Protein AF-0000000071191266 (afdb_homodimer)

Foldseek 3Di:
DPDDDPDDPPDCPPPPQQQKEKEWEFEAADDPVDDRDRPDIDIDIDGLPDFPVNVCVVVCVVVVDDAPFKKKWAQFQVGDIDIGGHRVVSNVCSVTGWDDDPSHTYTYMYMYGDHPPPPCPPCPVDFFDVFCVVFPLDQDDADDDDPDDADFDFDPCVQQQKAFDLLQQLAWFWAFAQQQFTWTQGSQRFIAQGTRLQWGARGDDQAPFFKKKWKDWDPDIFIATAGACQNQDDPRDDFFPQDCSRHDDPSSVVVCVQTPHQHTKMWRDLPPWIKIWRDDPSDQKTKMKIKGQQAFFLCNLSRRQGKMKIKIKIWRQDQTKMKMKMKGKGWQQQQPNRHDDDPPNWFDQRFWQKFWDWDDDQFKTWIKIFHPVDDPADSRGKIKIKIKGDDPPKDKAKARWDRDVNVVVVCVSVVNGPHDHDDGIDHRRGTTMMMMMIIDMDHHGDMDIIMMMIGMDRFRHWDDDDDPLVPCPPPVDTATFGAQNCVVPVGRVRSVVVCRVCVVVSVQSSVQVSCQQCVWPDRSLLSLLQSLLLSLSNHVQWHQTNVRAIWGAQAARNIGGRRATDQLFLCLLADNCCFRPVVRLLRSLCCQQPQAQDPQLAGARHDDPPSVDDHSCVSPPPCVPDVVSHNGALLSRLSSLLSLLSSVQLPPDPVSLVVRLVSLVSNLVCCCCPACNPQLFGADWGHHPLSRTAGAGAQQSSLSNLLSLLSNLVSCVVVVNNVSSVVSVVSLVRSQVCQQVPQQPPQAGAGDHDPVDRAQHLGRKQFLRRNLSQLSCVLSVSPDSYDLVRLLRSLVVQLVFFWDPADPQVQWPPHRRGGRSATAGQGIDDPPDARPHHHRRNGYGDFLLSLLSSLLVCLLSLVNVSSVVRSVRVCRVQSSSNHHSSWGDDSYTSRRSSSSSSCSQCSQQVWDWAADPVHRLAMAIETEGSPPRQWTWGWDTGSFFIGIWTWHHDVQPLWTKIKDATAAGKHHYFKYKYAHDFPDKWKWKDDDPDIDTDDWDWDDDPRMIMTGFDPPVPTDTRHRPMMMMMTTHD/DPPPPPDCPDDCPPPPQQQKEKEWEFEAADDPVDDRDRPDIDIDIDGLPDFPVNVCVVVCVVVVDDAPFKKKWAQFQVGDIDIGTHRVVSNVCSVTGWDDDPSHTYTYMYMYGDHPPPPCPPCPVDFFDVFCVVFPLDFDDADDDDPDDADFDFDPCVQQQKAFDLLQQLAWFWAFAQQQFTWTQGSQRFIAQGTRLQWGARGDDQAPFFKKKWKDWDPDIFIATAGACQNQDDPRDDFFPQDCSRHDDPRSVVLCVLTPHQHTKMWRDLPPWIKIWRDDPSDQKTKMKIKGQQA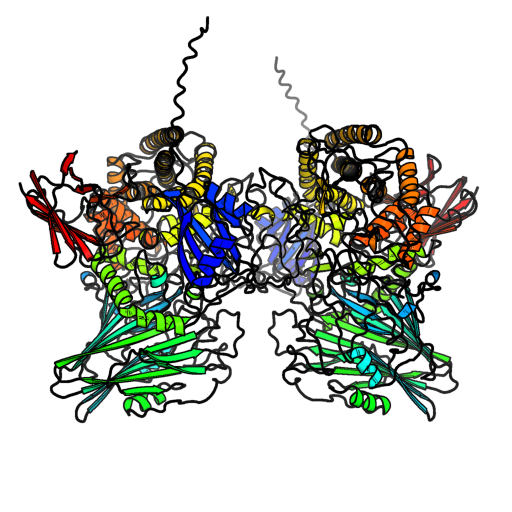FFLCNLSRRQGKMKIKIKIWRQDQTKMKMKMKGKGWQQQQPNRHDDDPPNWFDQRFWQKFWDWDDDQFKTWIKIFHPVDDPADSRGKIKIKIKGDDPPKDKAKARWDRDVNVVVVCVSVVNGPHPHDDGIDHRRGTTMMMMMIIDMDHHGDMDIIMMMIGMDRFRHWDDDDDPLVPCPPPVDTATFGAQNCVVPVGRVRSVVVCRVCVVVSVQSSVQVSCQQCVWPDRSLLSLLQSLLLSLSNHVQWHQTNVRAIWGAQAARNIGGRRATDQLFLCLLADNCCFRPVVRLLRSLCCQQPQAQDPQLAGARHDDPPSVDDHSCVSPPPCVPDVVSHNGALLSRLSSLLSLLSSVQLPPDPVSLVVRLVSLVSNLVCCCCPQCNVQLFGADWGHHPLSRTAGAGAQQSSLSNLLSLLSNLVSCVVVVNNVSSVVSVVSLVRSQVCQQVPQQPPQAGAGDHDPVDRAQHLGRKQFLRRNLSQLSCVLSVSPDSYDLVRLLSSLVVQLVFFWDPADPQVQWPPHRRGGRSATAGQGIDDPDDARPHHHRRNGHGDFLLSLLSSLLVCLLSLVNVSSVVRSVRVCRVQSSSNHPSNWGDDSYTSRRSSSSSSCSQCSQQVWDWAADPVHRLAMAIETEGSPPRQWTWGWDTGSFFIGIWTWHHDVQPLWTKIKDATAAGKHHYFKYKYAHDFPDKWKWKDDDPDIGTDDWDWDDDPRMIMTGFDPPVPTDTRHRPMMMMMTTHD

Structure (mmCIF, N/CA/C/O backbone):
data_AF-0000000071191266-model_v1
#
loop_
_entity.id
_entity.type
_entity.pdbx_description
1 polymer Glucosylceramidase
#
loop_
_atom_site.group_PDB
_atom_site.id
_atom_site.type_symbol
_atom_site.label_atom_id
_atom_site.label_alt_id
_atom_site.label_comp_id
_atom_site.label_asym_id
_atom_site.label_entity_id
_atom_site.label_seq_id
_atom_site.pdbx_PDB_ins_code
_atom_site.Cartn_x
_atom_site.Cartn_y
_atom_site.Cartn_z
_atom_site.occupancy
_atom_site.B_iso_or_equiv
_atom_site.auth_seq_id
_atom_site.auth_comp_id
_atom_site.auth_asym_id
_atom_site.auth_atom_id
_atom_site.pdbx_PDB_model_num
ATOM 1 N N . MET A 1 1 ? 50.812 16.344 -48.719 1 19.44 1 MET A N 1
ATOM 2 C CA . MET A 1 1 ? 50.156 17.281 -49.656 1 19.44 1 MET A CA 1
ATOM 3 C C . MET A 1 1 ? 48.812 16.734 -50.125 1 19.44 1 MET A C 1
ATOM 5 O O . MET A 1 1 ? 48.781 15.773 -50.906 1 19.44 1 MET A O 1
ATOM 9 N N . TYR A 1 2 ? 47.906 16.734 -49.125 1 17.91 2 TYR A N 1
ATOM 10 C CA . TYR A 1 2 ? 46.531 16.219 -49.125 1 17.91 2 TYR A CA 1
ATOM 11 C C . TYR A 1 2 ? 45.688 16.938 -50.188 1 17.91 2 TYR A C 1
ATOM 13 O O . TYR A 1 2 ? 45.375 18.125 -50.062 1 17.91 2 TYR A O 1
ATOM 21 N N . ARG A 1 3 ? 45.875 16.375 -51.375 1 16.72 3 ARG A N 1
ATOM 22 C CA . ARG A 1 3 ? 45.375 16.875 -52.625 1 16.72 3 ARG A CA 1
ATOM 23 C C . ARG A 1 3 ? 43.844 16.859 -52.656 1 16.72 3 ARG A C 1
ATOM 25 O O . ARG A 1 3 ? 43.219 16.156 -51.844 1 16.72 3 ARG A O 1
ATOM 32 N N . THR A 1 4 ? 43.188 17.172 -53.75 1 16.09 4 THR A N 1
ATOM 33 C CA . THR A 1 4 ? 41.969 17.594 -54.406 1 16.09 4 THR A CA 1
ATOM 34 C C . THR A 1 4 ? 40.969 16.422 -54.5 1 16.09 4 THR A C 1
ATOM 36 O O . THR A 1 4 ? 39.781 16.609 -54.375 1 16.09 4 THR A O 1
ATOM 39 N N . ARG A 1 5 ? 40.906 15.07 -54.719 1 17.2 5 ARG A N 1
ATOM 40 C CA . ARG A 1 5 ? 39.969 14.859 -55.812 1 17.2 5 ARG A CA 1
ATOM 41 C C . ARG A 1 5 ? 38.531 15.008 -55.344 1 17.2 5 ARG A C 1
ATOM 43 O O . ARG A 1 5 ? 38.094 14.367 -54.375 1 17.2 5 ARG A O 1
ATOM 50 N N . ARG A 1 6 ? 37.562 16.047 -55.812 1 19.8 6 ARG A N 1
ATOM 51 C CA . ARG A 1 6 ? 36.25 16.594 -55.625 1 19.8 6 ARG A CA 1
ATOM 52 C C . ARG A 1 6 ? 35.188 15.734 -56.281 1 19.8 6 ARG A C 1
ATOM 54 O O . ARG A 1 6 ? 34 16.109 -56.344 1 19.8 6 ARG A O 1
ATOM 61 N N . GLU A 1 7 ? 35.281 14.594 -56.812 1 20.5 7 GLU A N 1
ATOM 62 C CA . GLU A 1 7 ? 34.438 14.383 -57.969 1 20.5 7 GLU A CA 1
ATOM 63 C C . GLU A 1 7 ? 32.969 14.438 -57.594 1 20.5 7 GLU A C 1
ATOM 65 O O . GLU A 1 7 ? 32.594 14.227 -56.438 1 20.5 7 GLU A O 1
ATOM 70 N N . VAL A 1 8 ? 31.875 14.766 -58.594 1 21.28 8 VAL A N 1
ATOM 71 C CA . VAL A 1 8 ? 30.609 15.359 -59.031 1 21.28 8 VAL A CA 1
ATOM 72 C C . VAL A 1 8 ? 29.469 14.359 -58.812 1 21.28 8 VAL A C 1
ATOM 74 O O . VAL A 1 8 ? 29.25 13.477 -59.625 1 21.28 8 VAL A O 1
ATOM 77 N N . PHE A 1 9 ? 29.453 13.305 -58.031 1 21.31 9 PHE A N 1
ATOM 78 C CA . PHE A 1 9 ? 28.438 12.289 -58.281 1 21.31 9 PHE A CA 1
ATOM 79 C C . PHE A 1 9 ? 27.031 12.844 -58.031 1 21.31 9 PHE A C 1
ATOM 81 O O . PHE A 1 9 ? 26.656 13.07 -56.875 1 21.31 9 PHE A O 1
ATOM 88 N N . SER A 1 10 ? 26.375 13.734 -59 1 20.53 10 SER A N 1
ATOM 89 C CA . SER A 1 10 ? 25.156 14.523 -58.938 1 20.53 10 SER A CA 1
ATOM 90 C C . SER A 1 10 ? 23.922 13.633 -58.969 1 20.53 10 SER A C 1
ATOM 92 O O . SER A 1 10 ? 22.797 14.109 -58.812 1 20.53 10 SER A O 1
ATOM 94 N N . ASP A 1 11 ? 23.844 12.5 -59.625 1 23.22 11 ASP A N 1
ATOM 95 C CA . ASP A 1 11 ? 22.531 12.211 -60.219 1 23.22 11 ASP A CA 1
ATOM 96 C C . ASP A 1 11 ? 21.516 11.883 -59.125 1 23.22 11 ASP A C 1
ATOM 98 O O . ASP A 1 11 ? 21.719 10.984 -58.312 1 23.22 11 ASP A O 1
ATOM 102 N N . ASN A 1 12 ? 20.562 12.844 -58.719 1 23.64 12 ASN A N 1
ATOM 103 C CA . ASN A 1 12 ? 19.484 13.047 -57.75 1 23.64 12 ASN A CA 1
ATOM 104 C C . ASN A 1 12 ? 18.297 12.141 -58.062 1 23.64 12 ASN A C 1
ATOM 106 O O . ASN A 1 12 ? 17.344 12.547 -58.75 1 23.64 12 ASN A O 1
ATOM 110 N N . THR A 1 13 ? 18.406 10.953 -58.656 1 24.3 13 THR A N 1
ATOM 111 C CA . THR A 1 13 ? 17.141 10.281 -58.969 1 24.3 13 THR A CA 1
ATOM 112 C C . THR A 1 13 ? 16.266 10.195 -57.719 1 24.3 13 THR A C 1
ATOM 114 O O . THR A 1 13 ? 16.672 9.625 -56.688 1 24.3 13 THR A O 1
ATOM 117 N N . CYS A 1 14 ? 15.336 11.188 -57.594 1 25.84 14 CYS A N 1
ATOM 118 C CA . CYS A 1 14 ? 14.289 11.422 -56.594 1 25.84 14 CYS A CA 1
ATOM 119 C C . CYS A 1 14 ? 13.391 10.203 -56.469 1 25.84 14 CYS A C 1
ATOM 121 O O . CYS A 1 14 ? 12.711 9.812 -57.438 1 25.84 14 CYS A O 1
ATOM 123 N N . PHE A 1 15 ? 13.703 9.133 -56.031 1 29.28 15 PHE A N 1
ATOM 124 C CA . PHE A 1 15 ? 12.742 8.086 -55.688 1 29.28 15 PHE A CA 1
ATOM 125 C C . PHE A 1 15 ? 11.453 8.695 -55.125 1 29.28 15 PHE A C 1
ATOM 127 O O . PHE A 1 15 ? 11.484 9.438 -54.156 1 29.28 15 PHE A O 1
ATOM 134 N N . LYS A 1 16 ? 10.555 8.953 -56.125 1 36.62 16 LYS A N 1
ATOM 135 C CA . LYS A 1 16 ? 9.219 9.516 -55.906 1 36.62 16 LYS A CA 1
ATOM 136 C C . LYS A 1 16 ? 8.492 8.805 -54.75 1 36.62 16 LYS A C 1
ATOM 138 O O . LYS A 1 16 ? 8.297 7.59 -54.812 1 36.62 16 LYS A O 1
ATOM 143 N N . MET A 1 17 ? 8.492 9.273 -53.594 1 47.19 17 MET A N 1
ATOM 144 C CA . MET A 1 17 ? 7.75 8.836 -52.406 1 47.19 17 MET A CA 1
ATOM 145 C C . MET A 1 17 ? 6.281 8.594 -52.75 1 47.19 17 MET A C 1
ATOM 147 O O . MET A 1 17 ? 5.648 9.422 -53.406 1 47.19 17 MET A O 1
ATOM 151 N N . SER A 1 18 ? 5.82 7.418 -53.031 1 60.31 18 SER A N 1
ATOM 152 C CA . SER A 1 18 ? 4.441 7.039 -53.312 1 60.31 18 SER A CA 1
ATOM 153 C C . SER A 1 18 ? 3.453 7.887 -52.531 1 60.31 18 SER A C 1
ATOM 155 O O . SER A 1 18 ? 3.684 8.18 -51.344 1 60.31 18 SER A O 1
ATOM 157 N N . ASP A 1 19 ? 2.424 8.625 -53.281 1 74.06 19 ASP A N 1
ATOM 158 C CA . ASP A 1 19 ? 1.38 9.445 -52.688 1 74.06 19 ASP A CA 1
ATOM 159 C C . ASP A 1 19 ? 0.231 8.578 -52.156 1 74.06 19 ASP A C 1
ATOM 161 O O . ASP A 1 19 ? -0.742 9.094 -51.625 1 74.06 19 ASP A O 1
ATOM 165 N N . LYS A 1 20 ? 0.346 7.359 -52.375 1 80.62 20 LYS A N 1
ATOM 166 C CA . LYS A 1 20 ? -0.723 6.469 -51.938 1 80.62 20 LYS A CA 1
ATOM 167 C C . LYS A 1 20 ? -0.579 6.121 -50.438 1 80.62 20 LYS A C 1
ATOM 169 O O . LYS A 1 20 ? 0.528 5.859 -49.969 1 80.62 20 LYS A O 1
ATOM 174 N N . LEU A 1 21 ? -1.624 6.141 -49.719 1 80.81 21 LEU A N 1
ATOM 175 C CA . LEU A 1 21 ? -1.658 5.934 -48.281 1 80.81 21 LEU A CA 1
ATOM 176 C C . LEU A 1 21 ? -2.756 4.945 -47.875 1 80.81 21 LEU A C 1
ATOM 178 O O . LEU A 1 21 ? -3.914 5.121 -48.281 1 80.81 21 LEU A O 1
ATOM 182 N N . ASP A 1 22 ? -2.42 3.92 -47.312 1 83.5 22 ASP A N 1
ATOM 183 C CA . ASP A 1 22 ? -3.338 3.027 -46.594 1 83.5 22 ASP A CA 1
ATOM 184 C C . ASP A 1 22 ? -3.398 3.363 -45.094 1 83.5 22 ASP A C 1
ATOM 186 O O . ASP A 1 22 ? -2.365 3.414 -44.438 1 83.5 22 ASP A O 1
ATOM 190 N N . ILE A 1 23 ? -4.516 3.645 -44.688 1 84.19 23 ILE A N 1
ATOM 191 C CA . ILE A 1 23 ? -4.719 3.939 -43.25 1 84.19 23 ILE A CA 1
ATOM 192 C C . ILE A 1 23 ? -5.516 2.814 -42.594 1 84.19 23 ILE A C 1
ATOM 194 O O . ILE A 1 23 ? -6.684 2.6 -42.938 1 84.19 23 ILE A O 1
ATOM 198 N N . HIS A 1 24 ? -4.945 2.201 -41.75 1 81.19 24 HIS A N 1
ATOM 199 C CA . HIS A 1 24 ? -5.645 1.265 -40.875 1 81.19 24 HIS A CA 1
ATOM 200 C C . HIS A 1 24 ? -6.168 1.96 -39.625 1 81.19 24 HIS A C 1
ATOM 202 O O . HIS A 1 24 ? -5.395 2.301 -38.719 1 81.19 24 HIS A O 1
ATOM 208 N N . VAL A 1 25 ? -7.371 2.174 -39.594 1 80.81 25 VAL A N 1
ATOM 209 C CA . VAL A 1 25 ? -8.008 2.855 -38.469 1 80.81 25 VAL A CA 1
ATOM 210 C C . VAL A 1 25 ? -8.656 1.829 -37.531 1 80.81 25 VAL A C 1
ATOM 212 O O . VAL A 1 25 ? -9.602 1.144 -37.906 1 80.81 25 VAL A O 1
ATOM 215 N N . HIS A 1 26 ? -8.203 1.865 -36.406 1 77.31 26 HIS A N 1
ATOM 216 C CA . HIS A 1 26 ? -8.844 1.126 -35.312 1 77.31 26 HIS A CA 1
ATOM 217 C C . HIS A 1 26 ? -9.734 2.039 -34.469 1 77.31 26 HIS A C 1
ATOM 219 O O . HIS A 1 26 ? -9.234 2.859 -33.688 1 77.31 26 HIS A O 1
ATOM 225 N N . ILE A 1 27 ? -10.906 1.937 -34.688 1 73.56 27 ILE A N 1
ATOM 226 C CA . ILE A 1 27 ? -11.875 2.781 -34 1 73.56 27 ILE A CA 1
ATOM 227 C C . ILE A 1 27 ? -12.141 2.223 -32.594 1 73.56 27 ILE A C 1
ATOM 229 O O . ILE A 1 27 ? -12.617 1.091 -32.469 1 73.56 27 ILE A O 1
ATOM 233 N N . CYS A 1 28 ? -11.82 3.145 -31.703 1 65.75 28 CYS A N 1
ATOM 234 C CA . CYS A 1 28 ? -11.984 2.793 -30.297 1 65.75 28 CYS A CA 1
ATOM 235 C C . CYS A 1 28 ? -13.094 3.625 -29.656 1 65.75 28 CYS A C 1
ATOM 237 O O . CYS A 1 28 ? -13.188 4.828 -29.906 1 65.75 28 CYS A O 1
ATOM 239 N N . MET A 1 29 ? -14.141 3.271 -29.203 1 60 29 MET A N 1
ATOM 240 C CA . MET A 1 29 ? -15.273 4.027 -28.688 1 60 29 MET A CA 1
ATOM 241 C C . MET A 1 29 ? -15.008 4.52 -27.281 1 60 29 MET A C 1
ATOM 243 O O . MET A 1 29 ? -15.75 5.352 -26.75 1 60 29 MET A O 1
ATOM 247 N N . TYR A 1 30 ? -14.125 4.094 -26.5 1 53.12 30 TYR A N 1
ATOM 248 C CA . TYR A 1 30 ? -13.867 4.609 -25.156 1 53.12 30 TYR A CA 1
ATOM 249 C C . TYR A 1 30 ? -12.523 5.328 -25.109 1 53.12 30 TYR A C 1
ATOM 251 O O . TYR A 1 30 ? -11.648 5.094 -25.938 1 53.12 30 TYR A O 1
ATOM 259 N N . SER A 1 31 ? -12.312 6.398 -24.156 1 47.41 31 SER A N 1
ATOM 260 C CA . SER A 1 31 ? -11.125 7.234 -24.031 1 47.41 31 SER A CA 1
ATOM 261 C C . SER A 1 31 ? -9.875 6.387 -23.844 1 47.41 31 SER A C 1
ATOM 263 O O . SER A 1 31 ? -9.953 5.246 -23.375 1 47.41 31 SER A O 1
ATOM 265 N N . PRO A 1 32 ? -8.711 6.926 -24.281 1 45.31 32 PRO A N 1
ATOM 266 C CA . PRO A 1 32 ? -7.449 6.188 -24.203 1 45.31 32 PRO A CA 1
ATOM 267 C C . PRO A 1 32 ? -7.25 5.512 -22.844 1 45.31 32 PRO A C 1
ATOM 269 O O . PRO A 1 32 ? -6.523 4.52 -22.75 1 45.31 32 PRO A O 1
ATOM 272 N N . ASP A 1 33 ? -7.562 6.172 -21.766 1 39.09 33 ASP A N 1
ATOM 273 C CA . ASP A 1 33 ? -7.379 5.656 -20.406 1 39.09 33 ASP A CA 1
ATOM 274 C C . ASP A 1 33 ? -8.258 4.434 -20.156 1 39.09 33 ASP A C 1
ATOM 276 O O . ASP A 1 33 ? -8.125 3.764 -19.141 1 39.09 33 ASP A O 1
ATOM 280 N N . GLN A 1 34 ? -9.32 4.297 -20.906 1 37.78 34 GLN A N 1
ATOM 281 C CA . GLN A 1 34 ? -10.25 3.18 -20.766 1 37.78 34 GLN A CA 1
ATOM 282 C C . GLN A 1 34 ? -9.867 2.029 -21.688 1 37.78 34 GLN A C 1
ATOM 284 O O . GLN A 1 34 ? -9.203 2.242 -22.719 1 37.78 34 GLN A O 1
ATOM 289 N N . GLN A 1 35 ? -10.117 0.902 -21.328 1 36.84 35 GLN A N 1
ATOM 290 C CA . GLN A 1 35 ? -9.875 -0.32 -22.094 1 36.84 35 GLN A CA 1
ATOM 291 C C . GLN A 1 35 ? -10.141 -0.104 -23.578 1 36.84 35 GLN A C 1
ATOM 293 O O . GLN A 1 35 ? -11.18 0.451 -23.953 1 36.84 35 GLN A O 1
ATOM 298 N N . HIS A 1 36 ? -9.188 0.003 -24.375 1 46.22 36 HIS A N 1
ATOM 299 C CA . HIS A 1 36 ? -9.125 0.142 -25.828 1 46.22 36 HIS A CA 1
ATOM 300 C C . HIS A 1 36 ? -10 -0.897 -26.516 1 46.22 36 HIS A C 1
ATOM 302 O O . HIS A 1 36 ? -9.617 -2.062 -26.625 1 46.22 36 HIS A O 1
ATOM 308 N N . THR A 1 37 ? -11.188 -0.958 -26.281 1 49.53 37 THR A N 1
ATOM 309 C CA . THR A 1 37 ? -11.93 -1.855 -27.172 1 49.53 37 THR A CA 1
ATOM 310 C C . THR A 1 37 ? -12.016 -1.271 -28.578 1 49.53 37 THR A C 1
ATOM 312 O O . THR A 1 37 ? -12.523 -0.163 -28.75 1 49.53 37 THR A O 1
ATOM 315 N N . VAL A 1 38 ? -11.32 -1.872 -29.484 1 57.53 38 VAL A N 1
ATOM 316 C CA . VAL A 1 38 ? -11.461 -1.537 -30.891 1 57.53 38 VAL A CA 1
ATOM 317 C C . VAL A 1 38 ? -12.836 -1.975 -31.391 1 57.53 38 VAL A C 1
ATOM 319 O O . VAL A 1 38 ? -13.172 -3.16 -31.344 1 57.53 38 VAL A O 1
ATOM 322 N N . GLU A 1 39 ? -13.719 -1.205 -31.656 1 62.19 39 GLU A N 1
ATOM 323 C CA . GLU A 1 39 ? -15.047 -1.539 -32.156 1 62.19 39 GLU A CA 1
ATOM 324 C C . GLU A 1 39 ? -14.977 -1.963 -33.625 1 62.19 39 GLU A C 1
ATOM 326 O O . GLU A 1 39 ? -15.641 -2.918 -34.031 1 62.19 39 GLU A O 1
ATOM 331 N N . LYS A 1 40 ? -14.211 -1.247 -34.406 1 73.06 40 LYS A N 1
ATOM 332 C CA . LYS A 1 40 ? -14.148 -1.489 -35.844 1 73.06 40 LYS A CA 1
ATOM 333 C C . LYS A 1 40 ? -12.789 -1.087 -36.406 1 73.06 40 LYS A C 1
ATOM 335 O O . LYS A 1 40 ? -12.219 -0.069 -36 1 73.06 40 LYS A O 1
ATOM 340 N N . SER A 1 41 ? -12.203 -1.945 -37.125 1 76.81 41 SER A N 1
ATOM 341 C CA . SER A 1 41 ? -11.023 -1.562 -37.906 1 76.81 41 SER A CA 1
ATOM 342 C C . SER A 1 41 ? -11.367 -1.36 -39.375 1 76.81 41 SER A C 1
ATOM 344 O O . SER A 1 41 ? -12.047 -2.195 -39.969 1 76.81 41 SER A O 1
ATOM 346 N N . ILE A 1 42 ? -11.055 -0.197 -39.844 1 78.75 42 ILE A N 1
ATOM 347 C CA . ILE A 1 42 ? -11.367 0.144 -41.219 1 78.75 42 ILE A CA 1
ATOM 348 C C . ILE A 1 42 ? -10.078 0.435 -42 1 78.75 42 ILE A C 1
ATOM 350 O O . ILE A 1 42 ? -9.125 0.975 -41.406 1 78.75 42 ILE A O 1
ATOM 354 N N . LEU A 1 43 ? -10.023 -0.072 -43.156 1 80.56 43 LEU A N 1
ATOM 355 C CA . LEU A 1 43 ? -8.938 0.282 -44.062 1 80.56 43 LEU A CA 1
ATOM 356 C C . LEU A 1 43 ? -9.375 1.369 -45.031 1 80.56 43 LEU A C 1
ATOM 358 O O . LEU A 1 43 ? -10.352 1.195 -45.75 1 80.56 43 LEU A O 1
ATOM 362 N N . LEU A 1 44 ? -8.742 2.525 -44.938 1 80.69 44 LEU A N 1
ATOM 363 C CA . LEU A 1 44 ? -8.961 3.621 -45.906 1 80.69 44 LEU A CA 1
ATOM 364 C C . LEU A 1 44 ? -7.82 3.699 -46.906 1 80.69 44 LEU A C 1
ATOM 366 O O . LEU A 1 44 ? -6.648 3.699 -46.531 1 80.69 44 LEU A O 1
ATOM 370 N N . ARG A 1 45 ? -8.039 3.695 -48.188 1 82.25 45 ARG A N 1
ATOM 371 C CA . ARG A 1 45 ? -7.059 3.852 -49.25 1 82.25 45 ARG A CA 1
ATOM 372 C C . ARG A 1 45 ? -7.16 5.23 -49.906 1 82.25 45 ARG A C 1
ATOM 374 O O . ARG A 1 45 ? -8.109 5.516 -50.625 1 82.25 45 ARG A O 1
ATOM 381 N N . GLU A 1 46 ? -6.289 6.051 -49.406 1 82.44 46 GLU A N 1
ATOM 382 C CA . GLU A 1 46 ? -6.348 7.461 -49.781 1 82.44 46 GLU A CA 1
ATOM 383 C C . GLU A 1 46 ? -4.98 7.969 -50.25 1 82.44 46 GLU A C 1
ATOM 385 O O . GLU A 1 46 ? -4.039 7.188 -50.375 1 82.44 46 GLU A O 1
ATOM 390 N N . ASN A 1 47 ? -4.875 9.18 -50.594 1 80.88 47 ASN A N 1
ATOM 391 C CA . ASN A 1 47 ? -3.609 9.828 -50.906 1 80.88 47 ASN A CA 1
ATOM 392 C C . ASN A 1 47 ? -3.008 10.508 -49.688 1 80.88 47 ASN A C 1
ATOM 394 O O . ASN A 1 47 ? -3.73 10.883 -48.75 1 80.88 47 ASN A O 1
ATOM 398 N N . LYS A 1 48 ? -1.767 10.594 -49.625 1 80.5 48 LYS A N 1
ATOM 399 C CA . LYS A 1 48 ? -1.035 11.148 -48.5 1 80.5 48 LYS A CA 1
ATOM 400 C C . LYS A 1 48 ? -1.549 12.539 -48.125 1 80.5 48 LYS A C 1
ATOM 402 O O . LYS A 1 48 ? -1.35 13.016 -47 1 80.5 48 LYS A O 1
ATOM 407 N N . ASP A 1 49 ? -2.232 13.211 -48.938 1 81.06 49 ASP A N 1
ATOM 408 C CA . ASP A 1 49 ? -2.719 14.57 -48.719 1 81.06 49 ASP A CA 1
ATOM 409 C C . ASP A 1 49 ? -4.07 14.547 -48 1 81.06 49 ASP A C 1
ATOM 411 O O . ASP A 1 49 ? -4.676 15.602 -47.781 1 81.06 49 ASP A O 1
ATOM 415 N N . ILE A 1 50 ? -4.562 13.43 -47.625 1 81.94 50 ILE A N 1
ATOM 416 C CA . ILE A 1 50 ? -5.859 13.367 -46.938 1 81.94 50 ILE A CA 1
ATOM 417 C C . ILE A 1 50 ? -5.77 14.055 -45.562 1 81.94 50 ILE A C 1
ATOM 419 O O . ILE A 1 50 ? -4.77 13.906 -44.875 1 81.94 50 ILE A O 1
ATOM 423 N N . SER A 1 51 ? -6.691 14.891 -45.312 1 83.56 51 SER A N 1
ATOM 424 C CA . SER A 1 51 ? -6.777 15.555 -44 1 83.56 51 SER A CA 1
ATOM 425 C C . SER A 1 51 ? -7.359 14.625 -42.969 1 83.56 51 SER A C 1
ATOM 427 O O . SER A 1 51 ? -8.031 13.641 -43.281 1 83.56 51 SER A O 1
ATOM 429 N N . TRP A 1 52 ? -7.082 14.984 -41.688 1 85.19 52 TRP A N 1
ATOM 430 C CA . TRP A 1 52 ? -7.676 14.219 -40.594 1 85.19 52 TRP A CA 1
ATOM 431 C C . TRP A 1 52 ? -9.195 14.344 -40.594 1 85.19 52 TRP A C 1
ATOM 433 O O . TRP A 1 52 ? -9.906 13.352 -40.406 1 85.19 52 TRP A O 1
ATOM 443 N N . SER A 1 53 ? -9.656 15.469 -40.812 1 81.75 53 SER A N 1
ATOM 444 C CA . SER A 1 53 ? -11.094 15.695 -40.875 1 81.75 53 SER A CA 1
ATOM 445 C C . SER A 1 53 ? -11.734 14.781 -41.938 1 81.75 53 SER A C 1
ATOM 447 O O . SER A 1 53 ? -12.844 14.273 -41.719 1 81.75 53 SER A O 1
ATOM 449 N N . ASP A 1 54 ? -11.055 14.602 -43.031 1 84.62 54 ASP A N 1
ATOM 450 C CA . ASP A 1 54 ? -11.578 13.727 -44.094 1 84.62 54 ASP A CA 1
ATOM 451 C C . ASP A 1 54 ? -11.516 12.258 -43.656 1 84.62 54 ASP A C 1
ATOM 453 O O . ASP A 1 54 ? -12.43 11.484 -43.969 1 84.62 54 ASP A O 1
ATOM 457 N N . VAL A 1 55 ? -10.469 11.914 -42.938 1 84.5 55 VAL A N 1
ATOM 458 C CA . VAL A 1 55 ? -10.352 10.562 -42.406 1 84.5 55 VAL A CA 1
ATOM 459 C C . VAL A 1 55 ? -11.508 10.289 -41.469 1 84.5 55 VAL A C 1
ATOM 461 O O . VAL A 1 55 ? -12.141 9.234 -41.531 1 84.5 55 VAL A O 1
ATOM 464 N N . VAL A 1 56 ? -11.758 11.211 -40.625 1 80.25 56 VAL A N 1
ATOM 465 C CA . VAL A 1 56 ? -12.836 11.078 -39.656 1 80.25 56 VAL A CA 1
ATOM 466 C C . VAL A 1 56 ? -14.172 10.898 -40.406 1 80.25 56 VAL A C 1
ATOM 468 O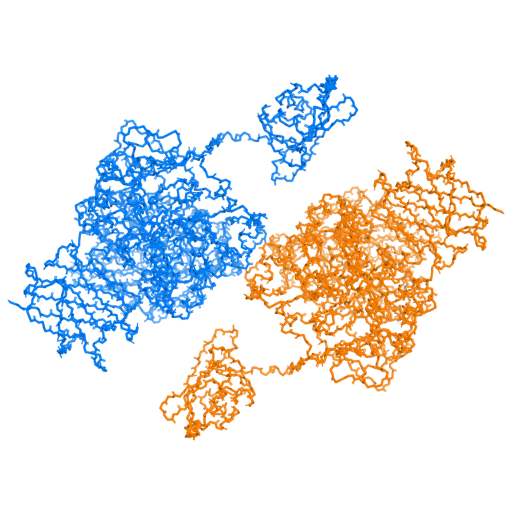 O . VAL A 1 56 ? -14.961 10.016 -40.062 1 80.25 56 VAL A O 1
ATOM 471 N N . LYS A 1 57 ? -14.453 11.711 -41.344 1 81.62 57 LYS A N 1
ATOM 472 C CA . LYS A 1 57 ? -15.688 11.586 -42.125 1 81.62 57 LYS A CA 1
ATOM 473 C C . LYS A 1 57 ? -15.805 10.203 -42.75 1 81.62 57 LYS A C 1
ATOM 475 O O . LYS A 1 57 ? -16.906 9.641 -42.812 1 81.62 57 LYS A O 1
ATOM 480 N N . LEU A 1 58 ? -14.703 9.727 -43.156 1 79.19 58 LEU A N 1
ATOM 481 C CA . LEU A 1 58 ? -14.719 8.445 -43.875 1 79.19 58 LEU A CA 1
ATOM 482 C C . LEU A 1 58 ? -15.031 7.305 -42.906 1 79.19 58 LEU A C 1
ATOM 484 O O . LEU A 1 58 ? -15.797 6.398 -43.25 1 79.19 58 LEU A O 1
ATOM 488 N N . PHE A 1 59 ? -14.375 7.477 -41.688 1 78.5 59 PHE A N 1
ATOM 489 C CA . PHE A 1 59 ? -14.688 6.312 -40.875 1 78.5 59 PHE A CA 1
ATOM 490 C C . PHE A 1 59 ? -15.977 6.535 -40.094 1 78.5 59 PHE A C 1
ATOM 492 O O . PHE A 1 59 ? -16.641 5.574 -39.688 1 78.5 59 PHE A O 1
ATOM 499 N N . GLU A 1 60 ? -16.391 7.684 -39.844 1 75.12 60 GLU A N 1
ATOM 500 C CA . GLU A 1 60 ? -17.703 7.91 -39.219 1 75.12 60 GLU A CA 1
ATOM 501 C C . GLU A 1 60 ? -18.828 7.328 -40.094 1 75.12 60 GLU A C 1
ATOM 503 O O . GLU A 1 60 ? -19.844 6.859 -39.562 1 75.12 60 GLU A O 1
ATOM 508 N N . LYS A 1 61 ? -18.766 7.426 -41.344 1 74.31 61 LYS A N 1
ATOM 509 C CA . LYS A 1 61 ? -19.75 6.844 -42.25 1 74.31 61 LYS A CA 1
ATOM 510 C C . LYS A 1 61 ? -19.859 5.336 -42.062 1 74.31 61 LYS A C 1
ATOM 512 O O . LYS A 1 61 ? -20.906 4.742 -42.312 1 74.31 61 LYS A O 1
ATOM 517 N N . GLN A 1 62 ? -18.766 4.859 -41.562 1 68.94 62 GLN A N 1
ATOM 518 C CA . GLN A 1 62 ? -18.766 3.404 -41.438 1 68.94 62 GLN A CA 1
ATOM 519 C C . GLN A 1 62 ? -19.094 2.969 -40.031 1 68.94 62 GLN A C 1
ATOM 521 O O . GLN A 1 62 ? -19.469 1.815 -39.812 1 68.94 62 GLN A O 1
ATOM 526 N N . VAL A 1 63 ? -18.812 3.875 -39.031 1 65 63 VAL A N 1
ATOM 527 C CA . VAL A 1 63 ? -19.172 3.555 -37.656 1 65 63 VAL A CA 1
ATOM 528 C C . VAL A 1 63 ? -20.438 4.32 -37.281 1 65 63 VAL A C 1
ATOM 530 O O . VAL A 1 63 ? -20.609 5.48 -37.656 1 65 63 VAL A O 1
ATOM 533 N N . SER A 1 64 ? -21.578 4.102 -37.594 1 59.94 64 SER A N 1
ATOM 534 C CA . SER A 1 64 ? -22.844 4.77 -37.344 1 59.94 64 SER A CA 1
ATOM 535 C C . SER A 1 64 ? -22.781 5.609 -36.062 1 59.94 64 SER A C 1
ATOM 537 O O . SER A 1 64 ? -23.766 5.711 -35.344 1 59.94 64 SER A O 1
ATOM 539 N N . HIS A 1 65 ? -21.672 6.137 -35.594 1 54.84 65 HIS A N 1
ATOM 540 C CA . HIS A 1 65 ? -21.516 7.012 -34.438 1 54.84 65 HIS A CA 1
ATOM 541 C C . HIS A 1 65 ? -20.844 8.32 -34.812 1 54.84 65 HIS A C 1
ATOM 543 O O . HIS A 1 65 ? -19.734 8.32 -35.344 1 54.84 65 HIS A O 1
ATOM 549 N N . LYS A 1 66 ? -21.5 9.352 -34.812 1 56.88 66 LYS A N 1
ATOM 550 C CA . LYS A 1 66 ? -21.016 10.711 -35.031 1 56.88 66 LYS A CA 1
ATOM 551 C C . LYS A 1 66 ? -20.594 11.375 -33.719 1 56.88 66 LYS A C 1
ATOM 553 O O . LYS A 1 66 ? -21.344 11.398 -32.75 1 56.88 66 LYS A O 1
ATOM 558 N N . GLU A 1 67 ? -19.328 11.469 -33.5 1 55.88 67 GLU A N 1
ATOM 559 C CA . GLU A 1 67 ? -18.828 12.242 -32.375 1 55.88 67 GLU A CA 1
ATOM 560 C C . GLU A 1 67 ? -18.328 13.609 -32.812 1 55.88 67 GLU A C 1
ATOM 562 O O . GLU A 1 67 ? -18.016 13.812 -34 1 55.88 67 GLU A O 1
ATOM 567 N N . ASN A 1 68 ? -18.375 14.672 -31.953 1 59.41 68 ASN A N 1
ATOM 568 C CA . ASN A 1 68 ? -17.969 16.031 -32.312 1 59.41 68 ASN A CA 1
ATOM 569 C C . ASN A 1 68 ? -16.5 16.109 -32.688 1 59.41 68 ASN A C 1
ATOM 571 O O . ASN A 1 68 ? -16.094 16.938 -33.5 1 59.41 68 ASN A O 1
ATOM 575 N N . ALA A 1 69 ? -15.664 15.25 -31.938 1 71.19 69 ALA A N 1
ATOM 576 C CA . ALA A 1 69 ? -14.234 15.297 -32.25 1 71.19 69 ALA A CA 1
ATOM 577 C C . ALA A 1 69 ? -13.578 13.945 -31.953 1 71.19 69 ALA A C 1
ATOM 579 O O . ALA A 1 69 ? -14.031 13.195 -31.078 1 71.19 69 ALA A O 1
ATOM 580 N N . TRP A 1 70 ? -12.703 13.555 -32.781 1 75.69 70 TRP A N 1
ATOM 581 C CA . TRP A 1 70 ? -11.93 12.32 -32.688 1 75.69 70 TRP A CA 1
ATOM 582 C C . TRP A 1 70 ? -10.445 12.625 -32.531 1 75.69 70 TRP A C 1
ATOM 584 O O . TRP A 1 70 ? -9.922 13.57 -33.125 1 75.69 70 TRP A O 1
ATOM 594 N N . PHE A 1 71 ? -9.773 11.914 -31.594 1 76.75 71 PHE A N 1
ATOM 595 C CA . PHE A 1 71 ? -8.312 11.953 -31.641 1 76.75 71 PHE A CA 1
ATOM 596 C C . PHE A 1 71 ? -7.746 10.609 -32.094 1 76.75 71 PHE A C 1
ATOM 598 O O . PHE A 1 71 ? -8.445 9.594 -32.062 1 76.75 71 PHE A O 1
ATOM 605 N N . PHE A 1 72 ? -6.578 10.664 -32.656 1 80.31 72 PHE A N 1
ATOM 606 C CA . PHE A 1 72 ? -5.918 9.461 -33.125 1 80.31 72 PHE A CA 1
ATOM 607 C C . PHE A 1 72 ? -4.613 9.211 -32.406 1 80.31 72 PHE A C 1
ATOM 609 O O . PHE A 1 72 ? -3.988 10.156 -31.891 1 80.31 72 PHE A O 1
ATOM 616 N N . GLN A 1 73 ? -4.367 7.992 -32.312 1 79.5 73 GLN A N 1
ATOM 617 C CA . GLN A 1 73 ? -3.105 7.484 -31.797 1 79.5 73 GLN A CA 1
ATOM 618 C C . GLN A 1 73 ? -2.324 6.723 -32.875 1 79.5 73 GLN A C 1
ATOM 620 O O . GLN A 1 73 ? -2.906 5.969 -33.656 1 79.5 73 GLN A O 1
ATOM 625 N N . TYR A 1 74 ? -0.992 7.07 -32.875 1 80.88 74 TYR A N 1
ATOM 626 C CA . TYR A 1 74 ? -0.127 6.371 -33.812 1 80.88 74 TYR A CA 1
ATOM 627 C C . TYR A 1 74 ? 1.27 6.18 -33.219 1 80.88 74 TYR A C 1
ATOM 629 O O . TYR A 1 74 ? 1.627 6.812 -32.25 1 80.88 74 TYR A O 1
ATOM 637 N N . PHE A 1 75 ? 2.025 5.367 -33.969 1 74.38 75 PHE A N 1
ATOM 638 C CA . PHE A 1 75 ? 3.434 5.172 -33.625 1 74.38 75 PHE A CA 1
ATOM 639 C C . PHE A 1 75 ? 4.324 5.855 -34.656 1 74.38 75 PHE A C 1
ATOM 641 O O . PHE A 1 75 ? 4.105 5.723 -35.875 1 74.38 75 PHE A O 1
ATOM 648 N N . ASP A 1 76 ? 5.27 6.574 -34.188 1 68.75 76 ASP A N 1
ATOM 649 C CA . ASP A 1 76 ? 6.18 7.215 -35.156 1 68.75 76 ASP A CA 1
ATOM 650 C C . ASP A 1 76 ? 7.32 6.277 -35.531 1 68.75 76 ASP A C 1
ATOM 652 O O . ASP A 1 76 ? 7.332 5.109 -35.125 1 68.75 76 ASP A O 1
ATOM 656 N N . ASP A 1 77 ? 8.297 6.77 -36.375 1 66.88 77 ASP A N 1
ATOM 657 C CA . ASP A 1 77 ? 9.422 6.023 -36.938 1 66.88 77 ASP A CA 1
ATOM 658 C C . ASP A 1 77 ? 10.305 5.453 -35.844 1 66.88 77 ASP A C 1
ATOM 660 O O . ASP A 1 77 ? 11.016 4.469 -36.031 1 66.88 77 ASP A O 1
ATOM 664 N N . GLU A 1 78 ? 10.18 6.008 -34.719 1 61.94 78 GLU A N 1
ATOM 665 C CA . GLU A 1 78 ? 10.945 5.547 -33.562 1 61.94 78 GLU A CA 1
ATOM 666 C C . GLU A 1 78 ? 10.094 4.672 -32.656 1 61.94 78 GLU A C 1
ATOM 668 O O . GLU A 1 78 ? 10.523 4.305 -31.547 1 61.94 78 GLU A O 1
ATOM 673 N N . GLN A 1 79 ? 8.773 4.395 -32.969 1 59 79 GLN A N 1
ATOM 674 C CA . GLN A 1 79 ? 7.777 3.527 -32.344 1 59 79 GLN A CA 1
ATOM 675 C C . GLN A 1 79 ? 7.254 4.133 -31.047 1 59 79 GLN A C 1
ATOM 677 O O . GLN A 1 79 ? 6.777 3.41 -30.172 1 59 79 GLN A O 1
ATOM 682 N N . ASP A 1 80 ? 7.352 5.359 -30.969 1 64.06 80 ASP A N 1
ATOM 683 C CA . ASP A 1 80 ? 6.691 6.09 -29.891 1 64.06 80 ASP A CA 1
ATOM 684 C C . ASP A 1 80 ? 5.199 6.25 -30.156 1 64.06 80 ASP A C 1
ATOM 686 O O . ASP A 1 80 ? 4.797 6.527 -31.297 1 64.06 80 ASP A O 1
ATOM 690 N N . MET A 1 81 ? 4.473 6.059 -29.203 1 66.12 81 MET A N 1
ATOM 691 C CA . MET A 1 81 ? 3.035 6.293 -29.328 1 66.12 81 MET A CA 1
ATOM 692 C C . MET A 1 81 ? 2.719 7.785 -29.25 1 66.12 81 MET A C 1
ATOM 694 O O . MET A 1 81 ? 3.035 8.438 -28.25 1 66.12 81 MET A O 1
ATOM 698 N N . ILE A 1 82 ? 2.057 8.234 -30.266 1 72.75 82 ILE A N 1
ATOM 699 C CA . ILE A 1 82 ? 1.711 9.648 -30.391 1 72.75 82 ILE A CA 1
ATOM 700 C C . ILE A 1 82 ? 0.202 9.797 -30.562 1 72.75 82 ILE A C 1
ATOM 702 O O . ILE A 1 82 ? -0.416 9.055 -31.328 1 72.75 82 ILE A O 1
ATOM 706 N N . PHE A 1 83 ? -0.266 10.727 -29.703 1 69.56 83 PHE A N 1
ATOM 707 C CA . PHE A 1 83 ? -1.662 11.094 -29.906 1 69.56 83 PHE A CA 1
ATOM 708 C C . PHE A 1 83 ? -1.771 12.375 -30.719 1 69.56 83 PHE A C 1
ATOM 710 O O . PHE A 1 83 ? -0.924 13.266 -30.609 1 69.56 83 PHE A O 1
ATOM 717 N N . GLY A 1 84 ? -2.811 12.391 -31.656 1 75.94 84 GLY A N 1
ATOM 718 C CA . GLY A 1 84 ? -3.104 13.57 -32.469 1 75.94 84 GLY A CA 1
ATOM 719 C C . GLY A 1 84 ? -4.59 13.82 -32.625 1 75.94 84 GLY A C 1
ATOM 720 O O . GLY A 1 84 ? -5.398 12.906 -32.5 1 75.94 84 GLY A O 1
ATOM 721 N N . LYS A 1 85 ? -4.871 15.156 -32.688 1 73.88 85 LYS A N 1
ATOM 722 C CA . LYS A 1 85 ? -6.266 15.523 -32.938 1 73.88 85 LYS A CA 1
ATOM 723 C C . LYS A 1 85 ? -6.363 16.609 -34 1 73.88 85 LYS A C 1
ATOM 725 O O . LYS A 1 85 ? -7.461 16.953 -34.469 1 73.88 85 LYS A O 1
ATOM 730 N N . THR A 1 86 ? -5.281 17.172 -34.406 1 78.44 86 THR A N 1
ATOM 731 C CA . THR A 1 86 ? -5.293 18.266 -35.375 1 78.44 86 THR A CA 1
ATOM 732 C C . THR A 1 86 ? -4.762 17.812 -36.719 1 78.44 86 THR A C 1
ATOM 734 O O . THR A 1 86 ? -4.141 16.766 -36.844 1 78.44 86 THR A O 1
ATOM 737 N N . GLU A 1 87 ? -4.992 18.766 -37.719 1 80.25 87 GLU A N 1
ATOM 738 C CA . GLU A 1 87 ? -4.523 18.531 -39.094 1 80.25 87 GLU A CA 1
ATOM 739 C C . GLU A 1 87 ? -2.998 18.531 -39.156 1 80.25 87 GLU A C 1
ATOM 741 O O . GLU A 1 87 ? -2.402 17.766 -39.938 1 80.25 87 GLU A O 1
ATOM 746 N N . LEU A 1 88 ? -2.428 19.328 -38.344 1 77.88 88 LEU A N 1
ATOM 747 C CA . LEU A 1 88 ? -0.97 19.391 -38.344 1 77.88 88 LEU A CA 1
ATOM 748 C C . LEU A 1 88 ? -0.373 18.109 -37.75 1 77.88 88 LEU A C 1
ATOM 750 O O . LEU A 1 88 ? 0.6 17.578 -38.281 1 77.88 88 LEU A O 1
ATOM 754 N N . GLU A 1 89 ? -0.917 17.656 -36.75 1 80.06 89 GLU A N 1
ATOM 755 C CA . GLU A 1 89 ? -0.467 16.422 -36.125 1 80.06 89 GLU A CA 1
ATOM 756 C C . GLU A 1 89 ? -0.696 15.227 -37.062 1 80.06 89 GLU A C 1
ATOM 758 O O . GLU A 1 89 ? 0.09 14.281 -37.062 1 80.06 89 GLU A O 1
ATOM 763 N N . TRP A 1 90 ? -1.699 15.391 -37.656 1 84.06 90 TRP A N 1
ATOM 764 C CA . TRP A 1 90 ? -2.01 14.352 -38.625 1 84.06 90 TRP A CA 1
ATOM 765 C C . TRP A 1 90 ? -0.966 14.32 -39.719 1 84.06 90 TRP A C 1
ATOM 767 O O . TRP A 1 90 ? -0.49 13.25 -40.125 1 84.06 90 TRP A O 1
ATOM 777 N N . LYS A 1 91 ? -0.611 15.438 -40.188 1 80.94 91 LYS A N 1
ATOM 778 C CA . LYS A 1 91 ? 0.452 15.516 -41.188 1 80.94 91 LYS A CA 1
ATOM 779 C C . LYS A 1 91 ? 1.746 14.906 -40.656 1 80.94 91 LYS A C 1
ATOM 781 O O . LYS A 1 91 ? 2.465 14.227 -41.406 1 80.94 91 LYS A O 1
ATOM 786 N N . GLU A 1 92 ? 1.957 15.109 -39.438 1 81.19 92 GLU A N 1
ATOM 787 C CA . GLU A 1 92 ? 3.143 14.523 -38.812 1 81.19 92 GLU A CA 1
ATOM 788 C C . GLU A 1 92 ? 3.02 13.008 -38.719 1 81.19 92 GLU A C 1
ATOM 790 O O . GLU A 1 92 ? 3.994 12.281 -38.938 1 81.19 92 GLU A O 1
ATOM 795 N N . ALA A 1 93 ? 1.922 12.594 -38.406 1 82.75 93 ALA A N 1
ATOM 796 C CA . ALA A 1 93 ? 1.687 11.156 -38.344 1 82.75 93 ALA A CA 1
ATOM 797 C C . ALA A 1 93 ? 1.969 10.484 -39.688 1 82.75 93 ALA A C 1
ATOM 799 O O . ALA A 1 93 ? 2.588 9.422 -39.719 1 82.75 93 ALA A O 1
ATOM 800 N N . ILE A 1 94 ? 1.452 11.133 -40.719 1 83.12 94 ILE A N 1
ATOM 801 C CA . ILE A 1 94 ? 1.664 10.594 -42.062 1 83.12 94 ILE A CA 1
ATOM 802 C C . ILE A 1 94 ? 3.152 10.617 -42.406 1 83.12 94 ILE A C 1
ATOM 804 O O . ILE A 1 94 ? 3.68 9.664 -42.969 1 83.12 94 ILE A O 1
ATOM 808 N N . ASN A 1 95 ? 3.799 11.656 -41.906 1 79.25 95 ASN A N 1
ATOM 809 C CA . ASN A 1 95 ? 5.199 11.836 -42.281 1 79.25 95 ASN A CA 1
ATOM 810 C C . ASN A 1 95 ? 6.109 10.891 -41.5 1 79.25 95 ASN A C 1
ATOM 812 O O . ASN A 1 95 ? 7.117 10.414 -42 1 79.25 95 ASN A O 1
ATOM 816 N N . THR A 1 96 ? 5.664 10.578 -40.281 1 78.75 96 THR A N 1
ATOM 817 C CA . THR A 1 96 ? 6.605 9.859 -39.438 1 78.75 96 THR A CA 1
ATOM 818 C C . THR A 1 96 ? 6.078 8.469 -39.094 1 78.75 96 THR A C 1
ATOM 820 O O . THR A 1 96 ? 6.844 7.598 -38.688 1 78.75 96 THR A O 1
ATOM 823 N N . GLY A 1 97 ? 4.844 8.305 -39.219 1 75.38 97 GLY A N 1
ATOM 824 C CA . GLY A 1 97 ? 4.234 7.062 -38.781 1 75.38 97 GLY A CA 1
ATOM 825 C C . GLY A 1 97 ? 4.02 6.062 -39.906 1 75.38 97 GLY A C 1
ATOM 826 O O . GLY A 1 97 ? 3.627 4.918 -39.656 1 75.38 97 GLY A O 1
ATOM 827 N N . CYS A 1 98 ? 4.246 6.395 -41 1 78.56 98 CYS A N 1
ATOM 828 C CA . CYS A 1 98 ? 3.947 5.523 -42.125 1 78.56 98 CYS A CA 1
ATOM 829 C C . CYS A 1 98 ? 5.086 4.535 -42.375 1 78.56 98 CYS A C 1
ATOM 831 O O . CYS A 1 98 ? 6.258 4.895 -42.281 1 78.56 98 CYS A O 1
ATOM 833 N N . GLU A 1 99 ? 4.707 3.318 -42.781 1 75.25 99 GLU A N 1
ATOM 834 C CA . GLU A 1 99 ? 5.609 2.297 -43.312 1 75.25 99 GLU A CA 1
ATOM 835 C C . GLU A 1 99 ? 5.332 2.023 -44.781 1 75.25 99 GLU A C 1
ATOM 837 O O . GLU A 1 99 ? 4.176 1.912 -45.188 1 75.25 99 GLU A O 1
ATOM 842 N N . LEU A 1 100 ? 6.336 2.01 -45.594 1 72.44 100 LEU A N 1
ATOM 843 C CA . LEU A 1 100 ? 6.188 1.695 -47 1 72.44 100 LEU A CA 1
ATOM 844 C C . LEU A 1 100 ? 5.969 0.2 -47.219 1 72.44 100 LEU A C 1
ATOM 846 O O . LEU A 1 100 ? 6.793 -0.615 -46.781 1 72.44 100 LEU A O 1
ATOM 850 N N . GLN A 1 101 ? 4.746 -0.17 -47.594 1 67.19 101 GLN A N 1
ATOM 851 C CA . GLN A 1 101 ? 4.461 -1.541 -48 1 67.19 101 GLN A CA 1
ATOM 852 C C . GLN A 1 101 ? 4.102 -1.61 -49.5 1 67.19 101 GLN A C 1
ATOM 854 O O . GLN A 1 101 ? 3.008 -1.204 -49.875 1 67.19 101 GLN A O 1
ATOM 859 N N . GLY A 1 102 ? 4.977 -2.01 -50.406 1 65.31 102 GLY A N 1
ATOM 860 C CA . GLY A 1 102 ? 4.82 -1.976 -51.844 1 65.31 102 GLY A CA 1
ATOM 861 C C . GLY A 1 102 ? 4.902 -0.575 -52.438 1 65.31 102 GLY A C 1
ATOM 862 O O . GLY A 1 102 ? 5.891 0.13 -52.219 1 65.31 102 GLY A O 1
ATOM 863 N N . ASN A 1 103 ? 3.986 -0.174 -53.094 1 73.62 103 ASN A N 1
ATOM 864 C CA . ASN A 1 103 ? 3.928 1.16 -53.688 1 73.62 103 ASN A CA 1
ATOM 865 C C . ASN A 1 103 ? 3.002 2.082 -52.906 1 73.62 103 ASN A C 1
ATOM 867 O O . ASN A 1 103 ? 2.559 3.109 -53.406 1 73.62 103 ASN A O 1
ATOM 871 N N . ARG A 1 104 ? 2.711 1.649 -51.625 1 78.12 104 ARG A N 1
ATOM 872 C CA . ARG A 1 104 ? 1.808 2.451 -50.812 1 78.12 104 ARG A CA 1
ATOM 873 C C . ARG A 1 104 ? 2.379 2.662 -49.406 1 78.12 104 ARG A C 1
ATOM 875 O O . ARG A 1 104 ? 3.029 1.773 -48.844 1 78.12 104 ARG A O 1
ATOM 882 N N . ASN A 1 105 ? 2.244 3.811 -48.875 1 80.38 105 ASN A N 1
ATOM 883 C CA . ASN A 1 105 ? 2.51 4.117 -47.469 1 80.38 105 ASN A CA 1
ATOM 884 C C . ASN A 1 105 ? 1.404 3.582 -46.562 1 80.38 105 ASN A C 1
ATOM 886 O O . ASN A 1 105 ? 0.221 3.684 -46.875 1 80.38 105 ASN A O 1
ATOM 890 N N . THR A 1 106 ? 1.757 2.93 -45.562 1 81.19 106 THR A N 1
ATOM 891 C CA . THR A 1 106 ? 0.767 2.389 -44.625 1 81.19 106 THR A CA 1
ATOM 892 C C . THR A 1 106 ? 0.886 3.053 -43.25 1 81.19 106 THR A C 1
ATOM 894 O O . THR A 1 106 ? 1.977 3.117 -42.688 1 81.19 106 THR A O 1
ATOM 897 N N . LEU A 1 107 ? -0.189 3.568 -42.75 1 84.5 107 LEU A N 1
ATOM 898 C CA . LEU A 1 107 ? -0.316 4.16 -41.406 1 84.5 107 LEU A CA 1
ATOM 899 C C . LEU A 1 107 ? -1.352 3.414 -40.594 1 84.5 107 LEU A C 1
ATOM 901 O O . LEU A 1 107 ? -2.477 3.193 -41.031 1 84.5 107 LEU A O 1
ATOM 905 N N . HIS A 1 108 ? -0.99 3.084 -39.406 1 82.19 108 HIS A N 1
ATOM 906 C CA . HIS A 1 108 ? -1.913 2.51 -38.438 1 82.19 108 HIS A CA 1
ATOM 907 C C . HIS A 1 108 ? -2.273 3.523 -37.375 1 82.19 108 HIS A C 1
ATOM 909 O O . HIS A 1 108 ? -1.387 4.105 -36.719 1 82.19 108 HIS A O 1
ATOM 915 N N . ILE A 1 109 ? -3.537 3.703 -37.219 1 82 109 ILE A N 1
ATOM 916 C CA . ILE A 1 109 ? -3.969 4.598 -36.125 1 82 109 ILE A CA 1
ATOM 917 C C . ILE A 1 109 ? -5.082 3.936 -35.344 1 82 109 ILE A C 1
ATOM 919 O O . ILE A 1 109 ? -5.82 3.094 -35.844 1 82 109 ILE A O 1
ATOM 923 N N . SER A 1 110 ? -5.25 4.363 -34.062 1 78.81 110 SER A N 1
ATOM 924 C CA . SER A 1 110 ? -6.441 4.156 -33.25 1 78.81 110 SER A CA 1
ATOM 925 C C . SER A 1 110 ? -7.219 5.453 -33.062 1 78.81 110 SER A C 1
ATOM 927 O O . SER A 1 110 ? -6.645 6.477 -32.688 1 78.81 110 SER A O 1
ATOM 929 N N . ALA A 1 111 ? -8.398 5.355 -33.406 1 77.56 111 ALA A N 1
ATOM 930 C CA . ALA A 1 111 ? -9.258 6.535 -33.281 1 77.56 111 ALA A CA 1
ATOM 931 C C . ALA A 1 111 ? -10.18 6.422 -32.062 1 77.56 111 ALA A C 1
ATOM 933 O O . ALA A 1 111 ? -10.805 5.379 -31.859 1 77.56 111 ALA A O 1
ATOM 934 N N . PHE A 1 112 ? -10.305 7.516 -31.328 1 73.62 112 PHE A N 1
ATOM 935 C CA . PHE A 1 11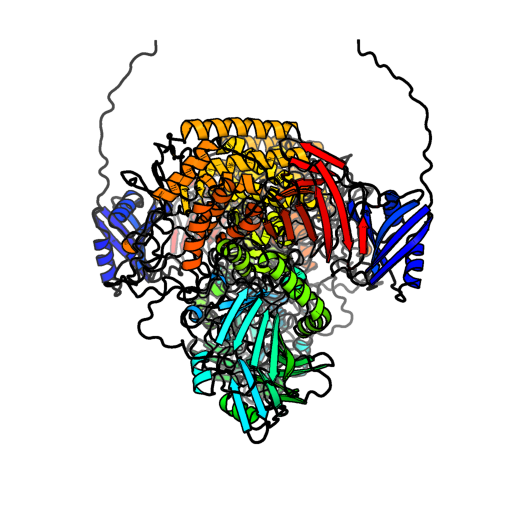2 ? -11.125 7.621 -30.141 1 73.62 112 PHE A CA 1
ATOM 936 C C . PHE A 1 112 ? -12.109 8.781 -30.25 1 73.62 112 PHE A C 1
ATOM 938 O O . PHE A 1 112 ? -11.766 9.836 -30.797 1 73.62 112 PHE A O 1
ATOM 945 N N . PRO A 1 113 ? -13.383 8.586 -29.781 1 66.62 113 PRO A N 1
ATOM 946 C CA . PRO A 1 113 ? -14.305 9.719 -29.734 1 66.62 113 PRO A CA 1
ATOM 947 C C . PRO A 1 113 ? -13.93 10.75 -28.688 1 66.62 113 PRO A C 1
ATOM 949 O O . PRO A 1 113 ? -13.414 10.391 -27.625 1 66.62 113 PRO A O 1
ATOM 952 N N . MET A 1 114 ? -13.93 12.023 -29.125 1 55.03 114 MET A N 1
ATOM 953 C CA . MET A 1 114 ? -13.82 13.102 -28.156 1 55.03 114 MET A CA 1
ATOM 954 C C . MET A 1 114 ? -15.164 13.352 -27.469 1 55.03 114 MET A C 1
ATOM 956 O O . MET A 1 114 ? -16.156 13.617 -28.141 1 55.03 114 MET A O 1
ATOM 960 N N . LYS A 1 115 ? -15.617 12.945 -26.391 1 42.44 115 LYS A N 1
ATOM 961 C CA . LYS A 1 115 ? -16.797 13.523 -25.75 1 42.44 115 LYS A CA 1
ATOM 962 C C . LYS A 1 115 ? -16.703 15.039 -25.672 1 42.44 115 LYS A C 1
ATOM 964 O O . LYS A 1 115 ? -15.641 15.586 -25.359 1 42.44 115 LYS A O 1
ATOM 969 N N . SER A 1 116 ? -17.641 15.75 -26.297 1 32.72 116 SER A N 1
ATOM 970 C CA . SER A 1 116 ? -17.781 17.203 -26.234 1 32.72 116 SER A CA 1
ATOM 971 C C . SER A 1 116 ? -17.781 17.703 -24.797 1 32.72 116 SER A C 1
ATOM 973 O O . SER A 1 116 ? -18.312 18.781 -24.516 1 32.72 116 SER A O 1
ATOM 975 N N . ASN A 1 117 ? -17.859 17.172 -23.641 1 29.75 117 ASN A N 1
ATOM 976 C CA . ASN A 1 117 ? -18.016 18.297 -22.734 1 29.75 117 ASN A CA 1
ATOM 977 C C . ASN A 1 117 ? -17.094 19.453 -23.078 1 29.75 117 ASN A C 1
ATOM 979 O O . ASN A 1 117 ? -15.867 19.266 -23.156 1 29.75 117 ASN A O 1
ATOM 983 N N . ASN A 1 118 ? -17.625 20.391 -23.797 1 26.94 118 ASN A N 1
ATOM 984 C CA . ASN A 1 118 ? -17.016 21.625 -24.266 1 26.94 118 ASN A CA 1
ATOM 985 C C . ASN A 1 118 ? -16.078 22.219 -23.203 1 26.94 118 ASN A C 1
ATOM 987 O O . ASN A 1 118 ? -15.766 23.406 -23.25 1 26.94 118 ASN A O 1
ATOM 991 N N . LYS A 1 119 ? -16.422 22.094 -21.844 1 25.97 119 LYS A N 1
ATOM 992 C CA . LYS A 1 119 ? -15.625 23.219 -21.359 1 25.97 119 LYS A CA 1
ATOM 993 C C . LYS A 1 119 ? -14.203 23.172 -21.938 1 25.97 119 LYS A C 1
ATOM 995 O O . LYS A 1 119 ? -13.531 22.141 -21.859 1 25.97 119 LYS A O 1
ATOM 1000 N N . GLU A 1 120 ? -14 23.953 -22.875 1 22.83 120 GLU A N 1
ATOM 1001 C CA . GLU A 1 120 ? -12.711 24.391 -23.406 1 22.83 120 GLU A CA 1
ATOM 1002 C C . GLU A 1 120 ? -11.617 24.328 -22.344 1 22.83 120 GLU A C 1
ATOM 1004 O O . GLU A 1 120 ? -11.617 25.109 -21.406 1 22.83 120 GLU A O 1
ATOM 1009 N N . ARG A 1 121 ? -11.414 23.266 -21.719 1 24.59 121 ARG A N 1
ATOM 1010 C CA . ARG A 1 121 ? -10.156 23.5 -21.016 1 24.59 121 ARG A CA 1
ATOM 1011 C C . ARG A 1 121 ? -9.125 24.125 -21.953 1 24.59 121 ARG A C 1
ATOM 1013 O O . ARG A 1 121 ? -8.734 23.516 -22.953 1 24.59 121 ARG A O 1
ATOM 1020 N N . SER A 1 122 ? -9.289 25.391 -22.234 1 21.78 122 SER A N 1
ATOM 1021 C CA . SER A 1 122 ? -8.211 26.203 -22.797 1 21.78 122 SER A CA 1
ATOM 1022 C C . SER A 1 122 ? -6.844 25.688 -22.344 1 21.78 122 SER A C 1
ATOM 1024 O O . SER A 1 122 ? -6.672 25.297 -21.188 1 21.78 122 SER A O 1
ATOM 1026 N N . SER A 1 123 ? -6.129 25.156 -23.219 1 24.53 123 SER A N 1
ATOM 1027 C CA . SER A 1 123 ? -4.695 24.891 -23.188 1 24.53 123 SER A CA 1
ATOM 1028 C C . SER A 1 123 ? -3.943 25.984 -22.453 1 24.53 123 SER A C 1
ATOM 1030 O O . SER A 1 123 ? -3.527 26.984 -23.047 1 24.53 123 SER A O 1
ATOM 1032 N N . ILE A 1 124 ? -4.516 26.594 -21.516 1 25.52 124 ILE A N 1
ATOM 1033 C CA . ILE A 1 124 ? -3.492 27.516 -21.031 1 25.52 124 ILE A CA 1
ATOM 1034 C C . ILE A 1 124 ? -2.162 26.781 -20.891 1 25.52 124 ILE A C 1
ATOM 1036 O O . ILE A 1 124 ? -2.043 25.844 -20.109 1 25.52 124 ILE A O 1
ATOM 1040 N N . SER A 1 125 ? -1.395 26.656 -22.016 1 26.14 125 SER A N 1
ATOM 1041 C CA . SER A 1 125 ? -0.022 26.297 -22.359 1 26.14 125 SER A CA 1
ATOM 1042 C C . SER A 1 125 ? 0.941 26.672 -21.234 1 26.14 125 SER A C 1
ATOM 1044 O O . SER A 1 125 ? 2.133 26.359 -21.297 1 26.14 125 SER A O 1
ATOM 1046 N N . GLY A 1 126 ? 0.729 27.906 -20.828 1 25.03 126 GLY A N 1
ATOM 1047 C CA . GLY A 1 126 ? 1.946 28.422 -20.219 1 25.03 126 GLY A CA 1
ATOM 1048 C C . GLY A 1 126 ? 2.523 27.516 -19.156 1 25.03 126 GLY A C 1
ATOM 1049 O O . GLY A 1 126 ? 3.732 27.516 -18.922 1 25.03 126 GLY A O 1
ATOM 1050 N N . CYS A 1 127 ? 1.723 27.438 -18.234 1 27.08 127 CYS A N 1
ATOM 1051 C CA . CYS A 1 127 ? 2.568 27.391 -17.047 1 27.08 127 CYS A CA 1
ATOM 1052 C C . CYS A 1 127 ? 3.393 26.109 -17 1 27.08 127 CYS A C 1
ATOM 1054 O O . CYS A 1 127 ? 4.609 26.156 -16.812 1 27.08 127 CYS A O 1
ATOM 1056 N N . CYS A 1 128 ? 2.848 25.141 -16.234 1 29.33 128 CYS A N 1
ATOM 1057 C CA . CYS A 1 128 ? 3.74 24.266 -15.484 1 29.33 128 CYS A CA 1
ATOM 1058 C C . CYS A 1 128 ? 4.344 23.188 -16.375 1 29.33 128 CYS A C 1
ATOM 1060 O O . CYS A 1 128 ? 3.699 22.734 -17.328 1 29.33 128 CYS A O 1
ATOM 1062 N N . SER A 1 129 ? 5.594 23.188 -16.547 1 31.31 129 SER A N 1
ATOM 1063 C CA . SER A 1 129 ? 6.316 22 -17 1 31.31 129 SER A CA 1
ATOM 1064 C C . SER A 1 129 ? 5.527 20.734 -16.703 1 31.31 129 SER A C 1
ATOM 1066 O O . SER A 1 129 ? 4.715 20.688 -15.773 1 31.31 129 SER A O 1
ATOM 1068 N N . LYS A 1 130 ? 5.5 19.859 -17.609 1 35.31 130 LYS A N 1
ATOM 1069 C CA . LYS A 1 130 ? 4.992 18.5 -17.453 1 35.31 130 LYS A CA 1
ATOM 1070 C C . LYS A 1 130 ? 5.082 18.031 -16 1 35.31 130 LYS A C 1
ATOM 1072 O O . LYS A 1 130 ? 4.613 16.938 -15.664 1 35.31 130 LYS A O 1
ATOM 1077 N N . ILE A 1 131 ? 5.91 18.562 -15.305 1 36.31 131 ILE A N 1
ATOM 1078 C CA . ILE A 1 131 ? 6.371 18.094 -14 1 36.31 131 ILE A CA 1
ATOM 1079 C C . ILE A 1 131 ? 5.281 18.328 -12.961 1 36.31 131 ILE A C 1
ATOM 1081 O O . ILE A 1 131 ? 5.012 17.453 -12.133 1 36.31 131 ILE A O 1
ATOM 1085 N N . CYS A 1 132 ? 4.809 19.625 -12.773 1 39.62 132 CYS A N 1
ATOM 1086 C CA . CYS A 1 132 ? 3.793 19.922 -11.773 1 39.62 132 CYS A CA 1
ATOM 1087 C C . CYS A 1 132 ? 2.396 19.625 -12.297 1 39.62 132 CYS A C 1
ATOM 1089 O O . CYS A 1 132 ? 1.398 19.938 -11.648 1 39.62 132 CYS A O 1
ATOM 1091 N N . GLY A 1 133 ? 2.223 19.219 -13.422 1 36.97 133 GLY A N 1
ATOM 1092 C CA . GLY A 1 133 ? 0.948 19.188 -14.117 1 36.97 133 GLY A CA 1
ATOM 1093 C C . GLY A 1 133 ? -0.149 18.5 -13.336 1 36.97 133 GLY A C 1
ATOM 1094 O O . GLY A 1 133 ? -1.275 19 -13.258 1 36.97 133 GLY A O 1
ATOM 1095 N N . ASP A 1 134 ? 0.201 17.297 -12.992 1 42.66 134 ASP A N 1
ATOM 1096 C CA . ASP A 1 134 ? -0.947 16.594 -12.422 1 42.66 134 ASP A CA 1
ATOM 1097 C C . ASP A 1 134 ? -1.351 17.219 -11.078 1 42.66 134 ASP A C 1
ATOM 1099 O O . ASP A 1 134 ? -2.361 16.828 -10.492 1 42.66 134 ASP A O 1
ATOM 1103 N N . PHE A 1 135 ? -0.449 18.141 -10.602 1 45.69 135 PHE A N 1
ATOM 1104 C CA . PHE A 1 135 ? -0.776 18.719 -9.297 1 45.69 135 PHE A CA 1
ATOM 1105 C C . PHE A 1 135 ? -0.982 20.219 -9.406 1 45.69 135 PHE A C 1
ATOM 1107 O O . PHE A 1 135 ? -0.788 20.953 -8.43 1 45.69 135 PHE A O 1
ATOM 1114 N N . CYS A 1 136 ? -1.189 20.672 -10.633 1 47.78 136 CYS A N 1
ATOM 1115 C CA . CYS A 1 136 ? -1.45 22.094 -10.727 1 47.78 136 CYS A CA 1
ATOM 1116 C C . CYS A 1 136 ? -2.635 22.5 -9.852 1 47.78 136 CYS A C 1
ATOM 1118 O O . CYS A 1 136 ? -3.609 21.75 -9.742 1 47.78 136 CYS A O 1
ATOM 1120 N N . ARG A 1 137 ? -2.312 23.594 -9.164 1 60.66 137 ARG A N 1
ATOM 1121 C CA . ARG A 1 137 ? -3.41 24.234 -8.445 1 60.66 137 ARG A CA 1
ATOM 1122 C C . ARG A 1 137 ? -4.641 24.359 -9.328 1 60.66 137 ARG A C 1
ATOM 1124 O O . ARG A 1 137 ? -4.57 24.953 -10.414 1 60.66 137 ARG A O 1
ATOM 1131 N N . PRO A 1 138 ? -5.57 23.656 -9.016 1 58.91 138 PRO A N 1
ATOM 1132 C CA . PRO A 1 138 ? -6.785 23.891 -9.797 1 58.91 138 PRO A CA 1
ATOM 1133 C C . PRO A 1 138 ? -7.152 25.375 -9.891 1 58.91 138 PRO A C 1
ATOM 1135 O O . PRO A 1 138 ? -7.098 26.078 -8.883 1 58.91 138 PRO A O 1
ATOM 1138 N N . ILE A 1 139 ? -7.227 25.906 -11.156 1 68.44 139 ILE A N 1
ATOM 1139 C CA . ILE A 1 139 ? -7.66 27.281 -11.336 1 68.44 139 ILE A CA 1
ATOM 1140 C C . ILE A 1 139 ? -9.188 27.344 -11.352 1 68.44 139 ILE A C 1
ATOM 1142 O O . ILE A 1 139 ? -9.828 26.781 -12.242 1 68.44 139 ILE A O 1
ATOM 1146 N N . PRO A 1 140 ? -9.711 27.969 -10.352 1 72.38 140 PRO A N 1
ATOM 1147 C CA . PRO A 1 140 ? -11.172 28.094 -10.352 1 72.38 140 PRO A CA 1
ATOM 1148 C C . PRO A 1 140 ? -11.688 29.016 -11.445 1 72.38 140 PRO A C 1
ATOM 1150 O O . PRO A 1 140 ? -10.93 29.828 -11.977 1 72.38 140 PRO A O 1
ATOM 1153 N N . GLU A 1 141 ? -12.984 28.953 -11.766 1 71.75 141 GLU A N 1
ATOM 1154 C CA . GLU A 1 141 ? -13.641 29.859 -12.711 1 71.75 141 GLU A CA 1
ATOM 1155 C C . GLU A 1 141 ? -13.648 31.297 -12.188 1 71.75 141 GLU A C 1
ATOM 1157 O O . GLU A 1 141 ? -13.82 31.516 -10.984 1 71.75 141 GLU A O 1
ATOM 1162 N N . PRO A 1 142 ? -13.43 32.219 -13.117 1 78.56 142 PRO A N 1
ATOM 1163 C CA . PRO A 1 142 ? -13.484 33.594 -12.68 1 78.56 142 PRO A CA 1
ATOM 1164 C C . PRO A 1 142 ? -14.836 33.969 -12.086 1 78.56 142 PRO A C 1
ATOM 1166 O O . PRO A 1 142 ? -15.875 33.531 -12.578 1 78.56 142 PRO A O 1
ATOM 1169 N N . PRO A 1 143 ? -14.742 34.75 -10.992 1 80.62 143 PRO A N 1
ATOM 1170 C CA . PRO A 1 143 ? -16.016 35.219 -10.43 1 80.62 143 PRO A CA 1
ATOM 1171 C C . PRO A 1 143 ? -16.734 36.219 -11.336 1 80.62 143 PRO A C 1
ATOM 1173 O O . PRO A 1 143 ? -16.109 36.812 -12.234 1 80.62 143 PRO A O 1
ATOM 1176 N N . PRO A 1 144 ? -18.109 36.406 -11.156 1 74.5 144 PRO A N 1
ATOM 1177 C CA . PRO A 1 144 ? -18.844 37.406 -11.953 1 74.5 144 PRO A CA 1
ATOM 1178 C C . PRO A 1 144 ? -18.328 38.812 -11.75 1 74.5 144 PRO A C 1
ATOM 1180 O O . PRO A 1 144 ? -17.969 39.219 -10.633 1 74.5 144 PRO A O 1
ATOM 1183 N N . LEU A 1 145 ? -18.234 39.5 -12.875 1 79.38 145 LEU A N 1
ATOM 1184 C CA . LEU A 1 145 ? -17.891 40.906 -12.797 1 79.38 145 LEU A CA 1
ATOM 1185 C C . LEU A 1 145 ? -19.141 41.75 -12.562 1 79.38 145 LEU A C 1
ATOM 1187 O O . LEU A 1 145 ? -20.188 41.469 -13.133 1 79.38 145 LEU A O 1
ATOM 1191 N N . TYR A 1 146 ? -18.984 42.688 -11.625 1 77.31 146 TYR A N 1
ATOM 1192 C CA . TYR A 1 146 ? -20.125 43.531 -11.297 1 77.31 146 TYR A CA 1
ATOM 1193 C C . TYR A 1 146 ? -20.016 44.875 -11.984 1 77.31 146 TYR A C 1
ATOM 1195 O O . TYR A 1 146 ? -18.922 45.438 -12.086 1 77.31 146 TYR A O 1
ATOM 1203 N N . ASP A 1 147 ? -21.203 45.375 -12.539 1 71.81 147 ASP A N 1
ATOM 1204 C CA . ASP A 1 147 ? -21.266 46.656 -13.195 1 71.81 147 ASP A CA 1
ATOM 1205 C C . ASP A 1 147 ? -21.078 47.812 -12.195 1 71.81 147 ASP A C 1
ATOM 1207 O O . ASP A 1 147 ? -20.469 48.812 -12.516 1 71.81 147 ASP A O 1
ATOM 1211 N N . THR A 1 148 ? -21.609 47.562 -11.023 1 81.06 148 THR A N 1
ATOM 1212 C CA . THR A 1 148 ? -21.453 48.531 -9.93 1 81.06 148 THR A CA 1
ATOM 1213 C C . THR A 1 148 ? -20.641 47.906 -8.797 1 81.06 148 THR A C 1
ATOM 1215 O O . THR A 1 148 ? -20.734 46.719 -8.539 1 81.06 148 THR A O 1
ATOM 1218 N N . ILE A 1 149 ? -19.844 48.688 -8.266 1 80.62 149 ILE A N 1
ATOM 1219 C CA . ILE A 1 149 ? -19.047 48.219 -7.133 1 80.62 149 ILE A CA 1
ATOM 1220 C C . ILE A 1 149 ? -19.969 47.781 -5.996 1 80.62 149 ILE A C 1
ATOM 1222 O O . ILE A 1 149 ? -20.781 48.594 -5.512 1 80.62 149 ILE A O 1
ATOM 1226 N N . PRO A 1 150 ? -19.844 46.562 -5.68 1 83.25 150 PRO A N 1
ATOM 1227 C CA . PRO A 1 150 ? -20.656 46.125 -4.547 1 83.25 150 PRO A CA 1
ATOM 1228 C C . PRO A 1 150 ? -20.391 46.938 -3.277 1 83.25 150 PRO A C 1
ATOM 1230 O O . PRO A 1 150 ? -19.312 47.5 -3.125 1 83.25 150 PRO A O 1
ATOM 1233 N N . ASN A 1 151 ? -21.344 46.938 -2.402 1 83.81 151 ASN A N 1
ATOM 1234 C CA . ASN A 1 151 ? -21.234 47.688 -1.147 1 83.81 151 ASN A CA 1
ATOM 1235 C C . ASN A 1 151 ? -20.094 47.156 -0.288 1 83.81 151 ASN A C 1
ATOM 1237 O O . ASN A 1 151 ? -19.953 45.938 -0.1 1 83.81 151 ASN A O 1
ATOM 1241 N N . LYS A 1 152 ? -19.219 48.062 0.113 1 89.56 152 LYS A N 1
ATOM 1242 C CA . LYS A 1 152 ? -18.109 47.688 0.997 1 89.56 152 LYS A CA 1
ATOM 1243 C C . LYS A 1 152 ? -18.5 47.875 2.461 1 89.56 152 LYS A C 1
ATOM 1245 O O . LYS A 1 152 ? -18.891 48.969 2.869 1 89.56 152 LYS A O 1
ATOM 1250 N N . VAL A 1 153 ? -18.469 46.781 3.207 1 89.5 153 VAL A N 1
ATOM 1251 C CA . VAL A 1 153 ? -18.656 46.781 4.656 1 89.5 153 VAL A CA 1
ATOM 1252 C C . VAL A 1 153 ? -17.344 46.406 5.344 1 89.5 153 VAL A C 1
ATOM 1254 O O . VAL A 1 153 ? -16.641 45.5 4.875 1 89.5 153 VAL A O 1
ATOM 1257 N N . THR A 1 154 ? -16.922 47.125 6.367 1 91 154 THR A N 1
ATOM 1258 C CA . THR A 1 154 ? -15.727 46.812 7.141 1 91 154 THR A CA 1
ATOM 1259 C C . THR A 1 154 ? -16.078 46.656 8.617 1 91 154 THR A C 1
ATOM 1261 O O . THR A 1 154 ? -16.922 47.375 9.148 1 91 154 THR A O 1
ATOM 1264 N N . ASN A 1 155 ? -15.492 45.75 9.258 1 95.62 155 ASN A N 1
ATOM 1265 C CA . ASN A 1 155 ? -15.641 45.562 10.703 1 95.62 155 ASN A CA 1
ATOM 1266 C C . ASN A 1 155 ? -14.922 46.688 11.477 1 95.62 155 ASN A C 1
ATOM 1268 O O . ASN A 1 155 ? -13.695 46.688 11.523 1 95.62 155 ASN A O 1
ATOM 1272 N N . MET A 1 156 ? -15.562 47.438 12.156 1 91.81 156 MET A N 1
ATOM 1273 C CA . MET A 1 156 ? -15 48.594 12.828 1 91.81 156 MET A CA 1
ATOM 1274 C C . MET A 1 156 ? -14.414 48.219 14.18 1 91.81 156 MET A C 1
ATOM 1276 O O . MET A 1 156 ? -13.664 49 14.781 1 91.81 156 MET A O 1
ATOM 1280 N N . ASN A 1 157 ? -14.703 47 14.625 1 94.38 157 ASN A N 1
ATOM 1281 C CA . ASN A 1 157 ? -14.266 46.594 15.953 1 94.38 157 ASN A CA 1
ATOM 1282 C C . ASN A 1 157 ? -13.109 45.594 15.883 1 94.38 157 ASN A C 1
ATOM 1284 O O . ASN A 1 157 ? -12.867 44.844 16.828 1 94.38 157 ASN A O 1
ATOM 1288 N N . GLN A 1 158 ? -12.43 45.594 14.812 1 94.19 158 GLN A N 1
ATOM 1289 C CA . GLN A 1 158 ? -11.336 44.656 14.625 1 94.19 158 GLN A CA 1
ATOM 1290 C C . GLN A 1 158 ? -10.25 44.844 15.68 1 94.19 158 GLN A C 1
ATOM 1292 O O . GLN A 1 158 ? -9.641 43.875 16.125 1 94.19 158 GLN A O 1
ATOM 1297 N N . SER A 1 159 ? -10.039 46.062 16.062 1 94.88 159 SER A N 1
ATOM 1298 C CA . SER A 1 159 ? -8.969 46.375 17.016 1 94.88 159 SER A CA 1
ATOM 1299 C C . SER A 1 159 ? -9.273 45.781 18.391 1 94.88 159 SER A C 1
ATOM 1301 O O . SER A 1 159 ? -8.367 45.625 19.219 1 94.88 159 SER A O 1
ATOM 1303 N N . GLU A 1 160 ? -10.492 45.469 18.562 1 96.44 160 GLU A N 1
ATOM 1304 C CA . GLU A 1 160 ? -10.898 44.844 19.812 1 96.44 160 GLU A CA 1
ATOM 1305 C C . GLU A 1 160 ? -11.102 43.344 19.641 1 96.44 160 GLU A C 1
ATOM 1307 O O . GLU A 1 160 ? -11.539 42.656 20.578 1 96.44 160 GLU A O 1
ATOM 1312 N N . TYR A 1 161 ? -10.758 42.875 18.5 1 97.81 161 TYR A N 1
ATOM 1313 C CA . TYR A 1 161 ? -10.922 41.469 18.172 1 97.81 161 TYR A CA 1
ATOM 1314 C C . TYR A 1 161 ? -12.383 41.062 18.312 1 97.81 161 TYR A C 1
ATOM 1316 O O . TYR A 1 161 ? -12.672 39.938 18.75 1 97.81 161 TYR A O 1
ATOM 1324 N N . LYS A 1 162 ? -13.289 41.938 17.953 1 97.81 162 LYS A N 1
ATOM 1325 C CA . LYS A 1 162 ? -14.719 41.719 18.156 1 97.81 162 LYS A CA 1
ATOM 1326 C C . LYS A 1 162 ? -15.461 41.719 16.812 1 97.81 162 LYS A C 1
ATOM 1328 O O . LYS A 1 162 ? -15.109 42.469 15.898 1 97.81 162 LYS A O 1
ATOM 1333 N N . TYR A 1 163 ? -16.469 40.938 16.75 1 98.12 163 TYR A N 1
ATOM 1334 C CA . TYR A 1 163 ? -17.328 40.781 15.578 1 98.12 163 TYR A CA 1
ATOM 1335 C C . TYR A 1 163 ? -18.797 40.938 15.961 1 98.12 163 TYR A C 1
ATOM 1337 O O . TYR A 1 163 ? -19.25 40.25 16.891 1 98.12 163 TYR A O 1
ATOM 1345 N N . SER A 1 164 ? -19.422 41.781 15.281 1 96.38 164 SER A N 1
ATOM 1346 C CA . SER A 1 164 ? -20.844 42.031 15.5 1 96.38 164 SER A CA 1
ATOM 1347 C C . SER A 1 164 ? -21.547 42.406 14.195 1 96.38 164 SER A C 1
ATOM 1349 O O . SER A 1 164 ? -20.891 42.75 13.211 1 96.38 164 SER A O 1
ATOM 1351 N N . ASN A 1 165 ? -22.797 42.219 14.234 1 94.06 165 ASN A N 1
ATOM 1352 C CA . ASN A 1 165 ? -23.609 42.562 13.078 1 94.06 165 ASN A CA 1
ATOM 1353 C C . ASN A 1 165 ? -23.109 41.906 11.805 1 94.06 165 ASN A C 1
ATOM 1355 O O . ASN A 1 165 ? -22.891 40.688 11.789 1 94.06 165 ASN A O 1
ATOM 1359 N N . GLU A 1 166 ? -22.812 42.688 10.797 1 93.5 166 GLU A N 1
ATOM 1360 C CA . GLU A 1 166 ? -22.469 42.094 9.508 1 93.5 166 GLU A CA 1
ATOM 1361 C C . GLU A 1 166 ? -21.125 41.375 9.57 1 93.5 166 GLU A C 1
ATOM 1363 O O . GLU A 1 166 ? -20.844 40.5 8.758 1 93.5 166 GLU A O 1
ATOM 1368 N N . ALA A 1 167 ? -20.344 41.75 10.523 1 96.25 167 ALA A N 1
ATOM 1369 C CA . ALA A 1 167 ? -19.016 41.156 10.656 1 96.25 167 ALA A CA 1
ATOM 1370 C C . ALA A 1 167 ? -19.109 39.75 11.203 1 96.25 167 ALA A C 1
ATOM 1372 O O . ALA A 1 167 ? -18.125 39 11.203 1 96.25 167 ALA A O 1
ATOM 1373 N N . LEU A 1 168 ? -20.312 39.281 11.523 1 96.75 168 LEU A N 1
ATOM 1374 C CA . LEU A 1 168 ? -20.547 37.938 12.008 1 96.75 168 LEU A CA 1
ATOM 1375 C C . LEU A 1 168 ? -20.734 36.969 10.844 1 96.75 168 LEU A C 1
ATOM 1377 O O . LEU A 1 168 ? -20.625 35.75 11.008 1 96.75 168 LEU A O 1
ATOM 1381 N N . ARG A 1 169 ? -20.938 37.438 9.688 1 95.75 169 ARG A N 1
ATOM 1382 C CA . ARG A 1 169 ? -21.438 36.688 8.547 1 95.75 169 ARG A CA 1
ATOM 1383 C C . ARG A 1 169 ? -20.469 35.562 8.18 1 95.75 169 ARG A C 1
ATOM 1385 O O . ARG A 1 169 ? -20.891 34.438 7.852 1 95.75 169 ARG A O 1
ATOM 1392 N N . ALA A 1 170 ? -19.188 35.906 8.125 1 96.75 170 ALA A N 1
ATOM 1393 C CA . ALA A 1 170 ? -18.219 34.938 7.621 1 96.75 170 ALA A CA 1
ATOM 1394 C C . ALA A 1 170 ? -17.359 34.375 8.758 1 96.75 170 ALA A C 1
ATOM 1396 O O . ALA A 1 170 ? -16.391 33.656 8.516 1 96.75 170 ALA A O 1
ATOM 1397 N N . VAL A 1 171 ? -17.766 34.656 9.953 1 97.31 171 VAL A N 1
ATOM 1398 C CA . VAL A 1 171 ? -17 34.156 11.102 1 97.31 171 VAL A CA 1
ATOM 1399 C C . VAL A 1 171 ? -17.125 32.656 11.211 1 97.31 171 VAL A C 1
ATOM 1401 O O . VAL A 1 171 ? -18.234 32.094 11.273 1 97.31 171 VAL A O 1
ATOM 1404 N N . ALA A 1 172 ? -16.078 31.984 11.18 1 97.31 172 ALA A N 1
ATOM 1405 C CA . ALA A 1 172 ? -15.922 30.562 11.43 1 97.31 172 ALA A CA 1
ATOM 1406 C C . ALA A 1 172 ? -14.562 30.25 12.047 1 97.31 172 ALA A C 1
ATOM 1408 O O . ALA A 1 172 ? -13.547 30.203 11.352 1 97.31 172 ALA A O 1
ATOM 1409 N N . LEU A 1 173 ? -14.516 30.031 13.312 1 97.31 173 LEU A N 1
ATOM 1410 C CA . LEU A 1 173 ? -13.273 29.797 14.039 1 97.31 173 LEU A CA 1
ATOM 1411 C C . LEU A 1 173 ? -13.062 28.312 14.297 1 97.31 173 LEU A C 1
ATOM 1413 O O . LEU A 1 173 ? -13.844 27.688 15.023 1 97.31 173 LEU A O 1
ATOM 1417 N N . PRO A 1 174 ? -12.047 27.719 13.789 1 96.94 174 PRO A N 1
ATOM 1418 C CA . PRO A 1 174 ? -11.82 26.281 13.961 1 96.94 174 PRO A CA 1
ATOM 1419 C C . PRO A 1 174 ? -11.414 25.922 15.383 1 96.94 174 PRO A C 1
ATOM 1421 O O . PRO A 1 174 ? -10.547 26.578 15.969 1 96.94 174 PRO A O 1
ATOM 1424 N N . LEU A 1 175 ? -11.992 24.891 15.906 1 97.94 175 LEU A N 1
ATOM 1425 C CA . LEU A 1 175 ? -11.68 24.312 17.203 1 97.94 175 LEU A CA 1
ATOM 1426 C C . LEU A 1 175 ? -11.469 22.797 17.094 1 97.94 175 LEU A C 1
ATOM 1428 O O . LEU A 1 175 ? -12.25 22.109 16.438 1 97.94 175 LEU A O 1
ATOM 1432 N N . GLY A 1 176 ? -10.391 22.344 17.609 1 97.19 176 GLY A N 1
ATOM 1433 C CA . GLY A 1 176 ? -10.117 20.922 17.547 1 97.19 176 GLY A CA 1
ATOM 1434 C C . GLY A 1 176 ? -8.672 20.578 17.859 1 97.19 176 GLY A C 1
ATOM 1435 O O . GLY A 1 176 ? -7.965 21.359 18.484 1 97.19 176 GLY A O 1
ATOM 1436 N N . GLY A 1 177 ? -8.273 19.344 17.531 1 96.25 177 GLY A N 1
ATOM 1437 C CA . GLY A 1 177 ? -6.949 18.844 17.859 1 96.25 177 GLY A CA 1
ATOM 1438 C C . GLY A 1 177 ? -5.93 19.094 16.766 1 96.25 177 GLY A C 1
ATOM 1439 O O . GLY A 1 177 ? -6.273 19.109 15.578 1 96.25 177 GLY A O 1
ATOM 1440 N N . LEU A 1 178 ? -4.688 19.25 17.188 1 97.19 178 LEU A N 1
ATOM 1441 C CA . LEU A 1 178 ? -3.555 19.375 16.281 1 97.19 178 LEU A CA 1
ATOM 1442 C C . LEU A 1 178 ? -3.49 18.172 15.344 1 97.19 178 LEU A C 1
ATOM 1444 O O . LEU A 1 178 ? -3.15 17.062 15.773 1 97.19 178 LEU A O 1
ATOM 1448 N N . GLY A 1 179 ? -3.887 18.375 14.102 1 95.62 179 GLY A N 1
ATOM 1449 C CA . GLY A 1 179 ? -3.875 17.312 13.102 1 95.62 179 GLY A CA 1
ATOM 1450 C C . GLY A 1 179 ? -4.949 16.281 13.328 1 95.62 179 GLY A C 1
ATOM 1451 O O . GLY A 1 179 ? -4.84 15.148 12.836 1 95.62 179 GLY A O 1
ATOM 1452 N N . GLY A 1 180 ? -5.988 16.562 14.086 1 94.75 180 GLY A N 1
ATOM 1453 C CA . GLY A 1 180 ? -6.945 15.547 14.477 1 94.75 180 GLY A CA 1
ATOM 1454 C C . GLY A 1 180 ? -8.375 15.906 14.133 1 94.75 180 GLY A C 1
ATOM 1455 O O . GLY A 1 180 ? -9.312 15.266 14.609 1 94.75 180 GLY A O 1
ATOM 1456 N N . GLY A 1 181 ? -8.602 16.938 13.336 1 95.31 181 GLY A N 1
ATOM 1457 C CA . GLY A 1 181 ? -9.938 17.359 12.953 1 95.31 181 GLY A CA 1
ATOM 1458 C C . GLY A 1 181 ? -10.438 18.562 13.734 1 95.31 181 GLY A C 1
ATOM 1459 O O . GLY A 1 181 ? -9.883 18.906 14.781 1 95.31 181 GLY A O 1
ATOM 1460 N N . ASN A 1 182 ? -11.492 19.203 13.133 1 96.88 182 ASN A N 1
ATOM 1461 C CA . ASN A 1 182 ? -11.992 20.391 13.805 1 96.88 182 ASN A CA 1
ATOM 1462 C C . ASN A 1 182 ? -13.477 20.609 13.523 1 96.88 182 ASN A C 1
ATOM 1464 O O . ASN A 1 182 ? -14.039 20 12.609 1 96.88 182 ASN A O 1
ATOM 1468 N N . ILE A 1 183 ? -14.094 21.391 14.352 1 98.31 183 ILE A N 1
ATOM 1469 C CA . ILE A 1 183 ? -15.414 21.984 14.25 1 98.31 183 ILE A CA 1
ATOM 1470 C C . ILE A 1 183 ? -15.312 23.5 14.414 1 98.31 183 ILE A C 1
ATOM 1472 O O . ILE A 1 183 ? -14.562 23.984 15.273 1 98.31 183 ILE A O 1
ATOM 1476 N N . ALA A 1 184 ? -16.016 24.234 13.609 1 98.12 184 ALA A N 1
ATOM 1477 C CA . ALA A 1 184 ? -15.867 25.688 13.695 1 98.12 184 ALA A CA 1
ATOM 1478 C C . ALA A 1 184 ? -17.016 26.312 14.492 1 98.12 184 ALA A C 1
ATOM 1480 O O . ALA A 1 184 ? -18.172 25.891 14.359 1 98.12 184 ALA A O 1
ATOM 1481 N N . LEU A 1 185 ? -16.703 27.219 15.367 1 98.31 185 LEU A N 1
ATOM 1482 C CA . LEU A 1 185 ? -17.688 28.125 15.938 1 98.31 185 LEU A CA 1
ATOM 1483 C C . LEU A 1 185 ? -18.031 29.25 14.969 1 98.31 185 LEU A C 1
ATOM 1485 O O . LEU A 1 185 ? -17.141 30.031 14.586 1 98.31 185 LEU A O 1
ATOM 1489 N N . ALA A 1 186 ? -19.266 29.359 14.609 1 98.06 186 ALA A N 1
ATOM 1490 C CA . ALA A 1 186 ? -19.688 30.312 13.586 1 98.06 186 ALA A CA 1
ATOM 1491 C C . ALA A 1 186 ? -20.188 31.609 14.219 1 98.06 186 ALA A C 1
ATOM 1493 O O . ALA A 1 186 ? -20.406 31.688 15.43 1 98.06 186 ALA A O 1
ATOM 1494 N N . GLY A 1 187 ? -20.328 32.594 13.359 1 97.69 187 GLY A N 1
ATOM 1495 C CA . GLY A 1 187 ? -20.719 33.938 13.805 1 97.69 187 GLY A CA 1
ATOM 1496 C C . GLY A 1 187 ? -22.109 33.969 14.391 1 97.69 187 GLY A C 1
ATOM 1497 O O . GLY A 1 187 ? -22.438 34.906 15.133 1 97.69 187 GLY A O 1
ATOM 1498 N N . ASP A 1 188 ? -22.906 33 14.125 1 97.81 188 ASP A N 1
ATOM 1499 C CA . ASP A 1 188 ? -24.266 32.969 14.641 1 97.81 188 ASP A CA 1
ATOM 1500 C C . ASP A 1 188 ? -24.328 32.281 16 1 97.81 188 ASP A C 1
ATOM 1502 O O . ASP A 1 188 ? -25.406 32.094 16.562 1 97.81 188 ASP A O 1
ATOM 1506 N N . GLY A 1 189 ? -23.156 31.844 16.438 1 97.69 189 GLY A N 1
ATOM 1507 C CA . GLY A 1 189 ? -23.094 31.156 17.719 1 97.69 189 GLY A CA 1
ATOM 1508 C C . GLY A 1 189 ? -23.219 29.656 17.609 1 97.69 189 GLY A C 1
ATOM 1509 O O . GLY A 1 189 ? -23.016 28.938 18.578 1 97.69 189 GLY A O 1
ATOM 1510 N N . GLY A 1 190 ? -23.516 29.203 16.484 1 97.75 190 GLY A N 1
ATOM 1511 C CA . GLY A 1 190 ? -23.641 27.781 16.25 1 97.75 190 GLY A CA 1
ATOM 1512 C C . GLY A 1 190 ? -22.344 27.125 15.805 1 97.75 190 GLY A C 1
ATOM 1513 O O . GLY A 1 190 ? -21.328 27.797 15.672 1 97.75 190 GLY A O 1
ATOM 1514 N N . LEU A 1 191 ? -22.391 25.75 15.633 1 97.81 191 LEU A N 1
ATOM 1515 C CA . LEU A 1 191 ? -21.25 24.969 15.188 1 97.81 191 LEU A CA 1
ATOM 1516 C C . LEU A 1 191 ? -21.391 24.594 13.711 1 97.81 191 LEU A C 1
ATOM 1518 O O . LEU A 1 191 ? -22.469 24.219 13.266 1 97.81 191 LEU A O 1
ATOM 1522 N N . ARG A 1 192 ? -20.266 24.781 13 1 96.56 192 ARG A N 1
ATOM 1523 C CA . ARG A 1 192 ? -20.219 24.484 11.57 1 96.56 192 ARG A CA 1
ATOM 1524 C C . ARG A 1 192 ? -18.906 23.828 11.18 1 96.56 192 ARG A C 1
ATOM 1526 O O . ARG A 1 192 ? -18.062 23.578 12.039 1 96.56 192 ARG A O 1
ATOM 1533 N N . GLN A 1 193 ? -18.828 23.422 9.828 1 97.06 193 GLN A N 1
ATOM 1534 C CA . GLN A 1 193 ? -17.625 22.859 9.242 1 97.06 193 GLN A CA 1
ATOM 1535 C C . GLN A 1 193 ? -17.141 21.641 10.031 1 97.06 193 GLN A C 1
ATOM 1537 O O . GLN A 1 193 ? -15.977 21.594 10.445 1 97.06 193 GLN A O 1
ATOM 1542 N N . TRP A 1 194 ? -18.031 20.688 10.203 1 97.75 194 TRP A N 1
ATOM 1543 C CA . TRP A 1 194 ? -17.719 19.453 10.906 1 97.75 194 TRP A CA 1
ATOM 1544 C C . TRP A 1 194 ? -16.766 18.578 10.102 1 97.75 194 TRP A C 1
ATOM 1546 O O . TRP A 1 194 ? -17.188 17.828 9.211 1 97.75 194 TRP A O 1
ATOM 1556 N N . GLN A 1 195 ? -15.5 18.656 10.438 1 97.31 195 GLN A N 1
ATOM 1557 C CA . GLN A 1 195 ? -14.445 17.938 9.734 1 97.31 195 GLN A CA 1
ATOM 1558 C C . GLN A 1 195 ? -13.641 17.062 10.688 1 97.31 195 GLN A C 1
ATOM 1560 O O . GLN A 1 195 ? -12.422 17.219 10.805 1 97.31 195 GLN A O 1
ATOM 1565 N N . ILE A 1 196 ? -14.336 16.094 11.305 1 97.25 196 ILE A N 1
ATOM 1566 C CA . ILE A 1 196 ? -13.711 15.289 12.344 1 97.25 196 ILE A CA 1
ATOM 1567 C C . ILE A 1 196 ? -13.742 13.812 11.945 1 97.25 196 ILE A C 1
ATOM 1569 O O . ILE A 1 196 ? -13.227 12.961 12.672 1 97.25 196 ILE A O 1
ATOM 1573 N N . CYS A 1 197 ? -14.32 13.477 10.727 1 94.75 197 CYS A N 1
ATOM 1574 C CA . CYS A 1 197 ? -14.438 12.094 10.266 1 94.75 197 CYS A CA 1
ATOM 1575 C C . CYS A 1 197 ? -13.375 11.773 9.227 1 94.75 197 CYS A C 1
ATOM 1577 O O . CYS A 1 197 ? -13.633 11.031 8.273 1 94.75 197 CYS A O 1
ATOM 1579 N N . ASN A 1 198 ? -12.258 12.414 9.359 1 93.38 198 ASN A N 1
ATOM 1580 C CA . ASN A 1 198 ? -11.094 12.094 8.547 1 93.38 198 ASN A CA 1
ATOM 1581 C C . ASN A 1 198 ? -11.266 12.57 7.109 1 93.38 198 ASN A C 1
ATOM 1583 O O . ASN A 1 198 ? -10.562 12.109 6.211 1 93.38 198 ASN A O 1
ATOM 1587 N N . GLU A 1 199 ? -12.281 13.469 6.836 1 95 199 GLU A N 1
ATOM 1588 C CA . GLU A 1 199 ? -12.539 14 5.5 1 95 199 GLU A CA 1
ATOM 1589 C C . GLU A 1 199 ? -12.609 15.523 5.516 1 95 199 GLU A C 1
ATOM 1591 O O . GLU A 1 199 ? -13.008 16.125 6.516 1 95 199 GLU A O 1
ATOM 1596 N N . VAL A 1 200 ? -12.164 16.078 4.371 1 96.31 200 VAL A N 1
ATOM 1597 C CA . VAL A 1 200 ? -12.312 17.516 4.188 1 96.31 200 VAL A CA 1
ATOM 1598 C C . VAL A 1 200 ? -13.742 17.844 3.758 1 96.31 200 VAL A C 1
ATOM 1600 O O . VAL A 1 200 ? -14.273 17.219 2.842 1 96.31 200 VAL A O 1
ATOM 1603 N N . ASN A 1 201 ? -14.359 18.719 4.441 1 96.75 201 ASN A N 1
ATOM 1604 C CA . ASN A 1 201 ? -15.68 19.219 4.094 1 96.75 201 ASN A CA 1
ATOM 1605 C C . ASN A 1 201 ? -15.938 20.594 4.688 1 96.75 201 ASN A C 1
ATOM 1607 O O . ASN A 1 201 ? -16.453 20.719 5.797 1 96.75 201 ASN A O 1
ATOM 1611 N N . HIS A 1 202 ? -15.664 21.609 3.941 1 96.12 202 HIS A N 1
ATOM 1612 C CA . HIS A 1 202 ? -15.703 22.969 4.438 1 96.12 202 HIS A CA 1
ATOM 1613 C C . HIS A 1 202 ? -17.125 23.375 4.832 1 96.12 202 HIS A C 1
ATOM 1615 O O . HIS A 1 202 ? -17.312 24.281 5.648 1 96.12 202 HIS A O 1
ATOM 1621 N N . LEU A 1 203 ? -18.125 22.75 4.273 1 95.88 203 LEU A N 1
ATOM 1622 C CA . LEU A 1 203 ? -19.5 23.094 4.582 1 95.88 203 LEU A CA 1
ATOM 1623 C C . LEU A 1 203 ? -20.156 22 5.414 1 95.88 203 LEU A C 1
ATOM 1625 O O . LEU A 1 203 ? -21.391 21.969 5.551 1 95.88 203 LEU A O 1
ATOM 1629 N N . GLY A 1 204 ? -19.375 21.125 5.922 1 96.12 204 GLY A N 1
ATOM 1630 C CA . GLY A 1 204 ? -19.891 20.016 6.707 1 96.12 204 GLY A CA 1
ATOM 1631 C C . GLY A 1 204 ? -20.734 20.469 7.891 1 96.12 204 GLY A C 1
ATOM 1632 O O . GLY A 1 204 ? -20.406 21.453 8.547 1 96.12 204 GLY A O 1
ATOM 1633 N N . ILE A 1 205 ? -21.891 19.75 8.133 1 97.44 205 ILE A N 1
ATOM 1634 C CA . ILE A 1 205 ? -22.781 20.125 9.219 1 97.44 205 ILE A CA 1
ATOM 1635 C C . ILE A 1 205 ? -23.359 18.875 9.867 1 97.44 205 ILE A C 1
ATOM 1637 O O . ILE A 1 205 ? -23.688 17.891 9.18 1 97.44 205 ILE A O 1
ATOM 1641 N N . ALA A 1 206 ? -23.344 18.828 11.148 1 97.94 206 ALA A N 1
ATOM 1642 C CA . ALA A 1 206 ? -24.109 17.859 11.922 1 97.94 206 ALA A CA 1
ATOM 1643 C C . ALA A 1 206 ? -25.438 18.469 12.398 1 97.94 206 ALA A C 1
ATOM 1645 O O . ALA A 1 206 ? -25.469 19.203 13.391 1 97.94 206 ALA A O 1
ATOM 1646 N N . PRO A 1 207 ? -26.516 18.125 11.805 1 98 207 PRO A N 1
ATOM 1647 C CA . PRO A 1 207 ? -27.797 18.766 12.156 1 98 207 PRO A CA 1
ATOM 1648 C C . PRO A 1 207 ? -28.172 18.547 13.617 1 98 207 PRO A C 1
ATOM 1650 O O . PRO A 1 207 ? -27.812 17.547 14.219 1 98 207 PRO A O 1
ATOM 1653 N N . ASP A 1 208 ? -28.875 19.562 14.164 1 97.94 208 ASP A N 1
ATOM 1654 C CA . ASP A 1 208 ? -29.484 19.516 15.492 1 97.94 208 ASP A CA 1
ATOM 1655 C C . ASP A 1 208 ? -28.422 19.359 16.578 1 97.94 208 ASP A C 1
ATOM 1657 O O . ASP A 1 208 ? -28.672 18.719 17.609 1 97.94 208 ASP A O 1
ATOM 1661 N N . SER A 1 209 ? -27.234 19.703 16.281 1 98.44 209 SER A N 1
ATOM 1662 C CA . SER A 1 209 ? -26.156 19.859 17.266 1 98.44 209 SER A CA 1
ATOM 1663 C C . SER A 1 209 ? -26.016 21.312 17.719 1 98.44 209 SER A C 1
ATOM 1665 O O . SER A 1 209 ? -25.531 22.156 16.969 1 98.44 209 SER A O 1
ATOM 1667 N N . PHE A 1 210 ? -26.438 21.578 18.891 1 98.38 210 PHE A N 1
ATOM 1668 C CA . PHE A 1 210 ? -26.547 22.969 19.344 1 98.38 210 PHE A CA 1
ATOM 1669 C C . PHE A 1 210 ? -26.641 23.031 20.875 1 98.38 210 PHE A C 1
ATOM 1671 O O . PHE A 1 210 ? -26.734 22 21.531 1 98.38 210 PHE A O 1
ATOM 1678 N N . PHE A 1 211 ? -26.531 24.234 21.438 1 98.69 211 PHE A N 1
ATOM 1679 C CA . PHE A 1 211 ? -26.766 24.5 22.859 1 98.69 211 PHE A CA 1
ATOM 1680 C C . PHE A 1 211 ? -27.984 25.391 23.047 1 98.69 211 PHE A C 1
ATOM 1682 O O . PHE A 1 211 ? -28.344 26.172 22.156 1 98.69 211 PHE A O 1
ATOM 1689 N N . ALA A 1 212 ? -28.625 25.25 24.172 1 98.38 212 ALA A N 1
ATOM 1690 C CA . ALA A 1 212 ? -29.812 26.031 24.531 1 98.38 212 ALA A CA 1
ATOM 1691 C C . ALA A 1 212 ? -29.891 26.25 26.031 1 98.38 212 ALA A C 1
ATOM 1693 O O . ALA A 1 212 ? -29.156 25.625 26.797 1 98.38 212 ALA A O 1
ATOM 1694 N N . ILE A 1 213 ? -30.781 27.188 26.391 1 98 213 ILE A N 1
ATOM 1695 C CA . ILE A 1 213 ? -30.953 27.5 27.812 1 98 213 ILE A CA 1
ATOM 1696 C C . ILE A 1 213 ? -32.438 27.688 28.125 1 98 213 ILE A C 1
ATOM 1698 O O . ILE A 1 213 ? -33.188 28.234 27.297 1 98 213 ILE A O 1
ATOM 1702 N N . ARG A 1 214 ? -32.875 27.219 29.234 1 97.31 214 ARG A N 1
ATOM 1703 C CA . ARG A 1 214 ? -34.188 27.469 29.812 1 97.31 214 ARG A CA 1
ATOM 1704 C C . ARG A 1 214 ? -34.062 28.094 31.203 1 97.31 214 ARG A C 1
ATOM 1706 O O . ARG A 1 214 ? -33.25 27.656 32 1 97.31 214 ARG A O 1
ATOM 1713 N N . VAL A 1 215 ? -34.781 29.094 31.422 1 96.81 215 VAL A N 1
ATOM 1714 C CA . VAL A 1 215 ? -34.781 29.781 32.719 1 96.81 215 VAL A CA 1
ATOM 1715 C C . VAL A 1 215 ? -36.156 29.828 33.312 1 96.81 215 VAL A C 1
ATOM 1717 O O . VAL A 1 215 ? -37.094 30.359 32.688 1 96.81 215 VAL A O 1
ATOM 1720 N N . ASP A 1 216 ? -36.312 29.234 34.469 1 95.25 216 ASP A N 1
ATOM 1721 C CA . ASP A 1 216 ? -37.531 29.312 35.25 1 95.25 216 ASP A CA 1
ATOM 1722 C C . ASP A 1 216 ? -37.375 30.297 36.406 1 95.25 216 ASP A C 1
ATOM 1724 O O . ASP A 1 216 ? -36.531 30.094 37.312 1 95.25 216 ASP A O 1
ATOM 1728 N N . GLN A 1 217 ? -38.062 31.297 36.344 1 92.12 217 GLN A N 1
ATOM 1729 C CA . GLN A 1 217 ? -38 32.344 37.375 1 92.12 217 GLN A CA 1
ATOM 1730 C C . GLN A 1 217 ? -39.406 32.812 37.719 1 92.12 217 GLN A C 1
ATOM 1732 O O . GLN A 1 217 ? -40.094 33.406 36.875 1 92.12 217 GLN A O 1
ATOM 1737 N N . GLY A 1 218 ? -39.781 32.688 38.969 1 86.69 218 GLY A N 1
ATOM 1738 C CA . GLY A 1 218 ? -41.156 32.969 39.344 1 86.69 218 GLY A CA 1
ATOM 1739 C C . GLY A 1 218 ? -42.188 32.156 38.594 1 86.69 218 GLY A C 1
ATOM 1740 O O . GLY A 1 218 ? -42.125 30.938 38.562 1 86.69 218 GLY A O 1
ATOM 1741 N N . SER A 1 219 ? -43.062 32.906 37.938 1 85.62 219 SER A N 1
ATOM 1742 C CA . SER A 1 219 ? -44.125 32.219 37.188 1 85.62 219 SER A CA 1
ATOM 1743 C C . SER A 1 219 ? -43.781 32.156 35.719 1 85.62 219 SER A C 1
ATOM 1745 O O . SER A 1 219 ? -44.594 31.625 34.906 1 85.62 219 SER A O 1
ATOM 1747 N N . THR A 1 220 ? -42.594 32.5 35.375 1 88.69 220 THR A N 1
ATOM 1748 C CA . THR A 1 220 ? -42.25 32.562 33.969 1 88.69 220 THR A CA 1
ATOM 1749 C C . THR A 1 220 ? -41.188 31.5 33.625 1 88.69 220 THR A C 1
ATOM 1751 O O . THR A 1 220 ? -40.312 31.234 34.438 1 88.69 220 THR A O 1
ATOM 1754 N N . SER A 1 221 ? -41.375 30.844 32.5 1 93 221 SER A N 1
ATOM 1755 C CA . SER A 1 221 ? -40.406 29.906 31.922 1 93 221 SER A CA 1
ATOM 1756 C C . SER A 1 221 ? -40.094 30.25 30.469 1 93 221 SER A C 1
ATOM 1758 O O . SER A 1 221 ? -41 30.297 29.625 1 93 221 SER A O 1
ATOM 1760 N N . LYS A 1 222 ? -38.844 30.625 30.203 1 95.69 222 LYS A N 1
ATOM 1761 C CA . LY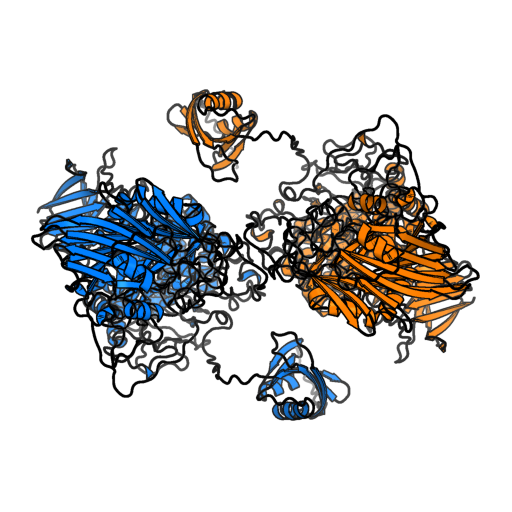S A 1 222 ? -38.406 31 28.859 1 95.69 222 LYS A CA 1
ATOM 1762 C C . LYS A 1 222 ? -37.219 30.125 28.406 1 95.69 222 LYS A C 1
ATOM 1764 O O . LYS A 1 222 ? -36.344 29.797 29.219 1 95.69 222 LYS A O 1
ATOM 1769 N N . ALA A 1 223 ? -37.281 29.719 27.203 1 96.56 223 ALA A N 1
ATOM 1770 C CA . ALA A 1 223 ? -36.219 28.906 26.641 1 96.56 223 ALA A CA 1
ATOM 1771 C C . ALA A 1 223 ? -35.812 29.406 25.25 1 96.56 223 ALA A C 1
ATOM 1773 O O . ALA A 1 223 ? -36.688 29.859 24.484 1 96.56 223 ALA A O 1
ATOM 1774 N N . VAL A 1 224 ? -34.531 29.328 24.891 1 97.75 224 VAL A N 1
ATOM 1775 C CA . VAL A 1 224 ? -34.031 29.781 23.609 1 97.75 224 VAL A CA 1
ATOM 1776 C C . VAL A 1 224 ? -32.781 29.016 23.219 1 97.75 224 VAL A C 1
ATOM 1778 O O . VAL A 1 224 ? -31.984 28.641 24.094 1 97.75 224 VAL A O 1
ATOM 1781 N N . ALA A 1 225 ? -32.656 28.703 21.922 1 98.19 225 ALA A N 1
ATOM 1782 C CA . ALA A 1 225 ? -31.375 28.188 21.422 1 98.19 225 ALA A CA 1
ATOM 1783 C C . ALA A 1 225 ? -30.312 29.266 21.391 1 98.19 225 ALA A C 1
ATOM 1785 O O . ALA A 1 225 ? -30.594 30.438 21.078 1 98.19 225 ALA A O 1
ATOM 1786 N N . LEU A 1 226 ? -29.125 28.938 21.75 1 98.44 226 LEU A N 1
ATOM 1787 C CA . LEU A 1 226 ? -28.016 29.891 21.75 1 98.44 226 LEU A CA 1
ATOM 1788 C C . LEU A 1 226 ? -27.391 30 20.375 1 98.44 226 LEU A C 1
ATOM 1790 O O . LEU A 1 226 ? -26.172 29.812 20.219 1 98.44 226 LEU A O 1
ATOM 1794 N N . GLN A 1 227 ? -28.141 30.312 19.359 1 98.25 227 GLN A N 1
ATOM 1795 C CA . GLN A 1 227 ? -27.844 30.516 17.953 1 98.25 227 GLN A CA 1
ATOM 1796 C C . GLN A 1 227 ? -28.781 31.562 17.344 1 98.25 227 GLN A C 1
ATOM 1798 O O . GLN A 1 227 ? -29.953 31.609 17.672 1 98.25 227 GLN A O 1
ATOM 1803 N N . SER A 1 228 ? -28.188 32.375 16.453 1 97.88 228 SER A N 1
ATOM 1804 C CA . SER A 1 228 ? -28.953 33.5 15.922 1 97.88 228 SER A CA 1
ATOM 1805 C C . SER A 1 228 ? -29.125 33.375 14.414 1 97.88 228 SER A C 1
ATOM 1807 O O . SER A 1 228 ? -28.188 33.031 13.703 1 97.88 228 SER A O 1
ATOM 1809 N N . ASP A 1 229 ? -30.297 33.688 13.898 1 96.5 229 ASP A N 1
ATOM 1810 C CA . ASP A 1 229 ? -30.531 33.688 12.453 1 96.5 229 ASP A CA 1
ATOM 1811 C C . ASP A 1 229 ? -30.641 35.125 11.914 1 96.5 229 ASP A C 1
ATOM 1813 O O . ASP A 1 229 ? -31.062 35.344 10.773 1 96.5 229 ASP A O 1
ATOM 1817 N N . THR A 1 230 ? -30.203 36.062 12.695 1 94.75 230 THR A N 1
ATOM 1818 C CA . THR A 1 230 ? -30.375 37.469 12.367 1 94.75 230 THR A CA 1
ATOM 1819 C C . THR A 1 230 ? -29.641 37.812 11.07 1 94.75 230 THR A C 1
ATOM 1821 O O . THR A 1 230 ? -30.125 38.656 10.289 1 94.75 230 THR A O 1
ATOM 1824 N N . TRP A 1 231 ? -28.547 37.219 10.734 1 92.19 231 TRP A N 1
ATOM 1825 C CA . TRP A 1 231 ? -27.734 37.625 9.594 1 92.19 231 TRP A CA 1
ATOM 1826 C C . TRP A 1 231 ? -27.672 36.5 8.555 1 92.19 231 TRP A C 1
ATOM 1828 O O . TRP A 1 231 ? -26.719 36.406 7.781 1 92.19 231 TRP A O 1
ATOM 1838 N N . TYR A 1 232 ? -28.656 35.562 8.523 1 91.69 232 TYR A N 1
ATOM 1839 C CA . TYR A 1 232 ? -28.703 34.438 7.574 1 91.69 232 TYR A CA 1
ATOM 1840 C C . TYR A 1 232 ? -29.016 34.938 6.168 1 91.69 232 TYR A C 1
ATOM 1842 O O . TYR A 1 232 ? -28.531 34.406 5.184 1 91.69 232 TYR A O 1
ATOM 1850 N N . ASN A 1 233 ? -29.984 35.938 6.051 1 82.5 233 ASN A N 1
ATOM 1851 C CA . ASN A 1 233 ? -30.484 36.344 4.746 1 82.5 233 ASN A CA 1
ATOM 1852 C C . ASN A 1 233 ? -30.375 37.875 4.574 1 82.5 233 ASN A C 1
ATOM 1854 O O . ASN A 1 233 ? -31.156 38.625 5.168 1 82.5 233 ASN A O 1
ATOM 1858 N N . GLN A 1 234 ? -29.234 38.25 4.172 1 78.5 234 GLN A N 1
ATOM 1859 C CA . GLN A 1 234 ? -29.125 39.688 3.953 1 78.5 234 GLN A CA 1
ATOM 1860 C C . GLN A 1 234 ? -29.234 40.031 2.473 1 78.5 234 GLN A C 1
ATOM 1862 O O . GLN A 1 234 ? -28.516 39.469 1.642 1 78.5 234 GLN A O 1
ATOM 1867 N N . GLU A 1 235 ? -30.078 40.906 2.24 1 81.75 235 GLU A N 1
ATOM 1868 C CA . GLU A 1 235 ? -30.281 41.375 0.874 1 81.75 235 GLU A CA 1
ATOM 1869 C C . GLU A 1 235 ? -29.078 42.156 0.383 1 81.75 235 GLU A C 1
ATOM 1871 O O . GLU A 1 235 ? -28.5 42.969 1.134 1 81.75 235 GLU A O 1
ATOM 1876 N N . GLY A 1 236 ? -28.625 41.906 -0.758 1 83.94 236 GLY A N 1
ATOM 1877 C CA . GLY A 1 236 ? -27.578 42.688 -1.399 1 83.94 236 GLY A CA 1
ATOM 1878 C C . GLY A 1 236 ? -26.188 42.188 -1.074 1 83.94 236 GLY A C 1
ATOM 1879 O O . GLY A 1 236 ? -25.188 42.75 -1.574 1 83.94 236 GLY A O 1
ATOM 1880 N N . PHE A 1 237 ? -26.062 41.25 -0.257 1 90.56 237 PHE A N 1
ATOM 1881 C CA . PHE A 1 237 ? -24.75 40.688 0.068 1 90.56 237 PHE A CA 1
ATOM 1882 C C . PHE A 1 237 ? -24.125 40.031 -1.151 1 90.56 237 PHE A C 1
ATOM 1884 O O . PHE A 1 237 ? -24.766 39.219 -1.822 1 90.56 237 PHE A O 1
ATOM 1891 N N . VAL A 1 238 ? -22.906 40.438 -1.536 1 90.44 238 VAL A N 1
ATOM 1892 C CA . VAL A 1 238 ? -22.094 39.812 -2.576 1 90.44 238 VAL A CA 1
ATOM 1893 C C . VAL A 1 238 ? -20.875 39.125 -1.949 1 90.44 238 VAL A C 1
ATOM 1895 O O . VAL A 1 238 ? -20.016 39.781 -1.365 1 90.44 238 VAL A O 1
ATOM 1898 N N . PRO A 1 239 ? -20.781 37.844 -2.006 1 91.5 239 PRO A N 1
ATOM 1899 C CA . PRO A 1 239 ? -19.672 37.125 -1.386 1 91.5 239 PRO A CA 1
ATOM 1900 C C . PRO A 1 239 ? -18.328 37.438 -2.057 1 91.5 239 PRO A C 1
ATOM 1902 O O . PRO A 1 239 ? -18.297 37.938 -3.182 1 91.5 239 PRO A O 1
ATOM 1905 N N . ALA A 1 240 ? -17.203 37.188 -1.281 1 92.81 240 ALA A N 1
ATOM 1906 C CA . ALA A 1 240 ? -15.867 37.188 -1.873 1 92.81 240 ALA A CA 1
ATOM 1907 C C . ALA A 1 240 ? -15.656 36 -2.779 1 92.81 240 ALA A C 1
ATOM 1909 O O . ALA A 1 240 ? -16.328 34.969 -2.621 1 92.81 240 ALA A O 1
ATOM 1910 N N . ALA A 1 241 ? -14.695 36.156 -3.678 1 91.38 241 ALA A N 1
ATOM 1911 C CA . ALA A 1 241 ? -14.406 35.062 -4.633 1 91.38 241 ALA A CA 1
ATOM 1912 C C . ALA A 1 241 ? -13.734 33.875 -3.945 1 91.38 241 ALA A C 1
ATOM 1914 O O . ALA A 1 241 ? -12.906 34.062 -3.047 1 91.38 241 ALA A O 1
ATOM 1915 N N . TYR A 1 242 ? -14.086 32.625 -4.312 1 91 242 TYR A N 1
ATOM 1916 C CA . TYR A 1 242 ? -13.391 31.359 -4.062 1 91 242 TYR A CA 1
ATOM 1917 C C . TYR A 1 242 ? -13.484 30.969 -2.594 1 91 242 TYR A C 1
ATOM 1919 O O . TYR A 1 242 ? -12.648 30.219 -2.09 1 91 242 TYR A O 1
ATOM 1927 N N . ILE A 1 243 ? -14.344 31.469 -1.854 1 92.94 243 ILE A N 1
ATOM 1928 C CA . ILE A 1 243 ? -14.469 31.156 -0.433 1 92.94 243 ILE A CA 1
ATOM 1929 C C . ILE A 1 243 ? -15.945 31 -0.066 1 92.94 243 ILE A C 1
ATOM 1931 O O . ILE A 1 243 ? -16.812 31.656 -0.665 1 92.94 243 ILE A O 1
ATOM 1935 N N . THR A 1 244 ? -16.25 30.109 0.9 1 94.56 244 THR A N 1
ATOM 1936 C CA . THR A 1 244 ? -17.641 29.828 1.228 1 94.56 244 THR A CA 1
ATOM 1937 C C . THR A 1 244 ? -17.891 30 2.725 1 94.56 244 THR A C 1
ATOM 1939 O O . THR A 1 244 ? -18.781 29.359 3.283 1 94.56 244 THR A O 1
ATOM 1942 N N . ASP A 1 245 ? -17.141 30.812 3.398 1 94.31 245 ASP A N 1
ATOM 1943 C CA . ASP A 1 245 ? -17.25 31 4.84 1 94.31 245 ASP A CA 1
ATOM 1944 C C . ASP A 1 245 ? -18.625 31.578 5.215 1 94.31 245 ASP A C 1
ATOM 1946 O O . ASP A 1 245 ? -19.125 31.312 6.309 1 94.31 245 ASP A O 1
ATOM 1950 N N . HIS A 1 246 ? -19.25 32.312 4.309 1 94.31 246 HIS A N 1
ATOM 1951 C CA . HIS A 1 246 ? -20.5 33.031 4.562 1 94.31 246 HIS A CA 1
ATOM 1952 C C . HIS A 1 246 ? -21.703 32.094 4.441 1 94.31 246 HIS A C 1
ATOM 1954 O O . HIS A 1 246 ? -22.812 32.406 4.871 1 94.31 246 HIS A O 1
ATOM 1960 N N . VAL A 1 247 ? -21.469 30.969 3.859 1 95.12 247 VAL A N 1
ATOM 1961 C CA . VAL A 1 247 ? -22.578 30.078 3.547 1 95.12 247 VAL A CA 1
ATOM 1962 C C . VAL A 1 247 ? -23.141 29.469 4.832 1 95.12 247 VAL A C 1
ATOM 1964 O O . VAL A 1 247 ? -22.391 28.922 5.645 1 95.12 247 VAL A O 1
ATOM 1967 N N . VAL A 1 248 ? -24.406 29.609 5.051 1 95.88 248 VAL A N 1
ATOM 1968 C CA . VAL A 1 248 ? -25.125 28.984 6.16 1 95.88 248 VAL A CA 1
ATOM 1969 C C . VAL A 1 248 ? -25.75 27.672 5.703 1 95.88 248 VAL A C 1
ATOM 1971 O O . VAL A 1 248 ? -26.562 27.641 4.777 1 95.88 248 VAL A O 1
ATOM 1974 N N . PRO A 1 249 ? -25.391 26.594 6.355 1 94.81 249 PRO A N 1
ATOM 1975 C CA . PRO A 1 249 ? -25.969 25.312 5.965 1 94.81 249 PRO A CA 1
ATOM 1976 C C . PRO A 1 249 ? -27.484 25.266 6.16 1 94.81 249 PRO A C 1
ATOM 1978 O O . PRO A 1 249 ? -28 25.859 7.109 1 94.81 249 PRO A O 1
ATOM 1981 N N . GLU A 1 250 ? -28.188 24.531 5.332 1 94.31 250 GLU A N 1
ATOM 1982 C CA . GLU A 1 250 ? -29.641 24.406 5.398 1 94.31 250 GLU A CA 1
ATOM 1983 C C . GLU A 1 250 ? -30.094 23.859 6.754 1 94.31 250 GLU A C 1
ATOM 1985 O O . GLU A 1 250 ? -31.141 24.25 7.27 1 94.31 250 GLU A O 1
ATOM 1990 N N . ALA A 1 251 ? -29.344 22.969 7.27 1 95.81 251 ALA A N 1
ATOM 1991 C CA . ALA A 1 251 ? -29.672 22.359 8.555 1 95.81 251 ALA A CA 1
ATOM 1992 C C . ALA A 1 251 ? -29.719 23.422 9.656 1 95.81 251 ALA A C 1
ATOM 1994 O O . ALA A 1 251 ? -30.531 23.312 10.586 1 95.81 251 ALA A O 1
ATOM 1995 N N . SER A 1 252 ? -28.828 24.391 9.609 1 95.69 252 SER A N 1
ATOM 1996 C CA . SER A 1 252 ? -28.828 25.469 10.586 1 95.69 252 SER A CA 1
ATOM 1997 C C . SER A 1 252 ? -30.078 26.328 10.461 1 95.69 252 SER A C 1
ATOM 1999 O O . SER A 1 252 ? -30.656 26.75 11.469 1 95.69 252 SER A O 1
ATOM 2001 N N . LYS A 1 253 ? -30.484 26.625 9.266 1 95.69 253 LYS A N 1
ATOM 2002 C CA . LYS A 1 253 ? -31.703 27.375 9.016 1 95.69 253 LYS A CA 1
ATOM 2003 C C . LYS A 1 253 ? -32.938 26.625 9.516 1 95.69 253 LYS A C 1
ATOM 2005 O O . LYS A 1 253 ? -33.812 27.203 10.141 1 95.69 253 LYS A O 1
ATOM 2010 N N . GLN A 1 254 ? -32.906 25.375 9.195 1 96 254 GLN A N 1
ATOM 2011 C CA . GLN A 1 254 ? -34.031 24.531 9.609 1 96 254 GLN A CA 1
ATOM 2012 C C . GLN A 1 254 ? -34.156 24.484 11.125 1 96 254 GLN A C 1
ATOM 2014 O O . GLN A 1 254 ? -35.25 24.547 11.672 1 96 254 GLN A O 1
ATOM 2019 N N . LEU A 1 255 ? -33.094 24.344 11.812 1 97.44 255 LEU A N 1
ATOM 2020 C CA . LEU A 1 255 ? -33.094 24.312 13.273 1 97.44 255 LEU A CA 1
ATOM 2021 C C . LEU A 1 255 ? -33.844 25.516 13.844 1 97.44 255 LEU A C 1
ATOM 2023 O O . LEU A 1 255 ? -34.719 25.359 14.688 1 97.44 255 LEU A O 1
ATOM 2027 N N . LEU A 1 256 ? -33.531 26.734 13.336 1 96.94 256 LEU A N 1
ATOM 2028 C CA . LEU A 1 256 ? -34.062 27.969 13.914 1 96.94 256 LEU A CA 1
ATOM 2029 C C . LEU A 1 256 ? -35.469 28.25 13.344 1 96.94 256 LEU A C 1
ATOM 2031 O O . LEU A 1 256 ? -36.156 29.141 13.836 1 96.94 256 LEU A O 1
ATOM 2035 N N . SER A 1 257 ? -35.844 27.547 12.344 1 96.25 257 SER A N 1
ATOM 2036 C CA . SER A 1 257 ? -37.25 27.547 11.938 1 96.25 257 SER A CA 1
ATOM 2037 C C . SER A 1 257 ? -38.094 26.703 12.891 1 96.25 257 SER A C 1
ATOM 2039 O O . SER A 1 257 ? -39.281 26.969 13.07 1 96.25 257 SER A O 1
ATOM 2041 N N . ASP A 1 258 ? -37.5 25.719 13.492 1 97 258 ASP A N 1
ATOM 2042 C CA . ASP A 1 258 ? -38.219 24.766 14.344 1 97 258 ASP A CA 1
ATOM 2043 C C . ASP A 1 258 ? -38.281 25.25 15.789 1 97 258 ASP A C 1
ATOM 2045 O O . ASP A 1 258 ? -39.219 24.984 16.5 1 97 258 ASP A O 1
ATOM 2049 N N . ILE A 1 259 ? -37.25 25.844 16.234 1 97.44 259 ILE A N 1
ATOM 2050 C CA . ILE A 1 259 ? -37.219 26.312 17.609 1 97.44 259 ILE A CA 1
ATOM 2051 C C . ILE A 1 259 ? -36.719 27.75 17.656 1 97.44 259 ILE A C 1
ATOM 2053 O O . ILE A 1 259 ? -36.031 28.203 16.734 1 97.44 259 ILE A O 1
ATOM 2057 N N . PRO A 1 260 ? -37 28.562 18.703 1 97.31 260 PRO A N 1
ATOM 2058 C CA . PRO A 1 260 ? -36.562 29.953 18.781 1 97.31 260 PRO A CA 1
ATOM 2059 C C . PRO A 1 260 ? -35.062 30.094 19.078 1 97.31 260 PRO A C 1
ATOM 2061 O O . PRO A 1 260 ? -34.531 29.312 19.875 1 97.31 260 PRO A O 1
ATOM 2064 N N . GLY A 1 261 ? -34.438 31.062 18.469 1 97.62 261 GLY A N 1
ATOM 2065 C CA . GLY A 1 261 ? -33.031 31.359 18.703 1 97.62 261 GLY A CA 1
ATOM 2066 C C . GLY A 1 261 ? -32.812 32.75 19.281 1 97.62 261 GLY A C 1
ATOM 2067 O O . GLY A 1 261 ? -33.688 33.594 19.234 1 97.62 261 GLY A O 1
ATOM 2068 N N . ILE A 1 262 ? -31.625 32.906 19.797 1 97 262 ILE A N 1
ATOM 2069 C CA . ILE A 1 262 ? -31.234 34.25 20.281 1 97 262 ILE A CA 1
ATOM 2070 C C . ILE A 1 262 ? -31.203 35.219 19.109 1 97 262 ILE A C 1
ATOM 2072 O O . ILE A 1 262 ? -31.062 34.812 17.953 1 97 262 ILE A O 1
ATOM 2076 N N . LYS A 1 263 ? -31.359 36.469 19.406 1 96 263 LYS A N 1
ATOM 2077 C CA . LYS A 1 263 ? -31.438 37.438 18.312 1 96 263 LYS A CA 1
ATOM 2078 C C . LYS A 1 263 ? -30.094 38.125 18.109 1 96 263 LYS A C 1
ATOM 2080 O O . LYS A 1 263 ? -29.688 38.375 16.969 1 96 263 LYS A O 1
ATOM 2085 N N . THR A 1 264 ? -29.516 38.594 19.203 1 96.75 264 THR A N 1
ATOM 2086 C CA . THR A 1 264 ? -28.297 39.375 19.109 1 96.75 264 THR A CA 1
ATOM 2087 C C . THR A 1 264 ? -27.188 38.75 19.938 1 96.75 264 THR A C 1
ATOM 2089 O O . THR A 1 264 ? -27.391 38.375 21.094 1 96.75 264 THR A O 1
ATOM 2092 N N . LEU A 1 265 ? -26.062 38.656 19.297 1 97.44 265 LEU A N 1
ATOM 2093 C CA . LEU A 1 265 ? -24.859 38.219 20 1 97.44 265 LEU A CA 1
ATOM 2094 C C . LEU A 1 265 ? -23.625 38.906 19.438 1 97.44 265 LEU A C 1
ATOM 2096 O O . LEU A 1 265 ? -23.703 39.594 18.422 1 97.44 265 LEU A O 1
ATOM 2100 N N . GLU A 1 266 ? -22.531 38.844 20.125 1 97.75 266 GLU A N 1
ATOM 2101 C CA . GLU A 1 266 ? -21.219 39.344 19.75 1 97.75 266 GLU A CA 1
ATOM 2102 C C . GLU A 1 266 ? -20.125 38.312 20.047 1 97.75 266 GLU A C 1
ATOM 2104 O O . GLU A 1 266 ? -20.203 37.594 21.062 1 97.75 266 GLU A O 1
ATOM 2109 N N . ILE A 1 267 ? -19.203 38.281 19.125 1 98.19 267 ILE A N 1
ATOM 2110 C CA . ILE A 1 267 ? -18.109 37.344 19.312 1 98.19 267 ILE A CA 1
ATOM 2111 C C . ILE A 1 267 ? -16.797 38.094 19.5 1 98.19 267 ILE A C 1
ATOM 2113 O O . ILE A 1 267 ? -16.5 39.031 18.734 1 98.19 267 ILE A O 1
ATOM 2117 N N . THR A 1 268 ? -16.094 37.844 20.516 1 98.12 268 THR A N 1
ATOM 2118 C CA . THR A 1 268 ? -14.703 38.25 20.703 1 98.12 268 THR A CA 1
ATOM 2119 C C . THR A 1 268 ? -13.773 37.031 20.531 1 98.12 268 THR A C 1
ATOM 2121 O O . THR A 1 268 ? -13.914 36.031 21.234 1 98.12 268 THR A O 1
ATOM 2124 N N . ALA A 1 269 ? -12.883 37.219 19.609 1 96.25 269 ALA A N 1
ATOM 2125 C CA . ALA A 1 269 ? -12.062 36.062 19.328 1 96.25 269 ALA A CA 1
ATOM 2126 C C . ALA A 1 269 ? -10.578 36.406 19.391 1 96.25 269 ALA A C 1
ATOM 2128 O O . ALA A 1 269 ? -10.07 37.125 18.531 1 96.25 269 ALA A O 1
ATOM 2129 N N . LYS A 1 270 ? -9.906 35.969 20.359 1 97.81 270 LYS A N 1
ATOM 2130 C CA . LYS A 1 270 ? -8.453 35.938 20.531 1 97.81 270 LYS A CA 1
ATOM 2131 C C . LYS A 1 270 ? -7.938 34.5 20.484 1 97.81 270 LYS A C 1
ATOM 2133 O O . LYS A 1 270 ? -7.852 33.812 21.516 1 97.81 270 LYS A O 1
ATOM 2138 N N . TYR A 1 271 ? -7.672 34.094 19.266 1 96.75 271 TYR A N 1
ATOM 2139 C CA . TYR A 1 271 ? -7.34 32.688 19.047 1 96.75 271 TYR A CA 1
ATOM 2140 C C . TYR A 1 271 ? -6.238 32.219 20 1 96.75 271 TYR A C 1
ATOM 2142 O O . TYR A 1 271 ? -5.234 32.906 20.172 1 96.75 271 TYR A O 1
ATOM 2150 N N . PRO A 1 272 ? -6.457 31.094 20.672 1 97.31 272 PRO A N 1
ATOM 2151 C CA . PRO A 1 272 ? -7.293 29.938 20.344 1 97.31 272 PRO A CA 1
ATOM 2152 C C . PRO A 1 272 ? -8.609 29.922 21.109 1 97.31 272 PRO A C 1
ATOM 2154 O O . PRO A 1 272 ? -9.273 28.891 21.172 1 97.31 272 PRO A O 1
ATOM 2157 N N . ILE A 1 273 ? -8.992 31 21.641 1 98.5 273 ILE A N 1
ATOM 2158 C CA . ILE A 1 273 ? -10.211 31.047 22.438 1 98.5 273 ILE A CA 1
ATOM 2159 C C . ILE A 1 273 ? -11.234 31.969 21.766 1 98.5 273 ILE A C 1
ATOM 2161 O O . ILE A 1 273 ? -10.883 33.031 21.281 1 98.5 273 ILE A O 1
ATOM 2165 N N . ALA A 1 274 ? -12.406 31.547 21.703 1 97.75 274 ALA A N 1
ATOM 2166 C CA . ALA A 1 274 ? -13.531 32.375 21.266 1 97.75 274 ALA A CA 1
ATOM 2167 C C . ALA A 1 274 ? -14.523 32.594 22.406 1 97.75 274 ALA A C 1
ATOM 2169 O O . ALA A 1 274 ? -14.781 31.688 23.203 1 97.75 274 ALA A O 1
ATOM 2170 N N . GLU A 1 275 ? -15.008 33.75 22.438 1 98.31 275 GLU A N 1
ATOM 2171 C CA . GLU A 1 275 ? -16.016 34.125 23.422 1 98.31 275 GLU A CA 1
ATOM 2172 C C . GLU A 1 275 ? -17.281 34.688 22.766 1 98.31 275 GLU A C 1
ATOM 2174 O O . GLU A 1 275 ? -17.188 35.406 21.781 1 98.31 275 GLU A O 1
ATOM 2179 N N . VAL A 1 276 ? -18.375 34.281 23.234 1 98.62 276 VAL A N 1
ATOM 2180 C CA . VAL A 1 276 ? -19.641 34.781 22.719 1 98.62 276 VAL A CA 1
ATOM 2181 C C . VAL A 1 276 ? -20.438 35.469 23.844 1 98.62 276 VAL A C 1
ATOM 2183 O O . VAL A 1 276 ? -20.656 34.844 24.906 1 98.62 276 VAL A O 1
ATOM 2186 N N . ASP A 1 277 ? -20.812 36.656 23.625 1 98.25 277 ASP A N 1
ATOM 2187 C CA . ASP A 1 277 ? -21.766 37.344 24.484 1 98.25 277 ASP A CA 1
ATOM 2188 C C . ASP A 1 277 ? -23.172 37.375 23.875 1 98.25 277 ASP A C 1
ATOM 2190 O O . ASP A 1 277 ? -23.359 37.906 22.797 1 98.25 277 ASP A O 1
ATOM 2194 N N . TYR A 1 278 ? -24.031 36.719 24.609 1 97.56 278 TYR A N 1
ATOM 2195 C CA . TYR A 1 278 ? -25.438 36.75 24.188 1 97.56 278 TYR A CA 1
ATOM 2196 C C . TYR A 1 278 ? -26.156 37.969 24.75 1 97.56 278 TYR A C 1
ATOM 2198 O O . TYR A 1 278 ? -26.375 38.062 25.953 1 97.56 278 TYR A O 1
ATOM 2206 N N . LEU A 1 279 ? -26.578 38.844 23.891 1 93.88 279 LEU A N 1
ATOM 2207 C CA . LEU A 1 279 ? -26.891 40.219 24.312 1 93.88 279 LEU A CA 1
ATOM 2208 C C . LEU A 1 279 ? -28.406 40.406 24.406 1 93.88 279 LEU A C 1
ATOM 2210 O O . LEU A 1 279 ? -28.875 41.312 25.109 1 93.88 279 LEU A O 1
ATOM 2214 N N . SER A 1 280 ? -29.156 39.625 23.719 1 86.94 280 SER A N 1
ATOM 2215 C CA . SER A 1 280 ? -30.594 39.875 23.719 1 86.94 280 SER A CA 1
ATOM 2216 C C . SER A 1 280 ? -31.25 39.281 24.953 1 86.94 280 SER A C 1
ATOM 2218 O O . SER A 1 280 ? -30.609 38.562 25.734 1 86.94 280 SER A O 1
ATOM 2220 N N . ASP A 1 281 ? -32.562 39.688 25.125 1 89.88 281 ASP A N 1
ATOM 2221 C CA . ASP A 1 281 ? -33.219 39.438 26.406 1 89.88 281 ASP A CA 1
ATOM 2222 C C . ASP A 1 281 ? -34.312 38.406 26.297 1 89.88 281 ASP A C 1
ATOM 2224 O O . ASP A 1 281 ? -35.375 38.531 26.938 1 89.88 281 ASP A O 1
ATOM 2228 N N . GLU A 1 282 ? -34.125 37.469 25.484 1 89.56 282 GLU A N 1
ATOM 2229 C CA . GLU A 1 282 ? -35.125 36.406 25.359 1 89.56 282 GLU A CA 1
ATOM 2230 C C . GLU A 1 282 ? -35.281 35.656 26.688 1 89.56 282 GLU A C 1
ATOM 2232 O O . GLU A 1 282 ? -36.375 35.125 26.969 1 89.56 282 GLU A O 1
ATOM 2237 N N . VAL A 1 283 ? -34.25 35.594 27.453 1 93.12 283 VAL A N 1
ATOM 2238 C CA . VAL A 1 283 ? -34.25 35 28.781 1 93.12 283 VAL A CA 1
ATOM 2239 C C . VAL A 1 283 ? -33.75 36 29.812 1 93.12 283 VAL A C 1
ATOM 2241 O O . VAL A 1 283 ? -32.938 36.875 29.469 1 93.12 283 VAL A O 1
ATOM 2244 N N . PRO A 1 284 ? -34.188 35.906 31.047 1 93.75 284 PRO A N 1
ATOM 2245 C CA . PRO A 1 284 ? -33.875 36.938 32.031 1 93.75 284 PRO A CA 1
ATOM 2246 C C . PRO A 1 284 ? -32.531 36.688 32.719 1 93.75 284 PRO A C 1
ATOM 2248 O O . PRO A 1 284 ? -32.406 36.875 33.938 1 93.75 284 PRO A O 1
ATOM 2251 N N . VAL A 1 285 ? -31.531 36.188 32.094 1 96.12 285 VAL A N 1
ATOM 2252 C CA . VAL A 1 285 ? -30.172 36 32.594 1 96.12 285 VAL A CA 1
ATOM 2253 C C . VAL A 1 285 ? -29.156 36.469 31.562 1 96.12 285 VAL A C 1
ATOM 2255 O O . VAL A 1 285 ? -29.5 36.625 30.391 1 96.12 285 VAL A O 1
ATOM 2258 N N . GLN A 1 286 ? -27.953 36.781 32 1 96.75 286 GLN A N 1
ATOM 2259 C CA . GLN A 1 286 ? -26.844 37.031 31.109 1 96.75 286 GLN A CA 1
ATOM 2260 C C . GLN A 1 286 ? -26.031 35.781 30.828 1 96.75 286 GLN A C 1
ATOM 2262 O O . GLN A 1 286 ? -25.75 35 31.75 1 96.75 286 GLN A O 1
ATOM 2267 N N . ILE A 1 287 ? -25.766 35.531 29.578 1 98.06 287 ILE A N 1
ATOM 2268 C CA . ILE A 1 287 ? -25.047 34.344 29.203 1 98.06 287 ILE A CA 1
ATOM 2269 C C . ILE A 1 287 ? -23.766 34.719 28.469 1 98.06 287 ILE A C 1
ATOM 2271 O O . ILE A 1 287 ? -23.766 35.594 27.609 1 98.06 287 ILE A O 1
ATOM 2275 N N . HIS A 1 288 ? -22.656 34.094 28.844 1 98.44 288 HIS A N 1
ATOM 2276 C CA . HIS A 1 288 ? -21.344 34.219 28.203 1 98.44 288 HIS A CA 1
ATOM 2277 C C . HIS A 1 288 ? -20.719 32.844 27.938 1 98.44 288 HIS A C 1
ATOM 2279 O O . HIS A 1 288 ? -20.625 32.031 28.844 1 98.44 288 HIS A O 1
ATOM 2285 N N . LEU A 1 289 ? -20.281 32.656 26.703 1 98.75 289 LEU A N 1
ATOM 2286 C CA . LEU A 1 289 ? -19.609 31.406 26.328 1 98.75 289 LEU A CA 1
ATOM 2287 C C . LEU A 1 289 ? -18.125 31.641 26.109 1 98.75 289 LEU A C 1
ATOM 2289 O O . LEU A 1 289 ? -17.734 32.594 25.438 1 98.75 289 LEU A O 1
ATOM 2293 N N . GLU A 1 290 ? -17.234 30.828 26.703 1 98.75 290 GLU A N 1
ATOM 2294 C CA . GLU A 1 290 ? -15.844 30.625 26.312 1 98.75 290 GLU A CA 1
ATOM 2295 C C . GLU A 1 290 ? -15.641 29.25 25.688 1 98.75 290 GLU A C 1
ATOM 2297 O O . GLU A 1 290 ? -15.938 28.234 26.312 1 98.75 290 GLU A O 1
ATOM 2302 N N . ALA A 1 291 ? -15.227 29.172 24.469 1 98.75 291 ALA A N 1
ATOM 2303 C CA . ALA A 1 291 ? -15 27.922 23.781 1 98.75 291 ALA A CA 1
ATOM 2304 C C . ALA A 1 291 ? -13.555 27.797 23.297 1 98.75 291 ALA A C 1
ATOM 2306 O O . ALA A 1 291 ? -12.992 28.766 22.766 1 98.75 291 ALA A O 1
ATOM 2307 N N . PHE A 1 292 ? -12.898 26.641 23.5 1 98.62 292 PHE A N 1
ATOM 2308 C CA . PHE A 1 292 ? -11.539 26.438 23.016 1 98.62 292 PHE A CA 1
ATOM 2309 C C . PHE A 1 292 ? -11.203 24.953 22.984 1 98.62 292 PHE A C 1
ATOM 2311 O O . PHE A 1 292 ? -11.922 24.125 23.562 1 98.62 292 PHE A O 1
ATOM 2318 N N . SER A 1 293 ? -10.32 24.609 22.219 1 98.75 293 SER A N 1
ATOM 2319 C CA . SER A 1 293 ? -9.578 23.359 22.328 1 98.75 293 SER A CA 1
ATOM 2320 C C . SER A 1 293 ? -8.172 23.594 22.875 1 98.75 293 SER A C 1
ATOM 2322 O O . SER A 1 293 ? -7.543 24.609 22.562 1 98.75 293 SER A O 1
ATOM 2324 N N . PRO A 1 294 ? -7.664 22.672 23.703 1 98.69 294 PRO A N 1
ATOM 2325 C CA . PRO A 1 294 ? -6.32 22.891 24.25 1 98.69 294 PRO A CA 1
ATOM 2326 C C . PRO A 1 294 ? -5.293 23.219 23.156 1 98.69 294 PRO A C 1
ATOM 2328 O O . PRO A 1 294 ? -5.199 22.5 22.156 1 98.69 294 PRO A O 1
ATOM 2331 N N . THR A 1 295 ? -4.652 24.312 23.281 1 98.69 295 THR A N 1
ATOM 2332 C CA . THR A 1 295 ? -3.588 24.797 22.406 1 98.69 295 THR A CA 1
ATOM 2333 C C . THR A 1 295 ? -2.402 25.297 23.234 1 98.69 295 THR A C 1
ATOM 2335 O O . THR A 1 295 ? -2.4 26.438 23.703 1 98.69 295 THR A O 1
ATOM 2338 N N . ILE A 1 296 ? -1.467 24.438 23.406 1 98.69 296 ILE A N 1
ATOM 2339 C CA . ILE A 1 296 ? -0.338 24.688 24.297 1 98.69 296 ILE A CA 1
ATOM 2340 C C . ILE A 1 296 ? 0.971 24.469 23.531 1 98.69 296 ILE A C 1
ATOM 2342 O O . ILE A 1 296 ? 1.487 23.344 23.484 1 98.69 296 ILE A O 1
ATOM 2346 N N . PRO A 1 297 ? 1.548 25.547 22.969 1 98.38 297 PRO A N 1
ATOM 2347 C CA . PRO A 1 297 ? 2.834 25.391 22.281 1 98.38 297 PRO A CA 1
ATOM 2348 C C . PRO A 1 297 ? 3.85 24.609 23.109 1 98.38 297 PRO A C 1
ATOM 2350 O O . PRO A 1 297 ? 3.912 24.781 24.344 1 98.38 297 PRO A O 1
ATOM 2353 N N . LEU A 1 298 ? 4.609 23.75 22.469 1 98 298 LEU A N 1
ATOM 2354 C CA . LEU A 1 298 ? 5.645 22.891 23.047 1 98 298 LEU A CA 1
ATOM 2355 C C . LEU A 1 298 ? 5.031 21.703 23.766 1 98 298 LEU A C 1
ATOM 2357 O O . LEU A 1 298 ? 5.754 20.844 24.281 1 98 298 LEU A O 1
ATOM 2361 N N . ASP A 1 299 ? 3.73 21.547 23.797 1 98.38 299 ASP A N 1
ATOM 2362 C CA . ASP A 1 299 ? 3 20.375 24.281 1 98.38 299 ASP A CA 1
ATOM 2363 C C . ASP A 1 299 ? 2.072 19.812 23.203 1 98.38 299 ASP A C 1
ATOM 2365 O O . ASP A 1 299 ? 0.855 20.016 23.266 1 98.38 299 ASP A O 1
ATOM 2369 N N . SER A 1 300 ? 2.648 19.109 22.281 1 98.31 300 SER A N 1
ATOM 2370 C CA . SER A 1 300 ? 1.926 18.641 21.109 1 98.31 300 SER A CA 1
ATOM 2371 C C . SER A 1 300 ? 0.829 17.656 21.484 1 98.31 300 SER A C 1
ATOM 2373 O O . SER A 1 300 ? -0.253 17.656 20.891 1 98.31 300 SER A O 1
ATOM 2375 N N . LYS A 1 301 ? 1.076 16.734 22.438 1 98.06 301 LYS A N 1
ATOM 2376 C CA . LYS A 1 301 ? 0.087 15.742 22.844 1 98.06 301 LYS A CA 1
ATOM 2377 C C . LYS A 1 301 ? -1.202 16.406 23.312 1 98.06 301 LYS A C 1
ATOM 2379 O O . LYS A 1 301 ? -2.285 16.094 22.812 1 98.06 301 LYS A O 1
ATOM 2384 N N . ASN A 1 302 ? -1.058 17.344 24.281 1 98.56 302 ASN A N 1
ATOM 2385 C CA . ASN A 1 302 ? -2.248 17.984 24.828 1 98.56 302 ASN A CA 1
ATOM 2386 C C . ASN A 1 302 ? -2.932 18.859 23.766 1 98.56 302 ASN A C 1
ATOM 2388 O O . ASN A 1 302 ? -4.152 19.016 23.781 1 98.56 302 ASN A O 1
ATOM 2392 N N . SER A 1 303 ? -2.146 19.391 22.859 1 98.69 303 SER A N 1
ATOM 2393 C CA . SER A 1 303 ? -2.709 20.203 21.797 1 98.69 303 SER A CA 1
ATOM 2394 C C . SER A 1 303 ? -3.416 19.359 20.75 1 98.69 303 SER A C 1
ATOM 2396 O O . SER A 1 303 ? -4.152 19.875 19.906 1 98.69 303 SER A O 1
ATOM 2398 N N . ALA A 1 304 ? -3.23 18.031 20.812 1 98.31 304 ALA A N 1
ATOM 2399 C CA . ALA A 1 304 ? -3.828 17.109 19.859 1 98.31 304 ALA A CA 1
ATOM 2400 C C . ALA A 1 304 ? -5.148 16.547 20.375 1 98.31 304 ALA A C 1
ATOM 2402 O O . ALA A 1 304 ? -5.828 15.797 19.672 1 98.31 304 ALA A O 1
ATOM 2403 N N . LEU A 1 305 ? -5.566 16.891 21.594 1 98.44 305 LEU A N 1
ATOM 2404 C CA . LEU A 1 305 ? -6.797 16.391 22.188 1 98.44 305 LEU A CA 1
ATOM 2405 C C . LEU A 1 305 ? -7.992 16.656 21.281 1 98.44 305 LEU A C 1
ATOM 2407 O O . LEU A 1 305 ? -8.273 17.812 20.953 1 98.44 305 LEU A O 1
ATOM 2411 N N . PRO A 1 306 ? -8.672 15.578 20.875 1 98.44 306 PRO A N 1
ATOM 2412 C CA . PRO A 1 306 ? -9.828 15.781 20.016 1 98.44 306 PRO A CA 1
ATOM 2413 C C . PRO A 1 306 ? -11.094 16.156 20.781 1 98.44 306 PRO A C 1
ATOM 2415 O O . PRO A 1 306 ? -12.039 15.375 20.844 1 98.44 306 PRO A O 1
ATOM 2418 N N . VAL A 1 307 ? -11.102 17.359 21.281 1 98.75 307 VAL A N 1
ATOM 2419 C CA . VAL A 1 307 ? -12.188 17.828 22.141 1 98.75 307 VAL A CA 1
ATOM 2420 C C . VAL A 1 307 ? -12.359 19.328 22 1 98.75 307 VAL A C 1
ATOM 2422 O O . VAL A 1 307 ? -11.391 20.047 21.719 1 98.75 307 VAL A O 1
ATOM 2425 N N . VAL A 1 308 ? -13.523 19.812 22.078 1 98.81 308 VAL A N 1
ATOM 2426 C CA . VAL A 1 308 ? -13.836 21.234 22.297 1 98.81 308 VAL A CA 1
ATOM 2427 C C . VAL A 1 308 ? -14.43 21.422 23.688 1 98.81 308 VAL A C 1
ATOM 2429 O O . VAL A 1 308 ? -15.312 20.672 24.094 1 98.81 308 VAL A O 1
ATOM 2432 N N . ILE A 1 309 ? -13.961 22.359 24.422 1 98.88 309 ILE A N 1
ATOM 2433 C CA . ILE A 1 309 ? -14.438 22.688 25.766 1 98.88 309 ILE A CA 1
ATOM 2434 C C . ILE A 1 309 ? -15.297 23.953 25.703 1 98.88 309 ILE A C 1
ATOM 2436 O O . ILE A 1 309 ? -14.883 24.969 25.141 1 98.88 309 ILE A O 1
ATOM 2440 N N . PHE A 1 310 ? -16.484 23.875 26.25 1 98.81 310 PHE A N 1
ATOM 2441 C CA . PHE A 1 310 ? -17.422 25 26.312 1 98.81 310 PHE A CA 1
ATOM 2442 C C . PHE A 1 310 ? -17.703 25.391 27.75 1 98.81 310 PHE A C 1
ATOM 2444 O O . PHE A 1 310 ? -18.266 24.594 28.516 1 98.81 310 PHE A O 1
ATOM 2451 N N . ASN A 1 311 ? -17.328 26.562 28.156 1 98.75 311 ASN A N 1
ATOM 2452 C CA . ASN A 1 311 ? -17.656 27.125 29.469 1 98.75 311 ASN A CA 1
ATOM 2453 C C . ASN A 1 311 ? -18.75 28.188 29.359 1 98.75 311 ASN A C 1
ATOM 2455 O O . ASN A 1 311 ? -18.484 29.328 28.953 1 98.75 311 ASN A O 1
ATOM 2459 N N . PHE A 1 312 ? -19.938 27.875 29.766 1 98.69 312 PHE A N 1
ATOM 2460 C CA . PHE A 1 312 ? -21.031 28.844 29.797 1 98.69 312 PHE A CA 1
ATOM 2461 C C . PHE A 1 312 ? -21.141 29.484 31.172 1 98.69 312 PHE A C 1
ATOM 2463 O O . PHE A 1 312 ? -21.453 28.812 32.156 1 98.69 312 PHE A O 1
ATOM 2470 N N . THR A 1 313 ? -20.844 30.75 31.234 1 98.62 313 THR A N 1
ATOM 2471 C CA . THR A 1 313 ? -21.094 31.516 32.438 1 98.62 313 THR A CA 1
ATOM 2472 C C . THR A 1 313 ? -22.469 32.156 32.406 1 98.62 313 THR A C 1
ATOM 2474 O O . THR A 1 313 ? -22.766 32.969 31.484 1 98.62 313 THR A O 1
ATOM 2477 N N . VAL A 1 314 ? -23.312 31.828 33.344 1 98.31 314 VAL A N 1
ATOM 2478 C CA . VAL A 1 314 ? -24.656 32.375 33.406 1 98.31 314 VAL A CA 1
ATOM 2479 C C . VAL A 1 314 ? -24.797 33.219 34.688 1 98.31 314 VAL A C 1
ATOM 2481 O O . VAL A 1 314 ? -24.438 32.781 35.781 1 98.31 314 VAL A O 1
ATOM 2484 N N . THR A 1 315 ? -25.281 34.438 34.5 1 97.88 315 THR A N 1
ATOM 2485 C CA . THR A 1 315 ? -25.469 35.344 35.625 1 97.88 315 THR A CA 1
ATOM 2486 C C . THR A 1 315 ? -26.938 35.719 35.781 1 97.88 315 THR A C 1
ATOM 2488 O O . THR A 1 315 ? -27.578 36.156 34.844 1 97.88 315 THR A O 1
ATOM 2491 N N . ASN A 1 316 ? -27.5 35.469 37 1 97.06 316 ASN A N 1
ATOM 2492 C CA . ASN A 1 316 ? -28.844 35.938 37.344 1 97.06 316 ASN A CA 1
ATOM 2493 C C . ASN A 1 316 ? -28.844 37.406 37.781 1 97.06 316 ASN A C 1
ATOM 2495 O O . ASN A 1 316 ? -28.5 37.719 38.938 1 97.06 316 ASN A O 1
ATOM 2499 N N . THR A 1 317 ? -29.266 38.188 36.906 1 92.88 317 THR A N 1
ATOM 2500 C CA . THR A 1 317 ? -29.234 39.625 37.188 1 92.88 317 THR A CA 1
ATOM 2501 C C . THR A 1 317 ? -30.547 40.062 37.812 1 92.88 317 THR A C 1
ATOM 2503 O O . THR A 1 317 ? -30.734 41.25 38.094 1 92.88 317 THR A O 1
ATOM 2506 N N . GLY A 1 318 ? -31.438 39.156 38 1 90.06 318 GLY A N 1
ATOM 2507 C CA . GLY A 1 318 ? -32.719 39.469 38.562 1 90.06 318 GLY A CA 1
ATOM 2508 C C . GLY A 1 318 ? -32.75 39.438 40.094 1 90.06 318 GLY A C 1
ATOM 2509 O O . GLY A 1 318 ? -31.719 39.188 40.719 1 90.06 318 GLY A O 1
ATOM 2510 N N . LYS A 1 319 ? -33.969 39.625 40.656 1 91.75 319 LYS A N 1
ATOM 2511 C CA . LYS A 1 319 ? -34.125 39.719 42.125 1 91.75 319 LYS A CA 1
ATOM 2512 C C . LYS A 1 319 ? -34.625 38.406 42.688 1 91.75 319 LYS A C 1
ATOM 2514 O O . LYS A 1 319 ? -34.562 38.188 43.906 1 91.75 319 LYS A O 1
ATOM 2519 N N . GLU A 1 320 ? -35 37.531 41.875 1 94.62 320 GLU A N 1
ATOM 2520 C CA . GLU A 1 320 ? -35.5 36.219 42.312 1 94.62 320 GLU A CA 1
ATOM 2521 C C . GLU A 1 320 ? -34.531 35.125 41.906 1 94.62 320 GLU A C 1
ATOM 2523 O O . GLU A 1 320 ? -33.75 35.281 40.969 1 94.62 320 GLU A O 1
ATOM 2528 N N . GLU A 1 321 ? -34.688 34.062 42.688 1 95.69 321 GLU A N 1
ATOM 2529 C CA . GLU A 1 321 ? -33.938 32.875 42.312 1 95.69 321 GLU A CA 1
ATOM 2530 C C . GLU A 1 321 ? -34.375 32.375 40.938 1 95.69 321 GLU A C 1
ATOM 2532 O O . GLU A 1 321 ? -35.531 32.438 40.562 1 95.69 321 GLU A O 1
ATOM 2537 N N . ALA A 1 322 ? -33.406 31.922 40.156 1 96.44 322 ALA A N 1
ATOM 2538 C CA . ALA A 1 322 ? -33.656 31.406 38.844 1 96.44 322 ALA A CA 1
ATOM 2539 C C . ALA A 1 322 ? -33.188 29.953 38.688 1 96.44 322 ALA A C 1
ATOM 2541 O O . ALA A 1 322 ? -32.031 29.641 39.062 1 96.44 322 ALA A O 1
ATOM 2542 N N . LYS A 1 323 ? -34.062 29.094 38.344 1 96.12 323 LYS A N 1
ATOM 2543 C CA . LYS A 1 323 ? -33.656 27.75 37.938 1 96.12 323 LYS A CA 1
ATOM 2544 C C . LYS A 1 323 ? -33.219 27.719 36.469 1 96.12 323 LYS A C 1
ATOM 2546 O O . LYS A 1 323 ? -34.031 27.906 35.562 1 96.12 323 LYS A O 1
ATOM 2551 N N . VAL A 1 324 ? -31.938 27.453 36.25 1 97.38 324 VAL A N 1
ATOM 2552 C CA . VAL A 1 324 ? -31.359 27.531 34.938 1 97.38 324 VAL A CA 1
ATOM 2553 C C . VAL A 1 324 ? -31.031 26.125 34.438 1 97.38 324 VAL A C 1
ATOM 2555 O O . VAL A 1 324 ? -30.344 25.359 35.125 1 97.38 324 VAL A O 1
ATOM 2558 N N . SER A 1 325 ? -31.547 25.75 33.281 1 97 325 SER A N 1
ATOM 2559 C CA . SER A 1 325 ? -31.219 24.516 32.594 1 97 325 SER A CA 1
ATOM 2560 C C . SER A 1 325 ? -30.453 24.766 31.297 1 97 325 SER A C 1
ATOM 2562 O O . SER A 1 325 ? -30.969 25.391 30.375 1 97 325 SER A O 1
ATOM 2564 N N . LEU A 1 326 ? -29.219 24.328 31.25 1 97.75 326 LEU A N 1
ATOM 2565 C CA . LEU A 1 326 ? -28.422 24.422 30.031 1 97.75 326 LEU A CA 1
ATOM 2566 C C . LEU A 1 326 ? -28.391 23.094 29.297 1 97.75 326 LEU A C 1
ATOM 2568 O O . LEU A 1 326 ? -28.047 22.062 29.875 1 97.75 326 LEU A O 1
ATOM 2572 N N . LEU A 1 327 ? -28.719 23.141 28.031 1 97.75 327 LEU A N 1
ATOM 2573 C CA . LEU A 1 327 ? -28.875 21.953 27.203 1 97.75 327 LEU A CA 1
ATOM 2574 C C . LEU A 1 327 ? -27.75 21.844 26.172 1 97.75 327 LEU A C 1
ATOM 2576 O O . LEU A 1 327 ? -27.375 22.859 25.562 1 97.75 327 LEU A O 1
ATOM 2580 N N . GLY A 1 328 ? -27.141 20.656 26 1 98.25 328 GLY A N 1
ATOM 2581 C CA . GLY A 1 328 ? -26.312 20.281 24.875 1 98.25 328 GLY A CA 1
ATOM 2582 C C . GLY A 1 328 ? -26.891 19.141 24.062 1 98.25 328 GLY A C 1
ATOM 2583 O O . GLY A 1 328 ? -27.25 18.094 24.594 1 98.25 328 GLY A O 1
ATOM 2584 N N . SER A 1 329 ? -27.062 19.375 22.734 1 98.25 329 SER A N 1
ATOM 2585 C CA . SER A 1 329 ? -27.562 18.375 21.797 1 98.25 329 SER A CA 1
ATOM 2586 C C . SER A 1 329 ? -26.516 18.016 20.75 1 98.25 329 SER A C 1
ATOM 2588 O O . SER A 1 329 ? -25.734 18.875 20.344 1 98.25 329 SER A O 1
ATOM 2590 N N . LEU A 1 330 ? -26.484 16.766 20.359 1 98.44 330 LEU A N 1
ATOM 2591 C CA . LEU A 1 330 ? -25.516 16.281 19.391 1 98.44 330 LEU A CA 1
ATOM 2592 C C . LEU A 1 330 ? -26.094 15.172 18.531 1 98.44 330 LEU A C 1
ATOM 2594 O O . LEU A 1 330 ? -26.859 14.344 19.031 1 98.44 330 LEU A O 1
ATOM 2598 N N . GLN A 1 331 ? -25.719 15.188 17.25 1 98.56 331 GLN A N 1
ATOM 2599 C CA . GLN A 1 331 ? -26.109 14.078 16.391 1 98.56 331 GLN A CA 1
ATOM 2600 C C . GLN A 1 331 ? -25.047 12.977 16.391 1 98.56 331 GLN A C 1
ATOM 2602 O O . GLN A 1 331 ? -23.859 13.266 16.359 1 98.56 331 GLN A O 1
ATOM 2607 N N . ASN A 1 332 ? -25.516 11.719 16.5 1 98.69 332 ASN A N 1
ATOM 2608 C CA . ASN A 1 332 ? -24.641 10.57 16.281 1 98.69 332 ASN A CA 1
ATOM 2609 C C . ASN A 1 332 ? -24.219 10.453 14.82 1 98.69 332 ASN A C 1
ATOM 2611 O O . ASN A 1 332 ? -24.953 9.898 14 1 98.69 332 ASN A O 1
ATOM 2615 N N . ILE A 1 333 ? -22.969 10.828 14.555 1 98.44 333 ILE A N 1
ATOM 2616 C CA . ILE A 1 333 ? -22.578 10.906 13.148 1 98.44 333 ILE A CA 1
ATOM 2617 C C . ILE A 1 333 ? -21.734 9.688 12.781 1 98.44 333 ILE A C 1
ATOM 2619 O O . ILE A 1 333 ? -21.078 9.672 11.734 1 98.44 333 ILE A O 1
ATOM 2623 N N . ALA A 1 334 ? -21.672 8.688 13.664 1 98.12 334 ALA A N 1
ATOM 2624 C CA . ALA A 1 334 ? -21 7.449 13.289 1 98.12 334 ALA A CA 1
ATOM 2625 C C . ALA A 1 334 ? -21.625 6.84 12.039 1 98.12 334 ALA A C 1
ATOM 2627 O O . ALA A 1 334 ? -22.859 6.672 11.969 1 98.12 334 ALA A O 1
ATOM 2628 N N . GLY A 1 335 ? -20.828 6.555 11.062 1 97.19 335 GLY A N 1
ATOM 2629 C CA . GLY A 1 335 ? -21.328 6.02 9.805 1 97.19 335 GLY A CA 1
ATOM 2630 C C . GLY A 1 335 ? -21.359 7.055 8.695 1 97.19 335 GLY A C 1
ATOM 2631 O O . GLY A 1 335 ? -21.453 6.707 7.516 1 97.19 335 GLY A O 1
ATOM 2632 N N . TRP A 1 336 ? -21.312 8.336 9.008 1 97.19 336 TRP A N 1
ATOM 2633 C CA . TRP A 1 336 ? -21.25 9.406 8.016 1 97.19 336 TRP A CA 1
ATOM 2634 C C . TRP A 1 336 ? -19.906 9.422 7.32 1 97.19 336 TRP A C 1
ATOM 2636 O O . TRP A 1 336 ? -18.859 9.391 7.977 1 97.19 336 TRP A O 1
ATOM 2646 N N . ASP A 1 337 ? -19.859 9.484 6.016 1 93.5 337 ASP A N 1
ATOM 2647 C CA . ASP A 1 337 ? -18.609 9.43 5.262 1 93.5 337 ASP A CA 1
ATOM 2648 C C . ASP A 1 337 ? -17.891 10.766 5.309 1 93.5 337 ASP A C 1
ATOM 2650 O O . ASP A 1 337 ? -16.781 10.898 4.777 1 93.5 337 ASP A O 1
ATOM 2654 N N . GLY A 1 338 ? -18.5 11.766 5.902 1 93.94 338 GLY A N 1
ATOM 2655 C CA . GLY A 1 338 ? -17.859 13.062 6.098 1 93.94 338 GLY A CA 1
ATOM 2656 C C . GLY A 1 338 ? -18.062 14.008 4.93 1 93.94 338 GLY A C 1
ATOM 2657 O O . GLY A 1 338 ? -17.781 15.203 5.039 1 93.94 338 GLY A O 1
ATOM 2658 N N . THR A 1 339 ? -18.609 13.57 3.812 1 93.75 339 THR A N 1
ATOM 2659 C CA . THR A 1 339 ? -18.672 14.422 2.629 1 93.75 339 THR A CA 1
ATOM 2660 C C . THR A 1 339 ? -20.094 14.516 2.105 1 93.75 339 THR A C 1
ATOM 2662 O O . THR A 1 339 ? -20.516 15.57 1.624 1 93.75 339 THR A O 1
ATOM 2665 N N . SER A 1 340 ? -20.891 13.438 2.227 1 93.12 340 SER A N 1
ATOM 2666 C CA . SER A 1 340 ? -22.266 13.453 1.724 1 93.12 340 SER A CA 1
ATOM 2667 C C . SER A 1 340 ? -23.172 14.289 2.619 1 93.12 340 SER A C 1
ATOM 2669 O O . SER A 1 340 ? -22.859 14.5 3.795 1 93.12 340 SER A O 1
ATOM 2671 N N . ASP A 1 341 ? -24.219 14.719 2.098 1 93.19 341 ASP A N 1
ATOM 2672 C CA . ASP A 1 341 ? -25.156 15.555 2.852 1 93.19 341 ASP A CA 1
ATOM 2673 C C . ASP A 1 341 ? -25.984 14.719 3.824 1 93.19 341 ASP A C 1
ATOM 2675 O O . ASP A 1 341 ? -26.375 13.586 3.508 1 93.19 341 ASP A O 1
ATOM 2679 N N . ILE A 1 342 ? -26.141 15.258 4.957 1 94.75 342 ILE A N 1
ATOM 2680 C CA . ILE A 1 342 ? -27.141 14.734 5.883 1 94.75 342 ILE A CA 1
ATOM 2681 C C . ILE A 1 342 ? -28.469 15.469 5.672 1 94.75 342 ILE A C 1
ATOM 2683 O O . ILE A 1 342 ? -28.516 16.703 5.754 1 94.75 342 ILE A O 1
ATOM 2687 N N . THR A 1 343 ? -29.5 14.734 5.406 1 89.5 343 THR A N 1
ATOM 2688 C CA . THR A 1 343 ? -30.781 15.328 5.012 1 89.5 343 THR A CA 1
ATOM 2689 C C . THR A 1 343 ? -31.875 14.984 6.012 1 89.5 343 THR A C 1
ATOM 2691 O O . THR A 1 343 ? -31.719 14.07 6.824 1 89.5 343 THR A O 1
ATOM 2694 N N . SER A 1 344 ? -32.906 15.719 6.035 1 86.56 344 SER A N 1
ATOM 2695 C CA . SER A 1 344 ? -34.094 15.469 6.855 1 86.56 344 SER A CA 1
ATOM 2696 C C . SER A 1 344 ? -33.688 15.234 8.312 1 86.56 344 SER A C 1
ATOM 2698 O O . SER A 1 344 ? -34.156 14.273 8.938 1 86.56 344 SER A O 1
ATOM 2700 N N . GLU A 1 345 ? -32.844 15.977 8.766 1 88.12 345 GLU A N 1
ATOM 2701 C CA . GLU A 1 345 ? -32.375 16.062 10.156 1 88.12 345 GLU A CA 1
ATOM 2702 C C . GLU A 1 345 ? -31.5 14.875 10.523 1 88.12 345 GLU A C 1
ATOM 2704 O O . GLU A 1 345 ? -30.453 15.047 11.148 1 88.12 345 GLU A O 1
ATOM 2709 N N . VAL A 1 346 ? -31.953 13.586 10.055 1 95.75 346 VAL A N 1
ATOM 2710 C CA . VAL A 1 346 ? -31.219 12.438 10.586 1 95.75 346 VAL A CA 1
ATOM 2711 C C . VAL A 1 346 ? -30.969 11.422 9.469 1 95.75 346 VAL A C 1
ATOM 2713 O O . VAL A 1 346 ? -30.703 10.25 9.734 1 95.75 346 VAL A O 1
ATOM 2716 N N . HIS A 1 347 ? -31.062 11.812 8.188 1 95.88 347 HIS A N 1
ATOM 2717 C CA . HIS A 1 347 ? -30.969 10.844 7.098 1 95.88 347 HIS A CA 1
ATOM 2718 C C . HIS A 1 347 ? -29.625 10.93 6.391 1 95.88 347 HIS A C 1
ATOM 2720 O O . HIS A 1 347 ? -29.156 12.016 6.055 1 95.88 347 HIS A O 1
ATOM 2726 N N . ASN A 1 348 ? -28.953 9.836 6.203 1 96.19 348 ASN A N 1
ATOM 2727 C CA . ASN A 1 348 ? -27.734 9.633 5.426 1 96.19 348 ASN A CA 1
ATOM 2728 C C . ASN A 1 348 ? -27.531 8.164 5.078 1 96.19 348 ASN A C 1
ATOM 2730 O O . ASN A 1 348 ? -27.875 7.277 5.867 1 96.19 348 ASN A O 1
ATOM 2734 N N . ALA A 1 349 ? -26.984 7.875 3.957 1 91.69 349 ALA A N 1
ATOM 2735 C CA . ALA A 1 349 ? -26.828 6.504 3.475 1 91.69 349 ALA A CA 1
ATOM 2736 C C . ALA A 1 349 ? -25.938 5.691 4.406 1 91.69 349 ALA A C 1
ATOM 2738 O O . ALA A 1 349 ? -26.094 4.473 4.52 1 91.69 349 ALA A O 1
ATOM 2739 N N . GLY A 1 350 ? -25 6.355 5.074 1 94.06 350 GLY A N 1
ATOM 2740 C CA . GLY A 1 350 ? -24.078 5.656 5.941 1 94.06 350 GLY A CA 1
ATOM 2741 C C . GLY A 1 350 ? -24.641 5.375 7.32 1 94.06 350 GLY A C 1
ATOM 2742 O O . GLY A 1 350 ? -23.984 4.723 8.141 1 94.06 350 GLY A O 1
ATOM 2743 N N . TYR A 1 351 ? -25.844 5.809 7.578 1 96.25 351 TYR A N 1
ATOM 2744 C CA . TYR A 1 351 ? -26.469 5.637 8.883 1 96.25 351 TYR A CA 1
ATOM 2745 C C . TYR A 1 351 ? -27.234 4.32 8.953 1 96.25 351 TYR A C 1
ATOM 2747 O O . TYR A 1 351 ? -27.5 3.693 7.926 1 96.25 351 TYR A O 1
ATOM 2755 N N . GLY A 1 352 ? -27.609 3.938 10.133 1 95.38 352 GLY A N 1
ATOM 2756 C CA . GLY A 1 352 ? -28.266 2.686 10.469 1 95.38 352 GLY A CA 1
ATOM 2757 C C . GLY A 1 352 ? -27.5 1.863 11.492 1 95.38 352 GLY A C 1
ATOM 2758 O O . GLY A 1 352 ? -26.312 1.553 11.281 1 95.38 352 GLY A O 1
ATOM 2759 N N . GLY A 1 353 ? -28.156 1.475 12.609 1 95 353 GLY A N 1
ATOM 2760 C CA . GLY A 1 353 ? -27.5 0.729 13.672 1 95 353 GLY A CA 1
ATOM 2761 C C . GLY A 1 353 ? -26.891 1.62 14.742 1 95 353 GLY A C 1
ATOM 2762 O O . GLY A 1 353 ? -26.219 1.134 15.656 1 95 353 GLY A O 1
ATOM 2763 N N . ASN A 1 354 ? -27.062 2.928 14.672 1 97.69 354 ASN A N 1
ATOM 2764 C CA . ASN A 1 354 ? -26.5 3.885 15.617 1 97.69 354 ASN A CA 1
ATOM 2765 C C . ASN A 1 354 ? -27.109 3.734 17 1 97.69 354 ASN A C 1
ATOM 2767 O O . ASN A 1 354 ? -28.312 3.514 17.141 1 97.69 354 ASN A O 1
ATOM 2771 N N . ILE A 1 355 ? -26.281 3.852 17.984 1 97.31 355 ILE A N 1
ATOM 2772 C CA . ILE A 1 355 ? -26.703 3.734 19.375 1 97.31 355 ILE A CA 1
ATOM 2773 C C . ILE A 1 355 ? -26.078 4.863 20.203 1 97.31 355 ILE A C 1
ATOM 2775 O O . ILE A 1 355 ? -24.906 5.219 20 1 97.31 355 ILE A O 1
ATOM 2779 N N . ASN A 1 356 ? -26.875 5.492 21.125 1 97.88 356 ASN A N 1
ATOM 2780 C CA . ASN A 1 356 ? -26.406 6.422 22.141 1 97.88 356 ASN A CA 1
ATOM 2781 C C . ASN A 1 356 ? -26.406 5.789 23.531 1 97.88 356 ASN A C 1
ATOM 2783 O O . ASN A 1 356 ? -27.406 5.184 23.938 1 97.88 356 ASN A O 1
ATOM 2787 N N . SER A 1 357 ? -25.297 5.91 24.156 1 96.38 357 SER A N 1
ATOM 2788 C CA . SER A 1 357 ? -25.203 5.352 25.5 1 96.38 357 SER A CA 1
ATOM 2789 C C . SER A 1 357 ? -24.859 6.43 26.531 1 96.38 357 SER A C 1
ATOM 2791 O O . SER A 1 357 ? -24.172 7.398 26.203 1 96.38 357 SER A O 1
ATOM 2793 N N . LEU A 1 358 ? -25.375 6.234 27.703 1 95.12 358 LEU A N 1
ATOM 2794 C CA . LEU A 1 358 ? -25.125 7.168 28.797 1 95.12 358 LEU A CA 1
ATOM 2795 C C . LEU A 1 358 ? -23.703 7.016 29.328 1 95.12 358 LEU A C 1
ATOM 2797 O O . LEU A 1 358 ? -23.219 5.898 29.5 1 95.12 358 LEU A O 1
ATOM 2801 N N . ILE A 1 359 ? -23 8.07 29.406 1 93.88 359 ILE A N 1
ATOM 2802 C CA . ILE A 1 359 ? -21.75 8.18 30.156 1 93.88 359 ILE A CA 1
ATOM 2803 C C . ILE A 1 359 ? -21.984 8.891 31.484 1 93.88 359 ILE A C 1
ATOM 2805 O O . ILE A 1 359 ? -22.469 10.023 31.5 1 93.88 359 ILE A O 1
ATOM 2809 N N . GLN A 1 360 ? -21.609 8.203 32.562 1 91.62 360 GLN A N 1
ATOM 2810 C CA . GLN A 1 360 ? -21.828 8.867 33.844 1 91.62 360 GLN A CA 1
ATOM 2811 C C . GLN A 1 360 ? -20.781 8.438 34.844 1 91.62 360 GLN A C 1
ATOM 2813 O O . GLN A 1 360 ? -20.5 7.246 35 1 91.62 360 GLN A O 1
ATOM 2818 N N . ASN A 1 361 ? -20.125 9.32 35.312 1 88.81 361 ASN A N 1
ATOM 2819 C CA . ASN A 1 361 ? -19.312 9.195 36.531 1 88.81 361 ASN A CA 1
ATOM 2820 C C . ASN A 1 361 ? -19.312 10.484 37.344 1 88.81 361 ASN A C 1
ATOM 2822 O O . ASN A 1 361 ? -20.188 11.336 37.156 1 88.81 361 ASN A O 1
ATOM 2826 N N . SER A 1 362 ? -18.438 10.594 38.344 1 86.62 362 SER A N 1
ATOM 2827 C CA . SER A 1 362 ? -18.438 11.75 39.219 1 86.62 362 SER A CA 1
ATOM 2828 C C . SER A 1 362 ? -18.062 13.023 38.469 1 86.62 362 SER A C 1
ATOM 2830 O O . SER A 1 362 ? -18.5 14.117 38.812 1 86.62 362 SER A O 1
ATOM 2832 N N . ASP A 1 363 ? -17.375 12.906 37.375 1 89.56 363 ASP A N 1
ATOM 2833 C CA . ASP A 1 363 ? -16.812 14.078 36.719 1 89.56 363 ASP A CA 1
ATOM 2834 C C . ASP A 1 363 ? -17.531 14.359 35.406 1 89.56 363 ASP A C 1
ATOM 2836 O O . ASP A 1 363 ? -17.328 15.398 34.781 1 89.56 363 ASP A O 1
ATOM 2840 N N . MET A 1 364 ? -18.406 13.547 35.062 1 93.81 364 MET A N 1
ATOM 2841 C CA . MET A 1 364 ? -19.016 13.75 33.75 1 93.81 364 MET A CA 1
ATOM 2842 C C . MET A 1 364 ? -20.391 13.102 33.688 1 93.81 364 MET A C 1
ATOM 2844 O O . MET A 1 364 ? -20.625 12.039 34.281 1 93.81 364 MET A O 1
ATOM 2848 N N . TYR A 1 365 ? -21.281 13.68 33.062 1 95.81 365 TYR A N 1
ATOM 2849 C CA . TYR A 1 365 ? -22.594 13.195 32.656 1 95.81 365 TYR A CA 1
ATOM 2850 C C . TYR A 1 365 ? -22.859 13.523 31.203 1 95.81 365 TYR A C 1
ATOM 2852 O O . TYR A 1 365 ? -22.766 14.68 30.797 1 95.81 365 TYR A O 1
ATOM 2860 N N . GLY A 1 366 ? -23.141 12.469 30.406 1 96.94 366 GLY A N 1
ATOM 2861 C CA . GLY A 1 366 ? -23.391 12.789 29 1 96.94 366 GLY A CA 1
ATOM 2862 C C . GLY A 1 366 ? -23.656 11.562 28.156 1 96.94 366 GLY A C 1
ATOM 2863 O O . GLY A 1 366 ? -24.266 10.594 28.625 1 96.94 366 GLY A O 1
ATOM 2864 N N . ILE A 1 367 ? -23.359 11.688 26.828 1 97.75 367 ILE A N 1
ATOM 2865 C CA . ILE A 1 367 ? -23.812 10.703 25.859 1 97.75 367 ILE A CA 1
ATOM 2866 C C . ILE A 1 367 ? -22.641 10.289 24.969 1 97.75 367 ILE A C 1
ATOM 2868 O O . ILE A 1 367 ? -21.938 11.133 24.406 1 97.75 367 ILE A O 1
ATOM 2872 N N . ASP A 1 368 ? -22.359 8.953 24.938 1 97.94 368 ASP A N 1
ATOM 2873 C CA . ASP A 1 368 ? -21.469 8.344 23.938 1 97.94 368 ASP A CA 1
ATOM 2874 C C . ASP A 1 368 ? -22.266 7.879 22.719 1 97.94 368 ASP A C 1
ATOM 2876 O O . ASP A 1 368 ? -23.234 7.125 22.844 1 97.94 368 ASP A O 1
ATOM 2880 N N . MET A 1 369 ? -21.859 8.266 21.531 1 98.56 369 MET A N 1
ATOM 2881 C CA . MET A 1 369 ? -22.594 8.008 20.281 1 98.56 369 MET A CA 1
ATOM 2882 C C . MET A 1 369 ? -21.734 7.203 19.312 1 98.56 369 MET A C 1
ATOM 2884 O O . MET A 1 369 ? -20.672 7.656 18.891 1 98.56 369 MET A O 1
ATOM 2888 N N . TYR A 1 370 ? -22.141 6.031 18.906 1 97.81 370 TYR A N 1
ATOM 2889 C CA . TYR A 1 370 ? -21.375 5.121 18.062 1 97.81 370 TYR A CA 1
ATOM 2890 C C . TYR A 1 370 ? -22.297 4.195 17.281 1 97.81 370 TYR A C 1
ATOM 2892 O O . TYR A 1 370 ? -23.516 4.316 17.359 1 97.81 370 TYR A O 1
ATOM 2900 N N . ASN A 1 371 ? -21.812 3.404 16.391 1 97.5 371 ASN A N 1
ATOM 2901 C CA . ASN A 1 371 ? -22.5 2.402 15.594 1 97.5 371 ASN A CA 1
ATOM 2902 C C . ASN A 1 371 ? -21.766 1.063 15.609 1 97.5 371 ASN A C 1
ATOM 2904 O O . ASN A 1 371 ? -20.812 0.867 14.867 1 97.5 371 ASN A O 1
ATOM 2908 N N . PRO A 1 372 ? -22.25 0.105 16.391 1 93.31 372 PRO A N 1
ATOM 2909 C CA . PRO A 1 372 ? -21.531 -1.167 16.562 1 93.31 372 PRO A CA 1
ATOM 2910 C C . PRO A 1 372 ? -21.672 -2.076 15.336 1 93.31 372 PRO A C 1
ATOM 2912 O O . PRO A 1 372 ? -20.984 -3.102 15.25 1 93.31 372 PRO A O 1
ATOM 2915 N N . THR A 1 373 ? -22.484 -1.687 14.383 1 90.06 373 THR A N 1
ATOM 2916 C CA . THR A 1 373 ? -22.75 -2.557 13.242 1 90.06 373 THR A CA 1
ATOM 2917 C C . THR A 1 373 ? -21.766 -2.258 12.109 1 90.06 373 THR A C 1
ATOM 2919 O O . THR A 1 373 ? -21.703 -3.008 11.133 1 90.06 373 THR A O 1
ATOM 2922 N N . LEU A 1 374 ? -21 -1.23 12.219 1 90.94 374 LEU A N 1
ATOM 2923 C CA . LEU A 1 374 ? -20.062 -0.845 11.156 1 90.94 374 LEU A CA 1
ATOM 2924 C C . LEU A 1 374 ? -18.844 -1.763 11.141 1 90.94 374 LEU A C 1
ATOM 2926 O O . LEU A 1 374 ? -18.406 -2.227 12.188 1 90.94 374 LEU A O 1
ATOM 2930 N N . PRO A 1 375 ? -18.297 -2.014 9.867 1 85.5 375 PRO A N 1
ATOM 2931 C CA . PRO A 1 375 ? -16.984 -2.658 9.844 1 85.5 375 PRO A CA 1
ATOM 2932 C C . PRO A 1 375 ? -15.93 -1.888 10.641 1 85.5 375 PRO A C 1
ATOM 2934 O O . PRO A 1 375 ? -15.938 -0.654 10.648 1 85.5 375 PRO A O 1
ATOM 2937 N N . GLU A 1 376 ? -15.078 -2.582 11.18 1 85.56 376 GLU A N 1
ATOM 2938 C CA . GLU A 1 376 ? -14.094 -1.985 12.078 1 85.56 376 GLU A CA 1
ATOM 2939 C C . GLU A 1 376 ? -13.164 -1.037 11.328 1 85.56 376 GLU A C 1
ATOM 2941 O O . GLU A 1 376 ? -12.875 0.062 11.805 1 85.56 376 GLU A O 1
ATOM 2946 N N . LYS A 1 377 ? -12.766 -1.374 10.125 1 89.44 377 LYS A N 1
ATOM 2947 C CA . LYS A 1 377 ? -11.664 -0.682 9.461 1 89.44 377 LYS A CA 1
ATOM 2948 C C . LYS A 1 377 ? -12.18 0.235 8.352 1 89.44 377 LYS A C 1
ATOM 2950 O O . LYS A 1 377 ? -11.773 0.112 7.199 1 89.44 377 LYS A O 1
ATOM 2955 N N . ILE A 1 378 ? -13.008 1.193 8.688 1 90.62 378 ILE A N 1
ATOM 2956 C CA . ILE A 1 378 ? -13.461 2.197 7.734 1 90.62 378 ILE A CA 1
ATOM 2957 C C . ILE A 1 378 ? -13.383 3.584 8.367 1 90.62 378 ILE A C 1
ATOM 2959 O O . ILE A 1 378 ? -13.469 3.719 9.594 1 90.62 378 ILE A O 1
ATOM 2963 N N . ASN A 1 379 ? -13.305 4.617 7.641 1 93.75 379 ASN A N 1
ATOM 2964 C CA . ASN A 1 379 ? -13.094 5.988 8.086 1 93.75 379 ASN A CA 1
ATOM 2965 C C . ASN A 1 379 ? -14.258 6.488 8.938 1 93.75 379 ASN A C 1
ATOM 2967 O O . ASN A 1 379 ? -14.07 7.324 9.82 1 93.75 379 ASN A O 1
ATOM 2971 N N . SER A 1 380 ? -15.461 5.961 8.656 1 95.38 380 SER A N 1
ATOM 2972 C CA . SER A 1 380 ? -16.672 6.492 9.266 1 95.38 380 SER A CA 1
ATOM 2973 C C . SER A 1 380 ? -16.984 5.805 10.594 1 95.38 380 SER A C 1
ATOM 2975 O O . SER A 1 380 ? -17.938 6.168 11.281 1 95.38 380 SER A O 1
ATOM 2977 N N . ASN A 1 381 ? -16.172 4.801 10.914 1 95.81 381 ASN A N 1
ATOM 2978 C CA . ASN A 1 381 ? -16.375 4.129 12.195 1 95.81 381 ASN A CA 1
ATOM 2979 C C . ASN A 1 381 ? -15.633 4.848 13.32 1 95.81 381 ASN A C 1
ATOM 2981 O O . ASN A 1 381 ? -14.406 4.867 13.352 1 95.81 381 ASN A O 1
ATOM 2985 N N . GLY A 1 382 ? -16.391 5.473 14.195 1 97.31 382 GLY A N 1
ATOM 2986 C CA . GLY A 1 382 ? -15.859 6.211 15.336 1 97.31 382 GLY A CA 1
ATOM 2987 C C . GLY A 1 382 ? -16.922 6.605 16.328 1 97.31 382 GLY A C 1
ATOM 2988 O O . GLY A 1 382 ? -18.016 6.035 16.344 1 97.31 382 GLY A O 1
ATOM 2989 N N . HIS A 1 383 ? -16.5 7.391 17.25 1 98.25 383 HIS A N 1
ATOM 2990 C CA . HIS A 1 383 ? -17.359 7.875 18.312 1 98.25 383 HIS A CA 1
ATOM 2991 C C . HIS A 1 383 ? -17.391 9.398 18.359 1 98.25 383 HIS A C 1
ATOM 2993 O O . HIS A 1 383 ? -16.375 10.047 18.078 1 98.25 383 HIS A O 1
ATOM 2999 N N . VAL A 1 384 ? -18.531 9.969 18.672 1 98.56 384 VAL A N 1
ATOM 3000 C CA . VAL A 1 384 ? -18.656 11.352 19.125 1 98.56 384 VAL A CA 1
ATOM 3001 C C . VAL A 1 384 ? -19.391 11.383 20.469 1 98.56 384 VAL A C 1
ATOM 3003 O O . VAL A 1 384 ? -20.062 10.414 20.844 1 98.56 384 VAL A O 1
ATOM 3006 N N . GLY A 1 385 ? -19.172 12.398 21.188 1 98.12 385 GLY A N 1
ATOM 3007 C CA . GLY A 1 385 ? -19.812 12.477 22.484 1 98.12 385 GLY A CA 1
ATOM 3008 C C . GLY A 1 385 ? -19.938 13.891 23.016 1 98.12 385 GLY A C 1
ATOM 3009 O O . GLY A 1 385 ? -19.156 14.773 22.641 1 98.12 385 GLY A O 1
ATOM 3010 N N . ILE A 1 386 ? -20.922 14.109 23.859 1 98.5 386 ILE A N 1
ATOM 3011 C CA . ILE A 1 386 ? -21.141 15.375 24.547 1 98.5 386 ILE A CA 1
ATOM 3012 C C . ILE A 1 386 ? -21.391 15.109 26.031 1 98.5 386 ILE A C 1
ATOM 3014 O O . ILE A 1 386 ? -22.156 14.211 26.391 1 98.5 386 ILE A O 1
ATOM 3018 N N . THR A 1 387 ? -20.672 15.781 26.875 1 98.31 387 THR A N 1
ATOM 3019 C CA . THR A 1 387 ? -20.797 15.609 28.312 1 98.31 387 THR A CA 1
ATOM 3020 C C . THR A 1 387 ? -20.812 16.953 29.031 1 98.31 387 THR A C 1
ATOM 3022 O O . THR A 1 387 ? -20.406 17.969 28.453 1 98.31 387 THR A O 1
ATOM 3025 N N . VAL A 1 388 ? -21.344 17.031 30.219 1 98.25 388 VAL A N 1
ATOM 3026 C CA . VAL A 1 388 ? -21.297 18.188 31.109 1 98.25 388 VAL A CA 1
ATOM 3027 C C . VAL A 1 388 ? -20.656 17.797 32.438 1 98.25 388 VAL A C 1
ATOM 3029 O O . VAL A 1 388 ? -20.797 16.656 32.906 1 98.25 388 VAL A O 1
ATOM 3032 N N . MET A 1 389 ? -19.859 18.688 33 1 97.75 389 MET A N 1
ATOM 3033 C CA . MET A 1 389 ? -19.297 18.453 34.312 1 97.75 389 MET A CA 1
ATOM 3034 C C . MET A 1 389 ? -20.281 18.859 35.406 1 97.75 389 MET A C 1
ATOM 3036 O O . MET A 1 389 ? -20.562 20.047 35.594 1 97.75 389 MET A O 1
ATOM 3040 N N . PRO A 1 390 ? -20.75 17.875 36.188 1 95.75 390 PRO A N 1
ATOM 3041 C CA . PRO A 1 390 ? -21.766 18.188 37.188 1 95.75 390 PRO A CA 1
ATOM 3042 C C . PRO A 1 390 ? -21.141 18.766 38.469 1 95.75 390 PRO A C 1
ATOM 3044 O O . PRO A 1 390 ? -19.953 18.609 38.719 1 95.75 390 PRO A O 1
ATOM 3047 N N . LYS A 1 391 ? -21.953 19.453 39.219 1 94.12 391 LYS A N 1
ATOM 3048 C CA . LYS A 1 391 ? -21.703 19.906 40.562 1 94.12 391 LYS A CA 1
ATOM 3049 C C . LYS A 1 391 ? -22.734 19.328 41.531 1 94.12 391 LYS A C 1
ATOM 3051 O O . LYS A 1 391 ? -23.781 18.828 41.125 1 94.12 391 LYS A O 1
ATOM 3056 N N . ASP A 1 392 ? -22.375 19.422 42.844 1 92.12 392 ASP A N 1
ATOM 3057 C CA . ASP A 1 392 ? -23.328 18.969 43.844 1 92.12 392 ASP A CA 1
ATOM 3058 C C . ASP A 1 392 ? -24.641 19.75 43.75 1 92.12 392 ASP A C 1
ATOM 3060 O O . ASP A 1 392 ? -24.625 20.984 43.688 1 92.12 392 ASP A O 1
ATOM 3064 N N . GLY A 1 393 ? -25.719 19.016 43.688 1 91.88 393 GLY A N 1
ATOM 3065 C CA . GLY A 1 393 ? -27.031 19.656 43.656 1 91.88 393 GLY A CA 1
ATOM 3066 C C . GLY A 1 393 ? -27.609 19.797 42.281 1 91.88 393 GLY A C 1
ATOM 3067 O O . GLY A 1 393 ? -28.781 20.094 42.125 1 91.88 393 GLY A O 1
ATOM 3068 N N . ASP A 1 394 ? -26.875 19.484 41.281 1 94.94 394 ASP A N 1
ATOM 3069 C CA . ASP A 1 394 ? -27.344 19.562 39.906 1 94.94 394 ASP A CA 1
ATOM 3070 C C . ASP A 1 394 ? -28.422 18.516 39.625 1 94.94 394 ASP A C 1
ATOM 3072 O O . ASP A 1 394 ? -28.344 17.391 40.125 1 94.94 394 ASP A O 1
ATOM 3076 N N . LYS A 1 395 ? -29.422 18.891 38.938 1 94.12 395 LYS A N 1
ATOM 3077 C CA . LYS A 1 395 ? -30.328 17.922 38.344 1 94.12 395 LYS A CA 1
ATOM 3078 C C . LYS A 1 395 ? -29.906 17.594 36.906 1 94.12 395 LYS A C 1
ATOM 3080 O O . LYS A 1 395 ? -29.875 18.469 36.062 1 94.12 395 LYS A O 1
ATOM 3085 N N . LEU A 1 396 ? -29.578 16.344 36.719 1 94.31 396 LEU A N 1
ATOM 3086 C CA . LEU A 1 396 ? -29.094 15.891 35.438 1 94.31 396 LEU A CA 1
ATOM 3087 C C . LEU A 1 396 ? -30.141 15.062 34.688 1 94.31 396 LEU A C 1
ATOM 3089 O O . LEU A 1 396 ? -30.781 14.195 35.312 1 94.31 396 LEU A O 1
ATOM 3093 N N . SER A 1 397 ? -30.406 15.406 33.438 1 92.25 397 SER A N 1
ATOM 3094 C CA . SER A 1 397 ? -31.375 14.703 32.594 1 92.25 397 SER A CA 1
ATOM 3095 C C . SER A 1 397 ? -30.875 14.578 31.172 1 92.25 397 SER A C 1
ATOM 3097 O O . SER A 1 397 ? -29.984 15.305 30.75 1 92.25 397 SER A O 1
ATOM 3099 N N . CYS A 1 398 ? -31.422 13.578 30.5 1 93.5 398 CYS A N 1
ATOM 3100 C CA . CYS A 1 398 ? -31.062 13.422 29.109 1 93.5 398 CYS A CA 1
ATOM 3101 C C . CYS A 1 398 ? -32.188 12.789 28.312 1 93.5 398 CYS A C 1
ATOM 3103 O O . CYS A 1 398 ? -33.125 12.234 28.891 1 93.5 398 CYS A O 1
ATOM 3105 N N . GLU A 1 399 ? -32.25 13 27.125 1 95.5 399 GLU A N 1
ATOM 3106 C CA . GLU A 1 399 ? -32.906 12.219 26.094 1 95.5 399 GLU A CA 1
ATOM 3107 C C . GLU A 1 399 ? -31.891 11.562 25.156 1 95.5 399 GLU A C 1
ATOM 3109 O O . GLU A 1 399 ? -31.469 12.172 24.172 1 95.5 399 GLU A O 1
ATOM 3114 N N . LEU A 1 400 ? -31.641 10.305 25.453 1 95.88 400 LEU A N 1
ATOM 3115 C CA . LEU A 1 400 ? -30.516 9.617 24.828 1 95.88 400 LEU A CA 1
ATOM 3116 C C . LEU A 1 400 ? -30.703 9.523 23.312 1 95.88 400 LEU A C 1
ATOM 3118 O O . LEU A 1 400 ? -29.734 9.539 22.562 1 95.88 400 LEU A O 1
ATOM 3122 N N . GLN A 1 401 ? -31.938 9.258 22.906 1 96.81 401 GLN A N 1
ATOM 3123 C CA . GLN A 1 401 ? -32.188 9.07 21.484 1 96.81 401 GLN A CA 1
ATOM 3124 C C . GLN A 1 401 ? -33.469 9.781 21.047 1 96.81 401 GLN A C 1
ATOM 3126 O O . GLN A 1 401 ? -34.531 9.5 21.578 1 96.81 401 GLN A O 1
ATOM 3131 N N . TYR A 1 402 ? -33.312 10.711 20.141 1 96.31 402 TYR A N 1
ATOM 3132 C CA . TYR A 1 402 ? -34.5 11.336 19.531 1 96.31 402 TYR A CA 1
ATOM 3133 C C . TYR A 1 402 ? -34.25 11.617 18.047 1 96.31 402 TYR A C 1
ATOM 3135 O O . TYR A 1 402 ? -33.094 11.688 17.609 1 96.31 402 TYR A O 1
ATOM 3143 N N . SER A 1 403 ? -35.281 11.844 17.234 1 94.94 403 SER A N 1
ATOM 3144 C CA . SER A 1 403 ? -35.156 12.125 15.805 1 94.94 403 SER A CA 1
ATOM 3145 C C . SER A 1 403 ? -35.688 13.516 15.477 1 94.94 403 SER A C 1
ATOM 3147 O O . SER A 1 403 ? -35.219 14.164 14.539 1 94.94 403 SER A O 1
ATOM 3149 N N . SER A 1 404 ? -36.656 13.953 16.25 1 94.38 404 SER A N 1
ATOM 3150 C CA . SER A 1 404 ? -37.281 15.242 15.984 1 94.38 404 SER A CA 1
ATOM 3151 C C . SER A 1 404 ? -36.875 16.281 17.016 1 94.38 404 SER A C 1
ATOM 3153 O O . SER A 1 404 ? -37.188 16.156 18.203 1 94.38 404 SER A O 1
ATOM 3155 N N . VAL A 1 405 ? -36.281 17.312 16.531 1 96.94 405 VAL A N 1
ATOM 3156 C CA . VAL A 1 405 ? -35.812 18.344 17.453 1 96.94 405 VAL A CA 1
ATOM 3157 C C . VAL A 1 405 ? -37 19.078 18.062 1 96.94 405 VAL A C 1
ATOM 3159 O O . VAL A 1 405 ? -36.969 19.5 19.219 1 96.94 405 VAL A O 1
ATOM 3162 N N . LYS A 1 406 ? -38.125 19.172 17.359 1 96 406 LYS A N 1
ATOM 3163 C CA . LYS A 1 406 ? -39.312 19.812 17.859 1 96 406 LYS A CA 1
ATOM 3164 C C . LYS A 1 406 ? -39.875 19.078 19.078 1 96 406 LYS A C 1
ATOM 3166 O O . LYS A 1 406 ? -40.281 19.703 20.062 1 96 406 LYS A O 1
ATOM 3171 N N . GLU A 1 407 ? -39.875 17.797 18.938 1 94.69 407 GLU A N 1
ATOM 3172 C CA . GLU A 1 407 ? -40.375 17 20.062 1 94.69 407 GLU A CA 1
ATOM 3173 C C . GLU A 1 407 ? -39.438 17.094 21.266 1 94.69 407 GLU A C 1
ATOM 3175 O O . GLU A 1 407 ? -39.875 17.25 22.391 1 94.69 407 GLU A O 1
ATOM 3180 N N . MET A 1 408 ? -38.219 16.891 20.984 1 95.88 408 MET A N 1
ATOM 3181 C CA . MET A 1 408 ? -37.219 17.031 22.062 1 95.88 408 MET A CA 1
ATOM 3182 C C . MET A 1 408 ? -37.344 18.391 22.734 1 95.88 408 MET A C 1
ATOM 3184 O O . MET A 1 408 ? -37.25 18.484 23.969 1 95.88 408 MET A O 1
ATOM 3188 N N . TRP A 1 409 ? -37.531 19.484 21.984 1 96.81 409 TRP A N 1
ATOM 3189 C CA . TRP A 1 409 ? -37.656 20.844 22.5 1 96.81 409 TRP A CA 1
ATOM 3190 C C . TRP A 1 409 ? -38.844 20.953 23.438 1 96.81 409 TRP A C 1
ATOM 3192 O O . TRP A 1 409 ? -38.781 21.625 24.469 1 96.81 409 TRP A O 1
ATOM 3202 N N . GLU A 1 410 ? -39.969 20.328 23.109 1 95.19 410 GLU A N 1
ATOM 3203 C CA . GLU A 1 410 ? -41.125 20.312 23.984 1 95.19 410 GLU A CA 1
ATOM 3204 C C . GLU A 1 410 ? -40.812 19.672 25.328 1 95.19 410 GLU A C 1
ATOM 3206 O O . GLU A 1 410 ? -41.25 20.156 26.375 1 95.19 410 GLU A O 1
ATOM 3211 N N . HIS A 1 411 ? -40.094 18.594 25.203 1 95.19 411 HIS A N 1
ATOM 3212 C CA . HIS A 1 411 ? -39.719 17.938 26.453 1 95.19 411 HIS A CA 1
ATOM 3213 C C . HIS A 1 411 ? -38.812 18.844 27.297 1 95.19 411 HIS A C 1
ATOM 3215 O O . HIS A 1 411 ? -38.969 18.906 28.516 1 95.19 411 HIS A O 1
ATOM 3221 N N . PHE A 1 412 ? -37.906 19.5 26.719 1 95.56 412 PHE A N 1
ATOM 3222 C CA . PHE A 1 412 ? -36.969 20.375 27.391 1 95.56 412 PHE A CA 1
ATOM 3223 C C . PHE A 1 412 ? -37.719 21.547 28.047 1 95.56 412 PHE A C 1
ATOM 3225 O O . PHE A 1 412 ? -37.5 21.859 29.219 1 95.56 412 PHE A O 1
ATOM 3232 N N . THR A 1 413 ? -38.625 22.203 27.266 1 95.12 413 THR A N 1
ATOM 3233 C CA . THR A 1 413 ? -39.312 23.406 27.75 1 95.12 413 THR A CA 1
ATOM 3234 C C . THR A 1 413 ? -40.281 23.062 28.875 1 95.12 413 THR A C 1
ATOM 3236 O O . THR A 1 413 ? -40.562 23.906 29.734 1 95.12 413 THR A O 1
ATOM 3239 N N . LYS A 1 414 ? -40.688 21.781 28.938 1 90.88 414 LYS A N 1
ATOM 3240 C CA . LYS A 1 414 ? -41.625 21.359 29.969 1 90.88 414 LYS A CA 1
ATOM 3241 C C . LYS A 1 414 ? -40.906 20.672 31.125 1 90.88 414 LYS A C 1
ATOM 3243 O O . LYS A 1 414 ? -41.531 20.156 32.062 1 90.88 414 LYS A O 1
ATOM 3248 N N . ASP A 1 415 ? -39.562 20.656 31.016 1 87.44 415 ASP A N 1
ATOM 3249 C CA . ASP A 1 415 ? -38.719 19.969 32 1 87.44 415 ASP A CA 1
ATOM 3250 C C . ASP A 1 415 ? -39.188 18.516 32.188 1 87.44 415 ASP A C 1
ATOM 3252 O O . ASP A 1 415 ? -39.281 18.031 33.312 1 87.44 415 ASP A O 1
ATOM 3256 N N . ALA A 1 416 ? -39.562 17.891 31.031 1 78.5 416 ALA A N 1
ATOM 3257 C CA . ALA A 1 416 ? -40.062 16.516 31.031 1 78.5 416 ALA A CA 1
ATOM 3258 C C . ALA A 1 416 ? -38.938 15.531 30.734 1 78.5 416 ALA A C 1
ATOM 3260 O O . ALA A 1 416 ? -38.156 15.742 29.812 1 78.5 416 ALA A O 1
ATOM 3261 N N . LEU A 1 417 ? -38.406 14.852 31.672 1 64.69 417 LEU A N 1
ATOM 3262 C CA . LEU A 1 417 ? -37.312 13.883 31.547 1 64.69 417 LEU A CA 1
ATOM 3263 C C . LEU A 1 417 ? -37.781 12.68 30.719 1 64.69 417 LEU A C 1
ATOM 3265 O O . LEU A 1 417 ? -38.656 11.938 31.125 1 64.69 417 LEU A O 1
ATOM 3269 N N . VAL A 1 418 ? -37.219 12.445 29.578 1 74.19 418 VAL A N 1
ATOM 3270 C CA . VAL A 1 418 ? -37.656 11.266 28.844 1 74.19 418 VAL A CA 1
ATOM 3271 C C . VAL A 1 418 ? -36.625 10.141 29 1 74.19 418 VAL A C 1
ATOM 3273 O O . VAL A 1 418 ? -36.969 8.969 28.812 1 74.19 418 VAL A O 1
ATOM 3276 N N . GLY A 1 419 ? -35.438 10.328 29.516 1 81.75 419 GLY A N 1
ATOM 3277 C CA . GLY A 1 419 ? -34.375 9.344 29.75 1 81.75 419 GLY A CA 1
ATOM 3278 C C . GLY A 1 419 ? -33.844 8.719 28.469 1 81.75 419 GLY A C 1
ATOM 3279 O O . GLY A 1 419 ? -32.938 9.258 27.844 1 81.75 419 GLY A O 1
ATOM 3280 N N . GLN A 1 420 ? -34.438 7.625 28.156 1 79.38 420 GLN A N 1
ATOM 3281 C CA . GLN A 1 420 ? -33.969 6.848 27.016 1 79.38 420 GLN A CA 1
ATOM 3282 C C . GLN A 1 420 ? -34.5 7.438 25.703 1 79.38 420 GLN A C 1
ATOM 3284 O O . GLN A 1 420 ? -33.781 7.457 24.703 1 79.38 420 GLN A O 1
ATOM 3289 N N . GLY A 1 421 ? -35.656 7.953 25.672 1 86.38 421 GLY A N 1
ATOM 3290 C CA . GLY A 1 421 ? -36.312 8.305 24.422 1 86.38 421 GLY A CA 1
ATOM 3291 C C . GLY A 1 421 ? -36.594 7.105 23.547 1 86.38 421 GLY A C 1
ATOM 3292 O O . GLY A 1 421 ? -37.219 6.133 24.016 1 86.38 421 GLY A O 1
ATOM 3293 N N . GLN A 1 422 ? -36.156 7.16 22.297 1 82.94 422 GLN A N 1
ATOM 3294 C CA . GLN A 1 422 ? -36.312 6.039 21.375 1 82.94 422 GLN A CA 1
ATOM 3295 C C . GLN A 1 422 ? -35.406 4.871 21.766 1 82.94 422 GLN A C 1
ATOM 3297 O O . GLN A 1 422 ? -34.312 5.078 22.25 1 82.94 422 GLN A O 1
ATOM 3302 N N . THR A 1 423 ? -35.875 3.668 21.469 1 85.44 423 THR A N 1
ATOM 3303 C CA . THR A 1 423 ? -35.156 2.482 21.938 1 85.44 423 THR A CA 1
ATOM 3304 C C . THR A 1 423 ? -34.5 1.769 20.766 1 85.44 423 THR A C 1
ATOM 3306 O O . THR A 1 423 ? -35 1.79 19.641 1 85.44 423 THR A O 1
ATOM 3309 N N . GLY A 1 424 ? -33.312 1.195 21.078 1 90.06 424 GLY A N 1
ATOM 3310 C CA . GLY A 1 424 ? -32.656 0.313 20.125 1 90.06 424 GLY A CA 1
ATOM 3311 C C . GLY A 1 424 ? -31.828 1.056 19.109 1 90.06 424 GLY A C 1
ATOM 3312 O O . GLY A 1 424 ? -31.734 2.285 19.141 1 90.06 424 GLY A O 1
ATOM 3313 N N . PRO A 1 425 ? -31.156 0.304 18.188 1 94.69 425 PRO A N 1
ATOM 3314 C CA . PRO A 1 425 ? -30.359 0.913 17.125 1 94.69 425 PRO A CA 1
ATOM 3315 C C . PRO A 1 425 ? -31.219 1.645 16.094 1 94.69 425 PRO A C 1
ATOM 3317 O O . PRO A 1 425 ? -32.375 1.291 15.883 1 94.69 425 PRO A O 1
ATOM 3320 N N . SER A 1 426 ? -30.688 2.703 15.539 1 97 426 SER A N 1
ATOM 3321 C CA . SER A 1 426 ? -31.422 3.443 14.531 1 97 426 SER A CA 1
ATOM 3322 C C . SER A 1 426 ? -31.703 2.58 13.305 1 97 426 SER A C 1
ATOM 3324 O O . SER A 1 426 ? -30.953 1.647 13.016 1 97 426 SER A O 1
ATOM 3326 N N . PRO A 1 427 ? -32.781 2.814 12.555 1 93.25 427 PRO A N 1
ATOM 3327 C CA . PRO A 1 427 ? -33.062 2.102 11.312 1 93.25 427 PRO A CA 1
ATOM 3328 C C . PRO A 1 427 ? -32.062 2.416 10.211 1 93.25 427 PRO A C 1
ATOM 3330 O O . PRO A 1 427 ? -31.375 3.434 10.273 1 93.25 427 PRO A O 1
ATOM 3333 N N . PRO A 1 428 ? -31.969 1.519 9.164 1 89.94 428 PRO A N 1
ATOM 3334 C CA . PRO A 1 428 ? -31.078 1.801 8.039 1 89.94 428 PRO A CA 1
ATOM 3335 C C . PRO A 1 428 ? -31.359 3.16 7.398 1 89.94 428 PRO A C 1
ATOM 3337 O O . PRO A 1 428 ? -32.5 3.527 7.184 1 89.94 428 PRO A O 1
ATOM 3340 N N . GLY A 1 429 ? -30.328 3.928 7.195 1 93.81 429 GLY A N 1
ATOM 3341 C CA . GLY A 1 429 ? -30.438 5.207 6.512 1 93.81 429 GLY A CA 1
ATOM 3342 C C . GLY A 1 429 ? -30.719 6.363 7.453 1 93.81 429 GLY A C 1
ATOM 3343 O O . GLY A 1 429 ? -30.797 7.516 7.023 1 93.81 429 GLY A O 1
ATOM 3344 N N . THR A 1 430 ? -30.875 6.043 8.75 1 96.88 430 THR A N 1
ATOM 3345 C CA . THR A 1 430 ? -31.141 7.102 9.719 1 96.88 430 THR A CA 1
ATOM 3346 C C . THR A 1 430 ? -30.234 6.965 10.938 1 96.88 430 THR A C 1
ATOM 3348 O O . THR A 1 430 ? -29.562 5.945 11.109 1 96.88 430 THR A O 1
ATOM 3351 N N . THR A 1 431 ? -30.188 7.984 11.75 1 98.25 431 THR A N 1
ATOM 3352 C CA . THR A 1 431 ? -29.422 7.977 12.992 1 98.25 431 THR A CA 1
ATOM 3353 C C . THR A 1 431 ? -30.25 8.555 14.141 1 98.25 431 THR A C 1
ATOM 3355 O O . THR A 1 431 ? -31.453 8.742 14.008 1 98.25 431 THR A O 1
ATOM 3358 N N . TRP A 1 432 ? -29.609 8.68 15.352 1 98 432 TRP A N 1
ATOM 3359 C CA . TRP A 1 432 ? -30.203 9.312 16.531 1 98 432 TRP A CA 1
ATOM 3360 C C . TRP A 1 432 ? -29.469 10.609 16.875 1 98 432 TRP A C 1
ATOM 3362 O O . TRP A 1 432 ? -28.25 10.688 16.75 1 98 432 TRP A O 1
ATOM 3372 N N . ASN A 1 433 ? -30.25 11.602 17.25 1 97.94 433 ASN A N 1
ATOM 3373 C CA . ASN A 1 433 ? -29.719 12.68 18.062 1 97.94 433 ASN A CA 1
ATOM 3374 C C . ASN A 1 433 ? -29.766 12.344 19.562 1 97.94 433 ASN A C 1
ATOM 3376 O O . ASN A 1 433 ? -30.453 11.406 19.969 1 97.94 433 ASN A O 1
ATOM 3380 N N . GLY A 1 434 ? -29 13 20.281 1 97.75 434 GLY A N 1
ATOM 3381 C CA . GLY A 1 434 ? -29.062 12.93 21.734 1 97.75 434 GLY A CA 1
ATOM 3382 C C . GLY A 1 434 ? -28.906 14.289 22.391 1 97.75 434 GLY A C 1
ATOM 3383 O O . GLY A 1 434 ? -28.188 15.148 21.891 1 97.75 434 GLY A O 1
ATOM 3384 N N . ALA A 1 435 ? -29.609 14.469 23.531 1 97.38 435 ALA A N 1
ATOM 3385 C CA . ALA A 1 435 ? -29.516 15.727 24.266 1 97.38 435 ALA A CA 1
ATOM 3386 C C . ALA A 1 435 ? -29.391 15.469 25.766 1 97.38 435 ALA A C 1
ATOM 3388 O O . ALA A 1 435 ? -29.984 14.523 26.297 1 97.38 435 ALA A O 1
ATOM 3389 N N . LEU A 1 436 ? -28.594 16.234 26.406 1 96.88 436 LEU A N 1
ATOM 3390 C CA . LEU A 1 436 ? -28.516 16.281 27.859 1 96.88 436 LEU A CA 1
ATOM 3391 C C . LEU A 1 436 ? -28.688 17.703 28.375 1 96.88 436 LEU A C 1
ATOM 3393 O O . LEU A 1 436 ? -28.406 18.672 27.656 1 96.88 436 LEU A O 1
ATOM 3397 N N . TRP A 1 437 ? -29.203 17.859 29.578 1 95 437 TRP A N 1
ATOM 3398 C CA . TRP A 1 437 ? -29.203 19.203 30.172 1 95 437 TRP A CA 1
ATOM 3399 C C . TRP A 1 437 ? -28.969 19.125 31.672 1 95 437 TRP A C 1
ATOM 3401 O O . TRP A 1 437 ? -29.297 18.109 32.312 1 95 437 TRP A O 1
ATOM 3411 N N . CYS A 1 438 ? -28.312 20.062 32.094 1 96.44 438 CYS A N 1
ATOM 3412 C CA . CYS A 1 438 ? -27.953 20.281 33.5 1 96.44 438 CYS A CA 1
ATOM 3413 C C . CYS A 1 438 ? -28.703 21.469 34.094 1 96.44 438 CYS A C 1
ATOM 3415 O O . CYS A 1 438 ? -28.656 22.562 33.531 1 96.44 438 CYS A O 1
ATOM 3417 N N . THR A 1 439 ? -29.438 21.25 35.219 1 96.38 439 THR A N 1
ATOM 3418 C CA . THR A 1 439 ? -30.219 22.297 35.844 1 96.38 439 THR A CA 1
ATOM 3419 C C . THR A 1 439 ? -29.594 22.688 37.188 1 96.38 439 THR A C 1
ATOM 3421 O O . THR A 1 439 ? -29.312 21.844 38.031 1 96.38 439 THR A O 1
ATOM 3424 N N . ARG A 1 440 ? -29.422 23.984 37.312 1 97 440 ARG A N 1
ATOM 3425 C CA . ARG A 1 440 ? -28.844 24.562 38.531 1 97 440 ARG A CA 1
ATOM 3426 C C . ARG A 1 440 ? -29.641 25.781 39 1 97 440 ARG A C 1
ATOM 3428 O O . ARG A 1 440 ? -30.125 26.562 38.188 1 97 440 ARG A O 1
ATOM 3435 N N . THR A 1 441 ? -29.781 25.891 40.281 1 96.44 441 THR A N 1
ATOM 3436 C CA . THR A 1 441 ? -30.453 27.062 40.844 1 96.44 441 THR A CA 1
ATOM 3437 C C . THR A 1 441 ? -29.453 28.188 41.125 1 96.44 441 THR A C 1
ATOM 3439 O O . THR A 1 441 ? -28.469 27.969 41.812 1 96.44 441 THR A O 1
ATOM 3442 N N . LEU A 1 442 ? -29.75 29.375 40.562 1 97.31 442 LEU A N 1
ATOM 3443 C CA . LEU A 1 442 ? -28.891 30.531 40.75 1 97.31 442 LEU A CA 1
ATOM 3444 C C . LEU A 1 442 ? -29.562 31.578 41.625 1 97.31 442 LEU A C 1
ATOM 3446 O O . LEU A 1 442 ? -30.688 32 41.344 1 97.31 442 LEU A O 1
ATOM 3450 N N . GLN A 1 443 ? -28.844 32.031 42.688 1 96.31 443 GLN A N 1
ATOM 3451 C CA . GLN A 1 443 ? -29.328 33.094 43.531 1 96.31 443 GLN A CA 1
ATOM 3452 C C . GLN A 1 443 ? -29.234 34.438 42.812 1 96.31 443 GLN A C 1
ATOM 3454 O O . GLN A 1 443 ? -28.469 34.594 41.844 1 96.31 443 GLN A O 1
ATOM 3459 N N . PRO A 1 444 ? -30.031 35.375 43.25 1 95.44 444 PRO A N 1
ATOM 3460 C CA . PRO A 1 444 ? -29.922 36.688 42.656 1 95.44 444 PRO A CA 1
ATOM 3461 C C . PRO A 1 444 ? -28.5 37.25 42.656 1 95.44 444 PRO A C 1
ATOM 3463 O O . PRO A 1 444 ? -27.797 37.094 43.656 1 95.44 444 PRO A O 1
ATOM 3466 N N . ASN A 1 445 ? -28.016 37.781 41.562 1 95.06 445 ASN A N 1
ATOM 3467 C CA . ASN A 1 445 ? -26.734 38.469 41.406 1 95.06 445 ASN A CA 1
ATOM 3468 C C . ASN A 1 445 ? -25.562 37.5 41.562 1 95.06 445 ASN A C 1
ATOM 3470 O O . ASN A 1 445 ? -24.5 37.875 42.062 1 95.06 445 ASN A O 1
ATOM 3474 N N . THR A 1 446 ? -25.797 36.281 41.219 1 96.75 446 THR A N 1
ATOM 3475 C CA . THR A 1 446 ? -24.719 35.312 41.219 1 96.75 446 THR A CA 1
ATOM 3476 C C . THR A 1 446 ? -24.484 34.75 39.844 1 96.75 446 THR A C 1
ATOM 3478 O O . THR A 1 446 ? -25.344 34.875 38.969 1 96.75 446 THR A O 1
ATOM 3481 N N . SER A 1 447 ? -23.281 34.25 39.656 1 97.69 447 SER A N 1
ATOM 3482 C CA . SER A 1 447 ? -22.906 33.594 38.375 1 97.69 447 SER A CA 1
ATOM 3483 C C . SER A 1 447 ? -22.5 32.156 38.594 1 97.69 447 SER A C 1
ATOM 3485 O O . SER A 1 447 ? -21.922 31.812 39.656 1 97.69 447 SER A O 1
ATOM 3487 N N . GLU A 1 448 ? -22.828 31.297 37.75 1 97.06 448 GLU A N 1
ATOM 3488 C CA . GLU A 1 448 ? -22.391 29.906 37.719 1 97.06 448 GLU A CA 1
ATOM 3489 C C . GLU A 1 448 ? -21.844 29.531 36.312 1 97.06 448 GLU A C 1
ATOM 3491 O O . GLU A 1 448 ? -22.234 30.141 35.312 1 97.06 448 GLU A O 1
ATOM 3496 N N . ILE A 1 449 ? -20.906 28.516 36.344 1 97.94 449 ILE A N 1
ATOM 3497 C CA . ILE A 1 449 ? -20.312 28.062 35.094 1 97.94 449 ILE A CA 1
ATOM 3498 C C . ILE A 1 449 ? -20.781 26.656 34.781 1 97.94 449 ILE A C 1
ATOM 3500 O O . ILE A 1 449 ? -20.75 25.781 35.656 1 97.94 449 ILE A O 1
ATOM 3504 N N . PHE A 1 450 ? -21.344 26.391 33.656 1 98.38 450 PHE A N 1
ATOM 3505 C CA . PHE A 1 450 ? -21.641 25.078 33.094 1 98.38 450 PHE A CA 1
ATOM 3506 C C . PHE A 1 450 ? -20.594 24.672 32.062 1 98.38 450 PHE A C 1
ATOM 3508 O O . PHE A 1 450 ? -20.453 25.312 31.016 1 98.38 450 PHE A O 1
ATOM 3515 N N . THR A 1 451 ? -19.797 23.609 32.312 1 98.5 451 THR A N 1
ATOM 3516 C CA . THR A 1 451 ? -18.734 23.172 31.422 1 98.5 451 THR A CA 1
ATOM 3517 C C . THR A 1 451 ? -19.156 21.938 30.625 1 98.5 451 THR A C 1
ATOM 3519 O O . THR A 1 451 ? -19.484 20.906 31.203 1 98.5 451 THR A O 1
ATOM 3522 N N . PHE A 1 452 ? -19.156 22.047 29.297 1 98.69 452 PHE A N 1
ATOM 3523 C CA . PHE A 1 452 ? -19.469 20.938 28.406 1 98.69 452 PHE A CA 1
ATOM 3524 C C . PHE A 1 452 ? -18.234 20.516 27.609 1 98.69 452 PHE A C 1
ATOM 3526 O O . PHE A 1 452 ? -17.375 21.344 27.312 1 98.69 452 PHE A O 1
ATOM 3533 N N . PHE A 1 453 ? -18.094 19.172 27.359 1 98.56 453 PHE A N 1
ATOM 3534 C CA . PHE A 1 453 ? -17.109 18.641 26.422 1 98.56 453 PHE A CA 1
ATOM 3535 C C . PHE A 1 453 ? -17.797 18.047 25.188 1 98.56 453 PHE A C 1
ATOM 3537 O O . PHE A 1 453 ? -18.781 17.312 25.312 1 98.56 453 PHE A O 1
ATOM 3544 N N . LEU A 1 454 ? -17.391 18.469 24.047 1 98.75 454 LEU A N 1
ATOM 3545 C CA . LEU A 1 454 ? -17.672 17.766 22.797 1 98.75 454 LEU A CA 1
ATOM 3546 C C . LEU A 1 454 ? -16.422 17.062 22.281 1 98.75 454 LEU A C 1
ATOM 3548 O O . LEU A 1 454 ? -15.438 17.719 21.922 1 98.75 454 LEU A O 1
ATOM 3552 N N . ALA A 1 455 ? -16.406 15.727 22.219 1 98.62 455 ALA A N 1
ATOM 3553 C CA . ALA A 1 455 ? -15.219 14.945 21.875 1 98.62 455 ALA A CA 1
ATOM 3554 C C . ALA A 1 455 ? -15.508 13.984 20.719 1 98.62 455 ALA A C 1
ATOM 3556 O O . ALA A 1 455 ? -16.672 13.711 20.406 1 98.62 455 ALA A O 1
ATOM 3557 N N . TRP A 1 456 ? -14.453 13.508 20.094 1 98.75 456 TRP A N 1
ATOM 3558 C CA . TRP A 1 456 ? -14.602 12.516 19.031 1 98.75 456 TRP A CA 1
ATOM 3559 C C . TRP A 1 456 ? -13.406 11.57 19 1 98.75 456 TRP A C 1
ATOM 3561 O O . TRP A 1 456 ? -12.359 11.859 19.594 1 98.75 456 TRP A O 1
ATOM 3571 N N . HIS A 1 457 ? -13.555 10.453 18.391 1 98.44 457 HIS A N 1
ATOM 3572 C CA . HIS A 1 457 ? -12.531 9.43 18.203 1 98.44 457 HIS A CA 1
ATOM 3573 C C . HIS A 1 457 ? -12.789 8.602 16.953 1 98.44 457 HIS A C 1
ATOM 3575 O O . HIS A 1 457 ? -13.578 7.652 16.984 1 98.44 457 HIS A O 1
ATOM 3581 N N . PHE A 1 458 ? -12.125 8.922 15.891 1 97.88 458 PHE A N 1
ATOM 3582 C CA . PHE A 1 458 ? -12.156 8.219 14.617 1 97.88 458 PHE A CA 1
ATOM 3583 C C . PHE A 1 458 ? -10.773 7.711 14.242 1 97.88 458 PHE A C 1
ATOM 3585 O O . PHE A 1 458 ? -10.055 8.359 13.477 1 97.88 458 PHE A O 1
ATOM 3592 N N . PRO A 1 459 ? -10.359 6.504 14.641 1 95.88 459 PRO A N 1
ATOM 3593 C CA . PRO A 1 459 ? -8.961 6.059 14.586 1 95.88 459 PRO A CA 1
ATOM 3594 C C . PRO A 1 459 ? -8.539 5.625 13.188 1 95.88 459 PRO A C 1
ATOM 3596 O O . PRO A 1 459 ? -7.348 5.602 12.875 1 95.88 459 PRO A O 1
ATOM 3599 N N . HIS A 1 460 ? -9.539 5.246 12.305 1 94.94 460 HIS A N 1
ATOM 3600 C CA . HIS A 1 460 ? -9.18 4.629 11.031 1 94.94 460 HIS A CA 1
ATOM 3601 C C . HIS A 1 460 ? -9.234 5.645 9.891 1 94.94 460 HIS A C 1
ATOM 3603 O O . HIS A 1 460 ? -10.25 5.754 9.203 1 94.94 460 HIS A O 1
ATOM 3609 N N . ARG A 1 461 ? -8.117 6.305 9.656 1 96.19 461 ARG A N 1
ATOM 3610 C CA . ARG A 1 461 ? -7.973 7.234 8.539 1 96.19 461 ARG A CA 1
ATOM 3611 C C . ARG A 1 461 ? -7.215 6.59 7.387 1 96.19 461 ARG A C 1
ATOM 3613 O O . ARG A 1 461 ? -6.199 5.922 7.598 1 96.19 461 ARG A O 1
ATOM 3620 N N . TYR A 1 462 ? -7.719 6.734 6.184 1 93.75 462 TYR A N 1
ATOM 3621 C CA . TYR A 1 462 ? -7.105 6.184 4.98 1 93.75 462 TYR A CA 1
ATOM 3622 C C . TYR A 1 462 ? -6.812 7.281 3.963 1 93.75 462 TYR A C 1
ATOM 3624 O O . TYR A 1 462 ? -7.426 8.352 4.004 1 93.75 462 TYR A O 1
ATOM 3632 N N . VAL A 1 463 ? -5.84 7.008 3.072 1 93.44 463 VAL A N 1
ATOM 3633 C CA . VAL A 1 463 ? -5.559 7.941 1.985 1 93.44 463 VAL A CA 1
ATOM 3634 C C . VAL A 1 463 ? -6.789 8.086 1.096 1 93.44 463 VAL A C 1
ATOM 3636 O O . VAL A 1 463 ? -7.371 7.09 0.66 1 93.44 463 VAL A O 1
ATOM 3639 N N . ASP A 1 464 ? -7.191 9.305 0.893 1 90.12 464 ASP A N 1
ATOM 3640 C CA . ASP A 1 464 ? -8.375 9.539 0.074 1 90.12 464 ASP A CA 1
ATOM 3641 C C . ASP A 1 464 ? -8.094 10.555 -1.028 1 90.12 464 ASP A C 1
ATOM 3643 O O . ASP A 1 464 ? -9.016 11.188 -1.551 1 90.12 464 ASP A O 1
ATOM 3647 N N . TRP A 1 465 ? -6.828 10.867 -1.273 1 88.81 465 TRP A N 1
ATOM 3648 C CA . TRP A 1 465 ? -6.426 11.773 -2.34 1 88.81 465 TRP A CA 1
ATOM 3649 C C . TRP A 1 465 ? -5.531 11.07 -3.352 1 88.81 465 TRP A C 1
ATOM 3651 O O . TRP A 1 465 ? -5.004 9.984 -3.074 1 88.81 465 TRP A O 1
ATOM 3661 N N . ASN A 1 466 ? -5.391 11.617 -4.527 1 81.69 466 ASN A N 1
ATOM 3662 C CA . ASN A 1 466 ? -4.5 11.07 -5.547 1 81.69 466 ASN A CA 1
ATOM 3663 C C . ASN A 1 466 ? -3.041 11.414 -5.25 1 81.69 466 ASN A C 1
ATOM 3665 O O . ASN A 1 466 ? -2.729 12.523 -4.832 1 81.69 466 ASN A O 1
ATOM 3669 N N . GLN A 1 467 ? -2.232 10.477 -5.273 1 81.81 467 GLN A N 1
ATOM 3670 C CA . GLN A 1 467 ? -0.809 10.711 -5.051 1 81.81 467 GLN A CA 1
ATOM 3671 C C . GLN A 1 467 ? -0.016 10.539 -6.344 1 81.81 467 GLN A C 1
ATOM 3673 O O . GLN A 1 467 ? -0.163 9.539 -7.043 1 81.81 467 GLN A O 1
ATOM 3678 N N . PRO A 1 468 ? 0.707 11.609 -6.656 1 61.03 468 PRO A N 1
ATOM 3679 C CA . PRO A 1 468 ? 1.426 11.672 -7.93 1 61.03 468 PRO A CA 1
ATOM 3680 C C . PRO A 1 468 ? 2.307 10.453 -8.172 1 61.03 468 PRO A C 1
ATOM 3682 O O . PRO A 1 468 ? 2.945 9.953 -7.238 1 61.03 468 PRO A O 1
ATOM 3685 N N . GLY A 1 469 ? 2.559 10.094 -9.406 1 57.19 469 GLY A N 1
ATOM 3686 C CA . GLY A 1 469 ? 3.369 8.961 -9.828 1 57.19 469 GLY A CA 1
ATOM 3687 C C . GLY A 1 469 ? 2.709 7.621 -9.555 1 57.19 469 GLY A C 1
ATOM 3688 O O . GLY A 1 469 ? 3.074 6.609 -10.156 1 57.19 469 GLY A O 1
ATOM 3689 N N . LEU A 1 470 ? 1.987 7.742 -8.422 1 58.62 470 LEU A N 1
ATOM 3690 C CA . LEU A 1 470 ? 1.271 6.508 -8.117 1 58.62 470 LEU A CA 1
ATOM 3691 C C . LEU A 1 470 ? -0.033 6.43 -8.906 1 58.62 470 LEU A C 1
ATOM 3693 O O . LEU A 1 470 ? -1 7.125 -8.586 1 58.62 470 LEU A O 1
ATOM 3697 N N . GLU A 1 471 ? 0.251 6.703 -10.148 1 50.06 471 GLU A N 1
ATOM 3698 C CA . GLU A 1 471 ? -0.983 6.598 -10.922 1 50.06 471 GLU A CA 1
ATOM 3699 C C . GLU A 1 471 ? -2.096 5.957 -10.094 1 50.06 471 GLU A C 1
ATOM 3701 O O . GLU A 1 471 ? -2.928 6.656 -9.516 1 50.06 471 GLU A O 1
ATOM 3706 N N . TYR A 1 472 ? -2.549 4.719 -10.492 1 49.38 472 TYR A N 1
ATOM 3707 C CA . TYR A 1 472 ? -3.85 4.113 -10.234 1 49.38 472 TYR A CA 1
ATOM 3708 C C . TYR A 1 472 ? -3.939 3.609 -8.797 1 49.38 472 TYR A C 1
ATOM 3710 O O . TYR A 1 472 ? -3.26 2.648 -8.43 1 49.38 472 TYR A O 1
ATOM 3718 N N . SER A 1 473 ? -3.861 4.625 -7.902 1 56 473 SER A N 1
ATOM 3719 C CA . SER A 1 473 ? -4.375 4.016 -6.68 1 56 473 SER A CA 1
ATOM 3720 C C . SER A 1 473 ? -5.488 3.02 -6.98 1 56 473 SER A C 1
ATOM 3722 O O . SER A 1 473 ? -6.527 3.389 -7.531 1 56 473 SER A O 1
ATOM 3724 N N . ASN A 1 474 ? -5.07 1.908 -7.156 1 67.06 474 ASN A N 1
ATOM 3725 C CA . ASN A 1 474 ? -6.094 0.876 -7.266 1 67.06 474 ASN A CA 1
ATOM 3726 C C . ASN A 1 474 ? -7.18 1.052 -6.207 1 67.06 474 ASN A C 1
ATOM 3728 O O . ASN A 1 474 ? -6.906 0.979 -5.008 1 67.06 474 ASN A O 1
ATOM 3732 N N . PRO A 1 475 ? -8.328 1.615 -6.664 1 78 475 PRO A N 1
ATOM 3733 C CA . PRO A 1 475 ? -9.422 1.853 -5.723 1 78 475 PRO A CA 1
ATOM 3734 C C . PRO A 1 475 ? -9.727 0.635 -4.852 1 78 475 PRO A C 1
ATOM 3736 O O . PRO A 1 475 ? -10.453 0.745 -3.861 1 78 475 PRO A O 1
ATOM 3739 N N . ASN A 1 476 ? -9.102 -0.454 -5.219 1 86.81 476 ASN A N 1
ATOM 3740 C CA . ASN A 1 476 ? -9.359 -1.663 -4.445 1 86.81 476 ASN A CA 1
ATOM 3741 C C . ASN A 1 476 ? -8.414 -1.781 -3.254 1 86.81 476 ASN A C 1
ATOM 3743 O O . ASN A 1 476 ? -8.617 -2.611 -2.369 1 86.81 476 ASN A O 1
ATOM 3747 N N . SER A 1 477 ? -7.414 -0.939 -3.227 1 89.44 477 SER A N 1
ATOM 3748 C CA . SER A 1 477 ? -6.5 -0.938 -2.09 1 89.44 477 SER A CA 1
ATOM 3749 C C . SER A 1 477 ? -6.914 0.096 -1.048 1 89.44 477 SER A C 1
ATOM 3751 O O . SER A 1 477 ? -7.562 1.091 -1.376 1 89.44 477 SER A O 1
ATOM 3753 N N . ALA A 1 478 ? -6.652 -0.138 0.19 1 90.56 478 ALA A N 1
ATOM 3754 C CA . ALA A 1 478 ? -6.836 0.796 1.298 1 90.56 478 ALA A CA 1
ATOM 3755 C C . ALA A 1 478 ? -5.516 1.061 2.016 1 90.56 478 ALA A C 1
ATOM 3757 O O . ALA A 1 478 ? -4.902 0.139 2.562 1 90.56 478 ALA A O 1
ATOM 3758 N N . PHE A 1 479 ? -5.059 2.279 1.99 1 91.81 479 PHE A N 1
ATOM 3759 C CA . PHE A 1 479 ? -3.791 2.66 2.602 1 91.81 479 PHE A CA 1
ATOM 3760 C C . PHE A 1 479 ? -4.023 3.379 3.926 1 91.81 479 PHE A C 1
ATOM 3762 O O . PHE A 1 479 ? -4.41 4.547 3.945 1 91.81 479 PHE A O 1
ATOM 3769 N N . PHE A 1 480 ? -3.738 2.713 5.012 1 94.56 480 PHE A N 1
ATOM 3770 C CA . PHE A 1 480 ? -3.971 3.211 6.363 1 94.56 480 PHE A CA 1
ATOM 3771 C C . PHE A 1 480 ? -2.906 4.227 6.758 1 94.56 480 PHE A C 1
ATOM 3773 O O . PHE A 1 480 ? -1.709 3.967 6.621 1 94.56 480 PHE A O 1
ATOM 3780 N N . ILE A 1 481 ? -3.391 5.41 7.246 1 95.88 481 ILE A N 1
ATOM 3781 C CA . ILE A 1 481 ? -2.447 6.387 7.777 1 95.88 481 ILE A CA 1
ATOM 3782 C C . ILE A 1 481 ? -2.814 6.727 9.219 1 95.88 481 ILE A C 1
ATOM 3784 O O . ILE A 1 481 ? -1.978 7.219 9.977 1 95.88 481 ILE A O 1
ATOM 3788 N N . GLY A 1 482 ? -4.074 6.566 9.656 1 96.25 482 GLY A N 1
ATOM 3789 C CA . GLY A 1 482 ? -4.535 6.699 11.031 1 96.25 482 GLY A CA 1
ATOM 3790 C C . GLY A 1 482 ? -4.391 8.109 11.57 1 96.25 482 GLY A C 1
ATOM 3791 O O . GLY A 1 482 ? -4.094 9.039 10.82 1 96.25 482 GLY A O 1
ATOM 3792 N N . ASN A 1 483 ? -4.672 8.32 12.891 1 97.75 483 ASN A N 1
ATOM 3793 C CA . ASN A 1 483 ? -4.527 9.555 13.656 1 97.75 483 ASN A CA 1
ATOM 3794 C C . ASN A 1 483 ? -3.666 9.336 14.898 1 97.75 483 ASN A C 1
ATOM 3796 O O . ASN A 1 483 ? -3.916 8.414 15.68 1 97.75 483 ASN A O 1
ATOM 3800 N N . GLN A 1 484 ? -2.73 10.164 15.086 1 97.94 484 GLN A N 1
ATOM 3801 C CA . GLN A 1 484 ? -1.802 10.016 16.203 1 97.94 484 GLN A CA 1
ATOM 3802 C C . GLN A 1 484 ? -2.537 10.047 17.531 1 97.94 484 GLN A C 1
ATOM 3804 O O . GLN A 1 484 ? -2.137 9.375 18.484 1 97.94 484 GLN A O 1
ATOM 3809 N N . TYR A 1 485 ? -3.633 10.852 17.656 1 98.06 485 TYR A N 1
ATOM 3810 C CA . TYR A 1 485 ? -4.312 10.961 18.953 1 98.06 485 TYR A CA 1
ATOM 3811 C C . TYR A 1 485 ? -4.863 9.609 19.391 1 98.06 485 TYR A C 1
ATOM 3813 O O . TYR A 1 485 ? -5.066 9.375 20.578 1 98.06 485 TYR A O 1
ATOM 3821 N N . SER A 1 486 ? -5.137 8.695 18.438 1 97.06 486 SER A N 1
ATOM 3822 C CA . SER A 1 486 ? -5.652 7.371 18.781 1 97.06 486 SER A CA 1
ATOM 3823 C C . SER A 1 486 ? -4.57 6.512 19.422 1 97.06 486 SER A C 1
ATOM 3825 O O . SER A 1 486 ? -4.875 5.496 20.047 1 97.06 486 SER A O 1
ATOM 3827 N N . ASN A 1 487 ? -3.285 6.832 19.172 1 95.94 487 ASN A N 1
ATOM 3828 C CA . ASN A 1 487 ? -2.193 6.172 19.891 1 95.94 487 ASN A CA 1
ATOM 3829 C C . ASN A 1 487 ? -2.078 6.66 21.328 1 95.94 487 ASN A C 1
ATOM 3831 O O . ASN A 1 487 ? -1.591 5.938 22.188 1 95.94 487 ASN A O 1
ATOM 3835 N N . PHE A 1 488 ? -2.535 7.941 21.578 1 97.5 488 PHE A N 1
ATOM 3836 C CA . PHE A 1 488 ? -2.484 8.508 22.922 1 97.5 488 PHE A CA 1
ATOM 3837 C C . PHE A 1 488 ? -3.676 8.047 23.75 1 97.5 488 PHE A C 1
ATOM 3839 O O . PHE A 1 488 ? -3.531 7.742 24.938 1 97.5 488 PHE A O 1
ATOM 3846 N N . TRP A 1 489 ? -4.84 8.148 23.125 1 97.75 489 TRP A N 1
ATOM 3847 C CA . TRP A 1 489 ? -6.09 7.766 23.766 1 97.75 489 TRP A CA 1
ATOM 3848 C C . TRP A 1 489 ? -6.816 6.695 22.953 1 97.75 489 TRP A C 1
ATOM 3850 O O . TRP A 1 489 ? -7.203 6.938 21.812 1 97.75 489 TRP A O 1
ATOM 3860 N N . LYS A 1 490 ? -7.137 5.633 23.531 1 95.5 490 LYS A N 1
ATOM 3861 C CA . LYS A 1 490 ? -7.582 4.426 22.828 1 95.5 490 LYS A CA 1
ATOM 3862 C C . LYS A 1 490 ? -9.039 4.551 22.391 1 95.5 490 LYS A C 1
ATOM 3864 O O . LYS A 1 490 ? -9.469 3.869 21.453 1 95.5 490 LYS A O 1
ATOM 3869 N N . ASP A 1 491 ? -9.805 5.277 23.109 1 96 491 ASP A N 1
ATOM 3870 C CA . ASP A 1 491 ? -11.219 5.461 22.797 1 96 491 ASP A CA 1
ATOM 3871 C C . ASP A 1 491 ? -11.734 6.805 23.312 1 96 491 ASP A C 1
ATOM 3873 O O . ASP A 1 491 ? -10.969 7.586 23.891 1 96 491 ASP A O 1
ATOM 3877 N N . ILE A 1 492 ? -12.961 7.109 23.062 1 97.56 492 ILE A N 1
ATOM 3878 C CA . ILE A 1 492 ? -13.516 8.422 23.391 1 97.56 492 ILE A CA 1
ATOM 3879 C C . ILE A 1 492 ? -13.617 8.586 24.906 1 97.56 492 ILE A C 1
ATOM 3881 O O . ILE A 1 492 ? -13.484 9.688 25.422 1 97.56 492 ILE A O 1
ATOM 3885 N N . LYS A 1 493 ? -13.836 7.484 25.641 1 96.06 493 LYS A N 1
ATOM 3886 C CA . LYS A 1 493 ? -13.914 7.551 27.094 1 96.06 493 LYS A CA 1
ATOM 3887 C C . LYS A 1 493 ? -12.602 8.039 27.703 1 96.06 493 LYS A C 1
ATOM 3889 O O . LYS A 1 493 ? -12.594 8.836 28.641 1 96.06 493 LYS A O 1
ATOM 3894 N N . GLU A 1 494 ? -11.523 7.555 27.094 1 97.06 494 GLU A N 1
ATOM 3895 C CA . GLU A 1 494 ? -10.227 8.023 27.562 1 97.06 494 GLU A CA 1
ATOM 3896 C C . GLU A 1 494 ? -10.016 9.5 27.25 1 97.06 494 GLU A C 1
ATOM 3898 O O . GLU A 1 494 ? -9.43 10.234 28.031 1 97.06 494 GLU A O 1
ATOM 3903 N N . VAL A 1 495 ? -10.453 9.953 26.078 1 98.25 495 VAL A N 1
ATOM 3904 C CA . VAL A 1 495 ? -10.359 11.359 25.703 1 98.25 495 VAL A CA 1
ATOM 3905 C C . VAL A 1 495 ? -11.109 12.219 26.734 1 98.25 495 VAL A C 1
ATOM 3907 O O . VAL A 1 495 ? -10.562 13.195 27.25 1 98.25 495 VAL A O 1
ATOM 3910 N N . LEU A 1 496 ? -12.32 11.844 27.062 1 97.94 496 LEU A N 1
ATOM 3911 C CA . LEU A 1 496 ? -13.188 12.609 27.953 1 97.94 496 LEU A CA 1
ATOM 3912 C C . LEU A 1 496 ? -12.648 12.594 29.375 1 97.94 496 LEU A C 1
ATOM 3914 O O . LEU A 1 496 ? -12.594 13.633 30.047 1 97.94 496 LEU A O 1
ATOM 3918 N N . THR A 1 497 ? -12.258 11.414 29.797 1 96.81 497 THR A N 1
ATOM 3919 C CA . THR A 1 497 ? -11.727 11.289 31.141 1 96.81 497 THR A CA 1
ATOM 3920 C C . THR A 1 497 ? -10.445 12.094 31.312 1 96.81 497 THR A C 1
ATOM 3922 O O . THR A 1 497 ? -10.273 12.812 32.312 1 96.81 497 THR A O 1
ATOM 3925 N N . TYR A 1 498 ? -9.57 11.914 30.312 1 97.81 498 TYR A N 1
ATOM 3926 C CA . TYR A 1 498 ? -8.328 12.68 30.359 1 97.81 498 TYR A CA 1
ATOM 3927 C C . TYR A 1 498 ? -8.602 14.18 30.406 1 97.81 498 TYR A C 1
ATOM 3929 O O . TYR A 1 498 ? -7.961 14.906 31.156 1 97.81 498 TYR A O 1
ATOM 3937 N N . THR A 1 499 ? -9.531 14.68 29.625 1 98.25 499 THR A N 1
ATOM 3938 C CA . THR A 1 499 ? -9.883 16.094 29.578 1 98.25 499 THR A CA 1
ATOM 3939 C C . THR A 1 499 ? -10.414 16.562 30.938 1 98.25 499 THR A C 1
ATOM 3941 O O . THR A 1 499 ? -10 17.609 31.438 1 98.25 499 THR A O 1
ATOM 3944 N N . ALA A 1 500 ? -11.266 15.812 31.516 1 97.12 500 ALA A N 1
ATOM 3945 C CA . ALA A 1 500 ? -11.875 16.188 32.781 1 97.12 500 ALA A CA 1
ATOM 3946 C C . ALA A 1 500 ? -10.828 16.266 33.906 1 97.12 500 ALA A C 1
ATOM 3948 O O . ALA A 1 500 ? -10.812 17.219 34.688 1 97.12 500 ALA A O 1
ATOM 3949 N N . VAL A 1 501 ? -9.984 15.289 33.875 1 96.31 501 VAL A N 1
ATOM 3950 C CA . VAL A 1 501 ? -8.984 15.18 34.938 1 96.31 501 VAL A CA 1
ATOM 3951 C C . VAL A 1 501 ? -7.961 16.312 34.781 1 96.31 501 VAL A C 1
ATOM 3953 O O . VAL A 1 501 ? -7.477 16.844 35.781 1 96.31 501 VAL A O 1
ATOM 3956 N N . ASN A 1 502 ? -7.684 16.719 33.594 1 97.88 502 ASN A N 1
ATOM 3957 C CA . ASN A 1 502 ? -6.625 17.688 33.344 1 97.88 502 ASN A CA 1
ATOM 3958 C C . ASN A 1 502 ? -7.195 19.062 32.969 1 97.88 502 ASN A C 1
ATOM 3960 O O . ASN A 1 502 ? -6.469 19.922 32.5 1 97.88 502 ASN A O 1
ATOM 3964 N N . LEU A 1 503 ? -8.43 19.297 33.188 1 98.06 503 LEU A N 1
ATOM 3965 C CA . LEU A 1 503 ? -9.141 20.469 32.688 1 98.06 503 LEU A CA 1
ATOM 3966 C C . LEU A 1 503 ? -8.477 21.766 33.188 1 98.06 503 LEU A C 1
ATOM 3968 O O . LEU A 1 503 ? -8.312 22.703 32.406 1 98.06 503 LEU A O 1
ATOM 3972 N N . ASP A 1 504 ? -8.078 21.844 34.438 1 97.5 504 ASP A N 1
ATOM 3973 C CA . ASP A 1 504 ? -7.488 23.047 35 1 97.5 504 ASP A CA 1
ATOM 3974 C C . ASP A 1 504 ? -6.188 23.406 34.281 1 97.5 504 ASP A C 1
ATOM 3976 O O . ASP A 1 504 ? -5.988 24.562 33.875 1 97.5 504 ASP A O 1
ATOM 3980 N N . ASN A 1 505 ? -5.383 22.453 34.125 1 97.31 505 ASN A N 1
ATOM 3981 C CA . ASN A 1 505 ? -4.109 22.672 33.438 1 97.31 505 ASN A CA 1
ATOM 3982 C C . ASN A 1 505 ? -4.309 23.031 31.969 1 97.31 505 ASN A C 1
ATOM 3984 O O . ASN A 1 505 ? -3.672 23.938 31.453 1 97.31 505 ASN A O 1
ATOM 3988 N N . LEU A 1 506 ? -5.172 22.266 31.297 1 98.5 506 LEU A N 1
ATOM 3989 C CA . LEU A 1 506 ? -5.457 22.516 29.891 1 98.5 506 LEU A CA 1
ATOM 3990 C C . LEU A 1 506 ? -5.977 23.938 29.688 1 98.5 506 LEU A C 1
ATOM 3992 O O . LEU A 1 506 ? -5.555 24.625 28.766 1 98.5 506 LEU A O 1
ATOM 3996 N N . THR A 1 507 ? -6.84 24.359 30.562 1 98.44 507 THR A N 1
ATOM 3997 C CA . THR A 1 507 ? -7.441 25.688 30.5 1 98.44 507 THR A CA 1
ATOM 3998 C C . THR A 1 507 ? -6.41 26.766 30.812 1 98.44 507 THR A C 1
ATOM 4000 O O . THR A 1 507 ? -6.285 27.75 30.078 1 98.44 507 THR A O 1
ATOM 4003 N N . SER A 1 508 ? -5.672 26.562 31.859 1 98.12 508 SER A N 1
ATOM 4004 C CA . SER A 1 508 ? -4.719 27.562 32.344 1 98.12 508 SER A CA 1
ATOM 4005 C C . SER A 1 508 ? -3.633 27.812 31.297 1 98.12 508 SER A C 1
ATOM 4007 O O . SER A 1 508 ? -3.326 28.969 30.984 1 98.12 508 SER A O 1
ATOM 4009 N N . PHE A 1 509 ? -3.104 26.781 30.734 1 98.06 509 PHE A N 1
ATOM 4010 C CA . PHE A 1 509 ? -2.021 26.953 29.766 1 98.06 509 PHE A CA 1
ATOM 4011 C C . PHE A 1 509 ? -2.549 27.531 28.453 1 98.06 509 PHE A C 1
ATOM 4013 O O . PHE A 1 509 ? -1.873 28.328 27.812 1 98.06 509 PHE A O 1
ATOM 4020 N N . THR A 1 510 ? -3.744 27.156 28.047 1 98.69 510 THR A N 1
ATOM 4021 C CA . THR A 1 510 ? -4.328 27.703 26.828 1 98.69 510 THR A CA 1
ATOM 4022 C C . THR A 1 510 ? -4.586 29.203 27 1 98.69 510 THR A C 1
ATOM 4024 O O . THR A 1 510 ? -4.281 29.984 26.094 1 98.69 510 THR A O 1
ATOM 4027 N N . ARG A 1 511 ? -5.117 29.609 28.141 1 98.5 511 ARG A N 1
ATOM 4028 C CA . ARG A 1 511 ? -5.379 31.016 28.422 1 98.5 511 ARG A CA 1
ATOM 4029 C C . ARG A 1 511 ? -4.078 31.797 28.531 1 98.5 511 ARG A C 1
ATOM 4031 O O . ARG A 1 511 ? -3.982 32.938 28.031 1 98.5 511 ARG A O 1
ATOM 4038 N N . SER A 1 512 ? -3.135 31.156 29.172 1 98.19 512 SER A N 1
ATOM 4039 C CA . SER A 1 512 ? -1.842 31.828 29.297 1 98.19 512 SER A CA 1
ATOM 4040 C C . SER A 1 512 ? -1.212 32.062 27.938 1 98.19 512 SER A C 1
ATOM 4042 O O . SER A 1 512 ? -0.576 33.125 27.719 1 98.19 512 SER A O 1
ATOM 4044 N N . PHE A 1 513 ? -1.307 31.141 27.078 1 98.25 513 PHE A N 1
ATOM 4045 C CA . PHE A 1 513 ? -0.788 31.312 25.734 1 98.25 513 PHE A CA 1
ATOM 4046 C C . PHE A 1 513 ? -1.485 32.469 25.031 1 98.25 513 PHE A C 1
ATOM 4048 O O . PHE A 1 513 ? -0.828 33.375 24.484 1 98.25 513 PHE A O 1
ATOM 4055 N N . ARG A 1 514 ? -2.826 32.438 25.047 1 98.44 514 ARG A N 1
ATOM 4056 C CA . ARG A 1 514 ? -3.604 33.531 24.469 1 98.44 514 ARG A CA 1
ATOM 4057 C C . ARG A 1 514 ? -3.164 34.875 25.047 1 98.44 514 ARG A C 1
ATOM 4059 O O . ARG A 1 514 ? -2.836 35.781 24.297 1 98.44 514 ARG A O 1
ATOM 4066 N N . ASP A 1 515 ? -3.109 34.969 26.344 1 98.19 515 ASP A N 1
ATOM 4067 C CA . ASP A 1 515 ? -2.816 36.219 27.031 1 98.19 515 ASP A CA 1
ATOM 4068 C C . ASP A 1 515 ? -1.403 36.719 26.703 1 98.19 515 ASP A C 1
ATOM 4070 O O . ASP A 1 515 ? -1.171 37.906 26.562 1 98.19 515 ASP A O 1
ATOM 4074 N N . SER A 1 516 ? -0.524 35.781 26.609 1 98.19 516 SER A N 1
ATOM 4075 C CA . SER A 1 516 ? 0.857 36.156 26.312 1 98.19 516 SER A CA 1
ATOM 4076 C C . SER A 1 516 ? 0.975 36.812 24.953 1 98.19 516 SER A C 1
ATOM 4078 O O . SER A 1 516 ? 1.863 37.625 24.719 1 98.19 516 SER A O 1
ATOM 4080 N N . MET A 1 517 ? 0.116 36.469 24.062 1 98.5 517 MET A N 1
ATOM 4081 C CA . MET A 1 517 ? 0.149 37.062 22.719 1 98.5 517 MET A CA 1
ATOM 4082 C C . MET A 1 517 ? -0.646 38.344 22.672 1 98.5 517 MET A C 1
ATOM 4084 O O . MET A 1 517 ? -0.207 39.344 22.062 1 98.5 517 MET A O 1
ATOM 4088 N N . PHE A 1 518 ? -1.763 38.375 23.297 1 98.25 518 PHE A N 1
ATOM 4089 C CA . PHE A 1 518 ? -2.719 39.469 23.062 1 98.25 518 PHE A CA 1
ATOM 4090 C C . PHE A 1 518 ? -2.523 40.594 24.078 1 98.25 518 PHE A C 1
ATOM 4092 O O . PHE A 1 518 ? -2.887 41.719 23.828 1 98.25 518 PHE A O 1
ATOM 4099 N N . GLU A 1 519 ? -2.061 40.281 25.312 1 97.31 519 GLU A N 1
ATOM 4100 C CA . GLU A 1 519 ? -1.716 41.312 26.266 1 97.31 519 GLU A CA 1
ATOM 4101 C C . GLU A 1 519 ? -0.364 41.938 25.922 1 97.31 519 GLU A C 1
ATOM 4103 O O . GLU A 1 519 ? 0.601 41.781 26.688 1 97.31 519 GLU A O 1
ATOM 4108 N N . ALA A 1 520 ? -0.349 42.719 24.938 1 97.5 520 ALA A N 1
ATOM 4109 C CA . ALA A 1 520 ? 0.887 43.281 24.375 1 97.5 520 ALA A CA 1
ATOM 4110 C C . ALA A 1 520 ? 0.705 44.75 23.984 1 97.5 520 ALA A C 1
ATOM 4112 O O . ALA A 1 520 ? -0.419 45.188 23.75 1 97.5 520 ALA A O 1
ATOM 4113 N N . THR A 1 521 ? 1.743 45.438 23.984 1 97.44 521 THR A N 1
ATOM 4114 C CA . THR A 1 521 ? 1.75 46.812 23.484 1 97.44 521 THR A CA 1
ATOM 4115 C C . THR A 1 521 ? 2.146 46.844 22.016 1 97.44 521 THR A C 1
ATOM 4117 O O . THR A 1 521 ? 3.057 47.594 21.625 1 97.44 521 THR A O 1
ATOM 4120 N N . LEU A 1 522 ? 1.61 46.031 21.234 1 97.69 522 LEU A N 1
ATOM 4121 C CA . LEU A 1 522 ? 1.8 45.938 19.797 1 97.69 522 LEU A CA 1
ATOM 4122 C C . LEU A 1 522 ? 0.534 46.344 19.047 1 97.69 522 LEU A C 1
ATOM 4124 O O . LEU A 1 522 ? -0.564 46.281 19.594 1 97.69 522 LEU A O 1
ATOM 4128 N N . PRO A 1 523 ? 0.715 46.812 17.812 1 97.06 523 PRO A N 1
ATOM 4129 C CA . PRO A 1 523 ? -0.488 47.094 17.016 1 97.06 523 PRO A CA 1
ATOM 4130 C C . PRO A 1 523 ? -1.369 45.844 16.859 1 97.06 523 PRO A C 1
ATOM 4132 O O . PRO A 1 523 ? -0.858 44.719 16.688 1 97.06 523 PRO A O 1
ATOM 4135 N N . TRP A 1 524 ? -2.691 46 16.953 1 97.06 524 TRP A N 1
ATOM 4136 C CA . TRP A 1 524 ? -3.625 44.875 16.922 1 97.06 524 TRP A CA 1
ATOM 4137 C C . TRP A 1 524 ? -3.51 44.125 15.617 1 97.06 524 TRP A C 1
ATOM 4139 O O . TRP A 1 524 ? -3.717 42.906 15.578 1 97.06 524 TRP A O 1
ATOM 4149 N N . GLN A 1 525 ? -3.123 44.875 14.492 1 97.31 525 GLN A N 1
ATOM 4150 C CA . GLN A 1 525 ? -2.973 44.219 13.188 1 97.31 525 GLN A CA 1
ATOM 4151 C C . GLN A 1 525 ? -1.896 43.125 13.234 1 97.31 525 GLN A C 1
ATOM 4153 O O . GLN A 1 525 ? -2.053 42.062 12.633 1 97.31 525 GLN A O 1
ATOM 4158 N N . LEU A 1 526 ? -0.854 43.438 13.914 1 98.12 526 LEU A N 1
ATOM 4159 C CA . LEU A 1 526 ? 0.263 42.531 14.039 1 98.12 526 LEU A CA 1
ATOM 4160 C C . LEU A 1 526 ? -0.126 41.312 14.883 1 98.12 526 LEU A C 1
ATOM 4162 O O . LEU A 1 526 ? 0.13 40.156 14.5 1 98.12 526 LEU A O 1
ATOM 4166 N N . ILE A 1 527 ? -0.789 41.531 15.992 1 98.19 527 ILE A N 1
ATOM 4167 C CA . ILE A 1 527 ? -1.166 40.469 16.906 1 98.19 527 ILE A CA 1
ATOM 4168 C C . ILE A 1 527 ? -2.154 39.5 16.234 1 98.19 527 ILE A C 1
ATOM 4170 O O . ILE A 1 527 ? -1.955 38.281 16.219 1 98.19 527 ILE A O 1
ATOM 4174 N N . ASP A 1 528 ? -3.158 40.062 15.641 1 97.5 528 ASP A N 1
ATOM 4175 C CA . ASP A 1 528 ? -4.199 39.25 15 1 97.5 528 ASP A CA 1
ATOM 4176 C C . ASP A 1 528 ? -3.633 38.469 13.828 1 97.5 528 ASP A C 1
ATOM 4178 O O . ASP A 1 528 ? -4.027 37.312 13.609 1 97.5 528 ASP A O 1
ATOM 4182 N N . SER A 1 529 ? -2.742 39.094 13.062 1 97.94 529 SER A N 1
ATOM 4183 C CA . SER A 1 529 ? -2.109 38.406 11.938 1 97.94 529 SER A CA 1
ATOM 4184 C C . SER A 1 529 ? -1.307 37.188 12.406 1 97.94 529 SER A C 1
ATOM 4186 O O . SER A 1 529 ? -1.394 36.125 11.812 1 97.94 529 SER A O 1
ATOM 4188 N N . ALA A 1 530 ? -0.59 37.344 13.422 1 98 530 ALA A N 1
ATOM 4189 C CA . ALA A 1 530 ? 0.308 36.281 13.891 1 98 530 ALA A CA 1
ATOM 4190 C C . ALA A 1 530 ? -0.458 35.219 14.656 1 98 530 ALA A C 1
ATOM 4192 O O . ALA A 1 530 ? -0.359 34.031 14.344 1 98 530 ALA A O 1
ATOM 4193 N N . ALA A 1 531 ? -1.264 35.594 15.594 1 98 531 ALA A N 1
ATOM 4194 C CA . ALA A 1 531 ? -1.951 34.656 16.484 1 98 531 ALA A CA 1
ATOM 4195 C C . ALA A 1 531 ? -3.029 33.875 15.734 1 98 531 ALA A C 1
ATOM 4197 O O . ALA A 1 531 ? -3.227 32.688 15.984 1 98 531 ALA A O 1
ATOM 4198 N N . GLY A 1 532 ? -3.678 34.5 14.859 1 97 532 GLY A N 1
ATOM 4199 C CA . GLY A 1 532 ? -4.809 33.906 14.18 1 97 532 GLY A CA 1
ATOM 4200 C C . GLY A 1 532 ? -4.414 32.75 13.273 1 97 532 GLY A C 1
ATOM 4201 O O . GLY A 1 532 ? -5.195 31.828 13.055 1 97 532 GLY A O 1
ATOM 4202 N N . ARG A 1 533 ? -3.236 32.719 12.742 1 96.62 533 ARG A N 1
ATOM 4203 C CA . ARG A 1 533 ? -2.82 31.734 11.734 1 96.62 533 ARG A CA 1
ATOM 4204 C C . ARG A 1 533 ? -2.432 30.406 12.375 1 96.62 533 ARG A C 1
ATOM 4206 O O . ARG A 1 533 ? -2.273 29.406 11.68 1 96.62 533 ARG A O 1
ATOM 4213 N N . ILE A 1 534 ? -2.414 30.375 13.688 1 97.31 534 ILE A N 1
ATOM 4214 C CA . ILE A 1 534 ? -2.221 29.109 14.391 1 97.31 534 ILE A CA 1
ATOM 4215 C C . ILE A 1 534 ? -3.396 28.188 14.117 1 97.31 534 ILE A C 1
ATOM 4217 O O . ILE A 1 534 ? -3.26 26.953 14.195 1 97.31 534 ILE A O 1
ATOM 4221 N N . SER A 1 535 ? -4.492 28.766 13.695 1 97.19 535 SER A N 1
ATOM 4222 C CA . SER A 1 535 ? -5.711 28.016 13.43 1 97.19 535 SER A CA 1
ATOM 4223 C C . SER A 1 535 ? -5.504 27.016 12.297 1 97.19 535 SER A C 1
ATOM 4225 O O . SER A 1 535 ? -6.16 25.969 12.25 1 97.19 535 SER A O 1
ATOM 4227 N N . VAL A 1 536 ? -4.586 27.281 11.367 1 97.75 536 VAL A N 1
ATOM 4228 C CA . VAL A 1 536 ? -4.328 26.406 10.234 1 97.75 536 VAL A CA 1
ATOM 4229 C C . VAL A 1 536 ? -3.873 25.031 10.734 1 97.75 536 VAL A C 1
ATOM 4231 O O . VAL A 1 536 ? -4.219 24 10.156 1 97.75 536 VAL A O 1
ATOM 4234 N N . LEU A 1 537 ? -3.168 24.984 11.859 1 97.69 537 LEU A N 1
ATOM 4235 C CA . LEU A 1 537 ? -2.631 23.75 12.422 1 97.69 537 LEU A CA 1
ATOM 4236 C C . LEU A 1 537 ? -3.754 22.844 12.898 1 97.69 537 LEU A C 1
ATOM 4238 O O . LEU A 1 537 ? -3.562 21.625 13.031 1 97.69 537 LEU A O 1
ATOM 4242 N N . LYS A 1 538 ? -4.902 23.453 13.172 1 95.69 538 LYS A N 1
ATOM 4243 C CA . LYS A 1 538 ? -6.047 22.688 13.664 1 95.69 538 LYS A CA 1
ATOM 4244 C C . LYS A 1 538 ? -7.059 22.438 12.547 1 95.69 538 LYS A C 1
ATOM 4246 O O . LYS A 1 538 ? -8.102 21.812 12.773 1 95.69 538 LYS A O 1
ATOM 4251 N N . SER A 1 539 ? -6.734 22.859 11.344 1 96.81 539 SER A N 1
ATOM 4252 C CA . SER A 1 539 ? -7.598 22.672 10.188 1 96.81 539 SER A CA 1
ATOM 4253 C C . SER A 1 539 ? -7.293 21.359 9.469 1 96.81 539 SER A C 1
ATOM 4255 O O . SER A 1 539 ? -6.312 20.688 9.789 1 96.81 539 SER A O 1
ATOM 4257 N N . PRO A 1 540 ? -8.125 20.969 8.445 1 96.06 540 PRO A N 1
ATOM 4258 C CA . PRO A 1 540 ? -7.891 19.719 7.723 1 96.06 540 PRO A CA 1
ATOM 4259 C C . PRO A 1 540 ? -6.645 19.781 6.84 1 96.06 540 PRO A C 1
ATOM 4261 O O . PRO A 1 540 ? -6.215 18.75 6.309 1 96.06 540 PRO A O 1
ATOM 4264 N N . THR A 1 541 ? -6.055 20.953 6.73 1 97.62 541 THR A N 1
ATOM 4265 C CA . THR A 1 541 ? -4.801 21.078 6 1 97.62 541 THR A CA 1
ATOM 4266 C C . THR A 1 541 ? -3.701 20.25 6.652 1 97.62 541 THR A C 1
ATOM 4268 O O . THR A 1 541 ? -2.801 19.766 5.973 1 97.62 541 THR A O 1
ATOM 4271 N N . CYS A 1 542 ? -3.834 20.062 7.949 1 98 542 CYS A N 1
ATOM 4272 C CA . CYS A 1 542 ? -2.773 19.422 8.711 1 98 542 CYS A CA 1
ATOM 4273 C C . CYS A 1 542 ? -3.23 18.062 9.242 1 98 542 CYS A C 1
ATOM 4275 O O . CYS A 1 542 ? -4.383 17.906 9.641 1 98 542 CYS A O 1
ATOM 4277 N N . MET A 1 543 ? -2.33 17.094 9.234 1 97.81 543 MET A N 1
ATOM 4278 C CA . MET A 1 543 ? -2.578 15.75 9.75 1 97.81 543 MET A CA 1
ATOM 4279 C C . MET A 1 543 ? -1.406 15.266 10.594 1 97.81 543 MET A C 1
ATOM 4281 O O . MET A 1 543 ? -0.248 15.422 10.203 1 97.81 543 MET A O 1
ATOM 4285 N N . TRP A 1 544 ? -1.684 14.773 11.75 1 98.56 544 TRP A N 1
ATOM 4286 C CA . TRP A 1 544 ? -0.726 14.008 12.547 1 98.56 544 TRP A CA 1
ATOM 4287 C C . TRP A 1 544 ? -1.066 12.523 12.531 1 98.56 544 TRP A C 1
ATOM 4289 O O . TRP A 1 544 ? -1.925 12.07 13.297 1 98.56 544 TRP A O 1
ATOM 4299 N N . ASN A 1 545 ? -0.361 11.789 11.633 1 97.44 545 ASN A N 1
ATOM 4300 C CA . ASN A 1 545 ? -0.719 10.414 11.32 1 97.44 545 ASN A CA 1
ATOM 4301 C C . ASN A 1 545 ? -0.245 9.453 12.406 1 97.44 545 ASN A C 1
ATOM 4303 O O . ASN A 1 545 ? 0.576 9.82 13.25 1 97.44 545 ASN A O 1
ATOM 4307 N N . ALA A 1 546 ? -0.789 8.25 12.406 1 96.25 546 ALA A N 1
ATOM 4308 C CA . ALA A 1 546 ? -0.528 7.234 13.422 1 96.25 546 ALA A CA 1
ATOM 4309 C C . ALA A 1 546 ? 0.937 6.805 13.406 1 96.25 546 ALA A C 1
ATOM 4311 O O . ALA A 1 546 ? 1.448 6.285 14.398 1 96.25 546 ALA A O 1
ATOM 4312 N N . ASP A 1 547 ? 1.672 7.004 12.273 1 93.88 547 ASP A N 1
ATOM 4313 C CA . ASP A 1 547 ? 3.076 6.613 12.195 1 93.88 547 ASP A CA 1
ATOM 4314 C C . ASP A 1 547 ? 3.961 7.578 12.977 1 93.88 547 ASP A C 1
ATOM 4316 O O . ASP A 1 547 ? 5.184 7.418 13.016 1 93.88 547 ASP A O 1
ATOM 4320 N N . GLY A 1 548 ? 3.352 8.672 13.531 1 96.75 548 GLY A N 1
ATOM 4321 C CA . GLY A 1 548 ? 4.059 9.633 14.367 1 96.75 548 GLY A CA 1
ATOM 4322 C C . GLY A 1 548 ? 4.527 10.859 13.617 1 96.75 548 GLY A C 1
ATOM 4323 O O . GLY A 1 548 ? 4.941 11.852 14.219 1 96.75 548 GLY A O 1
ATOM 4324 N N . ASN A 1 549 ? 4.41 10.883 12.328 1 97.75 549 ASN A N 1
ATOM 4325 C CA . ASN A 1 549 ? 4.883 12.008 11.523 1 97.75 549 ASN A CA 1
ATOM 4326 C C . ASN A 1 549 ? 3.764 13 11.242 1 97.75 549 ASN A C 1
ATOM 4328 O O . ASN A 1 549 ? 2.588 12.633 11.211 1 97.75 549 ASN A O 1
ATOM 4332 N N . PHE A 1 550 ? 4.172 14.234 11.125 1 98.31 550 PHE A N 1
ATOM 4333 C CA . PHE A 1 550 ? 3.258 15.305 10.742 1 98.31 550 PHE A CA 1
ATOM 4334 C C . PHE A 1 550 ? 3.258 15.508 9.234 1 98.31 550 PHE A C 1
ATOM 4336 O O . PHE A 1 550 ? 4.32 15.57 8.609 1 98.31 550 PHE A O 1
ATOM 4343 N N . TYR A 1 551 ? 2.055 15.516 8.609 1 97.94 551 TYR A N 1
ATOM 4344 C CA . TYR A 1 551 ? 1.868 15.734 7.176 1 97.94 551 TYR A CA 1
ATOM 4345 C C . TYR A 1 551 ? 0.87 16.859 6.918 1 97.94 551 TYR A C 1
ATOM 4347 O O . TYR A 1 551 ? 0.08 17.203 7.801 1 97.94 551 TYR A O 1
ATOM 4355 N N . ALA A 1 552 ? 0.984 17.406 5.723 1 97.75 552 ALA A N 1
ATOM 4356 C CA . ALA A 1 552 ? 0.044 18.5 5.477 1 97.75 552 ALA A CA 1
ATOM 4357 C C . ALA A 1 552 ? -0.164 18.719 3.98 1 97.75 552 ALA A C 1
ATOM 4359 O O . ALA A 1 552 ? 0.76 18.531 3.186 1 97.75 552 ALA A O 1
ATOM 4360 N N . PHE A 1 553 ? -1.349 19.109 3.643 1 96.5 553 PHE A N 1
ATOM 4361 C CA . PHE A 1 553 ? -1.662 19.688 2.342 1 96.5 553 PHE A CA 1
ATOM 4362 C C . PHE A 1 553 ? -1.14 21.125 2.246 1 96.5 553 PHE A C 1
ATOM 4364 O O . PHE A 1 553 ? -0.551 21.641 3.197 1 96.5 553 PHE A O 1
ATOM 4371 N N . GLU A 1 554 ? -1.312 21.719 1.107 1 96.12 554 GLU A N 1
ATOM 4372 C CA . GLU A 1 554 ? -1.112 23.156 1.012 1 96.12 554 GLU A CA 1
ATOM 4373 C C . GLU A 1 554 ? -2.326 23.922 1.536 1 96.12 554 GLU A C 1
ATOM 4375 O O . GLU A 1 554 ? -2.182 24.969 2.172 1 96.12 554 GLU A O 1
ATOM 4380 N N . GLY A 1 555 ? -3.416 23.438 1.313 1 96.12 555 GLY A N 1
ATOM 4381 C CA . GLY A 1 555 ? -4.742 23.891 1.694 1 96.12 555 GLY A CA 1
ATOM 4382 C C . GLY A 1 555 ? -5.832 22.891 1.379 1 96.12 555 GLY A C 1
ATOM 4383 O O . GLY A 1 555 ? -5.555 21.688 1.211 1 96.12 555 GLY A O 1
ATOM 4384 N N . CYS A 1 556 ? -7.078 23.328 1.389 1 95.38 556 CYS A N 1
ATOM 4385 C CA . CYS A 1 556 ? -8.172 22.406 1.126 1 95.38 556 CYS A CA 1
ATOM 4386 C C . CYS A 1 556 ? -9.195 23.031 0.182 1 95.38 556 CYS A C 1
ATOM 4388 O O . CYS A 1 556 ? -9.523 24.219 0.306 1 95.38 556 CYS A O 1
ATOM 4390 N N . SER A 1 557 ? -9.617 22.219 -0.758 1 91.5 557 SER A N 1
ATOM 4391 C CA . SER A 1 557 ? -10.82 22.594 -1.497 1 91.5 557 SER A CA 1
ATOM 4392 C C . SER A 1 557 ? -12.078 22.312 -0.679 1 91.5 557 SER A C 1
ATOM 4394 O O . SER A 1 557 ? -12 22.094 0.531 1 91.5 557 SER A O 1
ATOM 4396 N N . GLU A 1 558 ? -13.141 22.391 -1.312 1 90.12 558 GLU A N 1
ATOM 4397 C CA . GLU A 1 558 ? -14.406 22.234 -0.602 1 90.12 558 GLU A CA 1
ATOM 4398 C C . GLU A 1 558 ? -14.508 20.859 0.059 1 90.12 558 GLU A C 1
ATOM 4400 O O . GLU A 1 558 ? -15.062 20.734 1.152 1 90.12 558 GLU A O 1
ATOM 4405 N N . LYS A 1 559 ? -13.969 19.875 -0.649 1 93.38 559 LYS A N 1
ATOM 4406 C CA . LYS A 1 559 ? -14.18 18.531 -0.116 1 93.38 559 LYS A CA 1
ATOM 4407 C C . LYS A 1 559 ? -12.898 17.703 -0.186 1 93.38 559 LYS A C 1
ATOM 4409 O O . LYS A 1 559 ? -12.922 16.5 0.08 1 93.38 559 LYS A O 1
ATOM 4414 N N . LYS A 1 560 ? -11.789 18.281 -0.516 1 91.5 560 LYS A N 1
ATOM 4415 C CA . LYS A 1 560 ? -10.547 17.531 -0.666 1 91.5 560 LYS A CA 1
ATOM 4416 C C . LYS A 1 560 ? -9.344 18.375 -0.274 1 91.5 560 LYS A C 1
ATOM 4418 O O . LYS A 1 560 ? -9.391 19.609 -0.348 1 91.5 560 LYS A O 1
ATOM 4423 N N . GLY A 1 561 ? -8.328 17.656 0.136 1 91.81 561 GLY A N 1
ATOM 4424 C CA . GLY A 1 561 ? -7.066 18.359 0.298 1 91.81 561 GLY A CA 1
ATOM 4425 C C . GLY A 1 561 ? -6.461 18.812 -1.018 1 91.81 561 GLY A C 1
ATOM 4426 O O . GLY A 1 561 ? -6.637 18.156 -2.047 1 91.81 561 GLY A O 1
ATOM 4427 N N . CYS A 1 562 ? -5.809 19.938 -0.922 1 90.19 562 CYS A N 1
ATOM 4428 C CA . CYS A 1 562 ? -5.176 20.453 -2.131 1 90.19 562 CYS A CA 1
ATOM 4429 C C . CYS A 1 562 ? -3.664 20.25 -2.088 1 90.19 562 CYS A C 1
ATOM 4431 O O . CYS A 1 562 ? -3.016 20.578 -1.097 1 90.19 562 CYS A O 1
ATOM 4433 N N . CYS A 1 563 ? -3.123 19.594 -3.199 1 86.75 563 CYS A N 1
ATOM 4434 C CA . CYS A 1 563 ? -1.694 19.531 -3.484 1 86.75 563 CYS A CA 1
ATOM 4435 C C . CYS A 1 563 ? -0.953 18.766 -2.398 1 86.75 563 CYS A C 1
ATOM 4437 O O . CYS A 1 563 ? -0.096 19.328 -1.711 1 86.75 563 CYS A O 1
ATOM 4439 N N . PRO A 1 564 ? -1.196 17.453 -2.232 1 89 564 PRO A N 1
ATOM 4440 C CA . PRO A 1 564 ? -0.642 16.625 -1.161 1 89 564 PRO A CA 1
ATOM 4441 C C . PRO A 1 564 ? 0.822 16.266 -1.395 1 89 564 PRO A C 1
ATOM 4443 O O . PRO A 1 564 ? 1.263 16.156 -2.543 1 89 564 PRO A O 1
ATOM 4446 N N . LEU A 1 565 ? 1.743 15.844 -0.487 1 92.62 565 LEU A N 1
ATOM 4447 C CA . LEU A 1 565 ? 1.776 16.406 0.857 1 92.62 565 LEU A CA 1
ATOM 4448 C C . LEU A 1 565 ? 3.125 17.062 1.139 1 92.62 565 LEU A C 1
ATOM 4450 O O . LEU A 1 565 ? 4.094 16.844 0.405 1 92.62 565 LEU A O 1
ATOM 4454 N N . ASN A 1 566 ? 3.211 17.75 2.186 1 95.31 566 ASN A N 1
ATOM 4455 C CA . ASN A 1 566 ? 4.434 18.375 2.68 1 95.31 566 ASN A CA 1
ATOM 4456 C C . ASN A 1 566 ? 5.164 19.125 1.572 1 95.31 566 ASN A C 1
ATOM 4458 O O . ASN A 1 566 ? 6.359 18.922 1.358 1 95.31 566 ASN A O 1
ATOM 4462 N N . CYS A 1 567 ? 4.438 19.906 0.874 1 94.44 567 CYS A N 1
ATOM 4463 C CA . CYS A 1 567 ? 5.031 20.703 -0.196 1 94.44 567 CYS A CA 1
ATOM 4464 C C . CYS A 1 567 ? 6.207 21.531 0.321 1 94.44 567 CYS A C 1
ATOM 4466 O O . CYS A 1 567 ? 6.023 22.469 1.101 1 94.44 567 CYS A O 1
ATOM 4468 N N . THR A 1 568 ? 7.363 21.25 -0.147 1 94.44 568 THR A N 1
ATOM 4469 C CA . THR A 1 568 ? 8.57 21.828 0.427 1 94.44 568 THR A CA 1
ATOM 4470 C C . THR A 1 568 ? 8.586 23.344 0.238 1 94.44 568 THR A C 1
ATOM 4472 O O . THR A 1 568 ? 8.992 24.078 1.139 1 94.44 568 THR A O 1
ATOM 4475 N N . HIS A 1 569 ? 8.133 23.828 -0.86 1 94.94 569 HIS A N 1
ATOM 4476 C CA . HIS A 1 569 ? 8.258 25.25 -1.15 1 94.94 569 HIS A CA 1
ATOM 4477 C C . HIS A 1 569 ? 7.156 26.062 -0.472 1 94.94 569 HIS A C 1
ATOM 4479 O O . HIS A 1 569 ? 7.383 27.188 -0.036 1 94.94 569 HIS A O 1
ATOM 4485 N N . VAL A 1 570 ? 5.973 25.531 -0.351 1 96.44 570 VAL A N 1
ATOM 4486 C CA . VAL A 1 570 ? 4.91 26.25 0.344 1 96.44 570 VAL A CA 1
ATOM 4487 C C . VAL A 1 570 ? 5.215 26.312 1.839 1 96.44 570 VAL A C 1
ATOM 4489 O O . VAL A 1 570 ? 5.09 27.359 2.465 1 96.44 570 VAL A O 1
ATOM 4492 N N . TRP A 1 571 ? 5.68 25.25 2.334 1 97 571 TRP A N 1
ATOM 4493 C CA . TRP A 1 571 ? 5.926 25.156 3.77 1 97 571 TRP A CA 1
ATOM 4494 C C . TRP A 1 571 ? 7.254 25.812 4.141 1 97 571 TRP A C 1
ATOM 4496 O O . TRP A 1 571 ? 7.633 25.828 5.312 1 97 571 TRP A O 1
ATOM 4506 N N . ASN A 1 572 ? 7.902 26.453 3.199 1 96.31 572 ASN A N 1
ATOM 4507 C CA . ASN A 1 572 ? 9.039 27.344 3.459 1 96.31 572 ASN A CA 1
ATOM 4508 C C . ASN A 1 572 ? 8.617 28.578 4.238 1 96.31 572 ASN A C 1
ATOM 4510 O O . ASN A 1 572 ? 9.438 29.188 4.93 1 96.31 572 ASN A O 1
ATOM 4514 N N . TYR A 1 573 ? 7.406 28.875 4.074 1 97.75 573 TYR A N 1
ATOM 4515 C CA . TYR A 1 573 ? 6.949 30.125 4.664 1 97.75 573 TYR A CA 1
ATOM 4516 C C . TYR A 1 573 ? 6.406 29.891 6.07 1 97.75 573 TYR A C 1
ATOM 4518 O O . TYR A 1 573 ? 6.246 30.844 6.84 1 97.75 573 TYR A O 1
ATOM 4526 N N . GLU A 1 574 ? 6.117 28.719 6.383 1 96.75 574 GLU A N 1
ATOM 4527 C CA . GLU A 1 574 ? 5.441 28.391 7.641 1 96.75 574 GLU A CA 1
ATOM 4528 C C . GLU A 1 574 ? 6.371 28.609 8.836 1 96.75 574 GLU A C 1
ATOM 4530 O O . GLU A 1 574 ? 7.508 28.125 8.828 1 96.75 574 GLU A O 1
ATOM 4535 N N . MET A 1 575 ? 5.922 29.344 9.875 1 98.19 575 MET A N 1
ATOM 4536 C CA . MET A 1 575 ? 6.703 29.594 11.086 1 98.19 575 MET A CA 1
ATOM 4537 C C . MET A 1 575 ? 5.91 29.203 12.328 1 98.19 575 MET A C 1
ATOM 4539 O O . MET A 1 575 ? 6.48 29.047 13.414 1 98.19 575 MET A O 1
ATOM 4543 N N . ALA A 1 576 ? 4.621 28.938 12.219 1 98.25 576 ALA A N 1
ATOM 4544 C CA . ALA A 1 576 ? 3.771 28.641 13.367 1 98.25 576 ALA A CA 1
ATOM 4545 C C . ALA A 1 576 ? 4.051 27.234 13.914 1 98.25 576 ALA A C 1
ATOM 4547 O O . ALA A 1 576 ? 4.25 27.062 15.117 1 98.25 576 ALA A O 1
ATOM 4548 N N . LEU A 1 577 ? 4.047 26.25 13.031 1 98.25 577 LEU A N 1
ATOM 4549 C CA . LEU A 1 577 ? 4.34 24.891 13.469 1 98.25 577 LEU A CA 1
ATOM 4550 C C . LEU A 1 577 ? 5.75 24.797 14.047 1 98.25 577 LEU A C 1
ATOM 4552 O O . LEU A 1 577 ? 5.953 24.219 15.117 1 98.25 577 LEU A O 1
ATOM 4556 N N . ALA A 1 578 ? 6.711 25.375 13.328 1 98.06 578 ALA A N 1
ATOM 4557 C CA . ALA A 1 578 ? 8.125 25.25 13.688 1 98.06 578 ALA A CA 1
ATOM 4558 C C . ALA A 1 578 ? 8.383 25.859 15.062 1 98.06 578 ALA A C 1
ATOM 4560 O O . ALA A 1 578 ? 9.219 25.359 15.82 1 98.06 578 ALA A O 1
ATOM 4561 N N . LYS A 1 579 ? 7.715 26.953 15.367 1 98.06 579 LYS A N 1
ATOM 4562 C CA . LYS A 1 579 ? 7.949 27.641 16.641 1 98.06 579 LYS A CA 1
ATOM 4563 C C . LYS A 1 579 ? 7.105 27.031 17.75 1 98.06 579 LYS A C 1
ATOM 4565 O O . LYS A 1 579 ? 7.602 26.797 18.859 1 98.06 579 LYS A O 1
ATOM 4570 N N . CYS A 1 580 ? 5.859 26.688 17.469 1 98.31 580 CYS A N 1
ATOM 4571 C CA . CYS A 1 580 ? 4.945 26.234 18.5 1 98.31 580 CYS A CA 1
ATOM 4572 C C . CYS A 1 580 ? 5.145 24.75 18.797 1 98.31 580 CYS A C 1
ATOM 4574 O O . CYS A 1 580 ? 4.988 24.312 19.938 1 98.31 580 CYS A O 1
ATOM 4576 N N . TYR A 1 581 ? 5.41 23.984 17.797 1 98.25 581 TYR A N 1
ATOM 4577 C CA . TYR A 1 581 ? 5.555 22.547 17.938 1 98.25 581 TYR A CA 1
ATOM 4578 C C . TYR A 1 581 ? 6.754 22.031 17.156 1 98.25 581 TYR A C 1
ATOM 4580 O O . TYR A 1 581 ? 6.605 21.219 16.234 1 98.25 581 TYR A O 1
ATOM 4588 N N . PRO A 1 582 ? 7.941 22.391 17.609 1 97.88 582 PRO A N 1
ATOM 4589 C CA . PRO A 1 582 ? 9.148 22.016 16.859 1 97.88 582 PRO A CA 1
ATOM 4590 C C . PRO A 1 582 ? 9.352 20.516 16.766 1 97.88 582 PRO A C 1
ATOM 4592 O O . PRO A 1 582 ? 9.945 20.031 15.797 1 97.88 582 PRO A O 1
ATOM 4595 N N . ASP A 1 583 ? 8.812 19.75 17.734 1 97.5 583 ASP A N 1
ATOM 4596 C CA . ASP A 1 583 ? 8.914 18.297 17.688 1 97.5 583 ASP A CA 1
ATOM 4597 C C . ASP A 1 583 ? 8.227 17.734 16.438 1 97.5 583 ASP A C 1
ATOM 4599 O O . ASP A 1 583 ? 8.719 16.797 15.812 1 97.5 583 ASP A O 1
ATOM 4603 N N . LEU A 1 584 ? 7.148 18.328 16.016 1 97.94 584 LEU A N 1
ATOM 4604 C CA . LEU A 1 584 ? 6.422 17.875 14.836 1 97.94 584 LEU A CA 1
ATOM 4605 C C . LEU A 1 584 ? 7.125 18.344 13.562 1 97.94 584 LEU A C 1
ATOM 4607 O O . LEU A 1 584 ? 7.203 17.578 12.586 1 97.94 584 LEU A O 1
ATOM 4611 N N . GLU A 1 585 ? 7.602 19.609 13.539 1 97.5 585 GLU A N 1
ATOM 4612 C CA . GLU A 1 585 ? 8.375 20.078 12.398 1 97.5 585 GLU A CA 1
ATOM 4613 C C . GLU A 1 585 ? 9.594 19.203 12.156 1 97.5 585 GLU A C 1
ATOM 4615 O O . GLU A 1 585 ? 9.977 18.969 11.008 1 97.5 585 GLU A O 1
ATOM 4620 N N . GLN A 1 586 ? 10.195 18.719 13.164 1 97.88 586 GLN A N 1
ATOM 4621 C CA . GLN A 1 586 ? 11.367 17.859 13.055 1 97.88 586 GLN A CA 1
ATOM 4622 C C . GLN A 1 586 ? 11.016 16.547 12.352 1 97.88 586 GLN A C 1
ATOM 4624 O O . GLN A 1 586 ? 11.836 15.984 11.633 1 97.88 586 GLN A O 1
ATOM 4629 N N . THR A 1 587 ? 9.812 16.016 12.57 1 97.81 587 THR A N 1
ATOM 4630 C CA . THR A 1 587 ? 9.414 14.805 11.875 1 97.81 587 THR A CA 1
ATOM 4631 C C . THR A 1 587 ? 9.336 15.047 10.367 1 97.81 587 THR A C 1
ATOM 4633 O O . THR A 1 587 ? 9.656 14.156 9.578 1 97.81 587 THR A O 1
ATOM 4636 N N . MET A 1 588 ? 8.867 16.234 9.953 1 97.75 588 MET A N 1
ATOM 4637 C CA . MET A 1 588 ? 8.797 16.562 8.531 1 97.75 588 MET A CA 1
ATOM 4638 C C . MET A 1 588 ? 10.188 16.562 7.906 1 97.75 588 MET A C 1
ATOM 4640 O O . MET A 1 588 ? 10.367 16.078 6.781 1 97.75 588 MET A O 1
ATOM 4644 N N . ARG A 1 589 ? 11.211 17.016 8.648 1 97.75 589 ARG A N 1
ATOM 4645 C CA . ARG A 1 589 ? 12.594 17.016 8.172 1 97.75 589 ARG A CA 1
ATOM 4646 C C . ARG A 1 589 ? 13.125 15.594 8.055 1 97.75 589 ARG A C 1
ATOM 4648 O O . ARG A 1 589 ? 13.844 15.266 7.105 1 97.75 589 ARG A O 1
ATOM 4655 N N . ASN A 1 590 ? 12.758 14.828 9.031 1 96.62 590 ASN A N 1
ATOM 4656 C CA . ASN A 1 590 ? 13.141 13.422 8.953 1 96.62 590 ASN A CA 1
ATOM 4657 C C . ASN A 1 590 ? 12.586 12.758 7.699 1 96.62 590 ASN A C 1
ATOM 4659 O O . ASN A 1 590 ? 13.273 11.984 7.043 1 96.62 590 ASN A O 1
ATOM 4663 N N . VAL A 1 591 ? 11.359 13.016 7.398 1 96.19 591 VAL A N 1
ATOM 4664 C CA . VAL A 1 591 ? 10.719 12.445 6.215 1 96.19 591 VAL A CA 1
ATOM 4665 C C . VAL A 1 591 ? 11.422 12.953 4.957 1 96.19 591 VAL A C 1
ATOM 4667 O O . VAL A 1 591 ? 11.703 12.18 4.039 1 96.19 591 VAL A O 1
ATOM 4670 N N . ASP A 1 592 ? 11.75 14.266 4.926 1 95.88 592 ASP A N 1
ATOM 4671 C CA . ASP A 1 592 ? 12.422 14.859 3.771 1 95.88 592 ASP A CA 1
ATOM 4672 C C . ASP A 1 592 ? 13.789 14.219 3.537 1 95.88 592 ASP A C 1
ATOM 4674 O O . ASP A 1 592 ? 14.102 13.812 2.416 1 95.88 592 ASP A O 1
ATOM 4678 N N . LEU A 1 593 ? 14.531 14.102 4.629 1 95.44 593 LEU A N 1
ATOM 4679 C CA . LEU A 1 593 ? 15.961 13.883 4.477 1 95.44 593 LEU A CA 1
ATOM 4680 C C . LEU A 1 593 ? 16.312 12.406 4.648 1 95.44 593 LEU A C 1
ATOM 4682 O O . LEU A 1 593 ? 17.406 11.977 4.277 1 95.44 593 LEU A O 1
ATOM 4686 N N . ASN A 1 594 ? 15.367 11.641 5.191 1 91.81 594 ASN A N 1
ATOM 4687 C CA . ASN A 1 594 ? 15.656 10.219 5.359 1 91.81 594 ASN A CA 1
ATOM 4688 C C . ASN A 1 594 ? 14.789 9.367 4.441 1 91.81 594 ASN A C 1
ATOM 4690 O O . ASN A 1 594 ? 15.188 8.266 4.055 1 91.81 594 ASN A O 1
ATOM 4694 N N . GLU A 1 595 ? 13.633 9.805 4.133 1 90.88 595 GLU A N 1
ATOM 4695 C CA . GLU A 1 595 ? 12.68 8.961 3.418 1 90.88 595 GLU A CA 1
ATOM 4696 C C . GLU A 1 595 ? 12.539 9.398 1.963 1 90.88 595 GLU A C 1
ATOM 4698 O O . GLU A 1 595 ? 12.484 8.562 1.061 1 90.88 595 GLU A O 1
ATOM 4703 N N . GLN A 1 596 ? 12.531 10.703 1.707 1 90 596 GLN A N 1
ATOM 4704 C CA . GLN A 1 596 ? 12.156 11.234 0.399 1 90 596 GLN A CA 1
ATOM 4705 C C . GLN A 1 596 ? 13.383 11.461 -0.476 1 90 596 GLN A C 1
ATOM 4707 O O . GLN A 1 596 ? 13.297 11.43 -1.704 1 90 596 GLN A O 1
ATOM 4712 N N . ILE A 1 597 ? 14.492 11.781 0.134 1 88.81 597 ILE A N 1
ATOM 4713 C CA . ILE A 1 597 ? 15.672 12.195 -0.625 1 88.81 597 ILE A CA 1
ATOM 4714 C C . ILE A 1 597 ? 16.047 11.102 -1.625 1 88.81 597 ILE A C 1
ATOM 4716 O O . ILE A 1 597 ? 15.969 9.914 -1.314 1 88.81 597 ILE A O 1
ATOM 4720 N N . THR A 1 598 ? 16.406 11.492 -2.789 1 83.5 598 THR A N 1
ATOM 4721 C CA . THR A 1 598 ? 16.75 10.57 -3.863 1 83.5 598 THR A CA 1
ATOM 4722 C C . THR A 1 598 ? 18.172 10.062 -3.701 1 83.5 598 THR A C 1
ATOM 4724 O O . THR A 1 598 ? 18.969 10.664 -2.979 1 83.5 598 THR A O 1
ATOM 4727 N N . PRO A 1 599 ? 18.531 9.016 -4.383 1 76.06 599 PRO A N 1
ATOM 4728 C CA . PRO A 1 599 ? 19.922 8.555 -4.375 1 76.06 599 PRO A CA 1
ATOM 4729 C C . PRO A 1 599 ? 20.891 9.578 -4.969 1 76.06 599 PRO A C 1
ATOM 4731 O O . PRO A 1 599 ? 22.109 9.461 -4.789 1 76.06 599 PRO A O 1
ATOM 4734 N N . HIS A 1 600 ? 20.391 10.648 -5.586 1 76.31 600 HIS A N 1
ATOM 4735 C CA . HIS A 1 600 ? 21.219 11.695 -6.164 1 76.31 600 HIS A CA 1
ATOM 4736 C C . HIS A 1 600 ? 21.125 12.984 -5.355 1 76.31 600 HIS A C 1
ATOM 4738 O O . HIS A 1 600 ? 21.422 14.062 -5.867 1 76.31 600 HIS A O 1
ATOM 4744 N N . ASP A 1 601 ? 20.547 12.867 -4.195 1 83.62 601 ASP A N 1
ATOM 4745 C CA . ASP A 1 601 ? 20.594 13.906 -3.168 1 83.62 601 ASP A CA 1
ATOM 4746 C C . ASP A 1 601 ? 19.672 15.062 -3.512 1 83.62 601 ASP A C 1
ATOM 4748 O O . ASP A 1 601 ? 20 16.234 -3.271 1 83.62 601 ASP A O 1
ATOM 4752 N N . VAL A 1 602 ? 18.578 14.758 -4.164 1 87.62 602 VAL A N 1
ATOM 4753 C CA . VAL A 1 602 ? 17.516 15.719 -4.469 1 87.62 602 VAL A CA 1
ATOM 4754 C C . VAL A 1 602 ? 16.297 15.438 -3.602 1 87.62 602 VAL A C 1
ATOM 4756 O O . VAL A 1 602 ? 15.938 14.281 -3.379 1 87.62 602 VAL A O 1
ATOM 4759 N N . ILE A 1 603 ? 15.688 16.438 -3.115 1 91.12 603 ILE A N 1
ATOM 4760 C CA . ILE A 1 603 ? 14.469 16.281 -2.332 1 91.12 603 ILE A CA 1
ATOM 4761 C C . ILE A 1 603 ? 13.25 16.578 -3.205 1 91.12 603 ILE A C 1
ATOM 4763 O O . ILE A 1 603 ? 13.07 17.703 -3.662 1 91.12 603 ILE A O 1
ATOM 4767 N N . PRO A 1 604 ? 12.43 15.594 -3.434 1 88.19 604 PRO A N 1
ATOM 4768 C CA . PRO A 1 604 ? 11.195 15.875 -4.16 1 88.19 604 PRO A CA 1
ATOM 4769 C C . PRO A 1 604 ? 10.289 16.859 -3.43 1 88.19 604 PRO A C 1
ATOM 4771 O O . PRO A 1 604 ? 10.336 16.953 -2.199 1 88.19 604 PRO A O 1
ATOM 4774 N N . SER A 1 605 ? 9.383 17.562 -4.133 1 90.31 605 SER A N 1
ATOM 4775 C CA . SER A 1 605 ? 8.555 18.625 -3.568 1 90.31 605 SER A CA 1
ATOM 4776 C C . SER A 1 605 ? 7.379 18.062 -2.785 1 90.31 605 SER A C 1
ATOM 4778 O O . SER A 1 605 ? 6.723 18.781 -2.029 1 90.31 605 SER A O 1
ATOM 4780 N N . ARG A 1 606 ? 7.121 16.703 -2.922 1 90.31 606 ARG A N 1
ATOM 4781 C CA . ARG A 1 606 ? 5.926 16.094 -2.34 1 90.31 606 ARG A CA 1
ATOM 4782 C C . ARG A 1 606 ? 6.27 14.797 -1.613 1 90.31 606 ARG A C 1
ATOM 4784 O O . ARG A 1 606 ? 7.262 14.141 -1.936 1 90.31 606 ARG A O 1
ATOM 4791 N N . THR A 1 607 ? 5.449 14.438 -0.715 1 92.69 607 THR A N 1
ATOM 4792 C CA . THR A 1 607 ? 5.633 13.211 0.055 1 92.69 607 THR A CA 1
ATOM 4793 C C . THR A 1 607 ? 4.469 12.25 -0.172 1 92.69 607 THR A C 1
ATOM 4795 O O . THR A 1 607 ? 3.305 12.633 -0.029 1 92.69 607 THR A O 1
ATOM 4798 N N . ILE A 1 608 ? 4.762 11.062 -0.554 1 91 608 ILE A N 1
ATOM 4799 C CA . ILE A 1 608 ? 3.775 10 -0.708 1 91 608 ILE A CA 1
ATOM 4800 C C . ILE A 1 608 ? 3.596 9.266 0.619 1 91 608 ILE A C 1
ATOM 4802 O O . ILE A 1 608 ? 4.574 8.945 1.298 1 91 608 ILE A O 1
ATOM 4806 N N . VAL A 1 609 ? 2.354 9.078 1.092 1 93.12 609 VAL A N 1
ATOM 4807 C CA . VAL A 1 609 ? 2.061 8.328 2.311 1 93.12 609 VAL A CA 1
ATOM 4808 C C . VAL A 1 609 ? 1.079 7.199 2 1 93.12 609 VAL A C 1
ATOM 4810 O O . VAL A 1 609 ? 0.324 7.273 1.028 1 93.12 609 VAL A O 1
ATOM 4813 N N . PRO A 1 610 ? 0.928 6.105 2.787 1 92.31 610 PRO A N 1
ATOM 4814 C CA . PRO A 1 610 ? 1.895 5.887 3.867 1 92.31 610 PRO A CA 1
ATOM 4815 C C . PRO A 1 610 ? 3.314 5.668 3.352 1 92.31 610 PRO A C 1
ATOM 4817 O O . PRO A 1 610 ? 3.516 5.469 2.15 1 92.31 610 PRO A O 1
ATOM 4820 N N . LEU A 1 611 ? 4.301 5.711 4.18 1 91.5 611 LEU A N 1
ATOM 4821 C CA . LEU A 1 611 ? 5.707 5.711 3.791 1 91.5 611 LEU A CA 1
ATOM 4822 C C . LEU A 1 611 ? 6.117 4.352 3.234 1 91.5 611 LEU A C 1
ATOM 4824 O O . LEU A 1 611 ? 7.184 4.223 2.631 1 91.5 611 LEU A O 1
ATOM 4828 N N . VAL A 1 612 ? 5.254 3.354 3.295 1 88.69 612 VAL A N 1
ATOM 4829 C CA . VAL A 1 612 ? 5.547 2.029 2.756 1 88.69 612 VAL A CA 1
ATOM 4830 C C . VAL A 1 612 ? 5.359 2.035 1.24 1 88.69 612 VAL A C 1
ATOM 4832 O O . VAL A 1 612 ? 5.848 1.142 0.545 1 88.69 612 VAL A O 1
ATOM 4835 N N . LEU A 1 613 ? 4.668 2.969 0.712 1 89.44 613 LEU A N 1
ATOM 4836 C CA . LEU A 1 613 ? 4.496 3.098 -0.73 1 89.44 613 LEU A CA 1
ATOM 4837 C C . LEU A 1 613 ? 5.785 3.57 -1.393 1 89.44 613 LEU A C 1
ATOM 4839 O O . LEU A 1 613 ? 6.625 4.199 -0.747 1 89.44 613 LEU A O 1
ATOM 4843 N N . ARG A 1 614 ? 5.961 3.338 -2.613 1 86.75 614 ARG A N 1
ATOM 4844 C CA . ARG A 1 614 ? 7.125 3.75 -3.393 1 86.75 614 ARG A CA 1
ATOM 4845 C C . ARG A 1 614 ? 7.289 5.266 -3.369 1 86.75 614 ARG A C 1
ATOM 4847 O O . ARG A 1 614 ? 6.305 6.004 -3.408 1 86.75 614 ARG A O 1
ATOM 4854 N N . ARG A 1 615 ? 8.562 5.656 -3.295 1 86.75 615 ARG A N 1
ATOM 4855 C CA . ARG A 1 615 ? 8.852 7.082 -3.406 1 86.75 615 ARG A CA 1
ATOM 4856 C C . ARG A 1 615 ? 8.672 7.566 -4.84 1 86.75 615 ARG A C 1
ATOM 4858 O O . ARG A 1 615 ? 8.938 6.828 -5.793 1 86.75 615 ARG A O 1
ATOM 4865 N N . ILE A 1 616 ? 8.305 8.727 -5.02 1 81.25 616 ILE A N 1
ATOM 4866 C CA . ILE A 1 616 ? 7.879 9.273 -6.305 1 81.25 616 ILE A CA 1
ATOM 4867 C C . ILE A 1 616 ? 9.031 9.18 -7.305 1 81.25 616 ILE A C 1
ATOM 4869 O O . ILE A 1 616 ? 8.805 8.977 -8.5 1 81.25 616 ILE A O 1
ATOM 4873 N N . TRP A 1 617 ? 10.242 9.305 -6.859 1 81.25 617 TRP A N 1
ATOM 4874 C CA . TRP A 1 617 ? 11.391 9.375 -7.758 1 81.25 617 TRP A CA 1
ATOM 4875 C C . TRP A 1 617 ? 11.688 8.008 -8.375 1 81.25 617 TRP A C 1
ATOM 4877 O O . TRP A 1 617 ? 12.414 7.914 -9.367 1 81.25 617 TRP A O 1
ATOM 4887 N N . THR A 1 618 ? 11.18 6.973 -7.836 1 78.62 618 THR A N 1
ATOM 4888 C CA . THR A 1 618 ? 11.398 5.641 -8.391 1 78.62 618 THR A CA 1
ATOM 4889 C C . THR A 1 618 ? 10.68 5.492 -9.734 1 78.62 618 THR A C 1
ATOM 4891 O O . THR A 1 618 ? 10.969 4.566 -10.492 1 78.62 618 THR A O 1
ATOM 4894 N N . TYR A 1 619 ? 9.758 6.293 -10.016 1 74.19 619 TYR A N 1
ATOM 4895 C CA . TYR A 1 619 ? 9.016 6.25 -11.266 1 74.19 619 TYR A CA 1
ATOM 4896 C C . TYR A 1 619 ? 9.672 7.133 -12.32 1 74.19 619 TYR A C 1
ATOM 4898 O O . TYR A 1 619 ? 9.234 7.176 -13.469 1 74.19 619 TYR A O 1
ATOM 4906 N N . TRP A 1 620 ? 10.766 7.812 -11.859 1 70.69 620 TRP A N 1
ATOM 4907 C CA . TRP A 1 620 ? 11.438 8.719 -12.781 1 70.69 620 TRP A CA 1
ATOM 4908 C C . TRP A 1 620 ? 12.375 7.953 -13.711 1 70.69 620 TRP A C 1
ATOM 4910 O O . TRP A 1 620 ? 13.117 7.066 -13.266 1 70.69 620 TRP A O 1
ATOM 4920 N N . ASP A 1 621 ? 12.109 7.852 -15.07 1 59.06 621 ASP A N 1
ATOM 4921 C CA . ASP A 1 621 ? 12.945 7.117 -16.016 1 59.06 621 ASP A CA 1
ATOM 4922 C C . ASP A 1 621 ? 14.414 7.492 -15.867 1 59.06 621 ASP A C 1
ATOM 4924 O O . ASP A 1 621 ? 15.289 6.625 -15.922 1 59.06 621 ASP A O 1
ATOM 4928 N N . ASN A 1 622 ? 14.695 8.945 -16.031 1 53.53 622 ASN A N 1
ATOM 4929 C CA . ASN A 1 622 ? 16.094 9.352 -16.094 1 53.53 622 ASN A CA 1
ATOM 4930 C C . ASN A 1 622 ? 16.422 10.383 -15.008 1 53.53 622 ASN A C 1
ATOM 4932 O O . ASN A 1 622 ? 16.875 11.484 -15.312 1 53.53 622 ASN A O 1
ATOM 4936 N N . TYR A 1 623 ? 16.031 10.078 -13.883 1 51.25 623 TYR A N 1
ATOM 4937 C CA . TYR A 1 623 ? 16.234 11.141 -12.914 1 51.25 623 TYR A CA 1
ATOM 4938 C C . TYR A 1 623 ? 17.719 11.422 -12.711 1 51.25 623 TYR A C 1
ATOM 4940 O O . TYR A 1 623 ? 18.109 12.547 -12.383 1 51.25 623 TYR A O 1
ATOM 4948 N N . SER A 1 624 ? 18.531 10.383 -12.938 1 45.09 624 SER A N 1
ATOM 4949 C CA . SER A 1 624 ? 19.969 10.609 -12.742 1 45.09 624 SER A CA 1
ATOM 4950 C C . SER A 1 624 ? 20.531 11.508 -13.836 1 45.09 624 SER A C 1
ATOM 4952 O O . SER A 1 624 ? 21.578 12.148 -13.641 1 45.09 624 SER A O 1
ATOM 4954 N N . ILE A 1 625 ? 19.828 11.406 -15.016 1 44.28 625 ILE A N 1
ATOM 4955 C CA . ILE A 1 625 ? 20.438 12.156 -16.109 1 44.28 625 ILE A CA 1
ATOM 4956 C C . ILE A 1 625 ? 19.703 13.484 -16.281 1 44.28 625 ILE A C 1
ATOM 4958 O O . ILE A 1 625 ? 20.344 14.523 -16.469 1 44.28 625 ILE A O 1
ATOM 4962 N N . ASP A 1 626 ? 18.297 13.516 -16.406 1 47.12 626 ASP A N 1
ATOM 4963 C CA . ASP A 1 626 ? 17.609 14.773 -16.688 1 47.12 626 ASP A CA 1
ATOM 4964 C C . ASP A 1 626 ? 16.734 15.188 -15.516 1 47.12 626 ASP A C 1
ATOM 4966 O O . ASP A 1 626 ? 15.594 14.711 -15.391 1 47.12 626 ASP A O 1
ATOM 4970 N N . GLN A 1 627 ? 17.344 16.016 -14.734 1 44.81 627 GLN A N 1
ATOM 4971 C CA . GLN A 1 627 ? 16.703 16.547 -13.539 1 44.81 627 GLN A CA 1
ATOM 4972 C C . GLN A 1 627 ? 15.438 17.328 -13.891 1 44.81 627 GLN A C 1
ATOM 4974 O O . GLN A 1 627 ? 14.609 17.609 -13.023 1 44.81 627 GLN A O 1
ATOM 4979 N N . SER A 1 628 ? 15.43 17.781 -15.156 1 44.62 628 SER A N 1
ATOM 4980 C CA . SER A 1 628 ? 14.312 18.656 -15.531 1 44.62 628 SER A CA 1
ATOM 4981 C C . SER A 1 628 ? 12.984 17.906 -15.461 1 44.62 628 SER A C 1
ATOM 4983 O O . SER A 1 628 ? 11.922 18.531 -15.398 1 44.62 628 SER A O 1
ATOM 4985 N N . SER A 1 629 ? 13.125 16.594 -15.562 1 49.19 629 SER A N 1
ATOM 4986 C CA . SER A 1 629 ? 11.914 15.781 -15.578 1 49.19 629 SER A CA 1
ATOM 4987 C C . SER A 1 629 ? 11.383 15.547 -14.164 1 49.19 629 SER A C 1
ATOM 4989 O O . SER A 1 629 ? 10.398 14.82 -13.977 1 49.19 629 SER A O 1
ATOM 4991 N N . THR A 1 630 ? 12.078 16.297 -13.289 1 55.84 630 THR A N 1
ATOM 4992 C CA . THR A 1 630 ? 11.766 15.984 -11.898 1 55.84 630 THR A CA 1
ATOM 4993 C C . THR A 1 630 ? 10.781 17 -11.32 1 55.84 630 THR A C 1
ATOM 4995 O O . THR A 1 630 ? 10.672 18.109 -11.828 1 55.84 630 THR A O 1
ATOM 4998 N N . THR A 1 631 ? 9.781 16.594 -10.578 1 61 631 THR A N 1
ATOM 4999 C CA . THR A 1 631 ? 8.82 17.375 -9.82 1 61 631 THR A CA 1
ATOM 5000 C C . THR A 1 631 ? 9.508 18.125 -8.688 1 61 631 THR A C 1
ATOM 5002 O O . THR A 1 631 ? 8.977 18.219 -7.578 1 61 631 THR A O 1
ATOM 5005 N N . ILE A 1 632 ? 10.719 18.75 -9.055 1 78.31 632 ILE A N 1
ATOM 5006 C CA . ILE A 1 632 ? 11.477 19.391 -7.973 1 78.31 632 ILE A CA 1
ATOM 5007 C C . ILE A 1 632 ? 11.32 20.906 -8.055 1 78.31 632 ILE A C 1
ATOM 5009 O O . ILE A 1 632 ? 11.328 21.484 -9.141 1 78.31 632 ILE A O 1
ATOM 5013 N N . CYS A 1 633 ? 10.992 21.531 -6.965 1 89.94 633 CYS A N 1
ATOM 5014 C CA . CYS A 1 633 ? 11.117 22.969 -6.793 1 89.94 633 CYS A CA 1
ATOM 5015 C C . CYS A 1 633 ? 12.391 23.328 -6.023 1 89.94 633 CYS A C 1
ATOM 5017 O O . CYS A 1 633 ? 12.539 22.938 -4.863 1 89.94 633 CYS A O 1
ATOM 5019 N N . VAL A 1 634 ? 13.25 24.094 -6.656 1 93.06 634 VAL A N 1
ATOM 5020 C CA . VAL A 1 634 ? 14.578 24.328 -6.09 1 93.06 634 VAL A CA 1
ATOM 5021 C C . VAL A 1 634 ? 14.461 25.203 -4.848 1 93.06 634 VAL A C 1
ATOM 5023 O O . VAL A 1 634 ? 15.25 25.062 -3.906 1 93.06 634 VAL A O 1
ATOM 5026 N N . ASP A 1 635 ? 13.484 26.141 -4.832 1 95.56 635 ASP A N 1
ATOM 5027 C CA . ASP A 1 635 ? 13.289 26.938 -3.623 1 95.56 635 ASP A CA 1
ATOM 5028 C C . ASP A 1 635 ? 12.938 26.047 -2.432 1 95.56 635 ASP A C 1
ATOM 5030 O O . ASP A 1 635 ? 13.438 26.266 -1.324 1 95.56 635 ASP A O 1
ATOM 5034 N N . GLY A 1 636 ? 12.055 25.047 -2.719 1 95.25 636 GLY A N 1
ATOM 5035 C CA . GLY A 1 636 ? 11.695 24.125 -1.664 1 95.25 636 GLY A CA 1
ATOM 5036 C C . GLY A 1 636 ? 12.867 23.266 -1.201 1 95.25 636 GLY A C 1
ATOM 5037 O O . GLY A 1 636 ? 13.016 23.016 -0.005 1 95.25 636 GLY A O 1
ATOM 5038 N N . GLU A 1 637 ? 13.648 22.828 -2.145 1 93.94 637 GLU A N 1
ATOM 5039 C CA . GLU A 1 637 ? 14.789 21.984 -1.808 1 93.94 637 GLU A CA 1
ATOM 5040 C C . GLU A 1 637 ? 15.805 22.734 -0.95 1 93.94 637 GLU A C 1
ATOM 5042 O O . GLU A 1 637 ? 16.172 22.281 0.134 1 93.94 637 GLU A O 1
ATOM 5047 N N . ILE A 1 638 ? 16.203 23.922 -1.455 1 96.88 638 ILE A N 1
ATOM 5048 C CA . ILE A 1 638 ? 17.219 24.672 -0.726 1 96.88 638 ILE A CA 1
ATOM 5049 C C . ILE A 1 638 ? 16.625 25.219 0.571 1 96.88 638 ILE A C 1
ATOM 5051 O O . ILE A 1 638 ? 17.328 25.406 1.56 1 96.88 638 ILE A O 1
ATOM 5055 N N . GLY A 1 639 ? 15.297 25.453 0.56 1 97.94 639 GLY A N 1
ATOM 5056 C CA . GLY A 1 639 ? 14.586 25.828 1.774 1 97.94 639 GLY A CA 1
ATOM 5057 C C . GLY A 1 639 ? 14.656 24.766 2.857 1 97.94 639 GLY A C 1
ATOM 5058 O O . GLY A 1 639 ? 14.594 25.078 4.047 1 97.94 639 GLY A O 1
ATOM 5059 N N . THR A 1 640 ? 14.805 23.5 2.473 1 97.75 640 THR A N 1
ATOM 5060 C CA . THR A 1 640 ? 14.922 22.422 3.445 1 97.75 640 THR A CA 1
ATOM 5061 C C . THR A 1 640 ? 16.172 22.578 4.289 1 97.75 640 THR A C 1
ATOM 5063 O O . THR A 1 640 ? 16.172 22.266 5.48 1 97.75 640 THR A O 1
ATOM 5066 N N . VAL A 1 641 ? 17.234 23.125 3.695 1 98.25 641 VAL A N 1
ATOM 5067 C CA . VAL A 1 641 ? 18.469 23.406 4.434 1 98.25 641 VAL A CA 1
ATOM 5068 C C . VAL A 1 641 ? 18.203 24.484 5.48 1 98.25 641 VAL A C 1
ATOM 5070 O O . VAL A 1 641 ? 18.672 24.391 6.617 1 98.25 641 VAL A O 1
ATOM 5073 N N . LEU A 1 642 ? 17.469 25.5 5.07 1 98.69 642 LEU A N 1
ATOM 5074 C CA . LEU A 1 642 ? 17.109 26.578 5.984 1 98.69 642 LEU A CA 1
ATOM 5075 C C . LEU A 1 642 ? 16.234 26.062 7.113 1 98.69 642 LEU A C 1
ATOM 5077 O O . LEU A 1 642 ? 16.438 26.422 8.281 1 98.69 642 LEU A O 1
ATOM 5081 N N . LYS A 1 643 ? 15.266 25.219 6.793 1 98.56 643 LYS A N 1
ATOM 5082 C CA . LYS A 1 643 ? 14.375 24.641 7.801 1 98.56 643 LYS A CA 1
ATOM 5083 C C . LYS A 1 643 ? 15.148 23.734 8.758 1 98.56 643 LYS A C 1
ATOM 5085 O O . LYS A 1 643 ? 14.852 23.703 9.953 1 98.56 643 LYS A O 1
ATOM 5090 N N . MET A 1 644 ? 16.141 23.078 8.227 1 97.94 644 MET A N 1
ATOM 5091 C CA . MET A 1 644 ? 17.016 22.266 9.078 1 97.94 644 MET A CA 1
ATOM 5092 C C . MET A 1 644 ? 17.703 23.125 10.125 1 97.94 644 MET A C 1
ATOM 5094 O O . MET A 1 644 ? 17.719 22.781 11.312 1 97.94 644 MET A O 1
ATOM 5098 N N . TYR A 1 645 ? 18.266 24.188 9.719 1 98.44 645 TYR A N 1
ATOM 5099 C CA . TYR A 1 645 ? 18.953 25.062 10.656 1 98.44 645 TYR A CA 1
ATOM 5100 C C . TYR A 1 645 ? 17.984 25.688 11.648 1 98.44 645 TYR A C 1
ATOM 5102 O O . TYR A 1 645 ? 18.328 25.891 12.82 1 98.44 645 TYR A O 1
ATOM 5110 N N . ARG A 1 646 ? 16.812 26.031 11.164 1 98.19 646 ARG A N 1
ATOM 5111 C CA . ARG A 1 646 ? 15.789 26.547 12.062 1 98.19 646 ARG A CA 1
ATOM 5112 C C . ARG A 1 646 ? 15.523 25.578 13.211 1 98.19 646 ARG A C 1
ATOM 5114 O O . ARG A 1 646 ? 15.43 26 14.367 1 98.19 646 ARG A O 1
ATOM 5121 N N . GLU A 1 647 ? 15.391 24.266 12.867 1 97.88 647 GLU A N 1
ATOM 5122 C CA . GLU A 1 647 ? 15.141 23.266 13.906 1 97.88 647 GLU A CA 1
ATOM 5123 C C . GLU A 1 647 ? 16.328 23.172 14.867 1 97.88 647 GLU A C 1
ATOM 5125 O O . GLU A 1 647 ? 16.141 22.984 16.062 1 97.88 647 GLU A O 1
ATOM 5130 N N . VAL A 1 648 ? 17.484 23.281 14.312 1 96.69 648 VAL A N 1
ATOM 5131 C CA . VAL A 1 648 ? 18.688 23.25 15.148 1 96.69 648 VAL A CA 1
ATOM 5132 C C . VAL A 1 648 ? 18.672 24.422 16.125 1 96.69 648 VAL A C 1
ATOM 5134 O O . VAL A 1 648 ? 18.922 24.266 17.312 1 96.69 648 VAL A O 1
ATOM 5137 N N . ARG A 1 649 ? 18.312 25.578 15.609 1 95.25 649 ARG A N 1
ATOM 5138 C CA . ARG A 1 649 ? 18.25 26.781 16.438 1 95.25 649 ARG A CA 1
ATOM 5139 C C . ARG A 1 649 ? 17.141 26.656 17.484 1 95.25 649 ARG A C 1
ATOM 5141 O O . ARG A 1 649 ? 17.25 27.25 18.562 1 95.25 649 ARG A O 1
ATOM 5148 N N . GLN A 1 650 ? 16.125 25.891 17.172 1 94.19 650 GLN A N 1
ATOM 5149 C CA . GLN A 1 650 ? 15 25.719 18.078 1 94.19 650 GLN A CA 1
ATOM 5150 C C . GLN A 1 650 ? 15.289 24.656 19.125 1 94.19 650 GLN A C 1
ATOM 5152 O O . GLN A 1 650 ? 14.453 24.406 20 1 94.19 650 GLN A O 1
ATOM 5157 N N . GLY A 1 651 ? 16.422 24.062 19.031 1 93.5 651 GLY A N 1
ATOM 5158 C CA . GLY A 1 651 ? 16.844 23.141 20.094 1 93.5 651 GLY A CA 1
ATOM 5159 C C . GLY A 1 651 ? 16.656 21.688 19.734 1 93.5 651 GLY A C 1
ATOM 5160 O O . GLY A 1 651 ? 16.469 20.844 20.609 1 93.5 651 GLY A O 1
ATOM 5161 N N . ALA A 1 652 ? 16.625 21.328 18.438 1 95.88 652 ALA A N 1
ATOM 5162 C CA . ALA A 1 652 ? 16.594 19.922 18.031 1 95.88 652 ALA A CA 1
ATOM 5163 C C . ALA A 1 652 ? 17.688 19.125 18.719 1 95.88 652 ALA A C 1
ATOM 5165 O O . ALA A 1 652 ? 18.797 19.641 18.922 1 95.88 652 ALA A O 1
ATOM 5166 N N . PRO A 1 653 ? 17.453 17.859 19.031 1 93 653 PRO A N 1
ATOM 5167 C CA . PRO A 1 653 ? 18.469 17.016 19.688 1 93 653 PRO A CA 1
ATOM 5168 C C . PRO A 1 653 ? 19.719 16.844 18.828 1 93 653 PRO A C 1
ATOM 5170 O O . PRO A 1 653 ? 19.625 16.781 17.594 1 93 653 PRO A O 1
ATOM 5173 N N . HIS A 1 654 ? 20.766 16.703 19.516 1 92.5 654 HIS A N 1
ATOM 5174 C CA . HIS A 1 654 ? 22.047 16.547 18.828 1 92.5 654 HIS A CA 1
ATOM 5175 C C . HIS A 1 654 ? 22.047 15.289 17.953 1 92.5 654 HIS A C 1
ATOM 5177 O O . HIS A 1 654 ? 22.609 15.281 16.859 1 92.5 654 HIS A O 1
ATOM 5183 N N . GLU A 1 655 ? 21.453 14.242 18.5 1 93.75 655 GLU A N 1
ATOM 5184 C CA . GLU A 1 655 ? 21.406 13 17.734 1 93.75 655 GLU A CA 1
ATOM 5185 C C . GLU A 1 655 ? 20.641 13.18 16.422 1 93.75 655 GLU A C 1
ATOM 5187 O O . GLU A 1 655 ? 21.031 12.641 15.398 1 93.75 655 GLU A O 1
ATOM 5192 N N . TRP A 1 656 ? 19.562 13.875 16.531 1 95.94 656 TRP A N 1
ATOM 5193 C CA . TRP A 1 656 ? 18.75 14.195 15.367 1 95.94 656 TRP A CA 1
ATOM 5194 C C . TRP A 1 656 ? 19.562 14.992 14.352 1 95.94 656 TRP A C 1
ATOM 5196 O O . TRP A 1 656 ? 19.562 14.672 13.156 1 95.94 656 TRP A O 1
ATOM 5206 N N . PHE A 1 657 ? 20.328 15.969 14.789 1 96.81 657 PHE A N 1
ATOM 5207 C CA . PHE A 1 657 ? 21.156 16.828 13.953 1 96.81 657 PHE A CA 1
ATOM 5208 C C . PHE A 1 657 ? 22.281 16.031 13.305 1 96.81 657 PHE A C 1
ATOM 5210 O O . PHE A 1 657 ? 22.516 16.141 12.102 1 96.81 657 PHE A O 1
ATOM 5217 N N . ASN A 1 658 ? 22.891 15.188 14.07 1 95.56 658 ASN A N 1
ATOM 5218 C CA . ASN A 1 658 ? 24 14.391 13.578 1 95.56 658 ASN A CA 1
ATOM 5219 C C . ASN A 1 658 ? 23.562 13.438 12.477 1 95.56 658 ASN A C 1
ATOM 5221 O O . ASN A 1 658 ? 24.312 13.203 11.523 1 95.56 658 ASN A O 1
ATOM 5225 N N . LYS A 1 659 ? 22.422 12.969 12.68 1 93.44 659 LYS A N 1
ATOM 5226 C CA . LYS A 1 659 ? 21.906 11.992 11.727 1 93.44 659 LYS A CA 1
ATOM 5227 C C . LYS A 1 659 ? 21.562 12.648 10.398 1 93.44 659 LYS A C 1
ATOM 5229 O O . LYS A 1 659 ? 21.734 12.047 9.336 1 93.44 659 LYS A O 1
ATOM 5234 N N . LEU A 1 660 ? 21.125 13.883 10.352 1 96.56 660 LEU A N 1
ATOM 5235 C CA . LEU A 1 660 ? 20.594 14.508 9.141 1 96.56 660 LEU A CA 1
ATOM 5236 C C . LEU A 1 660 ? 21.641 15.391 8.477 1 96.56 660 LEU A C 1
ATOM 5238 O O . LEU A 1 660 ? 21.547 15.688 7.285 1 96.56 660 LEU A O 1
ATOM 5242 N N . TRP A 1 661 ? 22.688 15.766 9.172 1 97.38 661 TRP A N 1
ATOM 5243 C CA . TRP A 1 661 ? 23.703 16.703 8.703 1 97.38 661 TRP A CA 1
ATOM 5244 C C . TRP A 1 661 ? 24.391 16.172 7.453 1 97.38 661 TRP A C 1
ATOM 5246 O O . TRP A 1 661 ? 24.594 16.922 6.484 1 97.38 661 TRP A O 1
ATOM 5256 N N . PRO A 1 662 ? 24.719 14.852 7.398 1 95.88 662 PRO A N 1
ATOM 5257 C CA . PRO A 1 662 ? 25.344 14.352 6.176 1 95.88 662 PRO A CA 1
ATOM 5258 C C . PRO A 1 662 ? 24.484 14.555 4.938 1 95.88 662 PRO A C 1
ATOM 5260 O O . PRO A 1 662 ? 25 14.781 3.844 1 95.88 662 PRO A O 1
ATOM 5263 N N . LYS A 1 663 ? 23.172 14.414 5.129 1 95.12 663 LYS A N 1
ATOM 5264 C CA . LYS A 1 663 ? 22.25 14.625 4.012 1 95.12 663 LYS A CA 1
ATOM 5265 C C . LYS A 1 663 ? 22.266 16.078 3.547 1 95.12 663 LYS A C 1
ATOM 5267 O O . LYS A 1 663 ? 22.234 16.344 2.344 1 95.12 663 LYS A O 1
ATOM 5272 N N . VAL A 1 664 ? 22.328 17 4.426 1 97.75 664 VAL A N 1
ATOM 5273 C CA . VAL A 1 664 ? 22.406 18.438 4.117 1 97.75 664 VAL A CA 1
ATOM 5274 C C . VAL A 1 664 ? 23.688 18.734 3.348 1 97.75 664 VAL A C 1
ATOM 5276 O O . VAL A 1 664 ? 23.672 19.484 2.373 1 97.75 664 VAL A O 1
ATOM 5279 N N . LYS A 1 665 ? 24.781 18.125 3.828 1 97.31 665 LYS A N 1
ATOM 5280 C CA . LYS A 1 665 ? 26.062 18.312 3.154 1 97.31 665 LYS A CA 1
ATOM 5281 C C . LYS A 1 665 ? 25.984 17.875 1.692 1 97.31 665 LYS A C 1
ATOM 5283 O O . LYS A 1 665 ? 26.516 18.562 0.809 1 97.31 665 LYS A O 1
ATOM 5288 N N . LYS A 1 666 ? 25.344 16.812 1.525 1 94.5 666 LYS A N 1
ATOM 5289 C CA . LYS A 1 666 ? 25.219 16.297 0.167 1 94.5 666 LYS A CA 1
ATOM 5290 C C . LYS A 1 666 ? 24.406 17.234 -0.716 1 94.5 666 LYS A C 1
ATOM 5292 O O . LYS A 1 666 ? 24.766 17.469 -1.873 1 94.5 666 LYS A O 1
ATOM 5297 N N . ILE A 1 667 ? 23.328 17.75 -0.218 1 95.12 667 ILE A N 1
ATOM 5298 C CA . ILE A 1 667 ? 22.516 18.719 -0.949 1 95.12 667 ILE A CA 1
ATOM 5299 C C . ILE A 1 667 ? 23.359 19.953 -1.294 1 95.12 667 ILE A C 1
ATOM 5301 O O . ILE A 1 667 ? 23.375 20.391 -2.443 1 95.12 667 ILE A O 1
ATOM 5305 N N . MET A 1 668 ? 24.094 20.469 -0.326 1 98 668 MET A N 1
ATOM 5306 C CA . MET A 1 668 ? 24.891 21.672 -0.524 1 98 668 MET A CA 1
ATOM 5307 C C . MET A 1 668 ? 26.016 21.406 -1.534 1 98 668 MET A C 1
ATOM 5309 O O . MET A 1 668 ? 26.312 22.281 -2.355 1 98 668 MET A O 1
ATOM 5313 N N . SER A 1 669 ? 26.609 20.234 -1.386 1 96.56 669 SER A N 1
ATOM 5314 C CA . SER A 1 669 ? 27.641 19.891 -2.346 1 96.56 669 SER A CA 1
ATOM 5315 C C . SER A 1 669 ? 27.109 19.906 -3.773 1 96.56 669 SER A C 1
ATOM 5317 O O . SER A 1 669 ? 27.75 20.438 -4.68 1 96.56 669 SER A O 1
ATOM 5319 N N . ARG A 1 670 ? 25.969 19.328 -3.973 1 93.25 670 ARG A N 1
ATOM 5320 C CA . ARG A 1 670 ? 25.344 19.312 -5.297 1 93.25 670 ARG A CA 1
ATOM 5321 C C . ARG A 1 670 ? 25.047 20.719 -5.781 1 93.25 670 ARG A C 1
ATOM 5323 O O . ARG A 1 670 ? 25.328 21.062 -6.934 1 93.25 670 ARG A O 1
ATOM 5330 N N . TRP A 1 671 ? 24.484 21.594 -4.949 1 95.75 671 TRP A N 1
ATOM 5331 C CA . TRP A 1 671 ? 24.188 22.969 -5.309 1 95.75 671 TRP A CA 1
ATOM 5332 C C . TRP A 1 671 ? 25.453 23.734 -5.691 1 95.75 671 TRP A C 1
ATOM 5334 O O . TRP A 1 671 ? 25.453 24.484 -6.668 1 95.75 671 TRP A O 1
ATOM 5344 N N . MET A 1 672 ? 26.562 23.5 -5 1 97 672 MET A N 1
ATOM 5345 C CA . MET A 1 672 ? 27.812 24.266 -5.164 1 97 672 MET A CA 1
ATOM 5346 C C . MET A 1 672 ? 28.562 23.797 -6.402 1 97 672 MET A C 1
ATOM 5348 O O . MET A 1 672 ? 29.406 24.531 -6.934 1 97 672 MET A O 1
ATOM 5352 N N . THR A 1 673 ? 28.25 22.609 -6.836 1 93.75 673 THR A N 1
ATOM 5353 C CA . THR A 1 673 ? 29.016 22.078 -7.965 1 93.75 673 THR A CA 1
ATOM 5354 C C . THR A 1 673 ? 28.156 22.031 -9.219 1 93.75 673 THR A C 1
ATOM 5356 O O . THR A 1 673 ? 28.609 22.375 -10.312 1 93.75 673 THR A O 1
ATOM 5359 N N . GLN A 1 674 ? 26.844 21.641 -9.086 1 89.62 674 GLN A N 1
ATOM 5360 C CA . GLN A 1 674 ? 26.016 21.391 -10.266 1 89.62 674 GLN A CA 1
ATOM 5361 C C . GLN A 1 674 ? 25.109 22.578 -10.555 1 89.62 674 GLN A C 1
ATOM 5363 O O . GLN A 1 674 ? 24.828 22.875 -11.719 1 89.62 674 GLN A O 1
ATOM 5368 N N . LEU A 1 675 ? 24.594 23.219 -9.578 1 91 675 LEU A N 1
ATOM 5369 C CA . LEU A 1 675 ? 23.625 24.281 -9.82 1 91 675 LEU A CA 1
ATOM 5370 C C . LEU A 1 675 ? 24.312 25.641 -9.961 1 91 675 LEU A C 1
ATOM 5372 O O . LEU A 1 675 ? 23.984 26.406 -10.859 1 91 675 LEU A O 1
ATOM 5376 N N . ASP A 1 676 ? 25.219 26 -9.023 1 94.31 676 ASP A N 1
ATOM 5377 C CA . ASP A 1 676 ? 25.875 27.297 -9.141 1 94.31 676 ASP A CA 1
ATOM 5378 C C . ASP A 1 676 ? 27.172 27.172 -9.93 1 94.31 676 ASP A C 1
ATOM 5380 O O . ASP A 1 676 ? 27.797 28.188 -10.266 1 94.31 676 ASP A O 1
ATOM 5384 N N . ASN A 1 677 ? 27.641 25.875 -10.18 1 89 677 ASN A N 1
ATOM 5385 C CA . ASN A 1 677 ? 28.828 25.562 -10.977 1 89 677 ASN A CA 1
ATOM 5386 C C . ASN A 1 677 ? 30.062 26.266 -10.43 1 89 677 ASN A C 1
ATOM 5388 O O . ASN A 1 677 ? 30.875 26.781 -11.195 1 89 677 ASN A O 1
ATOM 5392 N N . GLY A 1 678 ? 30.078 26.453 -9.203 1 91.06 678 GLY A N 1
ATOM 5393 C CA . GLY A 1 678 ? 31.234 27.047 -8.547 1 91.06 678 GLY A CA 1
ATOM 5394 C C . GLY A 1 678 ? 31.219 28.562 -8.57 1 91.06 678 GLY A C 1
ATOM 5395 O O . GLY A 1 678 ? 32.188 29.203 -8.141 1 91.06 678 GLY A O 1
ATOM 5396 N N . GLN A 1 679 ? 30.172 29.25 -8.961 1 91.69 679 GLN A N 1
ATOM 5397 C CA . GLN A 1 679 ? 30.203 30.688 -9.25 1 91.69 679 GLN A CA 1
ATOM 5398 C C . GLN A 1 679 ? 29.469 31.469 -8.164 1 91.69 679 GLN A C 1
ATOM 5400 O O . GLN A 1 679 ? 29.609 32.688 -8.078 1 91.69 679 GLN A O 1
ATOM 5405 N N . GLY A 1 680 ? 28.594 30.797 -7.391 1 95.19 680 GLY A N 1
ATOM 5406 C CA . GLY A 1 680 ? 27.906 31.469 -6.301 1 95.19 680 GLY A CA 1
ATOM 5407 C C . GLY A 1 680 ? 26.531 32 -6.699 1 95.19 680 GLY A C 1
ATOM 5408 O O . GLY A 1 680 ? 25.781 32.5 -5.855 1 95.19 680 GLY A O 1
ATOM 5409 N N . VAL A 1 681 ? 26.219 31.906 -7.98 1 97 681 VAL A N 1
ATOM 5410 C CA . VAL A 1 681 ? 24.891 32.312 -8.453 1 97 681 VAL A CA 1
ATOM 5411 C C . VAL A 1 681 ? 24.281 31.188 -9.297 1 97 681 VAL A C 1
ATOM 5413 O O . VAL A 1 681 ? 25 30.359 -9.844 1 97 681 VAL A O 1
ATOM 5416 N N . ILE A 1 682 ? 22.984 31.109 -9.367 1 96.06 682 ILE A N 1
ATOM 5417 C CA . ILE A 1 682 ? 22.266 30.078 -10.102 1 96.06 682 ILE A CA 1
ATOM 5418 C C . ILE A 1 682 ? 21.75 30.641 -11.43 1 96.06 682 ILE A C 1
ATOM 5420 O O . ILE A 1 682 ? 21.062 31.656 -11.445 1 96.06 682 ILE A O 1
ATOM 5424 N N . THR A 1 683 ? 22.047 30 -12.516 1 93.25 683 THR A N 1
ATOM 5425 C CA . THR A 1 683 ? 21.672 30.547 -13.82 1 93.25 683 THR A CA 1
ATOM 5426 C C . THR A 1 683 ? 20.719 29.594 -14.547 1 93.25 683 THR A C 1
ATOM 5428 O O . THR A 1 683 ? 19.953 30.016 -15.414 1 93.25 683 THR A O 1
ATOM 5431 N N . GLY A 1 684 ? 20.828 28.266 -14.211 1 89.56 684 GLY A N 1
ATOM 5432 C CA . GLY A 1 684 ? 20.031 27.25 -14.891 1 89.56 684 GLY A CA 1
ATOM 5433 C C . GLY A 1 684 ? 18.562 27.281 -14.516 1 89.56 684 GLY A C 1
ATOM 5434 O O . GLY A 1 684 ? 18.078 28.297 -14 1 89.56 684 GLY A O 1
ATOM 5435 N N . PRO A 1 685 ? 17.812 26.219 -14.867 1 89.69 685 PRO A N 1
ATOM 5436 C CA . PRO A 1 685 ? 16.375 26.156 -14.539 1 89.69 685 PRO A CA 1
ATOM 5437 C C . PRO A 1 685 ? 16.109 26.219 -13.039 1 89.69 685 PRO A C 1
ATOM 5439 O O . PRO A 1 685 ? 16.781 25.531 -12.266 1 89.69 685 PRO A O 1
ATOM 5442 N N . GLN A 1 686 ? 15.141 27.031 -12.672 1 92.88 686 GLN A N 1
ATOM 5443 C CA . GLN A 1 686 ? 14.781 27.203 -11.273 1 92.88 686 GLN A CA 1
ATOM 5444 C C . GLN A 1 686 ? 13.281 27.016 -11.062 1 92.88 686 GLN A C 1
ATOM 5446 O O . GLN A 1 686 ? 12.57 27.969 -10.734 1 92.88 686 GLN A O 1
ATOM 5451 N N . PRO A 1 687 ? 12.805 25.75 -11.203 1 91 687 PRO A N 1
ATOM 5452 C CA . PRO A 1 687 ? 11.406 25.531 -10.828 1 91 687 PRO A CA 1
ATOM 5453 C C . PRO A 1 687 ? 11.109 25.938 -9.383 1 91 687 PRO A C 1
ATOM 5455 O O . PRO A 1 687 ? 11.891 25.625 -8.484 1 91 687 PRO A O 1
ATOM 5458 N N . ASN A 1 688 ? 9.969 26.641 -9.148 1 92.62 688 ASN A N 1
ATOM 5459 C CA . ASN A 1 688 ? 9.719 27.219 -7.832 1 92.62 688 ASN A CA 1
ATOM 5460 C C . ASN A 1 688 ? 8.219 27.312 -7.539 1 92.62 688 ASN A C 1
ATOM 5462 O O . ASN A 1 688 ? 7.406 26.734 -8.258 1 92.62 688 ASN A O 1
ATOM 5466 N N . THR A 1 689 ? 7.879 27.953 -6.469 1 92.69 689 THR A N 1
ATOM 5467 C CA . THR A 1 689 ? 6.535 27.938 -5.898 1 92.69 689 THR A CA 1
ATOM 5468 C C . THR A 1 689 ? 5.555 28.672 -6.812 1 92.69 689 THR A C 1
ATOM 5470 O O . THR A 1 689 ? 4.336 28.562 -6.645 1 92.69 689 THR A O 1
ATOM 5473 N N . TYR A 1 690 ? 5.977 29.375 -7.836 1 92.19 690 TYR A N 1
ATOM 5474 C CA . TYR A 1 690 ? 5.098 30.078 -8.773 1 92.19 690 TYR A CA 1
ATOM 5475 C C . TYR A 1 690 ? 4.695 29.156 -9.922 1 92.19 690 TYR A C 1
ATOM 5477 O O . TYR A 1 690 ? 4.191 29.625 -10.945 1 92.19 690 TYR A O 1
ATOM 5485 N N . ASP A 1 691 ? 5 27.859 -9.75 1 86.56 691 ASP A N 1
ATOM 5486 C CA . ASP A 1 691 ? 4.574 26.766 -10.609 1 86.56 691 ASP A CA 1
ATOM 5487 C C . ASP A 1 691 ? 5.188 26.891 -12 1 86.56 691 ASP A C 1
ATOM 5489 O O . ASP A 1 691 ? 4.531 26.594 -13 1 86.56 691 ASP A O 1
ATOM 5493 N N . CYS A 1 692 ? 6.367 27.484 -12.031 1 88.12 692 CYS A N 1
ATOM 5494 C CA . CYS A 1 692 ? 7.137 27.625 -13.258 1 88.12 692 CYS A CA 1
ATOM 5495 C C . CYS A 1 692 ? 8.633 27.625 -12.977 1 88.12 692 CYS A C 1
ATOM 5497 O O . CYS A 1 692 ? 9.047 27.656 -11.812 1 88.12 692 CYS A O 1
ATOM 5499 N N . ALA A 1 693 ? 9.398 27.516 -14.008 1 89.56 693 ALA A N 1
ATOM 5500 C CA . ALA A 1 693 ? 10.844 27.641 -13.867 1 89.56 693 ALA A CA 1
ATOM 5501 C C . ALA A 1 693 ? 11.312 29.031 -14.328 1 89.56 693 ALA A C 1
ATOM 5503 O O . ALA A 1 693 ? 11 29.453 -15.445 1 89.56 693 ALA A O 1
ATOM 5504 N N . ILE A 1 694 ? 11.945 29.688 -13.469 1 92.75 694 ILE A N 1
ATOM 5505 C CA . ILE A 1 694 ? 12.625 30.938 -13.836 1 92.75 694 ILE A CA 1
ATOM 5506 C C . ILE A 1 694 ? 14.07 30.625 -14.219 1 92.75 694 ILE A C 1
ATOM 5508 O O . ILE A 1 694 ? 14.602 29.562 -13.883 1 92.75 694 ILE A O 1
ATOM 5512 N N . TYR A 1 695 ? 14.594 31.516 -15.031 1 92.44 695 TYR A N 1
ATOM 5513 C CA . TYR A 1 695 ? 15.969 31.359 -15.477 1 92.44 695 TYR A CA 1
ATOM 5514 C C . TYR A 1 695 ? 16.766 32.656 -15.25 1 92.44 695 TYR A C 1
ATOM 5516 O O . TYR A 1 695 ? 16.172 33.688 -14.961 1 92.44 695 TYR A O 1
ATOM 5524 N N . GLY A 1 696 ? 18.078 32.531 -15.359 1 95.62 696 GLY A N 1
ATOM 5525 C CA . GLY A 1 696 ? 18.922 33.688 -15.18 1 95.62 696 GLY A CA 1
ATOM 5526 C C . GLY A 1 696 ? 19.156 34.062 -13.727 1 95.62 696 GLY A C 1
ATOM 5527 O O . GLY A 1 696 ? 18.547 33.438 -12.836 1 95.62 696 GLY A O 1
ATOM 5528 N N . ILE A 1 697 ? 19.984 35.062 -13.516 1 97.12 697 ILE A N 1
ATOM 5529 C CA . ILE A 1 697 ? 20.359 35.438 -12.156 1 97.12 697 ILE A CA 1
ATOM 5530 C C . ILE A 1 697 ? 19.25 36.281 -11.539 1 97.12 697 ILE A C 1
ATOM 5532 O O . ILE A 1 697 ? 18.766 37.25 -12.164 1 97.12 697 ILE A O 1
ATOM 5536 N N . ASN A 1 698 ? 18.828 35.969 -10.414 1 97 698 ASN A N 1
ATOM 5537 C CA . ASN A 1 698 ? 17.812 36.719 -9.672 1 97 698 ASN A CA 1
ATOM 5538 C C . ASN A 1 698 ? 18.031 36.594 -8.164 1 97 698 ASN A C 1
ATOM 5540 O O . ASN A 1 698 ? 18.703 35.688 -7.695 1 97 698 ASN A O 1
ATOM 5544 N N . VAL A 1 699 ? 17.438 37.469 -7.414 1 96.94 699 VAL A N 1
ATOM 5545 C CA . VAL A 1 699 ? 17.672 37.5 -5.973 1 96.94 699 VAL A CA 1
ATOM 5546 C C . VAL A 1 699 ? 16.703 36.562 -5.258 1 96.94 699 VAL A C 1
ATOM 5548 O O . VAL A 1 699 ? 16.953 36.188 -4.113 1 96.94 699 VAL A O 1
ATOM 5551 N N . TYR A 1 700 ? 15.625 36.188 -5.895 1 97.69 700 TYR A N 1
ATOM 5552 C CA . TYR A 1 700 ? 14.672 35.281 -5.266 1 97.69 700 TYR A CA 1
ATOM 5553 C C . TYR A 1 700 ? 15.32 33.938 -4.938 1 97.69 700 TYR A C 1
ATOM 5555 O O . TYR A 1 700 ? 15.625 33.656 -3.773 1 97.69 700 TYR A O 1
ATOM 5563 N N . ILE A 1 701 ? 15.703 33.188 -5.961 1 97.69 701 ILE A N 1
ATOM 5564 C CA . ILE A 1 701 ? 16.359 31.891 -5.734 1 97.69 701 ILE A CA 1
ATOM 5565 C C . ILE A 1 701 ? 17.766 32.125 -5.191 1 97.69 701 ILE A C 1
ATOM 5567 O O . ILE A 1 701 ? 18.234 31.391 -4.316 1 97.69 701 ILE A O 1
ATOM 5571 N N . GLY A 1 702 ? 18.422 33.156 -5.758 1 98.31 702 GLY A N 1
ATOM 5572 C CA . GLY A 1 702 ? 19.75 33.5 -5.262 1 98.31 702 GLY A CA 1
ATOM 5573 C C . GLY A 1 702 ? 19.766 33.844 -3.785 1 98.31 702 GLY A C 1
ATOM 5574 O O . GLY A 1 702 ? 20.719 33.531 -3.074 1 98.31 702 GLY A O 1
ATOM 5575 N N . GLY A 1 703 ? 18.766 34.562 -3.326 1 98.44 703 GLY A N 1
ATOM 5576 C CA . GLY A 1 703 ? 18.656 34.875 -1.91 1 98.44 703 GLY A CA 1
ATOM 5577 C C . GLY A 1 703 ? 18.5 33.656 -1.037 1 98.44 703 GLY A C 1
ATOM 5578 O O . GLY A 1 703 ? 19.125 33.531 0.017 1 98.44 703 GLY A O 1
ATOM 5579 N N . TYR A 1 704 ? 17.609 32.688 -1.453 1 98.5 704 TYR A N 1
ATOM 5580 C CA . TYR A 1 704 ? 17.5 31.406 -0.76 1 98.5 704 TYR A CA 1
ATOM 5581 C C . TYR A 1 704 ? 18.859 30.719 -0.652 1 98.5 704 TYR A C 1
ATOM 5583 O O . TYR A 1 704 ? 19.219 30.203 0.41 1 98.5 704 TYR A O 1
ATOM 5591 N N . TYR A 1 705 ? 19.562 30.719 -1.757 1 98.5 705 TYR A N 1
ATOM 5592 C CA . TYR A 1 705 ? 20.844 30.031 -1.842 1 98.5 705 TYR A CA 1
ATOM 5593 C C . TYR A 1 705 ? 21.875 30.672 -0.919 1 98.5 705 TYR A C 1
ATOM 5595 O O . TYR A 1 705 ? 22.562 29.969 -0.175 1 98.5 705 TYR A O 1
ATOM 5603 N N . LEU A 1 706 ? 21.953 32 -0.949 1 98.81 706 LEU A N 1
ATOM 5604 C CA . LEU A 1 706 ? 22.891 32.688 -0.076 1 98.81 706 LEU A CA 1
ATOM 5605 C C . LEU A 1 706 ? 22.562 32.438 1.391 1 98.81 706 LEU A C 1
ATOM 5607 O O . LEU A 1 706 ? 23.469 32.188 2.191 1 98.81 706 LEU A O 1
ATOM 5611 N N . ALA A 1 707 ? 21.297 32.531 1.73 1 98.81 707 ALA A N 1
ATOM 5612 C CA . ALA A 1 707 ? 20.891 32.25 3.104 1 98.81 707 ALA A CA 1
ATOM 5613 C C . ALA A 1 707 ? 21.25 30.812 3.484 1 98.81 707 ALA A C 1
ATOM 5615 O O . ALA A 1 707 ? 21.672 30.547 4.613 1 98.81 707 ALA A O 1
ATOM 5616 N N . ALA A 1 708 ? 21.062 29.875 2.584 1 98.88 708 ALA A N 1
ATOM 5617 C CA . ALA A 1 708 ? 21.375 28.469 2.844 1 98.88 708 ALA A CA 1
ATOM 5618 C C . ALA A 1 708 ? 22.875 28.266 3.059 1 98.88 708 ALA A C 1
ATOM 5620 O O . ALA A 1 708 ? 23.281 27.453 3.889 1 98.88 708 ALA A O 1
ATOM 5621 N N . LEU A 1 709 ? 23.688 28.953 2.246 1 98.81 709 LEU A N 1
ATOM 5622 C CA . LEU A 1 709 ? 25.125 28.891 2.447 1 98.81 709 LEU A CA 1
ATOM 5623 C C . LEU A 1 709 ? 25.5 29.359 3.852 1 98.81 709 LEU A C 1
ATOM 5625 O O . LEU A 1 709 ? 26.312 28.719 4.523 1 98.81 709 LEU A O 1
ATOM 5629 N N . ARG A 1 710 ? 24.906 30.422 4.273 1 98.81 710 ARG A N 1
ATOM 5630 C CA . ARG A 1 710 ? 25.172 30.922 5.617 1 98.81 710 ARG A CA 1
ATOM 5631 C C . ARG A 1 710 ? 24.688 29.953 6.68 1 98.81 710 ARG A C 1
ATOM 5633 O O . ARG A 1 710 ? 25.359 29.734 7.691 1 98.81 710 ARG A O 1
ATOM 5640 N N . ALA A 1 711 ? 23.516 29.422 6.488 1 98.88 711 ALA A N 1
ATOM 5641 C CA . ALA A 1 711 ? 22.984 28.453 7.426 1 98.88 711 ALA A CA 1
ATOM 5642 C C . ALA A 1 711 ? 23.891 27.219 7.516 1 98.88 711 ALA A C 1
ATOM 5644 O O . ALA A 1 711 ? 24.156 26.719 8.609 1 98.88 711 ALA A O 1
ATOM 5645 N N . ALA A 1 712 ? 24.281 26.734 6.348 1 98.81 712 ALA A N 1
ATOM 5646 C CA . ALA A 1 712 ? 25.188 25.594 6.309 1 98.81 712 ALA A CA 1
ATOM 5647 C C . ALA A 1 712 ? 26.516 25.906 7.004 1 98.81 712 ALA A C 1
ATOM 5649 O O . ALA A 1 712 ? 27.094 25.047 7.668 1 98.81 712 ALA A O 1
ATOM 5650 N N . GLU A 1 713 ? 27.016 27.141 6.785 1 98.69 713 GLU A N 1
ATOM 5651 C CA . GLU A 1 713 ? 28.203 27.609 7.484 1 98.69 713 GLU A CA 1
ATOM 5652 C C . GLU A 1 713 ? 28.047 27.469 9 1 98.69 713 GLU A C 1
ATOM 5654 O O . GLU A 1 713 ? 28.922 26.906 9.664 1 98.69 713 GLU A O 1
ATOM 5659 N N . GLU A 1 714 ? 26.938 27.953 9.492 1 98.06 714 GLU A N 1
ATOM 5660 C CA . GLU A 1 714 ? 26.688 27.891 10.93 1 98.06 714 GLU A CA 1
ATOM 5661 C C . GLU A 1 714 ? 26.562 26.438 11.406 1 98.06 714 GLU A C 1
ATOM 5663 O O . GLU A 1 714 ? 27.062 26.094 12.484 1 98.06 714 GLU A O 1
ATOM 5668 N N . MET A 1 715 ? 25.875 25.594 10.656 1 98.31 715 MET A N 1
ATOM 5669 C CA . MET A 1 715 ? 25.734 24.188 11.023 1 98.31 715 MET A CA 1
ATOM 5670 C C . MET A 1 715 ? 27.078 23.469 11.008 1 98.31 715 MET A C 1
ATOM 5672 O O . MET A 1 715 ? 27.359 22.641 11.867 1 98.31 715 MET A O 1
ATOM 5676 N N . ALA A 1 716 ? 27.891 23.797 10.016 1 98.5 716 ALA A N 1
ATOM 5677 C CA . ALA A 1 716 ? 29.234 23.219 9.961 1 98.5 716 ALA A CA 1
ATOM 5678 C C . ALA A 1 716 ? 30.047 23.594 11.195 1 98.5 716 ALA A C 1
ATOM 5680 O O . ALA A 1 716 ? 30.781 22.766 11.742 1 98.5 716 ALA A O 1
ATOM 5681 N N . LYS A 1 717 ? 29.969 24.859 11.609 1 97.06 717 LYS A N 1
ATOM 5682 C CA . LYS A 1 717 ? 30.656 25.312 12.82 1 97.06 717 LYS A CA 1
ATOM 5683 C C . LYS A 1 717 ? 30.203 24.5 14.039 1 97.06 717 LYS A C 1
ATOM 5685 O O . LYS A 1 717 ? 31.031 24.078 14.852 1 97.06 717 LYS A O 1
ATOM 5690 N N . LEU A 1 718 ? 28.891 24.297 14.117 1 95.19 718 LEU A N 1
ATOM 5691 C CA . LEU A 1 718 ? 28.328 23.547 15.242 1 95.19 718 LEU A CA 1
ATOM 5692 C C . LEU A 1 718 ? 28.812 22.094 15.227 1 95.19 718 LEU A C 1
ATOM 5694 O O . LEU A 1 718 ? 28.953 21.484 16.281 1 95.19 718 LEU A O 1
ATOM 5698 N N . GLN A 1 719 ? 29.062 21.625 14.016 1 95.88 719 GLN A N 1
ATOM 5699 C CA . GLN A 1 719 ? 29.516 20.25 13.859 1 95.88 719 GLN A CA 1
ATOM 5700 C C . GLN A 1 719 ? 31.031 20.156 13.953 1 95.88 719 GLN A C 1
ATOM 5702 O O . GLN A 1 719 ? 31.609 19.062 13.82 1 95.88 719 GLN A O 1
ATOM 5707 N N . GLY A 1 720 ? 31.703 21.266 14.148 1 95.06 720 GLY A N 1
ATOM 5708 C CA . GLY A 1 720 ? 33.156 21.297 14.289 1 95.06 720 GLY A CA 1
ATOM 5709 C C . GLY A 1 720 ? 33.875 21.188 12.969 1 95.06 720 GLY A C 1
ATOM 5710 O O . GLY A 1 720 ? 35.094 20.891 12.938 1 95.06 720 GLY A O 1
ATOM 5711 N N . GLU A 1 721 ? 33.156 21.375 11.891 1 97.31 721 GLU A N 1
ATOM 5712 C CA . GLU A 1 721 ? 33.781 21.312 10.562 1 97.31 721 GLU A CA 1
ATOM 5713 C C . GLU A 1 721 ? 34.125 22.703 10.055 1 97.31 721 GLU A C 1
ATOM 5715 O O . GLU A 1 721 ? 33.562 23.172 9.062 1 97.31 721 GLU A O 1
ATOM 5720 N N . MET A 1 722 ? 35.188 23.266 10.555 1 97.44 722 MET A N 1
ATOM 5721 C CA . MET A 1 722 ? 35.531 24.656 10.344 1 97.44 722 MET A CA 1
ATOM 5722 C C . MET A 1 722 ? 35.969 24.906 8.906 1 97.44 722 MET A C 1
ATOM 5724 O O . MET A 1 722 ? 35.719 25.969 8.344 1 97.44 722 MET A O 1
ATOM 5728 N N . ASP A 1 723 ? 36.688 23.938 8.32 1 97.38 723 ASP A N 1
ATOM 5729 C CA . ASP A 1 723 ? 37.094 24.094 6.93 1 97.38 723 ASP A CA 1
ATOM 5730 C C . ASP A 1 723 ? 35.906 24.172 6 1 97.38 723 ASP A C 1
ATOM 5732 O O . ASP A 1 723 ? 35.875 24.984 5.078 1 97.38 723 ASP A O 1
ATOM 5736 N N . LEU A 1 724 ? 35 23.297 6.238 1 97.75 724 LEU A N 1
ATOM 5737 C CA . LEU A 1 724 ? 33.781 23.297 5.441 1 97.75 724 LEU A CA 1
ATOM 5738 C C . LEU A 1 724 ? 33 24.594 5.637 1 97.75 724 LEU A C 1
ATOM 5740 O O . LEU A 1 724 ? 32.469 25.141 4.684 1 97.75 724 LEU A O 1
ATOM 5744 N N . ALA A 1 725 ? 32.938 25.125 6.848 1 98.5 725 ALA A N 1
ATOM 5745 C CA . ALA A 1 725 ? 32.312 26.406 7.141 1 98.5 725 ALA A CA 1
ATOM 5746 C C . ALA A 1 725 ? 32.938 27.531 6.32 1 98.5 725 ALA A C 1
ATOM 5748 O O . ALA A 1 725 ? 32.25 28.391 5.805 1 98.5 725 ALA A O 1
ATOM 5749 N N . ALA A 1 726 ? 34.25 27.438 6.266 1 98.12 726 ALA A N 1
ATOM 5750 C CA . ALA A 1 726 ? 34.969 28.469 5.512 1 98.12 726 ALA A CA 1
ATOM 5751 C C . ALA A 1 726 ? 34.625 28.406 4.027 1 98.12 726 ALA A C 1
ATOM 5753 O O . ALA A 1 726 ? 34.531 29.438 3.359 1 98.12 726 ALA A O 1
ATOM 5754 N N . ILE A 1 727 ? 34.531 27.203 3.535 1 98 727 ILE A N 1
ATOM 5755 C CA . ILE A 1 727 ? 34.156 27 2.135 1 98 727 ILE A CA 1
ATOM 5756 C C . ILE A 1 727 ? 32.781 27.609 1.864 1 98 727 ILE A C 1
ATOM 5758 O O . ILE A 1 727 ? 32.594 28.297 0.866 1 98 727 ILE A O 1
ATOM 5762 N N . TYR A 1 728 ? 31.812 27.359 2.686 1 98.69 728 TYR A N 1
ATOM 5763 C CA . TYR A 1 728 ? 30.469 27.906 2.541 1 98.69 728 TYR A CA 1
ATOM 5764 C C . TYR A 1 728 ? 30.5 29.422 2.588 1 98.69 728 TYR A C 1
ATOM 5766 O O . TYR A 1 728 ? 29.812 30.094 1.806 1 98.69 728 TYR A O 1
ATOM 5774 N N . HIS A 1 729 ? 31.25 29.984 3.498 1 98.44 729 HIS A N 1
ATOM 5775 C CA . HIS A 1 729 ? 31.328 31.422 3.682 1 98.44 729 HIS A CA 1
ATOM 5776 C C . HIS A 1 729 ? 31.938 32.094 2.453 1 98.44 729 HIS A C 1
ATOM 5778 O O . HIS A 1 729 ? 31.453 33.156 2.025 1 98.44 729 HIS A O 1
ATOM 5784 N N . GLU A 1 730 ? 33 31.531 1.978 1 98.12 730 GLU A N 1
ATOM 5785 C CA . GLU A 1 730 ? 33.625 32.094 0.791 1 98.12 730 GLU A CA 1
ATOM 5786 C C . GLU A 1 730 ? 32.656 32.125 -0.394 1 98.12 730 GLU A C 1
ATOM 5788 O O . GLU A 1 730 ? 32.625 33.094 -1.148 1 98.12 730 GLU A O 1
ATOM 5793 N N . ARG A 1 731 ? 32 30.984 -0.602 1 98.38 731 ARG A N 1
ATOM 5794 C CA . ARG A 1 731 ? 31.031 30.922 -1.678 1 98.38 731 ARG A CA 1
ATOM 5795 C C . ARG A 1 731 ? 29.922 31.938 -1.472 1 98.38 731 ARG A C 1
ATOM 5797 O O . ARG A 1 731 ? 29.422 32.531 -2.434 1 98.38 731 ARG A O 1
ATOM 5804 N N . PHE A 1 732 ? 29.531 32.188 -0.233 1 98.38 732 PHE A N 1
ATOM 5805 C CA . PHE A 1 732 ? 28.531 33.188 0.119 1 98.38 732 PHE A CA 1
ATOM 5806 C C . PHE A 1 732 ? 28.984 34.594 -0.31 1 98.38 732 PHE A C 1
ATOM 5808 O O . PHE A 1 732 ? 28.234 35.312 -0.957 1 98.38 732 PHE A O 1
ATOM 5815 N N . LEU A 1 733 ? 30.125 34.906 0.032 1 98 733 LEU A N 1
ATOM 5816 C CA . LEU A 1 733 ? 30.656 36.25 -0.295 1 98 733 LEU A CA 1
ATOM 5817 C C . LEU A 1 733 ? 30.672 36.469 -1.804 1 98 733 LEU A C 1
ATOM 5819 O O . LEU A 1 733 ? 30.328 37.531 -2.279 1 98 733 LEU A O 1
ATOM 5823 N N . SER A 1 734 ? 31.062 35.438 -2.469 1 97.38 734 SER A N 1
ATOM 5824 C CA . SER A 1 734 ? 31.094 35.5 -3.926 1 97.38 734 SER A CA 1
ATOM 5825 C C . SER A 1 734 ? 29.688 35.75 -4.488 1 97.38 734 SER A C 1
ATOM 5827 O O . SER A 1 734 ? 29.516 36.594 -5.371 1 97.38 734 SER A O 1
ATOM 5829 N N . GLY A 1 735 ? 28.75 34.969 -4.035 1 98.19 735 GLY A N 1
ATOM 5830 C CA . GLY A 1 735 ? 27.375 35.125 -4.492 1 98.19 735 GLY A CA 1
ATOM 5831 C C . GLY A 1 735 ? 26.766 36.469 -4.145 1 98.19 735 GLY A C 1
ATOM 5832 O O . GLY A 1 735 ? 26.094 37.094 -4.969 1 98.19 735 GLY A O 1
ATOM 5833 N N . ARG A 1 736 ? 27 36.938 -2.922 1 98.19 736 ARG A N 1
ATOM 5834 C CA . ARG A 1 736 ? 26.484 38.219 -2.453 1 98.19 736 ARG A CA 1
ATOM 5835 C C . ARG A 1 736 ? 26.969 39.344 -3.346 1 98.19 736 ARG A C 1
ATOM 5837 O O . ARG A 1 736 ? 26.188 40.188 -3.758 1 98.19 736 ARG A O 1
ATOM 5844 N N . ASP A 1 737 ? 28.234 39.344 -3.629 1 97.25 737 ASP A N 1
ATOM 5845 C CA . ASP A 1 737 ? 28.812 40.375 -4.457 1 97.25 737 ASP A CA 1
ATOM 5846 C C . ASP A 1 737 ? 28.188 40.406 -5.848 1 97.25 737 ASP A C 1
ATOM 5848 O O . ASP A 1 737 ? 27.891 41.469 -6.387 1 97.25 737 ASP A O 1
ATOM 5852 N N . GLN A 1 738 ? 27.969 39.312 -6.34 1 96.94 738 GLN A N 1
ATOM 5853 C CA . GLN A 1 738 ? 27.406 39.219 -7.684 1 96.94 738 GLN A CA 1
ATOM 5854 C C . GLN A 1 738 ? 25.953 39.688 -7.703 1 96.94 738 GLN A C 1
ATOM 5856 O O . GLN A 1 738 ? 25.547 40.406 -8.609 1 96.94 738 GLN A O 1
ATOM 5861 N N . LEU A 1 739 ? 25.141 39.281 -6.773 1 98.06 739 LEU A N 1
ATOM 5862 C CA . LEU A 1 739 ? 23.75 39.688 -6.746 1 98.06 739 LEU A CA 1
ATOM 5863 C C . LEU A 1 739 ? 23.625 41.219 -6.551 1 98.06 739 LEU A C 1
ATOM 5865 O O . LEU A 1 739 ? 22.828 41.875 -7.223 1 98.06 739 LEU A O 1
ATOM 5869 N N . ASP A 1 740 ? 24.422 41.781 -5.695 1 97.56 740 ASP A N 1
ATOM 5870 C CA . ASP A 1 740 ? 24.359 43.219 -5.41 1 97.56 740 ASP A CA 1
ATOM 5871 C C . ASP A 1 740 ? 24.844 44.031 -6.609 1 97.56 740 ASP A C 1
ATOM 5873 O O . ASP A 1 740 ? 24.328 45.125 -6.852 1 97.56 740 ASP A O 1
ATOM 5877 N N . THR A 1 741 ? 25.812 43.438 -7.305 1 96.62 741 THR A N 1
ATOM 5878 C CA . THR A 1 741 ? 26.391 44.188 -8.414 1 96.62 741 THR A CA 1
ATOM 5879 C C . THR A 1 741 ? 25.547 44.031 -9.68 1 96.62 741 THR A C 1
ATOM 5881 O O . THR A 1 741 ? 25.328 45 -10.414 1 96.62 741 THR A O 1
ATOM 5884 N N . ARG A 1 742 ? 25.078 42.844 -9.891 1 96.94 742 ARG A N 1
ATOM 5885 C CA . ARG A 1 742 ? 24.469 42.531 -11.18 1 96.94 742 ARG A CA 1
ATOM 5886 C C . ARG A 1 742 ? 22.953 42.75 -11.133 1 96.94 742 ARG A C 1
ATOM 5888 O O . ARG A 1 742 ? 22.344 43.125 -12.133 1 96.94 742 ARG A O 1
ATOM 5895 N N . CYS A 1 743 ? 22.328 42.562 -10.039 1 98.19 743 CYS A N 1
ATOM 5896 C CA . CYS A 1 743 ? 20.875 42.5 -10.016 1 98.19 743 CYS A CA 1
ATOM 5897 C C . CYS A 1 743 ? 20.281 43.781 -9.477 1 98.19 743 CYS A C 1
ATOM 5899 O O . CYS A 1 743 ? 19.078 44 -9.586 1 98.19 743 CYS A O 1
ATOM 5901 N N . PHE A 1 744 ? 21.016 44.656 -8.859 1 98.12 744 PHE A N 1
ATOM 5902 C CA . PHE A 1 744 ? 20.484 45.906 -8.336 1 98.12 744 PHE A CA 1
ATOM 5903 C C . PHE A 1 744 ? 20.562 47.031 -9.375 1 98.12 744 PHE A C 1
ATOM 5905 O O . PHE A 1 744 ? 21.656 47.312 -9.883 1 98.12 744 PHE A O 1
ATOM 5912 N N . ASN A 1 745 ? 19.531 47.688 -9.688 1 96.88 745 ASN A N 1
ATOM 5913 C CA . ASN A 1 745 ? 19.516 48.656 -10.781 1 96.88 745 ASN A CA 1
ATOM 5914 C C . ASN A 1 745 ? 19.656 50.094 -10.266 1 96.88 745 ASN A C 1
ATOM 5916 O O . ASN A 1 745 ? 19.375 51.062 -10.992 1 96.88 745 ASN A O 1
ATOM 5920 N N . GLY A 1 746 ? 19.906 50.281 -9.008 1 96.5 746 GLY A N 1
ATOM 5921 C CA . GLY A 1 746 ? 20.016 51.594 -8.391 1 96.5 746 GLY A CA 1
ATOM 5922 C C . GLY A 1 746 ? 18.828 51.906 -7.496 1 96.5 746 GLY A C 1
ATOM 5923 O O . GLY A 1 746 ? 18.938 52.75 -6.602 1 96.5 746 GLY A O 1
ATOM 5924 N N . LYS A 1 747 ? 17.719 51.188 -7.715 1 96.62 747 LYS A N 1
ATOM 5925 C CA . LYS A 1 747 ? 16.531 51.438 -6.918 1 96.62 747 LYS A CA 1
ATOM 5926 C C . LYS A 1 747 ? 16 50.156 -6.289 1 96.62 747 LYS A C 1
ATOM 5928 O O . LYS A 1 747 ? 15.578 50.156 -5.133 1 96.62 747 LYS A O 1
ATOM 5933 N N . TRP A 1 748 ? 15.945 49.156 -7.102 1 98 748 TRP A N 1
ATOM 5934 C CA . TRP A 1 748 ? 15.492 47.875 -6.578 1 98 748 TRP A CA 1
ATOM 5935 C C . TRP A 1 748 ? 16.188 46.719 -7.293 1 98 748 TRP A C 1
ATOM 5937 O O . TRP A 1 748 ? 16.891 46.906 -8.289 1 98 748 TRP A O 1
ATOM 5947 N N . TYR A 1 749 ? 16.141 45.5 -6.727 1 98.19 749 TYR A N 1
ATOM 5948 C CA . TYR A 1 749 ? 16.734 44.312 -7.312 1 98.19 749 TYR A CA 1
ATOM 5949 C C . TYR A 1 749 ? 15.891 43.812 -8.484 1 98.19 749 TYR A C 1
ATOM 5951 O O . TYR A 1 749 ? 14.664 43.812 -8.422 1 98.19 749 TYR A O 1
ATOM 5959 N N . THR A 1 750 ? 16.562 43.375 -9.531 1 97 750 THR A N 1
ATOM 5960 C CA . THR A 1 750 ? 15.945 42.906 -10.766 1 97 750 THR A CA 1
ATOM 5961 C C . THR A 1 750 ? 16.5 41.531 -11.164 1 97 750 THR A C 1
ATOM 5963 O O . THR A 1 750 ? 17.391 41.031 -10.508 1 97 750 THR A O 1
ATOM 5966 N N . GLN A 1 751 ? 15.859 40.906 -12.172 1 97.5 751 GLN A N 1
ATOM 5967 C CA . GLN A 1 751 ? 16.328 39.688 -12.773 1 97.5 751 GLN A CA 1
ATOM 5968 C C . GLN A 1 751 ? 17.234 39.938 -13.969 1 97.5 751 GLN A C 1
ATOM 5970 O O . GLN A 1 751 ? 16.906 40.781 -14.812 1 97.5 751 GLN A O 1
ATOM 5975 N N . ILE A 1 752 ? 18.375 39.281 -13.977 1 97.19 752 ILE A N 1
ATOM 5976 C CA . ILE A 1 752 ? 19.156 39.219 -15.211 1 97.19 752 ILE A CA 1
ATOM 5977 C C . ILE A 1 752 ? 18.641 38.094 -16.094 1 97.19 752 ILE A C 1
ATOM 5979 O O . ILE A 1 752 ? 18.953 36.906 -15.875 1 97.19 752 ILE A O 1
ATOM 5983 N N . VAL A 1 753 ? 17.969 38.438 -17.094 1 95.81 753 VAL A N 1
ATOM 5984 C CA . VAL A 1 753 ? 17.25 37.5 -17.938 1 95.81 753 VAL A CA 1
ATOM 5985 C C . VAL A 1 753 ? 18.25 36.625 -18.719 1 95.81 753 VAL A C 1
ATOM 5987 O O . VAL A 1 753 ? 19.281 37.125 -19.188 1 95.81 753 VAL A O 1
ATOM 5990 N N . ASP A 1 754 ? 18 35.375 -18.781 1 94.12 754 ASP A N 1
ATOM 5991 C CA . ASP A 1 754 ? 18.766 34.469 -19.641 1 94.12 754 ASP A CA 1
ATOM 5992 C C . ASP A 1 754 ? 18.312 34.594 -21.094 1 94.12 754 ASP A C 1
ATOM 5994 O O . ASP A 1 754 ? 17.188 34.219 -21.422 1 94.12 754 ASP A O 1
ATOM 5998 N N . PRO A 1 755 ? 19.188 34.969 -21.938 1 93 755 PRO A N 1
ATOM 5999 C CA . PRO A 1 755 ? 18.781 35.156 -23.344 1 93 755 PRO A CA 1
ATOM 6000 C C . PRO A 1 755 ? 18.375 33.844 -24.016 1 93 755 PRO A C 1
ATOM 6002 O O . PRO A 1 755 ? 17.625 33.875 -25 1 93 755 PRO A O 1
ATOM 6005 N N . LYS A 1 756 ? 18.797 32.719 -23.531 1 92.44 756 LYS A N 1
ATOM 6006 C CA . LYS A 1 756 ? 18.469 31.438 -24.141 1 92.44 756 LYS A CA 1
ATOM 6007 C C . LYS A 1 756 ? 17.125 30.922 -23.672 1 92.44 756 LYS A C 1
ATOM 6009 O O . LYS A 1 756 ? 16.5 30.078 -24.328 1 92.44 756 LYS A O 1
ATOM 6014 N N . ASN A 1 757 ? 16.609 31.391 -22.516 1 91.19 757 ASN A N 1
ATOM 6015 C CA . ASN A 1 757 ? 15.359 30.953 -21.922 1 91.19 757 ASN A CA 1
ATOM 6016 C C . ASN A 1 757 ? 14.516 32.156 -21.453 1 91.19 757 ASN A C 1
ATOM 6018 O O . ASN A 1 757 ? 14.367 32.375 -20.25 1 91.19 757 ASN A O 1
ATOM 6022 N N . GLN A 1 758 ? 13.867 32.781 -22.359 1 91 758 GLN A N 1
ATOM 6023 C CA . GLN A 1 758 ? 13.086 34 -22.047 1 91 758 GLN A CA 1
ATOM 6024 C C . GLN A 1 758 ? 11.633 33.656 -21.75 1 91 758 GLN A C 1
ATOM 6026 O O . GLN A 1 758 ? 10.727 34.094 -22.453 1 91 758 GLN A O 1
ATOM 6031 N N . VAL A 1 759 ? 11.414 32.906 -20.703 1 91.56 759 VAL A N 1
ATOM 6032 C CA . VAL A 1 759 ? 10.109 32.5 -20.203 1 91.56 759 VAL A CA 1
ATOM 6033 C C . VAL A 1 759 ? 10 32.781 -18.719 1 91.56 759 VAL A C 1
ATOM 6035 O O . VAL A 1 759 ? 11.008 32.781 -18 1 91.56 759 VAL A O 1
ATOM 6038 N N . ASN A 1 760 ? 8.672 33.156 -18.25 1 93.69 760 ASN A N 1
ATOM 6039 C CA . ASN A 1 760 ? 8.406 33.406 -16.844 1 93.69 760 ASN A CA 1
ATOM 6040 C C . ASN A 1 760 ? 9.328 34.469 -16.281 1 93.69 760 ASN A C 1
ATOM 6042 O O . ASN A 1 760 ? 9.984 34.281 -15.25 1 93.69 760 ASN A O 1
ATOM 6046 N N . GLU A 1 761 ? 9.352 35.562 -16.938 1 94.88 761 GLU A N 1
ATOM 6047 C CA . GLU A 1 761 ? 10.328 36.625 -16.656 1 94.88 761 GLU A CA 1
ATOM 6048 C C . GLU A 1 761 ? 9.773 37.656 -15.656 1 94.88 761 GLU A C 1
ATOM 6050 O O . GLU A 1 761 ? 8.617 38.062 -15.758 1 94.88 761 GLU A O 1
ATOM 6055 N N . VAL A 1 762 ? 10.594 38 -14.703 1 96 762 VAL A N 1
ATOM 6056 C CA . VAL A 1 762 ? 10.352 39.156 -13.844 1 96 762 VAL A CA 1
ATOM 6057 C C . VAL A 1 762 ? 11.031 40.406 -14.43 1 96 762 VAL A C 1
ATOM 6059 O O . VAL A 1 762 ? 10.523 41.5 -14.305 1 96 762 VAL A O 1
ATOM 6062 N N . ALA A 1 763 ? 12.195 40.156 -15.008 1 95.94 763 ALA A N 1
ATOM 6063 C CA . ALA A 1 763 ? 12.953 41.219 -15.672 1 95.94 763 ALA A CA 1
ATOM 6064 C C . ALA A 1 763 ? 13.18 42.406 -14.727 1 95.94 763 ALA A C 1
ATOM 6066 O O . ALA A 1 763 ? 13.727 42.219 -13.641 1 95.94 763 ALA A O 1
ATOM 6067 N N . ASP A 1 764 ? 12.594 43.562 -15.047 1 95.25 764 ASP A N 1
ATOM 6068 C CA . ASP A 1 764 ? 12.836 44.75 -14.227 1 95.25 764 ASP A CA 1
ATOM 6069 C C . ASP A 1 764 ? 11.617 45.062 -13.359 1 95.25 764 ASP A C 1
ATOM 6071 O O . ASP A 1 764 ? 11.461 46.188 -12.891 1 95.25 764 ASP A O 1
ATOM 6075 N N . GLY A 1 765 ? 10.812 44.125 -13.141 1 97.25 765 GLY A N 1
ATOM 6076 C CA . GLY A 1 765 ? 9.633 44.344 -12.312 1 97.25 765 GLY A CA 1
ATOM 6077 C C . GLY A 1 765 ? 9.945 44.375 -10.828 1 97.25 765 GLY A C 1
ATOM 6078 O O . GLY A 1 765 ? 10.953 43.844 -10.383 1 97.25 765 GLY A O 1
ATOM 6079 N N . THR A 1 766 ? 9.109 45.156 -10.078 1 97.69 766 THR A N 1
ATOM 6080 C CA . THR A 1 766 ? 9.125 45.062 -8.625 1 97.69 766 THR A CA 1
ATOM 6081 C C . THR A 1 766 ? 8.289 43.844 -8.164 1 97.69 766 THR A C 1
ATOM 6083 O O . THR A 1 766 ? 7.133 43.719 -8.578 1 97.69 766 THR A O 1
ATOM 6086 N N . TRP A 1 767 ? 8.906 43.031 -7.426 1 97.44 767 TRP A N 1
ATOM 6087 C CA . TRP A 1 767 ? 8.336 41.75 -7.055 1 97.44 767 TRP A CA 1
ATOM 6088 C C . TRP A 1 767 ? 8.266 41.594 -5.539 1 97.44 767 TRP A C 1
ATOM 6090 O O . TRP A 1 767 ? 9.281 41.688 -4.852 1 97.44 767 TRP A O 1
ATOM 6100 N N . VAL A 1 768 ? 7.082 41.344 -4.984 1 97.69 768 VAL A N 1
ATOM 6101 C CA . VAL A 1 768 ? 6.797 41.375 -3.553 1 97.69 768 VAL A CA 1
ATOM 6102 C C . VAL A 1 768 ? 7.664 40.312 -2.85 1 97.69 768 VAL A C 1
ATOM 6104 O O . VAL A 1 768 ? 8.125 40.531 -1.726 1 97.69 768 VAL A O 1
ATOM 6107 N N . ASP A 1 769 ? 8.016 39.188 -3.477 1 96.25 769 ASP A N 1
ATOM 6108 C CA . ASP A 1 769 ? 8.625 38.031 -2.855 1 96.25 769 ASP A CA 1
ATOM 6109 C C . ASP A 1 769 ? 10.125 37.969 -3.133 1 96.25 769 ASP A C 1
ATOM 6111 O O . ASP A 1 769 ? 10.805 37 -2.766 1 96.25 769 ASP A O 1
ATOM 6115 N N . CYS A 1 770 ? 10.688 38.938 -3.746 1 96.81 770 CYS A N 1
ATOM 6116 C CA . CYS A 1 770 ? 12.039 38.844 -4.285 1 96.81 770 CYS A CA 1
ATOM 6117 C C . CYS A 1 770 ? 13.062 38.75 -3.164 1 96.81 770 CYS A C 1
ATOM 6119 O O . CYS A 1 770 ? 14.133 38.188 -3.35 1 96.81 770 CYS A O 1
ATOM 6121 N N . LEU A 1 771 ? 12.727 39.25 -1.943 1 98.44 771 LEU A N 1
ATOM 6122 C CA . LEU A 1 771 ? 13.711 39.312 -0.874 1 98.44 771 LEU A CA 1
ATOM 6123 C C . LEU A 1 771 ? 13.398 38.281 0.204 1 98.44 771 LEU A C 1
ATOM 6125 O O . LEU A 1 771 ? 13.766 38.438 1.366 1 98.44 771 LEU A O 1
ATOM 6129 N N . VAL A 1 772 ? 12.727 37.156 -0.102 1 98.25 772 VAL A N 1
ATOM 6130 C CA . VAL A 1 772 ? 12.336 36.125 0.852 1 98.25 772 VAL A CA 1
ATOM 6131 C C . VAL A 1 772 ? 13.586 35.5 1.472 1 98.25 772 VAL A C 1
ATOM 6133 O O . VAL A 1 772 ? 13.57 35.094 2.639 1 98.25 772 VAL A O 1
ATOM 6136 N N . GLY A 1 773 ? 14.695 35.406 0.724 1 98.5 773 GLY A N 1
ATOM 6137 C CA . GLY A 1 773 ? 15.945 34.906 1.29 1 98.5 773 GLY A CA 1
ATOM 6138 C C . GLY A 1 773 ? 16.422 35.719 2.473 1 98.5 773 GLY A C 1
ATOM 6139 O O . GLY A 1 773 ? 16.906 35.188 3.467 1 98.5 773 GLY A O 1
ATOM 6140 N N . GLN A 1 774 ? 16.359 37.062 2.348 1 98.5 774 GLN A N 1
ATOM 6141 C CA . GLN A 1 774 ? 16.734 37.938 3.453 1 98.5 774 GLN A CA 1
ATOM 6142 C C . GLN A 1 774 ? 15.805 37.75 4.645 1 98.5 774 GLN A C 1
ATOM 6144 O O . GLN A 1 774 ? 16.234 37.875 5.797 1 98.5 774 GLN A O 1
ATOM 6149 N N . TRP A 1 775 ? 14.508 37.625 4.297 1 98.5 775 TRP A N 1
ATOM 6150 C CA . TRP A 1 775 ? 13.539 37.312 5.344 1 98.5 775 TRP A CA 1
ATOM 6151 C C . TRP A 1 775 ? 13.969 36.094 6.141 1 98.5 775 TRP A C 1
ATOM 6153 O O . TRP A 1 775 ? 13.969 36.125 7.375 1 98.5 775 TRP A O 1
ATOM 6163 N N . TRP A 1 776 ? 14.391 35.031 5.484 1 98.62 776 TRP A N 1
ATOM 6164 C CA . TRP A 1 776 ? 14.898 33.812 6.125 1 98.62 776 TRP A CA 1
ATOM 6165 C C . TRP A 1 776 ? 16.172 34.094 6.914 1 98.62 776 TRP A C 1
ATOM 6167 O O . TRP A 1 776 ? 16.312 33.656 8.047 1 98.62 776 TRP A O 1
ATOM 6177 N N . ALA A 1 777 ? 17.078 34.812 6.32 1 98.62 777 ALA A N 1
ATOM 6178 C CA . ALA A 1 777 ? 18.344 35.125 6.98 1 98.62 777 ALA A CA 1
ATOM 6179 C C . ALA A 1 777 ? 18.125 35.812 8.312 1 98.62 777 ALA A C 1
ATOM 6181 O O . ALA A 1 777 ? 18.75 35.469 9.32 1 98.62 777 ALA A O 1
ATOM 6182 N N . HIS A 1 778 ? 17.25 36.781 8.273 1 97.56 778 HIS A N 1
ATOM 6183 C CA . HIS A 1 778 ? 16.938 37.469 9.516 1 97.56 778 HIS A CA 1
ATOM 6184 C C . HIS A 1 778 ? 16.281 36.562 10.523 1 97.56 778 HIS A C 1
ATOM 6186 O O . HIS A 1 778 ? 16.609 36.562 11.711 1 97.56 778 HIS A O 1
ATOM 6192 N N . SER A 1 779 ? 15.344 35.719 10.102 1 96.94 779 SER A N 1
ATOM 6193 C CA . SER A 1 779 ? 14.633 34.812 10.992 1 96.94 779 SER A CA 1
ATOM 6194 C C . SER A 1 779 ? 15.578 33.812 11.641 1 96.94 779 SER A C 1
ATOM 6196 O O . SER A 1 779 ? 15.297 33.312 12.719 1 96.94 779 SER A O 1
ATOM 6198 N N . LEU A 1 780 ? 16.734 33.594 11.008 1 97.88 780 LEU A N 1
ATOM 6199 C CA . LEU A 1 780 ? 17.672 32.594 11.484 1 97.88 780 LEU A CA 1
ATOM 6200 C C . LEU A 1 780 ? 18.891 33.219 12.125 1 97.88 780 LEU A C 1
ATOM 6202 O O . LEU A 1 780 ? 19.859 32.531 12.461 1 97.88 780 LEU A O 1
ATOM 6206 N N . GLY A 1 781 ? 18.891 34.531 12.195 1 96.25 781 GLY A N 1
ATOM 6207 C CA . GLY A 1 781 ? 20 35.219 12.812 1 96.25 781 GLY A CA 1
ATOM 6208 C C . GLY A 1 781 ? 21.266 35.188 11.969 1 96.25 781 GLY A C 1
ATOM 6209 O O . GLY A 1 781 ? 22.375 35.125 12.508 1 96.25 781 GLY A O 1
ATOM 6210 N N . LEU A 1 782 ? 21.062 35.25 10.688 1 97.81 782 LEU A N 1
ATOM 6211 C CA . LEU A 1 782 ? 22.219 35.094 9.789 1 97.81 782 LEU A CA 1
ATOM 6212 C C . LEU A 1 782 ? 22.703 36.469 9.32 1 97.81 782 LEU A C 1
ATOM 6214 O O . LEU A 1 782 ? 23.734 36.562 8.633 1 97.81 782 LEU A O 1
ATOM 6218 N N . GLY A 1 783 ? 22 37.5 9.648 1 96.19 783 GLY A N 1
ATOM 6219 C CA . GLY A 1 783 ? 22.391 38.844 9.266 1 96.19 783 GLY A CA 1
ATOM 6220 C C . GLY A 1 783 ? 22.016 39.188 7.84 1 96.19 783 GLY A C 1
ATOM 6221 O O . GLY A 1 783 ? 21.078 38.625 7.281 1 96.19 783 GLY A O 1
ATOM 6222 N N . TYR A 1 784 ? 22.641 40.25 7.309 1 97.81 784 TYR A N 1
ATOM 6223 C CA . TYR A 1 784 ? 22.359 40.719 5.957 1 97.81 784 TYR A CA 1
ATOM 6224 C C . TYR A 1 784 ? 23.078 39.875 4.922 1 97.81 784 TYR A C 1
ATOM 6226 O O . TYR A 1 784 ? 24.297 39.719 4.961 1 97.81 784 TYR A O 1
ATOM 6234 N N . ILE A 1 785 ? 22.391 39.312 4.023 1 98.38 785 ILE A N 1
ATOM 6235 C CA . ILE A 1 785 ? 22.984 38.531 2.953 1 98.38 785 ILE A CA 1
ATOM 6236 C C . ILE A 1 785 ? 23.156 39.406 1.709 1 98.38 785 ILE A C 1
ATOM 6238 O O . ILE A 1 785 ? 23.828 39 0.755 1 98.38 785 ILE A O 1
ATOM 6242 N N . LEU A 1 786 ? 22.469 40.531 1.706 1 98.44 786 LEU A N 1
ATOM 6243 C CA . LEU A 1 786 ? 22.609 41.594 0.709 1 98.44 786 LEU A CA 1
ATOM 6244 C C . LEU A 1 786 ? 22.844 42.938 1.377 1 98.44 786 LEU A C 1
ATOM 6246 O O . LEU A 1 786 ? 22.75 43.062 2.6 1 98.44 786 LEU A O 1
ATOM 6250 N N . LYS A 1 787 ? 23.125 43.969 0.521 1 97.69 787 LYS A N 1
ATOM 6251 C CA . LYS A 1 787 ? 23.375 45.281 1.088 1 97.69 787 LYS A CA 1
ATOM 6252 C C . LYS A 1 787 ? 22.125 45.844 1.719 1 97.69 787 LYS A C 1
ATOM 6254 O O . LYS A 1 787 ? 21.062 45.906 1.085 1 97.69 787 LYS A O 1
ATOM 6259 N N . LYS A 1 788 ? 22.297 46.344 2.957 1 97.56 788 LYS A N 1
ATOM 6260 C CA . LYS A 1 788 ? 21.188 46.906 3.738 1 97.56 788 LYS A CA 1
ATOM 6261 C C . LYS A 1 788 ? 20.484 48 2.986 1 97.56 788 LYS A C 1
ATOM 6263 O O . LYS A 1 788 ? 19.25 48.031 2.924 1 97.56 788 LYS A O 1
ATOM 6268 N N . GLU A 1 789 ? 21.188 48.875 2.387 1 96.94 789 GLU A N 1
ATOM 6269 C CA . GLU A 1 789 ? 20.625 50.031 1.683 1 96.94 789 GLU A CA 1
ATOM 6270 C C . GLU A 1 789 ? 19.797 49.594 0.48 1 96.94 789 GLU A C 1
ATOM 6272 O O . GLU A 1 789 ? 18.734 50.156 0.198 1 96.94 789 GLU A O 1
ATOM 6277 N N . ASN A 1 790 ? 20.328 48.594 -0.206 1 98.19 790 ASN A N 1
ATOM 6278 C CA . ASN A 1 790 ? 19.609 48.062 -1.354 1 98.19 790 ASN A CA 1
ATOM 6279 C C . ASN A 1 790 ? 18.297 47.406 -0.93 1 98.19 790 ASN A C 1
ATOM 6281 O O . ASN A 1 790 ? 17.281 47.531 -1.62 1 98.19 790 ASN A O 1
ATOM 6285 N N . ILE A 1 791 ? 18.344 46.656 0.196 1 98.38 791 ILE A N 1
ATOM 6286 C CA . ILE A 1 791 ? 17.172 45.969 0.726 1 98.38 791 ILE A CA 1
ATOM 6287 C C . ILE A 1 791 ? 16.094 47 1.058 1 98.38 791 ILE A C 1
ATOM 6289 O O . ILE A 1 791 ? 14.945 46.875 0.633 1 98.38 791 ILE A O 1
ATOM 6293 N N . GLN A 1 792 ? 16.422 48.062 1.755 1 97.5 792 GLN A N 1
ATOM 6294 C CA . GLN A 1 792 ? 15.477 49.094 2.16 1 97.5 792 GLN A CA 1
ATOM 6295 C C . GLN A 1 792 ? 14.867 49.781 0.946 1 97.5 792 GLN A C 1
ATOM 6297 O O . GLN A 1 792 ? 13.656 50 0.89 1 97.5 792 GLN A O 1
ATOM 6302 N N . SER A 1 793 ? 15.773 50.125 0.025 1 97.81 793 SER A N 1
ATOM 6303 C CA . SER A 1 793 ? 15.312 50.781 -1.193 1 97.81 793 SER A CA 1
ATOM 6304 C C . SER A 1 793 ? 14.336 49.875 -1.96 1 97.81 793 SER A C 1
ATOM 6306 O O . SER A 1 793 ? 13.312 50.375 -2.453 1 97.81 793 SER A O 1
ATOM 6308 N N . THR A 1 794 ? 14.688 48.625 -2.074 1 98.56 794 THR A N 1
ATOM 6309 C CA . THR A 1 794 ? 13.828 47.688 -2.791 1 98.56 794 THR A CA 1
ATOM 6310 C C . THR A 1 794 ? 12.461 47.562 -2.121 1 98.56 794 THR A C 1
ATOM 6312 O O . THR A 1 794 ? 11.43 47.625 -2.793 1 98.56 794 THR A O 1
ATOM 6315 N N . LEU A 1 795 ? 12.398 47.438 -0.806 1 98.62 795 LEU A N 1
ATOM 6316 C CA . LEU A 1 795 ? 11.148 47.312 -0.072 1 98.62 795 LEU A CA 1
ATOM 6317 C C . LEU A 1 795 ? 10.273 48.562 -0.272 1 98.62 795 LEU A C 1
ATOM 6319 O O . LEU A 1 795 ? 9.07 48.438 -0.493 1 98.62 795 LEU A O 1
ATOM 6323 N N . GLN A 1 796 ? 10.844 49.688 -0.234 1 97.94 796 GLN A N 1
ATOM 6324 C CA . GLN A 1 796 ? 10.094 50.906 -0.409 1 97.94 796 GLN A CA 1
ATOM 6325 C C . GLN A 1 796 ? 9.523 51.031 -1.819 1 97.94 796 GLN A C 1
ATOM 6327 O O . GLN A 1 796 ? 8.367 51.406 -1.998 1 97.94 796 GLN A O 1
ATOM 6332 N N . ASN A 1 797 ? 10.352 50.688 -2.766 1 98 797 ASN A N 1
ATOM 6333 C CA . ASN A 1 797 ? 9.883 50.75 -4.145 1 98 797 ASN A CA 1
ATOM 6334 C C . ASN A 1 797 ? 8.789 49.719 -4.422 1 98 797 ASN A C 1
ATOM 6336 O O . ASN A 1 797 ? 7.848 50 -5.168 1 98 797 ASN A O 1
ATOM 6340 N N . VAL A 1 798 ? 8.969 48.531 -3.865 1 98.44 798 VAL A N 1
ATOM 6341 C CA . VAL A 1 798 ? 7.93 47.531 -4.023 1 98.44 798 VAL A CA 1
ATOM 6342 C C . VAL A 1 798 ? 6.613 48.031 -3.453 1 98.44 798 VAL A C 1
ATOM 6344 O O . VAL A 1 798 ? 5.562 47.906 -4.082 1 98.44 798 VAL A O 1
ATOM 6347 N N . PHE A 1 799 ? 6.637 48.625 -2.254 1 98.38 799 PHE A N 1
ATOM 6348 C CA . PHE A 1 799 ? 5.406 49.125 -1.649 1 98.38 799 PHE A CA 1
ATOM 6349 C C . PHE A 1 799 ? 4.77 50.219 -2.52 1 98.38 799 PHE A C 1
ATOM 6351 O O . PHE A 1 799 ? 3.57 50.156 -2.801 1 98.38 799 PHE A O 1
ATOM 6358 N N . VAL A 1 800 ? 5.539 51.125 -2.988 1 97.56 800 VAL A N 1
ATOM 6359 C CA . VAL A 1 800 ? 5.035 52.281 -3.748 1 97.56 800 VAL A CA 1
ATOM 6360 C C . VAL A 1 800 ? 4.441 51.781 -5.066 1 97.56 800 VAL A C 1
ATOM 6362 O O . VAL A 1 800 ? 3.402 52.281 -5.508 1 97.56 800 VAL A O 1
ATOM 6365 N N . ARG A 1 801 ? 5.059 50.844 -5.613 1 97.38 801 ARG A N 1
ATOM 6366 C CA . ARG A 1 801 ? 4.68 50.438 -6.965 1 97.38 801 ARG A CA 1
ATOM 6367 C C . ARG A 1 801 ? 3.623 49.344 -6.941 1 97.38 801 ARG A C 1
ATOM 6369 O O . ARG A 1 801 ? 2.75 49.312 -7.812 1 97.38 801 ARG A O 1
ATOM 6376 N N . ASN A 1 802 ? 3.699 48.438 -6.02 1 98.25 802 ASN A N 1
ATOM 6377 C CA . ASN A 1 802 ? 2.855 47.25 -6.02 1 98.25 802 ASN A CA 1
ATOM 6378 C C . ASN A 1 802 ? 1.57 47.469 -5.227 1 98.25 802 ASN A C 1
ATOM 6380 O O . ASN A 1 802 ? 0.593 46.75 -5.406 1 98.25 802 ASN A O 1
ATOM 6384 N N . HIS A 1 803 ? 1.464 48.406 -4.348 1 98.19 803 HIS A N 1
ATOM 6385 C CA . HIS A 1 803 ? 0.289 48.625 -3.512 1 98.19 803 HIS A CA 1
ATOM 6386 C C . HIS A 1 803 ? -0.83 49.312 -4.297 1 98.19 803 HIS A C 1
ATOM 6388 O O . HIS A 1 803 ? -0.577 50.219 -5.082 1 98.19 803 HIS A O 1
ATOM 6394 N N . VAL A 1 804 ? -2.043 48.875 -4.055 1 97.25 804 VAL A N 1
ATOM 6395 C CA . VAL A 1 804 ? -3.236 49.5 -4.598 1 97.25 804 VAL A CA 1
ATOM 6396 C C . VAL A 1 804 ? -4.27 49.688 -3.49 1 97.25 804 VAL A C 1
ATOM 6398 O O . VAL A 1 804 ? -4.41 48.844 -2.605 1 97.25 804 VAL A O 1
ATOM 6401 N N . ASP A 1 805 ? -4.957 50.688 -3.557 1 95.12 805 ASP A N 1
ATOM 6402 C CA . ASP A 1 805 ? -6.016 50.969 -2.588 1 95.12 805 ASP A CA 1
ATOM 6403 C C . ASP A 1 805 ? -7.305 50.25 -2.957 1 95.12 805 ASP A C 1
ATOM 6405 O O . ASP A 1 805 ? -8.195 50.094 -2.119 1 95.12 805 ASP A O 1
ATOM 6409 N N . SER A 1 806 ? -7.367 49.875 -4.203 1 94.31 806 SER A N 1
ATOM 6410 C CA . SER A 1 806 ? -8.508 49.156 -4.754 1 94.31 806 SER A CA 1
ATOM 6411 C C . SER A 1 806 ? -8.086 48.281 -5.93 1 94.31 806 SER A C 1
ATOM 6413 O O . SER A 1 806 ? -7.496 48.75 -6.895 1 94.31 806 SER A O 1
ATOM 6415 N N . PHE A 1 807 ? -8.461 46.969 -5.836 1 95.31 807 PHE A N 1
ATOM 6416 C CA . PHE A 1 807 ? -8.086 46.062 -6.906 1 95.31 807 PHE A CA 1
ATOM 6417 C C . PHE A 1 807 ? -9.07 46.156 -8.062 1 95.31 807 PHE A C 1
ATOM 6419 O O . PHE A 1 807 ? -10.219 46.562 -7.883 1 95.31 807 PHE A O 1
ATOM 6426 N N . ASN A 1 808 ? -8.617 45.844 -9.203 1 91.38 808 ASN A N 1
ATOM 6427 C CA . ASN A 1 808 ? -9.438 45.625 -10.383 1 91.38 808 ASN A CA 1
ATOM 6428 C C . ASN A 1 808 ? -9.445 44.125 -10.766 1 91.38 808 ASN A C 1
ATOM 6430 O O . ASN A 1 808 ? -8.461 43.625 -11.289 1 91.38 808 ASN A O 1
ATOM 6434 N N . PRO A 1 809 ? -10.594 43.469 -10.438 1 90.81 809 PRO A N 1
ATOM 6435 C CA . PRO A 1 809 ? -10.633 42.031 -10.703 1 90.81 809 PRO A CA 1
ATOM 6436 C C . PRO A 1 809 ? -10.281 41.688 -12.156 1 90.81 809 PRO A C 1
ATOM 6438 O O . PRO A 1 809 ? -9.688 40.625 -12.414 1 90.81 809 PRO A O 1
ATOM 6441 N N . ALA A 1 810 ? -10.453 42.5 -13.117 1 88.19 810 ALA A N 1
ATOM 6442 C CA . ALA A 1 810 ? -10.242 42.25 -14.539 1 88.19 810 ALA A CA 1
ATOM 6443 C C . ALA A 1 810 ? -8.758 42.156 -14.867 1 88.19 810 ALA A C 1
ATOM 6445 O O . ALA A 1 810 ? -8.375 41.594 -15.891 1 88.19 810 ALA A O 1
ATOM 6446 N N . THR A 1 811 ? -7.973 42.719 -13.945 1 90.81 811 THR A N 1
ATOM 6447 C CA . THR A 1 811 ? -6.539 42.75 -14.219 1 90.81 811 THR A CA 1
ATOM 6448 C C . THR A 1 811 ? -5.832 41.562 -13.578 1 90.81 811 THR A C 1
ATOM 6450 O O . THR A 1 811 ? -4.641 41.344 -13.805 1 90.81 811 THR A O 1
ATOM 6453 N N . GLN A 1 812 ? -6.512 40.812 -12.805 1 93.12 812 GLN A N 1
ATOM 6454 C CA . GLN A 1 812 ? -5.914 39.656 -12.109 1 93.12 812 GLN A CA 1
ATOM 6455 C C . GLN A 1 812 ? -5.996 38.406 -12.953 1 93.12 812 GLN A C 1
ATOM 6457 O O . GLN A 1 812 ? -7.047 38.094 -13.523 1 93.12 812 GLN A O 1
ATOM 6462 N N . LYS A 1 813 ? -4.961 37.688 -13.109 1 89.81 813 LYS A N 1
ATOM 6463 C CA . LYS A 1 813 ? -4.891 36.406 -13.781 1 89.81 813 LYS A CA 1
ATOM 6464 C C . LYS A 1 813 ? -3.832 35.5 -13.133 1 89.81 813 LYS A C 1
ATOM 6466 O O . LYS A 1 813 ? -2.82 36 -12.633 1 89.81 813 LYS A O 1
ATOM 6471 N N . PRO A 1 814 ? -3.936 34.188 -13.195 1 88.81 814 PRO A N 1
ATOM 6472 C CA . PRO A 1 814 ? -5.117 33.469 -13.664 1 88.81 814 PRO A CA 1
ATOM 6473 C C . PRO A 1 814 ? -6.277 33.5 -12.68 1 88.81 814 PRO A C 1
ATOM 6475 O O . PRO A 1 814 ? -7.434 33.312 -13.062 1 88.81 814 PRO A O 1
ATOM 6478 N N . ARG A 1 815 ? -6.074 33.812 -11.422 1 90.5 815 ARG A N 1
ATOM 6479 C CA . ARG A 1 815 ? -7.137 33.844 -10.422 1 90.5 815 ARG A CA 1
ATOM 6480 C C . ARG A 1 815 ? -7.48 35.281 -10.047 1 90.5 815 ARG A C 1
ATOM 6482 O O . ARG A 1 815 ? -6.59 36.125 -9.906 1 90.5 815 ARG A O 1
ATOM 6489 N N . GLN A 1 816 ? -8.703 35.438 -9.75 1 91.88 816 GLN A N 1
ATOM 6490 C CA . GLN A 1 816 ? -9.211 36.781 -9.391 1 91.88 816 GLN A CA 1
ATOM 6491 C C . GLN A 1 816 ? -9.672 36.812 -7.941 1 91.88 816 GLN A C 1
ATOM 6493 O O . GLN A 1 816 ? -10.875 36.875 -7.668 1 91.88 816 GLN A O 1
ATOM 6498 N N . PHE A 1 817 ? -8.773 37 -7.031 1 92.31 817 PHE A N 1
ATOM 6499 C CA . PHE A 1 817 ? -9.031 36.844 -5.602 1 92.31 817 PHE A CA 1
ATOM 6500 C C . PHE A 1 817 ? -9.789 38.062 -5.066 1 92.31 817 PHE A C 1
ATOM 6502 O O . PHE A 1 817 ? -10.672 37.906 -4.223 1 92.31 817 PHE A O 1
ATOM 6509 N N . PHE A 1 818 ? -9.398 39.25 -5.523 1 94.56 818 PHE A N 1
ATOM 6510 C CA . PHE A 1 818 ? -9.812 40.5 -4.859 1 94.56 818 PHE A CA 1
ATOM 6511 C C . PHE A 1 818 ? -10.586 41.375 -5.816 1 94.56 818 PHE A C 1
ATOM 6513 O O . PHE A 1 818 ? -10.336 41.375 -7.023 1 94.56 818 PHE A O 1
ATOM 6520 N N . ASP A 1 819 ? -11.539 42.094 -5.262 1 93.81 819 ASP A N 1
ATOM 6521 C CA . ASP A 1 819 ? -12.297 43.062 -6.055 1 93.81 819 ASP A CA 1
ATOM 6522 C C . ASP A 1 819 ? -12.102 44.469 -5.543 1 93.81 819 ASP A C 1
ATOM 6524 O O . ASP A 1 819 ? -11.148 44.75 -4.809 1 93.81 819 ASP A O 1
ATOM 6528 N N . GLN A 1 820 ? -12.875 45.375 -5.926 1 92.25 820 GLN A N 1
ATOM 6529 C CA . GLN A 1 820 ? -12.664 46.812 -5.68 1 92.25 820 GLN A CA 1
ATOM 6530 C C . GLN A 1 820 ? -12.82 47.125 -4.195 1 92.25 820 GLN A C 1
ATOM 6532 O O . GLN A 1 820 ? -12.391 48.219 -3.746 1 92.25 820 GLN A O 1
ATOM 6537 N N . ARG A 1 821 ? -13.336 46.188 -3.404 1 93.12 821 ARG A N 1
ATOM 6538 C CA . ARG A 1 821 ? -13.531 46.406 -1.974 1 93.12 821 ARG A CA 1
ATOM 6539 C C . ARG A 1 821 ? -12.258 46.062 -1.193 1 93.12 821 ARG A C 1
ATOM 6541 O O . ARG A 1 821 ? -12.164 46.375 -0.001 1 93.12 821 ARG A O 1
ATOM 6548 N N . ASP A 1 822 ? -11.312 45.625 -1.956 1 96.06 822 ASP A N 1
ATOM 6549 C CA . ASP A 1 822 ? -10.094 45.156 -1.308 1 96.06 822 ASP A CA 1
ATOM 6550 C C . ASP A 1 822 ? -8.898 46.031 -1.679 1 96.06 822 ASP A C 1
ATOM 6552 O O . ASP A 1 822 ? -8.805 46.5 -2.807 1 96.06 822 ASP A O 1
ATOM 6556 N N . ALA A 1 823 ? -7.984 46.25 -0.723 1 96.88 823 ALA A N 1
ATOM 6557 C CA . ALA A 1 823 ? -6.684 46.875 -0.936 1 96.88 823 ALA A CA 1
ATOM 6558 C C . ALA A 1 823 ? -5.551 45.906 -0.612 1 96.88 823 ALA A C 1
ATOM 6560 O O . ALA A 1 823 ? -5.754 44.906 0.09 1 96.88 823 ALA A O 1
ATOM 6561 N N . GLY A 1 824 ? -4.398 46.156 -1.118 1 97.94 824 GLY A N 1
ATOM 6562 C CA . GLY A 1 824 ? -3.252 45.281 -0.856 1 97.94 824 GLY A CA 1
ATOM 6563 C C . GLY A 1 824 ? -2.166 45.406 -1.909 1 97.94 824 GLY A C 1
ATOM 6564 O O . GLY A 1 824 ? -2.008 46.469 -2.531 1 97.94 824 GLY A O 1
ATOM 6565 N N . LEU A 1 825 ? -1.31 44.375 -2.062 1 98.31 825 LEU A N 1
ATOM 6566 C CA . LEU A 1 825 ? -0.18 44.406 -2.986 1 98.31 825 LEU A CA 1
ATOM 6567 C C . LEU A 1 825 ? -0.462 43.531 -4.203 1 98.31 825 LEU A C 1
ATOM 6569 O O . LEU A 1 825 ? -1.056 42.438 -4.078 1 98.31 825 LEU A O 1
ATOM 6573 N N . THR A 1 826 ? -0.07 44 -5.371 1 97.69 826 THR A N 1
ATOM 6574 C CA . THR A 1 826 ? 0.04 43.156 -6.547 1 97.69 826 THR A CA 1
ATOM 6575 C C . THR A 1 826 ? 1.365 42.406 -6.543 1 97.69 826 THR A C 1
ATOM 6577 O O . THR A 1 826 ? 2.395 42.938 -6.137 1 97.69 826 THR A O 1
ATOM 6580 N N . ILE A 1 827 ? 1.425 41.219 -7.027 1 97.75 827 ILE A N 1
ATOM 6581 C CA . ILE A 1 827 ? 2.59 40.344 -6.863 1 97.75 827 ILE A CA 1
ATOM 6582 C C . ILE A 1 827 ? 3.791 40.969 -7.578 1 97.75 827 ILE A C 1
ATOM 6584 O O . ILE A 1 827 ? 4.867 41.094 -6.996 1 97.75 827 ILE A O 1
ATOM 6588 N N . CYS A 1 828 ? 3.631 41.312 -8.805 1 97.94 828 CYS A N 1
ATOM 6589 C CA . CYS A 1 828 ? 4.711 41.906 -9.594 1 97.94 828 CYS A CA 1
ATOM 6590 C C . CYS A 1 828 ? 4.184 43.031 -10.484 1 97.94 828 CYS A C 1
ATOM 6592 O O . CYS A 1 828 ? 3.111 42.906 -11.078 1 97.94 828 CYS A O 1
ATOM 6594 N N . VAL A 1 829 ? 4.891 44.125 -10.523 1 97.19 829 VAL A N 1
ATOM 6595 C CA . VAL A 1 829 ? 4.527 45.25 -11.352 1 97.19 829 VAL A CA 1
ATOM 6596 C C . VAL A 1 829 ? 5.715 45.688 -12.219 1 97.19 829 VAL A C 1
ATOM 6598 O O . VAL A 1 829 ? 6.84 45.812 -11.719 1 97.19 829 VAL A O 1
ATOM 6601 N N . PHE A 1 830 ? 5.438 45.906 -13.438 1 96.69 830 PHE A N 1
ATOM 6602 C CA . PHE A 1 830 ? 6.488 46.25 -14.383 1 96.69 830 PHE A CA 1
ATOM 6603 C C . PHE A 1 830 ? 6.488 47.75 -14.641 1 96.69 830 PHE A C 1
ATOM 6605 O O . PHE A 1 830 ? 5.43 48.375 -14.703 1 96.69 830 PHE A O 1
ATOM 6612 N N . PRO A 1 831 ? 7.633 48.438 -14.688 1 91.06 831 PRO A N 1
ATOM 6613 C CA . PRO A 1 831 ? 7.703 49.875 -14.883 1 91.06 831 PRO A CA 1
ATOM 6614 C C . PRO A 1 831 ? 7.188 50.312 -16.25 1 91.06 831 PRO A C 1
ATOM 6616 O O . PRO A 1 831 ? 6.559 51.375 -16.375 1 91.06 831 PRO A O 1
ATOM 6619 N N . ASP A 1 832 ? 7.57 49.656 -17.281 1 84.75 832 ASP A N 1
ATOM 6620 C CA . ASP A 1 832 ? 7.184 50.062 -18.625 1 84.75 832 ASP A CA 1
ATOM 6621 C C . ASP A 1 832 ? 6.355 48.969 -19.312 1 84.75 832 ASP A C 1
ATOM 6623 O O . ASP A 1 832 ? 5.164 48.812 -19.047 1 84.75 832 ASP A O 1
ATOM 6627 N N . LYS A 1 833 ? 7.117 48.031 -19.938 1 87.62 833 LYS A N 1
ATOM 6628 C CA . LYS A 1 833 ? 6.453 46.969 -20.719 1 87.62 833 LYS A CA 1
ATOM 6629 C C . LYS A 1 833 ? 6.508 45.625 -20 1 87.62 833 LYS A C 1
ATOM 6631 O O . LYS A 1 833 ? 7.543 45.281 -19.438 1 87.62 833 LYS A O 1
ATOM 6636 N N . VAL A 1 834 ? 5.332 45.031 -19.891 1 92.88 834 VAL A N 1
ATOM 6637 C CA . VAL A 1 834 ? 5.281 43.656 -19.406 1 92.88 834 VAL A CA 1
ATOM 6638 C C . VAL A 1 834 ? 5.992 42.75 -20.406 1 92.88 834 VAL A C 1
ATOM 6640 O O . VAL A 1 834 ? 5.766 42.812 -21.609 1 92.88 834 VAL A O 1
ATOM 6643 N N . PRO A 1 835 ? 6.926 42 -19.891 1 94.81 835 PRO A N 1
ATOM 6644 C CA . PRO A 1 835 ? 7.578 41.031 -20.797 1 94.81 835 PRO A CA 1
ATOM 6645 C C . PRO A 1 835 ? 6.582 40.188 -21.578 1 94.81 835 PRO A C 1
ATOM 6647 O O . PRO A 1 835 ? 5.426 40.062 -21.172 1 94.81 835 PRO A O 1
ATOM 6650 N N . GLU A 1 836 ? 7 39.562 -22.734 1 93.25 836 GLU A N 1
ATOM 6651 C CA . GLU A 1 836 ? 6.145 38.719 -23.562 1 93.25 836 GLU A CA 1
ATOM 6652 C C . GLU A 1 836 ? 5.629 37.5 -22.781 1 93.25 836 GLU A C 1
ATOM 6654 O O . GLU A 1 836 ? 4.496 37.062 -23 1 93.25 836 GLU A O 1
ATOM 6659 N N . LYS A 1 837 ? 6.469 36.875 -22.031 1 95.12 837 LYS A N 1
ATOM 6660 C CA . LYS A 1 837 ? 6.125 35.781 -21.141 1 95.12 837 LYS A CA 1
ATOM 6661 C C . LYS A 1 837 ? 6.488 36.094 -19.703 1 95.12 837 LYS A C 1
ATOM 6663 O O . LYS A 1 837 ? 7.488 35.594 -19.172 1 95.12 837 LYS A O 1
ATOM 6668 N N . PRO A 1 838 ? 5.656 36.812 -19.078 1 95.12 838 PRO A N 1
ATOM 6669 C CA . PRO A 1 838 ? 5.957 37.25 -17.703 1 95.12 838 PRO A CA 1
ATOM 6670 C C . PRO A 1 838 ? 5.809 36.094 -16.688 1 95.12 838 PRO A C 1
ATOM 6672 O O . PRO A 1 838 ? 5.324 35.031 -17.031 1 95.12 838 PRO A O 1
ATOM 6675 N N . LEU A 1 839 ? 6.234 36.406 -15.523 1 94.06 839 LEU A N 1
ATOM 6676 C CA . LEU A 1 839 ? 6.078 35.469 -14.406 1 94.06 839 LEU A CA 1
ATOM 6677 C C . LEU A 1 839 ? 4.629 35.031 -14.258 1 94.06 839 LEU A C 1
ATOM 6679 O O . LEU A 1 839 ? 3.715 35.875 -14.32 1 94.06 839 LEU A O 1
ATOM 6683 N N . VAL A 1 840 ? 4.484 33.75 -14.07 1 89.94 840 VAL A N 1
ATOM 6684 C CA . VAL A 1 840 ? 3.148 33.219 -13.789 1 89.94 840 VAL A CA 1
ATOM 6685 C C . VAL A 1 840 ? 2.594 33.906 -12.531 1 89.94 840 VAL A C 1
ATOM 6687 O O . VAL A 1 840 ? 3.33 34.125 -11.57 1 89.94 840 VAL A O 1
ATOM 6690 N N . TYR A 1 841 ? 1.355 34.344 -12.438 1 92.12 841 TYR A N 1
ATOM 6691 C CA . TYR A 1 841 ? 0.62 34.906 -11.32 1 92.12 841 TYR A CA 1
ATOM 6692 C C . TYR A 1 841 ? 1.034 36.375 -11.086 1 92.12 841 TYR A C 1
ATOM 6694 O O . TYR A 1 841 ? 0.623 37 -10.102 1 92.12 841 TYR A O 1
ATOM 6702 N N . TYR A 1 842 ? 1.846 36.969 -11.961 1 95.44 842 TYR A N 1
ATOM 6703 C CA . TYR A 1 842 ? 2.43 38.281 -11.68 1 95.44 842 TYR A CA 1
ATOM 6704 C C . TYR A 1 842 ? 1.347 39.312 -11.406 1 95.44 842 TYR A C 1
ATOM 6706 O O . TYR A 1 842 ? 1.55 40.25 -10.609 1 95.44 842 TYR A O 1
ATOM 6714 N N . SER A 1 843 ? 0.14 39.125 -11.992 1 95.06 843 SER A N 1
ATOM 6715 C CA . SER A 1 843 ? -0.884 40.156 -11.938 1 95.06 843 SER A CA 1
ATOM 6716 C C . SER A 1 843 ? -1.919 39.875 -10.859 1 95.06 843 SER A C 1
ATOM 6718 O O . SER A 1 843 ? -2.893 40.625 -10.703 1 95.06 843 SER A O 1
ATOM 6720 N N . GLU A 1 844 ? -1.758 38.812 -10.148 1 94.69 844 GLU A N 1
ATOM 6721 C CA . GLU A 1 844 ? -2.658 38.5 -9.039 1 94.69 844 GLU A CA 1
ATOM 6722 C C . GLU A 1 844 ? -2.41 39.438 -7.852 1 94.69 844 GLU A C 1
ATOM 6724 O O . GLU A 1 844 ? -1.322 40 -7.711 1 94.69 844 GLU A O 1
ATOM 6729 N N . GLY A 1 845 ? -3.498 39.688 -7.105 1 94.44 845 GLY A N 1
ATOM 6730 C CA . GLY A 1 845 ? -3.227 40.188 -5.773 1 94.44 845 GLY A CA 1
ATOM 6731 C C . GLY A 1 845 ? -2.355 39.281 -4.941 1 94.44 845 GLY A C 1
ATOM 6732 O O . GLY A 1 845 ? -2.506 38.062 -4.992 1 94.44 845 GLY A O 1
ATOM 6733 N N . ALA A 1 846 ? -1.457 39.875 -4.258 1 90.44 846 ALA A N 1
ATOM 6734 C CA . ALA A 1 846 ? -0.533 39.094 -3.449 1 90.44 846 ALA A CA 1
ATOM 6735 C C . ALA A 1 846 ? -1.284 38.25 -2.416 1 90.44 846 ALA A C 1
ATOM 6737 O O . ALA A 1 846 ? -2.225 38.75 -1.781 1 90.44 846 ALA A O 1
ATOM 6738 N N . TRP A 1 847 ? -0.888 37.031 -2.305 1 94.06 847 TRP A N 1
ATOM 6739 C CA . TRP A 1 847 ? -1.419 36.156 -1.277 1 94.06 847 TRP A CA 1
ATOM 6740 C C . TRP A 1 847 ? -1.019 36.625 0.115 1 94.06 847 TRP A C 1
ATOM 6742 O O . TRP A 1 847 ? 0.016 37.281 0.283 1 94.06 847 TRP A O 1
ATOM 6752 N N . SER A 1 848 ? -1.812 36.312 1.082 1 96.56 848 SER A N 1
ATOM 6753 C CA . SER A 1 848 ? -1.546 36.844 2.418 1 96.56 848 SER A CA 1
ATOM 6754 C C . SER A 1 848 ? -0.204 36.344 2.947 1 96.56 848 SER A C 1
ATOM 6756 O O . SER A 1 848 ? 0.487 37.062 3.67 1 96.56 848 SER A O 1
ATOM 6758 N N . GLY A 1 849 ? 0.185 35.125 2.604 1 96.56 849 GLY A N 1
ATOM 6759 C CA . GLY A 1 849 ? 1.479 34.625 3.029 1 96.56 849 GLY A CA 1
ATOM 6760 C C . GLY A 1 849 ? 2.641 35.469 2.553 1 96.56 849 GLY A C 1
ATOM 6761 O O . GLY A 1 849 ? 3.639 35.625 3.262 1 96.56 849 GLY A O 1
ATOM 6762 N N . LEU A 1 850 ? 2.568 36.031 1.389 1 97.62 850 LEU A N 1
ATOM 6763 C CA . LEU A 1 850 ? 3.588 36.938 0.852 1 97.62 850 LEU A CA 1
ATOM 6764 C C . LEU A 1 850 ? 3.547 38.281 1.553 1 97.62 850 LEU A C 1
ATOM 6766 O O . LEU A 1 850 ? 4.594 38.875 1.838 1 97.62 850 LEU A O 1
ATOM 6770 N N . GLU A 1 851 ? 2.334 38.688 1.801 1 98.19 851 GLU A N 1
ATOM 6771 C CA . GLU A 1 851 ? 2.17 40 2.475 1 98.19 851 GLU A CA 1
ATOM 6772 C C . GLU A 1 851 ? 2.773 39.969 3.877 1 98.19 851 GLU A C 1
ATOM 6774 O O . GLU A 1 851 ? 3.406 40.906 4.309 1 98.19 851 GLU A O 1
ATOM 6779 N N . TYR A 1 852 ? 2.551 38.875 4.551 1 98.5 852 TYR A N 1
ATOM 6780 C CA . TYR A 1 852 ? 3.078 38.75 5.906 1 98.5 852 TYR A CA 1
ATOM 6781 C C . TYR A 1 852 ? 4.602 38.719 5.895 1 98.5 852 TYR A C 1
ATOM 6783 O O . TYR A 1 852 ? 5.25 39.344 6.738 1 98.5 852 TYR A O 1
ATOM 6791 N N . GLU A 1 853 ? 5.133 37.969 5.008 1 98 853 GLU A N 1
ATOM 6792 C CA . GLU A 1 853 ? 6.586 37.906 4.852 1 98 853 GLU A CA 1
ATOM 6793 C C . GLU A 1 853 ? 7.148 39.281 4.535 1 98 853 GLU A C 1
ATOM 6795 O O . GLU A 1 853 ? 8.133 39.719 5.145 1 98 853 GLU A O 1
ATOM 6800 N N . PHE A 1 854 ? 6.559 40 3.607 1 98.38 854 PHE A N 1
ATOM 6801 C CA . PHE A 1 854 ? 6.953 41.344 3.219 1 98.38 854 PHE A CA 1
ATOM 6802 C C . PHE A 1 854 ? 6.875 42.281 4.406 1 98.38 854 PHE A C 1
ATOM 6804 O O . PHE A 1 854 ? 7.812 43.031 4.668 1 98.38 854 PHE A O 1
ATOM 6811 N N . ALA A 1 855 ? 5.785 42.25 5.133 1 98.69 855 ALA A N 1
ATOM 6812 C CA . ALA A 1 855 ? 5.574 43.125 6.285 1 98.69 855 ALA A CA 1
ATOM 6813 C C . ALA A 1 855 ? 6.613 42.875 7.371 1 98.69 855 ALA A C 1
ATOM 6815 O O . ALA A 1 855 ? 7.125 43.812 7.992 1 98.69 855 ALA A O 1
ATOM 6816 N N . ALA A 1 856 ? 6.867 41.625 7.598 1 98.19 856 ALA A N 1
ATOM 6817 C CA . ALA A 1 856 ? 7.863 41.281 8.609 1 98.19 856 ALA A CA 1
ATOM 6818 C C . ALA A 1 856 ? 9.234 41.844 8.234 1 98.19 856 ALA A C 1
ATOM 6820 O O . ALA A 1 856 ? 9.969 42.312 9.102 1 98.19 856 ALA A O 1
ATOM 6821 N N . LEU A 1 857 ? 9.586 41.719 7.027 1 98.06 857 LEU A N 1
ATOM 6822 C CA . LEU A 1 857 ? 10.867 42.25 6.578 1 98.06 857 LEU A CA 1
ATOM 6823 C C . LEU A 1 857 ? 10.906 43.75 6.684 1 98.06 857 LEU A C 1
ATOM 6825 O O . LEU A 1 857 ? 11.938 44.344 7.047 1 98.06 857 LEU A O 1
ATOM 6829 N N . CYS A 1 858 ? 9.797 44.438 6.316 1 98.31 858 CYS A N 1
ATOM 6830 C CA . CYS A 1 858 ? 9.703 45.875 6.496 1 98.31 858 CYS A CA 1
ATOM 6831 C C . CYS A 1 858 ? 9.898 46.25 7.957 1 98.31 858 CYS A C 1
ATOM 6833 O O . CYS A 1 858 ? 10.609 47.219 8.258 1 98.31 858 CYS A O 1
ATOM 6835 N N . LEU A 1 859 ? 9.297 45.531 8.797 1 97.31 859 LEU A N 1
ATOM 6836 C CA . LEU A 1 859 ? 9.453 45.781 10.227 1 97.31 859 LEU A CA 1
ATOM 6837 C C . LEU A 1 859 ? 10.914 45.656 10.648 1 97.31 859 LEU A C 1
ATOM 6839 O O . LEU A 1 859 ? 11.422 46.469 11.422 1 97.31 859 LEU A O 1
ATOM 6843 N N . TYR A 1 860 ? 11.562 44.656 10.148 1 96.5 860 TYR A N 1
ATOM 6844 C CA . TYR A 1 860 ? 12.977 44.438 10.445 1 96.5 860 TYR A CA 1
ATOM 6845 C C . TYR A 1 860 ? 13.82 45.625 10 1 96.5 860 TYR A C 1
ATOM 6847 O O . TYR A 1 860 ? 14.805 45.969 10.656 1 96.5 860 TYR A O 1
ATOM 6855 N N . GLU A 1 861 ? 13.406 46.25 8.945 1 97.19 861 GLU A N 1
ATOM 6856 C CA . GLU A 1 861 ? 14.195 47.312 8.328 1 97.19 861 GLU A CA 1
ATOM 6857 C C . GLU A 1 861 ? 13.781 48.656 8.844 1 97.19 861 GLU A C 1
ATOM 6859 O O . GLU A 1 861 ? 14.211 49.688 8.32 1 97.19 861 GLU A O 1
ATOM 6864 N N . GLY A 1 862 ? 12.883 48.688 9.82 1 95.12 862 GLY A N 1
ATOM 6865 C CA . GLY A 1 862 ? 12.469 49.938 10.438 1 95.12 862 GLY A CA 1
ATOM 6866 C C . GLY A 1 862 ? 11.414 50.688 9.633 1 95.12 862 GLY A C 1
ATOM 6867 O O . GLY A 1 862 ? 11.164 51.875 9.867 1 95.12 862 GLY A O 1
ATOM 6868 N N . LEU A 1 863 ? 10.906 50.062 8.625 1 97.5 863 LEU A N 1
ATOM 6869 C CA . LEU A 1 863 ? 9.812 50.594 7.844 1 97.5 863 LEU A CA 1
ATOM 6870 C C . LEU A 1 863 ? 8.461 50.219 8.445 1 97.5 863 LEU A C 1
ATOM 6872 O O . LEU A 1 863 ? 7.641 49.594 7.789 1 97.5 863 LEU A O 1
ATOM 6876 N N . ASN A 1 864 ? 8.234 50.688 9.656 1 96.75 864 ASN A N 1
ATOM 6877 C CA . ASN A 1 864 ? 7.094 50.25 10.469 1 96.75 864 ASN A CA 1
ATOM 6878 C C . ASN A 1 864 ? 5.77 50.719 9.859 1 96.75 864 ASN A C 1
ATOM 6880 O O . ASN A 1 864 ? 4.781 49.969 9.883 1 96.75 864 ASN A O 1
ATOM 6884 N N . ASP A 1 865 ? 5.762 51.875 9.297 1 96.75 865 ASP A N 1
ATOM 6885 C CA . ASP A 1 865 ? 4.527 52.406 8.711 1 96.75 865 ASP A CA 1
ATOM 6886 C C . ASP A 1 865 ? 4.062 51.531 7.547 1 96.75 865 ASP A C 1
ATOM 6888 O O . ASP A 1 865 ? 2.871 51.25 7.418 1 96.75 865 ASP A O 1
ATOM 6892 N N . ILE A 1 866 ? 5.031 51.156 6.727 1 97.88 866 ILE A N 1
ATOM 6893 C CA . ILE A 1 866 ? 4.699 50.281 5.598 1 97.88 866 ILE A CA 1
ATOM 6894 C C . ILE A 1 866 ? 4.203 48.938 6.109 1 97.88 866 ILE A C 1
ATOM 6896 O O . ILE A 1 866 ? 3.201 48.406 5.621 1 97.88 866 ILE A O 1
ATOM 6900 N N . ALA A 1 867 ? 4.898 48.375 7.098 1 98.44 867 ALA A N 1
ATOM 6901 C CA . ALA A 1 867 ? 4.531 47.062 7.656 1 98.44 867 ALA A CA 1
ATOM 6902 C C . ALA A 1 867 ? 3.1 47.094 8.18 1 98.44 867 ALA A C 1
ATOM 6904 O O . ALA A 1 867 ? 2.303 46.219 7.855 1 98.44 867 ALA A O 1
ATOM 6905 N N . ILE A 1 868 ? 2.764 48.062 8.961 1 97.69 868 ILE A N 1
ATOM 6906 C CA . ILE A 1 868 ? 1.453 48.156 9.594 1 97.69 868 ILE A CA 1
ATOM 6907 C C . ILE A 1 868 ? 0.383 48.406 8.539 1 97.69 868 ILE A C 1
ATOM 6909 O O . ILE A 1 868 ? -0.736 47.906 8.641 1 97.69 868 ILE A O 1
ATOM 6913 N N . HIS A 1 869 ? 0.771 49.219 7.516 1 97.94 869 HIS A N 1
ATOM 6914 C CA . HIS A 1 869 ? -0.163 49.469 6.422 1 97.94 869 HIS A CA 1
ATOM 6915 C C . HIS A 1 869 ? -0.537 48.156 5.719 1 97.94 869 HIS A C 1
ATOM 6917 O O . HIS A 1 869 ? -1.718 47.906 5.488 1 97.94 869 HIS A O 1
ATOM 6923 N N . VAL A 1 870 ? 0.423 47.375 5.395 1 98.62 870 VAL A N 1
ATOM 6924 C CA . VAL A 1 870 ? 0.206 46.125 4.695 1 98.62 870 VAL A CA 1
ATOM 6925 C C . VAL A 1 870 ? -0.617 45.188 5.57 1 98.62 870 VAL A C 1
ATOM 6927 O O . VAL A 1 870 ? -1.548 44.531 5.09 1 98.62 870 VAL A O 1
ATOM 6930 N N . LEU A 1 871 ? -0.3 45.094 6.844 1 98.38 871 LEU A N 1
ATOM 6931 C CA . LEU A 1 871 ? -1.04 44.25 7.77 1 98.38 871 LEU A CA 1
ATOM 6932 C C . LEU A 1 871 ? -2.488 44.688 7.895 1 98.38 871 LEU A C 1
ATOM 6934 O O . LEU A 1 871 ? -3.398 43.875 8.023 1 98.38 871 LEU A O 1
ATOM 6938 N N . THR A 1 872 ? -2.691 45.969 7.883 1 97.56 872 THR A N 1
ATOM 6939 C CA . THR A 1 872 ? -4.039 46.531 7.965 1 97.56 872 THR A CA 1
ATOM 6940 C C . THR A 1 872 ? -4.867 46.125 6.75 1 97.56 872 THR A C 1
ATOM 6942 O O . THR A 1 872 ? -6.016 45.688 6.891 1 97.56 872 THR A O 1
ATOM 6945 N N . ASP A 1 873 ? -4.258 46.312 5.59 1 97.56 873 ASP A N 1
ATOM 6946 C CA . ASP A 1 873 ? -4.941 45.875 4.371 1 97.56 873 ASP A CA 1
ATOM 6947 C C . ASP A 1 873 ? -5.34 44.406 4.449 1 97.56 873 ASP A C 1
ATOM 6949 O O . ASP A 1 873 ? -6.457 44.031 4.078 1 97.56 873 ASP A O 1
ATOM 6953 N N . THR A 1 874 ? -4.441 43.594 4.906 1 97.75 874 THR A N 1
ATOM 6954 C CA . THR A 1 874 ? -4.68 42.156 4.965 1 97.75 874 THR A CA 1
ATOM 6955 C C . THR A 1 874 ? -5.797 41.844 5.953 1 97.75 874 THR A C 1
ATOM 6957 O O . THR A 1 874 ? -6.688 41.031 5.652 1 97.75 874 THR A O 1
ATOM 6960 N N . ARG A 1 875 ? -5.734 42.406 7.121 1 97.06 875 ARG A N 1
ATOM 6961 C CA . ARG A 1 875 ? -6.762 42.156 8.133 1 97.06 875 ARG A CA 1
ATOM 6962 C C . ARG A 1 875 ? -8.125 42.625 7.648 1 97.06 875 ARG A C 1
ATOM 6964 O O . ARG A 1 875 ? -9.148 42 7.961 1 97.06 875 ARG A O 1
ATOM 6971 N N . ASN A 1 876 ? -8.125 43.656 6.883 1 96.38 876 ASN A N 1
ATOM 6972 C CA . ASN A 1 876 ? -9.375 44.188 6.359 1 96.38 876 ASN A CA 1
ATOM 6973 C C . ASN A 1 876 ? -9.992 43.25 5.328 1 96.38 876 ASN A C 1
ATOM 6975 O O . ASN A 1 876 ? -11.211 43.25 5.125 1 96.38 876 ASN A O 1
ATOM 6979 N N . LYS A 1 877 ? -9.188 42.531 4.691 1 96.44 877 LYS A N 1
ATOM 6980 C CA . LYS A 1 877 ? -9.688 41.531 3.746 1 96.44 877 LYS A CA 1
ATOM 6981 C C . LYS A 1 877 ? -10.383 40.375 4.473 1 96.44 877 LYS A C 1
ATOM 6983 O O . LYS A 1 877 ? -11.32 39.781 3.941 1 96.44 877 LYS A O 1
ATOM 6988 N N . TYR A 1 878 ? -9.938 40.062 5.633 1 97 878 TYR A N 1
ATOM 6989 C CA . TYR A 1 878 ? -10.422 38.938 6.422 1 97 878 TYR A CA 1
ATOM 6990 C C . TYR A 1 878 ? -10.992 39.406 7.754 1 97 878 TYR A C 1
ATOM 6992 O O . TYR A 1 878 ? -10.508 39 8.82 1 97 878 TYR A O 1
ATOM 7000 N N . ASP A 1 879 ? -12.031 40.125 7.688 1 96.69 879 ASP A N 1
ATOM 7001 C CA . ASP A 1 879 ? -12.5 40.812 8.883 1 96.69 879 ASP A CA 1
ATOM 7002 C C . ASP A 1 879 ? -13.852 40.25 9.336 1 96.69 879 ASP A C 1
ATOM 7004 O O . ASP A 1 879 ? -14.547 40.906 10.133 1 96.69 879 ASP A O 1
ATOM 7008 N N . GLY A 1 880 ? -14.281 39.125 8.734 1 97.06 880 GLY A N 1
ATOM 7009 C CA . GLY A 1 880 ? -15.516 38.469 9.133 1 97.06 880 GLY A CA 1
ATOM 7010 C C . GLY A 1 880 ? -16.703 38.844 8.281 1 97.06 880 GLY A C 1
ATOM 7011 O O . GLY A 1 880 ? -17.734 38.156 8.289 1 97.06 880 GLY A O 1
ATOM 7012 N N . THR A 1 881 ? -16.594 39.938 7.539 1 96.19 881 THR A N 1
ATOM 7013 C CA . THR A 1 881 ? -17.734 40.406 6.75 1 96.19 881 THR A CA 1
ATOM 7014 C C . THR A 1 881 ? -17.938 39.531 5.523 1 96.19 881 THR A C 1
ATOM 7016 O O . THR A 1 881 ? -19.062 39.188 5.184 1 96.19 881 THR A O 1
ATOM 7019 N N . ARG A 1 882 ? -16.812 39.188 4.871 1 95.38 882 ARG A N 1
ATOM 7020 C CA . ARG A 1 882 ? -16.938 38.375 3.656 1 95.38 882 ARG A CA 1
ATOM 7021 C C . ARG A 1 882 ? -16.062 37.125 3.746 1 95.38 882 ARG A C 1
ATOM 7023 O O . ARG A 1 882 ? -16.328 36.156 3.049 1 95.38 882 ARG A O 1
ATOM 7030 N N . ARG A 1 883 ? -15.047 37.25 4.523 1 96.81 883 ARG A N 1
ATOM 7031 C CA . ARG A 1 883 ? -14.117 36.156 4.727 1 96.81 883 ARG A CA 1
ATOM 7032 C C . ARG A 1 883 ? -13.852 35.906 6.211 1 96.81 883 ARG A C 1
ATOM 7034 O O . ARG A 1 883 ? -13.781 36.875 6.992 1 96.81 883 ARG A O 1
ATOM 7041 N N . SER A 1 884 ? -13.734 34.656 6.543 1 97.75 884 SER A N 1
ATOM 7042 C CA . SER A 1 884 ? -13.367 34.344 7.922 1 97.75 884 SER A CA 1
ATOM 7043 C C . SER A 1 884 ? -11.961 34.844 8.242 1 97.75 884 SER A C 1
ATOM 7045 O O . SER A 1 884 ? -11.031 34.656 7.449 1 97.75 884 SER A O 1
ATOM 7047 N N . PRO A 1 885 ? -11.727 35.438 9.375 1 97.06 885 PRO A N 1
ATOM 7048 C CA . PRO A 1 885 ? -10.383 35.875 9.766 1 97.06 885 PRO A CA 1
ATOM 7049 C C . PRO A 1 885 ? -9.406 34.719 9.922 1 97.06 885 PRO A C 1
ATOM 7051 O O . PRO A 1 885 ? -8.195 34.938 9.93 1 97.06 885 PRO A O 1
ATOM 7054 N N . TRP A 1 886 ? -9.898 33.531 10.023 1 97.5 886 TRP A N 1
ATOM 7055 C CA . TRP A 1 886 ? -9.039 32.406 10.312 1 97.5 886 TRP A CA 1
ATOM 7056 C C . TRP A 1 886 ? -8.961 31.453 9.109 1 97.5 886 TRP A C 1
ATOM 7058 O O . TRP A 1 886 ? -8.422 30.359 9.203 1 97.5 886 TRP A O 1
ATOM 7068 N N . ASN A 1 887 ? -9.484 31.859 7.984 1 97.5 887 ASN A N 1
ATOM 7069 C CA . ASN A 1 887 ? -9.406 31.125 6.73 1 97.5 887 ASN A CA 1
ATOM 7070 C C . ASN A 1 887 ? -8.812 31.969 5.609 1 97.5 887 ASN A C 1
ATOM 7072 O O . ASN A 1 887 ? -9.547 32.469 4.754 1 97.5 887 ASN A O 1
ATOM 7076 N N . GLU A 1 888 ? -7.547 32.062 5.613 1 97.38 888 GLU A N 1
ATOM 7077 C CA . GLU A 1 888 ? -6.887 32.75 4.516 1 97.38 888 GLU A CA 1
ATOM 7078 C C . GLU A 1 888 ? -6.602 31.812 3.35 1 97.38 888 GLU A C 1
ATOM 7080 O O . GLU A 1 888 ? -6.027 30.734 3.539 1 97.38 888 GLU A O 1
ATOM 7085 N N . ILE A 1 889 ? -7.027 32.188 2.143 1 94.94 889 ILE A N 1
ATOM 7086 C CA . ILE A 1 889 ? -7.078 31.266 1.021 1 94.94 889 ILE A CA 1
ATOM 7087 C C . ILE A 1 889 ? -5.961 31.594 0.031 1 94.94 889 ILE A C 1
ATOM 7089 O O . ILE A 1 889 ? -5.453 32.719 0.006 1 94.94 889 ILE A O 1
ATOM 7093 N N . GLU A 1 890 ? -5.523 30.656 -0.647 1 93.75 890 GLU A N 1
ATOM 7094 C CA . GLU A 1 890 ? -4.676 30.688 -1.838 1 93.75 890 GLU A CA 1
ATOM 7095 C C . GLU A 1 890 ? -5.102 29.625 -2.844 1 93.75 890 GLU A C 1
ATOM 7097 O O . GLU A 1 890 ? -6.059 29.812 -3.596 1 93.75 890 GLU A O 1
ATOM 7102 N N . CYS A 1 891 ? -4.605 28.438 -2.773 1 89.75 891 CYS A N 1
ATOM 7103 C CA . CYS A 1 891 ? -5.156 27.266 -3.451 1 89.75 891 CYS A CA 1
ATOM 7104 C C . CYS A 1 891 ? -6.051 26.469 -2.514 1 89.75 891 CYS A C 1
ATOM 7106 O O . CYS A 1 891 ? -5.738 25.312 -2.184 1 89.75 891 CYS A O 1
ATOM 7108 N N . GLY A 1 892 ? -7.164 27.156 -2.102 1 91.38 892 GLY A N 1
ATOM 7109 C CA . GLY A 1 892 ? -8.102 26.516 -1.188 1 91.38 892 GLY A CA 1
ATOM 7110 C C . GLY A 1 892 ? -8.125 27.156 0.185 1 91.38 892 GLY A C 1
ATOM 7111 O O . GLY A 1 892 ? -7.438 28.156 0.422 1 91.38 892 GLY A O 1
ATOM 7112 N N . ASP A 1 893 ? -8.844 26.578 1.063 1 95.75 893 ASP A N 1
ATOM 7113 C CA . ASP A 1 893 ? -9.086 27.047 2.42 1 95.75 893 ASP A CA 1
ATOM 7114 C C . ASP A 1 893 ? -7.922 26.703 3.346 1 95.75 893 ASP A C 1
ATOM 7116 O O . ASP A 1 893 ? -7.211 25.719 3.115 1 95.75 893 ASP A O 1
ATOM 7120 N N . HIS A 1 894 ? -7.723 27.562 4.391 1 97.12 894 HIS A N 1
ATOM 7121 C CA . HIS A 1 894 ? -6.742 27.312 5.438 1 97.12 894 HIS A CA 1
ATOM 7122 C C . HIS A 1 894 ? -5.359 27.047 4.852 1 97.12 894 HIS A C 1
ATOM 7124 O O . HIS A 1 894 ? -4.723 26.047 5.184 1 97.12 894 HIS A O 1
ATOM 7130 N N . TYR A 1 895 ? -4.992 27.875 3.92 1 97.25 895 TYR A N 1
ATOM 7131 C CA . TYR A 1 895 ? -3.721 27.656 3.234 1 97.25 895 TYR A CA 1
ATOM 7132 C C . TYR A 1 895 ? -2.551 27.797 4.203 1 97.25 895 TYR A C 1
ATOM 7134 O O . TYR A 1 895 ? -2.621 28.547 5.172 1 97.25 895 TYR A O 1
ATOM 7142 N N . ALA A 1 896 ? -1.464 27.172 3.949 1 97.69 896 ALA A N 1
ATOM 7143 C CA . ALA A 1 896 ? -0.356 27.031 4.891 1 97.69 896 ALA A CA 1
ATOM 7144 C C . ALA A 1 896 ? 0.531 28.266 4.895 1 97.69 896 ALA A C 1
ATOM 7146 O O . ALA A 1 896 ? 1.061 28.656 5.938 1 97.69 896 ALA A O 1
ATOM 7147 N N . ARG A 1 897 ? 0.711 28.969 3.84 1 97.81 897 ARG A N 1
ATOM 7148 C CA . ARG A 1 897 ? 1.707 30.016 3.652 1 97.81 897 ARG A CA 1
ATOM 7149 C C . ARG A 1 897 ? 1.483 31.172 4.629 1 97.81 897 ARG A C 1
ATOM 7151 O O . ARG A 1 897 ? 2.441 31.766 5.113 1 97.81 897 ARG A O 1
ATOM 7158 N N . PRO A 1 898 ? 0.275 31.5 4.973 1 98.19 898 PRO A N 1
ATOM 7159 C CA . PRO A 1 898 ? 0.025 32.625 5.883 1 98.19 898 PRO A CA 1
ATOM 7160 C C . PRO A 1 898 ? 0.625 32.406 7.27 1 98.19 898 PRO A C 1
ATOM 7162 O O . PRO A 1 898 ? 0.762 33.344 8.039 1 98.19 898 PRO A O 1
ATOM 7165 N N . MET A 1 899 ? 0.995 31.203 7.57 1 98.38 899 MET A N 1
ATOM 7166 C CA . MET A 1 899 ? 1.614 30.953 8.867 1 98.38 899 MET A CA 1
ATOM 7167 C C . MET A 1 899 ? 2.969 31.641 8.969 1 98.38 899 MET A C 1
ATOM 7169 O O . MET A 1 899 ? 3.553 31.719 10.047 1 98.38 899 MET A O 1
ATOM 7173 N N . SER A 1 900 ? 3.438 32.281 7.879 1 98.06 900 SER A N 1
ATOM 7174 C CA . SER A 1 900 ? 4.633 33.125 7.906 1 98.06 900 SER A CA 1
ATOM 7175 C C . SER A 1 900 ? 4.473 34.25 8.891 1 98.06 900 SER A C 1
ATOM 7177 O O . SER A 1 900 ? 5.461 34.75 9.438 1 98.06 900 SER A O 1
ATOM 7179 N N . SER A 1 901 ? 3.275 34.656 9.219 1 98.38 901 SER A N 1
ATOM 7180 C CA . SER A 1 901 ? 2.967 35.812 10.047 1 98.38 901 SER A CA 1
ATOM 7181 C C . SER A 1 901 ? 3.391 35.594 11.492 1 98.38 901 SER A C 1
ATOM 7183 O O . SER A 1 901 ? 3.588 36.531 12.25 1 98.38 901 SER A O 1
ATOM 7185 N N . PHE A 1 902 ? 3.516 34.344 11.867 1 98.5 902 PHE A N 1
ATOM 7186 C CA . PHE A 1 902 ? 3.846 34.094 13.258 1 98.5 902 PHE A CA 1
ATOM 7187 C C . PHE A 1 902 ? 5.195 34.688 13.625 1 98.5 902 PHE A C 1
ATOM 7189 O O . PHE A 1 902 ? 5.449 35 14.789 1 98.5 902 PHE A O 1
ATOM 7196 N N . LEU A 1 903 ? 6.027 34.938 12.656 1 97.62 903 LEU A N 1
ATOM 7197 C CA . LEU A 1 903 ? 7.352 35.5 12.867 1 97.62 903 LEU A CA 1
ATOM 7198 C C . LEU A 1 903 ? 7.254 36.969 13.297 1 97.62 903 LEU A C 1
ATOM 7200 O O . LEU A 1 903 ? 8.219 37.531 13.82 1 97.62 903 LEU A O 1
ATOM 7204 N N . LEU A 1 904 ? 6.125 37.562 13.125 1 98.31 904 LEU A N 1
ATOM 7205 C CA . LEU A 1 904 ? 5.953 39 13.438 1 98.31 904 LEU A CA 1
ATOM 7206 C C . LEU A 1 904 ? 6.223 39.25 14.914 1 98.31 904 LEU A C 1
ATOM 7208 O O . LEU A 1 904 ? 6.734 40.312 15.266 1 98.31 904 LEU A O 1
ATOM 7212 N N . PHE A 1 905 ? 5.887 38.312 15.773 1 98.06 905 PHE A N 1
ATOM 7213 C CA . PHE A 1 905 ? 6.145 38.5 17.203 1 98.06 905 PHE A CA 1
ATOM 7214 C C . PHE A 1 905 ? 7.637 38.656 17.469 1 98.06 905 PHE A C 1
ATOM 7216 O O . PHE A 1 905 ? 8.055 39.594 18.141 1 98.06 905 PHE A O 1
ATOM 7223 N N . GLU A 1 906 ? 8.359 37.781 16.938 1 97.19 906 GLU A N 1
ATOM 7224 C CA . GLU A 1 906 ? 9.812 37.781 17.094 1 97.19 906 GLU A CA 1
ATOM 7225 C C . GLU A 1 906 ? 10.43 39.031 16.469 1 97.19 906 GLU A C 1
ATOM 7227 O O . GLU A 1 906 ? 11.336 39.625 17.047 1 97.19 906 GLU A O 1
ATOM 7232 N N . THR A 1 907 ? 9.953 39.344 15.352 1 97.44 907 THR A N 1
ATOM 7233 C CA . THR A 1 907 ? 10.484 40.5 14.633 1 97.44 907 THR A CA 1
ATOM 7234 C C . THR A 1 907 ? 10.211 41.781 15.414 1 97.44 907 THR A C 1
ATOM 7236 O O . THR A 1 907 ? 11.102 42.625 15.562 1 97.44 907 THR A O 1
ATOM 7239 N N . ALA A 1 908 ? 9.023 41.938 15.891 1 97.44 908 ALA A N 1
ATOM 7240 C CA . ALA A 1 908 ? 8.625 43.156 16.594 1 97.44 908 ALA A CA 1
ATOM 7241 C C . ALA A 1 908 ? 9.414 43.312 17.891 1 97.44 908 ALA A C 1
ATOM 7243 O O . ALA A 1 908 ? 9.766 44.438 18.281 1 97.44 908 ALA A O 1
ATOM 7244 N N . SER A 1 909 ? 9.719 42.25 18.594 1 97.06 909 SER A N 1
ATOM 7245 C CA . SER A 1 909 ? 10.406 42.312 19.891 1 97.06 909 SER A CA 1
ATOM 7246 C C . SER A 1 909 ? 11.922 42.406 19.703 1 97.06 909 SER A C 1
ATOM 7248 O O . SER A 1 909 ? 12.648 42.688 20.656 1 97.06 909 SER A O 1
ATOM 7250 N N . GLY A 1 910 ? 12.359 42.188 18.438 1 96.56 910 GLY A N 1
ATOM 7251 C CA . GLY A 1 910 ? 13.789 42.156 18.219 1 96.56 910 GLY A CA 1
ATOM 7252 C C . GLY A 1 910 ? 14.461 40.969 18.922 1 96.56 910 GLY A C 1
ATOM 7253 O O . GLY A 1 910 ? 15.617 41.094 19.328 1 96.56 910 GLY A O 1
ATOM 7254 N N . GLN A 1 911 ? 13.75 39.969 19.125 1 96.81 911 GLN A N 1
ATOM 7255 C CA . GLN A 1 911 ? 14.219 38.781 19.797 1 96.81 911 GLN A CA 1
ATOM 7256 C C . GLN A 1 911 ? 15.305 38.062 18.984 1 96.81 911 GLN A C 1
ATOM 7258 O O . GLN A 1 911 ? 15.211 38 17.75 1 96.81 911 GLN A O 1
ATOM 7263 N N . ASP A 1 912 ? 16.312 37.625 19.594 1 95.75 912 ASP A N 1
ATOM 7264 C CA . ASP A 1 912 ? 17.344 36.719 19.062 1 95.75 912 ASP A CA 1
ATOM 7265 C C . ASP A 1 912 ? 17.969 35.875 20.188 1 95.75 912 ASP A C 1
ATOM 7267 O O . ASP A 1 912 ? 17.859 36.25 21.359 1 95.75 912 ASP A O 1
ATOM 7271 N N . TRP A 1 913 ? 18.5 34.75 19.766 1 95.44 913 TRP A N 1
ATOM 7272 C CA . TRP A 1 913 ? 19.078 33.938 20.812 1 95.44 913 TRP A CA 1
ATOM 7273 C C . TRP A 1 913 ? 20.078 32.938 20.234 1 95.44 913 TRP A C 1
ATOM 7275 O O . TRP A 1 913 ? 20.125 32.719 19.016 1 95.44 913 TRP A O 1
ATOM 7285 N N . ASN A 1 914 ? 20.875 32.406 21 1 93.44 914 ASN A N 1
ATOM 7286 C CA . ASN A 1 914 ? 21.766 31.281 20.734 1 93.44 914 ASN A CA 1
ATOM 7287 C C . ASN A 1 914 ? 22.031 30.469 22 1 93.44 914 ASN A C 1
ATOM 7289 O O . ASN A 1 914 ? 21.703 30.906 23.109 1 93.44 914 ASN A O 1
ATOM 7293 N N . PHE A 1 915 ? 22.516 29.328 21.781 1 92.31 915 PHE A N 1
ATOM 7294 C CA . PHE A 1 915 ? 22.875 28.484 22.922 1 92.31 915 PHE A CA 1
ATOM 7295 C C . PHE A 1 915 ? 24.25 28.859 23.453 1 92.31 915 PHE A C 1
ATOM 7297 O O . PHE A 1 915 ? 25.125 29.281 22.703 1 92.31 915 PHE A O 1
ATOM 7304 N N . ASP A 1 916 ? 24.328 28.688 24.719 1 89.56 916 ASP A N 1
ATOM 7305 C CA . ASP A 1 916 ? 25.609 28.984 25.359 1 89.56 916 ASP A CA 1
ATOM 7306 C C . ASP A 1 916 ? 26.703 28.047 24.859 1 89.56 916 ASP A C 1
ATOM 7308 O O . ASP A 1 916 ? 26.484 26.844 24.703 1 89.56 916 ASP A O 1
ATOM 7312 N N . LYS A 1 917 ? 27.828 28.562 24.578 1 84.81 917 LYS A N 1
ATOM 7313 C CA . LYS A 1 917 ? 28.922 27.797 23.984 1 84.81 917 LYS A CA 1
ATOM 7314 C C . LYS A 1 917 ? 29.469 26.766 24.969 1 84.81 917 LYS A C 1
ATOM 7316 O O . LYS A 1 917 ? 29.906 25.672 24.562 1 84.81 917 LYS A O 1
ATOM 7321 N N . GLY A 1 918 ? 29.578 27.203 26.219 1 81.25 918 GLY A N 1
ATOM 7322 C CA . GLY A 1 918 ? 30.094 26.297 27.234 1 81.25 918 GLY A CA 1
ATOM 7323 C C . GLY A 1 918 ? 29.094 25.234 27.641 1 81.25 918 GLY A C 1
ATOM 7324 O O . GLY A 1 918 ? 29.469 24.078 27.812 1 81.25 918 GLY A O 1
ATOM 7325 N N . ASP A 1 919 ? 27.875 25.578 27.797 1 87.38 919 ASP A N 1
ATOM 7326 C CA . ASP A 1 919 ? 26.781 24.688 28.172 1 87.38 919 ASP A CA 1
ATOM 7327 C C . ASP A 1 919 ? 25.531 24.938 27.328 1 87.38 919 ASP A C 1
ATOM 7329 O O . ASP A 1 919 ? 24.734 25.797 27.656 1 87.38 919 ASP A O 1
ATOM 7333 N N . PRO A 1 920 ? 25.281 24.078 26.359 1 87.19 920 PRO A N 1
ATOM 7334 C CA . PRO A 1 920 ? 24.203 24.328 25.391 1 87.19 920 PRO A CA 1
ATOM 7335 C C . PRO A 1 920 ? 22.812 24.156 26 1 87.19 920 PRO A C 1
ATOM 7337 O O . PRO A 1 920 ? 21.812 24.359 25.312 1 87.19 920 PRO A O 1
ATOM 7340 N N . SER A 1 921 ? 22.734 23.812 27.234 1 87.56 921 SER A N 1
ATOM 7341 C CA . SER A 1 921 ? 21.438 23.781 27.906 1 87.56 921 SER A CA 1
ATOM 7342 C C . SER A 1 921 ? 20.984 25.172 28.312 1 87.56 921 SER A C 1
ATOM 7344 O O . SER A 1 921 ? 19.828 25.391 28.641 1 87.56 921 SER A O 1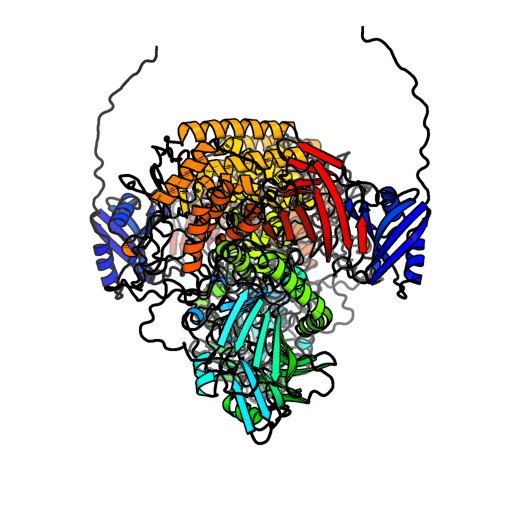
ATOM 7346 N N . PHE A 1 922 ? 21.922 26.141 28.297 1 91.62 922 PHE A N 1
ATOM 7347 C CA . PHE A 1 922 ? 21.625 27.531 28.609 1 91.62 922 PHE A CA 1
ATOM 7348 C C . PHE A 1 922 ? 21.484 28.344 27.344 1 91.62 922 PHE A C 1
ATOM 7350 O O . PHE A 1 922 ? 22.094 28.031 26.328 1 91.62 922 PHE A O 1
ATOM 7357 N N . VAL A 1 923 ? 20.703 29.484 27.469 1 94.31 923 VAL A N 1
ATOM 7358 C CA . VAL A 1 923 ? 20.406 30.312 26.312 1 94.31 923 VAL A CA 1
ATOM 7359 C C . VAL A 1 923 ? 20.891 31.734 26.562 1 94.31 923 VAL A C 1
ATOM 7361 O O . VAL A 1 923 ? 20.812 32.25 27.688 1 94.31 923 VAL A O 1
ATOM 7364 N N . ASN A 1 924 ? 21.531 32.281 25.578 1 94.69 924 ASN A N 1
ATOM 7365 C CA . ASN A 1 924 ? 21.734 33.719 25.484 1 94.69 924 ASN A CA 1
ATOM 7366 C C . ASN A 1 924 ? 20.594 34.375 24.719 1 94.69 924 ASN A C 1
ATOM 7368 O O . ASN A 1 924 ? 20.391 34.125 23.531 1 94.69 924 ASN A O 1
ATOM 7372 N N . LEU A 1 925 ? 19.891 35.219 25.406 1 96.19 925 LEU A N 1
ATOM 7373 C CA . LEU A 1 925 ? 18.688 35.812 24.844 1 96.19 925 LEU A CA 1
ATOM 7374 C C . LEU A 1 925 ? 18.844 37.312 24.688 1 96.19 925 LEU A C 1
ATOM 7376 O O . LEU A 1 925 ? 19.469 38 25.516 1 96.19 925 LEU A O 1
ATOM 7380 N N . ARG A 1 926 ? 18.375 37.844 23.625 1 96.25 926 ARG A N 1
ATOM 7381 C CA . ARG A 1 926 ? 18.438 39.281 23.328 1 96.25 926 ARG A CA 1
ATOM 7382 C C . ARG A 1 926 ? 17.062 39.812 22.922 1 96.25 926 ARG A C 1
ATOM 7384 O O . ARG A 1 926 ? 16.312 39.125 22.219 1 96.25 926 ARG A O 1
ATOM 7391 N N . PHE A 1 927 ? 16.766 41.062 23.359 1 96.94 927 PHE A N 1
ATOM 7392 C CA . PHE A 1 927 ? 15.586 41.781 22.891 1 96.94 927 PHE A CA 1
ATOM 7393 C C . PHE A 1 927 ? 15.961 43.219 22.5 1 96.94 927 PHE A C 1
ATOM 7395 O O . PHE A 1 927 ? 16.797 43.844 23.141 1 96.94 927 PHE A O 1
ATOM 7402 N N . ALA A 1 928 ? 15.438 43.656 21.422 1 95.62 928 ALA A N 1
ATOM 7403 C CA . ALA A 1 928 ? 15.539 45.031 20.922 1 95.62 928 ALA A CA 1
ATOM 7404 C C . ALA A 1 928 ? 14.25 45.469 20.234 1 95.62 928 ALA A C 1
ATOM 7406 O O . ALA A 1 928 ? 14.211 45.562 19 1 95.62 928 ALA A O 1
ATOM 7407 N N . PRO A 1 929 ? 13.234 45.719 21.031 1 96.31 929 PRO A N 1
ATOM 7408 C CA . PRO A 1 929 ? 11.922 46 20.453 1 96.31 929 PRO A CA 1
ATOM 7409 C C . PRO A 1 929 ? 11.977 47.094 19.359 1 96.31 929 PRO A C 1
ATOM 7411 O O . PRO A 1 929 ? 12.664 48.094 19.531 1 96.31 929 PRO A O 1
ATOM 7414 N N . ARG A 1 930 ? 11.242 46.844 18.297 1 95.38 930 ARG A N 1
ATOM 7415 C CA . ARG A 1 930 ? 11.227 47.75 17.141 1 95.38 930 ARG A CA 1
ATOM 7416 C C . ARG A 1 930 ? 9.992 48.625 17.156 1 95.38 930 ARG A C 1
ATOM 7418 O O . ARG A 1 930 ? 9.852 49.531 16.312 1 95.38 930 ARG A O 1
ATOM 7425 N N . ILE A 1 931 ? 9.133 48.281 18.031 1 93.69 931 ILE A N 1
ATOM 7426 C CA . ILE A 1 931 ? 7.922 49.062 18.266 1 93.69 931 ILE A CA 1
ATOM 7427 C C . ILE A 1 931 ? 7.801 49.375 19.766 1 93.69 931 ILE A C 1
ATOM 7429 O O . ILE A 1 931 ? 8.047 48.531 20.609 1 93.69 931 ILE A O 1
ATOM 7433 N N . ASN A 1 932 ? 7.469 50.625 20.125 1 93.5 932 ASN A N 1
ATOM 7434 C CA . ASN A 1 932 ? 7.188 51.062 21.5 1 93.5 932 ASN A CA 1
ATOM 7435 C C . ASN A 1 932 ? 8.344 50.719 22.438 1 93.5 932 ASN A C 1
ATOM 7437 O O . ASN A 1 932 ? 8.133 50.062 23.469 1 93.5 932 ASN A O 1
ATOM 7441 N N . GLU A 1 933 ? 9.484 51.219 22.156 1 92.44 933 GLU A N 1
ATOM 7442 C CA . GLU A 1 933 ? 10.711 50.844 22.844 1 92.44 933 GLU A CA 1
ATOM 7443 C C . GLU A 1 933 ? 10.656 51.219 24.328 1 92.44 933 GLU A C 1
ATOM 7445 O O . GLU A 1 933 ? 11.234 50.531 25.172 1 92.44 933 GLU A O 1
ATOM 7450 N N . CYS A 1 934 ? 9.93 52.281 24.672 1 95 934 CYS A N 1
ATOM 7451 C CA . CYS A 1 934 ? 9.906 52.781 26.047 1 95 934 CYS A CA 1
ATOM 7452 C C . CYS A 1 934 ? 8.797 52.094 26.844 1 95 934 CYS A C 1
ATOM 7454 O O . CYS A 1 934 ? 8.75 52.219 28.078 1 95 934 CYS A O 1
ATOM 7456 N N . ASP A 1 935 ? 7.922 51.469 26.234 1 96.94 935 ASP A N 1
ATOM 7457 C CA . ASP A 1 935 ? 6.824 50.719 26.844 1 96.94 935 ASP A CA 1
ATOM 7458 C C . ASP A 1 935 ? 6.441 49.5 25.984 1 96.94 935 ASP A C 1
ATOM 7460 O O . ASP A 1 935 ? 5.406 49.531 25.328 1 96.94 935 ASP A O 1
ATOM 7464 N N . PHE A 1 936 ? 7.277 48.5 26.078 1 97.69 936 PHE A N 1
ATOM 7465 C CA . PHE A 1 936 ? 7.09 47.312 25.234 1 97.69 936 PHE A CA 1
ATOM 7466 C C . PHE A 1 936 ? 6.648 46.125 26.062 1 97.69 936 PHE A C 1
ATOM 7468 O O . PHE A 1 936 ? 7.211 45.844 27.141 1 97.69 936 PHE A O 1
ATOM 7475 N N . ARG A 1 937 ? 5.648 45.469 25.719 1 98.19 937 ARG A N 1
ATOM 7476 C CA . ARG A 1 937 ? 5.215 44.156 26.156 1 98.19 937 ARG A CA 1
ATOM 7477 C C . ARG A 1 937 ? 4.934 43.25 24.969 1 98.19 937 ARG A C 1
ATOM 7479 O O . ARG A 1 937 ? 4.156 43.594 24.078 1 98.19 937 ARG A O 1
ATOM 7486 N N . GLY A 1 938 ? 5.609 42.125 24.953 1 97.69 938 GLY A N 1
ATOM 7487 C CA . GLY A 1 938 ? 5.418 41.25 23.797 1 97.69 938 GLY A CA 1
ATOM 7488 C C . GLY A 1 938 ? 5.648 39.781 24.094 1 97.69 938 GLY A C 1
ATOM 7489 O O . GLY A 1 938 ? 6.332 39.469 25.062 1 97.69 938 GLY A O 1
ATOM 7490 N N . PHE A 1 939 ? 5.047 38.906 23.234 1 98.25 939 PHE A N 1
ATOM 7491 C CA . PHE A 1 939 ? 5.156 37.469 23.297 1 98.25 939 PHE A CA 1
ATOM 7492 C C . PHE A 1 939 ? 6.531 37 22.812 1 98.25 939 PHE A C 1
ATOM 7494 O O . PHE A 1 939 ? 7.074 37.531 21.859 1 98.25 939 PHE A O 1
ATOM 7501 N N . PHE A 1 940 ? 7.184 36.062 23.469 1 97.94 940 PHE A N 1
ATOM 7502 C CA . PHE A 1 940 ? 8.375 35.375 22.969 1 97.94 940 PHE A CA 1
ATOM 7503 C C . PHE A 1 940 ? 8.25 33.875 23.109 1 97.94 940 PHE A C 1
ATOM 7505 O O . PHE A 1 940 ? 7.473 33.375 23.938 1 97.94 940 PHE A O 1
ATOM 7512 N N . ILE A 1 941 ? 8.891 33.156 22.281 1 97.94 941 ILE A N 1
ATOM 7513 C CA . ILE A 1 941 ? 8.875 31.688 22.312 1 97.94 941 ILE A CA 1
ATOM 7514 C C . ILE A 1 941 ? 10.234 31.141 21.875 1 97.94 941 ILE A C 1
ATOM 7516 O O . ILE A 1 941 ? 10.891 31.703 21 1 97.94 941 ILE A O 1
ATOM 7520 N N . LEU A 1 942 ? 10.758 30.203 22.578 1 96.88 942 LEU A N 1
ATOM 7521 C CA . LEU A 1 942 ? 11.922 29.375 22.281 1 96.88 942 LEU A CA 1
ATOM 7522 C C . LEU A 1 942 ? 11.539 27.906 22.188 1 96.88 942 LEU A C 1
ATOM 7524 O O . LEU A 1 942 ? 10.367 27.562 22.359 1 96.88 942 LEU A O 1
ATOM 7528 N N . GLY A 1 943 ? 12.492 27.094 21.891 1 95.88 943 GLY A N 1
ATOM 7529 C CA . GLY A 1 943 ? 12.227 25.656 21.844 1 95.88 943 GLY A CA 1
ATOM 7530 C C . GLY A 1 943 ? 11.969 25.047 23.203 1 95.88 943 GLY A C 1
ATOM 7531 O O . GLY A 1 943 ? 11.445 23.938 23.297 1 95.88 943 GLY A O 1
ATOM 7532 N N . CYS A 1 944 ? 12.219 25.781 24.266 1 95.19 944 CYS A N 1
ATOM 7533 C CA . CYS A 1 944 ? 12.133 25.203 25.594 1 95.19 944 CYS A CA 1
ATOM 7534 C C . CYS A 1 944 ? 11.07 25.906 26.438 1 95.19 944 CYS A C 1
ATOM 7536 O O . CYS A 1 944 ? 10.656 25.391 27.469 1 95.19 944 CYS A O 1
ATOM 7538 N N . CYS A 1 945 ? 10.672 27.078 26 1 97.06 945 CYS A N 1
ATOM 7539 C CA . CYS A 1 945 ? 9.719 27.812 26.812 1 97.06 945 CYS A CA 1
ATOM 7540 C C . CYS A 1 945 ? 9.055 28.938 26.016 1 97.06 945 CYS A C 1
ATOM 7542 O O . CYS A 1 945 ? 9.484 29.234 24.906 1 97.06 945 CYS A O 1
ATOM 7544 N N . TRP A 1 946 ? 7.992 29.531 26.516 1 98.31 946 TRP A N 1
ATOM 7545 C CA . TRP A 1 946 ? 7.391 30.75 25.984 1 98.31 946 TRP A CA 1
ATOM 7546 C C . TRP A 1 946 ? 6.781 31.594 27.094 1 98.31 946 TRP A C 1
ATOM 7548 O O . TRP A 1 946 ? 6.609 31.125 28.219 1 98.31 946 TRP A O 1
ATOM 7558 N N . GLY A 1 947 ? 6.555 32.844 26.844 1 98.12 947 GLY A N 1
ATOM 7559 C CA . GLY A 1 947 ? 5.992 33.812 27.766 1 98.12 947 GLY A CA 1
ATOM 7560 C C . GLY A 1 947 ? 5.984 35.219 27.219 1 98.12 947 GLY A C 1
ATOM 7561 O O . GLY A 1 947 ? 5.598 35.469 26.078 1 98.12 947 GLY A O 1
ATOM 7562 N N . GLN A 1 948 ? 6.375 36.188 28.125 1 97.94 948 GLN A N 1
ATOM 7563 C CA . GLN A 1 948 ? 6.355 37.594 27.703 1 97.94 948 GLN A CA 1
ATOM 7564 C C . GLN A 1 948 ? 7.648 38.281 28.109 1 97.94 948 GLN A C 1
ATOM 7566 O O . GLN A 1 948 ? 8.227 38 29.156 1 97.94 948 GLN A O 1
ATOM 7571 N N . TYR A 1 949 ? 8.062 39.188 27.328 1 98.06 949 TYR A N 1
ATOM 7572 C CA . TYR A 1 949 ? 9.102 40.188 27.609 1 98.06 949 TYR A CA 1
ATOM 7573 C C . TYR A 1 949 ? 8.516 41.562 27.734 1 98.06 949 TYR A C 1
ATOM 7575 O O . TYR A 1 949 ? 7.781 42.031 26.859 1 98.06 949 TYR A O 1
ATOM 7583 N N . VAL A 1 950 ? 8.844 42.281 28.812 1 98 950 VAL A N 1
ATOM 7584 C CA . VAL A 1 950 ? 8.305 43.625 29.078 1 98 950 VAL A CA 1
ATOM 7585 C C . VAL A 1 950 ? 9.453 44.562 29.406 1 98 950 VAL A C 1
ATOM 7587 O O . VAL A 1 950 ? 10.367 44.219 30.156 1 98 950 VAL A O 1
ATOM 7590 N N . GLN A 1 951 ? 9.469 45.688 28.828 1 97.69 951 GLN A N 1
ATOM 7591 C CA . GLN A 1 951 ? 10.359 46.781 29.219 1 97.69 951 GLN A CA 1
ATOM 7592 C C . GLN A 1 951 ? 9.602 48.125 29.297 1 97.69 951 GLN A C 1
ATOM 7594 O O . GLN A 1 951 ? 8.75 48.406 28.453 1 97.69 951 GLN A O 1
ATOM 7599 N N . LYS A 1 952 ? 9.781 48.812 30.297 1 97.62 952 LYS A N 1
ATOM 7600 C CA . LYS A 1 952 ? 9.18 50.125 30.516 1 97.62 952 LYS A CA 1
ATOM 7601 C C . LYS A 1 952 ? 10.18 51.094 31.125 1 97.62 952 LYS A C 1
ATOM 7603 O O . LYS A 1 952 ? 10.867 50.781 32.094 1 97.62 952 LYS A O 1
ATOM 7608 N N . GLY A 1 953 ? 10.328 52.281 30.547 1 96.94 953 GLY A N 1
ATOM 7609 C CA . GLY A 1 953 ? 11.242 53.281 31.047 1 96.94 953 GLY A CA 1
ATOM 7610 C C . GLY A 1 953 ? 11.352 54.5 30.156 1 96.94 953 GLY A C 1
ATOM 7611 O O . GLY A 1 953 ? 10.508 54.719 29.281 1 96.94 953 GLY A O 1
ATOM 7612 N N . ASP A 1 954 ? 12.281 55.375 30.453 1 95.62 954 ASP A N 1
ATOM 7613 C CA . ASP A 1 954 ? 12.484 56.594 29.672 1 95.62 954 ASP A CA 1
ATOM 7614 C C . ASP A 1 954 ? 13.289 56.312 28.406 1 95.62 954 ASP A C 1
ATOM 7616 O O . ASP A 1 954 ? 13.586 55.125 28.109 1 95.62 954 ASP A O 1
ATOM 7620 N N . VAL A 1 955 ? 13.477 57.312 27.625 1 92.19 955 VAL A N 1
ATOM 7621 C CA . VAL A 1 955 ? 14.227 57.156 26.375 1 92.19 955 VAL A CA 1
ATOM 7622 C C . VAL A 1 955 ? 15.633 56.656 26.672 1 92.19 955 VAL A C 1
ATOM 7624 O O . VAL A 1 955 ? 16.328 57.188 27.547 1 92.19 955 VAL A O 1
ATOM 7627 N N . GLY A 1 956 ? 15.938 55.562 26.047 1 91.38 956 GLY A N 1
ATOM 7628 C CA . GLY A 1 956 ? 17.25 54.969 26.266 1 91.38 956 GLY A CA 1
ATOM 7629 C C . GLY A 1 956 ? 17.266 54.031 27.453 1 91.38 956 GLY A C 1
ATOM 7630 O O . GLY A 1 956 ? 18.297 53.406 27.75 1 91.38 956 GLY A O 1
ATOM 7631 N N . LEU A 1 957 ? 16.141 53.844 28.156 1 94.56 957 LEU A N 1
ATOM 7632 C CA . LEU A 1 957 ? 16 53 29.328 1 94.56 957 LEU A CA 1
ATOM 7633 C C . LEU A 1 957 ? 17.078 53.312 30.359 1 94.56 957 LEU A C 1
ATOM 7635 O O . LEU A 1 957 ? 17.75 52.406 30.859 1 94.56 957 LEU A O 1
ATOM 7639 N N . ILE A 1 958 ? 17.359 54.562 30.5 1 93.88 958 ILE A N 1
ATOM 7640 C CA . ILE A 1 958 ? 18.281 55 31.547 1 93.88 958 ILE A CA 1
ATOM 7641 C C . ILE A 1 958 ? 17.719 54.594 32.906 1 93.88 958 ILE A C 1
ATOM 7643 O O . ILE A 1 958 ? 18.453 54.062 33.75 1 93.88 958 ILE A O 1
ATOM 7647 N N . ASN A 1 959 ? 16.516 54.969 33.062 1 95.69 959 ASN A N 1
ATOM 7648 C CA . ASN A 1 959 ? 15.711 54.438 34.188 1 95.69 959 ASN A CA 1
ATOM 7649 C C . ASN A 1 959 ? 14.547 53.594 33.688 1 95.69 959 ASN A C 1
ATOM 7651 O O . ASN A 1 959 ? 13.836 54 32.75 1 95.69 959 ASN A O 1
ATOM 7655 N N . GLY A 1 960 ? 14.383 52.469 34.219 1 96.69 960 GLY A N 1
ATOM 7656 C CA . GLY A 1 960 ? 13.289 51.625 33.781 1 96.69 960 GLY A CA 1
ATOM 7657 C C . GLY A 1 960 ? 13.312 50.25 34.406 1 96.69 960 GLY A C 1
ATOM 7658 O O . GLY A 1 960 ? 14.008 50.031 35.406 1 96.69 960 GLY A O 1
ATOM 7659 N N . ARG A 1 961 ? 12.477 49.406 33.875 1 97.25 961 ARG A N 1
ATOM 7660 C CA . ARG A 1 961 ? 12.312 48.031 34.344 1 97.25 961 ARG A CA 1
ATOM 7661 C C . ARG A 1 961 ? 12.141 47.062 33.188 1 97.25 961 ARG A C 1
ATOM 7663 O O . ARG A 1 961 ? 11.438 47.375 32.219 1 97.25 961 ARG A O 1
ATOM 7670 N N . ILE A 1 962 ? 12.852 46 33.281 1 97.06 962 ILE A N 1
ATOM 7671 C CA . ILE A 1 962 ? 12.695 44.875 32.344 1 97.06 962 ILE A CA 1
ATOM 7672 C C . ILE A 1 962 ? 12.172 43.656 33.094 1 97.06 962 ILE A C 1
ATOM 7674 O O . ILE A 1 962 ? 12.609 43.375 34.219 1 97.06 962 ILE A O 1
ATOM 7678 N N . GLN A 1 963 ? 11.203 43.031 32.531 1 96.62 963 GLN A N 1
ATOM 7679 C CA . GLN A 1 963 ? 10.641 41.812 33.094 1 96.62 963 GLN A CA 1
ATOM 7680 C C . GLN A 1 963 ? 10.539 40.688 32.062 1 96.62 963 GLN A C 1
ATOM 7682 O O . GLN A 1 963 ? 10 40.906 30.969 1 96.62 963 GLN A O 1
ATOM 7687 N N . LEU A 1 964 ? 11.117 39.594 32.281 1 96.88 964 LEU A N 1
ATOM 7688 C CA . LEU A 1 964 ? 11 38.375 31.484 1 96.88 964 LEU A CA 1
ATOM 7689 C C . LEU A 1 964 ? 10.227 37.281 32.219 1 96.88 964 LEU A C 1
ATOM 7691 O O . LEU A 1 964 ? 10.719 36.719 33.219 1 96.88 964 LEU A O 1
ATOM 7695 N N . THR A 1 965 ? 9.047 36.969 31.734 1 96.5 965 THR A N 1
ATOM 7696 C CA . THR A 1 965 ? 8.18 36 32.375 1 96.5 965 THR A CA 1
ATOM 7697 C C . THR A 1 965 ? 8.07 34.719 31.531 1 96.5 965 THR A C 1
ATOM 7699 O O . THR A 1 965 ? 7.781 34.812 30.344 1 96.5 965 THR A O 1
ATOM 7702 N N . VAL A 1 966 ? 8.289 33.594 32.156 1 96.69 966 VAL A N 1
ATOM 7703 C CA . VAL A 1 966 ? 8.07 32.281 31.5 1 96.69 966 VAL A CA 1
ATOM 7704 C C . VAL A 1 966 ? 6.719 31.719 31.922 1 96.69 966 VAL A C 1
ATOM 7706 O O . VAL A 1 966 ? 6.469 31.5 33.094 1 96.69 966 VAL A O 1
ATOM 7709 N N . SER A 1 967 ? 5.859 31.516 30.953 1 97.38 967 SER A N 1
ATOM 7710 C CA . SER A 1 967 ? 4.516 31.031 31.219 1 97.38 967 SER A CA 1
ATOM 7711 C C . SER A 1 967 ? 4.438 29.516 31.031 1 97.38 967 SER A C 1
ATOM 7713 O O . SER A 1 967 ? 3.564 28.859 31.609 1 97.38 967 SER A O 1
ATOM 7715 N N . PHE A 1 968 ? 5.242 28.922 30.25 1 97.94 968 PHE A N 1
ATOM 7716 C CA . PHE A 1 968 ? 5.336 27.484 30.031 1 97.94 968 PHE A CA 1
ATOM 7717 C C . PHE A 1 968 ? 6.781 27.078 29.781 1 97.94 968 PHE A C 1
ATOM 7719 O O . PHE A 1 968 ? 7.539 27.797 29.125 1 97.94 968 PHE A O 1
ATOM 7726 N N . GLY A 1 969 ? 7.148 25.984 30.234 1 96.25 969 GLY A N 1
ATOM 7727 C CA . GLY A 1 969 ? 8.5 25.469 30.062 1 96.25 969 GLY A CA 1
ATOM 7728 C C . GLY A 1 969 ? 9.477 26 31.078 1 96.25 969 GLY A C 1
ATOM 7729 O O . GLY A 1 969 ? 9.078 26.406 32.188 1 96.25 969 GLY A O 1
ATOM 7730 N N . GLU A 1 970 ? 10.758 25.844 30.75 1 94.75 970 GLU A N 1
ATOM 7731 C CA . GLU A 1 970 ? 11.852 26.281 31.609 1 94.75 970 GLU A CA 1
ATOM 7732 C C . GLU A 1 970 ? 12.969 26.938 30.797 1 94.75 970 GLU A C 1
ATOM 7734 O O . GLU A 1 970 ? 13.312 26.453 29.719 1 94.75 970 GLU A O 1
ATOM 7739 N N . LEU A 1 971 ? 13.414 28.047 31.344 1 95 971 LEU A N 1
ATOM 7740 C CA . LEU A 1 971 ? 14.492 28.781 30.672 1 95 971 LEU A CA 1
ATOM 7741 C C . LEU A 1 971 ? 15.742 28.828 31.547 1 95 971 LEU A C 1
ATOM 7743 O O . LEU A 1 971 ? 15.711 29.344 32.656 1 95 971 LEU A O 1
ATOM 7747 N N . ARG A 1 972 ? 16.75 28.203 31.062 1 92.94 972 ARG A N 1
ATOM 7748 C CA . ARG A 1 972 ? 18.094 28.391 31.625 1 92.94 972 ARG A CA 1
ATOM 7749 C C . ARG A 1 972 ? 18.828 29.516 30.922 1 92.94 972 ARG A C 1
ATOM 7751 O O . ARG A 1 972 ? 19.375 29.312 29.828 1 92.94 972 ARG A O 1
ATOM 7758 N N . LEU A 1 973 ? 18.938 30.641 31.578 1 93.44 973 LEU A N 1
ATOM 7759 C CA . LEU A 1 973 ? 19.438 31.859 30.938 1 93.44 973 LEU A CA 1
ATOM 7760 C C . LEU A 1 973 ? 20.875 32.125 31.344 1 93.44 973 LEU A C 1
ATOM 7762 O O . LEU A 1 973 ? 21.203 32.156 32.531 1 93.44 973 LEU A O 1
ATOM 7766 N N . SER A 1 974 ? 21.734 32.312 30.359 1 92.25 974 SER A N 1
ATOM 7767 C CA . SER A 1 974 ? 23.125 32.656 30.609 1 92.25 974 SER A CA 1
ATOM 7768 C C . SER A 1 974 ? 23.328 34.188 30.516 1 92.25 974 SER A C 1
ATOM 7770 O O . SER A 1 974 ? 24.031 34.781 31.328 1 92.25 974 SER A O 1
ATOM 7772 N N . GLU A 1 975 ? 22.734 34.656 29.484 1 93.44 975 GLU A N 1
ATOM 7773 C CA . GLU A 1 975 ? 22.844 36.094 29.25 1 93.44 975 GLU A CA 1
ATOM 7774 C C . GLU A 1 975 ? 21.531 36.688 28.734 1 93.44 975 GLU A C 1
ATOM 7776 O O . GLU A 1 975 ? 20.812 36.031 27.969 1 93.44 975 GLU A O 1
ATOM 7781 N N . LEU A 1 976 ? 21.219 37.875 29.219 1 95.44 976 LEU A N 1
ATOM 7782 C CA . LEU A 1 976 ? 20.141 38.688 28.641 1 95.44 976 LEU A CA 1
ATOM 7783 C C . LEU A 1 976 ? 20.688 40.031 28.125 1 95.44 976 LEU A C 1
ATOM 7785 O O . LEU A 1 976 ? 21.297 40.781 28.891 1 95.44 976 LEU A O 1
ATOM 7789 N N . SER A 1 977 ? 20.516 40.281 26.859 1 96.19 977 SER A N 1
ATOM 7790 C CA . SER A 1 977 ? 21 41.5 26.25 1 96.19 977 SER A CA 1
ATOM 7791 C C . SER A 1 977 ? 19.844 42.375 25.797 1 96.19 977 SER A C 1
ATOM 7793 O O . SER A 1 977 ? 18.828 41.875 25.312 1 96.19 977 SER A O 1
ATOM 7795 N N . PHE A 1 978 ? 19.938 43.656 25.938 1 95.88 978 PHE A N 1
ATOM 7796 C CA . PHE A 1 978 ? 18.953 44.656 25.516 1 95.88 978 PHE A CA 1
ATOM 7797 C C . PHE A 1 978 ? 19.594 46 25.312 1 95.88 978 PHE A C 1
ATOM 7799 O O . PHE A 1 978 ? 20.75 46.219 25.672 1 95.88 978 PHE A O 1
ATOM 7806 N N . VAL A 1 979 ? 18.922 46.938 24.688 1 94.19 979 VAL A N 1
ATOM 7807 C CA . VAL A 1 979 ? 19.438 48.281 24.438 1 94.19 979 VAL A CA 1
ATOM 7808 C C . VAL A 1 979 ? 19.094 49.188 25.609 1 94.19 979 VAL A C 1
ATOM 7810 O O . VAL A 1 979 ? 17.938 49.312 25.984 1 94.19 979 VAL A O 1
ATOM 7813 N N . SER A 1 980 ? 20.109 49.781 26.266 1 93.88 980 SER A N 1
ATOM 7814 C CA . SER A 1 980 ? 19.891 50.625 27.422 1 93.88 980 SER A CA 1
ATOM 7815 C C . SER A 1 980 ? 21.109 51.531 27.688 1 93.88 980 SER A C 1
ATOM 7817 O O . SER A 1 980 ? 22.234 51.188 27.281 1 93.88 980 SER A O 1
ATOM 7819 N N . CYS A 1 981 ? 20.859 52.625 28.297 1 90.62 981 CYS A N 1
ATOM 7820 C CA . CYS A 1 981 ? 21.922 53.5 28.734 1 90.62 981 CYS A CA 1
ATOM 7821 C C . CYS A 1 981 ? 22.016 53.531 30.266 1 90.62 981 CYS A C 1
ATOM 7823 O O . CYS A 1 981 ? 22.625 54.438 30.828 1 90.62 981 CYS A O 1
ATOM 7825 N N . ALA A 1 982 ? 21.453 52.625 30.891 1 92.75 982 ALA A N 1
ATOM 7826 C CA . ALA A 1 982 ? 21.469 52.562 32.344 1 92.75 982 ALA A CA 1
ATOM 7827 C C . ALA A 1 982 ? 22.891 52.312 32.875 1 92.75 982 ALA A C 1
ATOM 7829 O O . ALA A 1 982 ? 23.672 51.594 32.25 1 92.75 982 ALA A O 1
ATOM 7830 N N . SER A 1 983 ? 23.25 52.875 34.062 1 90.81 983 SER A N 1
ATOM 7831 C CA . SER A 1 983 ? 24.562 52.688 34.688 1 90.81 983 SER A CA 1
ATOM 7832 C C . SER A 1 983 ? 24.531 51.594 35.75 1 90.81 983 SER A C 1
ATOM 7834 O O . SER A 1 983 ? 25.562 51.031 36.094 1 90.81 983 SER A O 1
ATOM 7836 N N . LYS A 1 984 ? 23.406 51.375 36.344 1 92.94 984 LYS A N 1
ATOM 7837 C CA . LYS A 1 984 ? 23.25 50.344 37.375 1 92.94 984 LYS A CA 1
ATOM 7838 C C . LYS A 1 984 ? 22.047 49.438 37.094 1 92.94 984 LYS A C 1
ATOM 7840 O O . LYS A 1 984 ? 21 49.938 36.656 1 92.94 984 LYS A O 1
ATOM 7845 N N . ILE A 1 985 ? 22.234 48.188 37.281 1 94.81 985 ILE A N 1
ATOM 7846 C CA . ILE A 1 985 ? 21.172 47.188 37.062 1 94.81 985 ILE A CA 1
ATOM 7847 C C . ILE A 1 985 ? 21.109 46.25 38.25 1 94.81 985 ILE A C 1
ATOM 7849 O O . ILE A 1 985 ? 22.141 45.719 38.688 1 94.81 985 ILE A O 1
ATOM 7853 N N . THR A 1 986 ? 19.984 46.062 38.844 1 93.56 986 THR A N 1
ATOM 7854 C CA . THR A 1 986 ? 19.75 45.062 39.875 1 93.56 986 THR A CA 1
ATOM 7855 C C . THR A 1 986 ? 18.797 44 39.375 1 93.56 986 THR A C 1
ATOM 7857 O O . THR A 1 986 ? 17.891 44.281 38.594 1 93.56 986 THR A O 1
ATOM 7860 N N . ALA A 1 987 ? 19.016 42.781 39.75 1 92.75 987 ALA A N 1
ATOM 7861 C CA . ALA A 1 987 ? 18.266 41.656 39.219 1 92.75 987 ALA A CA 1
ATOM 7862 C C . ALA A 1 987 ? 17.578 40.906 40.344 1 92.75 987 ALA A C 1
ATOM 7864 O O . ALA A 1 987 ? 18.125 40.719 41.438 1 92.75 987 ALA A O 1
ATOM 7865 N N . SER A 1 988 ? 16.391 40.469 40.094 1 92 988 SER A N 1
ATOM 7866 C CA . SER A 1 988 ? 15.633 39.594 41 1 92 988 SER A CA 1
ATOM 7867 C C . SER A 1 988 ? 14.789 38.594 40.219 1 92 988 SER A C 1
ATOM 7869 O O . SER A 1 988 ? 14.469 38.812 39.062 1 92 988 SER A O 1
ATOM 7871 N N . CYS A 1 989 ? 14.531 37.5 40.781 1 89.69 989 CYS A N 1
ATOM 7872 C CA . CYS A 1 989 ? 13.625 36.5 40.219 1 89.69 989 CYS A CA 1
ATOM 7873 C C . CYS A 1 989 ? 12.422 36.281 41.125 1 89.69 989 CYS A C 1
ATOM 7875 O O . CYS A 1 989 ? 12.555 36.281 42.344 1 89.69 989 CYS A O 1
ATOM 7877 N N . THR A 1 990 ? 11.367 36.25 40.531 1 87.69 990 THR A N 1
ATOM 7878 C CA . THR A 1 990 ? 10.148 36 41.281 1 87.69 990 THR A CA 1
ATOM 7879 C C . THR A 1 990 ? 9.641 34.562 41.062 1 87.69 990 THR A C 1
ATOM 7881 O O . THR A 1 990 ? 9.719 34.062 39.938 1 87.69 990 THR A O 1
ATOM 7884 N N . ASP A 1 991 ? 9.367 33.875 42.031 1 80.12 991 ASP A N 1
ATOM 7885 C CA . ASP A 1 991 ? 8.648 32.594 42.031 1 80.12 991 ASP A CA 1
ATOM 7886 C C . ASP A 1 991 ? 7.406 32.656 42.906 1 80.12 991 ASP A C 1
ATOM 7888 O O . ASP A 1 991 ? 7.484 32.406 44.125 1 80.12 991 ASP A O 1
ATOM 7892 N N . GLY A 1 992 ? 6.328 32.969 42.312 1 68.81 992 GLY A N 1
ATOM 7893 C CA . GLY A 1 992 ? 5.172 33.281 43.125 1 68.81 992 GLY A CA 1
ATOM 7894 C C . GLY A 1 992 ? 5.355 34.562 43.969 1 68.81 992 GLY A C 1
ATOM 7895 O O . GLY A 1 992 ? 5.625 35.625 43.406 1 68.81 992 GLY A O 1
ATOM 7896 N N . GLU A 1 993 ? 5.34 34.375 45.25 1 70.56 993 GLU A N 1
ATOM 7897 C CA . GLU A 1 993 ? 5.441 35.5 46.156 1 70.56 993 GLU A CA 1
ATOM 7898 C C . GLU A 1 993 ? 6.883 35.719 46.625 1 70.56 993 GLU A C 1
ATOM 7900 O O . GLU A 1 993 ? 7.215 36.781 47.156 1 70.56 993 GLU A O 1
ATOM 7905 N N . ASN A 1 994 ? 7.672 34.844 46.219 1 81.75 994 ASN A N 1
ATOM 7906 C CA . ASN A 1 994 ? 9.055 34.938 46.656 1 81.75 994 ASN A CA 1
ATOM 7907 C C . ASN A 1 994 ? 9.922 35.688 45.688 1 81.75 994 ASN A C 1
ATOM 7909 O O . ASN A 1 994 ? 9.836 35.469 44.469 1 81.75 994 ASN A O 1
ATOM 7913 N N . ILE A 1 995 ? 10.594 36.625 46.156 1 86 995 ILE A N 1
ATOM 7914 C CA . ILE A 1 995 ? 11.523 37.406 45.375 1 86 995 ILE A CA 1
ATOM 7915 C C . ILE A 1 995 ? 12.953 37.156 45.844 1 86 995 ILE A C 1
ATOM 7917 O O . ILE A 1 995 ? 13.266 37.312 47 1 86 995 ILE A O 1
ATOM 7921 N N . GLU A 1 996 ? 13.727 36.75 45 1 85.38 996 GLU A N 1
ATOM 7922 C CA . GLU A 1 996 ? 15.141 36.531 45.312 1 85.38 996 GLU A CA 1
ATOM 7923 C C . GLU A 1 996 ? 16.031 37.469 44.5 1 85.38 996 GLU A C 1
ATOM 7925 O O . GLU A 1 996 ? 16.016 37.438 43.281 1 85.38 996 GLU A O 1
ATOM 7930 N N . ASN A 1 997 ? 16.734 38.219 45.219 1 88.31 997 ASN A N 1
ATOM 7931 C CA . ASN A 1 997 ? 17.688 39.125 44.594 1 88.31 997 ASN A CA 1
ATOM 7932 C C . ASN A 1 997 ? 19.047 38.438 44.375 1 88.31 997 ASN A C 1
ATOM 7934 O O . ASN A 1 997 ? 19.453 37.594 45.156 1 88.31 997 ASN A O 1
ATOM 7938 N N . PHE A 1 998 ? 19.625 38.781 43.281 1 84.56 998 PHE A N 1
ATOM 7939 C CA . PHE A 1 998 ? 20.953 38.219 43.062 1 84.56 998 PHE A CA 1
ATOM 7940 C C . PHE A 1 998 ? 21.812 39.219 42.281 1 84.56 998 PHE A C 1
ATOM 7942 O O . PHE A 1 998 ? 21.297 40.125 41.656 1 84.56 998 PHE A O 1
ATOM 7949 N N . SER A 1 999 ? 23.156 39.031 42.344 1 85.12 999 SER A N 1
ATOM 7950 C CA . SER A 1 999 ? 24.109 39.875 41.625 1 85.12 999 SER A CA 1
ATOM 7951 C C . SER A 1 999 ? 24.328 39.406 40.188 1 85.12 999 SER A C 1
ATOM 7953 O O . SER A 1 999 ? 24.344 38.219 39.938 1 85.12 999 SER A O 1
ATOM 7955 N N . VAL A 1 1000 ? 24.344 40.375 39.344 1 90.06 1000 VAL A N 1
ATOM 7956 C CA . VAL A 1 1000 ? 24.625 40.094 37.938 1 90.06 1000 VAL A CA 1
ATOM 7957 C C . VAL A 1 1000 ? 25.828 40.875 37.469 1 90.06 1000 VAL A C 1
ATOM 7959 O O . VAL A 1 1000 ? 26.188 41.906 38.094 1 90.06 1000 VAL A O 1
ATOM 7962 N N . GLN A 1 1001 ? 26.484 40.312 36.5 1 90.44 1001 GLN A N 1
ATOM 7963 C CA . GLN A 1 1001 ? 27.547 41.031 35.812 1 90.44 1001 GLN A CA 1
ATOM 7964 C C . GLN A 1 1001 ? 27 41.75 34.562 1 90.44 1001 GLN A C 1
ATOM 7966 O O . GLN A 1 1001 ? 26.25 41.156 33.781 1 90.44 1001 GLN A O 1
ATOM 7971 N N . THR A 1 1002 ? 27.328 43.062 34.5 1 93.25 1002 THR A N 1
ATOM 7972 C CA . THR A 1 1002 ? 26.844 43.844 33.375 1 93.25 1002 THR A CA 1
ATOM 7973 C C . THR A 1 1002 ? 28.016 44.25 32.469 1 93.25 1002 THR A C 1
ATOM 7975 O O . THR A 1 1002 ? 29.062 44.656 32.969 1 93.25 1002 THR A O 1
ATOM 7978 N N . LEU A 1 1003 ? 27.812 44 31.203 1 92.19 1003 LEU A N 1
ATOM 7979 C CA . LEU A 1 1003 ? 28.75 44.438 30.188 1 92.19 1003 LEU A CA 1
ATOM 7980 C C . LEU A 1 1003 ? 28.062 45.281 29.125 1 92.19 1003 LEU A C 1
ATOM 7982 O O . LEU A 1 1003 ? 26.922 45.031 28.766 1 92.19 1003 LEU A O 1
ATOM 7986 N N . LYS A 1 1004 ? 28.688 46.344 28.719 1 90.94 1004 LYS A N 1
ATOM 7987 C CA . LYS A 1 1004 ? 28.188 47.156 27.625 1 90.94 1004 LYS A CA 1
ATOM 7988 C C . LYS A 1 1004 ? 29 46.938 26.344 1 90.94 1004 LYS A C 1
ATOM 7990 O O . LYS A 1 1004 ? 30.234 47.031 26.375 1 90.94 1004 LYS A O 1
ATOM 7995 N N . LYS A 1 1005 ? 28.312 46.531 25.375 1 86.06 1005 LYS A N 1
ATOM 7996 C CA . LYS A 1 1005 ? 28.953 46.281 24.078 1 86.06 1005 LYS A CA 1
ATOM 7997 C C . LYS A 1 1005 ? 28.062 46.812 22.938 1 86.06 1005 LYS A C 1
ATOM 7999 O O . LYS A 1 1005 ? 26.906 46.406 22.828 1 86.06 1005 LYS A O 1
ATOM 8004 N N . ASN A 1 1006 ? 28.594 47.688 22.047 1 80.31 1006 ASN A N 1
ATOM 8005 C CA . ASN A 1 1006 ? 27.953 48.156 20.828 1 80.31 1006 ASN A CA 1
ATOM 8006 C C . ASN A 1 1006 ? 26.547 48.688 21.109 1 80.31 1006 ASN A C 1
ATOM 8008 O O . ASN A 1 1006 ? 25.578 48.312 20.453 1 80.31 1006 ASN A O 1
ATOM 8012 N N . GLY A 1 1007 ? 26.469 49.438 22.219 1 78.69 1007 GLY A N 1
ATOM 8013 C CA . GLY A 1 1007 ? 25.203 50.094 22.562 1 78.69 1007 GLY A CA 1
ATOM 8014 C C . GLY A 1 1007 ? 24.219 49.156 23.266 1 78.69 1007 GLY A C 1
ATOM 8015 O O . GLY A 1 1007 ? 23.109 49.562 23.562 1 78.69 1007 GLY A O 1
ATOM 8016 N N . GLN A 1 1008 ? 24.672 47.969 23.547 1 89.38 1008 GLN A N 1
ATOM 8017 C CA . GLN A 1 1008 ? 23.828 47 24.25 1 89.38 1008 GLN A CA 1
ATOM 8018 C C . GLN A 1 1008 ? 24.391 46.688 25.625 1 89.38 1008 GLN A C 1
ATOM 8020 O O . GLN A 1 1008 ? 25.594 46.75 25.844 1 89.38 1008 GLN A O 1
ATOM 8025 N N . VAL A 1 1009 ? 23.516 46.469 26.484 1 94.5 1009 VAL A N 1
ATOM 8026 C CA . VAL A 1 1009 ? 23.875 46 27.812 1 94.5 1009 VAL A CA 1
ATOM 8027 C C . VAL A 1 1009 ? 23.703 44.469 27.875 1 94.5 1009 VAL A C 1
ATOM 8029 O O . VAL A 1 1009 ? 22.672 43.938 27.438 1 94.5 1009 VAL A O 1
ATOM 8032 N N . ILE A 1 1010 ? 24.641 43.812 28.234 1 95.25 1010 ILE A N 1
ATOM 8033 C CA . ILE A 1 1010 ? 24.609 42.375 28.422 1 95.25 1010 ILE A CA 1
ATOM 8034 C C . ILE A 1 1010 ? 24.641 42.031 29.922 1 95.25 1010 ILE A C 1
ATOM 8036 O O . ILE A 1 1010 ? 25.578 42.406 30.625 1 95.25 1010 ILE A O 1
ATOM 8040 N N . VAL A 1 1011 ? 23.656 41.469 30.375 1 94.38 1011 VAL A N 1
ATOM 8041 C CA . VAL A 1 1011 ? 23.562 41.031 31.766 1 94.38 1011 VAL A CA 1
ATOM 8042 C C . VAL A 1 1011 ? 23.875 39.531 31.844 1 94.38 1011 VAL A C 1
ATOM 8044 O O . VAL A 1 1011 ? 23.141 38.719 31.312 1 94.38 1011 VAL A O 1
ATOM 8047 N N . ARG A 1 1012 ? 24.875 39.156 32.5 1 92.56 1012 ARG A N 1
ATOM 8048 C CA . ARG A 1 1012 ? 25.281 37.781 32.656 1 92.56 1012 ARG A CA 1
ATOM 8049 C C . ARG A 1 1012 ? 24.797 37.219 33.969 1 92.56 1012 ARG A C 1
ATOM 8051 O O . ARG A 1 1012 ? 25.047 37.781 35.031 1 92.56 1012 ARG A O 1
ATOM 8058 N N . MET A 1 1013 ? 24.156 36.125 33.844 1 89.31 1013 MET A N 1
ATOM 8059 C CA . MET A 1 1013 ? 23.641 35.438 35.031 1 89.31 1013 MET A CA 1
ATOM 8060 C C . MET A 1 1013 ? 24.719 34.625 35.719 1 89.31 1013 MET A C 1
ATOM 8062 O O . MET A 1 1013 ? 25.656 34.156 35.094 1 89.31 1013 MET A O 1
ATOM 8066 N N . PRO A 1 1014 ? 24.641 34.5 37.031 1 79.62 1014 PRO A N 1
ATOM 8067 C CA . PRO A 1 1014 ? 25.625 33.656 37.75 1 79.62 1014 PRO A CA 1
ATOM 8068 C C . PRO A 1 1014 ? 25.469 32.188 37.438 1 79.62 1014 PRO A C 1
ATOM 8070 O O . PRO A 1 1014 ? 24.344 31.703 37.25 1 79.62 1014 PRO A O 1
ATOM 8073 N N . LYS A 1 1015 ? 26.422 31.422 36.844 1 63.56 1015 LYS A N 1
ATOM 8074 C CA . LYS A 1 1015 ? 26.375 30.031 36.406 1 63.56 1015 LYS A CA 1
ATOM 8075 C C . LYS A 1 1015 ? 26.281 29.094 37.594 1 63.56 1015 LYS A C 1
ATOM 8077 O O . LYS A 1 1015 ? 26.203 27.875 37.438 1 63.56 1015 LYS A O 1
ATOM 8082 N N . ASN A 1 1016 ? 26.672 29.469 38.75 1 55.38 1016 ASN A N 1
ATOM 8083 C CA . ASN A 1 1016 ? 26.641 28.469 39.812 1 55.38 1016 ASN A CA 1
ATOM 8084 C C . ASN A 1 1016 ? 25.234 27.906 40 1 55.38 1016 ASN A C 1
ATOM 8086 O O . ASN A 1 1016 ? 24.281 28.391 39.406 1 55.38 1016 ASN A O 1
ATOM 8090 N N . SER A 1 1017 ? 25.156 26.625 40.688 1 47.09 1017 SER A N 1
ATOM 8091 C CA . SER A 1 1017 ? 23.984 25.812 40.969 1 47.09 1017 SER A CA 1
ATOM 8092 C C . SER A 1 1017 ? 22.734 26.672 41.156 1 47.09 1017 SER A C 1
ATOM 8094 O O . SER A 1 1017 ? 21.609 26.156 41.156 1 47.09 1017 SER A O 1
ATOM 8096 N N . THR A 1 1018 ? 23.016 28.016 41.188 1 46.34 1018 THR A N 1
ATOM 8097 C CA . THR A 1 1018 ? 21.891 28.844 41.594 1 46.34 1018 THR A CA 1
ATOM 8098 C C . THR A 1 1018 ? 21.453 29.766 40.469 1 46.34 1018 THR A C 1
ATOM 8100 O O . THR A 1 1018 ? 20.672 30.688 40.688 1 46.34 1018 THR A O 1
ATOM 8103 N N . GLY A 1 1019 ? 22.125 29.703 39.375 1 55.06 1019 GLY A N 1
ATOM 8104 C CA . GLY A 1 1019 ? 21.578 30.625 38.375 1 55.06 1019 GLY A CA 1
ATOM 8105 C C . GLY A 1 1019 ? 20.109 30.406 38.094 1 55.06 1019 GLY A C 1
ATOM 8106 O O . GLY A 1 1019 ? 19.594 29.312 38.344 1 55.06 1019 GLY A O 1
ATOM 8107 N N . PRO A 1 1020 ? 19.406 31.516 37.812 1 64.19 1020 PRO A N 1
ATOM 8108 C CA . PRO A 1 1020 ? 17.953 31.359 37.844 1 64.19 1020 PRO A CA 1
ATOM 8109 C C . PRO A 1 1020 ? 17.406 30.5 36.719 1 64.19 1020 PRO A C 1
ATOM 8111 O O . PRO A 1 1020 ? 17.766 30.703 35.562 1 64.19 1020 PRO A O 1
ATOM 8114 N N . ILE A 1 1021 ? 17.109 29.328 36.969 1 81.88 1021 ILE A N 1
ATOM 8115 C CA . ILE A 1 1021 ? 16.141 28.625 36.156 1 81.88 1021 ILE A CA 1
ATOM 8116 C C . ILE A 1 1021 ? 14.766 29.281 36.312 1 81.88 1021 ILE A C 1
ATOM 8118 O O . ILE A 1 1021 ? 14.211 29.312 37.438 1 81.88 1021 ILE A O 1
ATOM 8122 N N . ILE A 1 1022 ? 14.469 29.984 35.219 1 90.38 1022 ILE A N 1
ATOM 8123 C CA . ILE A 1 1022 ? 13.148 30.609 35.219 1 90.38 1022 ILE A CA 1
ATOM 8124 C C . ILE A 1 1022 ? 12.086 29.594 34.781 1 90.38 1022 ILE A C 1
ATOM 8126 O O . ILE A 1 1022 ? 12 29.25 33.625 1 90.38 1022 ILE A O 1
ATOM 8130 N N . LYS A 1 1023 ? 11.305 29.172 35.656 1 90.5 1023 LYS A N 1
ATOM 8131 C CA . LYS A 1 1023 ? 10.297 28.141 35.406 1 90.5 1023 LYS A CA 1
ATOM 8132 C C . LYS A 1 1023 ? 8.945 28.766 35.094 1 90.5 1023 LYS A C 1
ATOM 8134 O O . LYS A 1 1023 ? 8.781 29.984 35.188 1 90.5 1023 LYS A O 1
ATOM 8139 N N . SER A 1 1024 ? 8.086 27.953 34.719 1 91.94 1024 SER A N 1
ATOM 8140 C CA . SER A 1 1024 ? 6.723 28.406 34.438 1 91.94 1024 SER A CA 1
ATOM 8141 C C . SER A 1 1024 ? 6.125 29.141 35.625 1 91.94 1024 SER A C 1
ATOM 8143 O O . SER A 1 1024 ? 6.164 28.656 36.75 1 91.94 1024 SER A O 1
ATOM 8145 N N . GLY A 1 1025 ? 5.664 30.359 35.344 1 89.81 1025 GLY A N 1
ATOM 8146 C CA . GLY A 1 1025 ? 5.047 31.156 36.375 1 89.81 1025 GLY A CA 1
ATOM 8147 C C . GLY A 1 1025 ? 6.02 32.094 37.094 1 89.81 1025 GLY A C 1
ATOM 8148 O O . GLY A 1 1025 ? 5.621 32.906 37.906 1 89.81 1025 GLY A O 1
ATOM 8149 N N . SER A 1 1026 ? 7.289 32.062 36.688 1 91 1026 SER A N 1
ATOM 8150 C CA . SER A 1 1026 ? 8.305 32.906 37.312 1 91 1026 SER A CA 1
ATOM 8151 C C . SER A 1 1026 ? 8.781 33.969 36.344 1 91 1026 SER A C 1
ATOM 8153 O O . SER A 1 1026 ? 8.508 33.906 35.125 1 91 1026 SER A O 1
ATOM 8155 N N . SER A 1 1027 ? 9.406 35 37 1 94.62 1027 SER A N 1
ATOM 8156 C CA . SER A 1 1027 ? 9.883 36.125 36.188 1 94.62 1027 SER A CA 1
ATOM 8157 C C . SER A 1 1027 ? 11.266 36.562 36.625 1 94.62 1027 SER A C 1
ATOM 8159 O O . SER A 1 1027 ? 11.594 36.531 37.812 1 94.62 1027 SER A O 1
ATOM 8161 N N . LEU A 1 1028 ? 12.039 36.938 35.719 1 94.94 1028 LEU A N 1
ATOM 8162 C CA . LEU A 1 1028 ? 13.242 37.719 35.938 1 94.94 1028 LEU A CA 1
ATOM 8163 C C . LEU A 1 1028 ? 12.953 39.219 35.844 1 94.94 1028 LEU A C 1
ATOM 8165 O O . LEU A 1 1028 ? 12.336 39.656 34.875 1 94.94 1028 LEU A O 1
ATOM 8169 N N . ILE A 1 1029 ? 13.352 39.969 36.844 1 95.5 1029 ILE A N 1
ATOM 8170 C CA . ILE A 1 1029 ? 13.125 41.406 36.875 1 95.5 1029 ILE A CA 1
ATOM 8171 C C . ILE A 1 1029 ? 14.469 42.125 36.969 1 95.5 1029 ILE A C 1
ATOM 8173 O O . ILE A 1 1029 ? 15.297 41.844 37.812 1 95.5 1029 ILE A O 1
ATOM 8177 N N . LEU A 1 1030 ? 14.695 43.031 36.125 1 96.12 1030 LEU A N 1
ATOM 8178 C CA . LEU A 1 1030 ? 15.836 43.938 36.125 1 96.12 1030 LEU A CA 1
ATOM 8179 C C . LEU A 1 1030 ? 15.391 45.375 36.344 1 96.12 1030 LEU A C 1
ATOM 8181 O O . LEU A 1 1030 ? 14.586 45.906 35.594 1 96.12 1030 LEU A O 1
ATOM 8185 N N . GLU A 1 1031 ? 15.898 45.969 37.375 1 95.81 1031 GLU A N 1
ATOM 8186 C CA . GLU A 1 1031 ? 15.68 47.406 37.625 1 95.81 1031 GLU A CA 1
ATOM 8187 C C . GLU A 1 1031 ? 16.859 48.25 37.094 1 95.81 1031 GLU A C 1
ATOM 8189 O O . GLU A 1 1031 ? 18.016 47.938 37.438 1 95.81 1031 GLU A O 1
ATOM 8194 N N . LEU A 1 1032 ? 16.547 49.125 36.281 1 96 1032 LEU A N 1
ATOM 8195 C CA . LEU A 1 1032 ? 17.562 49.938 35.656 1 96 1032 LEU A CA 1
ATOM 8196 C C . LEU A 1 1032 ? 17.578 51.344 36.219 1 96 1032 LEU A C 1
ATOM 8198 O O . LEU A 1 1032 ? 16.516 51.938 36.469 1 96 1032 LEU A O 1
ATOM 8202 N N . SER A 1 1033 ? 18.797 51.906 36.5 1 94.81 1033 SER A N 1
ATOM 8203 C CA . SER A 1 1033 ? 18.938 53.281 36.969 1 94.81 1033 SER A CA 1
ATOM 8204 C C . SER A 1 1033 ? 20.203 53.906 36.438 1 94.81 1033 SER A C 1
ATOM 8206 O O . SER A 1 1033 ? 21.219 53.25 36.281 1 94.81 1033 SER A O 1
ATOM 8208 N N . GLY A 1 1034 ? 20.141 55.156 36.125 1 86.75 1034 GLY A N 1
ATOM 8209 C CA . GLY A 1 1034 ? 21.281 55.938 35.688 1 86.75 1034 GLY A CA 1
ATOM 8210 C C . GLY A 1 1034 ? 21.109 57.438 35.906 1 86.75 1034 GLY A C 1
ATOM 8211 O O . GLY A 1 1034 ? 19.984 57.906 36.125 1 86.75 1034 GLY A O 1
ATOM 8212 N N . MET B 1 1 ? 67.688 8.781 6.66 1 19.36 1 MET B N 1
ATOM 8213 C CA . MET B 1 1 ? 68.125 8.008 7.82 1 19.36 1 MET B CA 1
ATOM 8214 C C . MET B 1 1 ? 67.125 8.156 8.977 1 19.36 1 MET B C 1
ATOM 8216 O O . MET B 1 1 ? 66.812 9.273 9.367 1 19.36 1 MET B O 1
ATOM 8220 N N . TYR B 1 2 ? 66.062 7.117 8.93 1 18.45 2 TYR B N 1
ATOM 8221 C CA . TYR B 1 2 ? 64.75 6.742 9.453 1 18.45 2 TYR B CA 1
ATOM 8222 C C . TYR B 1 2 ? 64.875 6.473 10.953 1 18.45 2 TYR B C 1
ATOM 8224 O O . TYR B 1 2 ? 65.25 5.387 11.375 1 18.45 2 TYR B O 1
ATOM 8232 N N . ARG B 1 3 ? 65.312 7.613 11.625 1 17.78 3 ARG B N 1
ATOM 8233 C CA . ARG B 1 3 ? 65.625 7.445 13.031 1 17.78 3 ARG B CA 1
ATOM 8234 C C . ARG B 1 3 ? 64.438 7.055 13.852 1 17.78 3 ARG B C 1
ATOM 8236 O O . ARG B 1 3 ? 63.375 7.707 13.773 1 17.78 3 ARG B O 1
ATOM 8243 N N . THR B 1 4 ? 64.312 5.762 14.289 1 17.94 4 THR B N 1
ATOM 8244 C CA . THR B 1 4 ? 63.406 4.801 14.945 1 17.94 4 THR B CA 1
ATOM 8245 C C . THR B 1 4 ? 63.219 5.164 16.406 1 17.94 4 THR B C 1
ATOM 8247 O O . THR B 1 4 ? 62.688 4.375 17.188 1 17.94 4 THR B O 1
ATOM 8250 N N . ARG B 1 5 ? 63.188 6.555 16.797 1 17.41 5 ARG B N 1
ATOM 8251 C CA . ARG B 1 5 ? 63.344 6.707 18.234 1 17.41 5 ARG B CA 1
ATOM 8252 C C . ARG B 1 5 ? 62.156 6.129 18.984 1 17.41 5 ARG B C 1
ATOM 8254 O O . ARG B 1 5 ? 61 6.484 18.703 1 17.41 5 ARG B O 1
ATOM 8261 N N . ARG B 1 6 ? 62.281 4.934 19.734 1 20.94 6 ARG B N 1
ATOM 8262 C CA . ARG B 1 6 ? 61.688 3.918 20.609 1 20.94 6 ARG B CA 1
ATOM 8263 C C . ARG B 1 6 ? 61.312 4.512 21.953 1 20.94 6 ARG B C 1
ATOM 8265 O O . ARG B 1 6 ? 61.219 3.793 22.953 1 20.94 6 ARG B O 1
ATOM 8272 N N . GLU B 1 7 ? 61.156 5.832 22.156 1 19.47 7 GLU B N 1
ATOM 8273 C CA . GLU B 1 7 ? 61.219 6.172 23.578 1 19.47 7 GLU B CA 1
ATOM 8274 C C . GLU B 1 7 ? 60.062 5.57 24.344 1 19.47 7 GLU B C 1
ATOM 8276 O O . GLU B 1 7 ? 58.938 5.438 23.812 1 19.47 7 GLU B O 1
ATOM 8281 N N . VAL B 1 8 ? 60.188 4.973 25.625 1 20.88 8 VAL B N 1
ATOM 8282 C CA . VAL B 1 8 ? 59.875 4.086 26.734 1 20.88 8 VAL B CA 1
ATOM 8283 C C . VAL B 1 8 ? 58.781 4.73 27.609 1 20.88 8 VAL B C 1
ATOM 8285 O O . VAL B 1 8 ? 59.094 5.578 28.453 1 20.88 8 VAL B O 1
ATOM 8288 N N . PHE B 1 9 ? 57.906 5.688 27.234 1 22.11 9 PHE B N 1
ATOM 8289 C CA . PHE B 1 9 ? 57.25 6.277 28.391 1 22.11 9 PHE B CA 1
ATOM 8290 C C . PHE B 1 9 ? 56.406 5.234 29.125 1 22.11 9 PHE B C 1
ATOM 8292 O O . PHE B 1 9 ? 55.531 4.609 28.531 1 22.11 9 PHE B O 1
ATOM 8299 N N . SER B 1 10 ? 56.812 4.504 30.297 1 20.7 10 SER B N 1
ATOM 8300 C CA . SER B 1 10 ? 56.531 3.346 31.141 1 20.7 10 SER B CA 1
ATOM 8301 C C . SER B 1 10 ? 55.281 3.566 31.984 1 20.7 10 SER B C 1
ATOM 8303 O O . SER B 1 10 ? 54.594 2.609 32.344 1 20.7 10 SER B O 1
ATOM 8305 N N . ASP B 1 11 ? 55.031 4.691 32.719 1 23.66 11 ASP B N 1
ATOM 8306 C CA . ASP B 1 11 ? 54.438 4.512 34.031 1 23.66 11 ASP B CA 1
ATOM 8307 C C . ASP B 1 11 ? 52.969 4.188 33.938 1 23.66 11 ASP B C 1
ATOM 8309 O O . ASP B 1 11 ? 52.188 4.914 33.312 1 23.66 11 ASP B O 1
ATOM 8313 N N . ASN B 1 12 ? 52.438 2.885 34.25 1 23.84 12 ASN B N 1
ATOM 8314 C CA . ASN B 1 12 ? 51.25 2.07 34.156 1 23.84 12 ASN B CA 1
ATOM 8315 C C . ASN B 1 12 ? 50.219 2.473 35.219 1 23.84 12 ASN B C 1
ATOM 8317 O O . ASN B 1 12 ? 50.156 1.849 36.281 1 23.84 12 ASN B O 1
ATOM 8321 N N . THR B 1 13 ? 50.156 3.719 35.812 1 24.89 13 THR B N 1
ATOM 8322 C CA . THR B 1 13 ? 49.219 3.881 36.906 1 24.89 13 THR B CA 1
ATOM 8323 C C . THR B 1 13 ? 47.812 3.408 36.531 1 24.89 13 THR B C 1
ATOM 8325 O O . THR B 1 13 ? 47.25 3.908 35.562 1 24.89 13 THR B O 1
ATOM 8328 N N . CYS B 1 14 ? 47.469 2.17 36.969 1 26.72 14 CYS B N 1
ATOM 8329 C CA . CYS B 1 14 ? 46.281 1.368 36.812 1 26.72 14 CYS B CA 1
ATOM 8330 C C . CYS B 1 14 ? 45.062 2.078 37.406 1 26.72 14 CYS B C 1
ATOM 8332 O O . CYS B 1 14 ? 45 2.279 38.625 1 26.72 14 CYS B O 1
ATOM 8334 N N . PHE B 1 15 ? 44.531 3.121 37.031 1 29.98 15 PHE B N 1
ATOM 8335 C CA . PHE B 1 15 ? 43.25 3.639 37.469 1 29.98 15 PHE B CA 1
ATOM 8336 C C . PHE B 1 15 ? 42.25 2.504 37.688 1 29.98 15 PHE B C 1
ATOM 8338 O O . PHE B 1 15 ? 41.969 1.731 36.781 1 29.98 15 PHE B O 1
ATOM 8345 N N . LYS B 1 16 ? 42.25 2.066 39 1 37.12 16 LYS B N 1
ATOM 8346 C CA . LYS B 1 16 ? 41.406 0.997 39.531 1 37.12 16 LYS B CA 1
ATOM 8347 C C . LYS B 1 16 ? 39.938 1.198 39.125 1 37.12 16 LYS B C 1
ATOM 8349 O O . LYS B 1 16 ? 39.344 2.219 39.469 1 37.12 16 LYS B O 1
ATOM 8354 N N . MET B 1 17 ? 39.438 0.637 38.188 1 46.84 17 MET B N 1
ATOM 8355 C CA . MET B 1 17 ? 38.062 0.62 37.688 1 46.84 17 MET B CA 1
ATOM 8356 C C . MET B 1 17 ? 37.094 0.258 38.812 1 46.84 17 MET B C 1
ATOM 8358 O O . MET B 1 17 ? 37.312 -0.704 39.562 1 46.84 17 MET B O 1
ATOM 8362 N N . SER B 1 18 ? 36.406 1.129 39.5 1 60.25 18 SER B N 1
ATOM 8363 C CA . SER B 1 18 ? 35.438 0.946 40.562 1 60.25 18 SER B CA 1
ATOM 8364 C C . SER B 1 18 ? 34.562 -0.281 40.344 1 60.25 18 SER B C 1
ATOM 8366 O O . SER B 1 18 ? 34.188 -0.556 39.188 1 60.25 18 SER B O 1
ATOM 8368 N N . ASP B 1 19 ? 34.5 -1.292 41.406 1 74 19 ASP B N 1
ATOM 8369 C CA . ASP B 1 19 ? 33.688 -2.506 41.375 1 74 19 ASP B CA 1
ATOM 8370 C C . ASP B 1 19 ? 32.219 -2.209 41.688 1 74 19 ASP B C 1
ATOM 8372 O O . ASP B 1 19 ? 31.375 -3.107 41.656 1 74 19 ASP B O 1
ATOM 8376 N N . LYS B 1 20 ? 31.938 -1.057 42 1 80.56 20 LYS B N 1
ATOM 8377 C CA . LYS B 1 20 ? 30.562 -0.696 42.375 1 80.56 20 LYS B CA 1
ATOM 8378 C C . LYS B 1 20 ? 29.719 -0.422 41.125 1 80.56 20 LYS B C 1
ATOM 8380 O O . LYS B 1 20 ? 30.172 0.231 40.188 1 80.56 20 LYS B O 1
ATOM 8385 N N . LEU B 1 21 ? 28.547 -0.925 41.094 1 81.06 21 LEU B N 1
ATOM 8386 C CA . LEU B 1 21 ? 27.641 -0.851 39.969 1 81.06 21 LEU B CA 1
ATOM 8387 C C . LEU B 1 21 ? 26.25 -0.404 40.406 1 81.06 21 LEU B C 1
ATOM 8389 O O . LEU B 1 21 ? 25.656 -0.997 41.312 1 81.06 21 LEU B O 1
ATOM 8393 N N . ASP B 1 22 ? 25.797 0.625 39.906 1 83.5 22 ASP B N 1
ATOM 8394 C CA . ASP B 1 22 ? 24.391 1.032 39.969 1 83.5 22 ASP B CA 1
ATOM 8395 C C . ASP B 1 22 ? 23.641 0.595 38.719 1 83.5 22 ASP B C 1
ATOM 8397 O O . ASP B 1 22 ? 24.062 0.898 37.594 1 83.5 22 ASP B O 1
ATOM 8401 N N . ILE B 1 23 ? 22.656 -0.128 38.906 1 84.5 23 ILE B N 1
ATOM 8402 C CA . ILE B 1 23 ? 21.828 -0.574 37.781 1 84.5 23 ILE B CA 1
ATOM 8403 C C . ILE B 1 23 ? 20.453 0.102 37.875 1 84.5 23 ILE B C 1
ATOM 8405 O O . ILE B 1 23 ? 19.688 -0.133 38.812 1 84.5 23 ILE B O 1
ATOM 8409 N N . HIS B 1 24 ? 20.172 0.814 36.969 1 81.25 24 HIS B N 1
ATOM 8410 C CA . HIS B 1 24 ? 18.828 1.336 36.781 1 81.25 24 HIS B CA 1
ATOM 8411 C C . HIS B 1 24 ? 17.984 0.403 35.906 1 81.25 24 HIS B C 1
ATOM 8413 O O . HIS B 1 24 ? 18.188 0.333 34.688 1 81.25 24 HIS B O 1
ATOM 8419 N N . VAL B 1 25 ? 17.141 -0.267 36.5 1 80.75 25 VAL B N 1
ATOM 8420 C CA . VAL B 1 25 ? 16.281 -1.218 35.781 1 80.75 25 VAL B CA 1
ATOM 8421 C C . VAL B 1 25 ? 14.914 -0.592 35.531 1 80.75 25 VAL B C 1
ATOM 8423 O O . VAL B 1 25 ? 14.18 -0.305 36.469 1 80.75 25 VAL B O 1
ATOM 8426 N N . HIS B 1 26 ? 14.641 -0.524 34.344 1 77.12 26 HIS B N 1
ATOM 8427 C CA . HIS B 1 26 ? 13.289 -0.166 33.938 1 77.12 26 HIS B CA 1
ATOM 8428 C C . HIS B 1 26 ? 12.484 -1.403 33.562 1 77.12 26 HIS B C 1
ATOM 8430 O O . HIS B 1 26 ? 12.719 -2.006 32.5 1 77.12 26 HIS B O 1
ATOM 8436 N N . ILE B 1 27 ? 11.695 -1.762 34.375 1 73.06 27 ILE B N 1
ATOM 8437 C CA . ILE B 1 27 ? 10.891 -2.959 34.156 1 73.06 27 ILE B CA 1
ATOM 8438 C C . ILE B 1 27 ? 9.711 -2.641 33.25 1 73.06 27 ILE B C 1
ATOM 8440 O O . ILE B 1 27 ? 8.875 -1.791 33.562 1 73.06 27 ILE B O 1
ATOM 8444 N N . CYS B 1 28 ? 9.781 -3.42 32.188 1 65.44 28 CYS B N 1
ATOM 8445 C CA . CYS B 1 28 ? 8.742 -3.256 31.172 1 65.44 28 CYS B CA 1
ATOM 8446 C C . CYS B 1 28 ? 7.871 -4.5 31.078 1 65.44 28 CYS B C 1
ATOM 8448 O O . CYS B 1 28 ? 8.375 -5.625 31.094 1 65.44 28 CYS B O 1
ATOM 8450 N N . MET B 1 29 ? 6.715 -4.625 31.312 1 59.91 29 MET B N 1
ATOM 8451 C CA . MET B 1 29 ? 5.859 -5.805 31.344 1 59.91 29 MET B CA 1
ATOM 8452 C C . MET B 1 29 ? 5.453 -6.234 29.938 1 59.91 29 MET B C 1
ATOM 8454 O O . MET B 1 29 ? 4.926 -7.328 29.75 1 59.91 29 MET B O 1
ATOM 8458 N N . TYR B 1 30 ? 5.492 -5.551 28.922 1 52.62 30 TYR B N 1
ATOM 8459 C CA . TYR B 1 30 ? 5.121 -5.984 27.578 1 52.62 30 TYR B CA 1
ATOM 8460 C C . TYR B 1 30 ? 6.352 -6.117 26.703 1 52.62 30 TYR B C 1
ATOM 8462 O O . TYR B 1 30 ? 7.387 -5.504 26.969 1 52.62 30 TYR B O 1
ATOM 8470 N N . SER B 1 31 ? 6.371 -7.07 25.641 1 46.91 31 SER B N 1
ATOM 8471 C CA . SER B 1 31 ? 7.488 -7.383 24.75 1 46.91 31 SER B CA 1
ATOM 8472 C C . SER B 1 31 ? 8.023 -6.125 24.078 1 46.91 31 SER B C 1
ATOM 8474 O O . SER B 1 31 ? 7.301 -5.141 23.922 1 46.91 31 SER B O 1
ATOM 8476 N N . PRO B 1 32 ? 9.328 -6.113 23.75 1 45.41 32 PRO B N 1
ATOM 8477 C CA . PRO B 1 32 ? 9.969 -4.945 23.141 1 45.41 32 PRO B CA 1
ATOM 8478 C C . PRO B 1 32 ? 9.141 -4.332 22.016 1 45.41 32 PRO B C 1
ATOM 8480 O O . PRO B 1 32 ? 9.25 -3.133 21.75 1 45.41 32 PRO B O 1
ATOM 8483 N N . ASP B 1 33 ? 8.539 -5.125 21.141 1 39.16 33 ASP B N 1
ATOM 8484 C CA . ASP B 1 33 ? 7.758 -4.652 20 1 39.16 33 ASP B CA 1
ATOM 8485 C C . ASP B 1 33 ? 6.512 -3.895 20.469 1 39.16 33 ASP B C 1
ATOM 8487 O O . ASP B 1 33 ? 5.812 -3.289 19.656 1 39.16 33 ASP B O 1
ATOM 8491 N N . GLN B 1 34 ? 6.066 -4.145 21.672 1 37.59 34 GLN B N 1
ATOM 8492 C CA . GLN B 1 34 ? 4.891 -3.486 22.234 1 37.59 34 GLN B CA 1
ATOM 8493 C C . GLN B 1 34 ? 5.281 -2.219 22.984 1 37.59 34 GLN B C 1
ATOM 8495 O O . GLN B 1 34 ? 6.414 -2.096 23.469 1 37.59 34 GLN B O 1
ATOM 8500 N N . GLN B 1 35 ? 4.555 -1.282 22.922 1 36.81 35 GLN B N 1
ATOM 8501 C CA . GLN B 1 35 ? 4.73 -0.019 23.641 1 36.81 35 GLN B CA 1
ATOM 8502 C C . GLN B 1 35 ? 5.363 -0.24 25 1 36.81 35 GLN B C 1
ATOM 8504 O O . GLN B 1 35 ? 4.938 -1.12 25.766 1 36.81 35 GLN B O 1
ATOM 8509 N N . HIS B 1 36 ? 6.551 0.066 25.203 1 45.38 36 HIS B N 1
ATOM 8510 C CA . HIS B 1 36 ? 7.434 0.022 26.359 1 45.38 36 HIS B CA 1
ATOM 8511 C C . HIS B 1 36 ? 6.781 0.673 27.578 1 45.38 36 HIS B C 1
ATOM 8513 O O . HIS B 1 36 ? 6.645 1.896 27.641 1 45.38 36 HIS B O 1
ATOM 8519 N N . THR B 1 37 ? 5.738 0.242 28.031 1 49.19 37 THR B N 1
ATOM 8520 C CA . THR B 1 37 ? 5.371 0.838 29.312 1 49.19 37 THR B CA 1
ATOM 8521 C C . THR B 1 37 ? 6.297 0.353 30.422 1 49.19 37 THR B C 1
ATOM 8523 O O . THR B 1 37 ? 6.43 -0.852 30.656 1 49.19 37 THR B O 1
ATOM 8526 N N . VAL B 1 38 ? 7.105 1.227 30.891 1 57.03 38 VAL B N 1
ATOM 8527 C CA . VAL B 1 38 ? 7.91 0.959 32.094 1 57.03 38 VAL B CA 1
ATOM 8528 C C . VAL B 1 38 ? 7.004 0.85 33.312 1 57.03 38 VAL B C 1
ATOM 8530 O O . VAL B 1 38 ? 6.293 1.799 33.656 1 57.03 38 VAL B O 1
ATOM 8533 N N . GLU B 1 39 ? 6.758 -0.196 33.844 1 61.12 39 GLU B N 1
ATOM 8534 C CA . GLU B 1 39 ? 5.938 -0.372 35.062 1 61.12 39 GLU B CA 1
ATOM 8535 C C . GLU B 1 39 ? 6.652 0.146 36.281 1 61.12 39 GLU B C 1
ATOM 8537 O O . GLU B 1 39 ? 6.039 0.79 37.156 1 61.12 39 GLU B O 1
ATOM 8542 N N . LYS B 1 40 ? 7.898 -0.147 36.406 1 72.81 40 LYS B N 1
ATOM 8543 C CA . LYS B 1 40 ? 8.656 0.201 37.625 1 72.81 40 LYS B CA 1
ATOM 8544 C C . LYS B 1 40 ? 10.133 0.402 37.281 1 72.81 40 LYS B C 1
ATOM 8546 O O . LYS B 1 40 ? 10.703 -0.34 36.5 1 72.81 40 LYS B O 1
ATOM 8551 N N . SER B 1 41 ? 10.664 1.461 37.719 1 76.94 41 SER B N 1
ATOM 8552 C CA . SER B 1 41 ? 12.109 1.624 37.656 1 76.94 41 SER B CA 1
ATOM 8553 C C . SER B 1 41 ? 12.75 1.401 39.031 1 76.94 41 SER B C 1
ATOM 8555 O O . SER B 1 41 ? 12.281 1.931 40.031 1 76.94 41 SER B O 1
ATOM 8557 N N . ILE B 1 42 ? 13.656 0.493 39.062 1 78.69 42 ILE B N 1
ATOM 8558 C CA . ILE B 1 42 ? 14.32 0.153 40.312 1 78.69 42 ILE B CA 1
ATOM 8559 C C . ILE B 1 42 ? 15.82 0.449 40.188 1 78.69 42 ILE B C 1
ATOM 8561 O O . ILE B 1 42 ? 16.406 0.289 39.125 1 78.69 42 ILE B O 1
ATOM 8565 N N . LEU B 1 43 ? 16.312 1.002 41.219 1 80.69 43 LEU B N 1
ATOM 8566 C CA . LEU B 1 43 ? 17.75 1.171 41.312 1 80.69 43 LEU B CA 1
ATOM 8567 C C . LEU B 1 43 ? 18.375 0.068 42.188 1 80.69 43 LEU B C 1
ATOM 8569 O O . LEU B 1 43 ? 18 -0.108 43.344 1 80.69 43 LEU B O 1
ATOM 8573 N N . LEU B 1 44 ? 19.219 -0.752 41.562 1 80.62 44 LEU B N 1
ATOM 8574 C CA . LEU B 1 44 ? 19.984 -1.776 42.281 1 80.62 44 LEU B CA 1
ATOM 8575 C C . LEU B 1 44 ? 21.422 -1.328 42.5 1 80.62 44 LEU B C 1
ATOM 8577 O O . LEU B 1 44 ? 22.094 -0.89 41.531 1 80.62 44 LEU B O 1
ATOM 8581 N N . ARG B 1 45 ? 21.984 -1.353 43.688 1 82.19 45 ARG B N 1
ATOM 8582 C CA . ARG B 1 45 ? 23.375 -1.037 44 1 82.19 45 ARG B CA 1
ATOM 8583 C C . ARG B 1 45 ? 24.141 -2.299 44.375 1 82.19 45 ARG B C 1
ATOM 8585 O O . ARG B 1 45 ? 23.953 -2.877 45.438 1 82.19 45 ARG B O 1
ATOM 8592 N N . GLU B 1 46 ? 24.844 -2.738 43.344 1 82.31 46 GLU B N 1
ATOM 8593 C CA . GLU B 1 46 ? 25.516 -4.027 43.438 1 82.31 46 GLU B CA 1
ATOM 8594 C C . GLU B 1 46 ? 26.969 -3.928 43 1 82.31 46 GLU B C 1
ATOM 8596 O O . GLU B 1 46 ? 27.469 -2.834 42.75 1 82.31 46 GLU B O 1
ATOM 8601 N N . ASN B 1 47 ? 27.672 -4.969 43.062 1 80.94 47 ASN B N 1
ATOM 8602 C CA . ASN B 1 47 ? 29.031 -5.051 42.531 1 80.94 47 ASN B CA 1
ATOM 8603 C C . ASN B 1 47 ? 29.047 -5.508 41.094 1 80.94 47 ASN B C 1
ATOM 8605 O O . ASN B 1 47 ? 28.125 -6.207 40.625 1 80.94 47 ASN B O 1
ATOM 8609 N N . LYS B 1 48 ? 29.953 -5.094 40.375 1 80.31 48 LYS B N 1
ATOM 8610 C CA . LYS B 1 48 ? 30.078 -5.387 38.938 1 80.31 48 LYS B CA 1
ATOM 8611 C C . LYS B 1 48 ? 30 -6.891 38.688 1 80.31 48 LYS B C 1
ATOM 8613 O O . LYS B 1 48 ? 29.688 -7.316 37.562 1 80.31 48 LYS B O 1
ATOM 8618 N N . ASP B 1 49 ? 30.188 -7.73 39.594 1 81.25 49 ASP B N 1
ATOM 8619 C CA . ASP B 1 49 ? 30.172 -9.18 39.438 1 81.25 49 ASP B CA 1
ATOM 8620 C C . ASP B 1 49 ? 28.766 -9.742 39.562 1 81.25 49 ASP B C 1
ATOM 8622 O O . ASP B 1 49 ? 28.562 -10.953 39.531 1 81.25 49 ASP B O 1
ATOM 8626 N N . ILE B 1 50 ? 27.797 -8.969 39.688 1 82.06 50 ILE B N 1
ATOM 8627 C CA . ILE B 1 50 ? 26.438 -9.461 39.844 1 82.06 50 ILE B CA 1
ATOM 8628 C C . ILE B 1 50 ? 25.984 -10.141 38.562 1 82.06 50 ILE B C 1
ATOM 8630 O O . ILE B 1 50 ? 26.281 -9.664 37.438 1 82.06 50 ILE B O 1
ATOM 8634 N N . SER B 1 51 ? 25.438 -11.266 38.688 1 83.44 51 SER B N 1
ATOM 8635 C CA . SER B 1 51 ? 24.891 -12 37.562 1 83.44 51 SER B CA 1
ATOM 8636 C C . SER B 1 51 ? 23.531 -11.445 37.156 1 83.44 51 SER B C 1
ATOM 8638 O O . SER B 1 51 ? 22.859 -10.773 37.938 1 83.44 51 SER B O 1
ATOM 8640 N N . TRP B 1 52 ? 23.141 -11.766 35.906 1 85.19 52 TRP B N 1
ATOM 8641 C CA . TRP B 1 52 ? 21.812 -11.367 35.469 1 85.19 52 TRP B CA 1
ATOM 8642 C C . TRP B 1 52 ? 20.734 -12.078 36.25 1 85.19 52 TRP B C 1
ATOM 8644 O O . TRP B 1 52 ? 19.75 -11.461 36.656 1 85.19 52 TRP B O 1
ATOM 8654 N N . SER B 1 53 ? 20.922 -13.273 36.469 1 81.81 53 SER B N 1
ATOM 8655 C CA . SER B 1 53 ? 19.969 -14.039 37.281 1 81.81 53 SER B CA 1
ATOM 8656 C C . SER B 1 53 ? 19.734 -13.375 38.625 1 81.81 53 SER B C 1
ATOM 8658 O O . SER B 1 53 ? 18.609 -13.352 39.156 1 81.81 53 SER B O 1
ATOM 8660 N N . ASP B 1 54 ? 20.812 -12.883 39.219 1 84.5 54 ASP B N 1
ATOM 8661 C CA . ASP B 1 54 ? 20.688 -12.211 40.5 1 84.5 54 ASP B CA 1
ATOM 8662 C C . ASP B 1 54 ? 19.969 -10.875 40.375 1 84.5 54 ASP B C 1
ATOM 8664 O O . ASP B 1 54 ? 19.172 -10.492 41.219 1 84.5 54 ASP B O 1
ATOM 8668 N N . VAL B 1 55 ? 20.234 -10.203 39.281 1 84.25 55 VAL B N 1
ATOM 8669 C CA . VAL B 1 55 ? 19.531 -8.953 39 1 84.25 55 VAL B CA 1
ATOM 8670 C C . VAL B 1 55 ? 18.031 -9.219 38.875 1 84.25 55 VAL B C 1
ATOM 8672 O O . VAL B 1 55 ? 17.219 -8.492 39.469 1 84.25 55 VAL B O 1
ATOM 8675 N N . VAL B 1 56 ? 17.719 -10.203 38.188 1 80.38 56 VAL B N 1
ATOM 8676 C CA . VAL B 1 56 ? 16.328 -10.57 37.969 1 80.38 56 VAL B CA 1
ATOM 8677 C C . VAL B 1 56 ? 15.68 -10.883 39.312 1 80.38 56 VAL B C 1
ATOM 8679 O O . VAL B 1 56 ? 14.578 -10.398 39.625 1 80.38 56 VAL B O 1
ATOM 8682 N N . LYS B 1 57 ? 16.281 -11.664 40.125 1 81.56 57 LYS B N 1
ATOM 8683 C CA . LYS B 1 57 ? 15.75 -11.984 41.438 1 81.56 57 LYS B CA 1
ATOM 8684 C C . LYS B 1 57 ? 15.508 -10.719 42.25 1 81.56 57 LYS B C 1
ATOM 8686 O O . LYS B 1 57 ? 14.523 -10.625 43 1 81.56 57 LYS B O 1
ATOM 8691 N N . LEU B 1 58 ? 16.391 -9.828 42.094 1 79.12 58 LEU B N 1
ATOM 8692 C CA . LEU B 1 58 ? 16.312 -8.609 42.906 1 79.12 58 LEU B CA 1
ATOM 8693 C C . LEU B 1 58 ? 15.133 -7.754 42.469 1 79.12 58 LEU B C 1
ATOM 8695 O O . LEU B 1 58 ? 14.422 -7.199 43.312 1 79.12 58 LEU B O 1
ATOM 8699 N N . PHE B 1 59 ? 15 -7.746 41.062 1 78.38 59 PHE B N 1
ATOM 8700 C CA . PHE B 1 59 ? 13.891 -6.859 40.75 1 78.38 59 PHE B CA 1
ATOM 8701 C C . PHE B 1 59 ? 12.57 -7.617 40.781 1 78.38 59 PHE B C 1
ATOM 8703 O O . PHE B 1 59 ? 11.508 -7.023 40.969 1 78.38 59 PHE B O 1
ATOM 8710 N N . GLU B 1 60 ? 12.523 -8.844 40.594 1 75.19 60 GLU B N 1
ATOM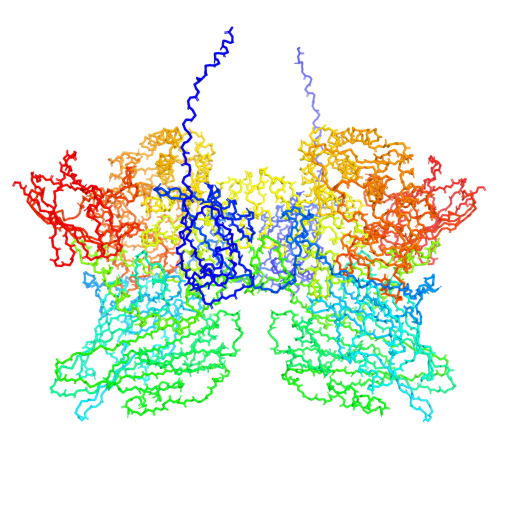 8711 C CA . GLU B 1 60 ? 11.289 -9.602 40.75 1 75.19 60 GLU B CA 1
ATOM 8712 C C . GLU B 1 60 ? 10.727 -9.445 42.156 1 75.19 60 GLU B C 1
ATOM 8714 O O . GLU B 1 60 ? 9.508 -9.445 42.344 1 75.19 60 GLU B O 1
ATOM 8719 N N . LYS B 1 61 ? 11.492 -9.43 43.156 1 74.12 61 LYS B N 1
ATOM 8720 C CA . LYS B 1 61 ? 11.055 -9.219 44.531 1 74.12 61 LYS B CA 1
ATOM 8721 C C . LYS B 1 61 ? 10.328 -7.887 44.688 1 74.12 61 LYS B C 1
ATOM 8723 O O . LYS B 1 61 ? 9.469 -7.738 45.531 1 74.12 61 LYS B O 1
ATOM 8728 N N . GLN B 1 62 ? 10.688 -7.07 43.781 1 69.06 62 GLN B N 1
ATOM 8729 C CA . GLN B 1 62 ? 10.117 -5.738 43.906 1 69.06 62 GLN B CA 1
ATOM 8730 C C . GLN B 1 62 ? 8.906 -5.559 43 1 69.06 62 GLN B C 1
ATOM 8732 O O . GLN B 1 62 ? 8.086 -4.66 43.219 1 69.06 62 GLN B O 1
ATOM 8737 N N . VAL B 1 63 ? 8.836 -6.305 41.906 1 65.5 63 VAL B N 1
ATOM 8738 C CA . VAL B 1 63 ? 7.684 -6.199 41 1 65.5 63 VAL B CA 1
ATOM 8739 C C . VAL B 1 63 ? 6.746 -7.383 41.219 1 65.5 63 VAL B C 1
ATOM 8741 O O . VAL B 1 63 ? 5.594 -7.363 40.781 1 65.5 63 VAL B O 1
ATOM 8744 N N . SER B 1 64 ? 6.277 -7.809 42.219 1 59.91 64 SER B N 1
ATOM 8745 C CA . SER B 1 64 ? 5.422 -8.938 42.562 1 59.91 64 SER B CA 1
ATOM 8746 C C . SER B 1 64 ? 5.035 -9.75 41.344 1 59.91 64 SER B C 1
ATOM 8748 O O . SER B 1 64 ? 3.914 -10.25 41.219 1 59.91 64 SER B O 1
ATOM 8750 N N . HIS B 1 65 ? 5.754 -9.828 40.219 1 55.09 65 HIS B N 1
ATOM 8751 C CA . HIS B 1 65 ? 5.527 -10.625 39.031 1 55.09 65 HIS B CA 1
ATOM 8752 C C . HIS B 1 65 ? 6.715 -11.539 38.75 1 55.09 65 HIS B C 1
ATOM 8754 O O . HIS B 1 65 ? 7.848 -11.07 38.594 1 55.09 65 HIS B O 1
ATOM 8760 N N . LYS B 1 66 ? 6.566 -12.742 38.875 1 57.72 66 LYS B N 1
ATOM 8761 C CA . LYS B 1 66 ? 7.547 -13.781 38.562 1 57.72 66 LYS B CA 1
ATOM 8762 C C . LYS B 1 66 ? 7.363 -14.297 37.156 1 57.72 66 LYS B C 1
ATOM 8764 O O . LYS B 1 66 ? 6.258 -14.664 36.75 1 57.72 66 LYS B O 1
ATOM 8769 N N . GLU B 1 67 ? 8.227 -13.961 36.312 1 56.25 67 GLU B N 1
ATOM 8770 C CA . GLU B 1 67 ? 8.227 -14.555 34.969 1 56.25 67 GLU B CA 1
ATOM 8771 C C . GLU B 1 67 ? 9.352 -15.578 34.844 1 56.25 67 GLU B C 1
ATOM 8773 O O . GLU B 1 67 ? 10.312 -15.562 35.594 1 56.25 67 GLU B O 1
ATOM 8778 N N . ASN B 1 68 ? 9.219 -16.594 33.969 1 59.66 68 ASN B N 1
ATOM 8779 C CA . ASN B 1 68 ? 10.203 -17.656 33.812 1 59.66 68 ASN B CA 1
ATOM 8780 C C . ASN B 1 68 ? 11.547 -17.125 33.312 1 59.66 68 ASN B C 1
ATOM 8782 O O . ASN B 1 68 ? 12.594 -17.672 33.656 1 59.66 68 ASN B O 1
ATOM 8786 N N . ALA B 1 69 ? 11.438 -16.031 32.375 1 70.88 69 ALA B N 1
ATOM 8787 C CA . ALA B 1 69 ? 12.688 -15.492 31.859 1 70.88 69 ALA B CA 1
ATOM 8788 C C . ALA B 1 69 ? 12.531 -14.016 31.5 1 70.88 69 ALA B C 1
ATOM 8790 O O . ALA B 1 69 ? 11.438 -13.562 31.156 1 70.88 69 ALA B O 1
ATOM 8791 N N . TRP B 1 70 ? 13.5 -13.25 31.797 1 75.69 70 TRP B N 1
ATOM 8792 C CA . TRP B 1 70 ? 13.562 -11.82 31.5 1 75.69 70 TRP B CA 1
ATOM 8793 C C . TRP B 1 70 ? 14.688 -11.516 30.516 1 75.69 70 TRP B C 1
ATOM 8795 O O . TRP B 1 70 ? 15.75 -12.141 30.562 1 75.69 70 TRP B O 1
ATOM 8805 N N . PHE B 1 71 ? 14.414 -10.656 29.531 1 76.5 71 PHE B N 1
ATOM 8806 C CA . PHE B 1 71 ? 15.523 -10.102 28.766 1 76.5 71 PHE B CA 1
ATOM 8807 C C . PHE B 1 71 ? 15.719 -8.625 29.078 1 76.5 71 PHE B C 1
ATOM 8809 O O . PHE B 1 71 ? 14.82 -7.977 29.625 1 76.5 71 PHE B O 1
ATOM 8816 N N . PHE B 1 72 ? 16.922 -8.188 28.891 1 80.19 72 PHE B N 1
ATOM 8817 C CA . PHE B 1 72 ? 17.25 -6.793 29.156 1 80.19 72 PHE B CA 1
ATOM 8818 C C . PHE B 1 72 ? 17.719 -6.102 27.875 1 80.19 72 PHE B C 1
ATOM 8820 O O . PHE B 1 72 ? 18.25 -6.75 26.969 1 80.19 72 PHE B O 1
ATOM 8827 N N . GLN B 1 73 ? 17.422 -4.891 27.906 1 79.38 73 GLN B N 1
ATOM 8828 C CA . GLN B 1 73 ? 17.891 -3.969 26.875 1 79.38 73 GLN B CA 1
ATOM 8829 C C . GLN B 1 73 ? 18.797 -2.889 27.469 1 79.38 73 GLN B C 1
ATOM 8831 O O . GLN B 1 73 ? 18.516 -2.367 28.547 1 79.38 73 GLN B O 1
ATOM 8836 N N . TYR B 1 74 ? 19.922 -2.68 26.688 1 80.81 74 TYR B N 1
ATOM 8837 C CA . TYR B 1 74 ? 20.844 -1.63 27.125 1 80.81 74 TYR B CA 1
ATOM 8838 C C . TYR B 1 74 ? 21.484 -0.944 25.922 1 80.81 74 TYR B C 1
ATOM 8840 O O . TYR B 1 74 ? 21.422 -1.454 24.797 1 80.81 74 TYR B O 1
ATOM 8848 N N . PHE B 1 75 ? 22.156 0.142 26.25 1 74.62 75 PHE B N 1
ATOM 8849 C CA . PHE B 1 75 ? 22.953 0.853 25.25 1 74.62 75 PHE B CA 1
ATOM 8850 C C . PHE B 1 75 ? 24.438 0.646 25.5 1 74.62 75 PHE B C 1
ATOM 8852 O O . PHE B 1 75 ? 24.906 0.759 26.641 1 74.62 75 PHE B O 1
ATOM 8859 N N . ASP B 1 76 ? 25.141 0.336 24.484 1 68.5 76 ASP B N 1
ATOM 8860 C CA . ASP B 1 76 ? 26.578 0.176 24.672 1 68.5 76 ASP B CA 1
ATOM 8861 C C . ASP B 1 76 ? 27.312 1.513 24.516 1 68.5 76 ASP B C 1
ATOM 8863 O O . ASP B 1 76 ? 26.672 2.559 24.375 1 68.5 76 ASP B O 1
ATOM 8867 N N . ASP B 1 77 ? 28.688 1.504 24.609 1 67.06 77 ASP B N 1
ATOM 8868 C CA . ASP B 1 77 ? 29.562 2.67 24.594 1 67.06 77 ASP B CA 1
ATOM 8869 C C . ASP B 1 77 ? 29.406 3.459 23.297 1 67.06 77 ASP B C 1
ATOM 8871 O O . ASP B 1 77 ? 29.703 4.656 23.25 1 67.06 77 ASP B O 1
ATOM 8875 N N . GLU B 1 78 ? 28.875 2.824 22.344 1 62.22 78 GLU B N 1
ATOM 8876 C CA . GLU B 1 78 ? 28.641 3.465 21.062 1 62.22 78 GLU B CA 1
ATOM 8877 C C . GLU B 1 78 ? 27.172 3.875 20.906 1 62.22 78 GLU B C 1
ATOM 8879 O O . GLU B 1 78 ? 26.75 4.297 19.844 1 62.22 78 GLU B O 1
ATOM 8884 N N . GLN B 1 79 ? 26.281 3.615 21.938 1 58.91 79 GLN B N 1
ATOM 8885 C CA . GLN B 1 79 ? 24.875 3.975 22.109 1 58.91 79 GLN B CA 1
ATOM 8886 C C . GLN B 1 79 ? 23.984 3.123 21.219 1 58.91 79 GLN B C 1
ATOM 8888 O O . GLN B 1 79 ? 22.875 3.537 20.875 1 58.91 79 GLN B O 1
ATOM 8893 N N . ASP B 1 80 ? 24.453 2.033 20.891 1 64.12 80 ASP B N 1
ATOM 8894 C CA . ASP B 1 80 ? 23.625 1.027 20.234 1 64.12 80 ASP B CA 1
ATOM 8895 C C . ASP B 1 80 ? 22.719 0.317 21.25 1 64.12 80 ASP B C 1
ATOM 8897 O O . ASP B 1 80 ? 23.156 -0.022 22.344 1 64.12 80 ASP B O 1
ATOM 8901 N N . MET B 1 81 ? 21.578 0.141 20.891 1 65.69 81 MET B N 1
ATOM 8902 C CA . MET B 1 81 ? 20.672 -0.629 21.719 1 65.69 81 MET B CA 1
ATOM 8903 C C . MET B 1 81 ? 20.922 -2.125 21.578 1 65.69 81 MET B C 1
ATOM 8905 O O . MET B 1 81 ? 20.844 -2.672 20.484 1 65.69 81 MET B O 1
ATOM 8909 N N . ILE B 1 82 ? 21.156 -2.721 22.703 1 72.44 82 ILE B N 1
ATOM 8910 C CA . ILE B 1 82 ? 21.469 -4.145 22.75 1 72.44 82 ILE B CA 1
ATOM 8911 C C . ILE B 1 82 ? 20.5 -4.859 23.688 1 72.44 82 ILE B C 1
ATOM 8913 O O . ILE B 1 82 ? 20.188 -4.367 24.766 1 72.44 82 ILE B O 1
ATOM 8917 N N . PHE B 1 83 ? 20.016 -5.969 23.078 1 69.19 83 PHE B N 1
ATOM 8918 C CA . PHE B 1 83 ? 19.219 -6.844 23.938 1 69.19 83 PHE B CA 1
ATOM 8919 C C . PHE B 1 83 ? 20.062 -8 24.453 1 69.19 83 PHE B C 1
ATOM 8921 O O . PHE B 1 83 ? 20.953 -8.492 23.75 1 69.19 83 PHE B O 1
ATOM 8928 N N . GLY B 1 84 ? 19.797 -8.375 25.766 1 75.69 84 GLY B N 1
ATOM 8929 C CA . GLY B 1 84 ? 20.453 -9.516 26.391 1 75.69 84 GLY B CA 1
ATOM 8930 C C . GLY B 1 84 ? 19.531 -10.312 27.281 1 75.69 84 GLY B C 1
ATOM 8931 O O . GLY B 1 84 ? 18.516 -9.789 27.766 1 75.69 84 GLY B O 1
ATOM 8932 N N . LYS B 1 85 ? 19.859 -11.641 27.281 1 73.5 85 LYS B N 1
ATOM 8933 C CA . LYS B 1 85 ? 19.094 -12.508 28.188 1 73.5 85 LYS B CA 1
ATOM 8934 C C . LYS B 1 85 ? 20 -13.469 28.938 1 73.5 85 LYS B C 1
ATOM 8936 O O . LYS B 1 85 ? 19.562 -14.172 29.844 1 73.5 85 LYS B O 1
ATOM 8941 N N . THR B 1 86 ? 21.234 -13.539 28.594 1 78.12 86 THR B N 1
ATOM 8942 C CA . THR B 1 86 ? 22.156 -14.492 29.203 1 78.12 86 THR B CA 1
ATOM 8943 C C . THR B 1 86 ? 23.141 -13.773 30.109 1 78.12 86 THR B C 1
ATOM 8945 O O . THR B 1 86 ? 23.297 -12.547 30.047 1 78.12 86 THR B O 1
ATOM 8948 N N . GLU B 1 87 ? 23.891 -14.664 30.891 1 80.12 87 GLU B N 1
ATOM 8949 C CA . GLU B 1 87 ? 24.906 -14.164 31.797 1 80.12 87 GLU B CA 1
ATOM 8950 C C . GLU B 1 87 ? 26.078 -13.562 31.031 1 80.12 87 GLU B C 1
ATOM 8952 O O . GLU B 1 87 ? 26.672 -12.578 31.469 1 80.12 87 GLU B O 1
ATOM 8957 N N . LEU B 1 88 ? 26.312 -14.109 29.938 1 77.75 88 LEU B N 1
ATOM 8958 C CA . LEU B 1 88 ? 27.422 -13.586 29.141 1 77.75 88 LEU B CA 1
ATOM 8959 C C . LEU B 1 88 ? 27.078 -12.227 28.547 1 77.75 88 LEU B C 1
ATOM 8961 O O . LEU B 1 88 ? 27.906 -11.312 28.562 1 77.75 88 LEU B O 1
ATOM 8965 N N . GLU B 1 89 ? 25.953 -12.109 28.062 1 80.25 89 GLU B N 1
ATOM 8966 C CA . GLU B 1 89 ? 25.5 -10.836 27.516 1 80.25 89 GLU B CA 1
ATOM 8967 C C . GLU B 1 89 ? 25.422 -9.766 28.609 1 80.25 89 GLU B C 1
ATOM 8969 O O . GLU B 1 89 ? 25.656 -8.586 28.344 1 80.25 89 GLU B O 1
ATOM 8974 N N . TRP B 1 90 ? 25.078 -10.281 29.594 1 83.94 90 TRP B N 1
ATOM 8975 C CA . TRP B 1 90 ? 25.016 -9.383 30.75 1 83.94 90 TRP B CA 1
ATOM 8976 C C . TRP B 1 90 ? 26.391 -8.867 31.109 1 83.94 90 TRP B C 1
ATOM 8978 O O . TRP B 1 90 ? 26.578 -7.672 31.359 1 83.94 90 TRP B O 1
ATOM 8988 N N . LYS B 1 91 ? 27.312 -9.711 31.109 1 80.75 91 LYS B N 1
ATOM 8989 C CA . LYS B 1 91 ? 28.688 -9.297 31.359 1 80.75 91 LYS B CA 1
ATOM 8990 C C . LYS B 1 91 ? 29.141 -8.258 30.328 1 80.75 91 LYS B C 1
ATOM 8992 O O . LYS B 1 91 ? 29.844 -7.305 30.672 1 80.75 91 LYS B O 1
ATOM 8997 N N . GLU B 1 92 ? 28.688 -8.453 29.188 1 81.19 92 GLU B N 1
ATOM 8998 C CA . GLU B 1 92 ? 29.016 -7.496 28.125 1 81.19 92 GLU B CA 1
ATOM 8999 C C . GLU B 1 92 ? 28.312 -6.16 28.359 1 81.19 92 GLU B C 1
ATOM 9001 O O . GLU B 1 92 ? 28.906 -5.098 28.141 1 81.19 92 GLU B O 1
ATOM 9006 N N . ALA B 1 93 ? 27.188 -6.246 28.75 1 82.62 93 ALA B N 1
ATOM 9007 C CA . ALA B 1 93 ? 26.453 -5.023 29.062 1 82.62 93 ALA B CA 1
ATOM 9008 C C . ALA B 1 93 ? 27.172 -4.203 30.125 1 82.62 93 ALA B C 1
ATOM 9010 O O . ALA B 1 93 ? 27.281 -2.979 30.016 1 82.62 93 ALA B O 1
ATOM 9011 N N . ILE B 1 94 ? 27.594 -4.922 31.156 1 83.06 94 ILE B N 1
ATOM 9012 C CA . ILE B 1 94 ? 28.312 -4.254 32.25 1 83.06 94 ILE B CA 1
ATOM 9013 C C . ILE B 1 94 ? 29.609 -3.664 31.719 1 83.06 94 ILE B C 1
ATOM 9015 O O . ILE B 1 94 ? 29.984 -2.541 32.062 1 83.06 94 ILE B O 1
ATOM 9019 N N . ASN B 1 95 ? 30.203 -4.387 30.797 1 79.56 95 ASN B N 1
ATOM 9020 C CA . ASN B 1 95 ? 31.516 -3.973 30.312 1 79.56 95 ASN B CA 1
ATOM 9021 C C . ASN B 1 95 ? 31.406 -2.801 29.344 1 79.56 95 ASN B C 1
ATOM 9023 O O . ASN B 1 95 ? 32.281 -1.934 29.312 1 79.56 95 ASN B O 1
ATOM 9027 N N . THR B 1 96 ? 30.281 -2.766 28.656 1 78.88 96 THR B N 1
ATOM 9028 C CA . THR B 1 96 ? 30.234 -1.808 27.562 1 78.88 96 THR B CA 1
ATOM 9029 C C . THR B 1 96 ? 29.156 -0.762 27.797 1 78.88 96 THR B C 1
ATOM 9031 O O . THR B 1 96 ? 29.172 0.309 27.188 1 78.88 96 THR B O 1
ATOM 9034 N N . GLY B 1 97 ? 28.266 -1.098 28.594 1 75.38 97 GLY B N 1
ATOM 9035 C CA . GLY B 1 97 ? 27.109 -0.233 28.75 1 75.38 97 GLY B CA 1
ATOM 9036 C C . GLY B 1 97 ? 27.203 0.683 29.953 1 75.38 97 GLY B C 1
ATOM 9037 O O . GLY B 1 97 ? 26.344 1.556 30.156 1 75.38 97 GLY B O 1
ATOM 9038 N N . CYS B 1 98 ? 28.125 0.554 30.688 1 78.44 98 CYS B N 1
ATOM 9039 C CA . CYS B 1 98 ? 28.219 1.312 31.938 1 78.44 98 CYS B CA 1
ATOM 9040 C C . CYS B 1 98 ? 28.844 2.684 31.688 1 78.44 98 CYS B C 1
ATOM 9042 O O . CYS B 1 98 ? 29.781 2.811 30.906 1 78.44 98 CYS B O 1
ATOM 9044 N N . GLU B 1 99 ? 28.344 3.684 32.438 1 75.19 99 GLU B N 1
ATOM 9045 C CA . GLU B 1 99 ? 28.938 5.012 32.562 1 75.19 99 GLU B CA 1
ATOM 9046 C C . GLU B 1 99 ? 29.469 5.254 33.969 1 75.19 99 GLU B C 1
ATOM 9048 O O . GLU B 1 99 ? 28.812 4.922 34.969 1 75.19 99 GLU B O 1
ATOM 9053 N N . LEU B 1 100 ? 30.656 5.73 34.062 1 71.81 100 LEU B N 1
ATOM 9054 C CA . LEU B 1 100 ? 31.234 6.059 35.375 1 71.81 100 LEU B CA 1
ATOM 9055 C C . LEU B 1 100 ? 30.641 7.355 35.906 1 71.81 100 LEU B C 1
ATOM 9057 O O . LEU B 1 100 ? 30.703 8.398 35.25 1 71.81 100 LEU B O 1
ATOM 9061 N N . GLN B 1 101 ? 29.844 7.219 36.938 1 66.25 101 GLN B N 1
ATOM 9062 C CA . GLN B 1 101 ? 29.344 8.383 37.688 1 66.25 101 GLN B CA 1
ATOM 9063 C C . GLN B 1 101 ? 29.891 8.406 39.094 1 66.25 101 GLN B C 1
ATOM 9065 O O . GLN B 1 101 ? 29.438 7.629 39.938 1 66.25 101 GLN B O 1
ATOM 9070 N N . GLY B 1 102 ? 30.906 9.188 39.469 1 64.81 102 GLY B N 1
ATOM 9071 C CA . GLY B 1 102 ? 31.609 9.195 40.75 1 64.81 102 GLY B CA 1
ATOM 9072 C C . GLY B 1 102 ? 32.5 7.984 40.938 1 64.81 102 GLY B C 1
ATOM 9073 O O . GLY B 1 102 ? 33.375 7.715 40.125 1 64.81 102 GLY B O 1
ATOM 9074 N N . ASN B 1 103 ? 32.344 7.32 41.938 1 73.56 103 ASN B N 1
ATOM 9075 C CA . ASN B 1 103 ? 33.094 6.113 42.25 1 73.56 103 ASN B CA 1
ATOM 9076 C C . ASN B 1 103 ? 32.312 4.852 41.938 1 73.56 103 ASN B C 1
ATOM 9078 O O . ASN B 1 103 ? 32.625 3.768 42.406 1 73.56 103 ASN B O 1
ATOM 9082 N N . ARG B 1 104 ? 31.234 5.031 41.062 1 77.88 104 ARG B N 1
ATOM 9083 C CA . ARG B 1 104 ? 30.391 3.885 40.75 1 77.88 104 ARG B CA 1
ATOM 9084 C C . ARG B 1 104 ? 30.109 3.82 39.25 1 77.88 104 ARG B C 1
ATOM 9086 O O . ARG B 1 104 ? 29.953 4.855 38.594 1 77.88 104 ARG B O 1
ATOM 9093 N N . ASN B 1 105 ? 30.109 2.674 38.688 1 80.25 105 ASN B N 1
ATOM 9094 C CA . ASN B 1 105 ? 29.641 2.402 37.344 1 80.25 105 ASN B CA 1
ATOM 9095 C C . ASN B 1 105 ? 28.109 2.393 37.281 1 80.25 105 ASN B C 1
ATOM 9097 O O . ASN B 1 105 ? 27.453 1.858 38.188 1 80.25 105 ASN B O 1
ATOM 9101 N N . THR B 1 106 ? 27.578 3.062 36.375 1 81.06 106 THR B N 1
ATOM 9102 C CA . THR B 1 106 ? 26.125 3.102 36.25 1 81.06 106 THR B CA 1
ATOM 9103 C C . THR B 1 106 ? 25.688 2.447 34.938 1 81.06 106 THR B C 1
ATOM 9105 O O . THR B 1 106 ? 26.203 2.783 33.875 1 81.06 106 THR B O 1
ATOM 9108 N N . LEU B 1 107 ? 24.781 1.52 35 1 84.44 107 LEU B N 1
ATOM 9109 C CA . LEU B 1 107 ? 24.156 0.833 33.875 1 84.44 107 LEU B CA 1
ATOM 9110 C C . LEU B 1 107 ? 22.641 1.053 33.875 1 84.44 107 LEU B C 1
ATOM 9112 O O . LEU B 1 107 ? 21.984 0.842 34.875 1 84.44 107 LEU B O 1
ATOM 9116 N N . HIS B 1 108 ? 22.156 1.414 32.75 1 82.19 108 HIS B N 1
ATOM 9117 C CA . HIS B 1 108 ? 20.719 1.508 32.562 1 82.19 108 HIS B CA 1
ATOM 9118 C C . HIS B 1 108 ? 20.219 0.358 31.688 1 82.19 108 HIS B C 1
ATOM 9120 O O . HIS B 1 108 ? 20.734 0.12 30.594 1 82.19 108 HIS B O 1
ATOM 9126 N N . ILE B 1 109 ? 19.234 -0.308 32.188 1 81.81 109 ILE B N 1
ATOM 9127 C CA . ILE B 1 109 ? 18.625 -1.368 31.406 1 81.81 109 ILE B CA 1
ATOM 9128 C C . ILE B 1 109 ? 17.109 -1.249 31.438 1 81.81 109 ILE B C 1
ATOM 9130 O O . ILE B 1 109 ? 16.547 -0.732 32.406 1 81.81 109 ILE B O 1
ATOM 9134 N N . SER B 1 110 ? 16.438 -1.804 30.438 1 78.38 110 SER B N 1
ATOM 9135 C CA . SER B 1 110 ? 15.016 -2.139 30.438 1 78.38 110 SER B CA 1
ATOM 9136 C C . SER B 1 110 ? 14.805 -3.648 30.484 1 78.38 110 SER B C 1
ATOM 9138 O O . SER B 1 110 ? 15.398 -4.391 29.703 1 78.38 110 SER B O 1
ATOM 9140 N N . ALA B 1 111 ? 14.07 -4.004 31.391 1 77.25 111 ALA B N 1
ATOM 9141 C CA . ALA B 1 111 ? 13.789 -5.43 31.547 1 77.25 111 ALA B CA 1
ATOM 9142 C C . ALA B 1 111 ? 12.383 -5.773 31.062 1 77.25 111 ALA B C 1
ATOM 9144 O O . ALA B 1 111 ? 11.422 -5.078 31.406 1 77.25 111 ALA B O 1
ATOM 9145 N N . PHE B 1 112 ? 12.281 -6.879 30.359 1 73.06 112 PHE B N 1
ATOM 9146 C CA . PHE B 1 112 ? 11.039 -7.383 29.781 1 73.06 112 PHE B CA 1
ATOM 9147 C C . PHE B 1 112 ? 10.789 -8.828 30.203 1 73.06 112 PHE B C 1
ATOM 9149 O O . PHE B 1 112 ? 11.727 -9.625 30.281 1 73.06 112 PHE B O 1
ATOM 9156 N N . PRO B 1 113 ? 9.508 -9.164 30.531 1 66.31 113 PRO B N 1
ATOM 9157 C CA . PRO B 1 113 ? 9.211 -10.578 30.797 1 66.31 113 PRO B CA 1
ATOM 9158 C C . PRO B 1 113 ? 9.281 -11.445 29.547 1 66.31 113 PRO B C 1
ATOM 9160 O O . PRO B 1 113 ? 8.938 -10.977 28.453 1 66.31 113 PRO B O 1
ATOM 9163 N N . MET B 1 114 ? 9.977 -12.578 29.703 1 54.72 114 MET B N 1
ATOM 9164 C CA . MET B 1 114 ? 9.906 -13.594 28.641 1 54.72 114 MET B CA 1
ATOM 9165 C C . MET B 1 114 ? 8.609 -14.398 28.75 1 54.72 114 MET B C 1
ATOM 9167 O O . MET B 1 114 ? 8.336 -15 29.781 1 54.72 114 MET B O 1
ATOM 9171 N N . LYS B 1 115 ? 7.523 -14.289 28.188 1 42.5 115 LYS B N 1
ATOM 9172 C CA . LYS B 1 115 ? 6.5 -15.336 28.172 1 42.5 115 LYS B CA 1
ATOM 9173 C C . LYS B 1 115 ? 7.094 -16.688 27.797 1 42.5 115 LYS B C 1
ATOM 9175 O O . LYS B 1 115 ? 7.898 -16.781 26.859 1 42.5 115 LYS B O 1
ATOM 9180 N N . SER B 1 116 ? 6.988 -17.656 28.672 1 32.38 116 SER B N 1
ATOM 9181 C CA . SER B 1 116 ? 7.406 -19.031 28.453 1 32.38 116 SER B CA 1
ATOM 9182 C C . SER B 1 116 ? 6.805 -19.609 27.188 1 32.38 116 SER B C 1
ATOM 9184 O O . SER B 1 116 ? 6.426 -20.781 27.141 1 32.38 116 SER B O 1
ATOM 9186 N N . ASN B 1 117 ? 5.973 -19.25 26.281 1 29.78 117 ASN B N 1
ATOM 9187 C CA . ASN B 1 117 ? 5.816 -20.438 25.453 1 29.78 117 ASN B CA 1
ATOM 9188 C C . ASN B 1 117 ? 7.16 -21.109 25.172 1 29.78 117 ASN B C 1
ATOM 9190 O O . ASN B 1 117 ? 8.094 -20.453 24.703 1 29.78 117 ASN B O 1
ATOM 9194 N N . ASN B 1 118 ? 7.438 -22.125 25.906 1 26.94 118 ASN B N 1
ATOM 9195 C CA . ASN B 1 118 ? 8.625 -22.969 25.828 1 26.94 118 ASN B CA 1
ATOM 9196 C C . ASN B 1 118 ? 9.094 -23.141 24.391 1 26.94 118 ASN B C 1
ATOM 9198 O O . ASN B 1 118 ? 9.867 -24.062 24.094 1 26.94 118 ASN B O 1
ATOM 9202 N N . LYS B 1 119 ? 8.133 -23.297 23.391 1 25.39 119 LYS B N 1
ATOM 9203 C CA . LYS B 1 119 ? 8.953 -24.031 22.422 1 25.39 119 LYS B CA 1
ATOM 9204 C C . LYS B 1 119 ? 10.289 -23.328 22.188 1 25.39 119 LYS B C 1
ATOM 9206 O O . LYS B 1 119 ? 10.32 -22.125 21.922 1 25.39 119 LYS B O 1
ATOM 9211 N N . GLU B 1 120 ? 11.242 -23.828 22.75 1 23.22 120 GLU B N 1
ATOM 9212 C CA . GLU B 1 120 ? 12.664 -23.609 22.516 1 23.22 120 GLU B CA 1
ATOM 9213 C C . GLU B 1 120 ? 12.914 -23.188 21.062 1 23.22 120 GLU B C 1
ATOM 9215 O O . GLU B 1 120 ? 12.75 -24 20.141 1 23.22 120 GLU B O 1
ATOM 9220 N N . ARG B 1 121 ? 12.344 -22.203 20.594 1 24.67 121 ARG B N 1
ATOM 9221 C CA . ARG B 1 121 ? 13.039 -21.938 19.344 1 24.67 121 ARG B CA 1
ATOM 9222 C C . ARG B 1 121 ? 14.547 -22.016 19.531 1 24.67 121 ARG B C 1
ATOM 9224 O O . ARG B 1 121 ? 15.125 -21.219 20.266 1 24.67 121 ARG B O 1
ATOM 9231 N N . SER B 1 122 ? 15.078 -23.203 19.672 1 22.03 122 SER B N 1
ATOM 9232 C CA . SER B 1 122 ? 16.516 -23.438 19.5 1 22.03 122 SER B CA 1
ATOM 9233 C C . SER B 1 122 ? 17.109 -22.469 18.5 1 22.03 122 SER B C 1
ATOM 9235 O O . SER B 1 122 ? 16.516 -22.188 17.453 1 22.03 122 SER B O 1
ATOM 9237 N N . SER B 1 123 ? 17.906 -21.594 18.938 1 24.64 123 SER B N 1
ATOM 9238 C CA . SER B 1 123 ? 18.891 -20.797 18.219 1 24.64 123 SER B CA 1
ATOM 9239 C C . SER B 1 123 ? 19.5 -21.594 17.078 1 24.64 123 SER B C 1
ATOM 9241 O O . SER B 1 123 ? 20.469 -22.328 17.266 1 24.64 123 SER B O 1
ATOM 9243 N N . ILE B 1 124 ? 18.812 -22.453 16.5 1 25.45 124 ILE B N 1
ATOM 9244 C CA . ILE B 1 124 ? 19.703 -22.953 15.453 1 25.45 124 ILE B CA 1
ATOM 9245 C C . ILE B 1 124 ? 20.359 -21.766 14.742 1 25.45 124 ILE B C 1
ATOM 9247 O O . ILE B 1 124 ? 19.688 -20.938 14.133 1 25.45 124 ILE B O 1
ATOM 9251 N N . SER B 1 125 ? 21.5 -21.266 15.312 1 26.14 125 SER B N 1
ATOM 9252 C CA . SER B 1 125 ? 22.594 -20.375 14.93 1 26.14 125 SER B CA 1
ATOM 9253 C C . SER B 1 125 ? 22.875 -20.453 13.438 1 26.14 125 SER B C 1
ATOM 9255 O O . SER B 1 125 ? 23.734 -19.734 12.922 1 26.14 125 SER B O 1
ATOM 9257 N N . GLY B 1 126 ? 22.922 -21.719 13.047 1 24.92 126 GLY B N 1
ATOM 9258 C CA . GLY B 1 126 ? 23.75 -21.781 11.852 1 24.92 126 GLY B CA 1
ATOM 9259 C C . GLY B 1 126 ? 23.359 -20.766 10.805 1 24.92 126 GLY B C 1
ATOM 9260 O O . GLY B 1 126 ? 24.234 -20.109 10.219 1 24.92 126 GLY B O 1
ATOM 9261 N N . CYS B 1 127 ? 22.375 -21.125 10.203 1 27.42 127 CYS B N 1
ATOM 9262 C CA . CYS B 1 127 ? 22.562 -20.875 8.773 1 27.42 127 CYS B CA 1
ATOM 9263 C C . CYS B 1 127 ? 22.531 -19.391 8.477 1 27.42 127 CYS B C 1
ATOM 9265 O O . CYS B 1 127 ? 23.344 -18.891 7.695 1 27.42 127 CYS B O 1
ATOM 9267 N N . CYS B 1 128 ? 21.281 -18.859 8.414 1 29.5 128 CYS B N 1
ATOM 9268 C CA . CYS B 1 128 ? 21.141 -17.797 7.43 1 29.5 128 CYS B CA 1
ATOM 9269 C C . CYS B 1 128 ? 21.672 -16.469 7.973 1 29.5 128 CYS B C 1
ATOM 9271 O O . CYS B 1 128 ? 21.562 -16.203 9.172 1 29.5 128 CYS B O 1
ATOM 9273 N N . SER B 1 129 ? 22.688 -15.961 7.426 1 31.41 129 SER B N 1
ATOM 9274 C CA . SER B 1 129 ? 23 -14.539 7.598 1 31.41 129 SER B CA 1
ATOM 9275 C C . SER B 1 129 ? 21.75 -13.758 7.977 1 31.41 129 SER B C 1
ATOM 9277 O O . SER B 1 129 ? 20.625 -14.164 7.668 1 31.41 129 SER B O 1
ATOM 9279 N N . LYS B 1 130 ? 21.875 -12.883 8.875 1 36.19 130 LYS B N 1
ATOM 9280 C CA . LYS B 1 130 ? 20.859 -11.898 9.219 1 36.19 130 LYS B CA 1
ATOM 9281 C C . LYS B 1 130 ? 19.938 -11.633 8.031 1 36.19 130 LYS B C 1
ATOM 9283 O O . LYS B 1 130 ? 18.938 -10.922 8.164 1 36.19 130 LYS B O 1
ATOM 9288 N N . ILE B 1 131 ? 20.375 -11.828 6.922 1 36.72 131 ILE B N 1
ATOM 9289 C CA . ILE B 1 131 ? 19.812 -11.383 5.652 1 36.72 131 ILE B CA 1
ATOM 9290 C C . ILE B 1 131 ? 18.562 -12.195 5.328 1 36.72 131 ILE B C 1
ATOM 9292 O O . ILE B 1 131 ? 17.547 -11.641 4.906 1 36.72 131 ILE B O 1
ATOM 9296 N N . CYS B 1 132 ? 18.703 -13.594 5.238 1 39.78 132 CYS B N 1
ATOM 9297 C CA . CYS B 1 132 ? 17.562 -14.43 4.902 1 39.78 132 CYS B CA 1
ATOM 9298 C C . CYS B 1 132 ? 16.688 -14.695 6.129 1 39.78 132 CYS B C 1
ATOM 9300 O O . CYS B 1 132 ? 15.742 -15.477 6.066 1 39.78 132 CYS B O 1
ATOM 9302 N N . GLY B 1 133 ? 17 -14.273 7.211 1 37.25 133 GLY B N 1
ATOM 9303 C CA . GLY B 1 133 ? 16.453 -14.711 8.484 1 37.25 133 GLY B CA 1
ATOM 9304 C C . GLY B 1 133 ? 14.93 -14.641 8.523 1 37.25 133 GLY B C 1
ATOM 9305 O O . GLY B 1 133 ? 14.281 -15.578 8.992 1 37.25 133 GLY B O 1
ATOM 9306 N N . ASP B 1 134 ? 14.5 -13.461 8.203 1 42.84 134 ASP B N 1
ATOM 9307 C CA . ASP B 1 134 ? 13.062 -13.398 8.43 1 42.84 134 ASP B CA 1
ATOM 9308 C C . ASP B 1 134 ? 12.312 -14.297 7.445 1 42.84 134 ASP B C 1
ATOM 9310 O O . ASP B 1 134 ? 11.086 -14.445 7.543 1 42.84 134 ASP B O 1
ATOM 9314 N N . PHE B 1 135 ? 13.109 -14.797 6.441 1 45.94 135 PHE B N 1
ATOM 9315 C CA . PHE B 1 135 ? 12.422 -15.617 5.449 1 45.94 135 PHE B CA 1
ATOM 9316 C C . PHE B 1 135 ? 12.969 -17.047 5.453 1 45.94 135 PHE B C 1
ATOM 9318 O O . PHE B 1 135 ? 12.914 -17.734 4.438 1 45.94 135 PHE B O 1
ATOM 9325 N N . CYS B 1 136 ? 13.664 -17.375 6.527 1 48.03 136 CYS B N 1
ATOM 9326 C CA . CYS B 1 136 ? 14.141 -18.75 6.562 1 48.03 136 CYS B CA 1
ATOM 9327 C C . CYS B 1 136 ? 12.984 -19.734 6.418 1 48.03 136 CYS B C 1
ATOM 9329 O O . CYS B 1 136 ? 11.898 -19.5 6.957 1 48.03 136 CYS B O 1
ATOM 9331 N N . ARG B 1 137 ? 13.312 -20.656 5.516 1 61.06 137 ARG B N 1
ATOM 9332 C CA . ARG B 1 137 ? 12.406 -21.797 5.422 1 61.06 137 ARG B CA 1
ATOM 9333 C C . ARG B 1 137 ? 12.062 -22.344 6.805 1 61.06 137 ARG B C 1
ATOM 9335 O O . ARG B 1 137 ? 12.961 -22.703 7.578 1 61.06 137 ARG B O 1
ATOM 9342 N N . PRO B 1 138 ? 10.906 -22.156 7.137 1 58.91 138 PRO B N 1
ATOM 9343 C CA . PRO B 1 138 ? 10.555 -22.797 8.414 1 58.91 138 PRO B CA 1
ATOM 9344 C C . PRO B 1 138 ? 10.984 -24.266 8.477 1 58.91 138 PRO B C 1
ATOM 9346 O O . PRO B 1 138 ? 10.797 -25 7.512 1 58.91 138 PRO B O 1
ATOM 9349 N N . ILE B 1 139 ? 11.836 -24.594 9.516 1 68.56 139 ILE B N 1
ATOM 9350 C CA . ILE B 1 139 ? 12.211 -25.984 9.711 1 68.56 139 ILE B CA 1
ATOM 9351 C C . ILE B 1 139 ? 11.133 -26.703 10.531 1 68.56 139 ILE B C 1
ATOM 9353 O O . ILE B 1 139 ? 10.898 -26.359 11.695 1 68.56 139 ILE B O 1
ATOM 9357 N N . PRO B 1 140 ? 10.484 -27.609 9.883 1 72.69 140 PRO B N 1
ATOM 9358 C CA . PRO B 1 140 ? 9.469 -28.344 10.641 1 72.69 140 PRO B CA 1
ATOM 9359 C C . PRO B 1 140 ? 10.07 -29.25 11.711 1 72.69 140 PRO B C 1
ATOM 9361 O O . PRO B 1 140 ? 11.258 -29.578 11.656 1 72.69 140 PRO B O 1
ATOM 9364 N N . GLU B 1 141 ? 9.258 -29.703 12.695 1 71.69 141 GLU B N 1
ATOM 9365 C CA . GLU B 1 141 ? 9.664 -30.672 13.719 1 71.69 141 GLU B CA 1
ATOM 9366 C C . GLU B 1 141 ? 10 -32.031 13.102 1 71.69 141 GLU B C 1
ATOM 9368 O O . GLU B 1 141 ? 9.336 -32.469 12.156 1 71.69 141 GLU B O 1
ATOM 9373 N N . PRO B 1 142 ? 11.062 -32.594 13.648 1 78.44 142 PRO B N 1
ATOM 9374 C CA . PRO B 1 142 ? 11.398 -33.938 13.133 1 78.44 142 PRO B CA 1
ATOM 9375 C C . PRO B 1 142 ? 10.266 -34.938 13.312 1 78.44 142 PRO B C 1
ATOM 9377 O O . PRO B 1 142 ? 9.57 -34.906 14.336 1 78.44 142 PRO B O 1
ATOM 9380 N N . PRO B 1 143 ? 10.086 -35.75 12.258 1 80.62 143 PRO B N 1
ATOM 9381 C CA . PRO B 1 143 ? 9.07 -36.781 12.414 1 80.62 143 PRO B CA 1
ATOM 9382 C C . PRO B 1 143 ? 9.469 -37.844 13.438 1 80.62 143 PRO B C 1
ATOM 9384 O O . PRO B 1 143 ? 10.641 -37.969 13.781 1 80.62 143 PRO B O 1
ATOM 9387 N N . PRO B 1 144 ? 8.453 -38.656 14.008 1 74.31 144 PRO B N 1
ATOM 9388 C CA . PRO B 1 144 ? 8.773 -39.719 14.945 1 74.31 144 PRO B CA 1
ATOM 9389 C C . PRO B 1 144 ? 9.641 -40.812 14.328 1 74.31 144 PRO B C 1
ATOM 9391 O O . PRO B 1 144 ? 9.469 -41.156 13.156 1 74.31 144 PRO B O 1
ATOM 9394 N N . LEU B 1 145 ? 10.625 -41.188 15.125 1 79.06 145 LEU B N 1
ATOM 9395 C CA . LEU B 1 145 ? 11.445 -42.312 14.703 1 79.06 145 LEU B CA 1
ATOM 9396 C C . LEU B 1 145 ? 10.773 -43.625 15.07 1 79.06 145 LEU B C 1
ATOM 9398 O O . LEU B 1 145 ? 10.195 -43.781 16.156 1 79.06 145 LEU B O 1
ATOM 9402 N N . TYR B 1 146 ? 10.758 -44.5 14.07 1 76.88 146 TYR B N 1
ATOM 9403 C CA . TYR B 1 146 ? 10.109 -45.812 14.305 1 76.88 146 TYR B CA 1
ATOM 9404 C C . TYR B 1 146 ? 11.148 -46.875 14.633 1 76.88 146 TYR B C 1
ATOM 9406 O O . TYR B 1 146 ? 12.227 -46.906 14.039 1 76.88 146 TYR B O 1
ATOM 9414 N N . ASP B 1 147 ? 10.828 -47.75 15.68 1 71.88 147 ASP B N 1
ATOM 9415 C CA . ASP B 1 147 ? 11.703 -48.844 16.078 1 71.88 147 ASP B CA 1
ATOM 9416 C C . ASP B 1 147 ? 11.789 -49.906 14.992 1 71.88 147 ASP B C 1
ATOM 9418 O O . ASP B 1 147 ? 12.844 -50.531 14.797 1 71.88 147 ASP B O 1
ATOM 9422 N N . THR B 1 148 ? 10.664 -50.125 14.336 1 81 148 THR B N 1
ATOM 9423 C CA . THR B 1 148 ? 10.602 -51.062 13.211 1 81 148 THR B CA 1
ATOM 9424 C C . THR B 1 148 ? 10.328 -50.312 11.914 1 81 148 THR B C 1
ATOM 9426 O O . THR B 1 148 ? 9.625 -49.281 11.906 1 81 148 THR B O 1
ATOM 9429 N N . ILE B 1 149 ? 10.969 -50.75 10.945 1 80.56 149 ILE B N 1
ATOM 9430 C CA . ILE B 1 149 ? 10.742 -50.125 9.633 1 80.56 149 ILE B CA 1
ATOM 9431 C C . ILE B 1 149 ? 9.273 -50.281 9.242 1 80.56 149 ILE B C 1
ATOM 9433 O O . ILE B 1 149 ? 8.758 -51.406 9.188 1 80.56 149 ILE B O 1
ATOM 9437 N N . PRO B 1 150 ? 8.664 -49.188 9.062 1 83.38 150 PRO B N 1
ATOM 9438 C CA . PRO B 1 150 ? 7.273 -49.281 8.609 1 83.38 150 PRO B CA 1
ATOM 9439 C C . PRO B 1 150 ? 7.129 -50.062 7.309 1 83.38 150 PRO B C 1
ATOM 9441 O O . PRO B 1 150 ? 8.078 -50.156 6.523 1 83.38 150 PRO B O 1
ATOM 9444 N N . ASN B 1 151 ? 5.977 -50.625 7.102 1 83.5 151 ASN B N 1
ATOM 9445 C CA . ASN B 1 151 ? 5.695 -51.406 5.906 1 83.5 151 ASN B CA 1
ATOM 9446 C C . ASN B 1 151 ? 5.832 -50.562 4.637 1 83.5 151 ASN B C 1
ATOM 9448 O O . ASN B 1 151 ? 5.293 -49.469 4.555 1 83.5 151 ASN B O 1
ATOM 9452 N N . LYS B 1 152 ? 6.66 -51.062 3.705 1 89.5 152 LYS B N 1
ATOM 9453 C CA . LYS B 1 152 ? 6.828 -50.375 2.422 1 89.5 152 LYS B CA 1
ATOM 9454 C C . LYS B 1 152 ? 5.848 -50.938 1.384 1 89.5 152 LYS B C 1
ATOM 9456 O O . LYS B 1 152 ? 5.812 -52.125 1.116 1 89.5 152 LYS B O 1
ATOM 9461 N N . VAL B 1 153 ? 4.977 -50.031 0.886 1 89.56 153 VAL B N 1
ATOM 9462 C CA . VAL B 1 153 ? 4.066 -50.312 -0.22 1 89.56 153 VAL B CA 1
ATOM 9463 C C . VAL B 1 153 ? 4.477 -49.5 -1.446 1 89.56 153 VAL B C 1
ATOM 9465 O O . VAL B 1 153 ? 4.871 -48.344 -1.325 1 89.56 153 VAL B O 1
ATOM 9468 N N . THR B 1 154 ? 4.566 -50.125 -2.615 1 90.94 154 THR B N 1
ATOM 9469 C CA . THR B 1 154 ? 4.883 -49.438 -3.863 1 90.94 154 THR B CA 1
ATOM 9470 C C . THR B 1 154 ? 3.771 -49.625 -4.887 1 90.94 154 THR B C 1
ATOM 9472 O O . THR B 1 154 ? 3.17 -50.719 -4.961 1 90.94 154 THR B O 1
ATOM 9475 N N . ASN B 1 155 ? 3.465 -48.656 -5.617 1 95.69 155 ASN B N 1
ATOM 9476 C CA . ASN B 1 155 ? 2.512 -48.781 -6.719 1 95.69 155 ASN B CA 1
ATOM 9477 C C . ASN B 1 155 ? 3.09 -49.562 -7.891 1 95.69 155 ASN B C 1
ATOM 9479 O O . ASN B 1 155 ? 3.959 -49.062 -8.609 1 95.69 155 ASN B O 1
ATOM 9483 N N . MET B 1 156 ? 2.588 -50.594 -8.211 1 91.88 156 MET B N 1
ATOM 9484 C CA . MET B 1 156 ? 3.127 -51.5 -9.227 1 91.88 156 MET B CA 1
ATOM 9485 C C . MET B 1 156 ? 2.666 -51.094 -10.625 1 91.88 156 MET B C 1
ATOM 9487 O O . MET B 1 156 ? 3.221 -51.531 -11.625 1 91.88 156 MET B O 1
ATOM 9491 N N . ASN B 1 157 ? 1.694 -50.188 -10.672 1 94.31 157 ASN B N 1
ATOM 9492 C CA . ASN B 1 157 ? 1.129 -49.812 -11.961 1 94.31 157 ASN B CA 1
ATOM 9493 C C . ASN B 1 157 ? 1.57 -48.438 -12.391 1 94.31 157 ASN B C 1
ATOM 9495 O O . ASN B 1 157 ? 0.919 -47.781 -13.219 1 94.31 157 ASN B O 1
ATOM 9499 N N . GLN B 1 158 ? 2.641 -47.969 -11.867 1 94.25 158 GLN B N 1
ATOM 9500 C CA . GLN B 1 158 ? 3.115 -46.625 -12.172 1 94.25 158 GLN B CA 1
ATOM 9501 C C . GLN B 1 158 ? 3.422 -46.469 -13.656 1 94.25 158 GLN B C 1
ATOM 9503 O O . GLN B 1 158 ? 3.203 -45.406 -14.234 1 94.25 158 GLN B O 1
ATOM 9508 N N . SER B 1 159 ? 3.908 -47.531 -14.266 1 94.88 159 SER B N 1
ATOM 9509 C CA . SER B 1 159 ? 4.309 -47.469 -15.664 1 94.88 159 SER B CA 1
ATOM 9510 C C . SER B 1 159 ? 3.104 -47.281 -16.578 1 94.88 159 SER B C 1
ATOM 9512 O O . SER B 1 159 ? 3.248 -46.844 -17.719 1 94.88 159 SER B O 1
ATOM 9514 N N . GLU B 1 160 ? 1.986 -47.531 -16.016 1 96.56 160 GLU B N 1
ATOM 9515 C CA . GLU B 1 160 ? 0.749 -47.344 -16.766 1 96.56 160 GLU B CA 1
ATOM 9516 C C . GLU B 1 160 ? 0.043 -46.062 -16.328 1 96.56 160 GLU B C 1
ATOM 9518 O O . GLU B 1 160 ? -1.074 -45.781 -16.766 1 96.56 160 GLU B O 1
ATOM 9523 N N . TYR B 1 161 ? 0.71 -45.344 -15.484 1 97.81 161 TYR B N 1
ATOM 9524 C CA . TYR B 1 161 ? 0.159 -44.094 -14.93 1 97.81 161 TYR B CA 1
ATOM 9525 C C . TYR B 1 161 ? -1.158 -44.375 -14.211 1 97.81 161 TYR B C 1
ATOM 9527 O O . TYR B 1 161 ? -2.084 -43.562 -14.273 1 97.81 161 TYR B O 1
ATOM 9535 N N . LYS B 1 162 ? -1.239 -45.531 -13.547 1 97.88 162 LYS B N 1
ATOM 9536 C CA . LYS B 1 162 ? -2.473 -45.969 -12.914 1 97.88 162 LYS B CA 1
ATOM 9537 C C . LYS B 1 162 ? -2.301 -46.094 -11.398 1 97.88 162 LYS B C 1
ATOM 9539 O O . LYS B 1 162 ? -1.235 -46.469 -10.922 1 97.88 162 LYS B O 1
ATOM 9544 N N . TYR B 1 163 ? -3.326 -45.812 -10.703 1 98.12 163 TYR B N 1
ATOM 9545 C CA . TYR B 1 163 ? -3.389 -45.906 -9.25 1 98.12 163 TYR B CA 1
ATOM 9546 C C . TYR B 1 163 ? -4.605 -46.688 -8.797 1 98.12 163 TYR B C 1
ATOM 9548 O O . TYR B 1 163 ? -5.73 -46.438 -9.227 1 98.12 163 TYR B O 1
ATOM 9556 N N . SER B 1 164 ? -4.328 -47.625 -8 1 96.38 164 SER B N 1
ATOM 9557 C CA . SER B 1 164 ? -5.371 -48.5 -7.449 1 96.38 164 SER B CA 1
ATOM 9558 C C . SER B 1 164 ? -5.023 -48.938 -6.035 1 96.38 164 SER B C 1
ATOM 9560 O O . SER B 1 164 ? -3.873 -48.844 -5.605 1 96.38 164 SER B O 1
ATOM 9562 N N . ASN B 1 165 ? -6.027 -49.344 -5.375 1 94 165 ASN B N 1
ATOM 9563 C CA . ASN B 1 165 ? -5.848 -49.844 -4.023 1 94 165 ASN B CA 1
ATOM 9564 C C . ASN B 1 165 ? -5.086 -48.844 -3.146 1 94 165 ASN B C 1
ATOM 9566 O O . ASN B 1 165 ? -5.438 -47.656 -3.092 1 94 165 ASN B O 1
ATOM 9570 N N . GLU B 1 166 ? -4 -49.281 -2.557 1 93.31 166 GLU B N 1
ATOM 9571 C CA . GLU B 1 166 ? -3.309 -48.438 -1.594 1 93.31 166 GLU B CA 1
ATOM 9572 C C . GLU B 1 166 ? -2.666 -47.25 -2.281 1 93.31 166 GLU B C 1
ATOM 9574 O O . GLU B 1 166 ? -2.402 -46.219 -1.64 1 93.31 166 GLU B O 1
ATOM 9579 N N . ALA B 1 167 ? -2.451 -47.375 -3.555 1 96.19 167 ALA B N 1
ATOM 9580 C CA . ALA B 1 167 ? -1.823 -46.281 -4.297 1 96.19 167 ALA B CA 1
ATOM 9581 C C . ALA B 1 167 ? -2.799 -45.125 -4.508 1 96.19 167 ALA B C 1
ATOM 9583 O O . ALA B 1 167 ? -2.402 -44.031 -4.941 1 96.19 167 ALA B O 1
ATOM 9584 N N . LEU B 1 168 ? -4.043 -45.281 -4.074 1 96.75 168 LEU B N 1
ATOM 9585 C CA . LEU B 1 168 ? -5.051 -44.25 -4.176 1 96.75 168 LEU B CA 1
ATOM 9586 C C . LEU B 1 168 ? -4.984 -43.312 -2.975 1 96.75 168 LEU B C 1
ATOM 9588 O O . LEU B 1 168 ? -5.52 -42.188 -3.018 1 96.75 168 LEU B O 1
ATOM 9592 N N . ARG B 1 169 ? -4.301 -43.656 -1.963 1 95.75 169 ARG B N 1
ATOM 9593 C CA . ARG B 1 169 ? -4.375 -43.031 -0.648 1 95.75 169 ARG B CA 1
ATOM 9594 C C . ARG B 1 169 ? -3.955 -41.562 -0.716 1 95.75 169 ARG B C 1
ATOM 9596 O O . ARG B 1 169 ? -4.574 -40.688 -0.088 1 95.75 169 ARG B O 1
ATOM 9603 N N . ALA B 1 170 ? -2.857 -41.312 -1.401 1 96.75 170 ALA B N 1
ATOM 9604 C CA . ALA B 1 170 ? -2.293 -39.969 -1.384 1 96.75 170 ALA B CA 1
ATOM 9605 C C . ALA B 1 170 ? -2.527 -39.25 -2.713 1 96.75 170 ALA B C 1
ATOM 9607 O O . ALA B 1 170 ? -1.993 -38.188 -2.947 1 96.75 170 ALA B O 1
ATOM 9608 N N . VAL B 1 171 ? -3.355 -39.844 -3.523 1 97.31 171 VAL B N 1
ATOM 9609 C CA . VAL B 1 171 ? -3.625 -39.25 -4.828 1 97.31 171 VAL B CA 1
ATOM 9610 C C . VAL B 1 171 ? -4.422 -37.969 -4.656 1 97.31 171 VAL B C 1
ATOM 9612 O O . VAL B 1 171 ? -5.492 -37.969 -4.039 1 97.31 171 VAL B O 1
ATOM 9615 N N . ALA B 1 172 ? -3.936 -36.906 -5.105 1 97.31 172 ALA B N 1
ATOM 9616 C CA . ALA B 1 172 ? -4.578 -35.594 -5.207 1 97.31 172 ALA B CA 1
ATOM 9617 C C . ALA B 1 172 ? -4.059 -34.812 -6.414 1 97.31 172 ALA B C 1
ATOM 9619 O O . ALA B 1 172 ? -2.963 -34.25 -6.371 1 97.31 172 ALA B O 1
ATOM 9620 N N . LEU B 1 173 ? -4.793 -34.781 -7.461 1 97.31 173 LEU B N 1
ATOM 9621 C CA . LEU B 1 173 ? -4.383 -34.125 -8.703 1 97.31 173 LEU B CA 1
ATOM 9622 C C . LEU B 1 173 ? -5.012 -32.75 -8.836 1 97.31 173 LEU B C 1
ATOM 9624 O O . LEU B 1 173 ? -6.234 -32.625 -8.945 1 97.31 173 LEU B O 1
ATOM 9628 N N . PRO B 1 174 ? -4.258 -31.719 -8.883 1 97 174 PRO B N 1
ATOM 9629 C CA . PRO B 1 174 ? -4.809 -30.359 -8.961 1 97 174 PRO B CA 1
ATOM 9630 C C . PRO B 1 174 ? -5.43 -30.062 -10.32 1 97 174 PRO B C 1
ATOM 9632 O O . PRO B 1 174 ? -4.832 -30.344 -11.359 1 97 174 PRO B O 1
ATOM 9635 N N . LEU B 1 175 ? -6.574 -29.453 -10.297 1 97.94 175 LEU B N 1
ATOM 9636 C CA . LEU B 1 175 ? -7.297 -28.984 -11.477 1 97.94 175 LEU B CA 1
ATOM 9637 C C . LEU B 1 175 ? -7.73 -27.531 -11.297 1 97.94 175 LEU B C 1
ATOM 9639 O O . LEU B 1 175 ? -8.258 -27.172 -10.25 1 97.94 175 LEU B O 1
ATOM 9643 N N . GLY B 1 176 ? -7.414 -26.734 -12.242 1 97.12 176 GLY B N 1
ATOM 9644 C CA . GLY B 1 176 ? -7.797 -25.344 -12.148 1 97.12 176 GLY B CA 1
ATOM 9645 C C . GLY B 1 176 ? -7.066 -24.453 -13.141 1 97.12 176 GLY B C 1
ATOM 9646 O O . GLY B 1 176 ? -6.547 -24.938 -14.148 1 97.12 176 GLY B O 1
ATOM 9647 N N . GLY B 1 177 ? -7.137 -23.141 -12.93 1 96.25 177 GLY B N 1
ATOM 9648 C CA . GLY B 1 177 ? -6.562 -22.172 -13.852 1 96.25 177 GLY B CA 1
ATOM 9649 C C . GLY B 1 177 ? -5.129 -21.812 -13.523 1 96.25 177 GLY B C 1
ATOM 9650 O O . GLY B 1 177 ? -4.738 -21.812 -12.352 1 96.25 177 GLY B O 1
ATOM 9651 N N . LEU B 1 178 ? -4.391 -21.469 -14.555 1 97.12 178 LEU B N 1
ATOM 9652 C CA . LEU B 1 178 ? -3.031 -20.953 -14.422 1 97.12 178 LEU B CA 1
ATOM 9653 C C . LEU B 1 178 ? -3.002 -19.734 -13.516 1 97.12 178 LEU B C 1
ATOM 9655 O O . LEU B 1 178 ? -3.461 -18.656 -13.906 1 97.12 178 LEU B O 1
ATOM 9659 N N . GLY B 1 179 ? -2.529 -19.906 -12.305 1 95.56 179 GLY B N 1
ATOM 9660 C CA . GLY B 1 179 ? -2.443 -18.828 -11.336 1 95.56 179 GLY B CA 1
ATOM 9661 C C . GLY B 1 179 ? -3.795 -18.391 -10.805 1 95.56 179 GLY B C 1
ATOM 9662 O O . GLY B 1 179 ? -3.943 -17.266 -10.32 1 95.56 179 GLY B O 1
ATOM 9663 N N . GLY B 1 180 ? -4.82 -19.203 -10.906 1 94.69 180 GLY B N 1
ATOM 9664 C CA . GLY B 1 180 ? -6.164 -18.75 -10.594 1 94.69 180 GLY B CA 1
ATOM 9665 C C . GLY B 1 180 ? -6.867 -19.641 -9.586 1 94.69 180 GLY B C 1
ATOM 9666 O O . GLY B 1 180 ? -8.078 -19.516 -9.383 1 94.69 180 GLY B O 1
ATOM 9667 N N . GLY B 1 181 ? -6.168 -20.562 -8.938 1 95.38 181 GLY B N 1
ATOM 9668 C CA . GLY B 1 181 ? -6.754 -21.453 -7.953 1 95.38 181 GLY B CA 1
ATOM 9669 C C . GLY B 1 181 ? -7.008 -22.844 -8.492 1 95.38 181 GLY B C 1
ATOM 9670 O O . GLY B 1 181 ? -7.031 -23.062 -9.711 1 95.38 181 GLY B O 1
ATOM 9671 N N . ASN B 1 182 ? -7.176 -23.781 -7.516 1 96.88 182 ASN B N 1
ATOM 9672 C CA . ASN B 1 182 ? -7.383 -25.156 -7.961 1 96.88 182 ASN B CA 1
ATOM 9673 C C . ASN B 1 182 ? -8.211 -25.953 -6.957 1 96.88 182 ASN B C 1
ATOM 9675 O O . ASN B 1 182 ? -8.383 -25.531 -5.812 1 96.88 182 ASN B O 1
ATOM 9679 N N . ILE B 1 183 ? -8.781 -27.016 -7.426 1 98.31 183 ILE B N 1
ATOM 9680 C CA . ILE B 1 183 ? -9.43 -28.109 -6.707 1 98.31 183 ILE B CA 1
ATOM 9681 C C . ILE B 1 183 ? -8.789 -29.438 -7.102 1 98.31 183 ILE B C 1
ATOM 9683 O O . ILE B 1 183 ? -8.5 -29.672 -8.281 1 98.31 183 ILE B O 1
ATOM 9687 N N . ALA B 1 184 ? -8.539 -30.297 -6.148 1 98.12 184 ALA B N 1
ATOM 9688 C CA . ALA B 1 184 ? -7.852 -31.531 -6.484 1 98.12 184 ALA B CA 1
ATOM 9689 C C . ALA B 1 184 ? -8.836 -32.688 -6.613 1 98.12 184 ALA B C 1
ATOM 9691 O O . ALA B 1 184 ? -9.781 -32.812 -5.828 1 98.12 184 ALA B O 1
ATOM 9692 N N . LEU B 1 185 ? -8.688 -33.5 -7.629 1 98.31 185 LEU B N 1
ATOM 9693 C CA . LEU B 1 185 ? -9.328 -34.812 -7.691 1 98.31 185 LEU B CA 1
ATOM 9694 C C . LEU B 1 185 ? -8.562 -35.812 -6.852 1 98.31 185 LEU B C 1
ATOM 9696 O O . LEU B 1 185 ? -7.387 -36.094 -7.109 1 98.31 185 LEU B O 1
ATOM 9700 N N . ALA B 1 186 ? -9.227 -36.406 -5.902 1 98.06 186 ALA B N 1
ATOM 9701 C CA . ALA B 1 186 ? -8.57 -37.281 -4.949 1 98.06 186 ALA B CA 1
ATOM 9702 C C . ALA B 1 186 ? -8.695 -38.75 -5.383 1 98.06 186 ALA B C 1
ATOM 9704 O O . ALA B 1 186 ? -9.477 -39.062 -6.285 1 98.06 186 ALA B O 1
ATOM 9705 N N . GLY B 1 187 ? -7.914 -39.562 -4.719 1 97.75 187 GLY B N 1
ATOM 9706 C CA . GLY B 1 187 ? -7.859 -41 -5.055 1 97.75 187 GLY B CA 1
ATOM 9707 C C . GLY B 1 187 ? -9.172 -41.719 -4.801 1 97.75 187 GLY B C 1
ATOM 9708 O O . GLY B 1 187 ? -9.406 -42.781 -5.355 1 97.75 187 GLY B O 1
ATOM 9709 N N . ASP B 1 188 ? -10.023 -41.156 -4.023 1 97.81 188 ASP B N 1
ATOM 9710 C CA . ASP B 1 188 ? -11.305 -41.781 -3.711 1 97.81 188 ASP B CA 1
ATOM 9711 C C . ASP B 1 188 ? -12.367 -41.375 -4.727 1 97.81 188 ASP B C 1
ATOM 9713 O O . ASP B 1 188 ? -13.531 -41.75 -4.594 1 97.81 188 ASP B O 1
ATOM 9717 N N . GLY B 1 189 ? -11.945 -40.562 -5.66 1 97.75 189 GLY B N 1
ATOM 9718 C CA . GLY B 1 189 ? -12.875 -40.094 -6.676 1 97.75 189 GLY B CA 1
ATOM 9719 C C . GLY B 1 189 ? -13.57 -38.781 -6.305 1 97.75 189 GLY B C 1
ATOM 9720 O O . GLY B 1 189 ? -14.258 -38.188 -7.133 1 97.75 189 GLY B O 1
ATOM 9721 N N . GLY B 1 190 ? -13.375 -38.344 -5.152 1 97.75 190 GLY B N 1
ATOM 9722 C CA . GLY B 1 190 ? -13.961 -37.094 -4.699 1 97.75 190 GLY B CA 1
ATOM 9723 C C . GLY B 1 190 ? -13.062 -35.906 -4.938 1 97.75 190 GLY B C 1
ATOM 9724 O O . GLY B 1 190 ? -11.961 -36.031 -5.469 1 97.75 190 GLY B O 1
ATOM 9725 N N . LEU B 1 191 ? -13.594 -34.688 -4.602 1 97.81 191 LEU B N 1
ATOM 9726 C CA . LEU B 1 191 ? -12.859 -33.438 -4.738 1 97.81 191 LEU B CA 1
ATOM 9727 C C . LEU B 1 191 ? -12.336 -32.938 -3.389 1 97.81 191 LEU B C 1
ATOM 9729 O O . LEU B 1 191 ? -13.047 -33.031 -2.381 1 97.81 191 LEU B O 1
ATOM 9733 N N . ARG B 1 192 ? -11.055 -32.531 -3.424 1 96.56 192 ARG B N 1
ATOM 9734 C CA . ARG B 1 192 ? -10.391 -32.062 -2.215 1 96.56 192 ARG B CA 1
ATOM 9735 C C . ARG B 1 192 ? -9.508 -30.859 -2.512 1 96.56 192 ARG B C 1
ATOM 9737 O O . ARG B 1 192 ? -9.461 -30.375 -3.646 1 96.56 192 ARG B O 1
ATOM 9744 N N . GLN B 1 193 ? -8.906 -30.266 -1.374 1 97.12 193 GLN B N 1
ATOM 9745 C CA . GLN B 1 193 ? -7.957 -29.172 -1.459 1 97.12 193 GLN B CA 1
ATOM 9746 C C . GLN B 1 193 ? -8.555 -27.984 -2.221 1 97.12 193 GLN B C 1
ATOM 9748 O O . GLN B 1 193 ? -7.957 -27.5 -3.182 1 97.12 193 GLN B O 1
ATOM 9753 N N . TRP B 1 194 ? -9.711 -27.531 -1.75 1 97.81 194 TRP B N 1
ATOM 9754 C CA . TRP B 1 194 ? -10.398 -26.391 -2.342 1 97.81 194 TRP B CA 1
ATOM 9755 C C . TRP B 1 194 ? -9.641 -25.094 -2.07 1 97.81 194 TRP B C 1
ATOM 9757 O O . TRP B 1 194 ? -9.797 -24.5 -1.006 1 97.81 194 TRP B O 1
ATOM 9767 N N . GLN B 1 195 ? -8.875 -24.656 -3.051 1 97.31 195 GLN B N 1
ATOM 9768 C CA . GLN B 1 195 ? -8.039 -23.484 -2.936 1 97.31 195 GLN B CA 1
ATOM 9769 C C . GLN B 1 195 ? -8.344 -22.469 -4.043 1 97.31 195 GLN B C 1
ATOM 9771 O O . GLN B 1 195 ? -7.461 -22.109 -4.82 1 97.31 195 GLN B O 1
ATOM 9776 N N . ILE B 1 196 ? -9.609 -21.984 -4.055 1 97.25 196 ILE B N 1
ATOM 9777 C CA . ILE B 1 196 ? -10.062 -21.141 -5.152 1 97.25 196 ILE B CA 1
ATOM 9778 C C . ILE B 1 196 ? -10.508 -19.781 -4.605 1 97.25 196 ILE B C 1
ATOM 9780 O O . ILE B 1 196 ? -10.891 -18.891 -5.367 1 97.25 196 ILE B O 1
ATOM 9784 N N . CYS B 1 197 ? -10.414 -19.562 -3.236 1 94.75 197 CYS B N 1
ATOM 9785 C CA . CYS B 1 197 ? -10.852 -18.328 -2.602 1 94.75 197 CYS B CA 1
ATOM 9786 C C . CYS B 1 197 ? -9.656 -17.438 -2.266 1 94.75 197 CYS B C 1
ATOM 9788 O O . CYS B 1 197 ? -9.648 -16.766 -1.233 1 94.75 197 CYS B O 1
ATOM 9790 N N . ASN B 1 198 ? -8.641 -17.547 -3.07 1 93.44 198 ASN B N 1
ATOM 9791 C CA . ASN B 1 198 ? -7.496 -16.656 -2.98 1 93.44 198 ASN B CA 1
ATOM 9792 C C . ASN B 1 198 ? -6.641 -16.969 -1.755 1 93.44 198 ASN B C 1
ATOM 9794 O O . ASN B 1 198 ? -5.852 -16.125 -1.317 1 93.44 198 ASN B O 1
ATOM 9798 N N . GLU B 1 199 ? -6.848 -18.156 -1.105 1 95 199 GLU B N 1
ATOM 9799 C CA . GLU B 1 199 ? -6.094 -18.562 0.078 1 95 199 GLU B CA 1
ATOM 9800 C C . GLU B 1 199 ? -5.488 -19.953 -0.1 1 95 199 GLU B C 1
ATOM 9802 O O . GLU B 1 199 ? -6.055 -20.797 -0.797 1 95 199 GLU B O 1
ATOM 9807 N N . VAL B 1 200 ? -4.309 -20.109 0.548 1 96.31 200 VAL B N 1
ATOM 9808 C CA . VAL B 1 200 ? -3.691 -21.422 0.589 1 96.31 200 VAL B CA 1
ATOM 9809 C C . VAL B 1 200 ? -4.355 -22.266 1.676 1 96.31 200 VAL B C 1
ATOM 9811 O O . VAL B 1 200 ? -4.512 -21.812 2.812 1 96.31 200 VAL B O 1
ATOM 9814 N N . ASN B 1 201 ? -4.801 -23.406 1.322 1 96.69 201 ASN B N 1
ATOM 9815 C CA . ASN B 1 201 ? -5.355 -24.375 2.262 1 96.69 201 ASN B CA 1
ATOM 9816 C C . ASN B 1 201 ? -5.258 -25.797 1.723 1 96.69 201 ASN B C 1
ATOM 9818 O O . ASN B 1 201 ? -6.184 -26.281 1.069 1 96.69 201 ASN B O 1
ATOM 9822 N N . HIS B 1 202 ? -4.23 -26.484 2.068 1 96.19 202 HIS B N 1
ATOM 9823 C CA . HIS B 1 202 ? -3.936 -27.797 1.496 1 96.19 202 HIS B CA 1
ATOM 9824 C C . HIS B 1 202 ? -5 -28.812 1.878 1 96.19 202 HIS B C 1
ATOM 9826 O O . HIS B 1 202 ? -5.188 -29.812 1.18 1 96.19 202 HIS B O 1
ATOM 9832 N N . LEU B 1 203 ? -5.699 -28.609 2.957 1 95.88 203 LEU B N 1
ATOM 9833 C CA . LEU B 1 203 ? -6.719 -29.547 3.402 1 95.88 203 LEU B CA 1
ATOM 9834 C C . LEU B 1 203 ? -8.117 -28.969 3.209 1 95.88 203 LEU B C 1
ATOM 9836 O O . LEU B 1 203 ? -9.094 -29.484 3.758 1 95.88 203 LEU B O 1
ATOM 9840 N N . GLY B 1 204 ? -8.188 -27.906 2.479 1 96.19 204 GLY B N 1
ATOM 9841 C CA . GLY B 1 204 ? -9.469 -27.25 2.254 1 96.19 204 GLY B CA 1
ATOM 9842 C C . GLY B 1 204 ? -10.516 -28.188 1.659 1 96.19 204 GLY B C 1
ATOM 9843 O O . GLY B 1 204 ? -10.203 -29.016 0.798 1 96.19 204 GLY B O 1
ATOM 9844 N N . ILE B 1 205 ? -11.797 -28.062 2.17 1 97.44 205 ILE B N 1
ATOM 9845 C CA . ILE B 1 205 ? -12.867 -28.938 1.697 1 97.44 205 ILE B CA 1
ATOM 9846 C C . ILE B 1 205 ? -14.18 -28.156 1.638 1 97.44 205 ILE B C 1
ATOM 9848 O O . ILE B 1 205 ? -14.461 -27.344 2.516 1 97.44 205 ILE B O 1
ATOM 9852 N N . ALA B 1 206 ? -14.867 -28.281 0.565 1 97.94 206 ALA B N 1
ATOM 9853 C CA . ALA B 1 206 ? -16.266 -27.859 0.463 1 97.94 206 ALA B CA 1
ATOM 9854 C C . ALA B 1 206 ? -17.203 -29.031 0.694 1 97.94 206 ALA B C 1
ATOM 9856 O O . ALA B 1 206 ? -17.453 -29.844 -0.212 1 97.94 206 ALA B O 1
ATOM 9857 N N . PRO B 1 207 ? -17.828 -29.109 1.817 1 98 207 PRO B N 1
ATOM 9858 C CA . PRO B 1 207 ? -18.672 -30.266 2.133 1 98 207 PRO B CA 1
ATOM 9859 C C . PRO B 1 207 ? -19.812 -30.453 1.146 1 98 207 PRO B C 1
ATOM 9861 O O . PRO B 1 207 ? -20.312 -29.469 0.575 1 98 207 PRO B O 1
ATOM 9864 N N . ASP B 1 208 ? -20.172 -31.734 0.93 1 98 208 ASP B N 1
ATOM 9865 C CA . ASP B 1 208 ? -21.344 -32.125 0.157 1 98 208 ASP B CA 1
ATOM 9866 C C . ASP B 1 208 ? -21.234 -31.688 -1.297 1 98 208 ASP B C 1
ATOM 9868 O O . ASP B 1 208 ? -22.234 -31.344 -1.932 1 98 208 ASP B O 1
ATOM 9872 N N . SER B 1 209 ? -20.062 -31.453 -1.743 1 98.5 209 SER B N 1
ATOM 9873 C CA . SER B 1 209 ? -19.75 -31.25 -3.156 1 98.5 209 SER B CA 1
ATOM 9874 C C . SER B 1 209 ? -19.25 -32.562 -3.797 1 98.5 209 SER B C 1
ATOM 9876 O O . SER B 1 209 ? -18.141 -33 -3.543 1 98.5 209 SER B O 1
ATOM 9878 N N . PHE B 1 210 ? -20.078 -33.125 -4.582 1 98.38 210 PHE B N 1
ATOM 9879 C CA . PHE B 1 210 ? -19.797 -34.469 -5.082 1 98.38 210 PHE B CA 1
ATOM 9880 C C . PHE B 1 210 ? -20.656 -34.781 -6.305 1 98.38 210 PHE B C 1
ATOM 9882 O O . PHE B 1 210 ? -21.531 -34 -6.676 1 98.38 210 PHE B O 1
ATOM 9889 N N . PHE B 1 211 ? -20.359 -35.906 -7.004 1 98.69 211 PHE B N 1
ATOM 9890 C CA . PHE B 1 211 ? -21.156 -36.438 -8.094 1 98.69 211 PHE B CA 1
ATOM 9891 C C . PHE B 1 211 ? -21.781 -37.781 -7.703 1 98.69 211 PHE B C 1
ATOM 9893 O O . PHE B 1 211 ? -21.203 -38.5 -6.887 1 98.69 211 PHE B O 1
ATOM 9900 N N . ALA B 1 212 ? -22.906 -38.062 -8.273 1 98.31 212 ALA B N 1
ATOM 9901 C CA . ALA B 1 212 ? -23.609 -39.312 -8.039 1 98.31 212 ALA B CA 1
ATOM 9902 C C . ALA B 1 212 ? -24.391 -39.781 -9.281 1 98.31 212 ALA B C 1
ATOM 9904 O O . ALA B 1 212 ? -24.531 -39 -10.227 1 98.31 212 ALA B O 1
ATOM 9905 N N . ILE B 1 213 ? -24.828 -41.031 -9.227 1 98 213 ILE B N 1
ATOM 9906 C CA . ILE B 1 213 ? -25.562 -41.562 -10.352 1 98 213 ILE B CA 1
ATOM 9907 C C . ILE B 1 213 ? -26.734 -42.438 -9.844 1 98 213 ILE B C 1
ATOM 9909 O O . ILE B 1 213 ? -26.594 -43.125 -8.828 1 98 213 ILE B O 1
ATOM 9913 N N . ARG B 1 214 ? -27.859 -42.344 -10.445 1 97.19 214 ARG B N 1
ATOM 9914 C CA . ARG B 1 214 ? -29.016 -43.219 -10.258 1 97.19 214 ARG B CA 1
ATOM 9915 C C . ARG B 1 214 ? -29.391 -43.906 -11.57 1 97.19 214 ARG B C 1
ATOM 9917 O O . ARG B 1 214 ? -29.422 -43.281 -12.625 1 97.19 214 ARG B O 1
ATOM 9924 N N . VAL B 1 215 ? -29.594 -45.156 -11.5 1 96.81 215 VAL B N 1
ATOM 9925 C CA . VAL B 1 215 ? -29.969 -45.906 -12.68 1 96.81 215 VAL B CA 1
ATOM 9926 C C . VAL B 1 215 ? -31.297 -46.625 -12.422 1 96.81 215 VAL B C 1
ATOM 9928 O O . VAL B 1 215 ? -31.406 -47.438 -11.492 1 96.81 215 VAL B O 1
ATOM 9931 N N . ASP B 1 216 ? -32.281 -46.312 -13.219 1 95.31 216 ASP B N 1
ATOM 9932 C CA . ASP B 1 216 ? -33.562 -47.031 -13.234 1 95.31 216 ASP B CA 1
ATOM 9933 C C . ASP B 1 216 ? -33.656 -48 -14.414 1 95.31 216 ASP B C 1
ATOM 9935 O O . ASP B 1 216 ? -33.625 -47.562 -15.578 1 95.31 216 ASP B O 1
ATOM 9939 N N . GLN B 1 217 ? -33.688 -49.188 -14.117 1 92.19 217 GLN B N 1
ATOM 9940 C CA . GLN B 1 217 ? -33.75 -50.219 -15.141 1 92.19 217 GLN B CA 1
ATOM 9941 C C . GLN B 1 217 ? -34.75 -51.312 -14.75 1 92.19 217 GLN B C 1
ATOM 9943 O O . GLN B 1 217 ? -34.531 -52 -13.758 1 92.19 217 GLN B O 1
ATOM 9948 N N . GLY B 1 218 ? -35.75 -51.5 -15.562 1 86.69 218 GLY B N 1
ATOM 9949 C CA . GLY B 1 218 ? -36.812 -52.406 -15.195 1 86.69 218 GLY B CA 1
ATOM 9950 C C . GLY B 1 218 ? -37.5 -52.031 -13.898 1 86.69 218 GLY B C 1
ATOM 9951 O O . GLY B 1 218 ? -37.969 -50.906 -13.75 1 86.69 218 GLY B O 1
ATOM 9952 N N . SER B 1 219 ? -37.469 -52.969 -12.969 1 85.69 219 SER B N 1
ATOM 9953 C CA . SER B 1 219 ? -38.125 -52.719 -11.688 1 85.69 219 SER B CA 1
ATOM 9954 C C . SER B 1 219 ? -37.125 -52.312 -10.625 1 85.69 219 SER B C 1
ATOM 9956 O O . SER B 1 219 ? -37.5 -52.094 -9.469 1 85.69 219 SER B O 1
ATOM 9958 N N . THR B 1 220 ? -35.906 -52.094 -11.031 1 88.75 220 THR B N 1
ATOM 9959 C CA . THR B 1 220 ? -34.875 -51.781 -10.047 1 88.75 220 THR B CA 1
ATOM 9960 C C . THR B 1 220 ? -34.406 -50.344 -10.203 1 88.75 220 THR B C 1
ATOM 9962 O O . THR B 1 220 ? -34.312 -49.812 -11.312 1 88.75 220 THR B O 1
ATOM 9965 N N . SER B 1 221 ? -34.188 -49.688 -9.078 1 93.06 221 SER B N 1
ATOM 9966 C CA . SER B 1 221 ? -33.594 -48.344 -8.992 1 93.06 221 SER B CA 1
ATOM 9967 C C . SER B 1 221 ? -32.438 -48.312 -8 1 93.06 221 SER B C 1
ATOM 9969 O O . SER B 1 221 ? -32.625 -48.625 -6.82 1 93.06 221 SER B O 1
ATOM 9971 N N . LYS B 1 222 ? -31.219 -48.062 -8.508 1 95.75 222 LYS B N 1
ATOM 9972 C CA . LYS B 1 222 ? -30.016 -48.031 -7.68 1 95.75 222 LYS B CA 1
ATOM 9973 C C . LYS B 1 222 ? -29.297 -46.688 -7.828 1 95.75 222 LYS B C 1
ATOM 9975 O O . LYS B 1 222 ? -29.234 -46.125 -8.922 1 95.75 222 LYS B O 1
ATOM 9980 N N . ALA B 1 223 ? -28.875 -46.188 -6.738 1 96.5 223 ALA B N 1
ATOM 9981 C CA . ALA B 1 223 ? -28.141 -44.938 -6.734 1 96.5 223 ALA B CA 1
ATOM 9982 C C . ALA B 1 223 ? -26.906 -45.031 -5.855 1 96.5 223 ALA B C 1
ATOM 9984 O O . ALA B 1 223 ? -26.906 -45.688 -4.82 1 96.5 223 ALA B O 1
ATOM 9985 N N . VAL B 1 224 ? -25.812 -44.344 -6.25 1 97.81 224 VAL B N 1
ATOM 9986 C CA . VAL B 1 224 ? -24.562 -44.375 -5.492 1 97.81 224 VAL B CA 1
ATOM 9987 C C . VAL B 1 224 ? -23.781 -43.094 -5.754 1 97.81 224 VAL B C 1
ATOM 9989 O O . VAL B 1 224 ? -23.828 -42.531 -6.855 1 97.81 224 VAL B O 1
ATOM 9992 N N . ALA B 1 225 ? -23.125 -42.594 -4.711 1 98.25 225 ALA B N 1
ATOM 9993 C CA . ALA B 1 225 ? -22.156 -41.5 -4.902 1 98.25 225 ALA B CA 1
ATOM 9994 C C . ALA B 1 225 ? -20.906 -42 -5.602 1 98.25 225 ALA B C 1
ATOM 9996 O O . ALA B 1 225 ? -20.438 -43.125 -5.34 1 98.25 225 ALA B O 1
ATOM 9997 N N . LEU B 1 226 ? -20.375 -41.25 -6.488 1 98.44 226 LEU B N 1
ATOM 9998 C CA . LEU B 1 226 ? -19.172 -41.625 -7.219 1 98.44 226 LEU B CA 1
ATOM 9999 C C . LEU B 1 226 ? -17.922 -41.25 -6.418 1 98.44 226 LEU B C 1
ATOM 10001 O O . LEU B 1 226 ? -17.047 -40.562 -6.91 1 98.44 226 LEU B O 1
ATOM 10005 N N . GLN B 1 227 ? -17.797 -41.719 -5.219 1 98.25 227 GLN B N 1
ATOM 10006 C CA . GLN B 1 227 ? -16.734 -41.594 -4.23 1 98.25 227 GLN B CA 1
ATOM 10007 C C . GLN B 1 227 ? -16.625 -42.844 -3.355 1 98.25 227 GLN B C 1
ATOM 10009 O O . GLN B 1 227 ? -17.641 -43.438 -3.004 1 98.25 227 GLN B O 1
ATOM 10014 N N . SER B 1 228 ? -15.375 -43.188 -3.039 1 97.88 228 SER B N 1
ATOM 10015 C CA . SER B 1 228 ? -15.164 -44.438 -2.324 1 97.88 228 SER B CA 1
ATOM 10016 C C . SER B 1 228 ? -14.531 -44.219 -0.958 1 97.88 228 SER B C 1
ATOM 10018 O O . SER B 1 228 ? -13.625 -43.375 -0.825 1 97.88 228 SER B O 1
ATOM 10020 N N . ASP B 1 229 ? -14.969 -44.938 0.064 1 96.44 229 ASP B N 1
ATOM 10021 C CA . ASP B 1 229 ? -14.359 -44.812 1.389 1 96.44 229 ASP B CA 1
ATOM 10022 C C . ASP B 1 229 ? -13.539 -46.062 1.711 1 96.44 229 ASP B C 1
ATOM 10024 O O . ASP B 1 229 ? -13.148 -46.281 2.863 1 96.44 229 ASP B O 1
ATOM 10028 N N . THR B 1 230 ? -13.234 -46.844 0.695 1 94.69 230 THR B N 1
ATOM 10029 C CA . THR B 1 230 ? -12.57 -48.125 0.869 1 94.69 230 THR B CA 1
ATOM 10030 C C . THR B 1 230 ? -11.203 -47.938 1.526 1 94.69 230 THR B C 1
ATOM 10032 O O . THR B 1 230 ? -10.773 -48.781 2.324 1 94.69 230 THR B O 1
ATOM 10035 N N . TRP B 1 231 ? -10.492 -46.875 1.291 1 92.06 231 TRP B N 1
ATOM 10036 C CA . TRP B 1 231 ? -9.117 -46.75 1.756 1 92.06 231 TRP B CA 1
ATOM 10037 C C . TRP B 1 231 ? -8.992 -45.562 2.73 1 92.06 231 TRP B C 1
ATOM 10039 O O . TRP B 1 231 ? -7.918 -44.969 2.875 1 92.06 231 TRP B O 1
ATOM 10049 N N . TYR B 1 232 ? -10.109 -45.125 3.408 1 91.75 232 TYR B N 1
ATOM 10050 C CA . TYR B 1 232 ? -10.109 -44.031 4.359 1 91.75 232 TYR B CA 1
ATOM 10051 C C . TYR B 1 232 ? -9.375 -44.406 5.641 1 91.75 232 TYR B C 1
ATOM 10053 O O . TYR B 1 232 ? -8.711 -43.562 6.258 1 91.75 232 TYR B O 1
ATOM 10061 N N . ASN B 1 233 ? -9.594 -45.688 6.141 1 82.75 233 ASN B N 1
ATOM 10062 C CA . ASN B 1 233 ? -9.062 -46.094 7.438 1 82.75 233 ASN B CA 1
ATOM 10063 C C . ASN B 1 233 ? -8.242 -47.375 7.324 1 82.75 233 ASN B C 1
ATOM 10065 O O . ASN B 1 233 ? -8.789 -48.469 7.09 1 82.75 233 ASN B O 1
ATOM 10069 N N . GLN B 1 234 ? -7.016 -47.188 7 1 78.31 234 GLN B N 1
ATOM 10070 C CA . GLN B 1 234 ? -6.191 -48.375 6.934 1 78.31 234 GLN B CA 1
ATOM 10071 C C . GLN B 1 234 ? -5.336 -48.531 8.188 1 78.31 234 GLN B C 1
ATOM 10073 O O . GLN B 1 234 ? -4.617 -47.594 8.57 1 78.31 234 GLN B O 1
ATOM 10078 N N . GLU B 1 235 ? -5.441 -49.625 8.727 1 81.75 235 GLU B N 1
ATOM 10079 C CA . GLU B 1 235 ? -4.648 -49.969 9.914 1 81.75 235 GLU B CA 1
ATOM 10080 C C . GLU B 1 235 ? -3.166 -50.062 9.57 1 81.75 235 GLU B C 1
ATOM 10082 O O . GLU B 1 235 ? -2.809 -50.625 8.523 1 81.75 235 GLU B O 1
ATOM 10087 N N . GLY B 1 236 ? -2.332 -49.5 10.297 1 83.88 236 GLY B N 1
ATOM 10088 C CA . GLY B 1 236 ? -0.893 -49.656 10.172 1 83.88 236 GLY B CA 1
ATOM 10089 C C . GLY B 1 236 ? -0.266 -48.656 9.211 1 83.88 236 GLY B C 1
ATOM 10090 O O . GLY B 1 236 ? 0.952 -48.656 9.023 1 83.88 236 GLY B O 1
ATOM 10091 N N . PHE B 1 237 ? -1.04 -47.875 8.594 1 90.44 237 PHE B N 1
ATOM 10092 C CA . PHE B 1 237 ? -0.497 -46.875 7.688 1 90.44 237 PHE B CA 1
ATOM 10093 C C . PHE B 1 237 ? 0.326 -45.844 8.453 1 90.44 237 PHE B C 1
ATOM 10095 O O . PHE B 1 237 ? -0.129 -45.281 9.461 1 90.44 237 PHE B O 1
ATOM 10102 N N . VAL B 1 238 ? 1.591 -45.625 8.062 1 90.44 238 VAL B N 1
ATOM 10103 C CA . VAL B 1 238 ? 2.457 -44.562 8.578 1 90.44 238 VAL B CA 1
ATOM 10104 C C . VAL B 1 238 ? 2.707 -43.5 7.488 1 90.44 238 VAL B C 1
ATOM 10106 O O . VAL B 1 238 ? 3.299 -43.812 6.453 1 90.44 238 VAL B O 1
ATOM 10109 N N . PRO B 1 239 ? 2.27 -42.344 7.648 1 91.44 239 PRO B N 1
ATOM 10110 C CA . PRO B 1 239 ? 2.434 -41.312 6.621 1 91.44 239 PRO B CA 1
ATOM 10111 C C . PRO B 1 239 ? 3.893 -40.906 6.418 1 91.44 239 PRO B C 1
ATOM 10113 O O . PRO B 1 239 ? 4.738 -41.188 7.27 1 91.44 239 PRO B O 1
ATOM 10116 N N . ALA B 1 240 ? 4.184 -40.312 5.195 1 92.81 240 ALA B N 1
ATOM 10117 C CA . ALA B 1 240 ? 5.473 -39.688 4.965 1 92.81 240 ALA B CA 1
ATOM 10118 C C . ALA B 1 240 ? 5.59 -38.375 5.762 1 92.81 240 ALA B C 1
ATOM 10120 O O . ALA B 1 240 ? 4.582 -37.781 6.129 1 92.81 240 ALA B O 1
ATOM 10121 N N . ALA B 1 241 ? 6.836 -37.969 5.969 1 91.31 241 ALA B N 1
ATOM 10122 C CA . ALA B 1 241 ? 7.09 -36.75 6.75 1 91.31 241 ALA B CA 1
ATOM 10123 C C . ALA B 1 241 ? 6.695 -35.5 5.969 1 91.31 241 ALA B C 1
ATOM 10125 O O . ALA B 1 241 ? 6.887 -35.438 4.75 1 91.31 241 ALA B O 1
ATOM 10126 N N . TYR B 1 242 ? 6.098 -34.469 6.633 1 90.94 242 TYR B N 1
ATOM 10127 C CA . TYR B 1 242 ? 5.922 -33.094 6.215 1 90.94 242 TYR B CA 1
ATOM 10128 C C . TYR B 1 242 ? 4.898 -32.969 5.094 1 90.94 242 TYR B C 1
ATOM 10130 O O . TYR B 1 242 ? 4.922 -32.031 4.309 1 90.94 242 TYR B O 1
ATOM 10138 N N . ILE B 1 243 ? 4.086 -33.906 4.879 1 92.94 243 ILE B N 1
ATOM 10139 C CA . ILE B 1 243 ? 3.1 -33.875 3.807 1 92.94 243 ILE B CA 1
ATOM 10140 C C . ILE B 1 243 ? 1.77 -34.406 4.316 1 92.94 243 ILE B C 1
ATOM 10142 O O . ILE B 1 243 ? 1.743 -35.281 5.199 1 92.94 243 ILE B O 1
ATOM 10146 N N . THR B 1 244 ? 0.643 -33.875 3.787 1 94.62 244 THR B N 1
ATOM 10147 C CA . THR B 1 244 ? -0.665 -34.281 4.301 1 94.62 244 THR B CA 1
ATOM 10148 C C . THR B 1 244 ? -1.575 -34.75 3.164 1 94.62 244 THR B C 1
ATOM 10150 O O . THR B 1 244 ? -2.799 -34.625 3.262 1 94.62 244 THR B O 1
ATOM 10153 N N . ASP B 1 245 ? -1.043 -35.25 2.1 1 94.56 245 ASP B N 1
ATOM 10154 C CA . ASP B 1 245 ? -1.806 -35.688 0.931 1 94.56 245 ASP B CA 1
ATOM 10155 C C . ASP B 1 245 ? -2.752 -36.812 1.283 1 94.56 245 ASP B C 1
ATOM 10157 O O . ASP B 1 245 ? -3.814 -36.969 0.675 1 94.56 245 ASP B O 1
ATOM 10161 N N . HIS B 1 246 ? -2.398 -37.625 2.279 1 94.31 246 HIS B N 1
ATOM 10162 C CA . HIS B 1 246 ? -3.139 -38.812 2.652 1 94.31 246 HIS B CA 1
ATOM 10163 C C . HIS B 1 246 ? -4.348 -38.469 3.516 1 94.31 246 HIS B C 1
ATOM 10165 O O . HIS B 1 246 ? -5.234 -39.312 3.711 1 94.31 246 HIS B O 1
ATOM 10171 N N . VAL B 1 247 ? -4.352 -37.312 4.02 1 95.19 247 VAL B N 1
ATOM 10172 C CA . VAL B 1 247 ? -5.375 -36.969 4.996 1 95.19 247 VAL B CA 1
ATOM 10173 C C . VAL B 1 247 ? -6.73 -36.844 4.301 1 95.19 247 VAL B C 1
ATOM 10175 O O . VAL B 1 247 ? -6.859 -36.125 3.293 1 95.19 247 VAL B O 1
ATOM 10178 N N . VAL B 1 248 ? -7.715 -37.531 4.785 1 95.88 248 VAL B N 1
ATOM 10179 C CA . VAL B 1 248 ? -9.102 -37.438 4.332 1 95.88 248 VAL B CA 1
ATOM 10180 C C . VAL B 1 248 ? -9.867 -36.469 5.215 1 95.88 248 VAL B C 1
ATOM 10182 O O . VAL B 1 248 ? -9.977 -36.656 6.43 1 95.88 248 VAL B O 1
ATOM 10185 N N . PRO B 1 249 ? -10.422 -35.438 4.629 1 94.88 249 PRO B N 1
ATOM 10186 C CA . PRO B 1 249 ? -11.195 -34.5 5.438 1 94.88 249 PRO B CA 1
ATOM 10187 C C . PRO B 1 249 ? -12.414 -35.125 6.094 1 94.88 249 PRO B C 1
ATOM 10189 O O . PRO B 1 249 ? -13.047 -36 5.504 1 94.88 249 PRO B O 1
ATOM 10192 N N . GLU B 1 250 ? -12.805 -34.656 7.262 1 94.38 250 GLU B N 1
ATOM 10193 C CA . GLU B 1 250 ? -13.945 -35.188 8 1 94.38 250 GLU B CA 1
ATOM 10194 C C . GLU B 1 250 ? -15.227 -35.062 7.184 1 94.38 250 GLU B C 1
ATOM 10196 O O . GLU B 1 250 ? -16.094 -35.938 7.266 1 94.38 250 GLU B O 1
ATOM 10201 N N . ALA B 1 251 ? -15.352 -34.031 6.469 1 95.88 251 ALA B N 1
ATOM 10202 C CA . ALA B 1 251 ? -16.547 -33.812 5.652 1 95.88 251 ALA B CA 1
ATOM 10203 C C . ALA B 1 251 ? -16.719 -34.906 4.625 1 95.88 251 ALA B C 1
ATOM 10205 O O . ALA B 1 251 ? -17.844 -35.312 4.297 1 95.88 251 ALA B O 1
ATOM 10206 N N . SER B 1 252 ? -15.617 -35.375 4.047 1 95.75 252 SER B N 1
ATOM 10207 C CA . SER B 1 252 ? -15.672 -36.5 3.092 1 95.75 252 SER B CA 1
ATOM 10208 C C . SER B 1 252 ? -16.141 -37.781 3.758 1 95.75 252 SER B C 1
ATOM 10210 O O . SER B 1 252 ? -16.922 -38.531 3.182 1 95.75 252 SER B O 1
ATOM 10212 N N . LYS B 1 253 ? -15.672 -38.062 4.938 1 95.75 253 LYS B N 1
ATOM 10213 C CA . LYS B 1 253 ? -16.094 -39.219 5.703 1 95.75 253 LYS B CA 1
ATOM 10214 C C . LYS B 1 253 ? -17.578 -39.125 6.047 1 95.75 253 LYS B C 1
ATOM 10216 O O . LYS B 1 253 ? -18.312 -40.125 5.918 1 95.75 253 LYS B O 1
ATOM 10221 N N . GLN B 1 254 ? -17.922 -37.969 6.465 1 96.06 254 GLN B N 1
ATOM 10222 C CA . GLN B 1 254 ? -19.328 -37.75 6.832 1 96.06 254 GLN B CA 1
ATOM 10223 C C . GLN B 1 254 ? -20.25 -37.969 5.637 1 96.06 254 GLN B C 1
ATOM 10225 O O . GLN B 1 254 ? -21.312 -38.562 5.777 1 96.06 254 GLN B O 1
ATOM 10230 N N . LEU B 1 255 ? -19.906 -37.5 4.516 1 97.5 255 LEU B N 1
ATOM 10231 C CA . LEU B 1 255 ? -20.703 -37.656 3.309 1 97.5 255 LEU B CA 1
ATOM 10232 C C . LEU B 1 255 ? -21.031 -39.125 3.078 1 97.5 255 LEU B C 1
ATOM 10234 O O . LEU B 1 255 ? -22.203 -39.5 2.881 1 97.5 255 LEU B O 1
ATOM 10238 N N . LEU B 1 256 ? -20 -40.031 3.17 1 96.94 256 LEU B N 1
ATOM 10239 C CA . LEU B 1 256 ? -20.188 -41.438 2.83 1 96.94 256 LEU B CA 1
ATOM 10240 C C . LEU B 1 256 ? -20.75 -42.219 4.012 1 96.94 256 LEU B C 1
ATOM 10242 O O . LEU B 1 256 ? -21.141 -43.375 3.871 1 96.94 256 LEU B O 1
ATOM 10246 N N . SER B 1 257 ? -20.797 -41.594 5.148 1 96.31 257 SER B N 1
ATOM 10247 C CA . SER B 1 257 ? -21.594 -42.156 6.238 1 96.31 257 SER B CA 1
ATOM 10248 C C . SER B 1 257 ? -23.078 -41.875 6.012 1 96.31 257 SER B C 1
ATOM 10250 O O . SER B 1 257 ? -23.922 -42.656 6.465 1 96.31 257 SER B O 1
ATOM 10252 N N . ASP B 1 258 ? -23.406 -40.844 5.32 1 97 258 ASP B N 1
ATOM 10253 C CA . ASP B 1 258 ? -24.797 -40.406 5.121 1 97 258 ASP B CA 1
ATOM 10254 C C . ASP B 1 258 ? -25.391 -41.062 3.881 1 97 258 ASP B C 1
ATOM 10256 O O . ASP B 1 258 ? -26.594 -41.344 3.838 1 97 258 ASP B O 1
ATOM 10260 N N . ILE B 1 259 ? -24.656 -41.219 2.885 1 97.5 259 ILE B N 1
ATOM 10261 C CA . ILE B 1 259 ? -25.156 -41.812 1.646 1 97.5 259 ILE B CA 1
ATOM 10262 C C . ILE B 1 259 ? -24.203 -42.875 1.162 1 97.5 259 ILE B C 1
ATOM 10264 O O . ILE B 1 259 ? -23.016 -42.875 1.493 1 97.5 259 ILE B O 1
ATOM 10268 N N . PRO B 1 260 ? -24.609 -43.875 0.328 1 97.31 260 PRO B N 1
ATOM 10269 C CA . PRO B 1 260 ? -23.734 -44.938 -0.144 1 97.31 260 PRO B CA 1
ATOM 10270 C C . PRO B 1 260 ? -22.75 -44.469 -1.221 1 97.31 260 PRO B C 1
ATOM 10272 O O . PRO B 1 260 ? -23.125 -43.656 -2.072 1 97.31 260 PRO B O 1
ATOM 10275 N N . GLY B 1 261 ? -21.547 -44.969 -1.177 1 97.62 261 GLY B N 1
ATOM 10276 C CA . GLY B 1 261 ? -20.531 -44.656 -2.176 1 97.62 261 GLY B CA 1
ATOM 10277 C C . GLY B 1 261 ? -20.078 -45.906 -2.949 1 97.62 261 GLY B C 1
ATOM 10278 O O . GLY B 1 261 ? -20.344 -47.031 -2.543 1 97.62 261 GLY B O 1
ATOM 10279 N N . ILE B 1 262 ? -19.422 -45.594 -4.047 1 97 262 ILE B N 1
ATOM 10280 C CA . ILE B 1 262 ? -18.828 -46.688 -4.824 1 97 262 ILE B CA 1
ATOM 10281 C C . ILE B 1 262 ? -17.766 -47.375 -3.988 1 97 262 ILE B C 1
ATOM 10283 O O . ILE B 1 262 ? -17.203 -46.812 -3.055 1 97 262 ILE B O 1
ATOM 10287 N N . LYS B 1 263 ? -17.484 -48.625 -4.324 1 96 263 LYS B N 1
ATOM 10288 C CA . LYS B 1 263 ? -16.547 -49.344 -3.496 1 96 263 LYS B CA 1
ATOM 10289 C C . LYS B 1 263 ? -15.156 -49.375 -4.137 1 96 263 LYS B C 1
ATOM 10291 O O . LYS B 1 263 ? -14.141 -49.25 -3.447 1 96 263 LYS B O 1
ATOM 10296 N N . THR B 1 264 ? -15.133 -49.688 -5.422 1 96.81 264 THR B N 1
ATOM 10297 C CA . THR B 1 264 ? -13.852 -49.844 -6.094 1 96.81 264 THR B CA 1
ATOM 10298 C C . THR B 1 264 ? -13.75 -48.906 -7.305 1 96.81 264 THR B C 1
ATOM 10300 O O . THR B 1 264 ? -14.688 -48.844 -8.102 1 96.81 264 THR B O 1
ATOM 10303 N N . LEU B 1 265 ? -12.648 -48.25 -7.371 1 97.5 265 LEU B N 1
ATOM 10304 C CA . LEU B 1 265 ? -12.344 -47.438 -8.539 1 97.5 265 LEU B CA 1
ATOM 10305 C C . LEU B 1 265 ? -10.844 -47.438 -8.828 1 97.5 265 LEU B C 1
ATOM 10307 O O . LEU B 1 265 ? -10.062 -47.969 -8.039 1 97.5 265 LEU B O 1
ATOM 10311 N N . GLU B 1 266 ? -10.453 -47.031 -9.984 1 97.75 266 GLU B N 1
ATOM 10312 C CA . GLU B 1 266 ? -9.078 -46.844 -10.438 1 97.75 266 GLU B CA 1
ATOM 10313 C C . GLU B 1 266 ? -8.898 -45.5 -11.141 1 97.75 266 GLU B C 1
ATOM 10315 O O . GLU B 1 266 ? -9.789 -45.031 -11.852 1 97.75 266 GLU B O 1
ATOM 10320 N N . ILE B 1 267 ? -7.742 -44.938 -10.867 1 98.19 267 ILE B N 1
ATOM 10321 C CA . ILE B 1 267 ? -7.457 -43.656 -11.492 1 98.19 267 ILE B CA 1
ATOM 10322 C C . ILE B 1 267 ? -6.277 -43.812 -12.453 1 98.19 267 ILE B C 1
ATOM 10324 O O . ILE B 1 267 ? -5.254 -44.406 -12.102 1 98.19 267 ILE B O 1
ATOM 10328 N N . THR B 1 268 ? -6.414 -43.406 -13.641 1 98.12 268 THR B N 1
ATOM 10329 C CA . THR B 1 268 ? -5.336 -43.188 -14.594 1 98.12 268 THR B CA 1
ATOM 10330 C C . THR B 1 268 ? -5.094 -41.688 -14.797 1 98.12 268 THR B C 1
ATOM 10332 O O . THR B 1 268 ? -6.008 -40.969 -15.164 1 98.12 268 THR B O 1
ATOM 10335 N N . ALA B 1 269 ? -3.873 -41.375 -14.531 1 96.25 269 ALA B N 1
ATOM 10336 C CA . ALA B 1 269 ? -3.631 -39.938 -14.578 1 96.25 269 ALA B CA 1
ATOM 10337 C C . ALA B 1 269 ? -2.436 -39.594 -15.469 1 96.25 269 ALA B C 1
ATOM 10339 O O . ALA B 1 269 ? -1.292 -39.906 -15.117 1 96.25 269 ALA B O 1
ATOM 10340 N N . LYS B 1 270 ? -2.652 -39.062 -16.578 1 97.75 270 LYS B N 1
ATOM 1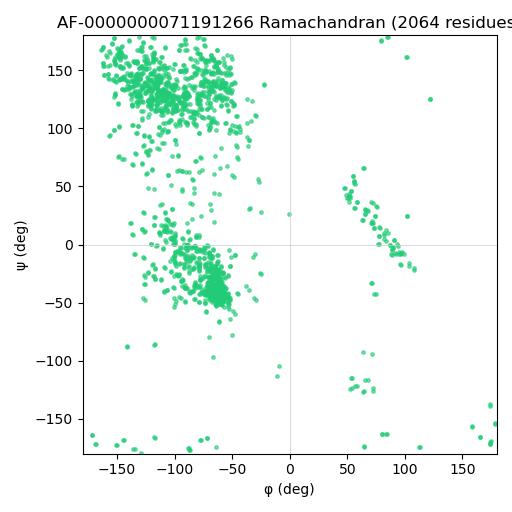0341 C CA . LYS B 1 270 ? -1.715 -38.406 -17.5 1 97.75 270 LYS B CA 1
ATOM 10342 C C . LYS B 1 270 ? -1.936 -36.906 -17.547 1 97.75 270 LYS B C 1
ATOM 10344 O O . LYS B 1 270 ? -2.727 -36.406 -18.359 1 97.75 270 LYS B O 1
ATOM 10349 N N . TYR B 1 271 ? -1.271 -36.281 -16.625 1 96.81 271 TYR B N 1
ATOM 10350 C CA . TYR B 1 271 ? -1.523 -34.844 -16.438 1 96.81 271 TYR B CA 1
ATOM 10351 C C . TYR B 1 271 ? -1.43 -34.094 -17.766 1 96.81 271 TYR B C 1
ATOM 10353 O O . TYR B 1 271 ? -0.488 -34.312 -18.531 1 96.81 271 TYR B O 1
ATOM 10361 N N . PRO B 1 272 ? -2.439 -33.25 -18.062 1 97.31 272 PRO B N 1
ATOM 10362 C CA . PRO B 1 272 ? -3.363 -32.531 -17.188 1 97.31 272 PRO B CA 1
ATOM 10363 C C . PRO B 1 272 ? -4.738 -33.188 -17.109 1 97.31 272 PRO B C 1
ATOM 10365 O O . PRO B 1 272 ? -5.707 -32.562 -16.672 1 97.31 272 PRO B O 1
ATOM 10368 N N . ILE B 1 273 ? -4.832 -34.406 -17.5 1 98.5 273 ILE B N 1
ATOM 10369 C CA . ILE B 1 273 ? -6.121 -35.062 -17.516 1 98.5 273 ILE B CA 1
ATOM 10370 C C . ILE B 1 273 ? -6.105 -36.25 -16.531 1 98.5 273 ILE B C 1
ATOM 10372 O O . ILE B 1 273 ? -5.125 -37 -16.453 1 98.5 273 ILE B O 1
ATOM 10376 N N . ALA B 1 274 ? -7.102 -36.375 -15.789 1 97.75 274 ALA B N 1
ATOM 10377 C CA . ALA B 1 274 ? -7.328 -37.531 -14.922 1 97.75 274 ALA B CA 1
ATOM 10378 C C . ALA B 1 274 ? -8.562 -38.312 -15.367 1 97.75 274 ALA B C 1
ATOM 10380 O O . ALA B 1 274 ? -9.57 -37.719 -15.766 1 97.75 274 ALA B O 1
ATOM 10381 N N . GLU B 1 275 ? -8.43 -39.562 -15.281 1 98.31 275 GLU B N 1
ATOM 10382 C CA . GLU B 1 275 ? -9.539 -40.438 -15.609 1 98.31 275 GLU B CA 1
ATOM 10383 C C . GLU B 1 275 ? -9.852 -41.406 -14.453 1 98.31 275 GLU B C 1
ATOM 10385 O O . GLU B 1 275 ? -8.938 -41.875 -13.781 1 98.31 275 GLU B O 1
ATOM 10390 N N . VAL B 1 276 ? -11.062 -41.594 -14.219 1 98.62 276 VAL B N 1
ATOM 10391 C CA . VAL B 1 276 ? -11.508 -42.5 -13.164 1 98.62 276 VAL B CA 1
ATOM 10392 C C . VAL B 1 276 ? -12.383 -43.594 -13.766 1 98.62 276 VAL B C 1
ATOM 10394 O O . VAL B 1 276 ? -13.375 -43.312 -14.445 1 98.62 276 VAL B O 1
ATOM 10397 N N . ASP B 1 277 ? -12.031 -44.812 -13.531 1 98.25 277 ASP B N 1
ATOM 10398 C CA . ASP B 1 277 ? -12.875 -45.969 -13.828 1 98.25 277 ASP B CA 1
ATOM 10399 C C . ASP B 1 277 ? -13.555 -46.5 -12.57 1 98.25 277 ASP B C 1
ATOM 10401 O O . ASP B 1 277 ? -12.883 -46.938 -11.633 1 98.25 277 ASP B O 1
ATOM 10405 N N . TYR B 1 278 ? -14.867 -46.406 -12.625 1 97.56 278 TYR B N 1
ATOM 10406 C CA . TYR B 1 278 ? -15.633 -46.969 -11.516 1 97.56 278 TYR B CA 1
ATOM 10407 C C . TYR B 1 278 ? -15.938 -48.438 -11.758 1 97.56 278 TYR B C 1
ATOM 10409 O O . TYR B 1 278 ? -16.719 -48.781 -12.641 1 97.56 278 TYR B O 1
ATOM 10417 N N . LEU B 1 279 ? -15.398 -49.281 -10.945 1 93.69 279 LEU B N 1
ATOM 10418 C CA . LEU B 1 279 ? -15.266 -50.688 -11.312 1 93.69 279 LEU B CA 1
ATOM 10419 C C . LEU B 1 279 ? -16.328 -51.531 -10.602 1 93.69 279 LEU B C 1
ATOM 10421 O O . LEU B 1 279 ? -16.656 -52.625 -11.047 1 93.69 279 LEU B O 1
ATOM 10425 N N . SER B 1 280 ? -16.844 -51.062 -9.508 1 87.06 280 SER B N 1
ATOM 10426 C CA . SER B 1 280 ? -17.781 -51.875 -8.766 1 87.06 280 SER B CA 1
ATOM 10427 C C . SER B 1 280 ? -19.172 -51.812 -9.367 1 87.06 280 SER B C 1
ATOM 10429 O O . SER B 1 280 ? -19.422 -51.031 -10.289 1 87.06 280 SER B O 1
ATOM 10431 N N . ASP B 1 281 ? -20.047 -52.75 -8.859 1 89.81 281 ASP B N 1
ATOM 10432 C CA . ASP B 1 281 ? -21.297 -53 -9.547 1 89.81 281 ASP B CA 1
ATOM 10433 C C . ASP B 1 281 ? -22.5 -52.531 -8.719 1 89.81 281 ASP B C 1
ATOM 10435 O O . ASP B 1 281 ? -23.547 -53.188 -8.711 1 89.81 281 ASP B O 1
ATOM 10439 N N . GLU B 1 282 ? -22.328 -51.5 -8.016 1 89.56 282 GLU B N 1
ATOM 10440 C CA . GLU B 1 282 ? -23.453 -50.969 -7.242 1 89.56 282 GLU B CA 1
ATOM 10441 C C . GLU B 1 282 ? -24.609 -50.562 -8.156 1 89.56 282 GLU B C 1
ATOM 10443 O O . GLU B 1 282 ? -25.766 -50.594 -7.742 1 89.56 282 GLU B O 1
ATOM 10448 N N . VAL B 1 283 ? -24.281 -50.156 -9.352 1 93.12 283 VAL B N 1
ATOM 10449 C CA . VAL B 1 283 ? -25.266 -49.812 -10.367 1 93.12 283 VAL B CA 1
ATOM 10450 C C . VAL B 1 283 ? -25 -50.625 -11.633 1 93.12 283 VAL B C 1
ATOM 10452 O O . VAL B 1 283 ? -23.859 -51.031 -11.906 1 93.12 283 VAL B O 1
ATOM 10455 N N . PRO B 1 284 ? -26.031 -50.906 -12.414 1 93.75 284 PRO B N 1
ATOM 10456 C CA . PRO B 1 284 ? -25.891 -51.812 -13.539 1 93.75 284 PRO B CA 1
ATOM 10457 C C . PRO B 1 284 ? -25.391 -51.125 -14.805 1 93.75 284 PRO B C 1
ATOM 10459 O O . PRO B 1 284 ? -25.875 -51.406 -15.906 1 93.75 284 PRO B O 1
ATOM 10462 N N . VAL B 1 285 ? -24.547 -50.156 -14.758 1 96.06 285 VAL B N 1
ATOM 10463 C CA . VAL B 1 285 ? -23.906 -49.469 -15.883 1 96.06 285 VAL B CA 1
ATOM 10464 C C . VAL B 1 285 ? -22.422 -49.312 -15.617 1 96.06 285 VAL B C 1
ATOM 10466 O O . VAL B 1 285 ? -21.969 -49.438 -14.477 1 96.06 285 VAL B O 1
ATOM 10469 N N . GLN B 1 286 ? -21.641 -49.156 -16.672 1 96.75 286 GLN B N 1
ATOM 10470 C CA . GLN B 1 286 ? -20.234 -48.781 -16.562 1 96.75 286 GLN B CA 1
ATOM 10471 C C . GLN B 1 286 ? -20.047 -47.25 -16.594 1 96.75 286 GLN B C 1
ATOM 10473 O O . GLN B 1 286 ? -20.672 -46.562 -17.406 1 96.75 286 GLN B O 1
ATOM 10478 N N . ILE B 1 287 ? -19.297 -46.781 -15.672 1 98.06 287 ILE B N 1
ATOM 10479 C CA . ILE B 1 287 ? -19.094 -45.312 -15.578 1 98.06 287 ILE B CA 1
ATOM 10480 C C . ILE B 1 287 ? -17.609 -45 -15.719 1 98.06 287 ILE B C 1
ATOM 10482 O O . ILE B 1 287 ? -16.766 -45.688 -15.117 1 98.06 287 ILE B O 1
ATOM 10486 N N . HIS B 1 288 ? -17.266 -44.031 -16.547 1 98.44 288 HIS B N 1
ATOM 10487 C CA . HIS B 1 288 ? -15.922 -43.5 -16.734 1 98.44 288 HIS B CA 1
ATOM 10488 C C . HIS B 1 288 ? -15.914 -41.969 -16.672 1 98.44 288 HIS B C 1
ATOM 10490 O O . HIS B 1 288 ? -16.688 -41.312 -17.359 1 98.44 288 HIS B O 1
ATOM 10496 N N . LEU B 1 289 ? -15.023 -41.438 -15.852 1 98.75 289 LEU B N 1
ATOM 10497 C CA . LEU B 1 289 ? -14.875 -39.969 -15.75 1 98.75 289 LEU B CA 1
ATOM 10498 C C . LEU B 1 289 ? -13.57 -39.531 -16.391 1 98.75 289 LEU B C 1
ATOM 10500 O O . LEU B 1 289 ? -12.516 -40.125 -16.156 1 98.75 289 LEU B O 1
ATOM 10504 N N . GLU B 1 290 ? -13.586 -38.5 -17.25 1 98.75 290 GLU B N 1
ATOM 10505 C CA . GLU B 1 290 ? -12.461 -37.656 -17.656 1 98.75 290 GLU B CA 1
ATOM 10506 C C . GLU B 1 290 ? -12.578 -36.25 -17.062 1 98.75 290 GLU B C 1
ATOM 10508 O O . GLU B 1 290 ? -13.562 -35.562 -17.297 1 98.75 290 GLU B O 1
ATOM 10513 N N . ALA B 1 291 ? -11.656 -35.844 -16.266 1 98.75 291 ALA B N 1
ATOM 10514 C CA . ALA B 1 291 ? -11.664 -34.531 -15.633 1 98.75 291 ALA B CA 1
ATOM 10515 C C . ALA B 1 291 ? -10.414 -33.75 -16 1 98.75 291 ALA B C 1
ATOM 10517 O O . ALA B 1 291 ? -9.305 -34.281 -15.984 1 98.75 291 ALA B O 1
ATOM 10518 N N . PHE B 1 292 ? -10.531 -32.469 -16.359 1 98.62 292 PHE B N 1
ATOM 10519 C CA . PHE B 1 292 ? -9.375 -31.625 -16.672 1 98.62 292 PHE B CA 1
ATOM 10520 C C . PHE B 1 292 ? -9.758 -30.156 -16.625 1 98.62 292 PHE B C 1
ATOM 10522 O O . PHE B 1 292 ? -10.945 -29.812 -16.625 1 98.62 292 PHE B O 1
ATOM 10529 N N . SER B 1 293 ? -8.867 -29.359 -16.422 1 98.75 293 SER B N 1
ATOM 10530 C CA . SER B 1 293 ? -8.93 -27.938 -16.75 1 98.75 293 SER B CA 1
ATOM 10531 C C . SER B 1 293 ? -8.102 -27.625 -17.984 1 98.75 293 SER B C 1
ATOM 10533 O O . SER B 1 293 ? -7.035 -28.203 -18.188 1 98.75 293 SER B O 1
ATOM 10535 N N . PRO B 1 294 ? -8.57 -26.688 -18.828 1 98.69 294 PRO B N 1
ATOM 10536 C CA . PRO B 1 294 ? -7.797 -26.375 -20.031 1 98.69 294 PRO B CA 1
ATOM 10537 C C . PRO B 1 294 ? -6.332 -26.078 -19.719 1 98.69 294 PRO B C 1
ATOM 10539 O O . PRO B 1 294 ? -6.035 -25.25 -18.844 1 98.69 294 PRO B O 1
ATOM 10542 N N . THR B 1 295 ? -5.457 -26.797 -20.312 1 98.69 295 THR B N 1
ATOM 10543 C CA . THR B 1 295 ? -4.008 -26.656 -20.234 1 98.69 295 THR B CA 1
ATOM 10544 C C . THR B 1 295 ? -3.375 -26.703 -21.625 1 98.69 295 THR B C 1
ATOM 10546 O O . THR B 1 295 ? -3.135 -27.781 -22.156 1 98.69 295 THR B O 1
ATOM 10549 N N . ILE B 1 296 ? -3.164 -25.547 -22.141 1 98.69 296 ILE B N 1
ATOM 10550 C CA . ILE B 1 296 ? -2.715 -25.406 -23.531 1 98.69 296 ILE B CA 1
ATOM 10551 C C . ILE B 1 296 ? -1.453 -24.547 -23.578 1 98.69 296 ILE B C 1
ATOM 10553 O O . ILE B 1 296 ? -1.535 -23.312 -23.656 1 98.69 296 ILE B O 1
ATOM 10557 N N . PRO B 1 297 ? -0.26 -25.188 -23.547 1 98.38 297 PRO B N 1
ATOM 10558 C CA . PRO B 1 297 ? 0.968 -24.406 -23.656 1 98.38 297 PRO B CA 1
ATOM 10559 C C . PRO B 1 297 ? 0.92 -23.391 -24.797 1 98.38 297 PRO B C 1
ATOM 10561 O O . PRO B 1 297 ? 0.383 -23.672 -25.859 1 98.38 297 PRO B O 1
ATOM 10564 N N . LEU B 1 298 ? 1.442 -22.188 -24.547 1 98 298 LEU B N 1
ATOM 10565 C CA . LEU B 1 298 ? 1.523 -21.047 -25.469 1 98 298 LEU B CA 1
ATOM 10566 C C . LEU B 1 298 ? 0.175 -20.344 -25.578 1 98 298 LEU B C 1
ATOM 10568 O O . LEU B 1 298 ? 0.048 -19.359 -26.297 1 98 298 LEU B O 1
ATOM 10572 N N . ASP B 1 299 ? -0.85 -20.781 -24.891 1 98.44 299 ASP B N 1
ATOM 10573 C CA . ASP B 1 299 ? -2.145 -20.125 -24.75 1 98.44 299 ASP B CA 1
ATOM 10574 C C . ASP B 1 299 ? -2.48 -19.875 -23.281 1 98.44 299 ASP B C 1
ATOM 10576 O O . ASP B 1 299 ? -3.316 -20.578 -22.703 1 98.44 299 ASP B O 1
ATOM 10580 N N . SER B 1 300 ? -1.875 -18.875 -22.719 1 98.38 300 SER B N 1
ATOM 10581 C CA . SER B 1 300 ? -1.964 -18.609 -21.297 1 98.38 300 SER B CA 1
ATOM 10582 C C . SER B 1 300 ? -3.387 -18.25 -20.875 1 98.38 300 SER B C 1
ATOM 10584 O O . SER B 1 300 ? -3.85 -18.641 -19.812 1 98.38 300 SER B O 1
ATOM 10586 N N . LYS B 1 301 ? -4.121 -17.453 -21.703 1 98.06 301 LYS B N 1
ATOM 10587 C CA . LYS B 1 301 ? -5.484 -17.047 -21.359 1 98.06 301 LYS B CA 1
ATOM 10588 C C . LYS B 1 301 ? -6.387 -18.266 -21.156 1 98.06 301 LYS B C 1
ATOM 10590 O O . LYS B 1 301 ? -7.031 -18.391 -20.109 1 98.06 301 LYS B O 1
ATOM 10595 N N . ASN B 1 302 ? -6.395 -19.172 -22.156 1 98.56 302 ASN B N 1
ATOM 10596 C CA . ASN B 1 302 ? -7.262 -20.328 -22.047 1 98.56 302 ASN B CA 1
ATOM 10597 C C . ASN B 1 302 ? -6.82 -21.266 -20.922 1 98.56 302 ASN B C 1
ATOM 10599 O O . ASN B 1 302 ? -7.645 -21.938 -20.312 1 98.56 302 ASN B O 1
ATOM 10603 N N . SER B 1 303 ? -5.535 -21.266 -20.672 1 98.69 303 SER B N 1
ATOM 10604 C CA . SER B 1 303 ? -5.012 -22.094 -19.578 1 98.69 303 SER B CA 1
ATOM 10605 C C . SER B 1 303 ? -5.336 -21.5 -18.219 1 98.69 303 SER B C 1
ATOM 10607 O O . SER B 1 303 ? -5.191 -22.156 -17.188 1 98.69 303 SER B O 1
ATOM 10609 N N . ALA B 1 304 ? -5.809 -20.25 -18.203 1 98.31 304 ALA B N 1
ATOM 10610 C CA . ALA B 1 304 ? -6.125 -19.547 -16.953 1 98.31 304 ALA B CA 1
ATOM 10611 C C . ALA B 1 304 ? -7.605 -19.688 -16.609 1 98.31 304 ALA B C 1
ATOM 10613 O O . ALA B 1 304 ? -8.055 -19.219 -15.562 1 98.31 304 ALA B O 1
ATOM 10614 N N . LEU B 1 305 ? -8.406 -20.344 -17.438 1 98.44 305 LEU B N 1
ATOM 10615 C CA . LEU B 1 305 ? -9.844 -20.5 -17.219 1 98.44 305 LEU B CA 1
ATOM 10616 C C . LEU B 1 305 ? -10.109 -21.125 -15.852 1 98.44 305 LEU B C 1
ATOM 10618 O O . LEU B 1 305 ? -9.633 -22.219 -15.57 1 98.44 305 LEU B O 1
ATOM 10622 N N . PRO B 1 306 ? -10.852 -20.406 -15.008 1 98.44 306 PRO B N 1
ATOM 10623 C CA . PRO B 1 306 ? -11.141 -20.969 -13.68 1 98.44 306 PRO B CA 1
ATOM 10624 C C . PRO B 1 306 ? -12.305 -21.953 -13.703 1 98.44 306 PRO B C 1
ATOM 10626 O O . PRO B 1 306 ? -13.367 -21.672 -13.133 1 98.44 306 PRO B O 1
ATOM 10629 N N . VAL B 1 307 ? -12.062 -23.094 -14.273 1 98.75 307 VAL B N 1
ATOM 10630 C CA . VAL B 1 307 ? -13.109 -24.094 -14.461 1 98.75 307 VAL B CA 1
ATOM 10631 C C . VAL B 1 307 ? -12.5 -25.5 -14.453 1 98.75 307 VAL B C 1
ATOM 10633 O O . VAL B 1 307 ? -11.344 -25.672 -14.836 1 98.75 307 VAL B O 1
ATOM 10636 N N . VAL B 1 308 ? -13.18 -26.438 -13.953 1 98.81 308 VAL B N 1
ATOM 10637 C CA . VAL B 1 308 ? -12.914 -27.859 -14.141 1 98.81 308 VAL B CA 1
ATOM 10638 C C . VAL B 1 308 ? -14.008 -28.484 -15.008 1 98.81 308 VAL B C 1
ATOM 10640 O O . VAL B 1 308 ? -15.195 -28.25 -14.781 1 98.81 308 VAL B O 1
ATOM 10643 N N . ILE B 1 309 ? -13.656 -29.219 -16 1 98.88 309 ILE B N 1
ATOM 10644 C CA . ILE B 1 309 ? -14.57 -29.906 -16.906 1 98.88 309 ILE B CA 1
ATOM 10645 C C . ILE B 1 309 ? -14.617 -31.391 -16.562 1 98.88 309 ILE B C 1
ATOM 10647 O O . ILE B 1 309 ? -13.578 -32.031 -16.438 1 98.88 309 ILE B O 1
ATOM 10651 N N . PHE B 1 310 ? -15.812 -31.906 -16.359 1 98.81 310 PHE B N 1
ATOM 10652 C CA . PHE B 1 310 ? -16.047 -33.312 -16.062 1 98.81 310 PHE B CA 1
ATOM 10653 C C . PHE B 1 310 ? -16.859 -33.969 -17.156 1 98.81 310 PHE B C 1
ATOM 10655 O O . PHE B 1 310 ? -18.016 -33.625 -17.375 1 98.81 310 PHE B O 1
ATOM 10662 N N . ASN B 1 311 ? -16.281 -34.938 -17.844 1 98.75 311 ASN B N 1
ATOM 10663 C CA . ASN B 1 311 ? -16.984 -35.75 -18.828 1 98.75 311 ASN B CA 1
ATOM 10664 C C . ASN B 1 311 ? -17.266 -37.156 -18.297 1 98.75 311 ASN B C 1
ATOM 10666 O O . ASN B 1 311 ? -16.359 -38 -18.266 1 98.75 311 ASN B O 1
ATOM 10670 N N . PHE B 1 312 ? -18.469 -37.438 -17.953 1 98.62 312 PHE B N 1
ATOM 10671 C CA . PHE B 1 312 ? -18.859 -38.781 -17.531 1 98.62 312 PHE B CA 1
ATOM 10672 C C . PHE B 1 312 ? -19.406 -39.594 -18.703 1 98.62 312 PHE B C 1
ATOM 10674 O O . PHE B 1 312 ? -20.453 -39.25 -19.25 1 98.62 312 PHE B O 1
ATOM 10681 N N . THR B 1 313 ? -18.672 -40.594 -19.078 1 98.62 313 THR B N 1
ATOM 10682 C CA . THR B 1 313 ? -19.172 -41.562 -20.047 1 98.62 313 THR B CA 1
ATOM 10683 C C . THR B 1 313 ? -19.875 -42.719 -19.344 1 98.62 313 THR B C 1
ATOM 10685 O O . THR B 1 313 ? -19.25 -43.406 -18.547 1 98.62 313 THR B O 1
ATOM 10688 N N . VAL B 1 314 ? -21.125 -42.906 -19.641 1 98.31 314 VAL B N 1
ATOM 10689 C CA . VAL B 1 314 ? -21.906 -44 -19.047 1 98.31 314 VAL B CA 1
ATOM 10690 C C . VAL B 1 314 ? -22.328 -44.969 -20.141 1 98.31 314 VAL B C 1
ATOM 10692 O O . VAL B 1 314 ? -22.844 -44.562 -21.188 1 98.31 314 VAL B O 1
ATOM 10695 N N . THR B 1 315 ? -22.062 -46.219 -19.891 1 97.88 315 THR B N 1
ATOM 10696 C CA . THR B 1 315 ? -22.406 -47.281 -20.844 1 97.88 315 THR B CA 1
ATOM 10697 C C . THR B 1 315 ? -23.406 -48.25 -20.234 1 97.88 315 THR B C 1
ATOM 10699 O O . THR B 1 315 ? -23.156 -48.812 -19.156 1 97.88 315 THR B O 1
ATOM 10702 N N . ASN B 1 316 ? -24.578 -48.469 -20.906 1 97.06 316 ASN B N 1
ATOM 10703 C CA . ASN B 1 316 ? -25.531 -49.5 -20.547 1 97.06 316 ASN B CA 1
ATOM 10704 C C . ASN B 1 316 ? -25.125 -50.875 -21.094 1 97.06 316 ASN B C 1
ATOM 10706 O O . ASN B 1 316 ? -25.359 -51.156 -22.266 1 97.06 316 ASN B O 1
ATOM 10710 N N . THR B 1 317 ? -24.609 -51.625 -20.234 1 92.88 317 THR B N 1
ATOM 10711 C CA . THR B 1 317 ? -24.125 -52.938 -20.672 1 92.88 317 THR B CA 1
ATOM 10712 C C . THR B 1 317 ? -25.234 -53.969 -20.562 1 92.88 317 THR B C 1
ATOM 10714 O O . THR B 1 317 ? -25.016 -55.156 -20.859 1 92.88 317 THR B O 1
ATOM 10717 N N . GLY B 1 318 ? -26.375 -53.562 -20.109 1 90 318 GLY B N 1
ATOM 10718 C CA . GLY B 1 318 ? -27.484 -54.5 -19.922 1 90 318 GLY B CA 1
ATOM 10719 C C . GLY B 1 318 ? -28.328 -54.656 -21.172 1 90 318 GLY B C 1
ATOM 10720 O O . GLY B 1 318 ? -28 -54.125 -22.234 1 90 318 GLY B O 1
ATOM 10721 N N . LYS B 1 319 ? -29.422 -55.438 -21.016 1 91.75 319 LYS B N 1
ATOM 10722 C CA . LYS B 1 319 ? -30.266 -55.781 -22.156 1 91.75 319 LYS B CA 1
ATOM 10723 C C . LYS B 1 319 ? -31.5 -54.906 -22.203 1 91.75 319 LYS B C 1
ATOM 10725 O O . LYS B 1 319 ? -32.219 -54.844 -23.219 1 91.75 319 LYS B O 1
ATOM 10730 N N . GLU B 1 320 ? -31.719 -54.156 -21.203 1 94.69 320 GLU B N 1
ATOM 10731 C CA . GLU B 1 320 ? -32.875 -53.281 -21.125 1 94.69 320 GLU B CA 1
ATOM 10732 C C . GLU B 1 320 ? -32.438 -51.812 -21.156 1 94.69 320 GLU B C 1
ATOM 10734 O O . GLU B 1 320 ? -31.297 -51.5 -20.844 1 94.69 320 GLU B O 1
ATOM 10739 N N . GLU B 1 321 ? -33.438 -51.062 -21.578 1 95.75 321 GLU B N 1
ATOM 10740 C CA . GLU B 1 321 ? -33.188 -49.625 -21.516 1 95.75 321 GLU B CA 1
ATOM 10741 C C . GLU B 1 321 ? -32.969 -49.188 -20.078 1 95.75 321 GLU B C 1
ATOM 10743 O O . GLU B 1 321 ? -33.594 -49.688 -19.156 1 95.75 321 GLU B O 1
ATOM 10748 N N . ALA B 1 322 ? -32.062 -48.25 -19.891 1 96.44 322 ALA B N 1
ATOM 10749 C CA . ALA B 1 322 ? -31.766 -47.719 -18.562 1 96.44 322 ALA B CA 1
ATOM 10750 C C . ALA B 1 322 ? -31.953 -46.219 -18.531 1 96.44 322 ALA B C 1
ATOM 10752 O O . ALA B 1 322 ? -31.469 -45.469 -19.391 1 96.44 322 ALA B O 1
ATOM 10753 N N . LYS B 1 323 ? -32.781 -45.75 -17.656 1 96.12 323 LYS B N 1
ATOM 10754 C CA . LYS B 1 323 ? -32.844 -44.344 -17.359 1 96.12 323 LYS B CA 1
ATOM 10755 C C . LYS B 1 323 ? -31.766 -43.938 -16.359 1 96.12 323 LYS B C 1
ATOM 10757 O O . LYS B 1 323 ? -31.812 -44.312 -15.195 1 96.12 323 LYS B O 1
ATOM 10762 N N . VAL B 1 324 ? -30.859 -43.125 -16.844 1 97.38 324 VAL B N 1
ATOM 10763 C CA . VAL B 1 324 ? -29.688 -42.75 -16.062 1 97.38 324 VAL B CA 1
ATOM 10764 C C . VAL B 1 324 ? -29.781 -41.281 -15.633 1 97.38 324 VAL B C 1
ATOM 10766 O O . VAL B 1 324 ? -29.969 -40.406 -16.469 1 97.38 324 VAL B O 1
ATOM 10769 N N . SER B 1 325 ? -29.703 -41.031 -14.344 1 97 325 SER B N 1
ATOM 10770 C CA . SER B 1 325 ? -29.625 -39.688 -13.789 1 97 325 SER B CA 1
ATOM 10771 C C . SER B 1 325 ? -28.266 -39.406 -13.164 1 97 325 SER B C 1
ATOM 10773 O O . SER B 1 325 ? -27.875 -40.062 -12.195 1 97 325 SER B O 1
ATOM 10775 N N . LEU B 1 326 ? -27.531 -38.469 -13.734 1 97.69 326 LEU B N 1
ATOM 10776 C CA . LEU B 1 326 ? -26.25 -38.062 -13.156 1 97.69 326 LEU B CA 1
ATOM 10777 C C . LEU B 1 326 ? -26.406 -36.75 -12.383 1 97.69 326 LEU B C 1
ATOM 10779 O O . LEU B 1 326 ? -26.922 -35.75 -12.922 1 97.69 326 LEU B O 1
ATOM 10783 N N . LEU B 1 327 ? -25.953 -36.75 -11.164 1 97.62 327 LEU B N 1
ATOM 10784 C CA . LEU B 1 327 ? -26.141 -35.656 -10.234 1 97.62 327 LEU B CA 1
ATOM 10785 C C . LEU B 1 327 ? -24.812 -34.938 -9.969 1 97.62 327 LEU B C 1
ATOM 10787 O O . LEU B 1 327 ? -23.781 -35.594 -9.789 1 97.62 327 LEU B O 1
ATOM 10791 N N . GLY B 1 328 ? -24.797 -33.594 -10.008 1 98.25 328 GLY B N 1
ATOM 10792 C CA . GLY B 1 328 ? -23.75 -32.75 -9.461 1 98.25 328 GLY B CA 1
ATOM 10793 C C . GLY B 1 328 ? -24.219 -31.875 -8.312 1 98.25 328 GLY B C 1
ATOM 10794 O O . GLY B 1 328 ? -25.219 -31.156 -8.445 1 98.25 328 GLY B O 1
ATOM 10795 N N . SER B 1 329 ? -23.547 -31.969 -7.156 1 98.25 329 SER B N 1
ATOM 10796 C CA . SER B 1 329 ? -23.844 -31.172 -5.973 1 98.25 329 SER B CA 1
ATOM 10797 C C . SER B 1 329 ? -22.672 -30.25 -5.625 1 98.25 329 SER B C 1
ATOM 10799 O O . SER B 1 329 ? -21.516 -30.625 -5.812 1 98.25 329 SER B O 1
ATOM 10801 N N . LEU B 1 330 ? -22.969 -29.062 -5.145 1 98.44 330 LEU B N 1
ATOM 10802 C CA . LEU B 1 330 ? -21.953 -28.078 -4.801 1 98.44 330 LEU B CA 1
ATOM 10803 C C . LEU B 1 330 ? -22.406 -27.219 -3.627 1 98.44 330 LEU B C 1
ATOM 10805 O O . LEU B 1 330 ? -23.578 -26.875 -3.523 1 98.44 330 LEU B O 1
ATOM 10809 N N . GLN B 1 331 ? -21.438 -26.891 -2.771 1 98.62 331 GLN B N 1
ATOM 10810 C CA . GLN B 1 331 ? -21.734 -25.953 -1.692 1 98.62 331 GLN B CA 1
ATOM 10811 C C . GLN B 1 331 ? -21.438 -24.516 -2.119 1 98.62 331 GLN B C 1
ATOM 10813 O O . GLN B 1 331 ? -20.438 -24.25 -2.771 1 98.62 331 GLN B O 1
ATOM 10818 N N . ASN B 1 332 ? -22.375 -23.609 -1.8 1 98.69 332 ASN B N 1
ATOM 10819 C CA . ASN B 1 332 ? -22.125 -22.172 -1.935 1 98.69 332 ASN B CA 1
ATOM 10820 C C . ASN B 1 332 ? -21.094 -21.703 -0.93 1 98.69 332 ASN B C 1
ATOM 10822 O O . ASN B 1 332 ? -21.422 -21.406 0.222 1 98.69 332 ASN B O 1
ATOM 10826 N N . ILE B 1 333 ? -19.875 -21.453 -1.436 1 98.44 333 ILE B N 1
ATOM 10827 C CA . ILE B 1 333 ? -18.812 -21.156 -0.484 1 98.44 333 ILE B CA 1
ATOM 10828 C C . ILE B 1 333 ? -18.516 -19.656 -0.473 1 98.44 333 ILE B C 1
ATOM 10830 O O . ILE B 1 333 ? -17.5 -19.219 0.053 1 98.44 333 ILE B O 1
ATOM 10834 N N . ALA B 1 334 ? -19.375 -18.875 -1.104 1 98.19 334 ALA B N 1
ATOM 10835 C CA . ALA B 1 334 ? -19.234 -17.422 -0.994 1 98.19 334 ALA B CA 1
ATOM 10836 C C . ALA B 1 334 ? -19.281 -16.969 0.465 1 98.19 334 ALA B C 1
ATOM 10838 O O . ALA B 1 334 ? -20.203 -17.344 1.201 1 98.19 334 ALA B O 1
ATOM 10839 N N . GLY B 1 335 ? -18.297 -16.25 0.885 1 97.19 335 GLY B N 1
ATOM 10840 C CA . GLY B 1 335 ? -18.203 -15.797 2.268 1 97.19 335 GLY B CA 1
ATOM 10841 C C . GLY B 1 335 ? -17.203 -16.594 3.08 1 97.19 335 GLY B C 1
ATOM 10842 O O . GLY B 1 335 ? -16.781 -16.156 4.156 1 97.19 335 GLY B O 1
ATOM 10843 N N . TRP B 1 336 ? -16.766 -17.75 2.627 1 97.25 336 TRP B N 1
ATOM 10844 C CA . TRP B 1 336 ? -15.734 -18.547 3.277 1 97.25 336 TRP B CA 1
ATOM 10845 C C . TRP B 1 336 ? -14.367 -17.875 3.133 1 97.25 336 TRP B C 1
ATOM 10847 O O . TRP B 1 336 ? -13.977 -17.484 2.033 1 97.25 336 TRP B O 1
ATOM 10857 N N . ASP B 1 337 ? -13.625 -17.75 4.195 1 93.56 337 ASP B N 1
ATOM 10858 C CA . ASP B 1 337 ? -12.336 -17.062 4.164 1 93.56 337 ASP B CA 1
ATOM 10859 C C . ASP B 1 337 ? -11.25 -17.953 3.553 1 93.56 337 ASP B C 1
ATOM 10861 O O . ASP B 1 337 ? -10.109 -17.516 3.385 1 93.56 337 ASP B O 1
ATOM 10865 N N . GLY B 1 338 ? -11.586 -19.188 3.26 1 94 338 GLY B N 1
ATOM 10866 C CA . GLY B 1 338 ? -10.672 -20.094 2.582 1 94 338 GLY B CA 1
ATOM 10867 C C . GLY B 1 338 ? -9.781 -20.859 3.535 1 94 338 GLY B C 1
ATOM 10868 O O . GLY B 1 338 ? -9.117 -21.828 3.133 1 94 338 GLY B O 1
ATOM 10869 N N . THR B 1 339 ? -9.766 -20.547 4.816 1 93.81 339 THR B N 1
ATOM 10870 C CA . THR B 1 339 ? -8.805 -21.172 5.719 1 93.81 339 THR B CA 1
ATOM 10871 C C . THR B 1 339 ? -9.523 -21.812 6.914 1 93.81 339 THR B C 1
ATOM 10873 O O . THR B 1 339 ? -9.117 -22.859 7.406 1 93.81 339 THR B O 1
ATOM 10876 N N . SER B 1 340 ? -10.633 -21.203 7.379 1 93.25 340 SER B N 1
ATOM 10877 C CA . SER B 1 340 ? -11.352 -21.734 8.531 1 93.25 340 SER B CA 1
ATOM 10878 C C . SER B 1 340 ? -12.125 -23 8.156 1 93.25 340 SER B C 1
ATOM 10880 O O . SER B 1 340 ? -12.438 -23.219 6.988 1 93.25 340 SER B O 1
ATOM 10882 N N . ASP B 1 341 ? -12.43 -23.766 9.117 1 93.19 341 ASP B N 1
ATOM 10883 C CA . ASP B 1 341 ? -13.148 -25.016 8.883 1 93.19 341 ASP B CA 1
ATOM 10884 C C . ASP B 1 341 ? -14.633 -24.75 8.617 1 93.19 341 ASP B C 1
ATOM 10886 O O . ASP B 1 341 ? -15.234 -23.859 9.234 1 93.19 341 ASP B O 1
ATOM 10890 N N . ILE B 1 342 ? -15.117 -25.453 7.68 1 94.81 342 ILE B N 1
ATOM 10891 C CA . ILE B 1 342 ? -16.562 -25.531 7.516 1 94.81 342 ILE B CA 1
ATOM 10892 C C . ILE B 1 342 ? -17.109 -26.734 8.305 1 94.81 342 ILE B C 1
ATOM 10894 O O . ILE B 1 342 ? -16.656 -27.859 8.102 1 94.81 342 ILE B O 1
ATOM 10898 N N . THR B 1 343 ? -18.031 -26.484 9.188 1 89.44 343 THR B N 1
ATOM 10899 C CA . THR B 1 343 ? -18.484 -27.5 10.125 1 89.44 343 THR B CA 1
ATOM 10900 C C . THR B 1 343 ? -19.969 -27.797 9.93 1 89.44 343 THR B C 1
ATOM 10902 O O . THR B 1 343 ? -20.672 -27.031 9.281 1 89.44 343 THR B O 1
ATOM 10905 N N . SER B 1 344 ? -20.406 -28.906 10.352 1 86.62 344 SER B N 1
ATOM 10906 C CA . SER B 1 344 ? -21.812 -29.297 10.336 1 86.62 344 SER B CA 1
ATOM 10907 C C . SER B 1 344 ? -22.422 -29.125 8.945 1 86.62 344 SER B C 1
ATOM 10909 O O . SER B 1 344 ? -23.5 -28.547 8.797 1 86.62 344 SER B O 1
ATOM 10911 N N . GLU B 1 345 ? -21.719 -29.484 8 1 88.31 345 GLU B N 1
ATOM 10912 C CA . GLU B 1 345 ? -22.094 -29.562 6.594 1 88.31 345 GLU B CA 1
ATOM 10913 C C . GLU B 1 345 ? -22.156 -28.172 5.965 1 88.31 345 GLU B C 1
ATOM 10915 O O . GLU B 1 345 ? -21.656 -27.953 4.859 1 88.31 345 GLU B O 1
ATOM 10920 N N . VAL B 1 346 ? -22.781 -27.141 6.773 1 95.81 346 VAL B N 1
ATOM 10921 C CA . VAL B 1 346 ? -23.031 -25.875 6.09 1 95.81 346 VAL B CA 1
ATOM 10922 C C . VAL B 1 346 ? -22.688 -24.719 7.016 1 95.81 346 VAL B C 1
ATOM 10924 O O . VAL B 1 346 ? -23.156 -23.594 6.809 1 95.81 346 VAL B O 1
ATOM 10927 N N . HIS B 1 347 ? -21.906 -24.922 8.086 1 96 347 HIS B N 1
ATOM 10928 C CA . HIS B 1 347 ? -21.672 -23.875 9.07 1 96 347 HIS B CA 1
ATOM 10929 C C . HIS B 1 347 ? -20.281 -23.266 8.922 1 96 347 HIS B C 1
ATOM 10931 O O . HIS B 1 347 ? -19.297 -24 8.812 1 96 347 HIS B O 1
ATOM 10937 N N . ASN B 1 348 ? -20.172 -21.984 8.867 1 96.31 348 ASN B N 1
ATOM 10938 C CA . ASN B 1 348 ? -18.953 -21.172 8.883 1 96.31 348 ASN B CA 1
ATOM 10939 C C . ASN B 1 348 ? -19.25 -19.719 9.25 1 96.31 348 ASN B C 1
ATOM 10941 O O . ASN B 1 348 ? -20.297 -19.188 8.891 1 96.31 348 ASN B O 1
ATOM 10945 N N . ALA B 1 349 ? -18.375 -19.078 9.93 1 91.69 349 ALA B N 1
ATOM 10946 C CA . ALA B 1 349 ? -18.594 -17.719 10.43 1 91.69 349 ALA B CA 1
ATOM 10947 C C . ALA B 1 349 ? -18.797 -16.734 9.281 1 91.69 349 ALA B C 1
ATOM 10949 O O . ALA B 1 349 ? -19.484 -15.734 9.438 1 91.69 349 ALA B O 1
ATOM 10950 N N . GLY B 1 350 ? -18.203 -17.031 8.141 1 94.06 350 GLY B N 1
ATOM 10951 C CA . GLY B 1 350 ? -18.297 -16.125 7.012 1 94.06 350 GLY B CA 1
ATOM 10952 C C . GLY B 1 350 ? -19.562 -16.297 6.199 1 94.06 350 GLY B C 1
ATOM 10953 O O . GLY B 1 350 ? -19.812 -15.547 5.254 1 94.06 350 GLY B O 1
ATOM 10954 N N . TYR B 1 351 ? -20.391 -17.234 6.582 1 96.25 351 TYR B N 1
ATOM 10955 C CA . TYR B 1 351 ? -21.609 -17.531 5.852 1 96.25 351 TYR B CA 1
ATOM 10956 C C . TYR B 1 351 ? -22.781 -16.703 6.379 1 96.25 351 TYR B C 1
ATOM 10958 O O . TYR B 1 351 ? -22.688 -16.109 7.453 1 96.25 351 TYR B O 1
ATOM 10966 N N . GLY B 1 352 ? -23.844 -16.688 5.648 1 95.31 352 GLY B N 1
ATOM 10967 C CA . GLY B 1 352 ? -25.047 -15.898 5.887 1 95.31 352 GLY B CA 1
ATOM 10968 C C . GLY B 1 352 ? -25.391 -14.977 4.73 1 95.31 352 GLY B C 1
ATOM 10969 O O . GLY B 1 352 ? -24.562 -14.164 4.309 1 95.31 352 GLY B O 1
ATOM 10970 N N . GLY B 1 353 ? -26.625 -15.07 4.207 1 94.88 353 GLY B N 1
ATOM 10971 C CA . GLY B 1 353 ? -27.047 -14.266 3.066 1 94.88 353 GLY B CA 1
ATOM 10972 C C . GLY B 1 353 ? -26.797 -14.945 1.734 1 94.88 353 GLY B C 1
ATOM 10973 O O . GLY B 1 353 ? -27.016 -14.352 0.676 1 94.88 353 GLY B O 1
ATOM 10974 N N . ASN B 1 354 ? -26.312 -16.188 1.707 1 97.75 354 ASN B N 1
ATOM 10975 C CA . ASN B 1 354 ? -26 -16.922 0.491 1 97.75 354 ASN B CA 1
ATOM 10976 C C . ASN B 1 354 ? -27.25 -17.234 -0.321 1 97.75 354 ASN B C 1
ATOM 10978 O O . ASN B 1 354 ? -28.281 -17.578 0.243 1 97.75 354 ASN B O 1
ATOM 10982 N N . ILE B 1 355 ? -27.125 -17.125 -1.589 1 97.38 355 ILE B N 1
ATOM 10983 C CA . ILE B 1 355 ? -28.219 -17.391 -2.512 1 97.38 355 ILE B CA 1
ATOM 10984 C C . ILE B 1 355 ? -27.734 -18.234 -3.676 1 97.38 355 ILE B C 1
ATOM 10986 O O . ILE B 1 355 ? -26.609 -18.031 -4.172 1 97.38 355 ILE B O 1
ATOM 10990 N N . ASN B 1 356 ? -28.531 -19.266 -4.098 1 98 356 ASN B N 1
ATOM 10991 C CA . ASN B 1 356 ? -28.328 -20.031 -5.32 1 98 356 ASN B CA 1
ATOM 10992 C C . ASN B 1 356 ? -29.359 -19.672 -6.391 1 98 356 ASN B C 1
ATOM 10994 O O . ASN B 1 356 ? -30.562 -19.609 -6.109 1 98 356 ASN B O 1
ATOM 10998 N N . SER B 1 357 ? -28.844 -19.391 -7.523 1 96.31 357 SER B N 1
ATOM 10999 C CA . SER B 1 357 ? -29.734 -19.031 -8.617 1 96.31 357 SER B CA 1
ATOM 11000 C C . SER B 1 357 ? -29.578 -19.984 -9.797 1 96.31 357 SER B C 1
ATOM 11002 O O . SER B 1 357 ? -28.484 -20.516 -10.023 1 96.31 357 SER B O 1
ATOM 11004 N N . LEU B 1 358 ? -30.656 -20.188 -10.484 1 95.12 358 LEU B N 1
ATOM 11005 C CA . LEU B 1 358 ? -30.656 -21.062 -11.648 1 95.12 358 LEU B CA 1
ATOM 11006 C C . LEU B 1 358 ? -29.984 -20.391 -12.836 1 95.12 358 LEU B C 1
ATOM 11008 O O . LEU B 1 358 ? -30.188 -19.203 -13.086 1 95.12 358 LEU B O 1
ATOM 11012 N N . ILE B 1 359 ? -29.062 -21.047 -13.422 1 94.06 359 ILE B N 1
ATOM 11013 C CA . ILE B 1 359 ? -28.5 -20.703 -14.727 1 94.06 359 ILE B CA 1
ATOM 11014 C C . ILE B 1 359 ? -29.078 -21.625 -15.797 1 94.06 359 ILE B C 1
ATOM 11016 O O . ILE B 1 359 ? -28.953 -22.859 -15.695 1 94.06 359 ILE B O 1
ATOM 11020 N N . GLN B 1 360 ? -29.672 -21.016 -16.797 1 91.75 360 GLN B N 1
ATOM 11021 C CA . GLN B 1 360 ? -30.234 -21.875 -17.844 1 91.75 360 GLN B CA 1
ATOM 11022 C C . GLN B 1 360 ? -30.203 -21.172 -19.203 1 91.75 360 GLN B C 1
ATOM 11024 O O . GLN B 1 360 ? -30.594 -20.016 -19.312 1 91.75 360 GLN B O 1
ATOM 11029 N N . ASN B 1 361 ? -29.594 -21.734 -20.047 1 88.81 361 ASN B N 1
ATOM 11030 C CA . ASN B 1 361 ? -29.703 -21.422 -21.469 1 88.81 361 ASN B CA 1
ATOM 11031 C C . ASN B 1 361 ? -29.594 -22.688 -22.328 1 88.81 361 ASN B C 1
ATOM 11033 O O . ASN B 1 361 ? -29.766 -23.797 -21.828 1 88.81 361 ASN B O 1
ATOM 11037 N N . SER B 1 362 ? -29.438 -22.547 -23.641 1 86.56 362 SER B N 1
ATOM 11038 C CA . SER B 1 362 ? -29.422 -23.703 -24.531 1 86.56 362 SER B CA 1
ATOM 11039 C C . SER B 1 362 ? -28.188 -24.578 -24.266 1 86.56 362 SER B C 1
ATOM 11041 O O . SER B 1 362 ? -28.234 -25.797 -24.469 1 86.56 362 SER B O 1
ATOM 11043 N N . ASP B 1 363 ? -27.156 -24.031 -23.719 1 89.69 363 ASP B N 1
ATOM 11044 C CA . ASP B 1 363 ? -25.891 -24.75 -23.625 1 89.69 363 ASP B CA 1
ATOM 11045 C C . ASP B 1 363 ? -25.594 -25.125 -22.172 1 89.69 363 ASP B C 1
ATOM 11047 O O . ASP B 1 363 ? -24.656 -25.875 -21.906 1 89.69 363 ASP B O 1
ATOM 11051 N N . MET B 1 364 ? -26.406 -24.734 -21.328 1 93.88 364 MET B N 1
ATOM 11052 C CA . MET B 1 364 ? -26.047 -25 -19.922 1 93.88 364 MET B CA 1
ATOM 11053 C C . MET B 1 364 ? -27.281 -25 -19.047 1 93.88 364 MET B C 1
ATOM 11055 O O . MET B 1 364 ? -28.219 -24.234 -19.281 1 93.88 364 MET B O 1
ATOM 11059 N N . TYR B 1 365 ? -27.344 -25.797 -18.125 1 95.94 365 TYR B N 1
ATOM 11060 C CA . TYR B 1 365 ? -28.297 -25.891 -17.031 1 95.94 365 TYR B CA 1
ATOM 11061 C C . TYR B 1 365 ? -27.562 -26.094 -15.703 1 95.94 365 TYR B C 1
ATOM 11063 O O . TYR B 1 365 ? -26.781 -27.031 -15.562 1 95.94 365 TYR B O 1
ATOM 11071 N N . GLY B 1 366 ? -27.797 -25.172 -14.75 1 96.94 366 GLY B N 1
ATOM 11072 C CA . GLY B 1 366 ? -27.094 -25.375 -13.492 1 96.94 366 GLY B CA 1
ATOM 11073 C C . GLY B 1 366 ? -27.359 -24.281 -12.477 1 96.94 366 GLY B C 1
ATOM 11074 O O . GLY B 1 366 ? -28.453 -23.734 -12.414 1 96.94 366 GLY B O 1
ATOM 11075 N N . ILE B 1 367 ? -26.375 -24.078 -11.547 1 97.81 367 ILE B N 1
ATOM 11076 C CA . ILE B 1 367 ? -26.609 -23.25 -10.359 1 97.81 367 ILE B CA 1
ATOM 11077 C C . ILE B 1 367 ? -25.453 -22.25 -10.195 1 97.81 367 ILE B C 1
ATOM 11079 O O . ILE B 1 367 ? -24.281 -22.641 -10.219 1 97.81 367 ILE B O 1
ATOM 11083 N N . ASP B 1 368 ? -25.812 -20.953 -10.148 1 97.94 368 ASP B N 1
ATOM 11084 C CA . ASP B 1 368 ? -24.906 -19.891 -9.719 1 97.94 368 ASP B CA 1
ATOM 11085 C C . ASP B 1 368 ? -25.016 -19.641 -8.219 1 97.94 368 ASP B C 1
ATOM 11087 O O . ASP B 1 368 ? -26.109 -19.406 -7.703 1 97.94 368 ASP B O 1
ATOM 11091 N N . MET B 1 369 ? -23.922 -19.641 -7.496 1 98.56 369 MET B N 1
ATOM 11092 C CA . MET B 1 369 ? -23.906 -19.562 -6.039 1 98.56 369 MET B CA 1
ATOM 11093 C C . MET B 1 369 ? -23.109 -18.344 -5.574 1 98.56 369 MET B C 1
ATOM 11095 O O . MET B 1 369 ? -21.906 -18.234 -5.859 1 98.56 369 MET B O 1
ATOM 11099 N N . TYR B 1 370 ? -23.688 -17.422 -4.867 1 97.88 370 TYR B N 1
ATOM 11100 C CA . TYR B 1 370 ? -23.078 -16.156 -4.461 1 97.88 370 TYR B CA 1
ATOM 11101 C C . TYR B 1 370 ? -23.719 -15.617 -3.189 1 97.88 370 TYR B C 1
ATOM 11103 O O . TYR B 1 370 ? -24.594 -16.266 -2.611 1 97.88 370 TYR B O 1
ATOM 11111 N N . ASN B 1 371 ? -23.219 -14.586 -2.611 1 97.62 371 ASN B N 1
ATOM 11112 C CA . ASN B 1 371 ? -23.734 -13.883 -1.438 1 97.62 371 ASN B CA 1
ATOM 11113 C C . ASN B 1 371 ? -23.781 -12.375 -1.67 1 97.62 371 ASN B C 1
ATOM 11115 O O . ASN B 1 371 ? -22.781 -11.68 -1.532 1 97.62 371 ASN B O 1
ATOM 11119 N N . PRO B 1 372 ? -24.953 -11.828 -1.945 1 93.31 372 PRO B N 1
ATOM 11120 C CA . PRO B 1 372 ? -25.078 -10.414 -2.297 1 93.31 372 PRO B CA 1
ATOM 11121 C C . PRO B 1 372 ? -24.906 -9.492 -1.092 1 93.31 372 PRO B C 1
ATOM 11123 O O . PRO B 1 372 ? -24.812 -8.273 -1.253 1 93.31 372 PRO B O 1
ATOM 11126 N N . THR B 1 373 ? -24.828 -10.055 0.099 1 90.06 373 THR B N 1
ATOM 11127 C CA . THR B 1 373 ? -24.781 -9.234 1.302 1 90.06 373 THR B CA 1
ATOM 11128 C C . THR B 1 373 ? -23.328 -8.922 1.687 1 90.06 373 THR B C 1
ATOM 11130 O O . THR B 1 373 ? -23.078 -8.094 2.559 1 90.06 373 THR B O 1
ATOM 11133 N N . LEU B 1 374 ? -22.391 -9.531 1.037 1 91 374 LEU B N 1
ATOM 11134 C CA . LEU B 1 374 ? -20.984 -9.328 1.368 1 91 374 LEU B CA 1
ATOM 11135 C C . LEU B 1 374 ? -20.484 -7.984 0.847 1 91 374 LEU B C 1
ATOM 11137 O O . LEU B 1 374 ? -20.938 -7.52 -0.206 1 91 374 LEU B O 1
ATOM 11141 N N . PRO B 1 375 ? -19.5 -7.34 1.637 1 85.44 375 PRO B N 1
ATOM 11142 C CA . PRO B 1 375 ? -18.828 -6.191 1.034 1 85.44 375 PRO B CA 1
ATOM 11143 C C . PRO B 1 375 ? -18.156 -6.539 -0.296 1 85.44 375 PRO B C 1
ATOM 11145 O O . PRO B 1 375 ? -17.641 -7.648 -0.465 1 85.44 375 PRO B O 1
ATOM 11148 N N . GLU B 1 376 ? -18.141 -5.629 -1.111 1 85.56 376 GLU B N 1
ATOM 11149 C CA . GLU B 1 376 ? -17.656 -5.859 -2.467 1 85.56 376 GLU B CA 1
ATOM 11150 C C . GLU B 1 376 ? -16.172 -6.199 -2.467 1 85.56 376 GLU B C 1
ATOM 11152 O O . GLU B 1 376 ? -15.734 -7.121 -3.162 1 85.56 376 GLU B O 1
ATOM 11157 N N . LYS B 1 377 ? -15.383 -5.559 -1.633 1 89.5 377 LYS B N 1
ATOM 11158 C CA . LYS B 1 377 ? -13.93 -5.613 -1.759 1 89.5 377 LYS B CA 1
ATOM 11159 C C . LYS B 1 377 ? -13.312 -6.5 -0.68 1 89.5 377 LYS B C 1
ATOM 11161 O O . LYS B 1 377 ? -12.453 -6.051 0.086 1 89.5 377 LYS B O 1
ATOM 11166 N N . ILE B 1 378 ? -13.672 -7.758 -0.643 1 90.69 378 ILE B N 1
ATOM 11167 C CA . ILE B 1 378 ? -13.062 -8.719 0.268 1 90.69 378 ILE B CA 1
ATOM 11168 C C . ILE B 1 378 ? -12.742 -10.008 -0.482 1 90.69 378 ILE B C 1
ATOM 11170 O O . ILE B 1 378 ? -13.391 -10.336 -1.477 1 90.69 378 ILE B O 1
ATOM 11174 N N . ASN B 1 379 ? -11.836 -10.797 -0.045 1 93.88 379 ASN B N 1
ATOM 11175 C CA . ASN B 1 379 ? -11.328 -11.992 -0.704 1 93.88 379 ASN B CA 1
ATOM 11176 C C . ASN B 1 379 ? -12.414 -13.055 -0.857 1 93.88 379 ASN B C 1
ATOM 11178 O O . ASN B 1 379 ? -12.391 -13.836 -1.807 1 93.88 379 ASN B O 1
ATOM 11182 N N . SER B 1 380 ? -13.367 -13.062 0.086 1 95.38 380 SER B N 1
ATOM 11183 C CA . SER B 1 380 ? -14.344 -14.141 0.166 1 95.38 380 SER B CA 1
ATOM 11184 C C . SER B 1 380 ? -15.57 -13.844 -0.689 1 95.38 380 SER B C 1
ATOM 11186 O O . SER B 1 380 ? -16.469 -14.672 -0.798 1 95.38 380 SER B O 1
ATOM 11188 N N . ASN B 1 381 ? -15.602 -12.648 -1.263 1 95.94 381 ASN B N 1
ATOM 11189 C CA . ASN B 1 381 ? -16.719 -12.312 -2.135 1 95.94 381 ASN B CA 1
ATOM 11190 C C . ASN B 1 381 ? -16.484 -12.797 -3.564 1 95.94 381 ASN B C 1
ATOM 11192 O O . ASN B 1 381 ? -15.602 -12.281 -4.258 1 95.94 381 ASN B O 1
ATOM 11196 N N . GLY B 1 382 ? -17.219 -13.797 -3.965 1 97.38 382 GLY B N 1
ATOM 11197 C CA . GLY B 1 382 ? -17.125 -14.383 -5.293 1 97.38 382 GLY B CA 1
ATOM 11198 C C . GLY B 1 382 ? -18.266 -15.328 -5.605 1 97.38 382 GLY B C 1
ATOM 11199 O O . GLY B 1 382 ? -19.312 -15.297 -4.949 1 97.38 382 GLY B O 1
ATOM 11200 N N . HIS B 1 383 ? -18.109 -15.977 -6.707 1 98.31 383 HIS B N 1
ATOM 11201 C CA . HIS B 1 383 ? -19.094 -16.922 -7.184 1 98.31 383 HIS B CA 1
ATOM 11202 C C . HIS B 1 383 ? -18.484 -18.297 -7.41 1 98.31 383 HIS B C 1
ATOM 11204 O O . HIS B 1 383 ? -17.312 -18.406 -7.805 1 98.31 383 HIS B O 1
ATOM 11210 N N . VAL B 1 384 ? -19.234 -19.344 -7.125 1 98.56 384 VAL B N 1
ATOM 11211 C CA . VAL B 1 384 ? -18.969 -20.688 -7.617 1 98.56 384 VAL B CA 1
ATOM 11212 C C . VAL B 1 384 ? -20.219 -21.219 -8.344 1 98.56 384 VAL B C 1
ATOM 11214 O O . VAL B 1 384 ? -21.312 -20.703 -8.164 1 98.56 384 VAL B O 1
ATOM 11217 N N . GLY B 1 385 ? -20 -22.125 -9.211 1 98.19 385 GLY B N 1
ATOM 11218 C CA . GLY B 1 385 ? -21.125 -22.656 -9.953 1 98.19 385 GLY B CA 1
ATOM 11219 C C . GLY B 1 385 ? -20.891 -24.047 -10.5 1 98.19 385 GLY B C 1
ATOM 11220 O O . GLY B 1 385 ? -19.75 -24.438 -10.727 1 98.19 385 GLY B O 1
ATOM 11221 N N . ILE B 1 386 ? -21.969 -24.766 -10.703 1 98.5 386 ILE B N 1
ATOM 11222 C CA . ILE B 1 386 ? -21.953 -26.094 -11.328 1 98.5 386 ILE B CA 1
ATOM 11223 C C . ILE B 1 386 ? -23.047 -26.172 -12.391 1 98.5 386 ILE B C 1
ATOM 11225 O O . ILE B 1 386 ? -24.172 -25.75 -12.156 1 98.5 386 ILE B O 1
ATOM 11229 N N . THR B 1 387 ? -22.672 -26.562 -13.578 1 98.31 387 THR B N 1
ATOM 11230 C CA . THR B 1 387 ? -23.625 -26.656 -14.688 1 98.31 387 THR B CA 1
ATOM 11231 C C . THR B 1 387 ? -23.422 -27.969 -15.445 1 98.31 387 THR B C 1
ATOM 11233 O O . THR B 1 387 ? -22.391 -28.625 -15.32 1 98.31 387 THR B O 1
ATOM 11236 N N . VAL B 1 388 ? -24.438 -28.438 -16.156 1 98.25 388 VAL B N 1
ATOM 11237 C CA . VAL B 1 388 ? -24.375 -29.578 -17.078 1 98.25 388 VAL B CA 1
ATOM 11238 C C . VAL B 1 388 ? -24.797 -29.125 -18.469 1 98.25 388 VAL B C 1
ATOM 11240 O O . VAL B 1 388 ? -25.641 -28.25 -18.625 1 98.25 388 VAL B O 1
ATOM 11243 N N . MET B 1 389 ? -24.125 -29.656 -19.484 1 97.75 389 MET B N 1
ATOM 11244 C CA . MET B 1 389 ? -24.516 -29.391 -20.859 1 97.75 389 MET B CA 1
ATOM 11245 C C . MET B 1 389 ? -25.641 -30.312 -21.297 1 97.75 389 MET B C 1
ATOM 11247 O O . MET B 1 389 ? -25.422 -31.516 -21.469 1 97.75 389 MET B O 1
ATOM 11251 N N . PRO B 1 390 ? -26.828 -29.75 -21.531 1 95.81 390 PRO B N 1
ATOM 11252 C CA . PRO B 1 390 ? -27.969 -30.609 -21.875 1 95.81 390 PRO B CA 1
ATOM 11253 C C . PRO B 1 390 ? -27.969 -31.031 -23.344 1 95.81 390 PRO B C 1
ATOM 11255 O O . PRO B 1 390 ? -27.297 -30.406 -24.172 1 95.81 390 PRO B O 1
ATOM 11258 N N . LYS B 1 391 ? -28.625 -32.094 -23.625 1 94.12 391 LYS B N 1
ATOM 11259 C CA . LYS B 1 391 ? -28.984 -32.562 -24.953 1 94.12 391 LYS B CA 1
ATOM 11260 C C . LYS B 1 391 ? -30.5 -32.625 -25.125 1 94.12 391 LYS B C 1
ATOM 11262 O O . LYS B 1 391 ? -31.25 -32.594 -24.141 1 94.12 391 LYS B O 1
ATOM 11267 N N . ASP B 1 392 ? -30.906 -32.75 -26.422 1 92.06 392 ASP B N 1
ATOM 11268 C CA . ASP B 1 392 ? -32.344 -32.875 -26.688 1 92.06 392 ASP B CA 1
ATOM 11269 C C . ASP B 1 392 ? -32.906 -34.125 -26.016 1 92.06 392 ASP B C 1
ATOM 11271 O O . ASP B 1 392 ? -32.312 -35.219 -26.125 1 92.06 392 ASP B O 1
ATOM 11275 N N . GLY B 1 393 ? -33.969 -33.938 -25.266 1 91.88 393 GLY B N 1
ATOM 11276 C CA . GLY B 1 393 ? -34.625 -35.062 -24.641 1 91.88 393 GLY B CA 1
ATOM 11277 C C . GLY B 1 393 ? -34.25 -35.25 -23.172 1 91.88 393 GLY B C 1
ATOM 11278 O O . GLY B 1 393 ? -34.875 -36 -22.453 1 91.88 393 GLY B O 1
ATOM 11279 N N . ASP B 1 394 ? -33.312 -34.531 -22.703 1 94.94 394 ASP B N 1
ATOM 11280 C CA . ASP B 1 394 ? -32.875 -34.625 -21.312 1 94.94 394 ASP B CA 1
ATOM 11281 C C . ASP B 1 394 ? -33.969 -34.125 -20.375 1 94.94 394 ASP B C 1
ATOM 11283 O O . ASP B 1 394 ? -34.656 -33.125 -20.688 1 94.94 394 ASP B O 1
ATOM 11287 N N . LYS B 1 395 ? -34.156 -34.75 -19.312 1 94.19 395 LYS B N 1
ATOM 11288 C CA . LYS B 1 395 ? -34.906 -34.219 -18.188 1 94.19 395 LYS B CA 1
ATOM 11289 C C . LYS B 1 395 ? -33.969 -33.531 -17.172 1 94.19 395 LYS B C 1
ATOM 11291 O O . LYS B 1 395 ? -33.125 -34.188 -16.609 1 94.19 395 LYS B O 1
ATOM 11296 N N . LEU B 1 396 ? -34.188 -32.25 -17.062 1 94.25 396 LEU B N 1
ATOM 11297 C CA . LEU B 1 396 ? -33.312 -31.469 -16.188 1 94.25 396 LEU B CA 1
ATOM 11298 C C . LEU B 1 396 ? -34.062 -31.078 -14.906 1 94.25 396 LEU B C 1
ATOM 11300 O O . LEU B 1 396 ? -35.219 -30.656 -14.953 1 94.25 396 LEU B O 1
ATOM 11304 N N . SER B 1 397 ? -33.406 -31.312 -13.758 1 92.19 397 SER B N 1
ATOM 11305 C CA . SER B 1 397 ? -33.969 -31 -12.453 1 92.19 397 SER B CA 1
ATOM 11306 C C . SER B 1 397 ? -32.906 -30.469 -11.508 1 92.19 397 SER B C 1
ATOM 11308 O O . SER B 1 397 ? -31.703 -30.672 -11.742 1 92.19 397 SER B O 1
ATOM 11310 N N . CYS B 1 398 ? -33.375 -29.734 -10.531 1 93.5 398 CYS B N 1
ATOM 11311 C CA . CYS B 1 398 ? -32.406 -29.234 -9.539 1 93.5 398 CYS B CA 1
ATOM 11312 C C . CYS B 1 398 ? -33.094 -29.047 -8.188 1 93.5 398 CYS B C 1
ATOM 11314 O O . CYS B 1 398 ? -34.312 -29.031 -8.094 1 93.5 398 CYS B O 1
ATOM 11316 N N . GLU B 1 399 ? -32.406 -29.094 -7.207 1 95.56 399 GLU B N 1
ATOM 11317 C CA . GLU B 1 399 ? -32.656 -28.547 -5.883 1 95.56 399 GLU B CA 1
ATOM 11318 C C . GLU B 1 399 ? -31.719 -27.391 -5.559 1 95.56 399 GLU B C 1
ATOM 11320 O O . GLU B 1 399 ? -30.609 -27.625 -5.047 1 95.56 399 GLU B O 1
ATOM 11325 N N . LEU B 1 400 ? -32.25 -26.203 -5.781 1 95.94 400 LEU B N 1
ATOM 11326 C CA . LEU B 1 400 ? -31.375 -25.031 -5.777 1 95.94 400 LEU B CA 1
ATOM 11327 C C . LEU B 1 400 ? -30.75 -24.812 -4.402 1 95.94 400 LEU B C 1
ATOM 11329 O O . LEU B 1 400 ? -29.625 -24.328 -4.297 1 95.94 400 LEU B O 1
ATOM 11333 N N . GLN B 1 401 ? -31.547 -25.047 -3.355 1 96.81 401 GLN B N 1
ATOM 11334 C CA . GLN B 1 401 ? -31.031 -24.797 -2.012 1 96.81 401 GLN B CA 1
ATOM 11335 C C . GLN B 1 401 ? -31.422 -25.922 -1.057 1 96.81 401 GLN B C 1
ATOM 11337 O O . GLN B 1 401 ? -32.594 -26.219 -0.892 1 96.81 401 GLN B O 1
ATOM 11342 N N . TYR B 1 402 ? -30.422 -26.562 -0.499 1 96.25 402 TYR B N 1
ATOM 11343 C CA . TYR B 1 402 ? -30.672 -27.531 0.552 1 96.25 402 TYR B CA 1
ATOM 11344 C C . TYR B 1 402 ? -29.594 -27.484 1.618 1 96.25 402 TYR B C 1
ATOM 11346 O O . TYR B 1 402 ? -28.484 -27 1.36 1 96.25 402 TYR B O 1
ATOM 11354 N N . SER B 1 403 ? -29.812 -28.016 2.828 1 94.94 403 SER B N 1
ATOM 11355 C CA . SER B 1 403 ? -28.844 -28.016 3.916 1 94.94 403 SER B CA 1
ATOM 11356 C C . SER B 1 403 ? -28.438 -29.438 4.293 1 94.94 403 SER B C 1
ATOM 11358 O O . SER B 1 403 ? -27.312 -29.672 4.73 1 94.94 403 SER B O 1
ATOM 11360 N N . SER B 1 404 ? -29.344 -30.344 4.105 1 94.31 404 SER B N 1
ATOM 11361 C CA . SER B 1 404 ? -29.109 -31.734 4.492 1 94.31 404 SER B CA 1
ATOM 11362 C C . SER B 1 404 ? -28.906 -32.625 3.268 1 94.31 404 SER B C 1
ATOM 11364 O O . SER B 1 404 ? -29.844 -32.812 2.484 1 94.31 404 SER B O 1
ATOM 11366 N N . VAL B 1 405 ? -27.781 -33.219 3.217 1 96.94 405 VAL B N 1
ATOM 11367 C CA . VAL B 1 405 ? -27.5 -34.094 2.068 1 96.94 405 VAL B CA 1
ATOM 11368 C C . VAL B 1 405 ? -28.375 -35.312 2.115 1 96.94 405 VAL B C 1
ATOM 11370 O O . VAL B 1 405 ? -28.781 -35.844 1.074 1 96.94 405 VAL B O 1
ATOM 11373 N N . LYS B 1 406 ? -28.75 -35.781 3.287 1 96 406 LYS B N 1
ATOM 11374 C CA . LYS B 1 406 ? -29.625 -36.969 3.432 1 96 406 LYS B CA 1
ATOM 11375 C C . LYS B 1 406 ? -31 -36.688 2.807 1 96 406 LYS B C 1
ATOM 11377 O O . LYS B 1 406 ? -31.547 -37.562 2.119 1 96 406 LYS B O 1
ATOM 11382 N N . GLU B 1 407 ? -31.484 -35.531 3.098 1 94.5 407 GLU B N 1
ATOM 11383 C CA . GLU B 1 407 ? -32.781 -35.188 2.537 1 94.5 407 GLU B CA 1
ATOM 11384 C C . GLU B 1 407 ? -32.719 -35.031 1.02 1 94.5 407 GLU B C 1
ATOM 11386 O O . GLU B 1 407 ? -33.594 -35.531 0.302 1 94.5 407 GLU B O 1
ATOM 11391 N N . MET B 1 408 ? -31.766 -34.312 0.611 1 95.75 408 MET B N 1
ATOM 11392 C CA . MET B 1 408 ? -31.562 -34.156 -0.828 1 95.75 408 MET B CA 1
ATOM 11393 C C . MET B 1 408 ? -31.422 -35.5 -1.51 1 95.75 408 MET B C 1
ATOM 11395 O O . MET B 1 408 ? -31.984 -35.719 -2.586 1 95.75 408 MET B O 1
ATOM 11399 N N . TRP B 1 409 ? -30.672 -36.469 -0.92 1 96.69 409 TRP B N 1
ATOM 11400 C CA . TRP B 1 409 ? -30.453 -37.812 -1.454 1 96.69 409 TRP B CA 1
ATOM 11401 C C . TRP B 1 409 ? -31.781 -38.562 -1.603 1 96.69 409 TRP B C 1
ATOM 11403 O O . TRP B 1 409 ? -31.984 -39.25 -2.588 1 96.69 409 TRP B O 1
ATOM 11413 N N . GLU B 1 410 ? -32.688 -38.406 -0.662 1 95.06 410 GLU B N 1
ATOM 11414 C CA . GLU B 1 410 ? -34 -39.031 -0.745 1 95.06 410 GLU B CA 1
ATOM 11415 C C . GLU B 1 410 ? -34.781 -38.5 -1.951 1 95.06 410 GLU B C 1
ATOM 11417 O O . GLU B 1 410 ? -35.438 -39.281 -2.646 1 95.06 410 GLU B O 1
ATOM 11422 N N . HIS B 1 411 ? -34.656 -37.219 -2.086 1 95 411 HIS B N 1
ATOM 11423 C CA . HIS B 1 411 ? -35.344 -36.625 -3.244 1 95 411 HIS B CA 1
ATOM 11424 C C . HIS B 1 411 ? -34.75 -37.188 -4.547 1 95 411 HIS B C 1
ATOM 11426 O O . HIS B 1 411 ? -35.5 -37.469 -5.484 1 95 411 HIS B O 1
ATOM 11432 N N . PHE B 1 412 ? -33.5 -37.281 -4.648 1 95.56 412 PHE B N 1
ATOM 11433 C CA . PHE B 1 412 ? -32.812 -37.781 -5.836 1 95.56 412 PHE B CA 1
ATOM 11434 C C . PHE B 1 412 ? -33.188 -39.219 -6.133 1 95.56 412 PHE B C 1
ATOM 11436 O O . PHE B 1 412 ? -33.5 -39.562 -7.266 1 95.56 412 PHE B O 1
ATOM 11443 N N . THR B 1 413 ? -33.125 -40.094 -5.082 1 94.94 413 THR B N 1
ATOM 11444 C CA . THR B 1 413 ? -33.344 -41.531 -5.273 1 94.94 413 THR B CA 1
ATOM 11445 C C . THR B 1 413 ? -34.781 -41.812 -5.629 1 94.94 413 THR B C 1
ATOM 11447 O O . THR B 1 413 ? -35.094 -42.781 -6.297 1 94.94 413 THR B O 1
ATOM 11450 N N . LYS B 1 414 ? -35.688 -40.844 -5.305 1 90.62 414 LYS B N 1
ATOM 11451 C CA . LYS B 1 414 ? -37.125 -41.031 -5.594 1 90.62 414 LYS B CA 1
ATOM 11452 C C . LYS B 1 414 ? -37.531 -40.25 -6.844 1 90.62 414 LYS B C 1
ATOM 11454 O O . LYS B 1 414 ? -38.688 -40.188 -7.184 1 90.62 414 LYS B O 1
ATOM 11459 N N . ASP B 1 415 ? -36.531 -39.656 -7.48 1 87.06 415 ASP B N 1
ATOM 11460 C CA . ASP B 1 415 ? -36.75 -38.812 -8.641 1 87.06 415 ASP B CA 1
ATOM 11461 C C . ASP B 1 415 ? -37.812 -37.75 -8.336 1 87.06 415 ASP B C 1
ATOM 11463 O O . ASP B 1 415 ? -38.688 -37.5 -9.148 1 87.06 415 ASP B O 1
ATOM 11467 N N . ALA B 1 416 ? -37.812 -37.219 -7.055 1 77.25 416 ALA B N 1
ATOM 11468 C CA . ALA B 1 416 ? -38.781 -36.219 -6.574 1 77.25 416 ALA B CA 1
ATOM 11469 C C . ALA B 1 416 ? -38.188 -34.812 -6.637 1 77.25 416 ALA B C 1
ATOM 11471 O O . ALA B 1 416 ? -37.188 -34.531 -5.969 1 77.25 416 ALA B O 1
ATOM 11472 N N . LEU B 1 417 ? -38.25 -34.094 -7.703 1 62.78 417 LEU B N 1
ATOM 11473 C CA . LEU B 1 417 ? -37.594 -32.781 -7.875 1 62.78 417 LEU B CA 1
ATOM 11474 C C . LEU B 1 417 ? -38.312 -31.734 -7.035 1 62.78 417 LEU B C 1
ATOM 11476 O O . LEU B 1 417 ? -39.5 -31.5 -7.203 1 62.78 417 LEU B O 1
ATOM 11480 N N . VAL B 1 418 ? -37.594 -31.109 -6.145 1 72.62 418 VAL B N 1
ATOM 11481 C CA . VAL B 1 418 ? -38.25 -30.109 -5.285 1 72.62 418 VAL B CA 1
ATOM 11482 C C . VAL B 1 418 ? -38.062 -28.719 -5.895 1 72.62 418 VAL B C 1
ATOM 11484 O O . VAL B 1 418 ? -38.812 -27.797 -5.555 1 72.62 418 VAL B O 1
ATOM 11487 N N . GLY B 1 419 ? -37.219 -28.453 -7 1 81.56 419 GLY B N 1
ATOM 11488 C CA . GLY B 1 419 ? -37 -27.172 -7.656 1 81.56 419 GLY B CA 1
ATOM 11489 C C . GLY B 1 419 ? -36.188 -26.203 -6.816 1 81.56 419 GLY B C 1
ATOM 11490 O O . GLY B 1 419 ? -34.969 -26.219 -6.836 1 81.56 419 GLY B O 1
ATOM 11491 N N . GLN B 1 420 ? -36.906 -25.406 -6.121 1 79.62 420 GLN B N 1
ATOM 11492 C CA . GLN B 1 420 ? -36.281 -24.359 -5.332 1 79.62 420 GLN B CA 1
ATOM 11493 C C . GLN B 1 420 ? -35.688 -24.922 -4.043 1 79.62 420 GLN B C 1
ATOM 11495 O O . GLN B 1 420 ? -34.625 -24.484 -3.602 1 79.62 420 GLN B O 1
ATOM 11500 N N . GLY B 1 421 ? -36.312 -25.891 -3.48 1 86.81 421 GLY B N 1
ATOM 11501 C CA . GLY B 1 421 ? -35.938 -26.312 -2.137 1 86.81 421 GLY B CA 1
ATOM 11502 C C . GLY B 1 421 ? -36.188 -25.25 -1.085 1 86.81 421 GLY B C 1
ATOM 11503 O O . GLY B 1 421 ? -37.312 -24.703 -1.01 1 86.81 421 GLY B O 1
ATOM 11504 N N . GLN B 1 422 ? -35.156 -24.922 -0.313 1 83.31 422 GLN B N 1
ATOM 11505 C CA . GLN B 1 422 ? -35.281 -23.875 0.694 1 83.31 422 GLN B CA 1
ATOM 11506 C C . GLN B 1 422 ? -35.312 -22.484 0.047 1 83.31 422 GLN B C 1
ATOM 11508 O O . GLN B 1 422 ? -34.688 -22.25 -0.976 1 83.31 422 GLN B O 1
ATOM 11513 N N . THR B 1 423 ? -36.031 -21.578 0.675 1 85.31 423 THR B N 1
ATOM 11514 C CA . THR B 1 423 ? -36.281 -20.281 0.059 1 85.31 423 THR B CA 1
ATOM 11515 C C . THR B 1 423 ? -35.469 -19.188 0.764 1 85.31 423 THR B C 1
ATOM 11517 O O . THR B 1 423 ? -35.25 -19.266 1.969 1 85.31 423 THR B O 1
ATOM 11520 N N . GLY B 1 424 ? -35.031 -18.219 -0.035 1 90.19 424 GLY B N 1
ATOM 11521 C CA . GLY B 1 424 ? -34.438 -17.016 0.521 1 90.19 424 GLY B CA 1
ATOM 11522 C C . GLY B 1 424 ? -32.938 -17.172 0.821 1 90.19 424 GLY B C 1
ATOM 11523 O O . GLY B 1 424 ? -32.375 -18.234 0.579 1 90.19 424 GLY B O 1
ATOM 11524 N N . PRO B 1 425 ? -32.312 -16.094 1.311 1 94.94 425 PRO B N 1
ATOM 11525 C CA . PRO B 1 425 ? -30.891 -16.141 1.695 1 94.94 425 PRO B CA 1
ATOM 11526 C C . PRO B 1 425 ? -30.641 -17.031 2.918 1 94.94 425 PRO B C 1
ATOM 11528 O O . PRO B 1 425 ? -31.531 -17.188 3.756 1 94.94 425 PRO B O 1
ATOM 11531 N N . SER B 1 426 ? -29.5 -17.656 2.955 1 97.06 426 SER B N 1
ATOM 11532 C CA . SER B 1 426 ? -29.188 -18.5 4.102 1 97.06 426 SER B CA 1
ATOM 11533 C C . SER B 1 426 ? -29.109 -17.672 5.387 1 97.06 426 SER B C 1
ATOM 11535 O O . SER B 1 426 ? -28.812 -16.484 5.348 1 97.06 426 SER B O 1
ATOM 11537 N N . PRO B 1 427 ? -29.391 -18.25 6.562 1 93.31 427 PRO B N 1
ATOM 11538 C CA . PRO B 1 427 ? -29.234 -17.562 7.844 1 93.31 427 PRO B CA 1
ATOM 11539 C C . PRO B 1 427 ? -27.781 -17.25 8.18 1 93.31 427 PRO B C 1
ATOM 11541 O O . PRO B 1 427 ? -26.875 -17.875 7.617 1 93.31 427 PRO B O 1
ATOM 11544 N N . PRO B 1 428 ? -27.547 -16.266 9.109 1 89.88 428 PRO B N 1
ATOM 11545 C CA . PRO B 1 428 ? -26.172 -15.984 9.539 1 89.88 428 PRO B CA 1
ATOM 11546 C C . PRO B 1 428 ? -25.438 -17.234 10.031 1 89.88 428 PRO B C 1
ATOM 11548 O O . PRO B 1 428 ? -26 -18.031 10.781 1 89.88 428 PRO B O 1
ATOM 11551 N N . GLY B 1 429 ? -24.234 -17.438 9.539 1 93.81 429 GLY B N 1
ATOM 11552 C CA . GLY B 1 429 ? -23.391 -18.531 10 1 93.81 429 GLY B CA 1
ATOM 11553 C C . GLY B 1 429 ? -23.609 -19.812 9.211 1 93.81 429 GLY B C 1
ATOM 11554 O O . GLY B 1 429 ? -22.938 -20.812 9.461 1 93.81 429 GLY B O 1
ATOM 11555 N N . THR B 1 430 ? -24.562 -19.781 8.273 1 96.94 430 THR B N 1
ATOM 11556 C CA . THR B 1 430 ? -24.828 -20.969 7.477 1 96.94 430 THR B CA 1
ATOM 11557 C C . THR B 1 430 ? -24.875 -20.625 5.988 1 96.94 430 THR B C 1
ATOM 11559 O O . THR B 1 430 ? -24.906 -19.453 5.617 1 96.94 430 THR B O 1
ATOM 11562 N N . THR B 1 431 ? -24.844 -21.641 5.16 1 98.25 431 THR B N 1
ATOM 11563 C CA . THR B 1 431 ? -24.953 -21.469 3.713 1 98.25 431 THR B CA 1
ATOM 11564 C C . THR B 1 431 ? -25.906 -22.5 3.125 1 98.25 431 THR B C 1
ATOM 11566 O O . THR B 1 431 ? -26.656 -23.156 3.859 1 98.25 431 THR B O 1
ATOM 11569 N N . TRP B 1 432 ? -26.031 -22.5 1.754 1 98.06 432 TRP B N 1
ATOM 11570 C CA . TRP B 1 432 ? -26.828 -23.484 1.017 1 98.06 432 TRP B CA 1
ATOM 11571 C C . TRP B 1 432 ? -25.922 -24.375 0.167 1 98.06 432 TRP B C 1
ATOM 11573 O O . TRP B 1 432 ? -24.938 -23.906 -0.402 1 98.06 432 TRP B O 1
ATOM 11583 N N . ASN B 1 433 ? -26.266 -25.641 0.142 1 97.94 433 ASN B N 1
ATOM 11584 C CA . ASN B 1 433 ? -25.844 -26.484 -0.969 1 97.94 433 ASN B CA 1
ATOM 11585 C C . ASN B 1 433 ? -26.828 -26.406 -2.137 1 97.94 433 ASN B C 1
ATOM 11587 O O . ASN B 1 433 ? -27.953 -25.922 -1.98 1 97.94 433 ASN B O 1
ATOM 11591 N N . GLY B 1 434 ? -26.391 -26.766 -3.234 1 97.81 434 GLY B N 1
ATOM 11592 C CA . GLY B 1 434 ? -27.234 -26.938 -4.402 1 97.81 434 GLY B CA 1
ATOM 11593 C C . GLY B 1 434 ? -26.891 -28.172 -5.219 1 97.81 434 GLY B C 1
ATOM 11594 O O . GLY B 1 434 ? -25.734 -28.562 -5.289 1 97.81 434 GLY B O 1
ATOM 11595 N N . ALA B 1 435 ? -27.938 -28.781 -5.809 1 97.31 435 ALA B N 1
ATOM 11596 C CA . ALA B 1 435 ? -27.734 -29.969 -6.637 1 97.31 435 ALA B CA 1
ATOM 11597 C C . ALA B 1 435 ? -28.547 -29.891 -7.918 1 97.31 435 ALA B C 1
ATOM 11599 O O . ALA B 1 435 ? -29.672 -29.375 -7.918 1 97.31 435 ALA B O 1
ATOM 11600 N N . LEU B 1 436 ? -27.984 -30.328 -8.969 1 96.69 436 LEU B N 1
ATOM 11601 C CA . LEU B 1 436 ? -28.688 -30.531 -10.234 1 96.69 436 LEU B CA 1
ATOM 11602 C C . LEU B 1 436 ? -28.469 -31.938 -10.766 1 96.69 436 LEU B C 1
ATOM 11604 O O . LEU B 1 436 ? -27.469 -32.594 -10.438 1 96.69 436 LEU B O 1
ATOM 11608 N N . TRP B 1 437 ? -29.406 -32.469 -11.508 1 95 437 TRP B N 1
ATOM 11609 C CA . TRP B 1 437 ? -29.156 -33.75 -12.18 1 95 437 TRP B CA 1
ATOM 11610 C C . TRP B 1 437 ? -29.828 -33.781 -13.547 1 95 437 TRP B C 1
ATOM 11612 O O . TRP B 1 437 ? -30.828 -33.094 -13.766 1 95 437 TRP B O 1
ATOM 11622 N N . CYS B 1 438 ? -29.172 -34.375 -14.375 1 96.44 438 CYS B N 1
ATOM 11623 C CA . CYS B 1 438 ? -29.578 -34.625 -15.758 1 96.44 438 CYS B CA 1
ATOM 11624 C C . CYS B 1 438 ? -29.922 -36.094 -15.992 1 96.44 438 CYS B C 1
ATOM 11626 O O . CYS B 1 438 ? -29.109 -36.969 -15.719 1 96.44 438 CYS B O 1
ATOM 11628 N N . THR B 1 439 ? -31.141 -36.344 -16.5 1 96.44 439 THR B N 1
ATOM 11629 C CA . THR B 1 439 ? -31.609 -37.719 -16.766 1 96.44 439 THR B CA 1
ATOM 11630 C C . THR B 1 439 ? -31.688 -38 -18.266 1 96.44 439 THR B C 1
ATOM 11632 O O . THR B 1 439 ? -32.312 -37.219 -19 1 96.44 439 THR B O 1
ATOM 11635 N N . ARG B 1 440 ? -31.078 -39.062 -18.625 1 97 440 ARG B N 1
ATOM 11636 C CA . ARG B 1 440 ? -31.062 -39.5 -20.031 1 97 440 ARG B CA 1
ATOM 11637 C C . ARG B 1 440 ? -31.375 -41 -20.141 1 97 440 ARG B C 1
ATOM 11639 O O . ARG B 1 440 ? -30.938 -41.781 -19.312 1 97 440 ARG B O 1
ATOM 11646 N N . THR B 1 441 ? -32.125 -41.344 -21.156 1 96.44 441 THR B N 1
ATOM 11647 C CA . THR B 1 441 ? -32.406 -42.75 -21.406 1 96.44 441 THR B CA 1
ATOM 11648 C C . THR B 1 441 ? -31.344 -43.344 -22.328 1 96.44 441 THR B C 1
ATOM 11650 O O . THR B 1 441 ? -31.078 -42.844 -23.406 1 96.44 441 THR B O 1
ATOM 11653 N N . LEU B 1 442 ? -30.719 -44.469 -21.844 1 97.31 442 LEU B N 1
ATOM 11654 C CA . LEU B 1 442 ? -29.703 -45.156 -22.625 1 97.31 442 LEU B CA 1
ATOM 11655 C C . LEU B 1 442 ? -30.219 -46.5 -23.141 1 97.31 442 LEU B C 1
ATOM 11657 O O . LEU B 1 442 ? -30.703 -47.312 -22.359 1 97.31 442 LEU B O 1
ATOM 11661 N N . GLN B 1 443 ? -30.078 -46.719 -24.453 1 96.38 443 GLN B N 1
ATOM 11662 C CA . GLN B 1 443 ? -30.422 -48 -25.047 1 96.38 443 GLN B CA 1
ATOM 11663 C C . GLN B 1 443 ? -29.391 -49.094 -24.688 1 96.38 443 GLN B C 1
ATOM 11665 O O . GLN B 1 443 ? -28.266 -48.75 -24.312 1 96.38 443 GLN B O 1
ATOM 11670 N N . PRO B 1 444 ? -29.797 -50.312 -24.703 1 95.44 444 PRO B N 1
ATOM 11671 C CA . PRO B 1 444 ? -28.828 -51.375 -24.453 1 95.44 444 PRO B CA 1
ATOM 11672 C C . PRO B 1 444 ? -27.562 -51.25 -25.312 1 95.44 444 PRO B C 1
ATOM 11674 O O . PRO B 1 444 ? -27.656 -50.938 -26.5 1 95.44 444 PRO B O 1
ATOM 11677 N N . ASN B 1 445 ? -26.406 -51.375 -24.734 1 95.06 445 ASN B N 1
ATOM 11678 C CA . ASN B 1 445 ? -25.094 -51.406 -25.375 1 95.06 445 ASN B CA 1
ATOM 11679 C C . ASN B 1 445 ? -24.734 -50.062 -26 1 95.06 445 ASN B C 1
ATOM 11681 O O . ASN B 1 445 ? -24.078 -50 -27.047 1 95.06 445 ASN B O 1
ATOM 11685 N N . THR B 1 446 ? -25.234 -49.031 -25.438 1 96.75 446 THR B N 1
ATOM 11686 C CA . THR B 1 446 ? -24.891 -47.719 -25.906 1 96.75 446 THR B CA 1
ATOM 11687 C C . THR B 1 446 ? -24.203 -46.906 -24.797 1 96.75 446 THR B C 1
ATOM 11689 O O . THR B 1 446 ? -24.312 -47.25 -23.609 1 96.75 446 THR B O 1
ATOM 11692 N N . SER B 1 447 ? -23.453 -45.906 -25.203 1 97.75 447 SER B N 1
ATOM 11693 C CA . SER B 1 447 ? -22.766 -45 -24.297 1 97.75 447 SER B CA 1
ATOM 11694 C C . SER B 1 447 ? -23.219 -43.562 -24.5 1 97.75 447 SER B C 1
ATOM 11696 O O . SER B 1 447 ? -23.516 -43.156 -25.625 1 97.75 447 SER B O 1
ATOM 11698 N N . GLU B 1 448 ? -23.375 -42.812 -23.484 1 97.06 448 GLU B N 1
ATOM 11699 C CA . GLU B 1 448 ? -23.625 -41.375 -23.516 1 97.06 448 GLU B CA 1
ATOM 11700 C C . GLU B 1 448 ? -22.656 -40.625 -22.609 1 97.06 448 GLU B C 1
ATOM 11702 O O . GLU B 1 448 ? -22.125 -41.188 -21.656 1 97.06 448 GLU B O 1
ATOM 11707 N N . ILE B 1 449 ? -22.422 -39.344 -23 1 97.94 449 ILE B N 1
ATOM 11708 C CA . ILE B 1 449 ? -21.516 -38.5 -22.219 1 97.94 449 ILE B CA 1
ATOM 11709 C C . ILE B 1 449 ? -22.297 -37.406 -21.531 1 97.94 449 ILE B C 1
ATOM 11711 O O . ILE B 1 449 ? -23.125 -36.719 -22.141 1 97.94 449 ILE B O 1
ATOM 11715 N N . PHE B 1 450 ? -22.219 -37.25 -20.234 1 98.38 450 PHE B N 1
ATOM 11716 C CA . PHE B 1 450 ? -22.703 -36.125 -19.438 1 98.38 450 PHE B CA 1
ATOM 11717 C C . PHE B 1 450 ? -21.562 -35.188 -19.094 1 98.38 450 PHE B C 1
ATOM 11719 O O . PHE B 1 450 ? -20.625 -35.562 -18.375 1 98.38 450 PHE B O 1
ATOM 11726 N N . THR B 1 451 ? -21.578 -33.938 -19.594 1 98.5 451 THR B N 1
ATOM 11727 C CA . THR B 1 451 ? -20.516 -32.969 -19.359 1 98.5 451 THR B CA 1
ATOM 11728 C C . THR B 1 451 ? -20.922 -31.922 -18.312 1 98.5 451 THR B C 1
ATOM 11730 O O . THR B 1 451 ? -21.922 -31.219 -18.484 1 98.5 451 THR B O 1
ATOM 11733 N N . PHE B 1 452 ? -20.188 -31.844 -17.219 1 98.69 452 PHE B N 1
ATOM 11734 C CA . PHE B 1 452 ? -20.406 -30.875 -16.156 1 98.69 452 PHE B CA 1
ATOM 11735 C C . PHE B 1 452 ? -19.266 -29.859 -16.109 1 98.69 452 PHE B C 1
ATOM 11737 O O . PHE B 1 452 ? -18.125 -30.188 -16.438 1 98.69 452 PHE B O 1
ATOM 11744 N N . PHE B 1 453 ? -19.609 -28.578 -15.797 1 98.56 453 PHE B N 1
ATOM 11745 C CA . PHE B 1 453 ? -18.625 -27.531 -15.477 1 98.56 453 PHE B CA 1
ATOM 11746 C C . PHE B 1 453 ? -18.719 -27.141 -14.008 1 98.56 453 PHE B C 1
ATOM 11748 O O . PHE B 1 453 ? -19.812 -26.906 -13.492 1 98.56 453 PHE B O 1
ATOM 11755 N N . LEU B 1 454 ? -17.625 -27.172 -13.328 1 98.75 454 LEU B N 1
ATOM 11756 C CA . LEU B 1 454 ? -17.453 -26.5 -12.039 1 98.75 454 LEU B CA 1
ATOM 11757 C C . LEU B 1 454 ? -16.578 -25.266 -12.188 1 98.75 454 LEU B C 1
ATOM 11759 O O . LEU B 1 454 ? -15.391 -25.375 -12.508 1 98.75 454 LEU B O 1
ATOM 11763 N N . ALA B 1 455 ? -17.109 -24.047 -11.984 1 98.62 455 ALA B N 1
ATOM 11764 C CA . ALA B 1 455 ? -16.406 -22.797 -12.227 1 98.62 455 ALA B CA 1
ATOM 11765 C C . ALA B 1 455 ? -16.406 -21.922 -10.984 1 98.62 455 ALA B C 1
ATOM 11767 O O . ALA B 1 455 ? -17.203 -22.125 -10.062 1 98.62 455 ALA B O 1
ATOM 11768 N N . TRP B 1 456 ? -15.508 -20.953 -10.961 1 98.75 456 TRP B N 1
ATOM 11769 C CA . TRP B 1 456 ? -15.477 -19.984 -9.867 1 98.75 456 TRP B CA 1
ATOM 11770 C C . TRP B 1 456 ? -14.992 -18.625 -10.359 1 98.75 456 TRP B C 1
ATOM 11772 O O . TRP B 1 456 ? -14.438 -18.516 -11.453 1 98.75 456 TRP B O 1
ATOM 11782 N N . HIS B 1 457 ? -15.266 -17.609 -9.625 1 98.44 457 HIS B N 1
ATOM 11783 C CA . HIS B 1 457 ? -14.867 -16.219 -9.898 1 98.44 457 HIS B CA 1
ATOM 11784 C C . HIS B 1 457 ? -14.75 -15.422 -8.609 1 98.44 457 HIS B C 1
ATOM 11786 O O . HIS B 1 457 ? -15.742 -14.922 -8.086 1 98.44 457 HIS B O 1
ATOM 11792 N N . PHE B 1 458 ? -13.555 -15.273 -8.125 1 97.94 458 PHE B N 1
ATOM 11793 C CA . PHE B 1 458 ? -13.203 -14.484 -6.949 1 97.94 458 PHE B CA 1
ATOM 11794 C C . PHE B 1 458 ? -12.211 -13.383 -7.316 1 97.94 458 PHE B C 1
ATOM 11796 O O . PHE B 1 458 ? -11 -13.547 -7.148 1 97.94 458 PHE B O 1
ATOM 11803 N N . PRO B 1 459 ? -12.641 -12.188 -7.719 1 95.94 459 PRO B N 1
ATOM 11804 C CA . PRO B 1 459 ? -11.789 -11.18 -8.359 1 95.94 459 PRO B CA 1
ATOM 11805 C C . PRO B 1 459 ? -10.922 -10.422 -7.367 1 95.94 459 PRO B C 1
ATOM 11807 O O . PRO B 1 459 ? -9.898 -9.844 -7.75 1 95.94 459 PRO B O 1
ATOM 11810 N N . HIS B 1 460 ? -11.344 -10.391 -6.043 1 95.06 460 HIS B N 1
ATOM 11811 C CA . HIS B 1 460 ? -10.664 -9.516 -5.098 1 95.06 460 HIS B CA 1
ATOM 11812 C C . HIS B 1 460 ? -9.656 -10.281 -4.254 1 95.06 460 HIS B C 1
ATOM 11814 O O . HIS B 1 460 ? -9.969 -10.719 -3.143 1 95.06 460 HIS B O 1
ATOM 11820 N N . ARG B 1 461 ? -8.43 -10.359 -4.75 1 96.19 461 ARG B N 1
ATOM 11821 C CA . ARG B 1 461 ? -7.324 -10.977 -4.02 1 96.19 461 ARG B CA 1
ATOM 11822 C C . ARG B 1 461 ? -6.434 -9.914 -3.379 1 96.19 461 ARG B C 1
ATOM 11824 O O . ARG B 1 461 ? -6.098 -8.914 -4.016 1 96.19 461 ARG B O 1
ATOM 11831 N N . TYR B 1 462 ? -6.094 -10.094 -2.115 1 93.75 462 TYR B N 1
ATOM 11832 C CA . TYR B 1 462 ? -5.242 -9.172 -1.369 1 93.75 462 TYR B CA 1
ATOM 11833 C C . TYR B 1 462 ? -4.012 -9.883 -0.823 1 93.75 462 TYR B C 1
ATOM 11835 O O . TYR B 1 462 ? -4.02 -11.109 -0.665 1 93.75 462 TYR B O 1
ATOM 11843 N N . VAL B 1 463 ? -2.947 -9.102 -0.572 1 93.38 463 VAL B N 1
ATOM 11844 C CA . VAL B 1 463 ? -1.758 -9.664 0.06 1 93.38 463 VAL B CA 1
ATOM 11845 C C . VAL B 1 463 ? -2.111 -10.203 1.444 1 93.38 463 VAL B C 1
ATOM 11847 O O . VAL B 1 463 ? -2.734 -9.5 2.248 1 93.38 463 VAL B O 1
ATOM 11850 N N . ASP B 1 464 ? -1.765 -11.438 1.675 1 89.88 464 ASP B N 1
ATOM 11851 C CA . ASP B 1 464 ? -2.084 -12.039 2.967 1 89.88 464 ASP B CA 1
ATOM 11852 C C . ASP B 1 464 ? -0.848 -12.672 3.596 1 89.88 464 ASP B C 1
ATOM 11854 O O . ASP B 1 464 ? -0.965 -13.555 4.449 1 89.88 464 ASP B O 1
ATOM 11858 N N . TRP B 1 465 ? 0.332 -12.375 3.074 1 88.69 465 TRP B N 1
ATOM 11859 C CA . TRP B 1 465 ? 1.589 -12.867 3.625 1 88.69 465 TRP B CA 1
ATOM 11860 C C . TRP B 1 465 ? 2.475 -11.711 4.082 1 88.69 465 TRP B C 1
ATOM 11862 O O . TRP B 1 465 ? 2.24 -10.562 3.715 1 88.69 465 TRP B O 1
ATOM 11872 N N . ASN B 1 466 ? 3.445 -11.992 4.906 1 81.31 466 ASN B N 1
ATOM 11873 C CA . ASN B 1 466 ? 4.402 -10.984 5.352 1 81.31 466 ASN B CA 1
ATOM 11874 C C . ASN B 1 466 ? 5.445 -10.68 4.277 1 81.31 466 ASN B C 1
ATOM 11876 O O . ASN B 1 466 ? 5.926 -11.594 3.605 1 81.31 466 ASN B O 1
ATOM 11880 N N . GLN B 1 467 ? 5.637 -9.508 4 1 81.5 467 GLN B N 1
ATOM 11881 C CA . GLN B 1 467 ? 6.652 -9.117 3.023 1 81.5 467 GLN B CA 1
ATOM 11882 C C . GLN B 1 467 ? 7.836 -8.438 3.701 1 81.5 467 GLN B C 1
ATOM 11884 O O . GLN B 1 467 ? 7.652 -7.512 4.5 1 81.5 467 GLN B O 1
ATOM 11889 N N . PRO B 1 468 ? 9.008 -9.023 3.438 1 60.59 468 PRO B N 1
ATOM 11890 C CA . PRO B 1 468 ? 10.234 -8.578 4.105 1 60.59 468 PRO B CA 1
ATOM 11891 C C . PRO B 1 468 ? 10.461 -7.07 3.996 1 60.59 468 PRO B C 1
ATOM 11893 O O . PRO B 1 468 ? 10.203 -6.48 2.943 1 60.59 468 PRO B O 1
ATOM 11896 N N . GLY B 1 469 ? 11.133 -6.473 4.945 1 56.94 469 GLY B N 1
ATOM 11897 C CA . GLY B 1 469 ? 11.445 -5.051 5.008 1 56.94 469 GLY B CA 1
ATOM 11898 C C . GLY B 1 469 ? 10.227 -4.191 5.309 1 56.94 469 GLY B C 1
ATOM 11899 O O . GLY B 1 469 ? 10.367 -3.045 5.738 1 56.94 469 GLY B O 1
ATOM 11900 N N . LEU B 1 470 ? 9.18 -4.801 4.742 1 58.25 470 LEU B N 1
ATOM 11901 C CA . LEU B 1 470 ? 7.953 -4.055 5.012 1 58.25 470 LEU B CA 1
ATOM 11902 C C . LEU B 1 470 ? 7.387 -4.418 6.379 1 58.25 470 LEU B C 1
ATOM 11904 O O . LEU B 1 470 ? 6.797 -5.488 6.547 1 58.25 470 LEU B O 1
ATOM 11908 N N . GLU B 1 471 ? 8.391 -4.438 7.223 1 49.5 471 GLU B N 1
ATOM 11909 C CA . GLU B 1 471 ? 7.867 -4.754 8.547 1 49.5 471 GLU B CA 1
ATOM 11910 C C . GLU B 1 471 ? 6.34 -4.73 8.562 1 49.5 471 GLU B C 1
ATOM 11912 O O . GLU B 1 471 ? 5.699 -5.762 8.781 1 49.5 471 GLU B O 1
ATOM 11917 N N . TYR B 1 472 ? 5.715 -3.656 9.141 1 48.88 472 TYR B N 1
ATOM 11918 C CA . TYR B 1 472 ? 4.391 -3.637 9.75 1 48.88 472 TYR B CA 1
ATOM 11919 C C . TYR B 1 472 ? 3.305 -3.551 8.68 1 48.88 472 TYR B C 1
ATOM 11921 O O . TYR B 1 472 ? 3.146 -2.518 8.031 1 48.88 472 TYR B O 1
ATOM 11929 N N . SER B 1 473 ? 3.311 -4.621 7.867 1 55.34 473 SER B N 1
ATOM 11930 C CA . SER B 1 473 ? 1.99 -4.578 7.246 1 55.34 473 SER B CA 1
ATOM 11931 C C . SER B 1 473 ? 0.933 -4.086 8.227 1 55.34 473 SER B C 1
ATOM 11933 O O . SER B 1 473 ? 0.648 -4.746 9.227 1 55.34 473 SER B O 1
ATOM 11935 N N . ASN B 1 474 ? 0.878 -2.885 8.258 1 66.62 474 ASN B N 1
ATOM 11936 C CA . ASN B 1 474 ? -0.253 -2.379 9.023 1 66.62 474 ASN B CA 1
ATOM 11937 C C . ASN B 1 474 ? -1.538 -3.135 8.695 1 66.62 474 ASN B C 1
ATOM 11939 O O . ASN B 1 474 ? -2.012 -3.098 7.562 1 66.62 474 ASN B O 1
ATOM 11943 N N . PRO B 1 475 ? -1.877 -4.07 9.609 1 77.88 475 PRO B N 1
ATOM 11944 C CA . PRO B 1 475 ? -3.08 -4.875 9.375 1 77.88 475 PRO B CA 1
ATOM 11945 C C . PRO B 1 475 ? -4.285 -4.027 8.969 1 77.88 475 PRO B C 1
ATOM 11947 O O . PRO B 1 475 ? -5.301 -4.566 8.516 1 77.88 475 PRO B O 1
ATOM 11950 N N . ASN B 1 476 ? -4.094 -2.744 9.086 1 86.81 476 ASN B N 1
ATOM 11951 C CA . ASN B 1 476 ? -5.215 -1.874 8.742 1 86.81 476 ASN B CA 1
ATOM 11952 C C . ASN B 1 476 ? -5.215 -1.516 7.258 1 86.81 476 ASN B C 1
ATOM 11954 O O . ASN B 1 476 ? -6.195 -0.975 6.742 1 86.81 476 ASN B O 1
ATOM 11958 N N . SER B 1 477 ? -4.145 -1.845 6.578 1 89.56 477 SER B N 1
ATOM 11959 C CA . SER B 1 477 ? -4.09 -1.601 5.141 1 89.56 477 SER B CA 1
ATOM 11960 C C . SER B 1 477 ? -4.5 -2.84 4.352 1 89.56 477 SER B C 1
ATOM 11962 O O . SER B 1 477 ? -4.363 -3.965 4.84 1 89.56 477 SER B O 1
ATOM 11964 N N . ALA B 1 478 ? -5.078 -2.688 3.209 1 90.62 478 ALA B N 1
ATOM 11965 C CA . ALA B 1 478 ? -5.395 -3.746 2.254 1 90.62 478 ALA B CA 1
ATOM 11966 C C . ALA B 1 478 ? -4.703 -3.504 0.916 1 90.62 478 ALA B C 1
ATOM 11968 O O . ALA B 1 478 ? -4.945 -2.486 0.261 1 90.62 478 ALA B O 1
ATOM 11969 N N . PHE B 1 479 ? -3.84 -4.391 0.528 1 91.81 479 PHE B N 1
ATOM 11970 C CA . PHE B 1 479 ? -3.084 -4.266 -0.713 1 91.81 479 PHE B CA 1
ATOM 11971 C C . PHE B 1 479 ? -3.65 -5.188 -1.787 1 91.81 479 PHE B C 1
ATOM 11973 O O . PHE B 1 479 ? -3.439 -6.402 -1.745 1 91.81 479 PHE B O 1
ATOM 11980 N N . PHE B 1 480 ? -4.316 -4.629 -2.756 1 94.62 480 PHE B N 1
ATOM 11981 C CA . PHE B 1 480 ? -4.996 -5.355 -3.82 1 94.62 480 PHE B CA 1
ATOM 11982 C C . PHE B 1 480 ? -3.996 -5.859 -4.855 1 94.62 480 PHE B C 1
ATOM 11984 O O . PHE B 1 480 ? -3.168 -5.094 -5.348 1 94.62 480 PHE B O 1
ATOM 11991 N N . ILE B 1 481 ? -4.094 -7.188 -5.156 1 96 481 ILE B N 1
ATOM 11992 C CA . ILE B 1 481 ? -3.273 -7.723 -6.234 1 96 481 ILE B CA 1
ATOM 11993 C C . ILE B 1 481 ? -4.168 -8.383 -7.285 1 96 481 ILE B C 1
ATOM 11995 O O . ILE B 1 481 ? -3.752 -8.578 -8.43 1 96 481 ILE B O 1
ATOM 11999 N N . GLY B 1 482 ? -5.387 -8.836 -6.949 1 96.31 482 GLY B N 1
ATOM 12000 C CA . GLY B 1 482 ? -6.398 -9.344 -7.863 1 96.31 482 GLY B CA 1
ATOM 12001 C C . GLY B 1 482 ? -5.977 -10.617 -8.57 1 96.31 482 GLY B C 1
ATOM 12002 O O . GLY B 1 482 ? -4.973 -11.234 -8.211 1 96.31 482 GLY B O 1
ATOM 12003 N N . ASN B 1 483 ? -6.797 -11.102 -9.547 1 97.75 483 ASN B N 1
ATOM 12004 C CA . ASN B 1 483 ? -6.574 -12.25 -10.43 1 97.75 483 ASN B CA 1
ATOM 12005 C C . ASN B 1 483 ? -6.711 -11.859 -11.898 1 97.75 483 ASN B C 1
ATOM 12007 O O . ASN B 1 483 ? -7.707 -11.25 -12.289 1 97.75 483 ASN B O 1
ATOM 12011 N N . GLN B 1 484 ? -5.773 -12.219 -12.664 1 97.94 484 GLN B N 1
ATOM 12012 C CA . GLN B 1 484 ? -5.762 -11.844 -14.078 1 97.94 484 GLN B CA 1
ATOM 12013 C C . GLN B 1 484 ? -7 -12.375 -14.797 1 97.94 484 GLN B C 1
ATOM 12015 O O . GLN B 1 484 ? -7.512 -11.727 -15.711 1 97.94 484 GLN B O 1
ATOM 12020 N N . TYR B 1 485 ? -7.52 -13.586 -14.414 1 98.06 485 TYR B N 1
ATOM 12021 C CA . TYR B 1 485 ? -8.656 -14.148 -15.133 1 98.06 485 TYR B CA 1
ATOM 12022 C C . TYR B 1 485 ? -9.875 -13.242 -15.023 1 98.06 485 TYR B C 1
ATOM 12024 O O . TYR B 1 485 ? -10.758 -13.281 -15.883 1 98.06 485 TYR B O 1
ATOM 12032 N N . SER B 1 486 ? -9.953 -12.406 -13.969 1 97.12 486 SER B N 1
ATOM 12033 C CA . SER B 1 486 ? -11.078 -11.492 -13.805 1 97.12 486 SER B CA 1
ATOM 12034 C C . SER B 1 486 ? -11.016 -10.359 -14.82 1 97.12 486 SER B C 1
ATOM 12036 O O . SER B 1 486 ? -12.008 -9.672 -15.047 1 97.12 486 SER B O 1
ATOM 12038 N N . ASN B 1 487 ? -9.812 -10.062 -15.344 1 96.12 487 ASN B N 1
ATOM 12039 C CA . ASN B 1 487 ? -9.68 -9.094 -16.438 1 96.12 487 ASN B CA 1
ATOM 12040 C C . ASN B 1 487 ? -10.156 -9.68 -17.75 1 96.12 487 ASN B C 1
ATOM 12042 O O . ASN B 1 487 ? -10.578 -8.945 -18.656 1 96.12 487 ASN B O 1
ATOM 12046 N N . PHE B 1 488 ? -10.078 -11.055 -17.891 1 97.56 488 PHE B N 1
ATOM 12047 C CA . PHE B 1 488 ? -10.508 -11.727 -19.109 1 97.56 488 PHE B CA 1
ATOM 12048 C C . PHE B 1 488 ? -12.016 -11.945 -19.094 1 97.56 488 PHE B C 1
ATOM 12050 O O . PHE B 1 488 ? -12.68 -11.766 -20.125 1 97.56 488 PHE B O 1
ATOM 12057 N N . TRP B 1 489 ? -12.477 -12.445 -17.953 1 97.88 489 TRP B N 1
ATOM 12058 C CA . TRP B 1 489 ? -13.891 -12.734 -17.766 1 97.88 489 TRP B CA 1
ATOM 12059 C C . TRP B 1 489 ? -14.445 -11.984 -16.562 1 97.88 489 TRP B C 1
ATOM 12061 O O . TRP B 1 489 ? -14.023 -12.219 -15.43 1 97.88 489 TRP B O 1
ATOM 12071 N N . LYS B 1 490 ? -15.438 -11.242 -16.734 1 95.56 490 LYS B N 1
ATOM 12072 C CA . LYS B 1 490 ? -15.906 -10.258 -15.766 1 95.56 490 LYS B CA 1
ATOM 12073 C C . LYS B 1 490 ? -16.672 -10.93 -14.633 1 95.56 490 LYS B C 1
ATOM 12075 O O . LYS B 1 490 ? -16.781 -10.383 -13.531 1 95.56 490 LYS B O 1
ATOM 12080 N N . ASP B 1 491 ? -17.312 -12.016 -14.898 1 96.06 491 ASP B N 1
ATOM 12081 C CA . ASP B 1 491 ? -18.094 -12.734 -13.898 1 96.06 491 ASP B CA 1
ATOM 12082 C C . ASP B 1 491 ? -18.156 -14.227 -14.234 1 96.06 491 ASP B C 1
ATOM 12084 O O . ASP B 1 491 ? -17.578 -14.672 -15.227 1 96.06 491 ASP B O 1
ATOM 12088 N N . ILE B 1 492 ? -18.781 -14.992 -13.406 1 97.62 492 ILE B N 1
ATOM 12089 C CA . ILE B 1 492 ? -18.797 -16.453 -13.547 1 97.62 492 ILE B CA 1
ATOM 12090 C C . ILE B 1 492 ? -19.609 -16.844 -14.773 1 97.62 492 ILE B C 1
ATOM 12092 O O . ILE B 1 492 ? -19.312 -17.844 -15.43 1 97.62 492 ILE B O 1
ATOM 12096 N N . LYS B 1 493 ? -20.641 -16.047 -15.125 1 96.19 493 LYS B N 1
ATOM 12097 C CA . LYS B 1 493 ? -21.438 -16.344 -16.297 1 96.19 493 LYS B CA 1
ATOM 12098 C C . LYS B 1 493 ? -20.609 -16.297 -17.578 1 96.19 493 LYS B C 1
ATOM 12100 O O . LYS B 1 493 ? -20.766 -17.141 -18.469 1 96.19 493 LYS B O 1
ATOM 12105 N N . GLU B 1 494 ? -19.719 -15.328 -17.578 1 97.19 494 GLU B N 1
ATOM 12106 C CA . GLU B 1 494 ? -18.828 -15.25 -18.734 1 97.19 494 GLU B CA 1
ATOM 12107 C C . GLU B 1 494 ? -17.859 -16.438 -18.781 1 97.19 494 GLU B C 1
ATOM 12109 O O . GLU B 1 494 ? -17.547 -16.953 -19.844 1 97.19 494 GLU B O 1
ATOM 12114 N N . VAL B 1 495 ? -17.359 -16.875 -17.625 1 98.31 495 VAL B N 1
ATOM 12115 C CA . VAL B 1 495 ? -16.484 -18.031 -17.562 1 98.31 495 VAL B CA 1
ATOM 12116 C C . VAL B 1 495 ? -17.203 -19.266 -18.125 1 98.31 495 VAL B C 1
ATOM 12118 O O . VAL B 1 495 ? -16.656 -19.969 -18.969 1 98.31 495 VAL B O 1
ATOM 12121 N N . LEU B 1 496 ? -18.422 -19.484 -17.688 1 98 496 LEU B N 1
ATOM 12122 C CA . LEU B 1 496 ? -19.203 -20.656 -18.062 1 98 496 LEU B CA 1
ATOM 12123 C C . LEU B 1 496 ? -19.578 -20.609 -19.547 1 98 496 LEU B C 1
ATOM 12125 O O . LEU B 1 496 ? -19.438 -21.594 -20.266 1 98 496 LEU B O 1
ATOM 12129 N N . THR B 1 497 ? -20.031 -19.453 -19.953 1 96.94 497 THR B N 1
ATOM 12130 C CA . THR B 1 497 ? -20.422 -19.297 -21.344 1 96.94 497 THR B CA 1
ATOM 12131 C C . THR B 1 497 ? -19.234 -19.484 -22.266 1 96.94 497 THR B C 1
ATOM 12133 O O . THR B 1 497 ? -19.328 -20.188 -23.281 1 96.94 497 THR B O 1
ATOM 12136 N N . TYR B 1 498 ? -18.141 -18.828 -21.891 1 97.88 498 TYR B N 1
ATOM 12137 C CA . TYR B 1 498 ? -16.938 -18.969 -22.688 1 97.88 498 TYR B CA 1
ATOM 12138 C C . TYR B 1 498 ? -16.516 -20.438 -22.781 1 97.88 498 TYR B C 1
ATOM 12140 O O . TYR B 1 498 ? -16.141 -20.922 -23.844 1 97.88 498 TYR B O 1
ATOM 12148 N N . THR B 1 499 ? -16.547 -21.172 -21.703 1 98.31 499 THR B N 1
ATOM 12149 C CA . THR B 1 499 ? -16.172 -22.578 -21.656 1 98.31 499 THR B CA 1
ATOM 12150 C C . THR B 1 499 ? -17.078 -23.422 -22.562 1 98.31 499 THR B C 1
ATOM 12152 O O . THR B 1 499 ? -16.594 -24.234 -23.344 1 98.31 499 THR B O 1
ATOM 12155 N N . ALA B 1 500 ? -18.328 -23.188 -22.484 1 97.19 500 ALA B N 1
ATOM 12156 C CA . ALA B 1 500 ? -19.297 -23.953 -23.266 1 97.19 500 ALA B CA 1
ATOM 12157 C C . ALA B 1 500 ? -19.094 -23.719 -24.766 1 97.19 500 ALA B C 1
ATOM 12159 O O . ALA B 1 500 ? -19.094 -24.672 -25.547 1 97.19 500 ALA B O 1
ATOM 12160 N N . VAL B 1 501 ? -18.906 -22.484 -25.078 1 96.38 501 VAL B N 1
ATOM 12161 C CA . VAL B 1 501 ? -18.781 -22.109 -26.469 1 96.38 501 VAL B CA 1
ATOM 12162 C C . VAL B 1 501 ? -17.484 -22.656 -27.062 1 96.38 501 VAL B C 1
ATOM 12164 O O . VAL B 1 501 ? -17.438 -23.062 -28.219 1 96.38 501 VAL B O 1
ATOM 12167 N N . ASN B 1 502 ? -16.469 -22.734 -26.266 1 97.94 502 ASN B N 1
ATOM 12168 C CA . ASN B 1 502 ? -15.141 -23.109 -26.75 1 97.94 502 ASN B CA 1
ATOM 12169 C C . ASN B 1 502 ? -14.766 -24.531 -26.328 1 97.94 502 ASN B C 1
ATOM 12171 O O . ASN B 1 502 ? -13.609 -24.922 -26.438 1 97.94 502 ASN B O 1
ATOM 12175 N N . LEU B 1 503 ? -15.68 -25.297 -25.875 1 98.12 503 LEU B N 1
ATOM 12176 C CA . LEU B 1 503 ? -15.422 -26.578 -25.234 1 98.12 503 LEU B CA 1
ATOM 12177 C C . LEU B 1 503 ? -14.648 -27.516 -26.172 1 98.12 503 LEU B C 1
ATOM 12179 O O . LEU B 1 503 ? -13.703 -28.188 -25.734 1 98.12 503 LEU B O 1
ATOM 12183 N N . ASP B 1 504 ? -14.992 -27.578 -27.422 1 97.56 504 ASP B N 1
ATOM 12184 C CA . ASP B 1 504 ? -14.336 -28.484 -28.359 1 97.56 504 ASP B CA 1
ATOM 12185 C C . ASP B 1 504 ? -12.859 -28.141 -28.516 1 97.56 504 ASP B C 1
ATOM 12187 O O . ASP B 1 504 ? -12 -29.031 -28.438 1 97.56 504 ASP B O 1
ATOM 12191 N N . ASN B 1 505 ? -12.602 -26.938 -28.703 1 97.38 505 ASN B N 1
ATOM 12192 C CA . ASN B 1 505 ? -11.219 -26.5 -28.859 1 97.38 505 ASN B CA 1
ATOM 12193 C C . ASN B 1 505 ? -10.43 -26.688 -27.562 1 97.38 505 ASN B C 1
ATOM 12195 O O . ASN B 1 505 ? -9.289 -27.172 -27.594 1 97.38 505 ASN B O 1
ATOM 12199 N N . LEU B 1 506 ? -11.016 -26.281 -26.438 1 98.5 506 LEU B N 1
ATOM 12200 C CA . LEU B 1 506 ? -10.359 -26.438 -25.141 1 98.5 506 LEU B CA 1
ATOM 12201 C C . LEU B 1 506 ? -10.016 -27.906 -24.891 1 98.5 506 LEU B C 1
ATOM 12203 O O . LEU B 1 506 ? -8.906 -28.203 -24.438 1 98.5 506 LEU B O 1
ATOM 12207 N N . THR B 1 507 ? -10.922 -28.766 -25.203 1 98.44 507 THR B N 1
ATOM 12208 C CA . THR B 1 507 ? -10.75 -30.203 -25 1 98.44 507 THR B CA 1
ATOM 12209 C C . THR B 1 507 ? -9.711 -30.766 -25.969 1 98.44 507 THR B C 1
ATOM 12211 O O . THR B 1 507 ? -8.797 -31.484 -25.547 1 98.44 507 THR B O 1
ATOM 12214 N N . SER B 1 508 ? -9.828 -30.406 -27.219 1 98.12 508 SER B N 1
ATOM 12215 C CA . SER B 1 508 ? -8.953 -30.953 -28.25 1 98.12 508 SER B CA 1
ATOM 12216 C C . SER B 1 508 ? -7.496 -30.578 -28 1 98.12 508 SER B C 1
ATOM 12218 O O . SER B 1 508 ? -6.609 -31.422 -28.062 1 98.12 508 SER B O 1
ATOM 12220 N N . PHE B 1 509 ? -7.258 -29.344 -27.672 1 98.12 509 PHE B N 1
ATOM 12221 C CA . PHE B 1 509 ? -5.887 -28.906 -27.469 1 98.12 509 PHE B CA 1
ATOM 12222 C C . PHE B 1 509 ? -5.316 -29.469 -26.172 1 98.12 509 PHE B C 1
ATOM 12224 O O . PHE B 1 509 ? -4.133 -29.797 -26.109 1 98.12 509 PHE B O 1
ATOM 12231 N N . THR B 1 510 ? -6.125 -29.578 -25.141 1 98.69 510 THR B N 1
ATOM 12232 C CA . THR B 1 510 ? -5.656 -30.156 -23.891 1 98.69 510 THR B CA 1
ATOM 12233 C C . THR B 1 510 ? -5.281 -31.625 -24.078 1 98.69 510 THR B C 1
ATOM 12235 O O . THR B 1 510 ? -4.238 -32.094 -23.609 1 98.69 510 THR B O 1
ATOM 12238 N N . ARG B 1 511 ? -6.113 -32.375 -24.812 1 98.5 511 ARG B N 1
ATOM 12239 C CA . ARG B 1 511 ? -5.844 -33.781 -25.078 1 98.5 511 ARG B CA 1
ATOM 12240 C C . ARG B 1 511 ? -4.617 -33.938 -25.984 1 98.5 511 ARG B C 1
ATOM 12242 O O . ARG B 1 511 ? -3.799 -34.844 -25.766 1 98.5 511 ARG B O 1
ATOM 12249 N N . SER B 1 512 ? -4.559 -33.062 -26.938 1 98.19 512 SER B N 1
ATOM 12250 C CA . SER B 1 512 ? -3.402 -33.094 -27.828 1 98.19 512 SER B CA 1
ATOM 12251 C C . SER B 1 512 ? -2.105 -32.875 -27.062 1 98.19 512 SER B C 1
ATOM 12253 O O . SER B 1 512 ? -1.083 -33.5 -27.359 1 98.19 512 SER B O 1
ATOM 12255 N N . PHE B 1 513 ? -2.115 -31.969 -26.172 1 98.25 513 PHE B N 1
ATOM 12256 C CA . PHE B 1 513 ? -0.942 -31.703 -25.344 1 98.25 513 PHE B CA 1
ATOM 12257 C C . PHE B 1 513 ? -0.571 -32.938 -24.531 1 98.25 513 PHE B C 1
ATOM 12259 O O . PHE B 1 513 ? 0.582 -33.375 -24.547 1 98.25 513 PHE B O 1
ATOM 12266 N N . ARG B 1 514 ? -1.574 -33.5 -23.828 1 98.44 514 ARG B N 1
ATOM 12267 C CA . ARG B 1 514 ? -1.355 -34.719 -23.078 1 98.44 514 ARG B CA 1
ATOM 12268 C C . ARG B 1 514 ? -0.764 -35.812 -23.969 1 98.44 514 ARG B C 1
ATOM 12270 O O . ARG B 1 514 ? 0.274 -36.375 -23.641 1 98.44 514 ARG B O 1
ATOM 12277 N N . ASP B 1 515 ? -1.378 -36.062 -25.094 1 98.19 515 ASP B N 1
ATOM 12278 C CA . ASP B 1 515 ? -0.992 -37.156 -25.984 1 98.19 515 ASP B CA 1
ATOM 12279 C C . ASP B 1 515 ? 0.415 -36.938 -26.547 1 98.19 515 ASP B C 1
ATOM 12281 O O . ASP B 1 515 ? 1.181 -37.875 -26.703 1 98.19 515 ASP B O 1
ATOM 12285 N N . SER B 1 516 ? 0.707 -35.719 -26.828 1 98.19 516 SER B N 1
ATOM 12286 C CA . SER B 1 516 ? 2.025 -35.406 -27.375 1 98.19 516 SER B CA 1
ATOM 12287 C C . SER B 1 516 ? 3.129 -35.75 -26.375 1 98.19 516 SER B C 1
ATOM 12289 O O . SER B 1 516 ? 4.25 -36.062 -26.766 1 98.19 516 SER B O 1
ATOM 12291 N N . MET B 1 517 ? 2.84 -35.688 -25.125 1 98.5 517 MET B N 1
ATOM 12292 C CA . MET B 1 517 ? 3.834 -36.031 -24.109 1 98.5 517 MET B CA 1
ATOM 12293 C C . MET B 1 517 ? 3.848 -37.5 -23.812 1 98.5 517 MET B C 1
ATOM 12295 O O . MET B 1 517 ? 4.918 -38.094 -23.656 1 98.5 517 MET B O 1
ATOM 12299 N N . PHE B 1 518 ? 2.719 -38.094 -23.719 1 98.25 518 PHE B N 1
ATOM 12300 C CA . PHE B 1 518 ? 2.615 -39.438 -23.172 1 98.25 518 PHE B CA 1
ATOM 12301 C C . PHE B 1 518 ? 2.693 -40.5 -24.266 1 98.25 518 PHE B C 1
ATOM 12303 O O . PHE B 1 518 ? 3.066 -41.656 -24 1 98.25 518 PHE B O 1
ATOM 12310 N N . GLU B 1 519 ? 2.23 -40.188 -25.5 1 97.38 519 GLU B N 1
ATOM 12311 C CA . GLU B 1 519 ? 2.428 -41.125 -26.625 1 97.38 519 GLU B CA 1
ATOM 12312 C C . GLU B 1 519 ? 3.857 -41.031 -27.156 1 97.38 519 GLU B C 1
ATOM 12314 O O . GLU B 1 519 ? 4.086 -40.594 -28.281 1 97.38 519 GLU B O 1
ATOM 12319 N N . ALA B 1 520 ? 4.746 -41.594 -26.422 1 97.5 520 ALA B N 1
ATOM 12320 C CA . ALA B 1 520 ? 6.176 -41.469 -26.703 1 97.5 520 ALA B CA 1
ATOM 12321 C C . ALA B 1 520 ? 6.891 -42.812 -26.469 1 97.5 520 ALA B C 1
ATOM 12323 O O . ALA B 1 520 ? 6.402 -43.656 -25.734 1 97.5 520 ALA B O 1
ATOM 12324 N N . THR B 1 521 ? 7.945 -42.969 -27.125 1 97.44 521 THR B N 1
ATOM 12325 C CA . THR B 1 521 ? 8.812 -44.125 -26.906 1 97.44 521 THR B CA 1
ATOM 12326 C C . THR B 1 521 ? 9.914 -43.781 -25.891 1 97.44 521 THR B C 1
ATOM 12328 O O . THR B 1 521 ? 11.094 -43.969 -26.172 1 97.44 521 THR B O 1
ATOM 12331 N N . LEU B 1 522 ? 9.586 -43.219 -24.844 1 97.69 522 LEU B N 1
ATOM 12332 C CA . LEU B 1 522 ? 10.445 -42.812 -23.734 1 97.69 522 LEU B CA 1
ATOM 12333 C C . LEU B 1 522 ? 10.109 -43.625 -22.484 1 97.69 522 LEU B C 1
ATOM 12335 O O . LEU B 1 522 ? 8.992 -44.125 -22.344 1 97.69 522 LEU B O 1
ATOM 12339 N N . PRO B 1 523 ? 11.109 -43.812 -21.594 1 97.06 523 PRO B N 1
ATOM 12340 C CA . PRO B 1 523 ? 10.766 -44.438 -20.312 1 97.06 523 PRO B CA 1
ATOM 12341 C C . PRO B 1 523 ? 9.672 -43.719 -19.562 1 97.06 523 PRO B C 1
ATOM 12343 O O . PRO B 1 523 ? 9.656 -42.469 -19.547 1 97.06 523 PRO B O 1
ATOM 12346 N N . TRP B 1 524 ? 8.734 -44.438 -18.953 1 97.06 524 TRP B N 1
ATOM 12347 C CA . TRP B 1 524 ? 7.586 -43.844 -18.281 1 97.06 524 TRP B CA 1
ATOM 12348 C C . TRP B 1 524 ? 8.039 -42.906 -17.141 1 97.06 524 TRP B C 1
ATOM 12350 O O . TRP B 1 524 ? 7.379 -41.906 -16.844 1 97.06 524 TRP B O 1
ATOM 12360 N N . GLN B 1 525 ? 9.242 -43.25 -16.516 1 97.31 525 GLN B N 1
ATOM 12361 C CA . GLN B 1 525 ? 9.766 -42.438 -15.422 1 97.31 525 GLN B CA 1
ATOM 12362 C C . GLN B 1 525 ? 10.062 -41.031 -15.898 1 97.31 525 GLN B C 1
ATOM 12364 O O . GLN B 1 525 ? 9.812 -40.062 -15.18 1 97.31 525 GLN B O 1
ATOM 12369 N N . LEU B 1 526 ? 10.594 -40.938 -17.062 1 98.12 526 LEU B N 1
ATOM 12370 C CA . LEU B 1 526 ? 10.938 -39.656 -17.656 1 98.12 526 LEU B CA 1
ATOM 12371 C C . LEU B 1 526 ? 9.68 -38.875 -18 1 98.12 526 LEU B C 1
ATOM 12373 O O . LEU B 1 526 ? 9.578 -37.688 -17.656 1 98.12 526 LEU B O 1
ATOM 12377 N N . ILE B 1 527 ? 8.695 -39.5 -18.594 1 98.19 527 ILE B N 1
ATOM 12378 C CA . ILE B 1 527 ? 7.473 -38.812 -19.016 1 98.19 527 ILE B CA 1
ATOM 12379 C C . ILE B 1 527 ? 6.711 -38.312 -17.797 1 98.19 527 ILE B C 1
ATOM 12381 O O . ILE B 1 527 ? 6.332 -37.156 -17.734 1 98.19 527 ILE B O 1
ATOM 12385 N N . ASP B 1 528 ? 6.535 -39.156 -16.828 1 97.5 528 ASP B N 1
ATOM 12386 C CA . ASP B 1 528 ? 5.777 -38.812 -15.633 1 97.5 528 ASP B CA 1
ATOM 12387 C C . ASP B 1 528 ? 6.461 -37.688 -14.859 1 97.5 528 ASP B C 1
ATOM 12389 O O . ASP B 1 528 ? 5.797 -36.812 -14.312 1 97.5 528 ASP B O 1
ATOM 12393 N N . SER B 1 529 ? 7.789 -37.75 -14.773 1 98 529 SER B N 1
ATOM 12394 C CA . SER B 1 529 ? 8.555 -36.719 -14.086 1 98 529 SER B CA 1
ATOM 12395 C C . SER B 1 529 ? 8.367 -35.344 -14.75 1 98 529 SER B C 1
ATOM 12397 O O . SER B 1 529 ? 8.156 -34.344 -14.07 1 98 529 SER B O 1
ATOM 12399 N N . ALA B 1 530 ? 8.414 -35.312 -16 1 98 530 ALA B N 1
ATOM 12400 C CA . ALA B 1 530 ? 8.359 -34.062 -16.734 1 98 530 ALA B CA 1
ATOM 12401 C C . ALA B 1 530 ? 6.93 -33.531 -16.828 1 98 530 ALA B C 1
ATOM 12403 O O . ALA B 1 530 ? 6.652 -32.406 -16.469 1 98 530 ALA B O 1
ATOM 12404 N N . ALA B 1 531 ? 6 -34.344 -17.219 1 98 531 ALA B N 1
ATOM 12405 C CA . ALA B 1 531 ? 4.621 -33.938 -17.469 1 98 531 ALA B CA 1
ATOM 12406 C C . ALA B 1 531 ? 3.902 -33.594 -16.172 1 98 531 ALA B C 1
ATOM 12408 O O . ALA B 1 531 ? 3.111 -32.656 -16.109 1 98 531 ALA B O 1
ATOM 12409 N N . GLY B 1 532 ? 4.172 -34.312 -15.18 1 97.06 532 GLY B N 1
ATOM 12410 C CA . GLY B 1 532 ? 3.451 -34.188 -13.922 1 97.06 532 GLY B CA 1
ATOM 12411 C C . GLY B 1 532 ? 3.727 -32.844 -13.227 1 97.06 532 GLY B C 1
ATOM 12412 O O . GLY B 1 532 ? 2.873 -32.344 -12.508 1 97.06 532 GLY B O 1
ATOM 12413 N N . ARG B 1 533 ? 4.852 -32.219 -13.406 1 96.62 533 ARG B N 1
ATOM 12414 C CA . ARG B 1 533 ? 5.273 -31.047 -12.664 1 96.62 533 ARG B CA 1
ATOM 12415 C C . ARG B 1 533 ? 4.633 -29.781 -13.227 1 96.62 533 ARG B C 1
ATOM 12417 O O . ARG B 1 533 ? 4.676 -28.734 -12.602 1 96.62 533 ARG B O 1
ATOM 12424 N N . ILE B 1 534 ? 3.928 -29.938 -14.328 1 97.31 534 ILE B N 1
ATOM 12425 C CA . ILE B 1 534 ? 3.143 -28.812 -14.859 1 97.31 534 ILE B CA 1
ATOM 12426 C C . ILE B 1 534 ? 2.037 -28.453 -13.867 1 97.31 534 ILE B C 1
ATOM 12428 O O . ILE B 1 534 ? 1.562 -27.312 -13.852 1 97.31 534 ILE B O 1
ATOM 12432 N N . SER B 1 535 ? 1.72 -29.391 -13.008 1 97.25 535 SER B N 1
ATOM 12433 C CA . SER B 1 535 ? 0.655 -29.203 -12.031 1 97.25 535 SER B CA 1
ATOM 12434 C C . SER B 1 535 ? 0.986 -28.078 -11.062 1 97.25 535 SER B C 1
ATOM 12436 O O . SER B 1 535 ? 0.085 -27.422 -10.531 1 97.25 535 SER B O 1
ATOM 12438 N N . VAL B 1 536 ? 2.27 -27.797 -10.82 1 97.75 536 VAL B N 1
ATOM 12439 C CA . VAL B 1 536 ? 2.688 -26.734 -9.898 1 97.75 536 VAL B CA 1
ATOM 12440 C C . VAL B 1 536 ? 2.156 -25.391 -10.383 1 97.75 536 VAL B C 1
ATOM 12442 O O . VAL B 1 536 ? 1.774 -24.547 -9.578 1 97.75 536 VAL B O 1
ATOM 12445 N N . LEU B 1 537 ? 2.045 -25.203 -11.695 1 97.69 537 LEU B N 1
ATOM 12446 C CA . LEU B 1 537 ? 1.599 -23.953 -12.289 1 97.69 537 LEU B CA 1
ATOM 12447 C C . LEU B 1 537 ? 0.131 -23.688 -11.969 1 97.69 537 LEU B C 1
ATOM 12449 O O . LEU B 1 537 ? -0.327 -22.547 -12.023 1 97.69 537 LEU B O 1
ATOM 12453 N N . LYS B 1 538 ? -0.58 -24.766 -11.648 1 95.69 538 LYS B N 1
ATOM 12454 C CA . LYS B 1 538 ? -2.002 -24.641 -11.344 1 95.69 538 LYS B CA 1
ATOM 12455 C C . LYS B 1 538 ? -2.246 -24.703 -9.836 1 95.69 538 LYS B C 1
ATOM 12457 O O . LYS B 1 538 ? -3.391 -24.641 -9.383 1 95.69 538 LYS B O 1
ATOM 12462 N N . SER B 1 539 ? -1.19 -24.75 -9.07 1 96.88 539 SER B N 1
ATOM 12463 C CA . SER B 1 539 ? -1.271 -24.812 -7.613 1 96.88 539 SER B CA 1
ATOM 12464 C C . SER B 1 539 ? -1.238 -23.406 -7.008 1 96.88 539 SER B C 1
ATOM 12466 O O . SER B 1 539 ? -0.999 -22.422 -7.715 1 96.88 539 SER B O 1
ATOM 12468 N N . PRO B 1 540 ? -1.461 -23.297 -5.66 1 96.06 540 PRO B N 1
ATOM 12469 C CA . PRO B 1 540 ? -1.438 -21.969 -5.016 1 96.06 540 PRO B CA 1
ATOM 12470 C C . PRO B 1 540 ? -0.038 -21.375 -4.961 1 96.06 540 PRO B C 1
ATOM 12472 O O . PRO B 1 540 ? 0.118 -20.203 -4.605 1 96.06 540 PRO B O 1
ATOM 12475 N N . THR B 1 541 ? 0.958 -22.141 -5.344 1 97.56 541 THR B N 1
ATOM 12476 C CA . THR B 1 541 ? 2.316 -21.609 -5.422 1 97.56 541 THR B CA 1
ATOM 12477 C C . THR B 1 541 ? 2.4 -20.484 -6.449 1 97.56 541 THR B C 1
ATOM 12479 O O . THR B 1 541 ? 3.205 -19.562 -6.305 1 97.56 541 THR B O 1
ATOM 12482 N N . CYS B 1 542 ? 1.53 -20.547 -7.43 1 98 542 CYS B N 1
ATOM 12483 C CA . CYS B 1 542 ? 1.611 -19.625 -8.547 1 98 542 CYS B CA 1
ATOM 12484 C C . CYS B 1 542 ? 0.409 -18.688 -8.562 1 98 542 CYS B C 1
ATOM 12486 O O . CYS B 1 542 ? -0.711 -19.094 -8.258 1 98 542 CYS B O 1
ATOM 12488 N N . MET B 1 543 ? 0.646 -17.422 -8.906 1 97.81 543 MET B N 1
ATOM 12489 C CA . MET B 1 543 ? -0.394 -16.406 -9.031 1 97.81 543 MET B CA 1
ATOM 12490 C C . MET B 1 543 ? -0.207 -15.586 -10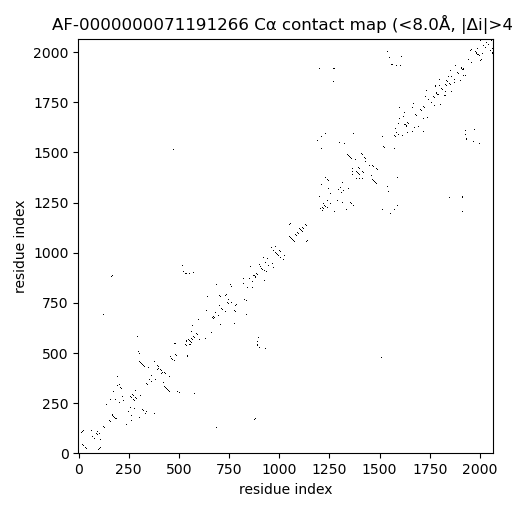.297 1 97.81 543 MET B C 1
ATOM 12492 O O . MET B 1 543 ? 0.909 -15.172 -10.617 1 97.81 543 MET B O 1
ATOM 12496 N N . TRP B 1 544 ? -1.234 -15.43 -11.047 1 98.56 544 TRP B N 1
ATOM 12497 C CA . TRP B 1 544 ? -1.293 -14.445 -12.125 1 98.56 544 TRP B CA 1
ATOM 12498 C C . TRP B 1 544 ? -2.176 -13.266 -11.742 1 98.56 544 TRP B C 1
ATOM 12500 O O . TRP B 1 544 ? -3.4 -13.328 -11.852 1 98.56 544 TRP B O 1
ATOM 12510 N N . ASN B 1 545 ? -1.503 -12.18 -11.273 1 97.44 545 ASN B N 1
ATOM 12511 C CA . ASN B 1 545 ? -2.193 -11.062 -10.641 1 97.44 545 ASN B CA 1
ATOM 12512 C C . ASN B 1 545 ? -2.85 -10.156 -11.68 1 97.44 545 ASN B C 1
ATOM 12514 O O . ASN B 1 545 ? -2.553 -10.25 -12.867 1 97.44 545 ASN B O 1
ATOM 12518 N N . ALA B 1 546 ? -3.756 -9.312 -11.219 1 96.31 546 ALA B N 1
ATOM 12519 C CA . ALA B 1 546 ? -4.551 -8.438 -12.07 1 96.31 546 ALA B CA 1
ATOM 12520 C C . ALA B 1 546 ? -3.668 -7.418 -12.789 1 96.31 546 ALA B C 1
ATOM 12522 O O . ALA B 1 546 ? -4.059 -6.867 -13.82 1 96.31 546 ALA B O 1
ATOM 12523 N N . ASP B 1 547 ? -2.443 -7.129 -12.266 1 94 547 ASP B N 1
ATOM 12524 C CA . ASP B 1 547 ? -1.557 -6.16 -12.906 1 94 547 ASP B CA 1
ATOM 12525 C C . ASP B 1 547 ? -0.916 -6.746 -14.156 1 94 547 ASP B C 1
ATOM 12527 O O . ASP B 1 547 ? -0.122 -6.078 -14.828 1 94 547 ASP B O 1
ATOM 12531 N N . GLY B 1 548 ? -1.181 -8.062 -14.438 1 96.75 548 GLY B N 1
ATOM 12532 C CA . GLY B 1 548 ? -0.706 -8.727 -15.648 1 96.75 548 GLY B CA 1
ATOM 12533 C C . GLY B 1 548 ? 0.574 -9.508 -15.43 1 96.75 548 GLY B C 1
ATOM 12534 O O . GLY B 1 548 ? 0.979 -10.297 -16.281 1 96.75 548 GLY B O 1
ATOM 12535 N N . ASN B 1 549 ? 1.186 -9.414 -14.297 1 97.81 549 ASN B N 1
ATOM 12536 C CA . ASN B 1 549 ? 2.445 -10.094 -14.023 1 97.81 549 ASN B CA 1
ATOM 12537 C C . ASN B 1 549 ? 2.217 -11.43 -13.32 1 97.81 549 ASN B C 1
ATOM 12539 O O . ASN B 1 549 ? 1.224 -11.602 -12.609 1 97.81 549 ASN B O 1
ATOM 12543 N N . PHE B 1 550 ? 3.113 -12.336 -13.602 1 98.31 550 PHE B N 1
ATOM 12544 C CA . PHE B 1 550 ? 3.115 -13.633 -12.938 1 98.31 550 PHE B CA 1
ATOM 12545 C C . PHE B 1 550 ? 4.012 -13.617 -11.711 1 98.31 550 PHE B C 1
ATOM 12547 O O . PHE B 1 550 ? 5.145 -13.133 -11.766 1 98.31 550 PHE B O 1
ATOM 12554 N N . TYR B 1 551 ? 3.477 -14.047 -10.539 1 97.94 551 TYR B N 1
ATOM 12555 C CA . TYR B 1 551 ? 4.199 -14.125 -9.273 1 97.94 551 TYR B CA 1
ATOM 12556 C C . TYR B 1 551 ? 4.098 -15.523 -8.68 1 97.94 551 TYR B C 1
ATOM 12558 O O . TYR B 1 551 ? 3.207 -16.297 -9.031 1 97.94 551 TYR B O 1
ATOM 12566 N N . ALA B 1 552 ? 5.066 -15.805 -7.812 1 97.75 552 ALA B N 1
ATOM 12567 C CA . ALA B 1 552 ? 4.988 -17.141 -7.246 1 97.75 552 ALA B CA 1
ATOM 12568 C C . ALA B 1 552 ? 5.734 -17.234 -5.918 1 97.75 552 ALA B C 1
ATOM 12570 O O . ALA B 1 552 ? 6.75 -16.547 -5.73 1 97.75 552 ALA B O 1
ATOM 12571 N N . PHE B 1 553 ? 5.223 -18.047 -5.051 1 96.38 553 PHE B N 1
ATOM 12572 C CA . PHE B 1 553 ? 5.945 -18.516 -3.875 1 96.38 553 PHE B CA 1
ATOM 12573 C C . PHE B 1 553 ? 6.988 -19.562 -4.266 1 96.38 553 PHE B C 1
ATOM 12575 O O . PHE B 1 553 ? 7.121 -19.906 -5.441 1 96.38 553 PHE B O 1
ATOM 12582 N N . GLU B 1 554 ? 7.742 -20 -3.305 1 96.06 554 GLU B N 1
ATOM 12583 C CA . GLU B 1 554 ? 8.562 -21.188 -3.521 1 96.06 554 GLU B CA 1
ATOM 12584 C C . GLU B 1 554 ? 7.727 -22.469 -3.404 1 96.06 554 GLU B C 1
ATOM 12586 O O . GLU B 1 554 ? 7.949 -23.422 -4.141 1 96.06 554 GLU B O 1
ATOM 12591 N N . GLY B 1 555 ? 6.848 -22.469 -2.572 1 96 555 GLY B N 1
ATOM 12592 C CA . GLY B 1 555 ? 5.879 -23.5 -2.234 1 96 555 GLY B CA 1
ATOM 12593 C C . GLY B 1 555 ? 4.82 -23.031 -1.255 1 96 555 GLY B C 1
ATOM 12594 O O . GLY B 1 555 ? 4.59 -21.828 -1.113 1 96 555 GLY B O 1
ATOM 12595 N N . CYS B 1 556 ? 4.109 -23.969 -0.655 1 95.31 556 CYS B N 1
ATOM 12596 C CA . CYS B 1 556 ? 3.055 -23.594 0.274 1 95.31 556 CYS B CA 1
ATOM 12597 C C . CYS B 1 556 ? 3.09 -24.453 1.53 1 95.31 556 CYS B C 1
ATOM 12599 O O . CYS B 1 556 ? 3.295 -25.656 1.45 1 95.31 556 CYS B O 1
ATOM 12601 N N . SER B 1 557 ? 2.939 -23.766 2.648 1 91.5 557 SER B N 1
ATOM 12602 C CA . SER B 1 557 ? 2.625 -24.516 3.863 1 91.5 557 SER B CA 1
ATOM 12603 C C . SER B 1 557 ? 1.158 -24.938 3.895 1 91.5 557 SER B C 1
ATOM 12605 O O . SER B 1 557 ? 0.469 -24.875 2.875 1 91.5 557 SER B O 1
ATOM 12607 N N . GLU B 1 558 ? 0.759 -25.375 4.984 1 90.19 558 GLU B N 1
ATOM 12608 C CA . GLU B 1 558 ? -0.604 -25.891 5.094 1 90.19 558 GLU B CA 1
ATOM 12609 C C . GLU B 1 558 ? -1.627 -24.797 4.777 1 90.19 558 GLU B C 1
ATOM 12611 O O . GLU B 1 558 ? -2.656 -25.062 4.156 1 90.19 558 GLU B O 1
ATOM 12616 N N . LYS B 1 559 ? -1.285 -23.578 5.215 1 93.31 559 LYS B N 1
ATOM 12617 C CA . LYS B 1 559 ? -2.307 -22.547 5.062 1 93.31 559 LYS B CA 1
ATOM 12618 C C . LYS B 1 559 ? -1.701 -21.25 4.539 1 93.31 559 LYS B C 1
ATOM 12620 O O . LYS B 1 559 ? -2.377 -20.219 4.492 1 93.31 559 LYS B O 1
ATOM 12625 N N . LYS B 1 560 ? -0.477 -21.234 4.145 1 91.38 560 LYS B N 1
ATOM 12626 C CA . LYS B 1 560 ? 0.175 -20.016 3.699 1 91.38 560 LYS B CA 1
ATOM 12627 C C . LYS B 1 560 ? 1.206 -20.297 2.611 1 91.38 560 LYS B C 1
ATOM 12629 O O . LYS B 1 560 ? 1.741 -21.406 2.533 1 91.38 560 LYS B O 1
ATOM 12634 N N . GLY B 1 561 ? 1.413 -19.281 1.822 1 91.62 561 GLY B N 1
ATOM 12635 C CA . GLY B 1 561 ? 2.545 -19.391 0.915 1 91.62 561 GLY B CA 1
ATOM 12636 C C . GLY B 1 561 ? 3.885 -19.359 1.626 1 91.62 561 GLY B C 1
ATOM 12637 O O . GLY B 1 561 ? 4.023 -18.719 2.668 1 91.62 561 GLY B O 1
ATOM 12638 N N . CYS B 1 562 ? 4.793 -20.078 1.041 1 89.75 562 CYS B N 1
ATOM 12639 C CA . CYS B 1 562 ? 6.125 -20.109 1.638 1 89.75 562 CYS B CA 1
ATOM 12640 C C . CYS B 1 562 ? 7.105 -19.281 0.819 1 89.75 562 CYS B C 1
ATOM 12642 O O . CYS B 1 562 ? 7.191 -19.438 -0.401 1 89.75 562 CYS B O 1
ATOM 12644 N N . CYS B 1 563 ? 7.809 -18.312 1.537 1 86.56 563 CYS B N 1
ATOM 12645 C CA . CYS B 1 563 ? 8.977 -17.609 1.017 1 86.56 563 CYS B CA 1
ATOM 12646 C C . CYS B 1 563 ? 8.602 -16.75 -0.188 1 86.56 563 CYS B C 1
ATOM 12648 O O . CYS B 1 563 ? 9.094 -16.984 -1.294 1 86.56 563 CYS B O 1
ATOM 12650 N N . PRO B 1 564 ? 7.777 -15.711 -0.022 1 88.69 564 PRO B N 1
ATOM 12651 C CA . PRO B 1 564 ? 7.25 -14.883 -1.107 1 88.69 564 PRO B CA 1
ATOM 12652 C C . PRO B 1 564 ? 8.281 -13.898 -1.654 1 88.69 564 PRO B C 1
ATOM 12654 O O . PRO B 1 564 ? 9.18 -13.469 -0.925 1 88.69 564 PRO B O 1
ATOM 12657 N N . LEU B 1 565 ? 8.281 -13.25 -2.861 1 92.5 565 LEU B N 1
ATOM 12658 C CA . LEU B 1 565 ? 7.828 -13.922 -4.074 1 92.5 565 LEU B CA 1
ATOM 12659 C C . LEU B 1 565 ? 8.93 -13.953 -5.121 1 92.5 565 LEU B C 1
ATOM 12661 O O . LEU B 1 565 ? 9.93 -13.242 -5.004 1 92.5 565 LEU B O 1
ATOM 12665 N N . ASN B 1 566 ? 8.711 -14.672 -6.125 1 95.25 566 ASN B N 1
ATOM 12666 C CA . ASN B 1 566 ? 9.602 -14.773 -7.277 1 95.25 566 ASN B CA 1
ATOM 12667 C C . ASN B 1 566 ? 11.055 -14.969 -6.852 1 95.25 566 ASN B C 1
ATOM 12669 O O . ASN B 1 566 ? 11.945 -14.242 -7.293 1 95.25 566 ASN B O 1
ATOM 12673 N N . CYS B 1 567 ? 11.242 -15.883 -5.98 1 94.38 567 CYS B N 1
ATOM 12674 C CA . CYS B 1 567 ? 12.586 -16.188 -5.512 1 94.38 567 CYS B CA 1
ATOM 12675 C C . CYS B 1 567 ? 13.523 -16.484 -6.68 1 94.38 567 CYS B C 1
ATOM 12677 O O . CYS B 1 567 ? 13.367 -17.5 -7.363 1 94.38 567 CYS B O 1
ATOM 12679 N N . THR B 1 568 ? 14.5 -15.672 -6.859 1 94.38 568 THR B N 1
ATOM 12680 C CA . THR B 1 568 ? 15.32 -15.75 -8.062 1 94.38 568 THR B CA 1
ATOM 12681 C C . THR B 1 568 ? 16.078 -17.078 -8.109 1 94.38 568 THR B C 1
ATOM 12683 O O . THR B 1 568 ? 16.203 -17.688 -9.172 1 94.38 568 THR B O 1
ATOM 12686 N N . HIS B 1 569 ? 16.547 -17.562 -7.016 1 94.88 569 HIS B N 1
ATOM 12687 C CA . HIS B 1 569 ? 17.422 -18.734 -7.035 1 94.88 569 HIS B CA 1
ATOM 12688 C C . HIS B 1 569 ? 16.594 -20.016 -7.109 1 94.88 569 HIS B C 1
ATOM 12690 O O . HIS B 1 569 ? 17.016 -20.984 -7.742 1 94.88 569 HIS B O 1
ATOM 12696 N N . VAL B 1 570 ? 15.453 -20.078 -6.504 1 96.38 570 VAL B N 1
ATOM 12697 C CA . VAL B 1 570 ? 14.617 -21.266 -6.605 1 96.38 570 VAL B CA 1
ATOM 12698 C C . VAL B 1 570 ? 14.062 -21.391 -8.023 1 96.38 570 VAL B C 1
ATOM 12700 O O . VAL B 1 570 ? 14.094 -22.469 -8.617 1 96.38 570 VAL B O 1
ATOM 12703 N N . TRP B 1 571 ? 13.68 -20.312 -8.547 1 97 571 TRP B N 1
ATOM 12704 C CA . TRP B 1 571 ? 13.039 -20.328 -9.867 1 97 571 TRP B CA 1
ATOM 12705 C C . TRP B 1 571 ? 14.086 -20.391 -10.977 1 97 571 TRP B C 1
ATOM 12707 O O . TRP B 1 571 ? 13.742 -20.406 -12.156 1 97 571 TRP B O 1
ATOM 12717 N N . ASN B 1 572 ? 15.344 -20.547 -10.617 1 96.38 572 ASN B N 1
ATOM 12718 C CA . ASN B 1 572 ? 16.406 -20.891 -11.555 1 96.38 572 ASN B CA 1
ATOM 12719 C C . ASN B 1 572 ? 16.219 -22.281 -12.148 1 96.38 572 ASN B C 1
ATOM 12721 O O . ASN B 1 572 ? 16.703 -22.578 -13.242 1 96.38 572 ASN B O 1
ATOM 12725 N N . TYR B 1 573 ? 15.555 -23.047 -11.398 1 97.75 573 TYR B N 1
ATOM 12726 C CA . TYR B 1 573 ? 15.445 -24.438 -11.812 1 97.75 573 TYR B CA 1
ATOM 12727 C C . TYR B 1 573 ? 14.203 -24.656 -12.656 1 97.75 573 TYR B C 1
ATOM 12729 O O . TYR B 1 573 ? 14.078 -25.688 -13.328 1 97.75 573 TYR B O 1
ATOM 12737 N N . GLU B 1 574 ? 13.312 -23.781 -12.617 1 96.81 574 GLU B N 1
ATOM 12738 C CA . GLU B 1 574 ? 12.016 -23.953 -13.258 1 96.81 574 GLU B CA 1
ATOM 12739 C C . GLU B 1 574 ? 12.141 -23.906 -14.773 1 96.81 574 GLU B C 1
ATOM 12741 O O . GLU B 1 574 ? 12.766 -23 -15.328 1 96.81 574 GLU B O 1
ATOM 12746 N N . MET B 1 575 ? 11.57 -24.906 -15.508 1 98.19 575 MET B N 1
ATOM 12747 C CA . MET B 1 575 ? 11.594 -24.938 -16.969 1 98.19 575 MET B CA 1
ATOM 12748 C C . MET B 1 575 ? 10.188 -25.109 -17.531 1 98.19 575 MET B C 1
ATOM 12750 O O . MET B 1 575 ? 9.953 -24.875 -18.719 1 98.19 575 MET B O 1
ATOM 12754 N N . ALA B 1 576 ? 9.195 -25.422 -16.703 1 98.25 576 ALA B N 1
ATOM 12755 C CA . ALA B 1 576 ? 7.832 -25.672 -17.172 1 98.25 576 ALA B CA 1
ATOM 12756 C C . ALA B 1 576 ? 7.141 -24.375 -17.578 1 98.25 576 ALA B C 1
ATOM 12758 O O . ALA B 1 576 ? 6.57 -24.297 -18.672 1 98.25 576 ALA B O 1
ATOM 12759 N N . LEU B 1 577 ? 7.18 -23.375 -16.719 1 98.19 577 LEU B N 1
ATOM 12760 C CA . LEU B 1 577 ? 6.57 -22.094 -17.062 1 98.19 577 LEU B CA 1
ATOM 12761 C C . LEU B 1 577 ? 7.246 -21.484 -18.281 1 98.19 577 LEU B C 1
ATOM 12763 O O . LEU B 1 577 ? 6.57 -21.031 -19.219 1 98.19 577 LEU B O 1
ATOM 12767 N N . ALA B 1 578 ? 8.578 -21.484 -18.281 1 98.06 578 ALA B N 1
ATOM 12768 C CA . ALA B 1 578 ? 9.359 -20.828 -19.328 1 98.06 578 ALA B CA 1
ATOM 12769 C C . ALA B 1 578 ? 9.07 -21.438 -20.688 1 98.06 578 ALA B C 1
ATOM 12771 O O . ALA B 1 578 ? 9.047 -20.734 -21.703 1 98.06 578 ALA B O 1
ATOM 12772 N N . LYS B 1 579 ? 8.891 -22.734 -20.719 1 98.06 579 LYS B N 1
ATOM 12773 C CA . LYS B 1 579 ? 8.68 -23.406 -22 1 98.06 579 LYS B CA 1
ATOM 12774 C C . LYS B 1 579 ? 7.207 -23.391 -22.391 1 98.06 579 LYS B C 1
ATOM 12776 O O . LYS B 1 579 ? 6.871 -23.109 -23.547 1 98.06 579 LYS B O 1
ATOM 12781 N N . CYS B 1 580 ? 6.312 -23.594 -21.453 1 98.31 580 CYS B N 1
ATOM 12782 C CA . CYS B 1 580 ? 4.895 -23.719 -21.766 1 98.31 580 CYS B CA 1
ATOM 12783 C C . CYS B 1 580 ? 4.238 -22.359 -21.906 1 98.31 580 CYS B C 1
ATOM 12785 O O . CYS B 1 580 ? 3.324 -22.188 -22.719 1 98.31 580 CYS B O 1
ATOM 12787 N N . TYR B 1 581 ? 4.645 -21.422 -21.109 1 98.19 581 TYR B N 1
ATOM 12788 C CA . TYR B 1 581 ? 4.043 -20.094 -21.125 1 98.19 581 TYR B CA 1
ATOM 12789 C C . TYR B 1 581 ? 5.113 -19.016 -21.047 1 98.19 581 TYR B C 1
ATOM 12791 O O . TYR B 1 581 ? 5.145 -18.219 -20.094 1 98.19 581 TYR B O 1
ATOM 12799 N N . PRO B 1 582 ? 5.879 -18.875 -22.109 1 97.88 582 PRO B N 1
ATOM 12800 C CA . PRO B 1 582 ? 6.996 -17.938 -22.094 1 97.88 582 PRO B CA 1
ATOM 12801 C C . PRO B 1 582 ? 6.543 -16.484 -21.922 1 97.88 582 PRO B C 1
ATOM 12803 O O . PRO B 1 582 ? 7.281 -15.664 -21.375 1 97.88 582 PRO B O 1
ATOM 12806 N N . ASP B 1 583 ? 5.297 -16.156 -22.344 1 97.5 583 ASP B N 1
ATOM 12807 C CA . ASP B 1 583 ? 4.777 -14.812 -22.156 1 97.5 583 ASP B CA 1
ATOM 12808 C C . ASP B 1 583 ? 4.711 -14.445 -20.672 1 97.5 583 ASP B C 1
ATOM 12810 O O . ASP B 1 583 ? 4.996 -13.312 -20.297 1 97.5 583 ASP B O 1
ATOM 12814 N N . LEU B 1 584 ? 4.406 -15.391 -19.828 1 97.94 584 LEU B N 1
ATOM 12815 C CA . LEU B 1 584 ? 4.32 -15.141 -18.391 1 97.94 584 LEU B CA 1
ATOM 12816 C C . LEU B 1 584 ? 5.711 -15.07 -17.766 1 97.94 584 LEU B C 1
ATOM 12818 O O . LEU B 1 584 ? 5.961 -14.227 -16.891 1 97.94 584 LEU B O 1
ATOM 12822 N N . GLU B 1 585 ? 6.613 -15.977 -18.172 1 97.5 585 GLU B N 1
ATOM 12823 C CA . GLU B 1 585 ? 7.996 -15.914 -17.703 1 97.5 585 GLU B CA 1
ATOM 12824 C C . GLU B 1 585 ? 8.625 -14.57 -18.031 1 97.5 585 GLU B C 1
ATOM 12826 O O . GLU B 1 585 ? 9.414 -14.039 -17.25 1 97.5 585 GLU B O 1
ATOM 12831 N N . GLN B 1 586 ? 8.312 -14.023 -19.141 1 97.94 586 GLN B N 1
ATOM 12832 C CA . GLN B 1 586 ? 8.844 -12.734 -19.562 1 97.94 586 GLN B CA 1
ATOM 12833 C C . GLN B 1 586 ? 8.398 -11.617 -18.609 1 97.94 586 GLN B C 1
ATOM 12835 O O . GLN B 1 586 ? 9.141 -10.664 -18.375 1 97.94 586 GLN B O 1
ATOM 12840 N N . THR B 1 587 ? 7.184 -11.703 -18.078 1 97.81 587 THR B N 1
ATOM 12841 C CA . THR B 1 587 ? 6.742 -10.695 -17.125 1 97.81 587 THR B CA 1
ATOM 12842 C C . THR B 1 587 ? 7.598 -10.734 -15.852 1 97.81 587 THR B C 1
ATOM 12844 O O . THR B 1 587 ? 7.867 -9.695 -15.25 1 97.81 587 THR B O 1
ATOM 12847 N N . MET B 1 588 ? 7.996 -11.938 -15.414 1 97.75 588 MET B N 1
ATOM 12848 C CA . MET B 1 588 ? 8.852 -12.07 -14.242 1 97.75 588 MET B CA 1
ATOM 12849 C C . MET B 1 588 ? 10.195 -11.383 -14.469 1 97.75 588 MET B C 1
ATOM 12851 O O . MET B 1 588 ? 10.719 -10.727 -13.57 1 97.75 588 MET B O 1
ATOM 12855 N N . ARG B 1 589 ? 10.734 -11.445 -15.695 1 97.75 589 ARG B N 1
ATOM 12856 C CA . ARG B 1 589 ? 11.992 -10.789 -16.047 1 97.75 589 ARG B CA 1
ATOM 12857 C C . ARG B 1 589 ? 11.828 -9.273 -16.047 1 97.75 589 ARG B C 1
ATOM 12859 O O . ARG B 1 589 ? 12.711 -8.539 -15.594 1 97.75 589 ARG B O 1
ATOM 12866 N N . ASN B 1 590 ? 10.703 -8.883 -16.562 1 96.62 590 ASN B N 1
ATOM 12867 C CA . ASN B 1 590 ? 10.414 -7.449 -16.516 1 96.62 590 ASN B CA 1
ATOM 12868 C C . ASN B 1 590 ? 10.398 -6.926 -15.078 1 96.62 590 ASN B C 1
ATOM 12870 O O . ASN B 1 590 ? 10.922 -5.844 -14.797 1 96.62 590 ASN B O 1
ATOM 12874 N N . VAL B 1 591 ? 9.789 -7.645 -14.203 1 96.19 591 VAL B N 1
ATOM 12875 C CA . VAL B 1 591 ? 9.711 -7.25 -12.805 1 96.19 591 VAL B CA 1
ATOM 12876 C C . VAL B 1 591 ? 11.117 -7.234 -12.195 1 96.19 591 VAL B C 1
ATOM 12878 O O . VAL B 1 591 ? 11.477 -6.293 -11.484 1 96.19 591 VAL B O 1
ATOM 12881 N N . ASP B 1 592 ? 11.938 -8.25 -12.523 1 95.81 592 ASP B N 1
ATOM 12882 C CA . ASP B 1 592 ? 13.297 -8.336 -12 1 95.81 592 ASP B CA 1
ATOM 12883 C C . ASP B 1 592 ? 14.141 -7.145 -12.453 1 95.81 592 ASP B C 1
ATOM 12885 O O . ASP B 1 592 ? 14.797 -6.496 -11.641 1 95.81 592 ASP B O 1
ATOM 12889 N N . LEU B 1 593 ? 14.039 -6.867 -13.75 1 95.5 593 LEU B N 1
ATOM 12890 C CA . LEU B 1 593 ? 15.07 -6.039 -14.367 1 95.5 593 LEU B CA 1
ATOM 12891 C C . LEU B 1 593 ? 14.594 -4.594 -14.5 1 95.5 593 LEU B C 1
ATOM 12893 O O . LEU B 1 593 ? 15.398 -3.689 -14.727 1 95.5 593 LEU B O 1
ATOM 12897 N N . ASN B 1 594 ? 13.289 -4.387 -14.344 1 91.94 594 ASN B N 1
ATOM 12898 C CA . ASN B 1 594 ? 12.789 -3.02 -14.445 1 91.94 594 ASN B CA 1
ATOM 12899 C C . ASN B 1 594 ? 12.289 -2.502 -13.102 1 91.94 594 ASN B C 1
ATOM 12901 O O . ASN B 1 594 ? 12.305 -1.298 -12.844 1 91.94 594 ASN B O 1
ATOM 12905 N N . GLU B 1 595 ? 11.805 -3.361 -12.281 1 90.94 595 GLU B N 1
ATOM 12906 C CA . GLU B 1 595 ? 11.133 -2.918 -11.062 1 90.94 595 GLU B CA 1
ATOM 12907 C C . GLU B 1 595 ? 11.992 -3.172 -9.836 1 90.94 595 GLU B C 1
ATOM 12909 O O . GLU B 1 595 ? 12.07 -2.328 -8.938 1 90.94 595 GLU B O 1
ATOM 12914 N N . GLN B 1 596 ? 12.688 -4.301 -9.789 1 89.94 596 GLN B N 1
ATOM 12915 C CA . GLN B 1 596 ? 13.344 -4.758 -8.57 1 89.94 596 GLN B CA 1
ATOM 12916 C C . GLN B 1 596 ? 14.805 -4.305 -8.523 1 89.94 596 GLN B C 1
ATOM 12918 O O . GLN B 1 596 ? 15.383 -4.156 -7.449 1 89.94 596 GLN B O 1
ATOM 12923 N N . ILE B 1 597 ? 15.422 -4.191 -9.672 1 88.69 597 ILE B N 1
ATOM 12924 C CA . ILE B 1 597 ? 16.859 -3.945 -9.727 1 88.69 597 ILE B CA 1
ATOM 12925 C C . ILE B 1 597 ? 17.188 -2.676 -8.945 1 88.69 597 ILE B C 1
ATOM 12927 O O . ILE B 1 597 ? 16.453 -1.69 -9 1 88.69 597 ILE B O 1
ATOM 12931 N N . THR B 1 598 ? 18.25 -2.727 -8.211 1 83.5 598 THR B N 1
ATOM 12932 C CA . THR B 1 598 ? 18.672 -1.607 -7.383 1 83.5 598 THR B CA 1
ATOM 12933 C C . THR B 1 598 ? 19.391 -0.56 -8.219 1 83.5 598 THR B C 1
ATOM 12935 O O . THR B 1 598 ? 19.844 -0.848 -9.336 1 83.5 598 THR B O 1
ATOM 12938 N N . PRO B 1 599 ? 19.562 0.637 -7.699 1 76.06 599 PRO B N 1
ATOM 12939 C CA . PRO B 1 599 ? 20.375 1.646 -8.391 1 76.06 599 PRO B CA 1
ATOM 12940 C C . PRO B 1 599 ? 21.828 1.229 -8.555 1 76.06 599 PRO B C 1
ATOM 12942 O O . PRO B 1 599 ? 22.562 1.834 -9.344 1 76.06 599 PRO B O 1
ATOM 12945 N N . HIS B 1 600 ? 22.25 0.141 -7.922 1 76.19 600 HIS B N 1
ATOM 12946 C CA . HIS B 1 600 ? 23.625 -0.356 -8.023 1 76.19 600 HIS B CA 1
ATOM 12947 C C . HIS B 1 600 ? 23.688 -1.651 -8.828 1 76.19 600 HIS B C 1
ATOM 12949 O O . HIS B 1 600 ? 24.641 -2.42 -8.711 1 76.19 600 HIS B O 1
ATOM 12955 N N . ASP B 1 601 ? 22.594 -1.969 -9.477 1 83.5 601 ASP B N 1
ATOM 12956 C CA . ASP B 1 601 ? 22.531 -3.012 -10.492 1 83.5 601 ASP B CA 1
ATOM 12957 C C . ASP B 1 601 ? 22.547 -4.402 -9.859 1 83.5 601 ASP B C 1
ATOM 12959 O O . ASP B 1 601 ? 23.156 -5.328 -10.391 1 83.5 601 ASP B O 1
ATOM 12963 N N . VAL B 1 602 ? 21.969 -4.512 -8.68 1 87.69 602 VAL B N 1
ATOM 12964 C CA . VAL B 1 602 ? 21.781 -5.781 -7.984 1 87.69 602 VAL B CA 1
ATOM 12965 C C . VAL B 1 602 ? 20.312 -6.176 -8.008 1 87.69 602 VAL B C 1
ATOM 12967 O O . VAL B 1 602 ? 19.422 -5.328 -7.852 1 87.69 602 VAL B O 1
ATOM 12970 N N . ILE B 1 603 ? 20.047 -7.391 -8.227 1 91 603 ILE B N 1
ATOM 12971 C CA . ILE B 1 603 ? 18.672 -7.883 -8.195 1 91 603 ILE B CA 1
ATOM 12972 C C . ILE B 1 603 ? 18.391 -8.555 -6.855 1 91 603 ILE B C 1
ATOM 12974 O O . ILE B 1 603 ? 18.984 -9.578 -6.531 1 91 603 ILE B O 1
ATOM 12978 N N . PRO B 1 604 ? 17.484 -7.996 -6.09 1 88.12 604 PRO B N 1
ATOM 12979 C CA . PRO B 1 604 ? 17.094 -8.68 -4.855 1 88.12 604 PRO B CA 1
ATOM 12980 C C . PRO B 1 604 ? 16.484 -10.055 -5.113 1 88.12 604 PRO B C 1
ATOM 12982 O O . PRO B 1 604 ? 15.891 -10.273 -6.172 1 88.12 604 PRO B O 1
ATOM 12985 N N . SER B 1 605 ? 16.516 -10.977 -4.129 1 90.06 605 SER B N 1
ATOM 12986 C CA . SER B 1 605 ? 16.062 -12.359 -4.301 1 90.06 605 SER B CA 1
ATOM 12987 C C . SER B 1 605 ? 14.547 -12.469 -4.246 1 90.06 605 SER B C 1
ATOM 12989 O O . SER B 1 605 ? 13.977 -13.492 -4.617 1 90.06 605 SER B O 1
ATOM 12991 N N . ARG B 1 606 ? 13.844 -11.359 -3.818 1 90.06 606 ARG B N 1
ATOM 12992 C CA . ARG B 1 606 ? 12.406 -11.414 -3.584 1 90.06 606 ARG B CA 1
ATOM 12993 C C . ARG B 1 606 ? 11.703 -10.203 -4.199 1 90.06 606 ARG B C 1
ATOM 12995 O O . ARG B 1 606 ? 12.32 -9.156 -4.379 1 90.06 606 ARG B O 1
ATOM 13002 N N . THR B 1 607 ? 10.477 -10.352 -4.449 1 92.56 607 THR B N 1
ATOM 13003 C CA . THR B 1 607 ? 9.664 -9.281 -5.027 1 92.56 607 THR B CA 1
ATOM 13004 C C . THR B 1 607 ? 8.531 -8.898 -4.09 1 92.56 607 THR B C 1
ATOM 13006 O O . THR B 1 607 ? 7.773 -9.758 -3.631 1 92.56 607 THR B O 1
ATOM 13009 N N . ILE B 1 608 ? 8.438 -7.656 -3.773 1 90.94 608 ILE B N 1
ATOM 13010 C CA . ILE B 1 608 ? 7.344 -7.109 -2.975 1 90.94 608 ILE B CA 1
ATOM 13011 C C . ILE B 1 608 ? 6.188 -6.711 -3.887 1 90.94 608 ILE B C 1
ATOM 13013 O O . ILE B 1 608 ? 6.398 -6.105 -4.941 1 90.94 608 ILE B O 1
ATOM 13017 N N . VAL B 1 609 ? 4.953 -7.137 -3.594 1 93.06 609 VAL B N 1
ATOM 13018 C CA . VAL B 1 609 ? 3.764 -6.762 -4.352 1 93.06 609 VAL B CA 1
ATOM 13019 C C . VAL B 1 609 ? 2.73 -6.137 -3.416 1 93.06 609 VAL B C 1
ATOM 13021 O O . VAL B 1 609 ? 2.738 -6.395 -2.211 1 93.06 609 VAL B O 1
ATOM 13024 N N . PRO B 1 610 ? 1.731 -5.344 -3.846 1 92.38 610 PRO B N 1
ATOM 13025 C CA . PRO B 1 610 ? 1.755 -4.879 -5.234 1 92.38 610 PRO B CA 1
ATOM 13026 C C . PRO B 1 610 ? 2.965 -3.998 -5.543 1 92.38 610 PRO B C 1
ATOM 13028 O O . PRO B 1 610 ? 3.672 -3.572 -4.625 1 92.38 610 PRO B O 1
ATOM 13031 N N . LEU B 1 611 ? 3.254 -3.721 -6.77 1 91.56 611 LEU B N 1
ATOM 13032 C CA . LEU B 1 611 ? 4.477 -3.059 -7.203 1 91.56 611 LEU B CA 1
ATOM 13033 C C . LEU B 1 611 ? 4.484 -1.594 -6.777 1 91.56 611 LEU B C 1
ATOM 13035 O O . LEU B 1 611 ? 5.523 -0.932 -6.832 1 91.56 611 LEU B O 1
ATOM 13039 N N . VAL B 1 612 ? 3.395 -1.08 -6.234 1 88.75 612 VAL B N 1
ATOM 13040 C CA . VAL B 1 612 ? 3.316 0.299 -5.762 1 88.75 612 VAL B CA 1
ATOM 13041 C C . VAL B 1 612 ? 4 0.42 -4.402 1 88.75 612 VAL B C 1
ATOM 13043 O O . VAL B 1 612 ? 4.34 1.523 -3.967 1 88.75 612 VAL B O 1
ATOM 13046 N N . LEU B 1 613 ? 4.195 -0.643 -3.719 1 89.44 613 LEU B N 1
ATOM 13047 C CA . LEU B 1 613 ? 4.902 -0.636 -2.441 1 89.44 613 LEU B CA 1
ATOM 13048 C C . LEU B 1 613 ? 6.395 -0.411 -2.646 1 89.44 613 LEU B C 1
ATOM 13050 O O . LEU B 1 613 ? 6.93 -0.696 -3.721 1 89.44 613 LEU B O 1
ATOM 13054 N N . ARG B 1 614 ? 7.07 0.041 -1.688 1 86.75 614 ARG B N 1
ATOM 13055 C CA . ARG B 1 614 ? 8.508 0.275 -1.721 1 86.75 614 ARG B CA 1
ATOM 13056 C C . ARG B 1 614 ? 9.266 -1.012 -2.027 1 86.75 614 ARG B C 1
ATOM 13058 O O . ARG B 1 614 ? 8.883 -2.088 -1.563 1 86.75 614 ARG B O 1
ATOM 13065 N N . ARG B 1 615 ? 10.328 -0.821 -2.83 1 86.62 615 ARG B N 1
ATOM 13066 C CA . ARG B 1 615 ? 11.211 -1.954 -3.074 1 86.62 615 ARG B CA 1
ATOM 13067 C C . ARG B 1 615 ? 12.055 -2.268 -1.843 1 86.62 615 ARG B C 1
ATOM 13069 O O . ARG B 1 615 ? 12.438 -1.362 -1.097 1 86.62 615 ARG B O 1
ATOM 13076 N N . ILE B 1 616 ? 12.391 -3.445 -1.643 1 81.06 616 ILE B N 1
ATOM 13077 C CA . ILE B 1 616 ? 13.008 -3.928 -0.412 1 81.06 616 ILE B CA 1
ATOM 13078 C C . ILE B 1 616 ? 14.336 -3.209 -0.186 1 81.06 616 ILE B C 1
ATOM 13080 O O . ILE B 1 616 ? 14.727 -2.957 0.957 1 81.06 616 ILE B O 1
ATOM 13084 N N . TRP B 1 617 ? 15.023 -2.852 -1.225 1 80.94 617 TRP B N 1
ATOM 13085 C CA . TRP B 1 617 ? 16.375 -2.291 -1.103 1 80.94 617 TRP B CA 1
ATOM 13086 C C . TRP B 1 617 ? 16.312 -0.862 -0.576 1 80.94 617 TRP B C 1
ATOM 13088 O O . TRP B 1 617 ? 17.328 -0.321 -0.13 1 80.94 617 TRP B O 1
ATOM 13098 N N . THR B 1 618 ? 15.211 -0.233 -0.615 1 78.56 618 THR B N 1
ATOM 13099 C CA . THR B 1 618 ? 15.094 1.127 -0.101 1 78.56 618 THR B CA 1
ATOM 13100 C C . THR B 1 618 ? 15.219 1.145 1.419 1 78.56 618 THR B C 1
ATOM 13102 O O . THR B 1 618 ? 15.438 2.201 2.018 1 78.56 618 THR B O 1
ATOM 13105 N N . TYR B 1 619 ? 15.039 0.073 2.055 1 74.12 619 TYR B N 1
ATOM 13106 C CA . TYR B 1 619 ? 15.156 -0.027 3.506 1 74.12 619 TYR B CA 1
ATOM 13107 C C . TYR B 1 619 ? 16.578 -0.382 3.914 1 74.12 619 TYR B C 1
ATOM 13109 O O . TYR B 1 619 ? 16.906 -0.44 5.105 1 74.12 619 TYR B O 1
ATOM 13117 N N . TRP B 1 620 ? 17.406 -0.594 2.854 1 70.56 620 TRP B N 1
ATOM 13118 C CA . TRP B 1 620 ? 18.797 -0.977 3.143 1 70.56 620 TRP B CA 1
ATOM 13119 C C . TRP B 1 620 ? 19.625 0.241 3.527 1 70.56 620 TRP B C 1
ATOM 13121 O O . TRP B 1 620 ? 19.531 1.29 2.887 1 70.56 620 TRP B O 1
ATOM 13131 N N . ASP B 1 621 ? 20.094 0.391 4.816 1 58.5 621 ASP B N 1
ATOM 13132 C CA . ASP B 1 621 ? 20.875 1.534 5.266 1 58.5 621 ASP B CA 1
ATOM 13133 C C . ASP B 1 621 ? 22.016 1.835 4.285 1 58.5 621 ASP B C 1
ATOM 13135 O O . ASP B 1 621 ? 22.297 2.998 3.984 1 58.5 621 ASP B O 1
ATOM 13139 N N . ASN B 1 622 ? 22.984 0.732 4.094 1 53.03 622 ASN B N 1
ATOM 13140 C CA . ASN B 1 622 ? 24.203 0.996 3.334 1 53.03 622 ASN B CA 1
ATOM 13141 C C . ASN B 1 622 ? 24.281 0.13 2.078 1 53.03 622 ASN B C 1
ATOM 13143 O O . ASN B 1 622 ? 25.234 -0.62 1.894 1 53.03 622 ASN B O 1
ATOM 13147 N N . TYR B 1 623 ? 23.25 0.096 1.368 1 50.62 623 TYR B N 1
ATOM 13148 C CA . TYR B 1 623 ? 23.344 -0.816 0.233 1 50.62 623 TYR B CA 1
ATOM 13149 C C . TYR B 1 623 ? 24.5 -0.45 -0.676 1 50.62 623 TYR B C 1
ATOM 13151 O O . TYR B 1 623 ? 25.109 -1.323 -1.302 1 50.62 623 TYR B O 1
ATOM 13159 N N . SER B 1 624 ? 24.797 0.813 -0.764 1 43.78 624 SER B N 1
ATOM 13160 C CA . SER B 1 624 ? 25.875 1.205 -1.68 1 43.78 624 SER B CA 1
ATOM 13161 C C . SER B 1 624 ? 27.234 0.722 -1.184 1 43.78 624 SER B C 1
ATOM 13163 O O . SER B 1 624 ? 28.172 0.578 -1.97 1 43.78 624 SER B O 1
ATOM 13165 N N . ILE B 1 625 ? 27.266 0.598 0.205 1 42.59 625 ILE B N 1
ATOM 13166 C CA . ILE B 1 625 ? 28.609 0.304 0.668 1 42.59 625 ILE B CA 1
ATOM 13167 C C . ILE B 1 625 ? 28.75 -1.188 0.966 1 42.59 625 ILE B C 1
ATOM 13169 O O . ILE B 1 625 ? 29.75 -1.815 0.604 1 42.59 625 ILE B O 1
ATOM 13173 N N . ASP B 1 626 ? 27.844 -1.847 1.846 1 45.69 626 ASP B N 1
ATOM 13174 C CA . ASP B 1 626 ? 28.062 -3.236 2.238 1 45.69 626 ASP B CA 1
ATOM 13175 C C . ASP B 1 626 ? 26.984 -4.145 1.672 1 45.69 626 ASP B C 1
ATOM 13177 O O . ASP B 1 626 ? 25.891 -4.238 2.234 1 45.69 626 ASP B O 1
ATOM 13181 N N . GLN B 1 627 ? 27.312 -4.691 0.559 1 43.72 627 GLN B N 1
ATOM 13182 C CA . GLN B 1 627 ? 26.453 -5.609 -0.18 1 43.72 627 GLN B CA 1
ATOM 13183 C C . GLN B 1 627 ? 26.094 -6.82 0.67 1 43.72 627 GLN B C 1
ATOM 13185 O O . GLN B 1 627 ? 25.188 -7.578 0.322 1 43.72 627 GLN B O 1
ATOM 13190 N N . SER B 1 628 ? 26.969 -7.086 1.646 1 43.62 628 SER B N 1
ATOM 13191 C CA . SER B 1 628 ? 26.766 -8.312 2.414 1 43.62 628 SER B CA 1
ATOM 13192 C C . SER B 1 628 ? 25.438 -8.273 3.174 1 43.62 628 SER B C 1
ATOM 13194 O O . SER B 1 628 ? 24.938 -9.312 3.604 1 43.62 628 SER B O 1
ATOM 13196 N N . SER B 1 629 ? 25.031 -7.047 3.445 1 48.25 629 SER B N 1
ATOM 13197 C CA . SER B 1 629 ? 23.812 -6.895 4.25 1 48.25 629 SER B CA 1
ATOM 13198 C C . SER B 1 629 ? 22.562 -7.102 3.406 1 48.25 629 SER B C 1
ATOM 13200 O O . SER B 1 629 ? 21.438 -6.926 3.895 1 48.25 629 SER B O 1
ATOM 13202 N N . THR B 1 630 ? 22.891 -7.512 2.193 1 54.38 630 THR B N 1
ATOM 13203 C CA . THR B 1 630 ? 21.766 -7.527 1.262 1 54.38 630 THR B CA 1
ATOM 13204 C C . THR B 1 630 ? 21.172 -8.93 1.157 1 54.38 630 THR B C 1
ATOM 13206 O O . THR B 1 630 ? 21.844 -9.922 1.455 1 54.38 630 THR B O 1
ATOM 13209 N N . THR B 1 631 ? 19.875 -9.117 1.196 1 61.06 631 THR B N 1
ATOM 13210 C CA . THR B 1 631 ? 19.078 -10.32 0.962 1 61.06 631 THR B CA 1
ATOM 13211 C C . THR B 1 631 ? 19.281 -10.828 -0.46 1 61.06 631 THR B C 1
ATOM 13213 O O . THR B 1 631 ? 18.328 -11.266 -1.112 1 61.06 631 THR B O 1
ATOM 13216 N N . ILE B 1 632 ? 20.625 -10.82 -0.895 1 78.38 632 ILE B N 1
ATOM 13217 C CA . ILE B 1 632 ? 20.859 -11.195 -2.285 1 78.38 632 ILE B CA 1
ATOM 13218 C C . ILE B 1 632 ? 21.453 -12.594 -2.352 1 78.38 632 ILE B C 1
ATOM 13220 O O . ILE B 1 632 ? 22.312 -12.953 -1.539 1 78.38 632 ILE B O 1
ATOM 13224 N N . CYS B 1 633 ? 20.891 -13.445 -3.16 1 89.81 633 CYS B N 1
ATOM 13225 C CA . CYS B 1 633 ? 21.516 -14.695 -3.566 1 89.81 633 CYS B CA 1
ATOM 13226 C C . CYS B 1 633 ? 22.172 -14.562 -4.934 1 89.81 633 CYS B C 1
ATOM 13228 O O . CYS B 1 633 ? 21.5 -14.312 -5.93 1 89.81 633 CYS B O 1
ATOM 13230 N N . VAL B 1 634 ? 23.484 -14.797 -4.98 1 93.06 634 VAL B N 1
ATOM 13231 C CA . VAL B 1 634 ? 24.234 -14.508 -6.195 1 93.06 634 VAL B CA 1
ATOM 13232 C C . VAL B 1 634 ? 23.875 -15.516 -7.281 1 93.06 634 VAL B C 1
ATOM 13234 O O . VAL B 1 634 ? 23.875 -15.18 -8.469 1 93.06 634 VAL B O 1
ATOM 13237 N N . ASP B 1 635 ? 23.562 -16.766 -6.898 1 95.56 635 ASP B N 1
ATOM 13238 C CA . ASP B 1 635 ? 23.109 -17.734 -7.902 1 95.56 635 ASP B CA 1
ATOM 13239 C C . ASP B 1 635 ? 21.844 -17.25 -8.586 1 95.56 635 ASP B C 1
ATOM 13241 O O . ASP B 1 635 ? 21.703 -17.391 -9.805 1 95.56 635 ASP B O 1
ATOM 13245 N N . GLY B 1 636 ? 20.922 -16.703 -7.742 1 95.25 636 GLY B N 1
ATOM 13246 C CA . GLY B 1 636 ? 19.703 -16.172 -8.305 1 95.25 636 GLY B CA 1
ATOM 13247 C C . GLY B 1 636 ? 19.922 -14.969 -9.211 1 95.25 636 GLY B C 1
ATOM 13248 O O . GLY B 1 636 ? 19.297 -14.844 -10.258 1 95.25 636 GLY B O 1
ATOM 13249 N N . GLU B 1 637 ? 20.812 -14.109 -8.789 1 93.94 637 GLU B N 1
ATOM 13250 C CA . GLU B 1 637 ? 21.094 -12.906 -9.57 1 93.94 637 GLU B CA 1
ATOM 13251 C C . GLU B 1 637 ? 21.703 -13.266 -10.93 1 93.94 637 GLU B C 1
ATOM 13253 O O . GLU B 1 637 ? 21.188 -12.844 -11.969 1 93.94 637 GLU B O 1
ATOM 13258 N N . ILE B 1 638 ? 22.766 -14.07 -10.875 1 96.88 638 ILE B N 1
ATOM 13259 C CA . ILE B 1 638 ? 23.422 -14.406 -12.133 1 96.88 638 ILE B CA 1
ATOM 13260 C C . ILE B 1 638 ? 22.531 -15.328 -12.961 1 96.88 638 ILE B C 1
ATOM 13262 O O . ILE B 1 638 ? 22.609 -15.328 -14.188 1 96.88 638 ILE B O 1
ATOM 13266 N N . GLY B 1 639 ? 21.672 -16.125 -12.273 1 97.94 639 GLY B N 1
ATOM 13267 C CA . GLY B 1 639 ? 20.672 -16.922 -12.953 1 97.94 639 GLY B CA 1
ATOM 13268 C C . GLY B 1 639 ? 19.688 -16.094 -13.75 1 97.94 639 GLY B C 1
ATOM 13269 O O . GLY B 1 639 ? 19.141 -16.562 -14.75 1 97.94 639 GLY B O 1
ATOM 13270 N N . THR B 1 640 ? 19.453 -14.852 -13.336 1 97.75 640 THR B N 1
ATOM 13271 C CA . THR B 1 640 ? 18.547 -13.977 -14.062 1 97.75 640 THR B CA 1
ATOM 13272 C C . THR B 1 640 ? 19.078 -13.688 -15.469 1 97.75 640 THR B C 1
ATOM 13274 O O . THR B 1 640 ? 18.297 -13.562 -16.422 1 97.75 640 THR B O 1
ATOM 13277 N N . VAL B 1 641 ? 20.406 -13.625 -15.609 1 98.25 641 VAL B N 1
ATOM 13278 C CA . VAL B 1 641 ? 21.016 -13.445 -16.922 1 98.25 641 VAL B CA 1
ATOM 13279 C C . VAL B 1 641 ? 20.734 -14.664 -17.797 1 98.25 641 VAL B C 1
ATOM 13281 O O . VAL B 1 641 ? 20.406 -14.523 -18.984 1 98.25 641 VAL B O 1
ATOM 13284 N N . LEU B 1 642 ? 20.859 -15.836 -17.203 1 98.69 642 LEU B N 1
ATOM 13285 C CA . LEU B 1 642 ? 20.578 -17.078 -17.922 1 98.69 642 LEU B CA 1
ATOM 13286 C C . LEU B 1 642 ? 19.109 -17.156 -18.312 1 98.69 642 LEU B C 1
ATOM 13288 O O . LEU B 1 642 ? 18.797 -17.516 -19.438 1 98.69 642 LEU B O 1
ATOM 13292 N N . LYS B 1 643 ? 18.219 -16.766 -17.422 1 98.56 643 LYS B N 1
ATOM 13293 C CA . LYS B 1 643 ? 16.781 -16.781 -17.703 1 98.56 643 LYS B CA 1
ATOM 13294 C C . LYS B 1 643 ? 16.438 -15.766 -18.797 1 98.56 643 LYS B C 1
ATOM 13296 O O . LYS B 1 643 ? 15.57 -16.016 -19.641 1 98.56 643 LYS B O 1
ATOM 13301 N N . MET B 1 644 ? 17.156 -14.672 -18.797 1 97.94 644 MET B N 1
ATOM 13302 C CA . MET B 1 644 ? 16.984 -13.688 -19.875 1 97.94 644 MET B CA 1
ATOM 13303 C C . MET B 1 644 ? 17.297 -14.305 -21.234 1 97.94 644 MET B C 1
ATOM 13305 O O . MET B 1 644 ? 16.516 -14.148 -22.172 1 97.94 644 MET B O 1
ATOM 13309 N N . TYR B 1 645 ? 18.375 -14.945 -21.328 1 98.44 645 TYR B N 1
ATOM 13310 C CA . TYR B 1 645 ? 18.75 -15.555 -22.594 1 98.44 645 TYR B CA 1
ATOM 13311 C C . TYR B 1 645 ? 17.781 -16.672 -22.984 1 98.44 645 TYR B C 1
ATOM 13313 O O . TYR B 1 645 ? 17.484 -16.859 -24.156 1 98.44 645 TYR B O 1
ATOM 13321 N N . ARG B 1 646 ? 17.359 -17.422 -22 1 98.25 646 ARG B N 1
ATOM 13322 C CA . ARG B 1 646 ? 16.344 -18.453 -22.25 1 98.25 646 ARG B CA 1
ATOM 13323 C C . ARG B 1 646 ? 15.125 -17.859 -22.938 1 98.25 646 ARG B C 1
ATOM 13325 O O . ARG B 1 646 ? 14.617 -18.422 -23.906 1 98.25 646 ARG B O 1
ATOM 13332 N N . GLU B 1 647 ? 14.633 -16.688 -22.406 1 97.88 647 GLU B N 1
ATOM 13333 C CA . GLU B 1 647 ? 13.469 -16.047 -23 1 97.88 647 GLU B CA 1
ATOM 13334 C C . GLU B 1 647 ? 13.766 -15.586 -24.422 1 97.88 647 GLU B C 1
ATOM 13336 O O . GLU B 1 647 ? 12.898 -15.656 -25.297 1 97.88 647 GLU B O 1
ATOM 13341 N N . VAL B 1 648 ? 14.953 -15.102 -24.609 1 96.69 648 VAL B N 1
ATOM 13342 C CA . VAL B 1 648 ? 15.359 -14.672 -25.953 1 96.69 648 VAL B CA 1
ATOM 13343 C C . VAL B 1 648 ? 15.336 -15.867 -26.906 1 96.69 648 VAL B C 1
ATOM 13345 O O . VAL B 1 648 ? 14.805 -15.766 -28.016 1 96.69 648 VAL B O 1
ATOM 13348 N N . ARG B 1 649 ? 15.852 -16.969 -26.438 1 95.25 649 ARG B N 1
ATOM 13349 C CA . ARG B 1 649 ? 15.875 -18.188 -27.25 1 95.25 649 ARG B CA 1
ATOM 13350 C C . ARG B 1 649 ? 14.469 -18.703 -27.516 1 95.25 649 ARG B C 1
ATOM 13352 O O . ARG B 1 649 ? 14.211 -19.328 -28.547 1 95.25 649 ARG B O 1
ATOM 13359 N N . GLN B 1 650 ? 13.555 -18.406 -26.609 1 94.31 650 GLN B N 1
ATOM 13360 C CA . GLN B 1 650 ? 12.18 -18.875 -26.734 1 94.31 650 GLN B CA 1
ATOM 13361 C C . GLN B 1 650 ? 11.367 -17.938 -27.625 1 94.31 650 GLN B C 1
ATOM 13363 O O . GLN B 1 650 ? 10.18 -18.172 -27.875 1 94.31 650 GLN B O 1
ATOM 13368 N N . GLY B 1 651 ? 11.977 -16.906 -28.078 1 93.5 651 GLY B N 1
ATOM 13369 C CA . GLY B 1 651 ? 11.32 -16.062 -29.062 1 93.5 651 GLY B CA 1
ATOM 13370 C C . GLY B 1 651 ? 10.75 -14.781 -28.469 1 93.5 651 GLY B C 1
ATOM 13371 O O . GLY B 1 651 ? 9.781 -14.227 -28.984 1 93.5 651 GLY B O 1
ATOM 13372 N N . ALA B 1 652 ? 11.281 -14.297 -27.328 1 95.81 652 ALA B N 1
ATOM 13373 C CA . ALA B 1 652 ? 10.852 -13.008 -26.797 1 95.81 652 ALA B CA 1
ATOM 13374 C C . ALA B 1 652 ? 10.945 -11.914 -27.859 1 95.81 652 ALA B C 1
ATOM 13376 O O . ALA B 1 652 ? 11.859 -11.922 -28.688 1 95.81 652 ALA B O 1
ATOM 13377 N N . PRO B 1 653 ? 10.055 -10.914 -27.812 1 93 653 PRO B N 1
ATOM 13378 C CA . PRO B 1 653 ? 10.086 -9.82 -28.797 1 93 653 PRO B CA 1
ATOM 13379 C C . PRO B 1 653 ? 11.375 -9.008 -28.734 1 93 653 PRO B C 1
ATOM 13381 O O . PRO B 1 653 ? 11.945 -8.82 -27.656 1 93 653 PRO B O 1
ATOM 13384 N N . HIS B 1 654 ? 11.703 -8.523 -29.859 1 92.56 654 HIS B N 1
ATOM 13385 C CA . HIS B 1 654 ? 12.93 -7.742 -29.938 1 92.56 654 HIS B CA 1
ATOM 13386 C C . HIS B 1 654 ? 12.852 -6.5 -29.047 1 92.56 654 HIS B C 1
ATOM 13388 O O . HIS B 1 654 ? 13.852 -6.105 -28.438 1 92.56 654 HIS B O 1
ATOM 13394 N N . GLU B 1 655 ? 11.688 -5.898 -29.047 1 93.94 655 GLU B N 1
ATOM 13395 C CA . GLU B 1 655 ? 11.516 -4.703 -28.219 1 93.94 655 GLU B CA 1
ATOM 13396 C C . GLU B 1 655 ? 11.742 -5.016 -26.734 1 93.94 655 GLU B C 1
ATOM 13398 O O . GLU B 1 655 ? 12.352 -4.223 -26.016 1 93.94 655 GLU B O 1
ATOM 13403 N N . TRP B 1 656 ? 11.195 -6.125 -26.344 1 95.94 656 TRP B N 1
ATOM 13404 C CA . TRP B 1 656 ? 11.375 -6.602 -24.984 1 95.94 656 TRP B CA 1
ATOM 13405 C C . TRP B 1 656 ? 12.859 -6.82 -24.672 1 95.94 656 TRP B C 1
ATOM 13407 O O . TRP B 1 656 ? 13.359 -6.367 -23.641 1 95.94 656 TRP B O 1
ATOM 13417 N N . PHE B 1 657 ? 13.602 -7.406 -25.594 1 96.88 657 PHE B N 1
ATOM 13418 C CA . PHE B 1 657 ? 15.023 -7.699 -25.453 1 96.88 657 PHE B CA 1
ATOM 13419 C C . PHE B 1 657 ? 15.836 -6.414 -25.406 1 96.88 657 PHE B C 1
ATOM 13421 O O . PHE B 1 657 ? 16.703 -6.25 -24.547 1 96.88 657 PHE B O 1
ATOM 13428 N N . ASN B 1 658 ? 15.5 -5.512 -26.25 1 95.62 658 ASN B N 1
ATOM 13429 C CA . ASN B 1 658 ? 16.234 -4.25 -26.344 1 95.62 658 ASN B CA 1
ATOM 13430 C C . ASN B 1 658 ? 16.094 -3.436 -25.062 1 95.62 658 ASN B C 1
ATOM 13432 O O . ASN B 1 658 ? 17.047 -2.777 -24.625 1 95.62 658 ASN B O 1
ATOM 13436 N N . LYS B 1 659 ? 14.961 -3.543 -24.547 1 93.5 659 LYS B N 1
ATOM 13437 C CA . LYS B 1 659 ? 14.664 -2.77 -23.344 1 93.5 659 LYS B CA 1
ATOM 13438 C C . LYS B 1 659 ? 15.414 -3.326 -22.141 1 93.5 659 LYS B C 1
ATOM 13440 O O . LYS B 1 659 ? 15.844 -2.57 -21.266 1 93.5 659 LYS B O 1
ATOM 13445 N N . LEU B 1 660 ? 15.648 -4.605 -22.031 1 96.56 660 LEU B N 1
ATOM 13446 C CA . LEU B 1 660 ? 16.188 -5.23 -20.828 1 96.56 660 LEU B CA 1
ATOM 13447 C C . LEU B 1 660 ? 17.688 -5.469 -20.953 1 96.56 660 LEU B C 1
ATOM 13449 O O . LEU B 1 660 ? 18.375 -5.621 -19.953 1 96.56 660 LEU B O 1
ATOM 13453 N N . TRP B 1 661 ? 18.234 -5.461 -22.141 1 97.38 661 TRP B N 1
ATOM 13454 C CA . TRP B 1 661 ? 19.625 -5.793 -22.422 1 97.38 661 TRP B CA 1
ATOM 13455 C C . TRP B 1 661 ? 20.562 -4.848 -21.688 1 97.38 661 TRP B C 1
ATOM 13457 O O . TRP B 1 661 ? 21.547 -5.285 -21.078 1 97.38 661 TRP B O 1
ATOM 13467 N N . PRO B 1 662 ? 20.25 -3.52 -21.641 1 95.94 662 PRO B N 1
ATOM 13468 C CA . PRO B 1 662 ? 21.141 -2.631 -20.906 1 95.94 662 PRO B CA 1
ATOM 13469 C C . PRO B 1 662 ? 21.266 -3.012 -19.422 1 95.94 662 PRO B C 1
ATOM 13471 O O . PRO B 1 662 ? 22.344 -2.848 -18.828 1 95.94 662 PRO B O 1
ATOM 13474 N N . LYS B 1 663 ? 20.156 -3.486 -18.859 1 95.12 663 LYS B N 1
ATOM 13475 C CA . LYS B 1 663 ? 20.188 -3.91 -17.453 1 95.12 663 LYS B CA 1
ATOM 13476 C C . LYS B 1 663 ? 21.078 -5.137 -17.266 1 95.12 663 LYS B C 1
ATOM 13478 O O . LYS B 1 663 ? 21.812 -5.227 -16.281 1 95.12 663 LYS B O 1
ATOM 13483 N N . VAL B 1 664 ? 21.047 -6.059 -18.156 1 97.75 664 VAL B N 1
ATOM 13484 C CA . VAL B 1 664 ? 21.875 -7.258 -18.125 1 97.75 664 VAL B CA 1
ATOM 13485 C C . VAL B 1 664 ? 23.344 -6.863 -18.219 1 97.75 664 VAL B C 1
ATOM 13487 O O . VAL B 1 664 ? 24.188 -7.406 -17.484 1 97.75 664 VAL B O 1
ATOM 13490 N N . LYS B 1 665 ? 23.625 -5.914 -19.125 1 97.31 665 LYS B N 1
ATOM 13491 C CA . LYS B 1 665 ? 25 -5.445 -19.281 1 97.31 665 LYS B CA 1
ATOM 13492 C C . LYS B 1 665 ? 25.547 -4.887 -17.969 1 97.31 665 LYS B C 1
ATOM 13494 O O . LYS B 1 665 ? 26.703 -5.145 -17.609 1 97.31 665 LYS B O 1
ATOM 13499 N N . LYS B 1 666 ? 24.703 -4.199 -17.328 1 94.5 666 LYS B N 1
ATOM 13500 C CA . LYS B 1 666 ? 25.125 -3.6 -16.062 1 94.5 666 LYS B CA 1
ATOM 13501 C C . LYS B 1 666 ? 25.422 -4.668 -15.023 1 94.5 666 LYS B C 1
ATOM 13503 O O . LYS B 1 666 ? 26.391 -4.566 -14.281 1 94.5 666 LYS B O 1
ATOM 13508 N N . ILE B 1 667 ? 24.594 -5.656 -14.93 1 95.12 667 ILE B N 1
ATOM 13509 C CA . ILE B 1 667 ? 24.812 -6.77 -14.008 1 95.12 667 ILE B CA 1
ATOM 13510 C C . ILE B 1 667 ? 26.125 -7.457 -14.328 1 95.12 667 ILE B C 1
ATOM 13512 O O . ILE B 1 667 ? 26.953 -7.695 -13.438 1 95.12 667 ILE B O 1
ATOM 13516 N N . MET B 1 668 ? 26.359 -7.738 -15.594 1 98 668 MET B N 1
ATOM 13517 C CA . MET B 1 668 ? 27.562 -8.438 -16.016 1 98 668 MET B CA 1
ATOM 13518 C C . MET B 1 668 ? 28.812 -7.594 -15.742 1 98 668 MET B C 1
ATOM 13520 O O . MET B 1 668 ? 29.844 -8.125 -15.336 1 98 668 MET B O 1
ATOM 13524 N N . SER B 1 669 ? 28.656 -6.312 -16.047 1 96.56 669 SER B N 1
ATOM 13525 C CA . SER B 1 669 ? 29.781 -5.422 -15.758 1 96.56 669 SER B CA 1
ATOM 13526 C C . SER B 1 669 ? 30.156 -5.469 -14.281 1 96.56 669 SER B C 1
ATOM 13528 O O . SER B 1 669 ? 31.344 -5.543 -13.945 1 96.56 669 SER B O 1
ATOM 13530 N N . ARG B 1 670 ? 29.188 -5.418 -13.414 1 93.31 670 ARG B N 1
ATOM 13531 C CA . ARG B 1 670 ? 29.438 -5.488 -11.977 1 93.31 670 ARG B CA 1
ATOM 13532 C C . ARG B 1 670 ? 30.094 -6.816 -11.602 1 93.31 670 ARG B C 1
ATOM 13534 O O . ARG B 1 670 ? 31.062 -6.844 -10.836 1 93.31 670 ARG B O 1
ATOM 13541 N N . TRP B 1 671 ? 29.625 -7.945 -12.109 1 95.88 671 TRP B N 1
ATOM 13542 C CA . TRP B 1 671 ? 30.188 -9.258 -11.828 1 95.88 671 TRP B CA 1
ATOM 13543 C C . TRP B 1 671 ? 31.641 -9.344 -12.289 1 95.88 671 TRP B C 1
ATOM 13545 O O . TRP B 1 671 ? 32.5 -9.875 -11.578 1 95.88 671 TRP B O 1
ATOM 13555 N N . MET B 1 672 ? 31.984 -8.758 -13.438 1 97.06 672 MET B N 1
ATOM 13556 C CA . MET B 1 672 ? 33.312 -8.875 -14.062 1 97.06 672 MET B CA 1
ATOM 13557 C C . MET B 1 672 ? 34.312 -7.965 -13.383 1 97.06 672 MET B C 1
ATOM 13559 O O . MET B 1 672 ? 35.531 -8.188 -13.484 1 97.06 672 MET B O 1
ATOM 13563 N N . THR B 1 673 ? 33.812 -6.98 -12.695 1 93.81 673 THR B N 1
ATOM 13564 C CA . THR B 1 673 ? 34.719 -6.023 -12.094 1 93.81 673 THR B CA 1
ATOM 13565 C C . THR B 1 673 ? 34.75 -6.176 -10.578 1 93.81 673 THR B C 1
ATOM 13567 O O . THR B 1 673 ? 35.812 -6.137 -9.961 1 93.81 673 THR B O 1
ATOM 13570 N N . GLN B 1 674 ? 33.562 -6.41 -9.93 1 89.75 674 GLN B N 1
ATOM 13571 C CA . GLN B 1 674 ? 33.5 -6.383 -8.477 1 89.75 674 GLN B CA 1
ATOM 13572 C C . GLN B 1 674 ? 33.5 -7.793 -7.895 1 89.75 674 GLN B C 1
ATOM 13574 O O . GLN B 1 674 ? 34.031 -8.023 -6.816 1 89.75 674 GLN B O 1
ATOM 13579 N N . LEU B 1 675 ? 32.875 -8.719 -8.523 1 91.06 675 LEU B N 1
ATOM 13580 C CA . LEU B 1 675 ? 32.75 -10.055 -7.941 1 91.06 675 LEU B CA 1
ATOM 13581 C C . LEU B 1 675 ? 33.906 -10.945 -8.367 1 91.06 675 LEU B C 1
ATOM 13583 O O . LEU B 1 675 ? 34.5 -11.648 -7.543 1 91.06 675 LEU B O 1
ATOM 13587 N N . ASP B 1 676 ? 34.219 -11.016 -9.68 1 94.31 676 ASP B N 1
ATOM 13588 C CA . ASP B 1 676 ? 35.344 -11.867 -10.109 1 94.31 676 ASP B CA 1
ATOM 13589 C C . ASP B 1 676 ? 36.656 -11.094 -10.133 1 94.31 676 ASP B C 1
ATOM 13591 O O . ASP B 1 676 ? 37.719 -11.68 -10.32 1 94.31 676 ASP B O 1
ATOM 13595 N N . ASN B 1 677 ? 36.562 -9.68 -10 1 89 677 ASN B N 1
ATOM 13596 C CA . ASN B 1 677 ? 37.719 -8.789 -9.938 1 89 677 ASN B CA 1
ATOM 13597 C C . ASN B 1 677 ? 38.625 -8.961 -11.148 1 89 677 ASN B C 1
ATOM 13599 O O . ASN B 1 677 ? 39.844 -8.961 -11.016 1 89 677 ASN B O 1
ATOM 13603 N N . GLY B 1 678 ? 38.062 -9.281 -12.211 1 91.25 678 GLY B N 1
ATOM 13604 C CA . GLY B 1 678 ? 38.781 -9.391 -13.453 1 91.25 678 GLY B CA 1
ATOM 13605 C C . GLY B 1 678 ? 39.469 -10.742 -13.633 1 91.25 678 GLY B C 1
ATOM 13606 O O . GLY B 1 678 ? 40.219 -10.953 -14.586 1 91.25 678 GLY B O 1
ATOM 13607 N N . GLN B 1 679 ? 39.188 -11.766 -12.828 1 91.75 679 GLN B N 1
ATOM 13608 C CA . GLN B 1 679 ? 40 -12.992 -12.789 1 91.75 679 GLN B CA 1
ATOM 13609 C C . GLN B 1 679 ? 39.219 -14.164 -13.406 1 91.75 679 GLN B C 1
ATOM 13611 O O . GLN B 1 679 ? 39.812 -15.211 -13.695 1 91.75 679 GLN B O 1
ATOM 13616 N N . GLY B 1 680 ? 37.875 -14.062 -13.5 1 95.25 680 GLY B N 1
ATOM 13617 C CA . GLY B 1 680 ? 37.094 -15.109 -14.125 1 95.25 680 GLY B CA 1
ATOM 13618 C C . GLY B 1 680 ? 36.531 -16.109 -13.125 1 95.25 680 GLY B C 1
ATOM 13619 O O . GLY B 1 680 ? 35.75 -16.984 -13.492 1 95.25 680 GLY B O 1
ATOM 13620 N N . VAL B 1 681 ? 36.969 -15.992 -11.875 1 97 681 VAL B N 1
ATOM 13621 C CA . VAL B 1 681 ? 36.438 -16.859 -10.828 1 97 681 VAL B CA 1
ATOM 13622 C C . VAL B 1 681 ? 35.969 -16.016 -9.648 1 97 681 VAL B C 1
ATOM 13624 O O . VAL B 1 681 ? 36.438 -14.883 -9.469 1 97 681 VAL B O 1
ATOM 13627 N N . ILE B 1 682 ? 35.031 -16.484 -8.867 1 96.12 682 ILE B N 1
ATOM 13628 C CA . ILE B 1 682 ? 34.438 -15.773 -7.727 1 96.12 682 ILE B CA 1
ATOM 13629 C C . ILE B 1 682 ? 35.031 -16.328 -6.434 1 96.12 682 ILE B C 1
ATOM 13631 O O . ILE B 1 682 ? 35 -17.531 -6.18 1 96.12 682 ILE B O 1
ATOM 13635 N N . THR B 1 683 ? 35.562 -15.484 -5.59 1 93.31 683 THR B N 1
ATOM 13636 C CA . THR B 1 683 ? 36.219 -15.945 -4.375 1 93.31 683 THR B CA 1
ATOM 13637 C C . THR B 1 683 ? 35.5 -15.406 -3.137 1 93.31 683 THR B C 1
ATOM 13639 O O . THR B 1 683 ? 35.594 -15.992 -2.057 1 93.31 683 THR B O 1
ATOM 13642 N N . GLY B 1 684 ? 34.812 -14.219 -3.297 1 89.69 684 GLY B N 1
ATOM 13643 C CA . GLY B 1 684 ? 34.156 -13.555 -2.174 1 89.69 684 GLY B CA 1
ATOM 13644 C C . GLY B 1 684 ? 32.906 -14.281 -1.701 1 89.69 684 GLY B C 1
ATOM 13645 O O . GLY B 1 684 ? 32.719 -15.461 -1.998 1 89.69 684 GLY B O 1
ATOM 13646 N N . PRO B 1 685 ? 32.094 -13.602 -0.866 1 89.75 685 PRO B N 1
ATOM 13647 C CA . PRO B 1 685 ? 30.875 -14.211 -0.364 1 89.75 685 PRO B CA 1
ATOM 13648 C C . PRO B 1 685 ? 29.891 -14.586 -1.481 1 89.75 685 PRO B C 1
ATOM 13650 O O . PRO B 1 685 ? 29.672 -13.789 -2.395 1 89.75 685 PRO B O 1
ATOM 13653 N N . GLN B 1 686 ? 29.344 -15.781 -1.377 1 92.88 686 GLN B N 1
ATOM 13654 C CA . GLN B 1 686 ? 28.406 -16.297 -2.375 1 92.88 686 GLN B CA 1
ATOM 13655 C C . GLN B 1 686 ? 27.125 -16.797 -1.72 1 92.88 686 GLN B C 1
ATOM 13657 O O . GLN B 1 686 ? 26.844 -18 -1.741 1 92.88 686 GLN B O 1
ATOM 13662 N N . PRO B 1 687 ? 26.312 -15.836 -1.177 1 90.94 687 PRO B N 1
ATOM 13663 C CA . PRO B 1 687 ? 25 -16.297 -0.707 1 90.94 687 PRO B CA 1
ATOM 13664 C C . PRO B 1 687 ? 24.188 -16.984 -1.802 1 90.94 687 PRO B C 1
ATOM 13666 O O . PRO B 1 687 ? 24.141 -16.5 -2.934 1 90.94 687 PRO B O 1
ATOM 13669 N N . ASN B 1 688 ? 23.547 -18.141 -1.474 1 92.56 688 ASN B N 1
ATOM 13670 C CA . ASN B 1 688 ? 22.906 -18.953 -2.512 1 92.56 688 ASN B CA 1
ATOM 13671 C C . ASN B 1 688 ? 21.703 -19.719 -1.966 1 92.56 688 ASN B C 1
ATOM 13673 O O . ASN B 1 688 ? 21.25 -19.469 -0.85 1 92.56 688 ASN B O 1
ATOM 13677 N N . THR B 1 689 ? 21.156 -20.578 -2.756 1 92.62 689 THR B N 1
ATOM 13678 C CA . THR B 1 689 ? 19.875 -21.234 -2.508 1 92.62 689 THR B CA 1
ATOM 13679 C C . THR B 1 689 ? 19.969 -22.172 -1.314 1 92.62 689 THR B C 1
ATOM 13681 O O . THR B 1 689 ? 18.953 -22.625 -0.787 1 92.62 689 THR B O 1
ATOM 13684 N N . TYR B 1 690 ? 21.125 -22.484 -0.784 1 92.06 690 TYR B N 1
ATOM 13685 C CA . TYR B 1 690 ? 21.297 -23.359 0.38 1 92.06 690 TYR B CA 1
ATOM 13686 C C . TYR B 1 690 ? 21.219 -22.547 1.672 1 92.06 690 TYR B C 1
ATOM 13688 O O . TYR B 1 690 ? 21.609 -23.031 2.736 1 92.06 690 TYR B O 1
ATOM 13696 N N . ASP B 1 691 ? 20.797 -21.297 1.532 1 86.38 691 ASP B N 1
ATOM 13697 C CA . ASP B 1 691 ? 20.469 -20.375 2.617 1 86.38 691 ASP B CA 1
ATOM 13698 C C . ASP B 1 691 ? 21.703 -20.031 3.436 1 86.38 691 ASP B C 1
ATOM 13700 O O . ASP B 1 691 ? 21.641 -19.906 4.66 1 86.38 691 ASP B O 1
ATOM 13704 N N . CYS B 1 692 ? 22.844 -20.047 2.75 1 87.94 692 CYS B N 1
ATOM 13705 C CA . CYS B 1 692 ? 24.109 -19.656 3.346 1 87.94 692 CYS B CA 1
ATOM 13706 C C . CYS B 1 692 ? 25.047 -19.062 2.299 1 87.94 692 CYS B C 1
ATOM 13708 O O . CYS B 1 692 ? 24.734 -19.078 1.105 1 87.94 692 CYS B O 1
ATOM 13710 N N . ALA B 1 693 ? 26.109 -18.484 2.77 1 89.56 693 ALA B N 1
ATOM 13711 C CA . ALA B 1 693 ? 27.141 -18.016 1.857 1 89.56 693 ALA B CA 1
ATOM 13712 C C . ALA B 1 693 ? 28.328 -18.984 1.808 1 89.56 693 ALA B C 1
ATOM 13714 O O . ALA B 1 693 ? 28.875 -19.344 2.846 1 89.56 693 ALA B O 1
ATOM 13715 N N . ILE B 1 694 ? 28.609 -19.422 0.664 1 92.69 694 ILE B N 1
ATOM 13716 C CA . ILE B 1 694 ? 29.828 -20.188 0.44 1 92.69 694 ILE B CA 1
ATOM 13717 C C . ILE B 1 694 ? 30.953 -19.234 0.021 1 92.69 694 ILE B C 1
ATOM 13719 O O . ILE B 1 694 ? 30.703 -18.109 -0.417 1 92.69 694 ILE B O 1
ATOM 13723 N N . TYR B 1 695 ? 32.156 -19.688 0.311 1 92.44 695 TYR B N 1
ATOM 13724 C CA . TYR B 1 695 ? 33.344 -18.906 -0.042 1 92.44 695 TYR B CA 1
ATOM 13725 C C . TYR B 1 695 ? 34.344 -19.75 -0.823 1 92.44 695 TYR B C 1
ATOM 13727 O O . TYR B 1 695 ? 34.219 -20.984 -0.882 1 92.44 695 TYR B O 1
ATOM 13735 N N . GLY B 1 696 ? 35.312 -19.062 -1.425 1 95.62 696 GLY B N 1
ATOM 13736 C CA . GLY B 1 696 ? 36.312 -19.766 -2.186 1 95.62 696 GLY B CA 1
ATOM 13737 C C . GLY B 1 696 ? 35.844 -20.172 -3.57 1 95.62 696 GLY B C 1
ATOM 13738 O O . GLY B 1 696 ? 34.688 -20.016 -3.91 1 95.62 696 GLY B O 1
ATOM 13739 N N . ILE B 1 697 ? 36.781 -20.734 -4.332 1 97.19 697 ILE B N 1
ATOM 13740 C CA . ILE B 1 697 ? 36.469 -21.094 -5.715 1 97.19 697 ILE B CA 1
ATOM 13741 C C . ILE B 1 697 ? 35.719 -22.422 -5.75 1 97.19 697 ILE B C 1
ATOM 13743 O O . ILE B 1 697 ? 36.125 -23.391 -5.094 1 97.19 697 ILE B O 1
ATOM 13747 N N . ASN B 1 698 ? 34.656 -22.453 -6.406 1 97 698 ASN B N 1
ATOM 13748 C CA . ASN B 1 698 ? 33.875 -23.656 -6.582 1 97 698 ASN B CA 1
ATOM 13749 C C . ASN B 1 698 ? 33.156 -23.672 -7.938 1 97 698 ASN B C 1
ATOM 13751 O O . ASN B 1 698 ? 33 -22.641 -8.57 1 97 698 ASN B O 1
ATOM 13755 N N . VAL B 1 699 ? 32.688 -24.812 -8.359 1 96.94 699 VAL B N 1
ATOM 13756 C CA . VAL B 1 699 ? 32.125 -24.953 -9.695 1 96.94 699 VAL B CA 1
ATOM 13757 C C . VAL B 1 699 ? 30.625 -24.625 -9.648 1 96.94 699 VAL B C 1
ATOM 13759 O O . VAL B 1 699 ? 30.016 -24.328 -10.68 1 96.94 699 VAL B O 1
ATOM 13762 N N . TYR B 1 700 ? 30.016 -24.672 -8.484 1 97.69 700 TYR B N 1
ATOM 13763 C CA . TYR B 1 700 ? 28.594 -24.359 -8.375 1 97.69 700 TYR B CA 1
ATOM 13764 C C . TYR B 1 700 ? 28.312 -22.922 -8.82 1 97.69 700 TYR B C 1
ATOM 13766 O O . TYR B 1 700 ? 27.766 -22.703 -9.906 1 97.69 700 TYR B O 1
ATOM 13774 N N . ILE B 1 701 ? 28.812 -21.938 -8.078 1 97.69 701 ILE B N 1
ATOM 13775 C CA . ILE B 1 701 ? 28.609 -20.531 -8.445 1 97.69 701 ILE B CA 1
ATOM 13776 C C . ILE B 1 701 ? 29.453 -20.219 -9.688 1 97.69 701 ILE B C 1
ATOM 13778 O O . ILE B 1 701 ? 29 -19.484 -10.57 1 97.69 701 ILE B O 1
ATOM 13782 N N . GLY B 1 702 ? 30.656 -20.75 -9.703 1 98.31 702 GLY B N 1
ATOM 13783 C CA . GLY B 1 702 ? 31.5 -20.562 -10.875 1 98.31 702 GLY B CA 1
ATOM 13784 C C . GLY B 1 702 ? 30.875 -21.062 -12.156 1 98.31 702 GLY B C 1
ATOM 13785 O O . GLY B 1 702 ? 31.047 -20.469 -13.219 1 98.31 702 GLY B O 1
ATOM 13786 N N . GLY B 1 703 ? 30.219 -22.203 -12.102 1 98.5 703 GLY B N 1
ATOM 13787 C CA . GLY B 1 703 ? 29.516 -22.734 -13.266 1 98.5 703 GLY B CA 1
ATOM 13788 C C . GLY B 1 703 ? 28.391 -21.828 -13.742 1 98.5 703 GLY B C 1
ATOM 13789 O O . GLY B 1 703 ? 28.25 -21.594 -14.945 1 98.5 703 GLY B O 1
ATOM 13790 N N . TYR B 1 704 ? 27.562 -21.281 -12.789 1 98.5 704 TYR B N 1
ATOM 13791 C CA . TYR B 1 704 ? 26.547 -20.297 -13.133 1 98.5 704 TYR B CA 1
ATOM 13792 C C . TYR B 1 704 ? 27.172 -19.109 -13.867 1 98.5 704 TYR B C 1
ATOM 13794 O O . TYR B 1 704 ? 26.641 -18.641 -14.875 1 98.5 704 TYR B O 1
ATOM 13802 N N . TYR B 1 705 ? 28.281 -18.656 -13.32 1 98.5 705 TYR B N 1
ATOM 13803 C CA . TYR B 1 705 ? 28.953 -17.469 -13.844 1 98.5 705 TYR B CA 1
ATOM 13804 C C . TYR B 1 705 ? 29.484 -17.719 -15.25 1 98.5 705 TYR B C 1
ATOM 13806 O O . TYR B 1 705 ? 29.297 -16.906 -16.156 1 98.5 705 TYR B O 1
ATOM 13814 N N . LEU B 1 706 ? 30.141 -18.875 -15.445 1 98.81 706 LEU B N 1
ATOM 13815 C CA . LEU B 1 706 ? 30.656 -19.219 -16.766 1 98.81 706 LEU B CA 1
ATOM 13816 C C . LEU B 1 706 ? 29.516 -19.312 -17.781 1 98.81 706 LEU B C 1
ATOM 13818 O O . LEU B 1 706 ? 29.625 -18.812 -18.906 1 98.81 706 LEU B O 1
ATOM 13822 N N . ALA B 1 707 ? 28.453 -20 -17.391 1 98.81 707 ALA B N 1
ATOM 13823 C CA . ALA B 1 707 ? 27.297 -20.094 -18.281 1 98.81 707 ALA B CA 1
ATOM 13824 C C . ALA B 1 707 ? 26.734 -18.719 -18.609 1 98.81 707 ALA B C 1
ATOM 13826 O O . ALA B 1 707 ? 26.328 -18.453 -19.734 1 98.81 707 ALA B O 1
ATOM 13827 N N . ALA B 1 708 ? 26.688 -17.844 -17.641 1 98.88 708 ALA B N 1
ATOM 13828 C CA . ALA B 1 708 ? 26.156 -16.5 -17.828 1 98.88 708 ALA B CA 1
ATOM 13829 C C . ALA B 1 708 ? 27.047 -15.695 -18.797 1 98.88 708 ALA B C 1
ATOM 13831 O O . ALA B 1 708 ? 26.547 -14.914 -19.594 1 98.88 708 ALA B O 1
ATOM 13832 N N . LEU B 1 709 ? 28.375 -15.844 -18.641 1 98.81 709 LEU B N 1
ATOM 13833 C CA . LEU B 1 709 ? 29.281 -15.195 -19.578 1 98.81 709 LEU B CA 1
ATOM 13834 C C . LEU B 1 709 ? 29 -15.641 -21.016 1 98.81 709 LEU B C 1
ATOM 13836 O O . LEU B 1 709 ? 28.953 -14.82 -21.922 1 98.81 709 LEU B O 1
ATOM 13840 N N . ARG B 1 710 ? 28.797 -16.906 -21.188 1 98.81 710 ARG B N 1
ATOM 13841 C CA . ARG B 1 710 ? 28.484 -17.438 -22.516 1 98.81 710 ARG B CA 1
ATOM 13842 C C . ARG B 1 710 ? 27.141 -16.906 -23 1 98.81 710 ARG B C 1
ATOM 13844 O O . ARG B 1 710 ? 27 -16.578 -24.188 1 98.81 710 ARG B O 1
ATOM 13851 N N . ALA B 1 711 ? 26.172 -16.922 -22.141 1 98.88 711 ALA B N 1
ATOM 13852 C CA . ALA B 1 711 ? 24.859 -16.406 -22.5 1 98.88 711 ALA B CA 1
ATOM 13853 C C . ALA B 1 711 ? 24.938 -14.93 -22.906 1 98.88 711 ALA B C 1
ATOM 13855 O O . ALA B 1 711 ? 24.328 -14.516 -23.891 1 98.88 711 ALA B O 1
ATOM 13856 N N . ALA B 1 712 ? 25.641 -14.164 -22.078 1 98.81 712 ALA B N 1
ATOM 13857 C CA . ALA B 1 712 ? 25.828 -12.75 -22.391 1 98.81 712 ALA B CA 1
ATOM 13858 C C . ALA B 1 712 ? 26.547 -12.562 -23.719 1 98.81 712 ALA B C 1
ATOM 13860 O O . ALA B 1 712 ? 26.234 -11.641 -24.469 1 98.81 712 ALA B O 1
ATOM 13861 N N . GLU B 1 713 ? 27.562 -13.422 -23.984 1 98.69 713 GLU B N 1
ATOM 13862 C CA . GLU B 1 713 ? 28.25 -13.422 -25.266 1 98.69 713 GLU B CA 1
ATOM 13863 C C . GLU B 1 713 ? 27.266 -13.57 -26.422 1 98.69 713 GLU B C 1
ATOM 13865 O O . GLU B 1 713 ? 27.297 -12.781 -27.375 1 98.69 713 GLU B O 1
ATOM 13870 N N . GLU B 1 714 ? 26.406 -14.539 -26.297 1 98 714 GLU B N 1
ATOM 13871 C CA . GLU B 1 714 ? 25.422 -14.789 -27.359 1 98 714 GLU B CA 1
ATOM 13872 C C . GLU B 1 714 ? 24.453 -13.617 -27.484 1 98 714 GLU B C 1
ATOM 13874 O O . GLU B 1 714 ? 24.094 -13.242 -28.609 1 98 714 GLU B O 1
ATOM 13879 N N . MET B 1 715 ? 24 -13.047 -26.391 1 98.31 715 MET B N 1
ATOM 13880 C CA . MET B 1 715 ? 23.094 -11.906 -26.422 1 98.31 715 MET B CA 1
ATOM 13881 C C . MET B 1 715 ? 23.766 -10.688 -27.047 1 98.31 715 MET B C 1
ATOM 13883 O O . MET B 1 715 ? 23.156 -9.938 -27.797 1 98.31 715 MET B O 1
ATOM 13887 N N . ALA B 1 716 ? 25.016 -10.492 -26.703 1 98.56 716 ALA B N 1
ATOM 13888 C CA . ALA B 1 716 ? 25.781 -9.391 -27.297 1 98.56 716 ALA B CA 1
ATOM 13889 C C . ALA B 1 716 ? 25.875 -9.547 -28.812 1 98.56 716 ALA B C 1
ATOM 13891 O O . ALA B 1 716 ? 25.75 -8.57 -29.547 1 98.56 716 ALA B O 1
ATOM 13892 N N . LYS B 1 717 ? 26.141 -10.773 -29.281 1 97.06 717 LYS B N 1
ATOM 13893 C CA . LYS B 1 717 ? 26.172 -11.031 -30.719 1 97.06 717 LYS B CA 1
ATOM 13894 C C . LYS B 1 717 ? 24.844 -10.68 -31.375 1 97.06 717 LYS B C 1
ATOM 13896 O O . LYS B 1 717 ? 24.828 -10.055 -32.438 1 97.06 717 LYS B O 1
ATOM 13901 N N . LEU B 1 718 ? 23.766 -11.062 -30.719 1 95.19 718 LEU B N 1
ATOM 13902 C CA . LEU B 1 718 ? 22.438 -10.797 -31.25 1 95.19 718 LEU B CA 1
ATOM 13903 C C . LEU B 1 718 ? 22.156 -9.297 -31.312 1 95.19 718 LEU B C 1
ATOM 13905 O O . LEU B 1 718 ? 21.438 -8.82 -32.188 1 95.19 718 LEU B O 1
ATOM 13909 N N . GLN B 1 719 ? 22.797 -8.594 -30.375 1 95.94 719 GLN B N 1
ATOM 13910 C CA . GLN B 1 719 ? 22.609 -7.148 -30.297 1 95.94 719 GLN B CA 1
ATOM 13911 C C . GLN B 1 719 ? 23.625 -6.422 -31.188 1 95.94 719 GLN B C 1
ATOM 13913 O O . GLN B 1 719 ? 23.641 -5.191 -31.234 1 95.94 719 GLN B O 1
ATOM 13918 N N . GLY B 1 720 ? 24.484 -7.156 -31.859 1 95.06 720 GLY B N 1
ATOM 13919 C CA . GLY B 1 720 ? 25.469 -6.582 -32.75 1 95.06 720 GLY B CA 1
ATOM 13920 C C . GLY B 1 720 ? 26.656 -5.988 -32.031 1 95.06 720 GLY B C 1
ATOM 13921 O O . GLY B 1 720 ? 27.406 -5.195 -32.625 1 95.06 720 GLY B O 1
ATOM 13922 N N . GLU B 1 721 ? 26.797 -6.316 -30.781 1 97.38 721 GLU B N 1
ATOM 13923 C CA . GLU B 1 721 ? 27.922 -5.816 -30 1 97.38 721 GLU B CA 1
ATOM 13924 C C . GLU B 1 721 ? 29.047 -6.836 -29.938 1 97.38 721 GLU B C 1
ATOM 13926 O O . GLU B 1 721 ? 29.375 -7.359 -28.875 1 97.38 721 GLU B O 1
ATOM 13931 N N . MET B 1 722 ? 29.781 -6.957 -31 1 97.5 722 MET B N 1
ATOM 13932 C CA . MET B 1 722 ? 30.75 -8.031 -31.203 1 97.5 722 MET B CA 1
ATOM 13933 C C . MET B 1 722 ? 31.953 -7.855 -30.281 1 97.5 722 MET B C 1
ATOM 13935 O O . MET B 1 722 ? 32.531 -8.836 -29.812 1 97.5 722 MET B O 1
ATOM 13939 N N . ASP B 1 723 ? 32.375 -6.605 -30.047 1 97.44 723 ASP B N 1
ATOM 13940 C CA . ASP B 1 723 ? 33.469 -6.367 -29.125 1 97.44 723 ASP B CA 1
ATOM 13941 C C . ASP B 1 723 ? 33.125 -6.832 -27.719 1 97.44 723 ASP B C 1
ATOM 13943 O O . ASP B 1 723 ? 33.969 -7.449 -27.047 1 97.44 723 ASP B O 1
ATOM 13947 N N . LEU B 1 724 ? 31.984 -6.461 -27.328 1 97.81 724 LEU B N 1
ATOM 13948 C CA . LEU B 1 724 ? 31.531 -6.883 -26 1 97.81 724 LEU B CA 1
ATOM 13949 C C . LEU B 1 724 ? 31.422 -8.398 -25.922 1 97.81 724 LEU B C 1
ATOM 13951 O O . LEU B 1 724 ? 31.766 -9 -24.891 1 97.81 724 LEU B O 1
ATOM 13955 N N . ALA B 1 725 ? 30.953 -9.062 -26.953 1 98.5 725 ALA B N 1
ATOM 13956 C CA . ALA B 1 725 ? 30.891 -10.523 -27.031 1 98.5 725 ALA B CA 1
ATOM 13957 C C . ALA B 1 725 ? 32.281 -11.141 -26.844 1 98.5 725 ALA B C 1
ATOM 13959 O O . ALA B 1 725 ? 32.406 -12.148 -26.141 1 98.5 725 ALA B O 1
ATOM 13960 N N . ALA B 1 726 ? 33.219 -10.492 -27.484 1 98.12 726 ALA B N 1
ATOM 13961 C CA . ALA B 1 726 ? 34.594 -10.992 -27.375 1 98.12 726 ALA B CA 1
ATOM 13962 C C . ALA B 1 726 ? 35.125 -10.875 -25.953 1 98.12 726 ALA B C 1
ATOM 13964 O O . ALA B 1 726 ? 35.844 -11.75 -25.469 1 98.12 726 ALA B O 1
ATOM 13965 N N . ILE B 1 727 ? 34.781 -9.789 -25.328 1 98 727 ILE B N 1
ATOM 13966 C CA . ILE B 1 727 ? 35.188 -9.578 -23.938 1 98 727 ILE B CA 1
ATOM 13967 C C . ILE B 1 727 ? 34.594 -10.664 -23.047 1 98 727 ILE B C 1
ATOM 13969 O O . ILE B 1 727 ? 35.281 -11.242 -22.219 1 98 727 ILE B O 1
ATOM 13973 N N . TYR B 1 728 ? 33.344 -10.969 -23.172 1 98.69 728 TYR B N 1
ATOM 13974 C CA . TYR B 1 728 ? 32.688 -12.023 -22.406 1 98.69 728 TYR B CA 1
ATOM 13975 C C . TYR B 1 728 ? 33.344 -13.375 -22.656 1 98.69 728 TYR B C 1
ATOM 13977 O O . TYR B 1 728 ? 33.531 -14.156 -21.734 1 98.69 728 TYR B O 1
ATOM 13985 N N . HIS B 1 729 ? 33.625 -13.672 -23.891 1 98.44 729 HIS B N 1
ATOM 13986 C CA . HIS B 1 729 ? 34.219 -14.945 -24.281 1 98.44 729 HIS B CA 1
ATOM 13987 C C . HIS B 1 729 ? 35.594 -15.125 -23.672 1 98.44 729 HIS B C 1
ATOM 13989 O O . HIS B 1 729 ? 35.938 -16.219 -23.203 1 98.44 729 HIS B O 1
ATOM 13995 N N . GLU B 1 730 ? 36.375 -14.086 -23.781 1 98.12 730 GLU B N 1
ATOM 13996 C CA . GLU B 1 730 ? 37.719 -14.156 -23.203 1 98.12 730 GLU B CA 1
ATOM 13997 C C . GLU B 1 730 ? 37.656 -14.43 -21.703 1 98.12 730 GLU B C 1
ATOM 13999 O O . GLU B 1 730 ? 38.469 -15.211 -21.188 1 98.12 730 GLU B O 1
ATOM 14004 N N . ARG B 1 731 ? 36.781 -13.68 -21.016 1 98.38 731 ARG B N 1
ATOM 14005 C CA . ARG B 1 731 ? 36.625 -13.898 -19.594 1 98.38 731 ARG B CA 1
ATOM 14006 C C . ARG B 1 731 ? 36.156 -15.32 -19.297 1 98.38 731 ARG B C 1
ATOM 14008 O O . ARG B 1 731 ? 36.562 -15.93 -18.312 1 98.38 731 ARG B O 1
ATOM 14015 N N . PHE B 1 732 ? 35.312 -15.891 -20.156 1 98.44 732 PHE B N 1
ATOM 14016 C CA . PHE B 1 732 ? 34.844 -17.266 -20.047 1 98.44 732 PHE B CA 1
ATOM 14017 C C . PHE B 1 732 ? 36 -18.25 -20.109 1 98.44 732 PHE B C 1
ATOM 14019 O O . PHE B 1 732 ? 36.125 -19.125 -19.266 1 98.44 732 PHE B O 1
ATOM 14026 N N . LEU B 1 733 ? 36.781 -18.078 -21.062 1 98 733 LEU B N 1
ATOM 14027 C CA . LEU B 1 733 ? 37.906 -18.984 -21.25 1 98 733 LEU B CA 1
ATOM 14028 C C . LEU B 1 733 ? 38.844 -18.969 -20.031 1 98 733 LEU B C 1
ATOM 14030 O O . LEU B 1 733 ? 39.312 -20.031 -19.594 1 98 733 LEU B O 1
ATOM 14034 N N . SER B 1 734 ? 39.031 -17.797 -19.547 1 97.38 734 SER B N 1
ATOM 14035 C CA . SER B 1 734 ? 39.875 -17.656 -18.359 1 97.38 734 SER B CA 1
ATOM 14036 C C . SER B 1 734 ? 39.281 -18.391 -17.172 1 97.38 734 SER B C 1
ATOM 14038 O O . SER B 1 734 ? 39.969 -19.094 -16.453 1 97.38 734 SER B O 1
ATOM 14040 N N . GLY B 1 735 ? 38 -18.172 -16.938 1 98.19 735 GLY B N 1
ATOM 14041 C CA . GLY B 1 735 ? 37.344 -18.844 -15.836 1 98.19 735 GLY B CA 1
ATOM 14042 C C . GLY B 1 735 ? 37.281 -20.344 -15.977 1 98.19 735 GLY B C 1
ATOM 14043 O O . GLY B 1 735 ? 37.531 -21.078 -15.008 1 98.19 735 GLY B O 1
ATOM 14044 N N . ARG B 1 736 ? 37 -20.828 -17.172 1 98.19 736 ARG B N 1
ATOM 14045 C CA . ARG B 1 736 ? 36.938 -22.25 -17.453 1 98.19 736 ARG B CA 1
ATOM 14046 C C . ARG B 1 736 ? 38.25 -22.938 -17.125 1 98.19 736 ARG B C 1
ATOM 14048 O O . ARG B 1 736 ? 38.25 -23.984 -16.469 1 98.19 736 ARG B O 1
ATOM 14055 N N . ASP B 1 737 ? 39.281 -22.344 -17.578 1 97.31 737 ASP B N 1
ATOM 14056 C CA . ASP B 1 737 ? 40.625 -22.906 -17.344 1 97.31 737 ASP B CA 1
ATOM 14057 C C . ASP B 1 737 ? 40.906 -23.016 -15.844 1 97.31 737 ASP B C 1
ATOM 14059 O O . ASP B 1 737 ? 41.438 -24.016 -15.375 1 97.31 737 ASP B O 1
ATOM 14063 N N . GLN B 1 738 ? 40.562 -22.047 -15.172 1 96.94 738 GLN B N 1
ATOM 14064 C CA . GLN B 1 738 ? 40.844 -22.016 -13.734 1 96.94 738 GLN B CA 1
ATOM 14065 C C . GLN B 1 738 ? 40 -23.062 -13 1 96.94 738 GLN B C 1
ATOM 14067 O O . GLN B 1 738 ? 40.5 -23.766 -12.125 1 96.94 738 GLN B O 1
ATOM 14072 N N . LEU B 1 739 ? 38.719 -23.188 -13.281 1 98.06 739 LEU B N 1
ATOM 14073 C CA . LEU B 1 739 ? 37.875 -24.172 -12.602 1 98.06 739 LEU B CA 1
ATOM 14074 C C . LEU B 1 739 ? 38.344 -25.594 -12.898 1 98.06 739 LEU B C 1
ATOM 14076 O O . LEU B 1 739 ? 38.406 -26.422 -12 1 98.06 739 LEU B O 1
ATOM 14080 N N . ASP B 1 740 ? 38.688 -25.875 -14.117 1 97.56 740 ASP B N 1
ATOM 14081 C CA . ASP B 1 740 ? 39.125 -27.219 -14.516 1 97.56 740 ASP B CA 1
ATOM 14082 C C . ASP B 1 740 ? 40.469 -27.578 -13.875 1 97.56 740 ASP B C 1
ATOM 14084 O O . ASP B 1 740 ? 40.688 -28.75 -13.539 1 97.56 740 ASP B O 1
ATOM 14088 N N . THR B 1 741 ? 41.312 -26.547 -13.742 1 96.62 741 THR B N 1
ATOM 14089 C CA . THR B 1 741 ? 42.625 -26.812 -13.227 1 96.62 741 THR B CA 1
ATOM 14090 C C . THR B 1 741 ? 42.625 -26.844 -11.703 1 96.62 741 THR B C 1
ATOM 14092 O O . THR B 1 741 ? 43.281 -27.688 -11.094 1 96.62 741 THR B O 1
ATOM 14095 N N . ARG B 1 742 ? 41.906 -25.969 -11.125 1 97 742 ARG B N 1
ATOM 14096 C CA . ARG B 1 742 ? 42 -25.781 -9.68 1 97 742 ARG B CA 1
ATOM 14097 C C . ARG B 1 742 ? 41 -26.641 -8.938 1 97 742 ARG B C 1
ATOM 14099 O O . ARG B 1 742 ? 41.25 -27.094 -7.82 1 97 742 ARG B O 1
ATOM 14106 N N . CYS B 1 743 ? 39.844 -26.859 -9.469 1 98.19 743 CYS B N 1
ATOM 14107 C CA . CYS B 1 743 ? 38.75 -27.438 -8.695 1 98.19 743 CYS B CA 1
ATOM 14108 C C . CYS B 1 743 ? 38.594 -28.938 -8.992 1 98.19 743 CYS B C 1
ATOM 14110 O O . CYS B 1 743 ? 37.906 -29.641 -8.273 1 98.19 743 CYS B O 1
ATOM 14112 N N . PHE B 1 744 ? 39.188 -29.484 -10.016 1 98.06 744 PHE B N 1
ATOM 14113 C CA . PHE B 1 744 ? 39.062 -30.906 -10.328 1 98.06 744 PHE B CA 1
ATOM 14114 C C . PHE B 1 744 ? 40.156 -31.719 -9.656 1 98.06 744 PHE B C 1
ATOM 14116 O O . PHE B 1 744 ? 41.344 -31.453 -9.852 1 98.06 744 PHE B O 1
ATOM 14123 N N . ASN B 1 745 ? 39.875 -32.719 -8.938 1 96.88 745 ASN B N 1
ATOM 14124 C CA . ASN B 1 745 ? 40.844 -33.438 -8.141 1 96.88 745 ASN B CA 1
ATOM 14125 C C . ASN B 1 745 ? 41.281 -34.719 -8.836 1 96.88 745 ASN B C 1
ATOM 14127 O O . ASN B 1 745 ? 41.906 -35.594 -8.203 1 96.88 745 ASN B O 1
ATOM 14131 N N . GLY B 1 746 ? 40.875 -34.938 -10.039 1 96.5 746 GLY B N 1
ATOM 14132 C CA . GLY B 1 746 ? 41.188 -36.156 -10.781 1 96.5 746 GLY B CA 1
ATOM 14133 C C . GLY B 1 746 ? 40 -37.062 -10.938 1 96.5 746 GLY B C 1
ATOM 14134 O O . GLY B 1 746 ? 39.969 -37.906 -11.844 1 96.5 746 GLY B O 1
ATOM 14135 N N . LYS B 1 747 ? 39 -36.906 -10.062 1 96.56 747 LYS B N 1
ATOM 14136 C CA . LYS B 1 747 ? 37.812 -37.75 -10.109 1 96.56 747 LYS B CA 1
ATOM 14137 C C . LYS B 1 747 ? 36.562 -36.906 -10.188 1 96.56 747 LYS B C 1
ATOM 14139 O O . LYS B 1 747 ? 35.625 -37.25 -10.922 1 96.56 747 LYS B O 1
ATOM 14144 N N . TRP B 1 748 ? 36.5 -35.938 -9.344 1 98 748 TRP B N 1
ATOM 14145 C CA . TRP B 1 748 ? 35.344 -35.031 -9.367 1 98 748 TRP B CA 1
ATOM 14146 C C . TRP B 1 748 ? 35.719 -33.625 -9 1 98 748 TRP B C 1
ATOM 14148 O O . TRP B 1 748 ? 36.844 -33.375 -8.57 1 98 748 TRP B O 1
ATOM 14158 N N . TYR B 1 749 ? 34.875 -32.625 -9.289 1 98.19 749 TYR B N 1
ATOM 14159 C CA . TYR B 1 749 ? 35.094 -31.234 -8.961 1 98.19 749 TYR B CA 1
ATOM 14160 C C . TYR B 1 749 ? 34.906 -30.984 -7.473 1 98.19 749 TYR B C 1
ATOM 14162 O O . TYR B 1 749 ? 33.969 -31.531 -6.863 1 98.19 749 TYR B O 1
ATOM 14170 N N . THR B 1 750 ? 35.75 -30.172 -6.898 1 97 750 THR B N 1
ATOM 14171 C CA . THR B 1 750 ? 35.781 -29.859 -5.473 1 97 750 THR B CA 1
ATOM 14172 C C . THR B 1 750 ? 35.781 -28.344 -5.258 1 97 750 THR B C 1
ATOM 14174 O O . THR B 1 750 ? 35.844 -27.578 -6.215 1 97 750 THR B O 1
ATOM 14177 N N . GLN B 1 751 ? 35.594 -27.922 -3.998 1 97.44 751 GLN B N 1
ATOM 14178 C CA . GLN B 1 751 ? 35.719 -26.531 -3.588 1 97.44 751 GLN B CA 1
ATOM 14179 C C . GLN B 1 751 ? 37.125 -26.219 -3.109 1 97.44 751 GLN B C 1
ATOM 14181 O O . GLN B 1 751 ? 37.719 -27 -2.346 1 97.44 751 GLN B O 1
ATOM 14186 N N . ILE B 1 752 ? 37.688 -25.125 -3.639 1 97.19 752 ILE B N 1
ATOM 14187 C CA . ILE B 1 752 ? 38.875 -24.562 -3.025 1 97.19 752 ILE B CA 1
ATOM 14188 C C . ILE B 1 752 ? 38.5 -23.656 -1.854 1 97.19 752 ILE B C 1
ATOM 14190 O O . ILE B 1 752 ? 38.094 -22.516 -2.053 1 97.19 752 ILE B O 1
ATOM 14194 N N . VAL B 1 753 ? 38.688 -24.141 -0.709 1 95.75 753 VAL B N 1
ATOM 14195 C CA . VAL B 1 753 ? 38.219 -23.484 0.511 1 95.75 753 VAL B CA 1
ATOM 14196 C C . VAL B 1 753 ? 39 -22.188 0.734 1 95.75 753 VAL B C 1
ATOM 14198 O O . VAL B 1 753 ? 40.219 -22.125 0.504 1 95.75 753 VAL B O 1
ATOM 14201 N N . ASP B 1 754 ? 38.312 -21.156 1.078 1 94.19 754 ASP B N 1
ATOM 14202 C CA . ASP B 1 754 ? 38.906 -19.891 1.502 1 94.19 754 ASP B CA 1
ATOM 14203 C C . ASP B 1 754 ? 39.406 -19.984 2.941 1 94.19 754 ASP B C 1
ATOM 14205 O O . ASP B 1 754 ? 38.625 -20.109 3.875 1 94.19 754 ASP B O 1
ATOM 14209 N N . PRO B 1 755 ? 40.656 -19.844 3.137 1 93 755 PRO B N 1
ATOM 14210 C CA . PRO B 1 755 ? 41.188 -20.016 4.488 1 93 755 PRO B CA 1
ATOM 14211 C C . PRO B 1 755 ? 40.719 -18.938 5.453 1 93 755 PRO B C 1
ATOM 14213 O O . PRO B 1 755 ? 40.719 -19.141 6.672 1 93 755 PRO B O 1
ATOM 14216 N N . LYS B 1 756 ? 40.281 -17.797 4.973 1 92.44 756 LYS B N 1
ATOM 14217 C CA . LYS B 1 756 ? 39.812 -16.703 5.82 1 92.44 756 LYS B CA 1
ATOM 14218 C C . LYS B 1 756 ? 38.344 -16.891 6.215 1 92.44 756 LYS B C 1
ATOM 14220 O O . LYS B 1 756 ? 37.875 -16.312 7.199 1 92.44 756 LYS B O 1
ATOM 14225 N N . ASN B 1 757 ? 37.562 -17.688 5.469 1 91.12 757 ASN B N 1
ATOM 14226 C CA . ASN B 1 757 ? 36.156 -17.922 5.695 1 91.12 757 ASN B CA 1
ATOM 14227 C C . ASN B 1 757 ? 35.812 -19.406 5.609 1 91.12 757 ASN B C 1
ATOM 14229 O O . ASN B 1 757 ? 35.156 -19.844 4.66 1 91.12 757 ASN B O 1
ATOM 14233 N N . GLN B 1 758 ? 36.094 -20.141 6.625 1 90.94 758 GLN B N 1
ATOM 14234 C CA . GLN B 1 758 ? 35.875 -21.578 6.633 1 90.94 758 GLN B CA 1
ATOM 14235 C C . GLN B 1 758 ? 34.531 -21.938 7.211 1 90.94 758 GLN B C 1
ATOM 14237 O O . GLN B 1 758 ? 34.438 -22.625 8.227 1 90.94 758 GLN B O 1
ATOM 14242 N N . VAL B 1 759 ? 33.469 -21.516 6.57 1 91.5 759 VAL B N 1
ATOM 14243 C CA . VAL B 1 759 ? 32.094 -21.766 6.91 1 91.5 759 VAL B CA 1
ATOM 14244 C C . VAL B 1 759 ? 31.344 -22.297 5.684 1 91.5 759 VAL B C 1
ATOM 14246 O O . VAL B 1 759 ? 31.688 -21.969 4.547 1 91.5 759 VAL B O 1
ATOM 14249 N N . ASN B 1 760 ? 30.297 -23.266 5.957 1 93.56 760 ASN B N 1
ATOM 14250 C CA . ASN B 1 760 ? 29.453 -23.797 4.891 1 93.56 760 ASN B CA 1
ATOM 14251 C C . ASN B 1 760 ? 30.297 -24.438 3.787 1 93.56 760 ASN B C 1
ATOM 14253 O O . ASN B 1 760 ? 30.125 -24.109 2.609 1 93.56 760 ASN B O 1
ATOM 14257 N N . GLU B 1 761 ? 31.141 -25.297 4.18 1 94.81 761 GLU B N 1
ATOM 14258 C CA . GLU B 1 761 ? 32.156 -25.859 3.283 1 94.81 761 GLU B CA 1
ATOM 14259 C C . GLU B 1 761 ? 31.641 -27.141 2.617 1 94.81 761 GLU B C 1
ATOM 14261 O O . GLU B 1 761 ? 31.031 -27.984 3.27 1 94.81 761 GLU B O 1
ATOM 14266 N N . VAL B 1 762 ? 31.891 -27.25 1.327 1 96.06 762 VAL B N 1
ATOM 14267 C CA . VAL B 1 762 ? 31.75 -28.5 0.591 1 96.06 762 VAL B CA 1
ATOM 14268 C C . VAL B 1 762 ? 33.094 -29.234 0.548 1 96.06 762 VAL B C 1
ATOM 14270 O O . VAL B 1 762 ? 33.125 -30.469 0.581 1 96.06 762 VAL B O 1
ATOM 14273 N N . ALA B 1 763 ? 34.125 -28.422 0.445 1 95.88 763 ALA B N 1
ATOM 14274 C CA . ALA B 1 763 ? 35.5 -28.953 0.444 1 95.88 763 ALA B CA 1
ATOM 14275 C C . ALA B 1 763 ? 35.656 -30.031 -0.613 1 95.88 763 ALA B C 1
ATOM 14277 O O . ALA B 1 763 ? 35.406 -29.812 -1.797 1 95.88 763 ALA B O 1
ATOM 14278 N N . ASP B 1 764 ? 35.906 -31.281 -0.196 1 95.25 764 ASP B N 1
ATOM 14279 C CA . ASP B 1 764 ? 36.156 -32.344 -1.16 1 95.25 764 ASP B CA 1
ATOM 14280 C C . ASP B 1 764 ? 34.938 -33.281 -1.275 1 95.25 764 ASP B C 1
ATOM 14282 O O . ASP B 1 764 ? 35.062 -34.406 -1.728 1 95.25 764 ASP B O 1
ATOM 14286 N N . GLY B 1 765 ? 33.844 -32.844 -0.9 1 97.31 765 GLY B N 1
ATOM 14287 C CA . GLY B 1 765 ? 32.625 -33.625 -0.983 1 97.31 765 GLY B CA 1
ATOM 14288 C C . GLY B 1 765 ? 32.094 -33.75 -2.393 1 97.31 765 GLY B C 1
ATOM 14289 O O . GLY B 1 765 ? 32.344 -32.875 -3.234 1 97.31 765 GLY B O 1
ATOM 14290 N N . THR B 1 766 ? 31.422 -34.906 -2.674 1 97.69 766 THR B N 1
ATOM 14291 C CA . THR B 1 766 ? 30.594 -35 -3.879 1 97.69 766 THR B CA 1
ATOM 14292 C C . THR B 1 766 ? 29.234 -34.344 -3.66 1 97.69 766 THR B C 1
ATOM 14294 O O . THR B 1 766 ? 28.547 -34.656 -2.682 1 97.69 766 THR B O 1
ATOM 14297 N N . TRP B 1 767 ? 28.938 -33.438 -4.5 1 97.44 767 TRP B N 1
ATOM 14298 C CA . TRP B 1 767 ? 27.766 -32.594 -4.332 1 97.44 767 TRP B CA 1
ATOM 14299 C C . TRP B 1 767 ? 26.844 -32.688 -5.535 1 97.44 767 TRP B C 1
ATOM 14301 O O . TRP B 1 767 ? 27.234 -32.438 -6.664 1 97.44 767 TRP B O 1
ATOM 14311 N N . VAL B 1 768 ? 25.578 -33.062 -5.328 1 97.69 768 VAL B N 1
ATOM 14312 C CA . VAL B 1 768 ? 24.609 -33.406 -6.371 1 97.69 768 VAL B CA 1
ATOM 14313 C C . VAL B 1 768 ? 24.406 -32.188 -7.285 1 97.69 768 VAL B C 1
ATOM 14315 O O . VAL B 1 768 ? 24.234 -32.344 -8.5 1 97.69 768 VAL B O 1
ATOM 14318 N N . ASP B 1 769 ? 24.516 -30.953 -6.805 1 96.25 769 ASP B N 1
ATOM 14319 C CA . ASP B 1 769 ? 24.109 -29.734 -7.496 1 96.25 769 ASP B CA 1
ATOM 14320 C C . ASP B 1 769 ? 25.328 -29 -8.062 1 96.25 769 ASP B C 1
ATOM 14322 O O . ASP B 1 769 ? 25.203 -27.906 -8.609 1 96.25 769 ASP B O 1
ATOM 14326 N N . CYS B 1 770 ? 26.484 -29.531 -7.977 1 96.81 770 CYS B N 1
ATOM 14327 C CA . CYS B 1 770 ? 27.719 -28.797 -8.242 1 96.81 770 CYS B CA 1
ATOM 14328 C C . CYS B 1 770 ? 27.812 -28.422 -9.719 1 96.81 770 CYS B C 1
ATOM 14330 O O . CYS B 1 770 ? 28.438 -27.422 -10.062 1 96.81 770 CYS B O 1
ATOM 14332 N N . LEU B 1 771 ? 27.125 -29.188 -10.617 1 98.44 771 LEU B N 1
ATOM 14333 C CA . LEU B 1 771 ? 27.281 -28.938 -12.047 1 98.44 771 LEU B CA 1
ATOM 14334 C C . LEU B 1 771 ? 26.031 -28.312 -12.641 1 98.44 771 LEU B C 1
ATOM 14336 O O . LEU B 1 771 ? 25.75 -28.469 -13.828 1 98.44 771 LEU B O 1
ATOM 14340 N N . VAL B 1 772 ? 25.234 -27.578 -11.883 1 98.31 772 VAL B N 1
ATOM 14341 C CA . VAL B 1 772 ? 24 -26.953 -12.328 1 98.31 772 VAL B CA 1
ATOM 14342 C C . VAL B 1 772 ? 24.297 -25.938 -13.438 1 98.31 772 VAL B C 1
ATOM 14344 O O . VAL B 1 772 ? 23.484 -25.75 -14.344 1 98.31 772 VAL B O 1
ATOM 14347 N N . GLY B 1 773 ? 25.453 -25.266 -13.398 1 98.5 773 GLY B N 1
ATOM 14348 C CA . GLY B 1 773 ? 25.844 -24.359 -14.477 1 98.5 773 GLY B CA 1
ATOM 14349 C C . GLY B 1 773 ? 25.906 -25.047 -15.828 1 98.5 773 GLY B C 1
ATOM 14350 O O . GLY B 1 773 ? 25.484 -24.484 -16.828 1 98.5 773 GLY B O 1
ATOM 14351 N N . GLN B 1 774 ? 26.516 -26.266 -15.859 1 98.5 774 GLN B N 1
ATOM 14352 C CA . GLN B 1 774 ? 26.578 -27.031 -17.094 1 98.5 774 GLN B CA 1
ATOM 14353 C C . GLN B 1 774 ? 25.172 -27.438 -17.562 1 98.5 774 GLN B C 1
ATOM 14355 O O . GLN B 1 774 ? 24.906 -27.484 -18.766 1 98.5 774 GLN B O 1
ATOM 14360 N N . TRP B 1 775 ? 24.359 -27.828 -16.562 1 98.5 775 TRP B N 1
ATOM 14361 C CA . TRP B 1 775 ? 22.969 -28.109 -16.875 1 98.5 775 TRP B CA 1
ATOM 14362 C C . TRP B 1 775 ? 22.312 -26.938 -17.609 1 98.5 775 TRP B C 1
ATOM 14364 O O . TRP B 1 775 ? 21.672 -27.125 -18.641 1 98.5 775 TRP B O 1
ATOM 14374 N N . TRP B 1 776 ? 22.516 -25.703 -17.141 1 98.62 776 TRP B N 1
ATOM 14375 C CA . TRP B 1 776 ? 22.016 -24.5 -17.781 1 98.62 776 TRP B CA 1
ATOM 14376 C C . TRP B 1 776 ? 22.641 -24.328 -19.172 1 98.62 776 TRP B C 1
ATOM 14378 O O . TRP B 1 776 ? 21.938 -24.016 -20.141 1 98.62 776 TRP B O 1
ATOM 14388 N N . ALA B 1 777 ? 23.922 -24.484 -19.25 1 98.62 777 ALA B N 1
ATOM 14389 C CA . ALA B 1 777 ? 24.625 -24.281 -20.516 1 98.62 777 ALA B CA 1
ATOM 14390 C C . ALA B 1 777 ? 24.047 -25.188 -21.609 1 98.62 777 ALA B C 1
ATOM 14392 O O . ALA B 1 777 ? 23.797 -24.75 -22.734 1 98.62 777 ALA B O 1
ATOM 14393 N N . HIS B 1 778 ? 23.844 -26.422 -21.234 1 97.56 778 HIS B N 1
ATOM 14394 C CA . HIS B 1 778 ? 23.266 -27.359 -22.203 1 97.56 778 HIS B CA 1
ATOM 14395 C C . HIS B 1 778 ? 21.844 -26.953 -22.562 1 97.56 778 HIS B C 1
ATOM 14397 O O . HIS B 1 778 ? 21.453 -27 -23.734 1 97.56 778 HIS B O 1
ATOM 14403 N N . SER B 1 779 ? 21.047 -26.562 -21.594 1 96.94 779 SER B N 1
ATOM 14404 C CA . SER B 1 779 ? 19.656 -26.188 -21.828 1 96.94 779 SER B CA 1
ATOM 14405 C C . SER B 1 779 ? 19.562 -24.969 -22.75 1 96.94 779 SER B C 1
ATOM 14407 O O . SER B 1 779 ? 18.547 -24.766 -23.422 1 96.94 779 SER B O 1
ATOM 14409 N N . LEU B 1 780 ? 20.641 -24.188 -22.828 1 97.88 780 LEU B N 1
ATOM 14410 C CA . LEU B 1 780 ? 20.609 -22.953 -23.594 1 97.88 780 LEU B CA 1
ATOM 14411 C C . LEU B 1 780 ? 21.438 -23.078 -24.875 1 97.88 780 LEU B C 1
ATOM 14413 O O . LEU B 1 780 ? 21.656 -22.094 -25.578 1 97.88 780 LEU B O 1
ATOM 14417 N N . GLY B 1 781 ? 21.953 -24.266 -25.094 1 96.25 781 GLY B N 1
ATOM 14418 C CA . GLY B 1 781 ? 22.734 -24.484 -26.297 1 96.25 781 GLY B CA 1
ATOM 14419 C C . GLY B 1 781 ? 24.078 -23.781 -26.266 1 96.25 781 GLY B C 1
ATOM 14420 O O . GLY B 1 781 ? 24.578 -23.328 -27.312 1 96.25 781 GLY B O 1
ATOM 14421 N N . LEU B 1 782 ? 24.656 -23.75 -25.109 1 97.81 782 LEU B N 1
ATOM 14422 C CA . LEU B 1 782 ? 25.906 -23 -24.953 1 97.81 782 LEU B CA 1
ATOM 14423 C C . LEU B 1 782 ? 27.109 -23.938 -25 1 97.81 782 LEU B C 1
ATOM 14425 O O . LEU B 1 782 ? 28.25 -23.484 -25 1 97.81 782 LEU B O 1
ATOM 14429 N N . GLY B 1 783 ? 26.859 -25.219 -25.031 1 96.19 783 GLY B N 1
ATOM 14430 C CA . GLY B 1 783 ? 27.938 -26.203 -25.094 1 96.19 783 GLY B CA 1
ATOM 14431 C C . GLY B 1 783 ? 28.578 -26.469 -23.75 1 96.19 783 GLY B C 1
ATOM 14432 O O . GLY B 1 783 ? 27.953 -26.297 -22.703 1 96.19 783 GLY B O 1
ATOM 14433 N N . TYR B 1 784 ? 29.781 -27.078 -23.781 1 97.81 784 TYR B N 1
ATOM 14434 C CA . TYR B 1 784 ? 30.5 -27.422 -22.562 1 97.81 784 TYR B CA 1
ATOM 14435 C C . TYR B 1 784 ? 31.203 -26.203 -21.984 1 97.81 784 TYR B C 1
ATOM 14437 O O . TYR B 1 784 ? 32 -25.562 -22.656 1 97.81 784 TYR B O 1
ATOM 14445 N N . ILE B 1 785 ? 30.953 -25.906 -20.797 1 98.38 785 ILE B N 1
ATOM 14446 C CA . ILE B 1 785 ? 31.609 -24.797 -20.109 1 98.38 785 ILE B CA 1
ATOM 14447 C C . ILE B 1 785 ? 32.781 -25.312 -19.297 1 98.38 785 ILE B C 1
ATOM 14449 O O . ILE B 1 785 ? 33.625 -24.547 -18.812 1 98.38 785 ILE B O 1
ATOM 14453 N N . LEU B 1 786 ? 32.781 -26.641 -19.062 1 98.44 786 LEU B N 1
ATOM 14454 C CA . LEU B 1 786 ? 33.875 -27.375 -18.453 1 98.44 786 LEU B CA 1
ATOM 14455 C C . LEU B 1 786 ? 34.281 -28.578 -19.312 1 98.44 786 LEU B C 1
ATOM 14457 O O . LEU B 1 786 ? 33.594 -28.891 -20.281 1 98.44 786 LEU B O 1
ATOM 14461 N N . LYS B 1 787 ? 35.375 -29.234 -18.875 1 97.69 787 LYS B N 1
ATOM 14462 C CA . LYS B 1 787 ? 35.812 -30.375 -19.672 1 97.69 787 LYS B CA 1
ATOM 14463 C C . LYS B 1 787 ? 34.812 -31.531 -19.594 1 97.69 787 LYS B C 1
ATOM 14465 O O . LYS B 1 787 ? 34.406 -31.938 -18.5 1 97.69 787 LYS B O 1
ATOM 14470 N N . LYS B 1 788 ? 34.5 -32.062 -20.781 1 97.62 788 LYS B N 1
ATOM 14471 C CA . LYS B 1 788 ? 33.5 -33.125 -20.906 1 97.62 788 LYS B CA 1
ATOM 14472 C C . LYS B 1 788 ? 33.875 -34.344 -20.047 1 97.62 788 LYS B C 1
ATOM 14474 O O . LYS B 1 788 ? 33.031 -34.875 -19.328 1 97.62 788 LYS B O 1
ATOM 14479 N N . GLU B 1 789 ? 35.094 -34.719 -20.031 1 96.94 789 GLU B N 1
ATOM 14480 C CA . GLU B 1 789 ? 35.562 -35.906 -19.297 1 96.94 789 GLU B CA 1
ATOM 14481 C C . GLU B 1 789 ? 35.406 -35.688 -17.781 1 96.94 789 GLU B C 1
ATOM 14483 O O . GLU B 1 789 ? 35.031 -36.625 -17.062 1 96.94 789 GLU B O 1
ATOM 14488 N N . ASN B 1 790 ? 35.75 -34.469 -17.375 1 98.19 790 ASN B N 1
ATOM 14489 C CA . ASN B 1 790 ? 35.594 -34.156 -15.969 1 98.19 790 ASN B CA 1
ATOM 14490 C C . ASN B 1 790 ? 34.125 -34.188 -15.531 1 98.19 790 ASN B C 1
ATOM 14492 O O . ASN B 1 790 ? 33.812 -34.625 -14.43 1 98.19 790 ASN B O 1
ATOM 14496 N N . ILE B 1 791 ? 33.25 -33.656 -16.391 1 98.44 791 ILE B N 1
ATOM 14497 C CA . ILE B 1 791 ? 31.812 -33.625 -16.109 1 98.44 791 ILE B CA 1
ATOM 14498 C C . ILE B 1 791 ? 31.297 -35.062 -15.938 1 98.44 791 ILE B C 1
ATOM 14500 O O . ILE B 1 791 ? 30.641 -35.375 -14.945 1 98.44 791 ILE B O 1
ATOM 14504 N N . GLN B 1 792 ? 31.625 -35.938 -16.828 1 97.5 792 GLN B N 1
ATOM 14505 C CA . GLN B 1 792 ? 31.172 -37.344 -16.797 1 97.5 792 GLN B CA 1
ATOM 14506 C C . GLN B 1 792 ? 31.688 -38.062 -15.562 1 97.5 792 GLN B C 1
ATOM 14508 O O . GLN B 1 792 ? 30.938 -38.781 -14.891 1 97.5 792 GLN B O 1
ATOM 14513 N N . SER B 1 793 ? 32.969 -37.812 -15.32 1 97.81 793 SER B N 1
ATOM 14514 C CA . SER B 1 793 ? 33.594 -38.438 -14.148 1 97.81 793 SER B CA 1
ATOM 14515 C C . SER B 1 793 ? 32.906 -37.969 -12.867 1 97.81 793 SER B C 1
ATOM 14517 O O . SER B 1 793 ? 32.625 -38.781 -11.969 1 97.81 793 SER B O 1
ATOM 14519 N N . THR B 1 794 ? 32.656 -36.688 -12.789 1 98.56 794 THR B N 1
ATOM 14520 C CA . THR B 1 794 ? 32.031 -36.094 -11.602 1 98.56 794 THR B CA 1
ATOM 14521 C C . THR B 1 794 ? 30.641 -36.688 -11.414 1 98.56 794 THR B C 1
ATOM 14523 O O . THR B 1 794 ? 30.266 -37.094 -10.305 1 98.56 794 THR B O 1
ATOM 14526 N N . LEU B 1 795 ? 29.828 -36.781 -12.461 1 98.62 795 LEU B N 1
ATOM 14527 C CA . LEU B 1 795 ? 28.469 -37.312 -12.383 1 98.62 795 LEU B CA 1
ATOM 14528 C C . LEU B 1 795 ? 28.484 -38.75 -11.906 1 98.62 795 LEU B C 1
ATOM 14530 O O . LEU B 1 795 ? 27.672 -39.156 -11.055 1 98.62 795 LEU B O 1
ATOM 14534 N N . GLN B 1 796 ? 29.344 -39.531 -12.391 1 97.94 796 GLN B N 1
ATOM 14535 C CA . GLN B 1 796 ? 29.438 -40.938 -12.008 1 97.94 796 GLN B CA 1
ATOM 14536 C C . GLN B 1 796 ? 29.828 -41.094 -10.539 1 97.94 796 GLN B C 1
ATOM 14538 O O . GLN B 1 796 ? 29.25 -41.906 -9.82 1 97.94 796 GLN B O 1
ATOM 14543 N N . ASN B 1 797 ? 30.781 -40.312 -10.156 1 97.94 797 ASN B N 1
ATOM 14544 C CA . ASN B 1 797 ? 31.219 -40.375 -8.758 1 97.94 797 ASN B CA 1
ATOM 14545 C C . ASN B 1 797 ? 30.125 -39.875 -7.809 1 97.94 797 ASN B C 1
ATOM 14547 O O . ASN B 1 797 ? 29.969 -40.438 -6.719 1 97.94 797 ASN B O 1
ATOM 14551 N N . VAL B 1 798 ? 29.453 -38.812 -8.203 1 98.44 798 VAL B N 1
ATOM 14552 C CA . VAL B 1 798 ? 28.344 -38.344 -7.383 1 98.44 798 VAL B CA 1
ATOM 14553 C C . VAL B 1 798 ? 27.297 -39.438 -7.215 1 98.44 798 VAL B C 1
ATOM 14555 O O . VAL B 1 798 ? 26.828 -39.688 -6.105 1 98.44 798 VAL B O 1
ATOM 14558 N N . PHE B 1 799 ? 26.938 -40.156 -8.305 1 98.38 799 PHE B N 1
ATOM 14559 C CA . PHE B 1 799 ? 25.922 -41.188 -8.203 1 98.38 799 PHE B CA 1
ATOM 14560 C C . PHE B 1 799 ? 26.406 -42.312 -7.281 1 98.38 799 PHE B C 1
ATOM 14562 O O . PHE B 1 799 ? 25.656 -42.75 -6.398 1 98.38 799 PHE B O 1
ATOM 14569 N N . VAL B 1 800 ? 27.609 -42.75 -7.441 1 97.5 800 VAL B N 1
ATOM 14570 C CA . VAL B 1 800 ? 28.141 -43.875 -6.688 1 97.5 800 VAL B CA 1
ATOM 14571 C C . VAL B 1 800 ? 28.219 -43.5 -5.203 1 97.5 800 VAL B C 1
ATOM 14573 O O . VAL B 1 800 ? 27.922 -44.344 -4.348 1 97.5 800 VAL B O 1
ATOM 14576 N N . ARG B 1 801 ? 28.547 -42.312 -4.953 1 97.38 801 ARG B N 1
ATOM 14577 C CA . ARG B 1 801 ? 28.828 -41.938 -3.57 1 97.38 801 ARG B CA 1
ATOM 14578 C C . ARG B 1 801 ? 27.578 -41.438 -2.879 1 97.38 801 ARG B C 1
ATOM 14580 O O . ARG B 1 801 ? 27.375 -41.656 -1.682 1 97.38 801 ARG B O 1
ATOM 14587 N N . ASN B 1 802 ? 26.734 -40.719 -3.572 1 98.25 802 ASN B N 1
ATOM 14588 C CA . ASN B 1 802 ? 25.609 -40.031 -2.961 1 98.25 802 ASN B CA 1
ATOM 14589 C C . ASN B 1 802 ? 24.344 -40.875 -2.961 1 98.25 802 ASN B C 1
ATOM 14591 O O . ASN B 1 802 ? 23.422 -40.625 -2.195 1 98.25 802 ASN B O 1
ATOM 14595 N N . HIS B 1 803 ? 24.203 -41.875 -3.75 1 98.25 803 HIS B N 1
ATOM 14596 C CA . HIS B 1 803 ? 23 -42.688 -3.846 1 98.25 803 HIS B CA 1
ATOM 14597 C C . HIS B 1 803 ? 22.891 -43.656 -2.68 1 98.25 803 HIS B C 1
ATOM 14599 O O . HIS B 1 803 ? 23.891 -44.281 -2.285 1 98.25 803 HIS B O 1
ATOM 14605 N N . VAL B 1 804 ? 21.688 -43.812 -2.174 1 97.25 804 VAL B N 1
ATOM 14606 C CA . VAL B 1 804 ? 21.406 -44.844 -1.162 1 97.25 804 VAL B CA 1
ATOM 14607 C C . VAL B 1 804 ? 20.141 -45.594 -1.553 1 97.25 804 VAL B C 1
ATOM 14609 O O . VAL B 1 804 ? 19.203 -45.031 -2.104 1 97.25 804 VAL B O 1
ATOM 14612 N N . ASP B 1 805 ? 20.109 -46.781 -1.252 1 95.06 805 ASP B N 1
ATOM 14613 C CA . ASP B 1 805 ? 18.938 -47.625 -1.526 1 95.06 805 ASP B CA 1
ATOM 14614 C C . ASP B 1 805 ? 17.891 -47.469 -0.429 1 95.06 805 ASP B C 1
ATOM 14616 O O . ASP B 1 805 ? 16.719 -47.812 -0.625 1 95.06 805 ASP B O 1
ATOM 14620 N N . SER B 1 806 ? 18.344 -47 0.686 1 94.19 806 SER B N 1
ATOM 14621 C CA . SER B 1 806 ? 17.5 -46.75 1.855 1 94.19 806 SER B CA 1
ATOM 14622 C C . SER B 1 806 ? 18.062 -45.625 2.723 1 94.19 806 SER B C 1
ATOM 14624 O O . SER B 1 806 ? 19.219 -45.688 3.15 1 94.19 806 SER B O 1
ATOM 14626 N N . PHE B 1 807 ? 17.188 -44.656 3.02 1 95.25 807 PHE B N 1
ATOM 14627 C CA . PHE B 1 807 ? 17.641 -43.531 3.83 1 95.25 807 PHE B CA 1
ATOM 14628 C C . PHE B 1 807 ? 17.578 -43.875 5.312 1 95.25 807 PHE B C 1
ATOM 14630 O O . PHE B 1 807 ? 16.828 -44.75 5.723 1 95.25 807 PHE B O 1
ATOM 14637 N N . ASN B 1 808 ? 18.391 -43.25 6.059 1 91.25 808 ASN B N 1
ATOM 14638 C CA . ASN B 1 808 ? 18.312 -43.219 7.516 1 91.25 808 ASN B CA 1
ATOM 14639 C C . ASN B 1 808 ? 17.875 -41.875 8.023 1 91.25 808 ASN B C 1
ATOM 14641 O O . ASN B 1 808 ? 18.656 -40.906 8.008 1 91.25 808 ASN B O 1
ATOM 14645 N N . PRO B 1 809 ? 16.578 -41.812 8.461 1 90.81 809 PRO B N 1
ATOM 14646 C CA . PRO B 1 809 ? 16.078 -40.5 8.891 1 90.81 809 PRO B CA 1
ATOM 14647 C C . PRO B 1 809 ? 16.969 -39.844 9.945 1 90.81 809 PRO B C 1
ATOM 14649 O O . PRO B 1 809 ? 17.078 -38.625 9.977 1 90.81 809 PRO B O 1
ATOM 14652 N N . ALA B 1 810 ? 17.703 -40.5 10.742 1 88.19 810 ALA B N 1
ATOM 14653 C CA . ALA B 1 810 ? 18.5 -39.969 11.844 1 88.19 810 ALA B CA 1
ATOM 14654 C C . ALA B 1 810 ? 19.719 -39.219 11.32 1 88.19 810 ALA B C 1
ATOM 14656 O O . ALA B 1 810 ? 20.312 -38.406 12.039 1 88.19 810 ALA B O 1
ATOM 14657 N N . THR B 1 811 ? 20.047 -39.531 10.055 1 90.75 811 THR B N 1
ATOM 14658 C CA . THR B 1 811 ? 21.25 -38.906 9.508 1 90.75 811 THR B CA 1
ATOM 14659 C C . THR B 1 811 ? 20.906 -37.625 8.75 1 90.75 811 THR B C 1
ATOM 14661 O O . THR B 1 811 ? 21.797 -36.906 8.32 1 90.75 811 THR B O 1
ATOM 14664 N N . GLN B 1 812 ? 19.656 -37.344 8.57 1 93.12 812 GLN B N 1
ATOM 14665 C CA . GLN B 1 812 ? 19.234 -36.188 7.816 1 93.12 812 GLN B CA 1
ATOM 14666 C C . GLN B 1 812 ? 19.078 -34.969 8.734 1 93.12 812 GLN B C 1
ATOM 14668 O O . GLN B 1 812 ? 18.484 -35.062 9.805 1 93.12 812 GLN B O 1
ATOM 14673 N N . LYS B 1 813 ? 19.609 -33.875 8.406 1 89.75 813 LYS B N 1
ATOM 14674 C CA . LYS B 1 813 ? 19.469 -32.594 9.094 1 89.75 813 LYS B CA 1
ATOM 14675 C C . LYS B 1 813 ? 19.5 -31.422 8.102 1 89.75 813 LYS B C 1
ATOM 14677 O O . LYS B 1 813 ? 20.188 -31.5 7.078 1 89.75 813 LYS B O 1
ATOM 14682 N N . PRO B 1 814 ? 18.875 -30.281 8.375 1 88.69 814 PRO B N 1
ATOM 14683 C CA . PRO B 1 814 ? 17.969 -30.078 9.492 1 88.69 814 PRO B CA 1
ATOM 14684 C C . PRO B 1 814 ? 16.609 -30.766 9.281 1 88.69 814 PRO B C 1
ATOM 14686 O O . PRO B 1 814 ? 15.891 -31.031 10.242 1 88.69 814 PRO B O 1
ATOM 14689 N N . ARG B 1 815 ? 16.219 -31.109 8.094 1 90.5 815 ARG B N 1
ATOM 14690 C CA . ARG B 1 815 ? 14.93 -31.75 7.82 1 90.5 815 ARG B CA 1
ATOM 14691 C C . ARG B 1 815 ? 15.094 -33.219 7.508 1 90.5 815 ARG B C 1
ATOM 14693 O O . ARG B 1 815 ? 16.016 -33.625 6.785 1 90.5 815 ARG B O 1
ATOM 14700 N N . GLN B 1 816 ? 14.133 -33.938 7.906 1 91.88 816 GLN B N 1
ATOM 14701 C CA . GLN B 1 816 ? 14.141 -35.375 7.711 1 91.88 816 GLN B CA 1
ATOM 14702 C C . GLN B 1 816 ? 13.047 -35.812 6.742 1 91.88 816 GLN B C 1
ATOM 14704 O O . GLN B 1 816 ? 12.047 -36.406 7.156 1 91.88 816 GLN B O 1
ATOM 14709 N N . PHE B 1 817 ? 13.289 -35.719 5.473 1 92.31 817 PHE B N 1
ATOM 14710 C CA . PHE B 1 817 ? 12.281 -35.906 4.438 1 92.31 817 PHE B CA 1
ATOM 14711 C C . PHE B 1 817 ? 11.969 -37.375 4.238 1 92.31 817 PHE B C 1
ATOM 14713 O O . PHE B 1 817 ? 10.812 -37.75 4.031 1 92.31 817 PHE B O 1
ATOM 14720 N N . PHE B 1 818 ? 13 -38.219 4.262 1 94.5 818 PHE B N 1
ATOM 14721 C CA . PHE B 1 818 ? 12.875 -39.594 3.77 1 94.5 818 PHE B CA 1
ATOM 14722 C C . PHE B 1 818 ? 13.211 -40.594 4.867 1 94.5 818 PHE B C 1
ATOM 14724 O O . PHE B 1 818 ? 14.031 -40.312 5.746 1 94.5 818 PHE B O 1
ATOM 14731 N N . ASP B 1 819 ? 12.539 -41.688 4.82 1 93.75 819 ASP B N 1
ATOM 14732 C CA . ASP B 1 819 ? 12.82 -42.781 5.766 1 93.75 819 ASP B CA 1
ATOM 14733 C C . ASP B 1 819 ? 13.305 -44.031 5.043 1 93.75 819 ASP B C 1
ATOM 14735 O O . ASP B 1 819 ? 13.719 -43.969 3.887 1 93.75 819 ASP B O 1
ATOM 14739 N N . GLN B 1 820 ? 13.336 -45.125 5.668 1 92.19 820 GLN B N 1
ATOM 14740 C CA . GLN B 1 820 ? 13.969 -46.344 5.164 1 92.19 820 GLN B CA 1
ATOM 14741 C C . GLN B 1 820 ? 13.203 -46.906 3.969 1 92.19 820 GLN B C 1
ATOM 14743 O O . GLN B 1 820 ? 13.727 -47.719 3.229 1 92.19 820 GLN B O 1
ATOM 14748 N N . ARG B 1 821 ? 11.984 -46.375 3.717 1 93.06 821 ARG B N 1
ATOM 14749 C CA . ARG B 1 821 ? 11.164 -46.844 2.604 1 93.06 821 ARG B CA 1
ATOM 14750 C C . ARG B 1 821 ? 11.531 -46.125 1.313 1 93.06 821 ARG B C 1
ATOM 14752 O O . ARG B 1 821 ? 11.078 -46.5 0.23 1 93.06 821 ARG B O 1
ATOM 14759 N N . ASP B 1 822 ? 12.445 -45.219 1.488 1 96.06 822 ASP B N 1
ATOM 14760 C CA . ASP B 1 822 ? 12.781 -44.344 0.354 1 96.06 822 ASP B CA 1
ATOM 14761 C C . ASP B 1 822 ? 14.227 -44.562 -0.094 1 96.06 822 ASP B C 1
ATOM 14763 O O . ASP B 1 822 ? 15.109 -44.812 0.732 1 96.06 822 ASP B O 1
ATOM 14767 N N . ALA B 1 823 ? 14.461 -44.5 -1.411 1 96.88 823 ALA B N 1
ATOM 14768 C CA . ALA B 1 823 ? 15.789 -44.469 -2.018 1 96.88 823 ALA B CA 1
ATOM 14769 C C . ALA B 1 823 ? 16.031 -43.156 -2.77 1 96.88 823 ALA B C 1
ATOM 14771 O O . ALA B 1 823 ? 15.07 -42.469 -3.109 1 96.88 823 ALA B O 1
ATOM 14772 N N . GLY B 1 824 ? 17.25 -42.812 -3.006 1 97.94 824 GLY B N 1
ATOM 14773 C CA . GLY B 1 824 ? 17.562 -41.594 -3.725 1 97.94 824 GLY B CA 1
ATOM 14774 C C . GLY B 1 824 ? 18.969 -41.094 -3.449 1 97.94 824 GLY B C 1
ATOM 14775 O O . GLY B 1 824 ? 19.875 -41.875 -3.168 1 97.94 824 GLY B O 1
ATOM 14776 N N . LEU B 1 825 ? 19.219 -39.781 -3.643 1 98.38 825 LEU B N 1
ATOM 14777 C CA . LEU B 1 825 ? 20.547 -39.188 -3.482 1 98.38 825 LEU B CA 1
ATOM 14778 C C . LEU B 1 825 ? 20.625 -38.375 -2.203 1 98.38 825 LEU B C 1
ATOM 14780 O O . LEU B 1 825 ? 19.656 -37.688 -1.849 1 98.38 825 LEU B O 1
ATOM 14784 N N . THR B 1 826 ? 21.734 -38.469 -1.5 1 97.69 826 THR B N 1
ATOM 14785 C CA . THR B 1 826 ? 22.078 -37.5 -0.47 1 97.69 826 THR B CA 1
ATOM 14786 C C . THR B 1 826 ? 22.703 -36.25 -1.09 1 97.69 826 THR B C 1
ATOM 14788 O O . THR B 1 826 ? 23.469 -36.344 -2.057 1 97.69 826 THR B O 1
ATOM 14791 N N . ILE B 1 827 ? 22.5 -35.094 -0.563 1 97.81 827 ILE B N 1
ATOM 14792 C CA . ILE B 1 827 ? 22.891 -33.844 -1.215 1 97.81 827 ILE B CA 1
ATOM 14793 C C . ILE B 1 827 ? 24.406 -33.781 -1.344 1 97.81 827 ILE B C 1
ATOM 14795 O O . ILE B 1 827 ? 24.938 -33.531 -2.428 1 97.81 827 ILE B O 1
ATOM 14799 N N . CYS B 1 828 ? 25.109 -34 -0.282 1 97.94 828 CYS B N 1
ATOM 14800 C CA . CYS B 1 828 ? 26.578 -33.969 -0.287 1 97.94 828 CYS B CA 1
ATOM 14801 C C . CYS B 1 828 ? 27.156 -35.062 0.592 1 97.94 828 CYS B C 1
ATOM 14803 O O . CYS B 1 828 ? 26.641 -35.344 1.681 1 97.94 828 CYS B O 1
ATOM 14805 N N . VAL B 1 829 ? 28.156 -35.719 0.11 1 97.19 829 VAL B N 1
ATOM 14806 C CA . VAL B 1 829 ? 28.828 -36.781 0.845 1 97.19 829 VAL B CA 1
ATOM 14807 C C . VAL B 1 829 ? 30.328 -36.531 0.873 1 97.19 829 VAL B C 1
ATOM 14809 O O . VAL B 1 829 ? 30.938 -36.219 -0.158 1 97.19 829 VAL B O 1
ATOM 14812 N N . PHE B 1 830 ? 30.891 -36.688 2.014 1 96.62 830 PHE B N 1
ATOM 14813 C CA . PHE B 1 830 ? 32.312 -36.406 2.188 1 96.62 830 PHE B CA 1
ATOM 14814 C C . PHE B 1 830 ? 33.094 -37.719 2.207 1 96.62 830 PHE B C 1
ATOM 14816 O O . PHE B 1 830 ? 32.625 -38.719 2.748 1 96.62 830 PHE B O 1
ATOM 14823 N N . PRO B 1 831 ? 34.25 -37.812 1.535 1 91.12 831 PRO B N 1
ATOM 14824 C CA . PRO B 1 831 ? 35.031 -39.062 1.47 1 91.12 831 PRO B CA 1
ATOM 14825 C C . PRO B 1 831 ? 35.562 -39.469 2.83 1 91.12 831 PRO B C 1
ATOM 14827 O O . PRO B 1 831 ? 35.656 -40.656 3.129 1 91.12 831 PRO B O 1
ATOM 14830 N N . ASP B 1 832 ? 36.125 -38.562 3.568 1 84.75 832 ASP B N 1
ATOM 14831 C CA . ASP B 1 832 ? 36.719 -38.906 4.844 1 84.75 832 ASP B CA 1
ATOM 14832 C C . ASP B 1 832 ? 36.031 -38.219 6.004 1 84.75 832 ASP B C 1
ATOM 14834 O O . ASP B 1 832 ? 34.938 -38.625 6.43 1 84.75 832 ASP B O 1
ATOM 14838 N N . LYS B 1 833 ? 36.5 -36.969 6.246 1 87.62 833 LYS B N 1
ATOM 14839 C CA . LYS B 1 833 ? 36 -36.219 7.383 1 87.62 833 LYS B CA 1
ATOM 14840 C C . LYS B 1 833 ? 35.062 -35.094 6.926 1 87.62 833 LYS B C 1
ATOM 14842 O O . LYS B 1 833 ? 35.344 -34.406 5.949 1 87.62 833 LYS B O 1
ATOM 14847 N N . VAL B 1 834 ? 33.906 -35.094 7.555 1 92.81 834 VAL B N 1
ATOM 14848 C CA . VAL B 1 834 ? 33 -33.938 7.359 1 92.81 834 VAL B CA 1
ATOM 14849 C C . VAL B 1 834 ? 33.656 -32.688 7.918 1 92.81 834 VAL B C 1
ATOM 14851 O O . VAL B 1 834 ? 34.156 -32.688 9.039 1 92.81 834 VAL B O 1
ATOM 14854 N N . PRO B 1 835 ? 33.719 -31.656 7.086 1 94.75 835 PRO B N 1
ATOM 14855 C CA . PRO B 1 835 ? 34.281 -30.406 7.613 1 94.75 835 PRO B CA 1
ATOM 14856 C C . PRO B 1 835 ? 33.625 -29.984 8.922 1 94.75 835 PRO B C 1
ATOM 14858 O O . PRO B 1 835 ? 32.5 -30.406 9.219 1 94.75 835 PRO B O 1
ATOM 14861 N N . GLU B 1 836 ? 34.25 -29.062 9.742 1 93.38 836 GLU B N 1
ATOM 14862 C CA . GLU B 1 836 ? 33.719 -28.578 11.008 1 93.38 836 GLU B CA 1
ATOM 14863 C C . GLU B 1 836 ? 32.406 -27.828 10.797 1 93.38 836 GLU B C 1
ATOM 14865 O O . GLU B 1 836 ? 31.5 -27.906 11.633 1 93.38 836 GLU B O 1
ATOM 14870 N N . LYS B 1 837 ? 32.344 -27.016 9.805 1 95.12 837 LYS B N 1
ATOM 14871 C CA . LYS B 1 837 ? 31.125 -26.297 9.398 1 95.12 837 LYS B CA 1
ATOM 14872 C C . LYS B 1 837 ? 30.766 -26.625 7.957 1 95.12 837 LYS B C 1
ATOM 14874 O O . LYS B 1 837 ? 31 -25.828 7.051 1 95.12 837 LYS B O 1
ATOM 14879 N N . PRO B 1 838 ? 30.141 -27.719 7.773 1 95.12 838 PRO B N 1
ATOM 14880 C CA . PRO B 1 838 ? 29.797 -28.156 6.41 1 95.12 838 PRO B CA 1
ATOM 14881 C C . PRO B 1 838 ? 28.656 -27.344 5.801 1 95.12 838 PRO B C 1
ATOM 14883 O O . PRO B 1 838 ? 28.031 -26.547 6.496 1 95.12 838 PRO B O 1
ATOM 14886 N N . LEU B 1 839 ? 28.469 -27.578 4.559 1 94.06 839 LEU B N 1
ATOM 14887 C CA . LEU B 1 839 ? 27.359 -26.969 3.832 1 94.06 839 LEU B CA 1
ATOM 14888 C C . LEU B 1 839 ? 26.031 -27.219 4.551 1 94.06 839 LEU B C 1
ATOM 14890 O O . LEU B 1 839 ? 25.766 -28.344 4.984 1 94.06 839 LEU B O 1
ATOM 14894 N N . VAL B 1 840 ? 25.266 -26.156 4.641 1 89.81 840 VAL B N 1
ATOM 14895 C CA . VAL B 1 840 ? 23.922 -26.312 5.191 1 89.81 840 VAL B CA 1
ATOM 14896 C C . VAL B 1 840 ? 23.141 -27.328 4.355 1 89.81 840 VAL B C 1
ATOM 14898 O O . VAL B 1 840 ? 23.266 -27.359 3.131 1 89.81 840 VAL B O 1
ATOM 14901 N N . TYR B 1 841 ? 22.391 -28.266 4.883 1 92.12 841 TYR B N 1
ATOM 14902 C CA . TYR B 1 841 ? 21.5 -29.25 4.273 1 92.12 841 TYR B CA 1
ATOM 14903 C C . TYR B 1 841 ? 22.312 -30.406 3.666 1 92.12 841 TYR B C 1
ATOM 14905 O O . TYR B 1 841 ? 21.75 -31.266 2.979 1 92.12 841 TYR B O 1
ATOM 14913 N N . TYR B 1 842 ? 23.625 -30.469 3.871 1 95.5 842 TYR B N 1
ATOM 14914 C CA . TYR B 1 842 ? 24.469 -31.422 3.158 1 95.5 842 TYR B CA 1
ATOM 14915 C C . TYR B 1 842 ? 23.984 -32.844 3.375 1 95.5 842 TYR B C 1
ATOM 14917 O O . TYR B 1 842 ? 24.094 -33.688 2.484 1 95.5 842 TYR B O 1
ATOM 14925 N N . SER B 1 843 ? 23.344 -33.125 4.535 1 95.12 843 SER B N 1
ATOM 14926 C CA . SER B 1 843 ? 23.016 -34.5 4.906 1 95.12 843 SER B CA 1
ATOM 14927 C C . SER B 1 843 ? 21.562 -34.812 4.602 1 95.12 843 SER B C 1
ATOM 14929 O O . SER B 1 843 ? 21.094 -35.906 4.895 1 95.12 843 SER B O 1
ATOM 14931 N N . GLU B 1 844 ? 20.844 -33.906 4.055 1 94.75 844 GLU B N 1
ATOM 14932 C CA . GLU B 1 844 ? 19.469 -34.188 3.662 1 94.75 844 GLU B CA 1
ATOM 14933 C C . GLU B 1 844 ? 19.406 -35.062 2.416 1 94.75 844 GLU B C 1
ATOM 14935 O O . GLU B 1 844 ? 20.359 -35.125 1.638 1 94.75 844 GLU B O 1
ATOM 14940 N N . GLY B 1 845 ? 18.312 -35.844 2.348 1 94.56 845 GLY B N 1
ATOM 14941 C CA . GLY B 1 845 ? 18.016 -36.375 1.026 1 94.56 845 GLY B CA 1
ATOM 14942 C C . GLY B 1 845 ? 17.812 -35.281 -0.016 1 94.56 845 GLY B C 1
ATOM 14943 O O . GLY B 1 845 ? 17.188 -34.25 0.27 1 94.56 845 GLY B O 1
ATOM 14944 N N . ALA B 1 846 ? 18.359 -35.531 -1.152 1 90.56 846 ALA B N 1
ATOM 14945 C CA . ALA B 1 846 ? 18.25 -34.531 -2.221 1 90.56 846 ALA B CA 1
ATOM 14946 C C . ALA B 1 846 ? 16.797 -34.25 -2.566 1 90.56 846 ALA B C 1
ATOM 14948 O O . ALA B 1 846 ? 15.977 -35.188 -2.658 1 90.56 846 ALA B O 1
ATOM 14949 N N . TRP B 1 847 ? 16.484 -33 -2.707 1 94.19 847 TRP B N 1
ATOM 14950 C CA . TRP B 1 847 ? 15.156 -32.594 -3.162 1 94.19 847 TRP B CA 1
ATOM 14951 C C . TRP B 1 847 ? 14.914 -33.031 -4.602 1 94.19 847 TRP B C 1
ATOM 14953 O O . TRP B 1 847 ? 15.852 -33.188 -5.383 1 94.19 847 TRP B O 1
ATOM 14963 N N . SER B 1 848 ? 13.688 -33.219 -4.934 1 96.62 848 SER B N 1
ATOM 14964 C CA . SER B 1 848 ? 13.391 -33.781 -6.262 1 96.62 848 SER B CA 1
ATOM 14965 C C . SER B 1 848 ? 13.867 -32.812 -7.359 1 96.62 848 SER B C 1
ATOM 14967 O O . SER B 1 848 ? 14.297 -33.281 -8.422 1 96.62 848 SER B O 1
ATOM 14969 N N . GLY B 1 849 ? 13.805 -31.531 -7.121 1 96.62 849 GLY B N 1
ATOM 14970 C CA . GLY B 1 849 ? 14.297 -30.578 -8.109 1 96.62 849 GLY B CA 1
ATOM 14971 C C . GLY B 1 849 ? 15.766 -30.766 -8.445 1 96.62 849 GLY B C 1
ATOM 14972 O O . GLY B 1 849 ? 16.172 -30.578 -9.594 1 96.62 849 GLY B O 1
ATOM 14973 N N . LEU B 1 850 ? 16.578 -31.141 -7.508 1 97.69 850 LEU B N 1
ATOM 14974 C CA . LEU B 1 850 ? 17.984 -31.438 -7.727 1 97.69 850 LEU B CA 1
ATOM 14975 C C . LEU B 1 850 ? 18.172 -32.75 -8.469 1 97.69 850 LEU B C 1
ATOM 14977 O O . LEU B 1 850 ? 19.031 -32.875 -9.344 1 97.69 850 LEU B O 1
ATOM 14981 N N . GLU B 1 851 ? 17.344 -33.688 -8.078 1 98.19 851 GLU B N 1
ATOM 14982 C CA . GLU B 1 851 ? 17.406 -35 -8.719 1 98.19 851 GLU B CA 1
ATOM 14983 C C . GLU B 1 851 ? 17.078 -34.875 -10.203 1 98.19 851 GLU B C 1
ATOM 14985 O O . GLU B 1 851 ? 17.734 -35.531 -11.031 1 98.19 851 GLU B O 1
ATOM 14990 N N . TYR B 1 852 ? 16.109 -34.125 -10.508 1 98.5 852 TYR B N 1
ATOM 14991 C CA . TYR B 1 852 ? 15.711 -33.969 -11.898 1 98.5 852 TYR B CA 1
ATOM 14992 C C . TYR B 1 852 ? 16.797 -33.281 -12.703 1 98.5 852 TYR B C 1
ATOM 14994 O O . TYR B 1 852 ? 17.094 -33.688 -13.844 1 98.5 852 TYR B O 1
ATOM 15002 N N . GLU B 1 853 ? 17.328 -32.25 -12.156 1 98 853 GLU B N 1
ATOM 15003 C CA . GLU B 1 853 ? 18.438 -31.562 -12.789 1 98 853 GLU B CA 1
ATOM 15004 C C . GLU B 1 853 ? 19.625 -32.5 -13.016 1 98 853 GLU B C 1
ATOM 15006 O O . GLU B 1 853 ? 20.188 -32.562 -14.109 1 98 853 GLU B O 1
ATOM 15011 N N . PHE B 1 854 ? 20 -33.25 -12.023 1 98.31 854 PHE B N 1
ATOM 15012 C CA . PHE B 1 854 ? 21.078 -34.219 -12.086 1 98.31 854 PHE B CA 1
ATOM 15013 C C . PHE B 1 854 ? 20.781 -35.281 -13.156 1 98.31 854 PHE B C 1
ATOM 15015 O O . PHE B 1 854 ? 21.656 -35.594 -13.984 1 98.31 854 PHE B O 1
ATOM 15022 N N . ALA B 1 855 ? 19.594 -35.812 -13.172 1 98.69 855 ALA B N 1
ATOM 15023 C CA . ALA B 1 855 ? 19.203 -36.844 -14.133 1 98.69 855 ALA B CA 1
ATOM 15024 C C . ALA B 1 855 ? 19.266 -36.312 -15.562 1 98.69 855 ALA B C 1
ATOM 15026 O O . ALA B 1 855 ? 19.703 -37.031 -16.469 1 98.69 855 ALA B O 1
ATOM 15027 N N . ALA B 1 856 ? 18.797 -35.125 -15.727 1 98.19 856 ALA B N 1
ATOM 15028 C CA . ALA B 1 856 ? 18.812 -34.531 -17.062 1 98.19 856 ALA B CA 1
ATOM 15029 C C . ALA B 1 856 ? 20.25 -34.375 -17.562 1 98.19 856 ALA B C 1
ATOM 15031 O O . ALA B 1 856 ? 20.531 -34.625 -18.734 1 98.19 856 ALA B O 1
ATOM 15032 N N . LEU B 1 857 ? 21.094 -33.969 -16.719 1 98.06 857 LEU B N 1
ATOM 15033 C CA . LEU B 1 857 ? 22.5 -33.812 -17.109 1 98.06 857 LEU B CA 1
ATOM 15034 C C . LEU B 1 857 ? 23.125 -35.156 -17.422 1 98.06 857 LEU B C 1
ATOM 15036 O O . LEU B 1 857 ? 23.922 -35.281 -18.344 1 98.06 857 LEU B O 1
ATOM 15040 N N . CYS B 1 858 ? 22.812 -36.188 -16.594 1 98.31 858 CYS B N 1
ATOM 15041 C CA . CYS B 1 858 ? 23.266 -37.562 -16.891 1 98.31 858 CYS B CA 1
ATOM 15042 C C . CYS B 1 858 ? 22.797 -38 -18.266 1 98.31 858 CYS B C 1
ATOM 15044 O O . CYS B 1 858 ? 23.562 -38.594 -19.016 1 98.31 858 CYS B O 1
ATOM 15046 N N . LEU B 1 859 ? 21.594 -37.75 -18.547 1 97.31 859 LEU B N 1
ATOM 15047 C CA . LEU B 1 859 ? 21.047 -38.094 -19.844 1 97.31 859 LEU B CA 1
ATOM 15048 C C . LEU B 1 859 ? 21.828 -37.406 -20.969 1 97.31 859 LEU B C 1
ATOM 15050 O O . LEU B 1 859 ? 22.125 -38.031 -21.984 1 97.31 859 LEU B O 1
ATOM 15054 N N . TYR B 1 860 ? 22.141 -36.156 -20.781 1 96.5 860 TYR B N 1
ATOM 15055 C CA . TYR B 1 860 ? 22.906 -35.406 -21.766 1 96.5 860 TYR B CA 1
ATOM 15056 C C . TYR B 1 860 ? 24.266 -36.031 -22 1 96.5 860 TYR B C 1
ATOM 15058 O O . TYR B 1 860 ? 24.781 -36.031 -23.109 1 96.5 860 TYR B O 1
ATOM 15066 N N . GLU B 1 861 ? 24.797 -36.594 -20.969 1 97.19 861 GLU B N 1
ATOM 15067 C CA . GLU B 1 861 ? 26.172 -37.125 -21.016 1 97.19 861 GLU B CA 1
ATOM 15068 C C . GLU B 1 861 ? 26.172 -38.594 -21.406 1 97.19 861 GLU B C 1
ATOM 15070 O O . GLU B 1 861 ? 27.219 -39.25 -21.328 1 97.19 861 GLU B O 1
ATOM 15075 N N . GLY B 1 862 ? 25.031 -39.156 -21.734 1 95.12 862 GLY B N 1
ATOM 15076 C CA . GLY B 1 862 ? 24.938 -40.531 -22.188 1 95.12 862 GLY B CA 1
ATOM 15077 C C . GLY B 1 862 ? 24.922 -41.531 -21.047 1 95.12 862 GLY B C 1
ATOM 15078 O O . GLY B 1 862 ? 25.141 -42.719 -21.266 1 95.12 862 GLY B O 1
ATOM 15079 N N . LEU B 1 863 ? 24.797 -41.062 -19.859 1 97.44 863 LEU B N 1
ATOM 15080 C CA . LEU B 1 863 ? 24.672 -41.906 -18.688 1 97.44 863 LEU B CA 1
ATOM 15081 C C . LEU B 1 863 ? 23.203 -42.219 -18.406 1 97.44 863 LEU B C 1
ATOM 15083 O O . LEU B 1 863 ? 22.688 -41.938 -17.328 1 97.44 863 LEU B O 1
ATOM 15087 N N . ASN B 1 864 ? 22.578 -42.906 -19.359 1 96.75 864 ASN B N 1
ATOM 15088 C CA . ASN B 1 864 ? 21.141 -43.125 -19.359 1 96.75 864 ASN B CA 1
ATOM 15089 C C . ASN B 1 864 ? 20.703 -44.031 -18.203 1 96.75 864 ASN B C 1
ATOM 15091 O O . ASN B 1 864 ? 19.656 -43.781 -17.594 1 96.75 864 ASN B O 1
ATOM 15095 N N . ASP B 1 865 ? 21.516 -45 -17.891 1 96.56 865 ASP B N 1
ATOM 15096 C CA . ASP B 1 865 ? 21.156 -45.906 -16.812 1 96.56 865 ASP B CA 1
ATOM 15097 C C . ASP B 1 865 ? 21.062 -45.188 -15.469 1 96.56 865 ASP B C 1
ATOM 15099 O O . ASP B 1 865 ? 20.141 -45.406 -14.688 1 96.56 865 ASP B O 1
ATOM 15103 N N . ILE B 1 866 ? 22.031 -44.312 -15.258 1 97.88 866 ILE B N 1
ATOM 15104 C CA . ILE B 1 866 ? 22.031 -43.531 -14.023 1 97.88 866 ILE B CA 1
ATOM 15105 C C . ILE B 1 866 ? 20.812 -42.594 -14.008 1 97.88 866 ILE B C 1
ATOM 15107 O O . ILE B 1 866 ? 20.125 -42.5 -12.992 1 97.88 866 ILE B O 1
ATOM 15111 N N . ALA B 1 867 ? 20.547 -41.938 -15.133 1 98.44 867 ALA B N 1
ATOM 15112 C CA . ALA B 1 867 ? 19.422 -41 -15.227 1 98.44 867 ALA B CA 1
ATOM 15113 C C . ALA B 1 867 ? 18.109 -41.688 -14.898 1 98.44 867 ALA B C 1
ATOM 15115 O O . ALA B 1 867 ? 17.328 -41.219 -14.078 1 98.44 867 ALA B O 1
ATOM 15116 N N . ILE B 1 868 ? 17.859 -42.844 -15.492 1 97.75 868 ILE B N 1
ATOM 15117 C CA . ILE B 1 868 ? 16.609 -43.562 -15.328 1 97.75 868 ILE B CA 1
ATOM 15118 C C . ILE B 1 868 ? 16.516 -44.094 -13.906 1 97.75 868 ILE B C 1
ATOM 15120 O O . ILE B 1 868 ? 15.43 -44.156 -13.32 1 97.75 868 ILE B O 1
ATOM 15124 N N . HIS B 1 869 ? 17.688 -44.531 -13.367 1 97.94 869 HIS B N 1
ATOM 15125 C CA . HIS B 1 869 ? 17.703 -44.969 -11.984 1 97.94 869 HIS B CA 1
ATOM 15126 C C . HIS B 1 869 ? 17.25 -43.875 -11.031 1 97.94 869 HIS B C 1
ATOM 15128 O O . HIS B 1 869 ? 16.391 -44.125 -10.164 1 97.94 869 HIS B O 1
ATOM 15134 N N . VAL B 1 870 ? 17.781 -42.719 -11.18 1 98.62 870 VAL B N 1
ATOM 15135 C CA . VAL B 1 870 ? 17.453 -41.594 -10.312 1 98.62 870 VAL B CA 1
ATOM 15136 C C . VAL B 1 870 ? 15.984 -41.25 -10.477 1 98.62 870 VAL B C 1
ATOM 15138 O O . VAL B 1 870 ? 15.281 -41 -9.492 1 98.62 870 VAL B O 1
ATOM 15141 N N . LEU B 1 871 ? 15.484 -41.188 -11.695 1 98.38 871 LEU B N 1
ATOM 15142 C CA . LEU B 1 871 ? 14.086 -40.875 -11.953 1 98.38 871 LEU B CA 1
ATOM 15143 C C . LEU B 1 871 ? 13.172 -41.938 -11.344 1 98.38 871 LEU B C 1
ATOM 15145 O O . LEU B 1 871 ? 12.086 -41.625 -10.852 1 98.38 871 LEU B O 1
ATOM 15149 N N . THR B 1 872 ? 13.586 -43.156 -11.391 1 97.56 872 THR B N 1
ATOM 15150 C CA . THR B 1 872 ? 12.797 -44.25 -10.805 1 97.56 872 THR B CA 1
ATOM 15151 C C . THR B 1 872 ? 12.672 -44.062 -9.297 1 97.56 872 THR B C 1
ATOM 15153 O O . THR B 1 872 ? 11.578 -44.188 -8.742 1 97.56 872 THR B O 1
ATOM 15156 N N . ASP B 1 873 ? 13.82 -43.812 -8.68 1 97.56 873 ASP B N 1
ATOM 15157 C CA . ASP B 1 873 ? 13.789 -43.562 -7.246 1 97.56 873 ASP B CA 1
ATOM 15158 C C . ASP B 1 873 ? 12.82 -42.438 -6.906 1 97.56 873 ASP B C 1
ATOM 15160 O O . ASP B 1 873 ? 12.055 -42.531 -5.949 1 97.56 873 ASP B O 1
ATOM 15164 N N . THR B 1 874 ? 12.883 -41.375 -7.664 1 97.75 874 THR B N 1
ATOM 15165 C CA . THR B 1 874 ? 12.055 -40.219 -7.398 1 97.75 874 THR B CA 1
ATOM 15166 C C . THR B 1 874 ? 10.578 -40.531 -7.578 1 97.75 874 THR B C 1
ATOM 15168 O O . THR B 1 874 ? 9.75 -40.188 -6.742 1 97.75 874 THR B O 1
ATOM 15171 N N . ARG B 1 875 ? 10.227 -41.188 -8.648 1 97.12 875 ARG B N 1
ATOM 15172 C CA . ARG B 1 875 ? 8.836 -41.531 -8.906 1 97.12 875 ARG B CA 1
ATOM 15173 C C . ARG B 1 875 ? 8.312 -42.469 -7.832 1 97.12 875 ARG B C 1
ATOM 15175 O O . ARG B 1 875 ? 7.141 -42.438 -7.465 1 97.12 875 ARG B O 1
ATOM 15182 N N . ASN B 1 876 ? 9.172 -43.281 -7.336 1 96.38 876 ASN B N 1
ATOM 15183 C CA . ASN B 1 876 ? 8.766 -44.219 -6.293 1 96.38 876 ASN B CA 1
ATOM 15184 C C . ASN B 1 876 ? 8.461 -43.5 -4.98 1 96.38 876 ASN B C 1
ATOM 15186 O O . ASN B 1 876 ? 7.699 -44.031 -4.156 1 96.38 876 ASN B O 1
ATOM 15190 N N . LYS B 1 877 ? 9.086 -42.438 -4.785 1 96.5 877 LYS B N 1
ATOM 15191 C CA . LYS B 1 877 ? 8.797 -41.625 -3.598 1 96.5 877 LYS B CA 1
ATOM 15192 C C . LYS B 1 877 ? 7.41 -41 -3.678 1 96.5 877 LYS B C 1
ATOM 15194 O O . LYS B 1 877 ? 6.758 -40.812 -2.654 1 96.5 877 LYS B O 1
ATOM 15199 N N . TYR B 1 878 ? 6.973 -40.688 -4.84 1 97 878 TYR B N 1
ATOM 15200 C CA . TYR B 1 878 ? 5.711 -40 -5.086 1 97 878 TYR B CA 1
ATOM 15201 C C . TYR B 1 878 ? 4.785 -40.844 -5.949 1 97 878 TYR B C 1
ATOM 15203 O O . TYR B 1 878 ? 4.383 -40.438 -7.039 1 97 878 TYR B O 1
ATOM 15211 N N . ASP B 1 879 ? 4.387 -41.938 -5.438 1 96.69 879 ASP B N 1
ATOM 15212 C CA . ASP B 1 879 ? 3.701 -42.906 -6.273 1 96.69 879 ASP B CA 1
ATOM 15213 C C . ASP B 1 879 ? 2.244 -43.062 -5.848 1 96.69 879 ASP B C 1
ATOM 15215 O O . ASP B 1 879 ? 1.587 -44.062 -6.215 1 96.69 879 ASP B O 1
ATOM 15219 N N . GLY B 1 880 ? 1.754 -42.156 -4.965 1 97.06 880 GLY B N 1
ATOM 15220 C CA . GLY B 1 880 ? 0.36 -42.156 -4.551 1 97.06 880 GLY B CA 1
ATOM 15221 C C . GLY B 1 880 ? 0.125 -42.906 -3.248 1 97.06 880 GLY B C 1
ATOM 15222 O O . GLY B 1 880 ? -0.922 -42.75 -2.617 1 97.06 880 GLY B O 1
ATOM 15223 N N . THR B 1 881 ? 1.07 -43.719 -2.836 1 96.19 881 THR B N 1
ATOM 15224 C CA . THR B 1 881 ? 0.88 -44.5 -1.632 1 96.19 881 THR B CA 1
ATOM 15225 C C . THR B 1 881 ? 1.009 -43.656 -0.382 1 96.19 881 THR B C 1
ATOM 15227 O O . THR B 1 881 ? 0.225 -43.781 0.56 1 96.19 881 THR B O 1
ATOM 15230 N N . ARG B 1 882 ? 2.016 -42.781 -0.391 1 95.31 882 ARG B N 1
ATOM 15231 C CA . ARG B 1 882 ? 2.238 -41.938 0.783 1 95.31 882 ARG B CA 1
ATOM 15232 C C . ARG B 1 882 ? 2.266 -40.469 0.406 1 95.31 882 ARG B C 1
ATOM 15234 O O . ARG B 1 882 ? 2.041 -39.594 1.253 1 95.31 882 ARG B O 1
ATOM 15241 N N . ARG B 1 883 ? 2.65 -40.219 -0.804 1 96.88 883 ARG B N 1
ATOM 15242 C CA . ARG B 1 883 ? 2.74 -38.875 -1.331 1 96.88 883 ARG B CA 1
ATOM 15243 C C . ARG B 1 883 ? 2.031 -38.75 -2.676 1 96.88 883 ARG B C 1
ATOM 15245 O O . ARG B 1 883 ? 2.074 -39.688 -3.486 1 96.88 883 ARG B O 1
ATOM 15252 N N . SER B 1 884 ? 1.392 -37.625 -2.861 1 97.75 884 SER B N 1
ATOM 15253 C CA . SER B 1 884 ? 0.791 -37.406 -4.172 1 97.75 884 SER B CA 1
ATOM 15254 C C . SER B 1 884 ? 1.857 -37.281 -5.254 1 97.75 884 SER B C 1
ATOM 15256 O O . SER B 1 884 ? 2.871 -36.594 -5.07 1 97.75 884 SER B O 1
ATOM 15258 N N . PRO B 1 885 ? 1.675 -37.875 -6.395 1 97.12 885 PRO B N 1
ATOM 15259 C CA . PRO B 1 885 ? 2.627 -37.75 -7.5 1 97.12 885 PRO B CA 1
ATOM 15260 C C . PRO B 1 885 ? 2.754 -36.312 -8.008 1 97.12 885 PRO B C 1
ATOM 15262 O O . PRO B 1 885 ? 3.717 -35.969 -8.703 1 97.12 885 PRO B O 1
ATOM 15265 N N . TRP B 1 886 ? 1.835 -35.469 -7.664 1 97.56 886 TRP B N 1
ATOM 15266 C CA . TRP B 1 886 ? 1.813 -34.125 -8.219 1 97.56 886 TRP B CA 1
ATOM 15267 C C . TRP B 1 886 ? 2.115 -33.094 -7.137 1 97.56 886 TRP B C 1
ATOM 15269 O O . TRP B 1 886 ? 1.976 -31.875 -7.363 1 97.56 886 TRP B O 1
ATOM 15279 N N . ASN B 1 887 ? 2.502 -33.531 -5.973 1 97.5 887 ASN B N 1
ATOM 15280 C CA . ASN B 1 887 ? 2.912 -32.656 -4.875 1 97.5 887 ASN B CA 1
ATOM 15281 C C . ASN B 1 887 ? 4.309 -33 -4.375 1 97.5 887 ASN B C 1
ATOM 15283 O O . ASN B 1 887 ? 4.457 -33.656 -3.336 1 97.5 887 ASN B O 1
ATOM 15287 N N . GLU B 1 888 ? 5.258 -32.531 -5.074 1 97.38 888 GLU B N 1
ATOM 15288 C CA . GLU B 1 888 ? 6.629 -32.719 -4.609 1 97.38 888 GLU B CA 1
ATOM 15289 C C . GLU B 1 888 ? 7.059 -31.594 -3.672 1 97.38 888 GLU B C 1
ATOM 15291 O O . GLU B 1 888 ? 6.906 -30.406 -3.998 1 97.38 888 GLU B O 1
ATOM 15296 N N . ILE B 1 889 ? 7.559 -31.938 -2.49 1 94.94 889 ILE B N 1
ATOM 15297 C CA . ILE B 1 889 ? 7.727 -30.984 -1.406 1 94.94 889 ILE B CA 1
ATOM 15298 C C . ILE B 1 889 ? 9.203 -30.656 -1.229 1 94.94 889 ILE B C 1
ATOM 15300 O O . ILE B 1 889 ? 10.07 -31.438 -1.634 1 94.94 889 ILE B O 1
ATOM 15304 N N . GLU B 1 890 ? 9.492 -29.547 -0.771 1 93.81 890 GLU B N 1
ATOM 15305 C CA . GLU B 1 890 ? 10.758 -29.047 -0.237 1 93.81 890 GLU B CA 1
ATOM 15306 C C . GLU B 1 890 ? 10.531 -28.141 0.974 1 93.81 890 GLU B C 1
ATOM 15308 O O . GLU B 1 890 ? 10.344 -28.641 2.09 1 93.81 890 GLU B O 1
ATOM 15313 N N . CYS B 1 891 ? 10.328 -26.891 0.813 1 89.69 891 CYS B N 1
ATOM 15314 C CA . CYS B 1 891 ? 9.797 -26 1.837 1 89.69 891 CYS B CA 1
ATOM 15315 C C . CYS B 1 891 ? 8.297 -25.781 1.648 1 89.69 891 CYS B C 1
ATOM 15317 O O . CYS B 1 891 ? 7.852 -24.672 1.371 1 89.69 891 CYS B O 1
ATOM 15319 N N . GLY B 1 892 ? 7.574 -26.938 1.799 1 91.31 892 GLY B N 1
ATOM 15320 C CA . GLY B 1 892 ? 6.133 -26.906 1.627 1 91.31 892 GLY B CA 1
ATOM 15321 C C . GLY B 1 892 ? 5.656 -27.672 0.409 1 91.31 892 GLY B C 1
ATOM 15322 O O . GLY B 1 892 ? 6.453 -28.297 -0.287 1 91.31 892 GLY B O 1
ATOM 15323 N N . ASP B 1 893 ? 4.41 -27.578 0.148 1 95.69 893 ASP B N 1
ATOM 15324 C CA . ASP B 1 893 ? 3.711 -28.297 -0.914 1 95.69 893 ASP B CA 1
ATOM 15325 C C . ASP B 1 893 ? 3.914 -27.609 -2.264 1 95.69 893 ASP B C 1
ATOM 15327 O O . ASP B 1 893 ? 4.137 -26.406 -2.328 1 95.69 893 ASP B O 1
ATOM 15331 N N . HIS B 1 894 ? 3.857 -28.422 -3.354 1 97.12 894 HIS B N 1
ATOM 15332 C CA . HIS B 1 894 ? 3.893 -27.922 -4.723 1 97.12 894 HIS B CA 1
ATOM 15333 C C . HIS B 1 894 ? 5.094 -27.016 -4.941 1 97.12 894 HIS B C 1
ATOM 15335 O O . HIS B 1 894 ? 4.945 -25.891 -5.43 1 97.12 894 HIS B O 1
ATOM 15341 N N . TYR B 1 895 ? 6.227 -27.469 -4.484 1 97.25 895 TYR B N 1
ATOM 15342 C CA . TYR B 1 895 ? 7.422 -26.641 -4.566 1 97.25 895 TYR B CA 1
ATOM 15343 C C . TYR B 1 895 ? 7.809 -26.375 -6.02 1 97.25 895 TYR B C 1
ATOM 15345 O O . TYR B 1 895 ? 7.562 -27.219 -6.891 1 97.25 895 TYR B O 1
ATOM 15353 N N . ALA B 1 896 ? 8.461 -25.328 -6.312 1 97.69 896 ALA B N 1
ATOM 15354 C CA . ALA B 1 896 ? 8.695 -24.844 -7.672 1 97.69 896 ALA B CA 1
ATOM 15355 C C . ALA B 1 896 ? 9.875 -25.578 -8.312 1 97.69 896 ALA B C 1
ATOM 15357 O O . ALA B 1 896 ? 9.867 -25.844 -9.516 1 97.69 896 ALA B O 1
ATOM 15358 N N . ARG B 1 897 ? 10.867 -25.969 -7.625 1 97.81 897 ARG B N 1
ATOM 15359 C CA . ARG B 1 897 ? 12.141 -26.453 -8.141 1 97.81 897 ARG B CA 1
ATOM 15360 C C . ARG B 1 897 ? 11.945 -27.703 -8.984 1 97.81 897 ARG B C 1
ATOM 15362 O O . ARG B 1 897 ? 12.633 -27.891 -9.992 1 97.81 897 ARG B O 1
ATOM 15369 N N . PRO B 1 898 ? 11.031 -28.578 -8.664 1 98.19 898 PRO B N 1
ATOM 15370 C CA . PRO B 1 898 ? 10.852 -29.797 -9.438 1 98.19 898 PRO B CA 1
ATOM 15371 C C . PRO B 1 898 ? 10.445 -29.547 -10.883 1 98.19 898 PRO B C 1
ATOM 15373 O O . PRO B 1 898 ? 10.531 -30.438 -11.727 1 98.19 898 PRO B O 1
ATOM 15376 N N . MET B 1 899 ? 10.039 -28.359 -11.18 1 98.38 899 MET B N 1
ATOM 15377 C CA . MET B 1 899 ? 9.688 -28.047 -12.562 1 98.38 899 MET B CA 1
ATOM 15378 C C . MET B 1 899 ? 10.914 -28.094 -13.461 1 98.38 899 MET B C 1
ATOM 15380 O O . MET B 1 899 ? 10.789 -28.047 -14.688 1 98.38 899 MET B O 1
ATOM 15384 N N . SER B 1 900 ? 12.109 -28.297 -12.891 1 98.12 900 SER B N 1
ATOM 15385 C CA . SER B 1 900 ? 13.32 -28.547 -13.656 1 98.12 900 SER B CA 1
ATOM 15386 C C . SER B 1 900 ? 13.18 -29.766 -14.547 1 98.12 900 SER B C 1
ATOM 15388 O O . SER B 1 900 ? 13.82 -29.859 -15.602 1 98.12 900 SER B O 1
ATOM 15390 N N . SER B 1 901 ? 12.297 -30.672 -14.227 1 98.38 901 SER B N 1
ATOM 15391 C CA . SER B 1 901 ? 12.133 -31.953 -14.906 1 98.38 901 SER B CA 1
ATOM 15392 C C . SER B 1 901 ? 11.562 -31.766 -16.312 1 98.38 901 SER B C 1
ATOM 15394 O O . SER B 1 901 ? 11.719 -32.625 -17.172 1 98.38 901 SER B O 1
ATOM 15396 N N . PHE B 1 902 ? 10.922 -30.672 -16.531 1 98.5 902 PHE B N 1
ATOM 15397 C CA . PHE B 1 902 ? 10.297 -30.484 -17.828 1 98.5 902 PHE B CA 1
ATOM 15398 C C . PHE B 1 902 ? 11.344 -30.484 -18.938 1 98.5 902 PHE B C 1
ATOM 15400 O O . PHE B 1 902 ? 11.039 -30.828 -20.078 1 98.5 902 PHE B O 1
ATOM 15407 N N . LEU B 1 903 ? 12.57 -30.203 -18.609 1 97.56 903 LEU B N 1
ATOM 15408 C CA . LEU B 1 903 ? 13.664 -30.172 -19.578 1 97.56 903 LEU B CA 1
ATOM 15409 C C . LEU B 1 903 ? 13.992 -31.578 -20.078 1 97.56 903 LEU B C 1
ATOM 15411 O O . LEU B 1 903 ? 14.656 -31.734 -21.094 1 97.56 903 LEU B O 1
ATOM 15415 N N . LEU B 1 904 ? 13.531 -32.594 -19.406 1 98.31 904 LEU B N 1
ATOM 15416 C CA . LEU B 1 904 ? 13.852 -33.969 -19.75 1 98.31 904 LEU B CA 1
ATOM 15417 C C . LEU B 1 904 ? 13.375 -34.312 -21.156 1 98.31 904 LEU B C 1
ATOM 15419 O O . LEU B 1 904 ? 14.016 -35.062 -21.875 1 98.31 904 LEU B O 1
ATOM 15423 N N . PHE B 1 905 ? 12.266 -33.719 -21.578 1 98.06 905 PHE B N 1
ATOM 15424 C CA . PHE B 1 905 ? 11.766 -33.969 -22.922 1 98.06 905 PHE B CA 1
ATOM 15425 C C . PHE B 1 905 ? 12.773 -33.5 -23.969 1 98.06 905 PHE B C 1
ATOM 15427 O O . PHE B 1 905 ? 13.125 -34.25 -24.875 1 98.06 905 PHE B O 1
ATOM 15434 N N . GLU B 1 906 ? 13.195 -32.312 -23.812 1 97.25 906 GLU B N 1
ATOM 15435 C CA . GLU B 1 906 ? 14.164 -31.719 -24.734 1 97.25 906 GLU B CA 1
ATOM 15436 C C . GLU B 1 906 ? 15.492 -32.469 -24.703 1 97.25 906 GLU B C 1
ATOM 15438 O O . GLU B 1 906 ? 16.094 -32.719 -25.75 1 97.25 906 GLU B O 1
ATOM 15443 N N . THR B 1 907 ? 15.891 -32.812 -23.562 1 97.44 907 THR B N 1
ATOM 15444 C CA . THR B 1 907 ? 17.156 -33.531 -23.406 1 97.44 907 THR B CA 1
ATOM 15445 C C . THR B 1 907 ? 17.094 -34.906 -24.062 1 97.44 907 THR B C 1
ATOM 15447 O O . THR B 1 907 ? 18.031 -35.281 -24.781 1 97.44 907 THR B O 1
ATOM 15450 N N . ALA B 1 908 ? 16.031 -35.625 -23.844 1 97.44 908 ALA B N 1
ATOM 15451 C CA . ALA B 1 908 ? 15.891 -36.969 -24.375 1 97.44 908 ALA B CA 1
ATOM 15452 C C . ALA B 1 908 ? 15.844 -36.938 -25.906 1 97.44 908 ALA B C 1
ATOM 15454 O O . ALA B 1 908 ? 16.375 -37.844 -26.547 1 97.44 908 ALA B O 1
ATOM 15455 N N . SER B 1 909 ? 15.227 -35.969 -26.516 1 97.06 909 SER B N 1
ATOM 15456 C CA . SER B 1 909 ? 15.062 -35.906 -27.969 1 97.06 909 SER B CA 1
ATOM 15457 C C . SER B 1 909 ? 16.297 -35.312 -28.641 1 97.06 909 SER B C 1
ATOM 15459 O O . SER B 1 909 ? 16.453 -35.406 -29.859 1 97.06 909 SER B O 1
ATOM 15461 N N . GLY B 1 910 ? 17.203 -34.75 -27.797 1 96.56 910 GLY B N 1
ATOM 15462 C CA . GLY B 1 910 ? 18.344 -34.062 -28.375 1 96.56 910 GLY B CA 1
ATOM 15463 C C . GLY B 1 910 ? 17.953 -32.844 -29.156 1 96.56 910 GLY B C 1
ATOM 15464 O O . GLY B 1 910 ? 18.609 -32.469 -30.141 1 96.56 910 GLY B O 1
ATOM 15465 N N . GLN B 1 911 ? 16.875 -32.281 -28.812 1 96.81 911 GLN B N 1
ATOM 15466 C CA . GLN B 1 911 ? 16.328 -31.094 -29.469 1 96.81 911 GLN B CA 1
ATOM 15467 C C . GLN B 1 911 ? 17.25 -29.875 -29.281 1 96.81 911 GLN B C 1
ATOM 15469 O O . GLN B 1 911 ? 17.812 -29.688 -28.203 1 96.81 911 GLN B O 1
ATOM 15474 N N . ASP B 1 912 ? 17.469 -29.125 -30.266 1 95.69 912 ASP B N 1
ATOM 15475 C CA . ASP B 1 912 ? 18.094 -27.812 -30.266 1 95.69 912 ASP B CA 1
ATOM 15476 C C . ASP B 1 912 ? 17.594 -26.953 -31.422 1 95.69 912 ASP B C 1
ATOM 15478 O O . ASP B 1 912 ? 17.031 -27.484 -32.375 1 95.69 912 ASP B O 1
ATOM 15482 N N . TRP B 1 913 ? 17.703 -25.656 -31.219 1 95.5 913 TRP B N 1
ATOM 15483 C CA . TRP B 1 913 ? 17.203 -24.812 -32.281 1 95.5 913 TRP B CA 1
ATOM 15484 C C . TRP B 1 913 ? 17.812 -23.406 -32.219 1 95.5 913 TRP B C 1
ATOM 15486 O O . TRP B 1 913 ? 18.422 -23.047 -31.203 1 95.5 913 TRP B O 1
ATOM 15496 N N . ASN B 1 914 ? 17.766 -22.703 -33.219 1 93.5 914 ASN B N 1
ATOM 15497 C CA . ASN B 1 914 ? 18.078 -21.281 -33.312 1 93.5 914 ASN B CA 1
ATOM 15498 C C . ASN B 1 914 ? 17.234 -20.609 -34.406 1 93.5 914 ASN B C 1
ATOM 15500 O O . ASN B 1 914 ? 16.594 -21.281 -35.219 1 93.5 914 ASN B O 1
ATOM 15504 N N . PHE B 1 915 ? 17.203 -19.359 -34.344 1 92.38 915 PHE B N 1
ATOM 15505 C CA . PHE B 1 915 ? 16.484 -18.609 -35.375 1 92.38 915 PHE B CA 1
ATOM 15506 C C . PHE B 1 915 ? 17.359 -18.422 -36.594 1 92.38 915 PHE B C 1
ATOM 15508 O O . PHE B 1 915 ? 18.578 -18.312 -36.5 1 92.38 915 PHE B O 1
ATOM 15515 N N . ASP B 1 916 ? 16.672 -18.406 -37.656 1 89.69 916 ASP B N 1
ATOM 15516 C CA . ASP B 1 916 ? 17.391 -18.203 -38.938 1 89.69 916 ASP B CA 1
ATOM 15517 C C . ASP B 1 916 ? 18.047 -16.828 -38.969 1 89.69 916 ASP B C 1
ATOM 15519 O O . ASP B 1 916 ? 17.453 -15.828 -38.562 1 89.69 916 ASP B O 1
ATOM 15523 N N . LYS B 1 917 ? 19.234 -16.75 -39.406 1 85.12 917 LYS B N 1
ATOM 15524 C CA . LYS B 1 917 ? 20.016 -15.523 -39.406 1 85.12 917 LYS B CA 1
ATOM 15525 C C . LYS B 1 917 ? 19.438 -14.5 -40.375 1 85.12 917 LYS B C 1
ATOM 15527 O O . LYS B 1 917 ? 19.5 -13.297 -40.125 1 85.12 917 LYS B O 1
ATOM 15532 N N . GLY B 1 918 ? 19.047 -15.023 -41.531 1 81.19 918 GLY B N 1
ATOM 15533 C CA . GLY B 1 918 ? 18.484 -14.125 -42.531 1 81.19 918 GLY B CA 1
ATOM 15534 C C . GLY B 1 918 ? 17.078 -13.664 -42.219 1 81.19 918 GLY B C 1
ATOM 15535 O O . GLY B 1 918 ? 16.75 -12.492 -42.406 1 81.19 918 GLY B O 1
ATOM 15536 N N . ASP B 1 919 ? 16.25 -14.531 -41.719 1 87.44 919 ASP B N 1
ATOM 15537 C CA . ASP B 1 919 ? 14.875 -14.242 -41.344 1 87.44 919 ASP B CA 1
ATOM 15538 C C . ASP B 1 919 ? 14.523 -14.898 -40 1 87.44 919 ASP B C 1
ATOM 15540 O O . ASP B 1 919 ? 14.133 -16.062 -39.969 1 87.44 919 ASP B O 1
ATOM 15544 N N . PRO B 1 920 ? 14.5 -14.109 -38.938 1 87.19 920 PRO B N 1
ATOM 15545 C CA . PRO B 1 920 ? 14.344 -14.664 -37.594 1 87.19 920 PRO B CA 1
ATOM 15546 C C . PRO B 1 920 ? 12.938 -15.203 -37.312 1 87.19 920 PRO B C 1
ATOM 15548 O O . PRO B 1 920 ? 12.656 -15.711 -36.25 1 87.19 920 PRO B O 1
ATOM 15551 N N . SER B 1 921 ? 12.062 -15.086 -38.25 1 87.5 921 SER B N 1
ATOM 15552 C CA . SER B 1 921 ? 10.75 -15.703 -38.125 1 87.5 921 SER B CA 1
ATOM 15553 C C . SER B 1 921 ? 10.812 -17.203 -38.406 1 87.5 921 SER B C 1
ATOM 15555 O O . SER B 1 921 ? 9.875 -17.938 -38.094 1 87.5 921 SER B O 1
ATOM 15557 N N . PHE B 1 922 ? 11.906 -17.656 -39.031 1 91.69 922 PHE B N 1
ATOM 15558 C CA . PHE B 1 922 ? 12.117 -19.078 -39.312 1 91.69 922 PHE B CA 1
ATOM 15559 C C . PHE B 1 922 ? 13.047 -19.703 -38.281 1 91.69 922 PHE B C 1
ATOM 15561 O O . PHE B 1 922 ? 13.906 -19.016 -37.719 1 91.69 922 PHE B O 1
ATOM 15568 N N . VAL B 1 923 ? 12.906 -21.062 -38.125 1 94.44 923 VAL B N 1
ATOM 15569 C CA . VAL B 1 923 ? 13.672 -21.766 -37.125 1 94.44 923 VAL B CA 1
ATOM 15570 C C . VAL B 1 923 ? 14.516 -22.859 -37.781 1 94.44 923 VAL B C 1
ATOM 15572 O O . VAL B 1 923 ? 14.07 -23.5 -38.719 1 94.44 923 VAL B O 1
ATOM 15575 N N . ASN B 1 924 ? 15.727 -22.922 -37.344 1 94.69 924 ASN B N 1
ATOM 15576 C CA . ASN B 1 924 ? 16.547 -24.109 -37.594 1 94.69 924 ASN B CA 1
ATOM 15577 C C . ASN B 1 924 ? 16.422 -25.109 -36.438 1 94.69 924 ASN B C 1
ATOM 15579 O O . ASN B 1 924 ? 16.812 -24.797 -35.281 1 94.69 924 ASN B O 1
ATOM 15583 N N . LEU B 1 925 ? 15.906 -26.25 -36.719 1 96.19 925 LEU B N 1
ATOM 15584 C CA . LEU B 1 925 ? 15.586 -27.234 -35.688 1 96.19 925 LEU B CA 1
ATOM 15585 C C . LEU B 1 925 ? 16.438 -28.484 -35.844 1 96.19 925 LEU B C 1
ATOM 15587 O O . LEU B 1 925 ? 16.734 -28.906 -36.969 1 96.19 925 LEU B O 1
ATOM 15591 N N . ARG B 1 926 ? 16.891 -29 -34.781 1 96.31 926 ARG B N 1
ATOM 15592 C CA . ARG B 1 926 ? 17.703 -30.219 -34.75 1 96.31 926 ARG B CA 1
ATOM 15593 C C . ARG B 1 926 ? 17.172 -31.219 -33.75 1 96.31 926 ARG B C 1
ATOM 15595 O O . ARG B 1 926 ? 16.703 -30.844 -32.656 1 96.31 926 ARG B O 1
ATOM 15602 N N . PHE B 1 927 ? 17.25 -32.531 -34.125 1 96.94 927 PHE B N 1
ATOM 15603 C CA . PHE B 1 927 ? 16.969 -33.594 -33.188 1 96.94 927 PHE B CA 1
ATOM 15604 C C . PHE B 1 927 ? 18.078 -34.656 -33.25 1 96.94 927 PHE B C 1
ATOM 15606 O O . PHE B 1 927 ? 18.609 -34.969 -34.312 1 96.94 927 PHE B O 1
ATOM 15613 N N . ALA B 1 928 ? 18.469 -35.156 -32.125 1 95.56 928 ALA B N 1
ATOM 15614 C CA . ALA B 1 928 ? 19.406 -36.25 -31.953 1 95.56 928 ALA B CA 1
ATOM 15615 C C . ALA B 1 928 ? 19.031 -37.094 -30.734 1 95.56 928 ALA B C 1
ATOM 15617 O O . ALA B 1 928 ? 19.703 -37.031 -29.703 1 95.56 928 ALA B O 1
ATOM 15618 N N . PRO B 1 929 ? 17.969 -37.875 -30.891 1 96.25 929 PRO B N 1
ATOM 15619 C CA . PRO B 1 929 ? 17.453 -38.625 -29.734 1 96.25 929 PRO B CA 1
ATOM 15620 C C . PRO B 1 929 ? 18.547 -39.406 -29 1 96.25 929 PRO B C 1
ATOM 15622 O O . PRO B 1 929 ? 19.391 -40.031 -29.641 1 96.25 929 PRO B O 1
ATOM 15625 N N . ARG B 1 930 ? 18.5 -39.375 -27.688 1 95.38 930 ARG B N 1
ATOM 15626 C CA . ARG B 1 930 ? 19.484 -40 -26.828 1 95.38 930 ARG B CA 1
ATOM 15627 C C . ARG B 1 930 ? 18.969 -41.344 -26.297 1 95.38 930 ARG B C 1
ATOM 15629 O O . ARG B 1 930 ? 19.703 -42.094 -25.641 1 95.38 930 ARG B O 1
ATOM 15636 N N . ILE B 1 931 ? 17.719 -41.531 -26.516 1 93.69 931 ILE B N 1
ATOM 15637 C CA . ILE B 1 931 ? 17.047 -42.781 -26.172 1 93.69 931 ILE B CA 1
ATOM 15638 C C . ILE B 1 931 ? 16.297 -43.312 -27.391 1 93.69 931 ILE B C 1
ATOM 15640 O O . ILE B 1 931 ? 15.648 -42.562 -28.109 1 93.69 931 ILE B O 1
ATOM 15644 N N . ASN B 1 932 ? 16.406 -44.625 -27.688 1 93.38 932 ASN B N 1
ATOM 15645 C CA . ASN B 1 932 ? 15.648 -45.312 -28.734 1 93.38 932 ASN B CA 1
ATOM 15646 C C . ASN B 1 932 ? 15.828 -44.625 -30.078 1 93.38 932 ASN B C 1
ATOM 15648 O O . ASN B 1 932 ? 14.852 -44.312 -30.75 1 93.38 932 ASN B O 1
ATOM 15652 N N . GLU B 1 933 ? 17.016 -44.531 -30.531 1 92.44 933 GLU B N 1
ATOM 15653 C CA . GLU B 1 933 ? 17.375 -43.781 -31.719 1 92.44 933 GLU B CA 1
ATOM 15654 C C . GLU B 1 933 ? 16.703 -44.344 -32.969 1 92.44 933 GLU B C 1
ATOM 15656 O O . GLU B 1 933 ? 16.391 -43.594 -33.906 1 92.44 933 GLU B O 1
ATOM 15661 N N . CYS B 1 934 ? 16.453 -45.656 -33 1 94.94 934 CYS B N 1
ATOM 15662 C CA . CYS B 1 934 ? 15.922 -46.281 -34.188 1 94.94 934 CYS B CA 1
ATOM 15663 C C . CYS B 1 934 ? 14.398 -46.281 -34.188 1 94.94 934 CYS B C 1
ATOM 15665 O O . CYS B 1 934 ? 13.758 -46.594 -35.188 1 94.94 934 CYS B O 1
ATOM 15667 N N . ASP B 1 935 ? 13.812 -46 -33.125 1 96.94 935 ASP B N 1
ATOM 15668 C CA . ASP B 1 935 ? 12.367 -45.906 -32.938 1 96.94 935 ASP B CA 1
ATOM 15669 C C . ASP B 1 935 ? 12.023 -44.875 -31.859 1 96.94 935 ASP B C 1
ATOM 15671 O O . ASP B 1 935 ? 11.617 -45.219 -30.75 1 96.94 935 ASP B O 1
ATOM 15675 N N . PHE B 1 936 ? 12.148 -43.594 -32.25 1 97.69 936 PHE B N 1
ATOM 15676 C CA . PHE B 1 936 ? 11.953 -42.531 -31.281 1 97.69 936 PHE B CA 1
ATOM 15677 C C . PHE B 1 936 ? 10.672 -41.75 -31.594 1 97.69 936 PHE B C 1
ATOM 15679 O O . PHE B 1 936 ? 10.391 -41.438 -32.75 1 97.69 936 PHE B O 1
ATOM 15686 N N . ARG B 1 937 ? 9.852 -41.562 -30.672 1 98.19 937 ARG B N 1
ATOM 15687 C CA . ARG B 1 937 ? 8.734 -40.656 -30.625 1 98.19 937 ARG B CA 1
ATOM 15688 C C . ARG B 1 937 ? 8.773 -39.781 -29.375 1 98.19 937 ARG B C 1
ATOM 15690 O O . ARG B 1 937 ? 8.844 -40.312 -28.25 1 98.19 937 ARG B O 1
ATOM 15697 N N . GLY B 1 938 ? 8.789 -38.5 -29.578 1 97.69 938 GLY B N 1
ATOM 15698 C CA . GLY B 1 938 ? 8.898 -37.656 -28.391 1 97.69 938 GLY B CA 1
ATOM 15699 C C . GLY B 1 938 ? 8.266 -36.281 -28.578 1 97.69 938 GLY B C 1
ATOM 15700 O O . GLY B 1 938 ? 8.078 -35.844 -29.703 1 97.69 938 GLY B O 1
ATOM 15701 N N . PHE B 1 939 ? 7.922 -35.625 -27.406 1 98.25 939 PHE B N 1
ATOM 15702 C CA . PHE B 1 939 ? 7.336 -34.312 -27.328 1 98.25 939 PHE B CA 1
ATOM 15703 C C . PHE B 1 939 ? 8.383 -33.219 -27.609 1 98.25 939 PHE B C 1
ATOM 15705 O O . PHE B 1 939 ? 9.531 -33.344 -27.172 1 98.25 939 PHE B O 1
ATOM 15712 N N . PHE B 1 940 ? 8.094 -32.188 -28.391 1 97.94 940 PHE B N 1
ATOM 15713 C CA . PHE B 1 940 ? 8.938 -31.016 -28.531 1 97.94 940 PHE B CA 1
ATOM 15714 C C . PHE B 1 940 ? 8.117 -29.734 -28.375 1 97.94 940 PHE B C 1
ATOM 15716 O O . PHE B 1 940 ? 6.902 -29.75 -28.578 1 97.94 940 PHE B O 1
ATOM 15723 N N . ILE B 1 941 ? 8.719 -28.703 -27.938 1 98 941 ILE B N 1
ATOM 15724 C CA . ILE B 1 941 ? 8.055 -27.406 -27.75 1 98 941 ILE B CA 1
ATOM 15725 C C . ILE B 1 941 ? 9.031 -26.281 -28.062 1 98 941 ILE B C 1
ATOM 15727 O O . ILE B 1 941 ? 10.219 -26.375 -27.75 1 98 941 ILE B O 1
ATOM 15731 N N . LEU B 1 942 ? 8.633 -25.312 -28.797 1 96.88 942 LEU B N 1
ATOM 15732 C CA . LEU B 1 942 ? 9.289 -24.031 -29.062 1 96.88 942 LEU B CA 1
ATOM 15733 C C . LEU B 1 942 ? 8.414 -22.875 -28.594 1 96.88 942 LEU B C 1
ATOM 15735 O O . LEU B 1 942 ? 7.324 -23.094 -28.047 1 96.88 942 LEU B O 1
ATOM 15739 N N . GLY B 1 943 ? 8.914 -21.688 -28.75 1 95.88 943 GLY B N 1
ATOM 15740 C CA . GLY B 1 943 ? 8.133 -20.531 -28.375 1 95.88 943 GLY B CA 1
ATOM 15741 C C . GLY B 1 943 ? 6.949 -20.266 -29.281 1 95.88 943 GLY B C 1
ATOM 15742 O O . GLY B 1 943 ? 6.035 -19.516 -28.938 1 95.88 943 GLY B O 1
ATOM 15743 N N . CYS B 1 944 ? 6.875 -20.969 -30.391 1 95.25 944 CYS B N 1
ATOM 15744 C CA . CYS B 1 944 ? 5.848 -20.656 -31.375 1 95.25 944 CYS B CA 1
ATOM 15745 C C . CYS B 1 944 ? 4.93 -21.859 -31.594 1 95.25 944 CYS B C 1
ATOM 15747 O O . CYS B 1 944 ? 3.85 -21.719 -32.188 1 95.25 944 CYS B O 1
ATOM 15749 N N . CYS B 1 945 ? 5.383 -23.031 -31.188 1 97.06 945 CYS B N 1
ATOM 15750 C CA . CYS B 1 945 ? 4.566 -24.203 -31.453 1 97.06 945 CYS B CA 1
ATOM 15751 C C . CYS B 1 945 ? 5 -25.375 -30.578 1 97.06 945 CYS B C 1
ATOM 15753 O O . CYS B 1 945 ? 6.039 -25.312 -29.906 1 97.06 945 CYS B O 1
ATOM 15755 N N . TRP B 1 946 ? 4.227 -26.453 -30.5 1 98.31 946 TRP B N 1
ATOM 15756 C CA . TRP B 1 946 ? 4.609 -27.719 -29.891 1 98.31 946 TRP B CA 1
ATOM 15757 C C . TRP B 1 946 ? 3.938 -28.891 -30.594 1 98.31 946 TRP B C 1
ATOM 15759 O O . TRP B 1 946 ? 3.004 -28.688 -31.375 1 98.31 946 TRP B O 1
ATOM 15769 N N . GLY B 1 947 ? 4.457 -30.062 -30.422 1 98.12 947 GLY B N 1
ATOM 15770 C CA . GLY B 1 947 ? 3.971 -31.281 -31.031 1 98.12 947 GLY B CA 1
ATOM 15771 C C . GLY B 1 947 ? 4.871 -32.469 -30.766 1 98.12 947 GLY B C 1
ATOM 15772 O O . GLY B 1 947 ? 5.301 -32.688 -29.625 1 98.12 947 GLY B O 1
ATOM 15773 N N . GLN B 1 948 ? 5.074 -33.312 -31.844 1 98 948 GLN B N 1
ATOM 15774 C CA . GLN B 1 948 ? 5.887 -34.5 -31.672 1 98 948 GLN B CA 1
ATOM 15775 C C . GLN B 1 948 ? 6.918 -34.625 -32.781 1 98 948 GLN B C 1
ATOM 15777 O O . GLN B 1 948 ? 6.648 -34.25 -33.938 1 98 948 GLN B O 1
ATOM 15782 N N . TYR B 1 949 ? 8.023 -35.156 -32.469 1 98.12 949 TYR B N 1
ATOM 15783 C CA . TYR B 1 949 ? 9.062 -35.625 -33.406 1 98.12 949 TYR B CA 1
ATOM 15784 C C . TYR B 1 949 ? 9.164 -37.125 -33.375 1 98.12 949 TYR B C 1
ATOM 15786 O O . TYR B 1 949 ? 9.305 -37.75 -32.312 1 98.12 949 TYR B O 1
ATOM 15794 N N . VAL B 1 950 ? 9.125 -37.781 -34.531 1 98 950 VAL B N 1
ATOM 15795 C CA . VAL B 1 950 ? 9.172 -39.25 -34.656 1 98 950 VAL B CA 1
ATOM 15796 C C . VAL B 1 950 ? 10.234 -39.656 -35.688 1 98 950 VAL B C 1
ATOM 15798 O O . VAL B 1 950 ? 10.344 -39.031 -36.75 1 98 950 VAL B O 1
ATOM 15801 N N . GLN B 1 951 ? 11.062 -40.562 -35.344 1 97.75 951 GLN B N 1
ATOM 15802 C CA . GLN B 1 951 ? 11.961 -41.188 -36.281 1 97.75 951 GLN B CA 1
ATOM 15803 C C . GLN B 1 951 ? 11.945 -42.719 -36.125 1 97.75 951 GLN B C 1
ATOM 15805 O O . GLN B 1 951 ? 11.906 -43.219 -35 1 97.75 951 GLN B O 1
ATOM 15810 N N . LYS B 1 952 ? 11.836 -43.406 -37.156 1 97.62 952 LYS B N 1
ATOM 15811 C CA . LYS B 1 952 ? 11.852 -44.875 -37.188 1 97.62 952 LYS B CA 1
ATOM 15812 C C . LYS B 1 952 ? 12.672 -45.375 -38.344 1 97.62 952 LYS B C 1
ATOM 15814 O O . LYS B 1 952 ? 12.5 -44.938 -39.5 1 97.62 952 LYS B O 1
ATOM 15819 N N . GLY B 1 953 ? 13.594 -46.281 -38.094 1 96.94 953 GLY B N 1
ATOM 15820 C CA . GLY B 1 953 ? 14.422 -46.875 -39.156 1 96.94 953 GLY B CA 1
ATOM 15821 C C . GLY B 1 953 ? 15.508 -47.781 -38.625 1 96.94 953 GLY B C 1
ATOM 15822 O O . GLY B 1 953 ? 15.461 -48.219 -37.469 1 96.94 953 GLY B O 1
ATOM 15823 N N . ASP B 1 954 ? 16.391 -48.219 -39.5 1 95.69 954 ASP B N 1
ATOM 15824 C CA . ASP B 1 954 ? 17.5 -49.094 -39.094 1 95.69 954 ASP B CA 1
ATOM 15825 C C . ASP B 1 954 ? 18.625 -48.312 -38.438 1 95.69 954 ASP B C 1
ATOM 15827 O O . ASP B 1 954 ? 18.5 -47.125 -38.219 1 95.69 954 ASP B O 1
ATOM 15831 N N . VAL B 1 955 ? 19.609 -49.031 -38.031 1 92.12 955 VAL B N 1
ATOM 15832 C CA . VAL B 1 955 ? 20.766 -48.406 -37.375 1 92.12 955 VAL B CA 1
ATOM 15833 C C . VAL B 1 955 ? 21.406 -47.375 -38.312 1 92.12 955 VAL B C 1
ATOM 15835 O O . VAL B 1 955 ? 21.672 -47.688 -39.469 1 92.12 955 VAL B O 1
ATOM 15838 N N . GLY B 1 956 ? 21.5 -46.188 -37.812 1 91.31 956 GLY B N 1
ATOM 15839 C CA . GLY B 1 956 ? 22.062 -45.125 -38.625 1 91.31 956 GLY B CA 1
ATOM 15840 C C . GLY B 1 956 ? 21.031 -44.438 -39.5 1 91.31 956 GLY B C 1
ATOM 15841 O O . GLY B 1 956 ? 21.359 -43.5 -40.219 1 91.31 956 GLY B O 1
ATOM 15842 N N . LEU B 1 957 ? 19.766 -44.875 -39.438 1 94.62 957 LEU B N 1
ATOM 15843 C CA . LEU B 1 957 ? 18.672 -44.344 -40.25 1 94.62 957 LEU B CA 1
ATOM 15844 C C . LEU B 1 957 ? 19.031 -44.281 -41.719 1 94.62 957 LEU B C 1
ATOM 15846 O O . LEU B 1 957 ? 18.859 -43.25 -42.375 1 94.62 957 LEU B O 1
ATOM 15850 N N . ILE B 1 958 ? 19.703 -45.312 -42.156 1 93.88 958 ILE B N 1
ATOM 15851 C CA . ILE B 1 958 ? 20 -45.438 -43.562 1 93.88 958 ILE B CA 1
ATOM 15852 C C . ILE B 1 958 ? 18.688 -45.5 -44.344 1 93.88 958 ILE B C 1
ATOM 15854 O O . ILE B 1 958 ? 18.531 -44.844 -45.375 1 93.88 958 ILE B O 1
ATOM 15858 N N . ASN B 1 959 ? 17.891 -46.375 -43.875 1 95.69 959 ASN B N 1
ATOM 15859 C CA . ASN B 1 959 ? 16.484 -46.406 -44.312 1 95.69 959 ASN B CA 1
ATOM 15860 C C . ASN B 1 959 ? 15.539 -46.094 -43.156 1 95.69 959 ASN B C 1
ATOM 15862 O O . ASN B 1 959 ? 15.695 -46.625 -42.062 1 95.69 959 ASN B O 1
ATOM 15866 N N . GLY B 1 960 ? 14.656 -45.219 -43.375 1 96.69 960 GLY B N 1
ATOM 15867 C CA . GLY B 1 960 ? 13.727 -44.875 -42.281 1 96.69 960 GLY B CA 1
ATOM 15868 C C . GLY B 1 960 ? 12.812 -43.719 -42.656 1 96.69 960 GLY B C 1
ATOM 15869 O O . GLY B 1 960 ? 12.672 -43.375 -43.812 1 96.69 960 GLY B O 1
ATOM 15870 N N . ARG B 1 961 ? 12.141 -43.25 -41.625 1 97.25 961 ARG B N 1
ATOM 15871 C CA . ARG B 1 961 ? 11.164 -42.188 -41.781 1 97.25 961 ARG B CA 1
ATOM 15872 C C . ARG B 1 961 ? 11.234 -41.219 -40.594 1 97.25 961 ARG B C 1
ATOM 15874 O O . ARG B 1 961 ? 11.375 -41.656 -39.438 1 97.25 961 ARG B O 1
ATOM 15881 N N . ILE B 1 962 ? 11.242 -39.969 -40.906 1 97.06 962 ILE B N 1
ATOM 15882 C CA . ILE B 1 962 ? 11.156 -38.938 -39.906 1 97.06 962 ILE B CA 1
ATOM 15883 C C . ILE B 1 962 ? 9.852 -38.156 -40.062 1 97.06 962 ILE B C 1
ATOM 15885 O O . ILE B 1 962 ? 9.445 -37.875 -41.188 1 97.06 962 ILE B O 1
ATOM 15889 N N . GLN B 1 963 ? 9.156 -37.938 -39 1 96.62 963 GLN B N 1
ATOM 15890 C CA . GLN B 1 963 ? 7.91 -37.156 -39.031 1 96.62 963 GLN B CA 1
ATOM 15891 C C . GLN B 1 963 ? 7.93 -36.062 -37.938 1 96.62 963 GLN B C 1
ATOM 15893 O O . GLN B 1 963 ? 8.211 -36.344 -36.781 1 96.62 963 GLN B O 1
ATOM 15898 N N . LEU B 1 964 ? 7.738 -34.875 -38.312 1 96.94 964 LEU B N 1
ATOM 15899 C CA . LEU B 1 964 ? 7.57 -33.719 -37.406 1 96.94 964 LEU B CA 1
ATOM 15900 C C . LEU B 1 964 ? 6.141 -33.188 -37.469 1 96.94 964 LEU B C 1
ATOM 15902 O O . LEU B 1 964 ? 5.73 -32.625 -38.5 1 96.94 964 LEU B O 1
ATOM 15906 N N . THR B 1 965 ? 5.414 -33.375 -36.375 1 96.5 965 THR B N 1
ATOM 15907 C CA . THR B 1 965 ? 4.016 -32.938 -36.344 1 96.5 965 THR B CA 1
ATOM 15908 C C . THR B 1 965 ? 3.84 -31.75 -35.406 1 96.5 965 THR B C 1
ATOM 15910 O O . THR B 1 965 ? 4.305 -31.766 -34.25 1 96.5 965 THR B O 1
ATOM 15913 N N . VAL B 1 966 ? 3.176 -30.719 -35.875 1 96.75 966 VAL B N 1
ATOM 15914 C CA . VAL B 1 966 ? 2.812 -29.562 -35.062 1 96.75 966 VAL B CA 1
ATOM 15915 C C . VAL B 1 966 ? 1.36 -29.688 -34.594 1 96.75 966 VAL B C 1
ATOM 15917 O O . VAL B 1 966 ? 0.447 -29.766 -35.438 1 96.75 966 VAL B O 1
ATOM 15920 N N . SER B 1 967 ? 1.165 -29.75 -33.312 1 97.38 967 SER B N 1
ATOM 15921 C CA . SER B 1 967 ? -0.17 -29.922 -32.75 1 97.38 967 SER B CA 1
ATOM 15922 C C . SER B 1 967 ? -0.781 -28.578 -32.344 1 97.38 967 SER B C 1
ATOM 15924 O O . SER B 1 967 ? -2.004 -28.453 -32.281 1 97.38 967 SER B O 1
ATOM 15926 N N . PHE B 1 968 ? -0.03 -27.609 -32.062 1 97.94 968 PHE B N 1
ATOM 15927 C CA . PHE B 1 968 ? -0.459 -26.25 -31.719 1 97.94 968 PHE B CA 1
ATOM 15928 C C . PHE B 1 968 ? 0.536 -25.219 -32.25 1 97.94 968 PHE B C 1
ATOM 15930 O O . PHE B 1 968 ? 1.747 -25.453 -32.219 1 97.94 968 PHE B O 1
ATOM 15937 N N . GLY B 1 969 ? 0.082 -24.156 -32.688 1 96.25 969 GLY B N 1
ATOM 15938 C CA . GLY B 1 969 ? 0.929 -23.094 -33.188 1 96.25 969 GLY B CA 1
ATOM 15939 C C . GLY B 1 969 ? 1.323 -23.281 -34.625 1 96.25 969 GLY B C 1
ATOM 15940 O O . GLY B 1 969 ? 0.625 -23.969 -35.406 1 96.25 969 GLY B O 1
ATOM 15941 N N . GLU B 1 970 ? 2.359 -22.547 -35.031 1 94.75 970 GLU B N 1
ATOM 15942 C CA . GLU B 1 970 ? 2.881 -22.594 -36.406 1 94.75 970 GLU B CA 1
ATOM 15943 C C . GLU B 1 970 ? 4.406 -22.578 -36.406 1 94.75 970 GLU B C 1
ATOM 15945 O O . GLU B 1 970 ? 5.031 -21.859 -35.625 1 94.75 970 GLU B O 1
ATOM 15950 N N . LEU B 1 971 ? 4.926 -23.469 -37.25 1 95 971 LEU B N 1
ATOM 15951 C CA . LEU B 1 971 ? 6.379 -23.562 -37.344 1 95 971 LEU B CA 1
ATOM 15952 C C . LEU B 1 971 ? 6.84 -23.172 -38.75 1 95 971 LEU B C 1
ATOM 15954 O O . LEU B 1 971 ? 6.445 -23.812 -39.75 1 95 971 LEU B O 1
ATOM 15958 N N . ARG B 1 972 ? 7.562 -22.109 -38.844 1 92.94 972 ARG B N 1
ATOM 15959 C CA . ARG B 1 972 ? 8.305 -21.781 -40.031 1 92.94 972 ARG B CA 1
ATOM 15960 C C . ARG B 1 972 ? 9.711 -22.375 -40 1 92.94 972 ARG B C 1
ATOM 15962 O O . ARG B 1 972 ? 10.609 -21.797 -39.375 1 92.94 972 ARG B O 1
ATOM 15969 N N . LEU B 1 973 ? 9.922 -23.438 -40.719 1 93.5 973 LEU B N 1
ATOM 15970 C CA . LEU B 1 973 ? 11.148 -24.219 -40.656 1 93.5 973 LEU B CA 1
ATOM 15971 C C . LEU B 1 973 ? 12.102 -23.875 -41.781 1 93.5 973 LEU B C 1
ATOM 15973 O O . LEU B 1 973 ? 11.711 -23.938 -42.969 1 93.5 973 LEU B O 1
ATOM 15977 N N . SER B 1 974 ? 13.32 -23.531 -41.469 1 92.31 974 SER B N 1
ATOM 15978 C CA . SER B 1 974 ? 14.359 -23.297 -42.438 1 92.31 974 SER B CA 1
ATOM 15979 C C . SER B 1 974 ? 15.211 -24.531 -42.688 1 92.31 974 SER B C 1
ATOM 15981 O O . SER B 1 974 ? 15.531 -24.875 -43.812 1 92.31 974 SER B O 1
ATOM 15983 N N . GLU B 1 975 ? 15.531 -25.078 -41.562 1 93.44 975 GLU B N 1
ATOM 15984 C CA . GLU B 1 975 ? 16.359 -26.281 -41.625 1 93.44 975 GLU B CA 1
ATOM 15985 C C . GLU B 1 975 ? 15.938 -27.297 -40.562 1 93.44 975 GLU B C 1
ATOM 15987 O O . GLU B 1 975 ? 15.539 -26.922 -39.469 1 93.44 975 GLU B O 1
ATOM 15992 N N . LEU B 1 976 ? 15.977 -28.578 -40.969 1 95.44 976 LEU B N 1
ATOM 15993 C CA . LEU B 1 976 ? 15.859 -29.688 -40 1 95.44 976 LEU B CA 1
ATOM 15994 C C . LEU B 1 976 ? 17.094 -30.562 -40.062 1 95.44 976 LEU B C 1
ATOM 15996 O O . LEU B 1 976 ? 17.469 -31.078 -41.125 1 95.44 976 LEU B O 1
ATOM 16000 N N . SER B 1 977 ? 17.766 -30.688 -38.938 1 96.19 977 SER B N 1
ATOM 16001 C CA . SER B 1 977 ? 18.969 -31.5 -38.875 1 96.19 977 SER B CA 1
ATOM 16002 C C . SER B 1 977 ? 18.766 -32.719 -37.969 1 96.19 977 SER B C 1
ATOM 16004 O O . SER B 1 977 ? 18.062 -32.656 -36.969 1 96.19 977 SER B O 1
ATOM 16006 N N . PHE B 1 978 ? 19.312 -33.844 -38.312 1 95.88 978 PHE B N 1
ATOM 16007 C CA . PHE B 1 978 ? 19.234 -35.094 -37.562 1 95.88 978 PHE B CA 1
ATOM 16008 C C . PHE B 1 978 ? 20.406 -36 -37.906 1 95.88 978 PHE B C 1
ATOM 16010 O O . PHE B 1 978 ? 21.141 -35.719 -38.875 1 95.88 978 PHE B O 1
ATOM 16017 N N . VAL B 1 979 ? 20.672 -37 -37.156 1 94.19 979 VAL B N 1
ATOM 16018 C CA . VAL B 1 979 ? 21.75 -37.969 -37.406 1 94.19 979 VAL B CA 1
ATOM 16019 C C . VAL B 1 979 ? 21.266 -39.062 -38.312 1 94.19 979 VAL B C 1
ATOM 16021 O O . VAL B 1 979 ? 20.281 -39.75 -38 1 94.19 979 VAL B O 1
ATOM 16024 N N . SER B 1 980 ? 21.891 -39.25 -39.469 1 93.94 980 SER B N 1
ATOM 16025 C CA . SER B 1 980 ? 21.5 -40.281 -40.438 1 93.94 980 SER B CA 1
ATOM 16026 C C . SER B 1 980 ? 22.625 -40.562 -41.438 1 93.94 980 SER B C 1
ATOM 16028 O O . SER B 1 980 ? 23.5 -39.719 -41.656 1 93.94 980 SER B O 1
ATOM 16030 N N . CYS B 1 981 ? 22.594 -41.75 -41.938 1 90.69 981 CYS B N 1
ATOM 16031 C CA . CYS B 1 981 ? 23.516 -42.156 -43 1 90.69 981 CYS B CA 1
ATOM 16032 C C . CYS B 1 981 ? 22.781 -42.344 -44.312 1 90.69 981 CYS B C 1
ATOM 16034 O O . CYS B 1 981 ? 23.312 -42.969 -45.25 1 90.69 981 CYS B O 1
ATOM 16036 N N . ALA B 1 982 ? 21.625 -41.844 -44.406 1 92.88 982 ALA B N 1
ATOM 16037 C CA . ALA B 1 982 ? 20.828 -42 -45.656 1 92.88 982 ALA B CA 1
ATOM 16038 C C . ALA B 1 982 ? 21.469 -41.25 -46.812 1 92.88 982 ALA B C 1
ATOM 16040 O O . ALA B 1 982 ? 22.078 -40.188 -46.594 1 92.88 982 ALA B O 1
ATOM 16041 N N . SER B 1 983 ? 21.328 -41.719 -48.031 1 90.88 983 SER B N 1
ATOM 16042 C CA . SER B 1 983 ? 21.891 -41.094 -49.219 1 90.88 983 SER B CA 1
ATOM 16043 C C . SER B 1 983 ? 20.812 -40.281 -49.969 1 90.88 983 SER B C 1
ATOM 16045 O O . SER B 1 983 ? 21.141 -39.375 -50.75 1 90.88 983 SER B O 1
ATOM 16047 N N . LYS B 1 984 ? 19.578 -40.656 -49.844 1 92.94 984 LYS B N 1
ATOM 16048 C CA . LYS B 1 984 ? 18.469 -39.969 -50.469 1 92.94 984 LYS B CA 1
ATOM 16049 C C . LYS B 1 984 ? 17.375 -39.625 -49.469 1 92.94 984 LYS B C 1
ATOM 16051 O O . LYS B 1 984 ? 17.047 -40.438 -48.594 1 92.94 984 LYS B O 1
ATOM 16056 N N . ILE B 1 985 ? 16.859 -38.438 -49.562 1 94.75 985 ILE B N 1
ATOM 16057 C CA . ILE B 1 985 ? 15.781 -38 -48.688 1 94.75 985 ILE B CA 1
ATOM 16058 C C . ILE B 1 985 ? 14.68 -37.344 -49.531 1 94.75 985 ILE B C 1
ATOM 16060 O O . ILE B 1 985 ? 14.961 -36.469 -50.375 1 94.75 985 ILE B O 1
ATOM 16064 N N . THR B 1 986 ? 13.469 -37.75 -49.406 1 93.56 986 THR B N 1
ATOM 16065 C CA . THR B 1 986 ? 12.305 -37.094 -50 1 93.56 986 THR B CA 1
ATOM 16066 C C . THR B 1 986 ? 11.422 -36.469 -48.906 1 93.56 986 THR B C 1
ATOM 16068 O O . THR B 1 986 ? 11.305 -37 -47.812 1 93.56 986 THR B O 1
ATOM 16071 N N . ALA B 1 987 ? 10.859 -35.344 -49.188 1 92.75 987 ALA B N 1
ATOM 16072 C CA . ALA B 1 987 ? 10.109 -34.594 -48.219 1 92.75 987 ALA B CA 1
ATOM 16073 C C . ALA B 1 987 ? 8.672 -34.375 -48.656 1 92.75 987 ALA B C 1
ATOM 16075 O O . ALA B 1 987 ? 8.422 -34.125 -49.844 1 92.75 987 ALA B O 1
ATOM 16076 N N . SER B 1 988 ? 7.754 -34.469 -47.75 1 92 988 SER B N 1
ATOM 16077 C CA . SER B 1 988 ? 6.352 -34.125 -48 1 92 988 SER B CA 1
ATOM 16078 C C . SER B 1 988 ? 5.723 -33.5 -46.75 1 92 988 SER B C 1
ATOM 16080 O O . SER B 1 988 ? 6.219 -33.656 -45.656 1 92 988 SER B O 1
ATOM 16082 N N . CYS B 1 989 ? 4.766 -32.688 -46.938 1 89.62 989 CYS B N 1
ATOM 16083 C CA . CYS B 1 989 ? 3.971 -32.125 -45.844 1 89.62 989 CYS B CA 1
ATOM 16084 C C . CYS B 1 989 ? 2.52 -32.594 -45.938 1 89.62 989 CYS B C 1
ATOM 16086 O O . CYS B 1 989 ? 1.957 -32.688 -47.031 1 89.62 989 CYS B O 1
ATOM 16088 N N . THR B 1 990 ? 2.072 -32.906 -44.844 1 87.69 990 THR B N 1
ATOM 16089 C CA . THR B 1 990 ? 0.677 -33.312 -44.781 1 87.69 990 THR B CA 1
ATOM 16090 C C . THR B 1 990 ? -0.187 -32.25 -44.156 1 87.69 990 THR B C 1
ATOM 16092 O O . THR B 1 990 ? 0.235 -31.594 -43.188 1 87.69 990 THR B O 1
ATOM 16095 N N . ASP B 1 991 ? -1.21 -31.859 -44.719 1 80.06 991 ASP B N 1
ATOM 16096 C CA . ASP B 1 991 ? -2.275 -31.047 -44.156 1 80.06 991 ASP B CA 1
ATOM 16097 C C . ASP B 1 991 ? -3.623 -31.75 -44.25 1 80.06 991 ASP B C 1
ATOM 16099 O O . ASP B 1 991 ? -4.316 -31.672 -45.25 1 80.06 991 ASP B O 1
ATOM 16103 N N . GLY B 1 992 ? -3.953 -32.438 -43.219 1 68.62 992 GLY B N 1
ATOM 16104 C CA . GLY B 1 992 ? -5.094 -33.312 -43.312 1 68.62 992 GLY B CA 1
ATOM 16105 C C . GLY B 1 992 ? -4.859 -34.5 -44.25 1 68.62 992 GLY B C 1
ATOM 16106 O O . GLY B 1 992 ? -3.906 -35.25 -44.094 1 68.62 992 GLY B O 1
ATOM 16107 N N . GLU B 1 993 ? -5.637 -34.5 -45.281 1 70.5 993 GLU B N 1
ATOM 16108 C CA . GLU B 1 993 ? -5.566 -35.594 -46.25 1 70.5 993 GLU B CA 1
ATOM 16109 C C . GLU B 1 993 ? -4.676 -35.25 -47.438 1 70.5 993 GLU B C 1
ATOM 16111 O O . GLU B 1 993 ? -4.27 -36.125 -48.219 1 70.5 993 GLU B O 1
ATOM 16116 N N . ASN B 1 994 ? -4.266 -34.062 -47.438 1 81.62 994 ASN B N 1
ATOM 16117 C CA . ASN B 1 994 ? -3.469 -33.594 -48.562 1 81.62 994 ASN B CA 1
ATOM 16118 C C . ASN B 1 994 ? -1.976 -33.781 -48.312 1 81.62 994 ASN B C 1
ATOM 16120 O O . ASN B 1 994 ? -1.485 -33.438 -47.219 1 81.62 994 ASN B O 1
ATOM 16124 N N . ILE B 1 995 ? -1.349 -34.406 -49.188 1 86 995 ILE B N 1
ATOM 16125 C CA . ILE B 1 995 ? 0.097 -34.594 -49.125 1 86 995 ILE B CA 1
ATOM 16126 C C . ILE B 1 995 ? 0.769 -33.812 -50.25 1 86 995 ILE B C 1
ATOM 16128 O O . ILE B 1 995 ? 0.43 -34 -51.406 1 86 995 ILE B O 1
ATOM 16132 N N . GLU B 1 996 ? 1.598 -33 -49.938 1 85.38 996 GLU B N 1
ATOM 16133 C CA . GLU B 1 996 ? 2.355 -32.219 -50.906 1 85.38 996 GLU B CA 1
ATOM 16134 C C . GLU B 1 996 ? 3.842 -32.562 -50.844 1 85.38 996 GLU B C 1
ATOM 16136 O O . GLU B 1 996 ? 4.484 -32.375 -49.812 1 85.38 996 GLU B O 1
ATOM 16141 N N . ASN B 1 997 ? 4.301 -33.031 -51.938 1 88.31 997 ASN B N 1
ATOM 16142 C CA . ASN B 1 997 ? 5.723 -33.344 -52.031 1 88.31 997 ASN B CA 1
ATOM 16143 C C . ASN B 1 997 ? 6.523 -32.125 -52.5 1 88.31 997 ASN B C 1
ATOM 16145 O O . ASN B 1 997 ? 6.027 -31.297 -53.25 1 88.31 997 ASN B O 1
ATOM 16149 N N . PHE B 1 998 ? 7.664 -32 -51.938 1 84.5 998 PHE B N 1
ATOM 16150 C CA . PHE B 1 998 ? 8.508 -30.922 -52.406 1 84.5 998 PHE B CA 1
ATOM 16151 C C . PHE B 1 998 ? 9.984 -31.312 -52.344 1 84.5 998 PHE B C 1
ATOM 16153 O O . PHE B 1 998 ? 10.344 -32.281 -51.656 1 84.5 998 PHE B O 1
ATOM 16160 N N . SER B 1 999 ? 10.844 -30.594 -53.062 1 85.12 999 SER B N 1
ATOM 16161 C CA . SER B 1 999 ? 12.281 -30.859 -53.125 1 85.12 999 SER B CA 1
ATOM 16162 C C . SER B 1 999 ? 13.008 -30.125 -51.969 1 85.12 999 SER B C 1
ATOM 16164 O O . SER B 1 999 ? 12.625 -29.016 -51.594 1 85.12 999 SER B O 1
ATOM 16166 N N . VAL B 1 1000 ? 13.906 -30.859 -51.406 1 90 1000 VAL B N 1
ATOM 16167 C CA . VAL B 1 1000 ? 14.719 -30.266 -50.344 1 90 1000 VAL B CA 1
ATOM 16168 C C . VAL B 1 1000 ? 16.203 -30.406 -50.688 1 90 1000 VAL B C 1
ATOM 16170 O O . VAL B 1 1000 ? 16.578 -31.234 -51.531 1 90 1000 VAL B O 1
ATOM 16173 N N . GLN B 1 1001 ? 16.938 -29.469 -50.188 1 90.31 1001 GLN B N 1
ATOM 16174 C CA . GLN B 1 1001 ? 18.391 -29.562 -50.25 1 90.31 1001 GLN B CA 1
ATOM 16175 C C . GLN B 1 1001 ? 18.969 -30.266 -49.031 1 90.31 1001 GLN B C 1
ATOM 16177 O O . GLN B 1 1001 ? 18.594 -29.969 -47.906 1 90.31 1001 GLN B O 1
ATOM 16182 N N . THR B 1 1002 ? 19.797 -31.281 -49.344 1 93.19 1002 THR B N 1
ATOM 16183 C CA . THR B 1 1002 ? 20.406 -32.031 -48.25 1 93.19 1002 THR B CA 1
ATOM 16184 C C . THR B 1 1002 ? 21.906 -31.781 -48.156 1 93.19 1002 THR B C 1
ATOM 16186 O O . THR B 1 1002 ? 22.578 -31.75 -49.188 1 93.19 1002 THR B O 1
ATOM 16189 N N . LEU B 1 1003 ? 22.328 -31.484 -46.969 1 92.12 1003 LEU B N 1
ATOM 16190 C CA . LEU B 1 1003 ? 23.75 -31.312 -46.688 1 92.12 1003 LEU B CA 1
ATOM 16191 C C . LEU B 1 1003 ? 24.188 -32.219 -45.562 1 92.12 1003 LEU B C 1
ATOM 16193 O O . LEU B 1 1003 ? 23.438 -32.438 -44.594 1 92.12 1003 LEU B O 1
ATOM 16197 N N . LYS B 1 1004 ? 25.312 -32.812 -45.688 1 90.94 1004 LYS B N 1
ATOM 16198 C CA . LYS B 1 1004 ? 25.891 -33.625 -44.594 1 90.94 1004 LYS B CA 1
ATOM 16199 C C . LYS B 1 1004 ? 27.078 -32.906 -43.938 1 90.94 1004 LYS B C 1
ATOM 16201 O O . LYS B 1 1004 ? 28 -32.469 -44.625 1 90.94 1004 LYS B O 1
ATOM 16206 N N . LYS B 1 1005 ? 26.906 -32.688 -42.719 1 86.25 1005 LYS B N 1
ATOM 16207 C CA . LYS B 1 1005 ? 27.969 -32.031 -41.969 1 86.25 1005 LYS B CA 1
ATOM 16208 C C . LYS B 1 1005 ? 28.156 -32.719 -40.594 1 86.25 1005 LYS B C 1
ATOM 16210 O O . LYS B 1 1005 ? 27.203 -32.844 -39.812 1 86.25 1005 LYS B O 1
ATOM 16215 N N . ASN B 1 1006 ? 29.406 -33.125 -40.25 1 80.31 1006 ASN B N 1
ATOM 16216 C CA . ASN B 1 1006 ? 29.797 -33.688 -38.969 1 80.31 1006 ASN B CA 1
ATOM 16217 C C . ASN B 1 1006 ? 28.859 -34.812 -38.5 1 80.31 1006 ASN B C 1
ATOM 16219 O O . ASN B 1 1006 ? 28.375 -34.812 -37.375 1 80.31 1006 ASN B O 1
ATOM 16223 N N . GLY B 1 1007 ? 28.516 -35.656 -39.469 1 78.62 1007 GLY B N 1
ATOM 16224 C CA . GLY B 1 1007 ? 27.719 -36.812 -39.156 1 78.62 1007 GLY B CA 1
ATOM 16225 C C . GLY B 1 1007 ? 26.234 -36.531 -39.094 1 78.62 1007 GLY B C 1
ATOM 16226 O O . GLY B 1 1007 ? 25.422 -37.406 -38.781 1 78.62 1007 GLY B O 1
ATOM 16227 N N . GLN B 1 1008 ? 25.875 -35.281 -39.406 1 89.38 1008 GLN B N 1
ATOM 16228 C CA . GLN B 1 1008 ? 24.469 -34.906 -39.438 1 89.38 1008 GLN B CA 1
ATOM 16229 C C . GLN B 1 1008 ? 23.984 -34.562 -40.844 1 89.38 1008 GLN B C 1
ATOM 16231 O O . GLN B 1 1008 ? 24.781 -34.125 -41.688 1 89.38 1008 GLN B O 1
ATOM 16236 N N . VAL B 1 1009 ? 22.828 -34.875 -41.062 1 94.5 1009 VAL B N 1
ATOM 16237 C CA . VAL B 1 1009 ? 22.156 -34.5 -42.281 1 94.5 1009 VAL B CA 1
ATOM 16238 C C . VAL B 1 1009 ? 21.344 -33.219 -42.062 1 94.5 1009 VAL B C 1
ATOM 16240 O O . VAL B 1 1009 ? 20.609 -33.125 -41.062 1 94.5 1009 VAL B O 1
ATOM 16243 N N . ILE B 1 1010 ? 21.562 -32.25 -42.781 1 95.19 1010 ILE B N 1
ATOM 16244 C CA . ILE B 1 1010 ? 20.812 -31.016 -42.719 1 95.19 1010 ILE B CA 1
ATOM 16245 C C . ILE B 1 1010 ? 19.891 -30.906 -43.938 1 95.19 1010 ILE B C 1
ATOM 16247 O O . ILE B 1 1010 ? 20.359 -30.938 -45.062 1 95.19 1010 ILE B O 1
ATOM 16251 N N . VAL B 1 1011 ? 18.672 -30.891 -43.719 1 94.38 1011 VAL B N 1
ATOM 16252 C CA . VAL B 1 1011 ? 17.688 -30.719 -44.75 1 94.38 1011 VAL B CA 1
ATOM 16253 C C . VAL B 1 1011 ? 17.219 -29.266 -44.812 1 94.38 1011 VAL B C 1
ATOM 16255 O O . VAL B 1 1011 ? 16.609 -28.781 -43.844 1 94.38 1011 VAL B O 1
ATOM 16258 N N . ARG B 1 1012 ? 17.438 -28.594 -45.812 1 92.5 1012 ARG B N 1
ATOM 16259 C CA . ARG B 1 1012 ? 17.047 -27.188 -46 1 92.5 1012 ARG B CA 1
ATOM 16260 C C . ARG B 1 1012 ? 15.734 -27.078 -46.75 1 92.5 1012 ARG B C 1
ATOM 16262 O O . ARG B 1 1012 ? 15.609 -27.641 -47.844 1 92.5 1012 ARG B O 1
ATOM 16269 N N . MET B 1 1013 ? 14.867 -26.375 -46.156 1 89.31 1013 MET B N 1
ATOM 16270 C CA . MET B 1 1013 ? 13.562 -26.172 -46.781 1 89.31 1013 MET B CA 1
ATOM 16271 C C . MET B 1 1013 ? 13.633 -25.094 -47.844 1 89.31 1013 MET B C 1
ATOM 16273 O O . MET B 1 1013 ? 14.453 -24.172 -47.75 1 89.31 1013 MET B O 1
ATOM 16277 N N . PRO B 1 1014 ? 12.805 -25.156 -48.875 1 79.94 1014 PRO B N 1
ATOM 16278 C CA . PRO B 1 1014 ? 12.797 -24.094 -49.875 1 79.94 1014 PRO B CA 1
ATOM 16279 C C . PRO B 1 1014 ? 12.219 -22.797 -49.344 1 79.94 1014 PRO B C 1
ATOM 16281 O O . PRO B 1 1014 ? 11.305 -22.812 -48.5 1 79.94 1014 PRO B O 1
ATOM 16284 N N . LYS B 1 1015 ? 12.875 -21.672 -49.25 1 62.81 1015 LYS B N 1
ATOM 16285 C CA . LYS B 1 1015 ? 12.5 -20.375 -48.688 1 62.81 1015 LYS B CA 1
ATOM 16286 C C . LYS B 1 1015 ? 11.391 -19.719 -49.531 1 62.81 1015 LYS B C 1
ATOM 16288 O O . LYS B 1 1015 ? 10.953 -18.609 -49.219 1 62.81 1015 LYS B O 1
ATOM 16293 N N . ASN B 1 1016 ? 11.188 -20.016 -50.781 1 55.31 1016 ASN B N 1
ATOM 16294 C CA . ASN B 1 1016 ? 10.156 -19.281 -51.5 1 55.31 1016 ASN B CA 1
ATOM 16295 C C . ASN B 1 1016 ? 8.812 -19.344 -50.781 1 55.31 1016 ASN B C 1
ATOM 16297 O O . ASN B 1 1016 ? 8.656 -20.078 -49.812 1 55.31 1016 ASN B O 1
ATOM 16301 N N . SER B 1 1017 ? 7.82 -18.359 -51.188 1 46.88 1017 SER B N 1
ATOM 16302 C CA . SER B 1 1017 ? 6.48 -18.156 -50.656 1 46.88 1017 SER B CA 1
ATOM 16303 C C . SER B 1 1017 ? 5.859 -19.453 -50.188 1 46.88 1017 SER B C 1
ATOM 16305 O O . SER B 1 1017 ? 4.844 -19.438 -49.469 1 46.88 1017 SER B O 1
ATOM 16307 N N . THR B 1 1018 ? 6.551 -20.578 -50.562 1 46.16 1018 THR B N 1
ATOM 16308 C CA . THR B 1 1018 ? 5.852 -21.828 -50.344 1 46.16 1018 THR B CA 1
ATOM 16309 C C . THR B 1 1018 ? 6.59 -22.672 -49.312 1 46.16 1018 THR B C 1
ATOM 16311 O O . THR B 1 1018 ? 6.32 -23.875 -49.156 1 46.16 1018 THR B O 1
ATOM 16314 N N . GLY B 1 1019 ? 7.645 -22.219 -48.812 1 54.91 1019 GLY B N 1
ATOM 16315 C CA . GLY B 1 1019 ? 8.195 -23.141 -47.812 1 54.91 1019 GLY B CA 1
ATOM 16316 C C . GLY B 1 1019 ? 7.188 -23.547 -46.75 1 54.91 1019 GLY B C 1
ATOM 16317 O O . GLY B 1 1019 ? 6.207 -22.844 -46.531 1 54.91 1019 GLY B O 1
ATOM 16318 N N . PRO B 1 1020 ? 7.328 -24.828 -46.281 1 64.25 1020 PRO B N 1
ATOM 16319 C CA . PRO B 1 1020 ? 6.188 -25.344 -45.531 1 64.25 1020 PRO B CA 1
ATOM 16320 C C . PRO B 1 1020 ? 6.016 -24.656 -44.188 1 64.25 1020 PRO B C 1
ATOM 16322 O O . PRO B 1 1020 ? 6.988 -24.5 -43.438 1 64.25 1020 PRO B O 1
ATOM 16325 N N . ILE B 1 1021 ? 5.16 -23.781 -44.094 1 81.81 1021 ILE B N 1
ATOM 16326 C CA . ILE B 1 1021 ? 4.57 -23.453 -42.781 1 81.81 1021 ILE B CA 1
ATOM 16327 C C . ILE B 1 1021 ? 3.779 -24.656 -42.281 1 81.81 1021 ILE B C 1
ATOM 16329 O O . ILE B 1 1021 ? 2.803 -25.078 -42.906 1 81.81 1021 ILE B O 1
ATOM 16333 N N . ILE B 1 1022 ? 4.457 -25.266 -41.281 1 90.44 1022 ILE B N 1
ATOM 16334 C CA . ILE B 1 1022 ? 3.76 -26.391 -40.656 1 90.44 1022 ILE B CA 1
ATOM 16335 C C . ILE B 1 1022 ? 2.787 -25.891 -39.594 1 90.44 1022 ILE B C 1
ATOM 16337 O O . ILE B 1 1022 ? 3.207 -25.453 -38.531 1 90.44 1022 ILE B O 1
ATOM 16341 N N . LYS B 1 1023 ? 1.577 -25.953 -39.844 1 90.5 1023 LYS B N 1
ATOM 16342 C CA . LYS B 1 1023 ? 0.535 -25.438 -38.969 1 90.5 1023 LYS B CA 1
ATOM 16343 C C . LYS B 1 1023 ? -0.004 -26.531 -38.062 1 90.5 1023 LYS B C 1
ATOM 16345 O O . LYS B 1 1023 ? 0.344 -27.703 -38.219 1 90.5 1023 LYS B O 1
ATOM 16350 N N . SER B 1 1024 ? -0.774 -26.141 -37.188 1 91.81 1024 SER B N 1
ATOM 16351 C CA . SER B 1 1024 ? -1.411 -27.078 -36.25 1 91.81 1024 SER B CA 1
ATOM 16352 C C . SER B 1 1024 ? -2.168 -28.156 -37.031 1 91.81 1024 SER B C 1
ATOM 16354 O O . SER B 1 1024 ? -2.965 -27.859 -37.906 1 91.81 1024 SER B O 1
ATOM 16356 N N . GLY B 1 1025 ? -1.833 -29.391 -36.719 1 89.62 1025 GLY B N 1
ATOM 16357 C CA . GLY B 1 1025 ? -2.496 -30.516 -37.344 1 89.62 1025 GLY B CA 1
ATOM 16358 C C . GLY B 1 1025 ? -1.762 -31.031 -38.562 1 89.62 1025 GLY B C 1
ATOM 16359 O O . GLY B 1 1025 ? -2.15 -32.031 -39.156 1 89.62 1025 GLY B O 1
ATOM 16360 N N . SER B 1 1026 ? -0.646 -30.391 -38.906 1 91.06 1026 SER B N 1
ATOM 16361 C CA . SER B 1 1026 ? 0.126 -30.797 -40.094 1 91.06 1026 SER B CA 1
ATOM 16362 C C . SER B 1 1026 ? 1.455 -31.422 -39.688 1 91.06 1026 SER B C 1
ATOM 16364 O O . SER B 1 1026 ? 1.871 -31.328 -38.531 1 91.06 1026 SER B O 1
ATOM 16366 N N . SER B 1 1027 ? 2.002 -32.156 -40.688 1 94.69 1027 SER B N 1
ATOM 16367 C CA . SER B 1 1027 ? 3.26 -32.844 -40.438 1 94.69 1027 SER B CA 1
ATOM 16368 C C . SER B 1 1027 ? 4.223 -32.719 -41.594 1 94.69 1027 SER B C 1
ATOM 16370 O O . SER B 1 1027 ? 3.801 -32.688 -42.75 1 94.69 1027 SER B O 1
ATOM 16372 N N . LEU B 1 1028 ? 5.43 -32.562 -41.312 1 94.94 1028 LEU B N 1
ATOM 16373 C CA . LEU B 1 1028 ? 6.52 -32.781 -42.25 1 94.94 1028 LEU B CA 1
ATOM 16374 C C . LEU B 1 1028 ? 7.008 -34.219 -42.219 1 94.94 1028 LEU B C 1
ATOM 16376 O O . LEU B 1 1028 ? 7.273 -34.75 -41.125 1 94.94 1028 LEU B O 1
ATOM 16380 N N . ILE B 1 1029 ? 7.082 -34.875 -43.375 1 95.5 1029 ILE B N 1
ATOM 16381 C CA . ILE B 1 1029 ? 7.527 -36.25 -43.438 1 95.5 1029 ILE B CA 1
ATOM 16382 C C . ILE B 1 1029 ? 8.773 -36.344 -44.344 1 95.5 1029 ILE B C 1
ATOM 16384 O O . ILE B 1 1029 ? 8.781 -35.844 -45.469 1 95.5 1029 ILE B O 1
ATOM 16388 N N . LEU B 1 1030 ? 9.781 -36.938 -43.875 1 96.12 1030 LEU B N 1
ATOM 16389 C CA . LEU B 1 1030 ? 10.992 -37.25 -44.625 1 96.12 1030 LEU B CA 1
ATOM 16390 C C . LEU B 1 1030 ? 11.18 -38.75 -44.75 1 96.12 1030 LEU B C 1
ATOM 16392 O O . LEU B 1 1030 ? 11.242 -39.469 -43.75 1 96.12 1030 LEU B O 1
ATOM 16396 N N . GLU B 1 1031 ? 11.234 -39.219 -45.969 1 95.88 1031 GLU B N 1
ATOM 16397 C CA . GLU B 1 1031 ? 11.57 -40.625 -46.219 1 95.88 1031 GLU B CA 1
ATOM 16398 C C . GLU B 1 1031 ? 13.055 -40.781 -46.531 1 95.88 1031 GLU B C 1
ATOM 16400 O O . GLU B 1 1031 ? 13.594 -40.062 -47.406 1 95.88 1031 GLU B O 1
ATOM 16405 N N . LEU B 1 1032 ? 13.664 -41.594 -45.812 1 96 1032 LEU B N 1
ATOM 16406 C CA . LEU B 1 1032 ? 15.102 -41.781 -45.938 1 96 1032 LEU B CA 1
ATOM 16407 C C . LEU B 1 1032 ? 15.398 -43.125 -46.594 1 96 1032 LEU B C 1
ATOM 16409 O O . LEU B 1 1032 ? 14.75 -44.125 -46.312 1 96 1032 LEU B O 1
ATOM 16413 N N . SER B 1 1033 ? 16.359 -43.125 -47.562 1 94.75 1033 SER B N 1
ATOM 16414 C CA . SER B 1 1033 ? 16.797 -44.344 -48.219 1 94.75 1033 SER B CA 1
ATOM 16415 C C . SER B 1 1033 ? 18.281 -44.312 -48.531 1 94.75 1033 SER B C 1
ATOM 16417 O O . SER B 1 1033 ? 18.828 -43.25 -48.844 1 94.75 1033 SER B O 1
ATOM 16419 N N . GLY B 1 1034 ? 18.969 -45.406 -48.406 1 86.81 1034 GLY B N 1
ATOM 16420 C CA . GLY B 1 1034 ? 20.359 -45.562 -48.75 1 86.81 1034 GLY B CA 1
ATOM 16421 C C . GLY B 1 1034 ? 20.75 -47 -49.031 1 86.81 1034 GLY B C 1
ATOM 16422 O O . GLY B 1 1034 ? 20.016 -47.938 -48.688 1 86.81 1034 GLY B O 1
#

Organism: Exaiptasia diaphana (NCBI:txid2652724)

Radius of gyration: 41.8 Å; Cα contacts (8 Å, |Δi|>4): 5001; chains: 2; bounding box: 112×113×107 Å

pLDDT: mean 89.0, std 16.15, range [16.09, 98.88]

Sequence (2068 aa):
MYRTRREVFSDNTCFKMSDKLDIHVHICMYSPDQQHTVEKSILLRENKDISWSDVVKLFEKQVSHKENAWFFQYFDDEQDMIFGKTELEWKEAINTGCELQGNRNTLHISAFPMKSNNKERSSISGCCSKICGDFCRPIPEPPPLYDTIPNKVTNMNQSEYKYSNEALRAVALPLGGLGGGNIALAGDGGLRQWQICNEVNHLGIAPDSFFAIRVDQGSTSKAVALQSDTWYNQEGFVPAAYITDHVVPEASKQLLSDIPGIKTLEITAKYPIAEVDYLSDEVPVQIHLEAFSPTIPLDSKNSALPVVIFNFTVTNTGKEEAKVSLLGSLQNIAGWDGTSDITSEVHNAGYGGNINSLIQNSDMYGIDMYNPTLPEKINSNGHVGITVMPKDGDKLSCELQYSSVKEMWEHFTKDALVGQGQTGPSPPGTTWNGALWCTRTLQPNTSEIFTFFLAWHFPHRYVDWNQPGLEYSNPNSAFFIGNQYSNFWKDIKEVLTYTAVNLDNLTSFTRSFRDSMFEATLPWQLIDSAAGRISVLKSPTCMWNADGNFYAFEGCSEKKGCCPLNCTHVWNYEMALAKCYPDLEQTMRNVDLNEQITPHDVIPSRTIVPLVLRRIWTYWDNYSIDQSSTTICVDGEIGTVLKMYREVRQGAPHEWFNKLWPKVKKIMSRWMTQLDNGQGVITGPQPNTYDCAIYGINVYIGGYYLAALRAAEEMAKLQGEMDLAAIYHERFLSGRDQLDTRCFNGKWYTQIVDPKNQVNEVADGTWVDCLVGQWWAHSLGLGYILKKENIQSTLQNVFVRNHVDSFNPATQKPRQFFDQRDAGLTICVFPDKVPEKPLVYYSEGAWSGLEYEFAALCLYEGLNDIAIHVLTDTRNKYDGTRRSPWNEIECGDHYARPMSSFLLFETASGQDWNFDKGDPSFVNLRFAPRINECDFRGFFILGCCWGQYVQKGDVGLINGRIQLTVSFGELRLSELSFVSCASKITASCTDGENIENFSVQTLKKNGQVIVRMPKNSTGPIIKSGSSLILELSGMYRTRREVFSDNTCFKMSDKLDIHVHICMYSPDQQHTVEKSILLRENKDISWSDVVKLFEKQVSHKENAWFFQYFDDEQDMIFGKTELEWKEAINTGCELQGNRNTLHISAFPMKSNNKERSSISGCCSKICGDFCRPIPEPPPLYDTIPNKVTNMNQSEYKYSNEALRAVALPLGGLGGGNIALAGDGGLRQWQICNEVNHLGIAPDSFFAIRVDQGSTSKAVALQSDTWYNQEGFVPAAYITDHVVPEASKQLLSDIPGIKTLEITAKYPIAEVDYLSDEVPVQIHLEAFSPTIPLDSKNSALPVVIFNFTVTNTGKEEAKVSLLGSLQNIAGWDGTSDITSEVHNAGYGGNINSLIQNSDMYGIDMYNPTLPEKINSNGHVGITVMPKDGDKLSCELQYSSVKEMWEHFTKDALVGQGQTGPSPPGTTWNGALWCTRTLQPNTSEIFTFFLAWHFPHRYVDWNQPGLEYSNPNSAFFIGNQYSNFWKDIKEVLTYTAVNLDNLTSFTRSFRDSMFEATLPWQLIDSAAGRISVLKSPTCMWNADGNFYAFEGCSEKKGCCPLNCTHVWNYEMALAKCYPDLEQTMRNVDLNEQITPHDVIPSRTIVPLVLRRIWTYWDNYSIDQSSTTICVDGEIGTVLKMYREVRQGAPHEWFNKLWPKVKKIMSRWMTQLDNGQGVITGPQPNTYDCAIYGINVYIGGYYLAALRAAEEMAKLQGEMDLAAIYHERFLSGRDQLDTRCFNGKWYTQIVDPKNQVNEVADGTWVDCLVGQWWAHSLGLGYILKKENIQSTLQNVFVRNHVDSFNPATQKPRQFFDQRDAGLTICVFPDKVPEKPLVYYSEGAWSGLEYEFAALCLYEGLNDIAIHVLTDTRNKYDGTRRSPWNEIECGDHYARPMSSFLLFETASGQDWNFDKGDPSFVNLRFAPRINECDFRGFFILGCCWGQYVQKGDVGLINGRIQLTVSFGELRLSELSFVSCASKITASCTDGENIENFSVQTLKKNGQVIVRMPKNSTGPIIKSGSSLILELSG

Secondary structure (DSSP, 8-state):
-------------------EEEEEEEEESS-TTS---EEEEEEEEEETT--HHHHHHHHHTTSS---SEEEEEEE-TT--EEEE-SHHHHHHHHHHH-EEETTEEEEEEEEEEE-----------SS--TTTGGG----PPPPPPPSSPPPP---TTGGGTEE-GGGGTT-EEEEEETTTEEEEEETTSSEEEEE-SSS--TT---TT-EEEEEEEETTEEEEEEEEE-TTSS-TT--PPTT--TTPPPHHHHHHHHHS-EES-EEEEEETTEEEEEE-S-SSSSEEEEEEE----TT-HHHHT--EEEEEEEEE--SSS-EEEEEEEEEE--TT--SSSPPBTTTB-TT-SS-EEEEEESSS-EEEEEE-TTS-TTSTT--EEEEEE---TT-EEEEEEEES-HHHHHHHHHTT---EEES-SSPPTTB--EEEEEEEEEE-TT-EEEEEEEEEEE----B--S--TT-----TT-B-B---THHHH-SSHHHHHHHHHHTHHHHHHHHHHHHHHHHSSSS-HHHHHHHHHGGGGGGSTTEEE-TTS-EEE-SEE-SSSEES-S--TTGGGS--HHHHH-HHHHHHHHHIIIIII--TTS---S---SSTTBPPGGGG-SSTTT-GGGS---HHHHHHHHHHHHHHHHTT--HHHHHHHHHHHHHHHHHIIIIISTTTTS--S-EE-TTSSEE-SB-HHHHHHHHHHHHHHHHHHHHTT-HHHHHHHHHHHHHHHHHIIIIIB-SSSB--B--TT---SB-TT-EETTTTHHHHHHHHTT---SS-HHHHHHHHHHHHHHHEESS--GGG--S-----TT--EEBSEE-SS---SSBPTTTTSBPPHHHHHHHHHHHHHTT-HHHHHHHHHHHHHHTSSSSS-TT---BSBBS-SGGGGGGHHHHHHHT-EEEE-SS-TTSEEEE---SS-TTEEEEEEE-SSEEEEEEEEESGGGSSEEEEEEEEEEEEEEEEEEEE---SEEEEEEEETTEEEEE--EEEEETTEEEEEPP-STTS-EEETTEEEEEEEE-/-------------------EEEEEEEEESS-TTS---EEEEEEEEEETT--HHHHHHHHHHHHT---SEEEEEEE-TT--EEEE-SHHHHHHHHHHH-EEETTEEEEEEEEEEE-----------SS--TTTGGG----PPPPPPPSSPPPP---TTGGGTEE-GGGGTT-EEEEEETTTEEEEEETTSSEEEEE-SSS--TT---TT-EEEEEEEETTEEEEEEEEE-TTSS-TT--PPTT--TTPPPHHHHHHHHHS-EES-EEEEEETTEEEEEE-S-SSSSEEEEEEE----TT-HHHHT--EEEEEEEEE--SSS-EEEEEEEEEE--TT--SSSPPBTTTB-TT-SS-EEEEEESSS-EEEEEE-TTS-TTSTT--EEEEEE---TT-EEEEEEEES-HHHHHHHHHTT---EEES-SSPPTTB--EEEEEEEEEE-TT-EEEEEEEEEEE----B--S--TT-----TT-B-B---THHHH-SSHHHHHHHHHHTHHHHHHHHHHHHHHHHSSSS-HHHHHHHHHGGGGGGSTTEEE-TTS-EEE-SEE-SSSEES-S--TTGGGS--HHHHH-HHHHHHHHHIIIIII--TTS---S---SSTTBPPGGGG-SSTTT-GGGS---HHHHHHHHHHHHHHHHTT--HHHHHHHHHHHHHHHHHIIIIISTTTTS--S-EE-TTSSEE-SB-HHHHHHHHHHHHHHHHHHHHTT-HHHHHHHHHHHHHHHHHIIIIIB-SSSB--B--TT---SB-TT-EETTTTHHHHHHHHTT---SS-HHHHHHHHHHHHHHHEESS--GGG--S-----TT--EEBSEE-SS---SSBPTTTTSBPPHHHHHHHHHHHHHTT-HHHHHHHHHHHHHHTSSSSS-TT---BSBBS-SGGGGGGHHHHHHHT-EEEE-SS-TTSEEEE---SS-TTEEEEEEE-SSEEEEEEEEESGGGSSEEEEEEEEEEEEEEEEEEEE---SEEEEEEEETTEEEEE--EEEEETTEEEEEPP-STTS-EEETTEEEEEEEE-

InterPro domains:
  IPR006775 Glycosyl-hydrolase family 116, catalytic region [PF04685] (596-902)
  IPR008928 Six-hairpin glycosidase superfamily [SSF48208] (630-902)
  IPR012341 Six-hairpin glycosidase-like superfamily [G3DSA:1.50.10.10] (573-888)
  IPR024462 Glycosyl-hydrolase family 116, N-terminal [PF12215] (172-504)
  IPR052566 Non-lysosomal glucosylceramidase [PTHR12654] (165-912)

Solvent-accessible surface area (backbone atoms only — not comparable to full-atom values): 105276 Å² total; per-residue (Å²): 133,89,74,72,93,74,84,78,87,68,88,73,80,70,76,76,74,57,54,35,24,36,35,38,37,29,33,18,76,41,49,89,93,38,76,76,48,65,77,46,76,45,79,45,85,44,48,67,80,63,48,47,71,56,50,49,56,58,48,35,72,70,43,94,56,87,60,90,38,56,36,34,32,34,36,36,81,84,65,46,80,40,79,32,69,44,60,67,46,38,51,46,42,60,73,36,28,43,43,80,58,87,74,27,28,34,31,59,35,38,34,23,53,35,77,60,80,61,78,68,72,67,73,75,72,69,54,51,55,86,42,48,48,93,56,51,70,78,78,68,79,77,67,86,82,68,95,57,83,70,86,75,77,79,50,87,40,54,80,72,37,38,30,47,72,66,16,19,40,2,27,43,45,69,32,22,0,48,19,51,20,21,36,15,48,28,47,40,56,38,68,35,30,42,21,55,38,77,31,38,16,64,74,20,64,62,38,75,37,48,47,30,40,34,42,39,39,88,95,44,75,34,67,36,30,55,31,34,67,71,72,75,78,59,86,86,73,75,78,51,53,94,62,67,49,52,64,74,53,67,53,62,55,50,48,54,72,64,42,60,45,40,66,41,58,37,37,38,50,56,53,68,37,38,32,38,41,49,70,46,74,82,43,82,49,44,45,35,38,42,38,33,22,41,48,37,74,75,36,63,70,62,15,18,41,42,31,35,40,37,40,35,39,40,30,29,75,42,89,52,56,31,42,36,33,43,33,46,32,37,47,40,60,28,29,40,71,33,67,73,74,70,40,89,69,38,30,32,84,48,24,37,37,23,42,58,39,83,39,76,59,87,64,32,42,33,40,41,18,31,35,86,73,54,66,79,88,34,40,26,39,31,35,40,34,45,32,33,50,65,58,92,84,51,47,80,46,33,32,37,22,44,74,51,68,60,60,54,48,52,30,58,77,64,71,50,77,60,47,52,57,56,79,74,55,26,56,81,33,21,37,34,29,30,34,34,34,47,33,44,78,37,50,51,73,34,71,50,75,50,41,34,42,43,35,46,36,44,50,36,27,54,71,84,72,86,47,79,81,48,67,77,68,50,85,74,38,41,47,49,39,33,30,33,54,43,77,77,30,85,43,48,66,49,49,53,51,51,45,62,76,40,39,68,60,43,50,50,47,26,51,49,50,31,43,28,50,65,66,37,54,59,60,52,49,59,42,52,48,22,48,31,39,53,41,29,48,23,30,79,20,24,36,26,24,49,86,70,40,45,45,25,33,45,2,20,45,64,60,36,72,23,58,69,17,53,35,33,42,55,57,59,38,42,36,37,55,51,58,32,30,42,74,45,44,49,35,41,50,46,43,43,64,71,65,50,39,42,101,82,51,44,44,56,28,54,53,66,76,44,78,61,39,41,58,60,69,77,72,45,91,46,56,91,76,45,59,80,73,39,56,47,26,50,53,13,41,49,36,48,50,43,53,50,44,49,41,51,74,38,61,52,54,66,68,62,48,62,67,46,46,61,52,50,50,46,34,50,51,45,42,46,52,69,50,23,58,70,60,44,48,45,48,57,86,39,30,31,86,64,50,34,48,34,41,21,43,37,46,39,63,40,24,39,50,42,34,26,27,50,41,49,20,54,51,24,48,76,69,67,35,55,69,60,16,49,52,28,46,53,42,28,54,46,21,34,52,46,47,59,64,69,22,40,77,86,51,36,64,25,38,42,71,28,88,91,48,80,41,38,40,58,38,77,21,42,46,62,61,37,57,50,15,49,44,50,16,51,77,65,71,65,49,76,67,58,60,67,69,54,53,54,38,25,54,51,48,28,50,68,65,24,46,38,80,48,38,58,41,89,64,24,34,86,50,44,69,47,40,63,80,29,41,43,41,34,29,37,38,53,87,76,72,72,61,97,38,41,34,62,49,29,47,13,66,47,46,60,25,51,49,31,45,43,23,41,44,28,42,68,71,68,38,49,67,61,17,52,49,52,37,43,30,53,46,65,59,28,43,7,49,50,24,16,61,47,45,55,57,71,66,28,43,32,27,46,32,39,17,23,19,37,47,40,46,41,48,41,36,33,53,48,71,48,59,32,87,91,46,68,80,24,32,33,40,32,41,47,46,73,49,48,67,40,52,25,30,36,36,48,75,51,61,52,28,32,25,35,43,34,32,41,38,44,85,55,32,22,40,30,38,37,37,44,35,25,64,38,49,50,42,39,54,44,30,47,32,36,67,41,60,40,75,43,74,47,37,33,37,33,57,77,89,45,71,45,74,51,79,65,49,78,44,78,55,97,71,25,34,36,39,34,48,50,81,56,104,68,36,64,67,38,34,52,67,13,32,43,36,35,44,33,36,100,137,86,78,74,84,74,84,75,89,72,90,74,80,74,78,76,74,59,56,36,25,36,36,38,37,29,32,16,77,42,50,87,92,38,78,72,48,64,75,46,74,44,79,46,84,45,49,66,81,64,48,46,69,56,51,48,55,59,47,33,72,70,57,84,54,87,60,90,38,56,34,35,33,33,38,36,83,84,64,45,81,40,77,32,70,46,60,66,46,38,51,46,41,60,72,36,26,43,43,79,56,88,73,27,28,34,30,59,34,37,33,25,52,34,78,62,78,63,77,69,73,67,74,77,72,68,56,51,53,86,43,47,48,93,57,50,71,77,79,67,81,74,67,86,82,67,96,58,83,70,86,76,78,77,53,85,39,52,78,70,36,38,31,46,73,66,17,20,42,2,26,45,45,67,31,21,0,46,20,48,19,21,38,15,47,30,47,40,57,38,67,34,30,42,21,54,37,77,30,40,17,64,75,21,64,62,38,76,37,49,48,31,41,34,42,38,40,87,93,44,75,33,66,37,30,57,30,34,68,70,72,74,77,59,86,85,72,75,78,51,54,95,61,66,48,54,65,75,53,68,54,61,54,49,49,53,72,66,42,60,46,39,65,40,58,36,36,39,52,56,52,70,36,38,30,39,41,50,68,47,74,81,43,84,48,46,44,34,38,42,38,35,23,42,50,37,72,73,35,61,70,62,17,20,41,43,31,35,40,36,39,35,39,39,30,28,75,43,90,53,56,31,41,35,33,43,32,47,31,38,47,40,60,28,30,38,70,32,67,74,74,69,39,90,68,37,31,32,85,49,24,37,36,23,41,59,40,82,41,76,59,87,64,32,41,33,40,42,18,30,34,85,73,53,65,80,88,34,41,25,38,30,36,40,34,45,33,33,50,65,59,93,85,52,47,78,47,34,32,38,22,42,74,50,65,61,58,54,48,52,28,59,77,64,70,50,72,67,44,52,56,57,77,74,54,25,54,81,33,21,36,34,29,29,35,35,34,44,32,43,78,37,50,48,72,35,71,49,74,49,41,34,41,43,36,47,38,45,51,38,26,55,72,85,70,88,47,75,83,49,68,76,68,51,85,74,38,42,47,49,40,32,28,34,53,44,77,77,32,84,44,49,66,48,48,52,50,53,46,62,75,40,38,67,59,44,49,51,45,26,50,48,51,30,44,28,51,66,66,37,54,59,62,51,50,59,45,51,48,22,48,30,39,53,39,28,48,23,29,77,22,25,36,27,24,50,87,71,38,46,46,27,32,46,2,21,46,62,61,37,74,23,59,68,18,54,36,32,43,56,56,58,39,43,35,37,56,52,58,33,30,41,76,46,44,50,36,39,50,47,42,43,64,71,65,51,39,41,101,82,52,44,43,56,28,52,53,66,74,43,79,62,39,40,59,59,68,76,72,46,88,48,58,91,75,49,61,79,72,41,54,45,26,51,53,12,41,49,35,48,50,43,52,51,45,48,43,51,75,40,62,54,53,66,71,61,48,62,67,46,46,62,51,49,50,47,34,49,52,45,41,47,55,69,52,24,59,69,60,44,47,47,48,57,86,39,30,30,85,65,48,33,50,35,43,21,43,38,47,39,63,39,24,38,50,41,34,26,28,50,41,50,18,54,50,26,48,77,70,68,36,55,68,60,16,49,52,29,46,54,42,28,55,47,19,33,54,47,48,59,64,69,22,40,75,87,52,36,63,25,39,41,71,29,90,90,50,79,41,38,40,60,37,76,21,42,46,63,62,38,56,51,13,48,44,50,16,52,76,66,71,66,50,77,68,56,57,66,69,55,53,54,40,25,54,52,51,29,51,70,66,25,46,39,80,49,40,57,41,89,63,25,34,87,52,45,68,48,39,62,81,30,41,45,40,34,29,38,39,53,86,76,72,73,60,97,39,41,35,63,49,28,46,12,66,48,46,60,27,51,51,32,44,43,25,41,44,28,40,67,70,69,38,48,69,60,17,53,48,51,36,44,30,54,45,63,60,27,43,7,48,50,24,15,60,49,44,53,55,72,66,27,42,32,25,45,32,40,17,24,20,38,47,41,46,41,49,42,36,34,51,48,70,47,61,34,87,91,48,68,81,23,32,32,39,34,40,47,47,72,49,49,66,42,52,26,30,37,37,48,73,48,63,51,28,31,24,33,42,35,34,40,36,45,86,55,32,21,40,30,40,36,38,44,34,26,62,38,50,50,42,39,54,43,31,46,30,36,67,42,61,40,76,41,76,47,39,32,38,33,56,75,89,44,73,46,72,52,79,65,48,77,44,78,54,97,70,24,34,35,37,33,47,50,80,57,103,68,38,63,66,37,35,51,67,13,30,43,37,36,45,32,36,100

Nearest PDB structures (foldseek):
  8ic7-assembly1_A  TM=8.580E-01  e=3.559E-62  Microbacterium arabinogalactanolyticum
  5ost-assembly1_A  TM=7.813E-01  e=2.294E-38  Thermoanaerobacterium xylanolyticum LX-11
  7dkw-assembly1_A  TM=7.778E-01  e=1.781E-38  Thermoanaerobacterium xylanolyticum LX-11
  7w2t-assembly1_A  TM=7.838E-01  e=3.108E-38  Thermoanaerobacterium xylanolyticum LX-11
  8i5u-assembly1_A  TM=7.668E-01  e=9.223E-39  Thermoanaerobacterium xylanolyticum LX-11